Protein 6SEM (pdb70)

B-factor: mean 86.46, std 25.62, range [23.1, 254.88]

Secondary structure (DSSP, 8-state):
--EEEEE--SHHHHHHHHHHHHHT-EEEEE-SSSSS-GGGS--SS--TTS----TT-B-SS-STTTSBTTBPPPTTS-SS-BHHHHHHHHHHHHHHTTGGGGEETT-EEEEEEE-----EEEEEE-SS-EEEEEESEEEE---SSSEE---GGGSTTTTT--SEEEEGGG---STT-TT-EEEEES--HHHHHHHHHHHTTSSEEEEE-SS-PPEE-SB-GGG-BHHHHH--HHHHHHHHHS-HHHHHHHHHHHHHTT--HHHHT---S-TTS-PPPEE-SSHHHHHHTTSEEEE--EEEE-SS-EEETTS-EE----EEEE---EE---TTB-TTTT-B-SS-B-SBTTTB-TT-SS--EEE-S--EESS-HHHHHHHHHHHHHHHHHTSS----HHHHHHHHHHHHHHHHHHH-S-TT-TTEE-HHHHHHHHHHHTT-S--TTHHHHS-HHHHHHHHHS---SGGGGSSSSS--STTHHHHHTHHHHHHTTT--S------HHHHHHHHHHHHHTT-/--EEEEE--SHHHHHHHHHHHHHT-EEEEEESSSSS-GGGS--SS--TTS----TT-B-SS-STTTSBTTBPPPTTS-SS-BHHHHHHHHHHHHHHTTGGGGEEET-EEEEEEE-----EEEEEE-SS-EEEEEESEEEE---SSSEE---GGGSTTTTT--SEEEEGGG---STT-TT-EEEEES--HHHHHHHHHHHHHSSEEEEE-SS-PPEE-SB-GGG-BHHHHH--HHHHHHHHHS-HHHHHHHHHHHHHTS--HHHHT---S-TTS-PPPEE-SSHHHHHHTTSEEEE--EEEE-SS-EEETTS-EE----EEEE---EE---TTB-TTTT-B-SS-B-SBTTTB-TT-SS--EEESS--EESS-HHHHHHHHHHHHHHHHHTSS----HHHHHHHHHHHHHHHHHHH-S-TT-TTEE-HHHHHHHHHHHTT-S--TTGGGTS-HHHHHHHHHS---SGGGGSSSSS--STTHHHHHTHHHHHHTTT--S------SSSS-HHHHHHHHHHHHHHHHTTTT--/--EEEEE--SHHHHHHHHHHHHHT-EEEEE-SSSSS-GGGS--SS--TTS----TT-B-SS-STTTSBTTBPPPTTS-SS-BHHHHHHHHHHHHHHTTGGGGEETT-EEEEEEE-----EEEEEE-SSSEEEEEESEEEE---SSSEE---GGGSTTTTT--SEEEEGGG---STT-TT-EEEEES--HHHHHHHHHHHHHSSEEEEE-SS-PPEE-SB-GGG-BHHHHH--HHHHHHHHHS-HHHHHHHHHHHHHTS--HHHHT---S-TTS-PPPEE-SSHHHHHHTTSEEEE--EEEE-SS-EEETTS-EE----EEEE---EE---TTB-TTTSEE-SS-EESBTTTB-TT-SS--EEE-S--EESS-HHHHHHHHHHHHHHHHHTSS----HHHHHHHHHHHHHHHHHHH-S-TT-TTEE-HHHHHHHHHHHTT-S--TTHHHHS-HHHHHHHHHS---SGGGGSSSSS--STTHHHHHTHHHHHHTTT--S------HHHHHHHHHHHHHTT--/--EEEEE-SSHHHHHHHHHHHHHT-EEEEE-SSSSS-GGGS--SS--TTS----TT-B-SS-STTTSBTTB---TTS-SS-BHHHHHHHHHHHHHHTTGGGGEETT-EEEEEEE-----EEEEEE-SSSEEEEEESEEEE---SSSEE---GGGSTTTTT--SEEEEGGG---STT-TT-EEEEES--HHHHHHHHHHHTTSSEEEEE-SS-PPEE-SB-GGG-BHHHHH--HHHHHHHHHS-HHHHHHHHHHHHHTS--HHHHT---S-TTS-PPPEE-SSHHHHHHTTSEEEE--EEEE-SS-EEETTS-EE----EEEE---EE---TTB-TTTSEE-SS-EESBTTTB-TT-SS--EEE-S--EESS-HHHHHHHHHHHHHHHHHTSS----HHHHHHHHHHHHHHHHHHH-S-TT-TTEE-HHHHHHHHHHHTT-S--TTHHHHS-HHHHHHHHHS---SGGGGSSSSS--STTHHHHHTHHHHHHTTT--S------HHHHHHHHHHHHHTT--

Solvent-accessible surface area: 87101 Å² total; per-residue (Å²): 71,114,95,0,0,0,9,13,0,14,15,15,0,2,0,0,0,4,3,0,49,83,42,55,10,88,9,27,0,11,11,53,12,91,35,2,1,14,50,38,9,39,59,115,95,35,38,137,54,18,13,13,14,20,38,20,20,28,8,59,16,0,1,0,5,2,0,1,1,11,27,36,2,34,72,107,0,10,0,0,3,47,3,61,50,0,21,69,0,1,92,57,0,0,166,120,41,78,0,75,133,47,14,81,69,102,16,40,17,68,29,1,139,66,33,144,31,44,70,0,74,1,31,16,52,45,125,68,179,106,146,59,41,78,5,39,1,0,0,2,7,42,45,17,70,39,66,49,80,58,26,56,156,48,7,61,8,11,148,118,12,152,43,88,94,34,11,10,21,110,4,21,61,30,82,59,30,86,51,67,63,0,0,0,9,17,19,29,45,43,0,0,31,0,0,18,20,4,3,97,76,15,58,34,0,5,0,1,17,100,101,4,8,18,1,30,15,9,18,25,71,81,2,47,0,17,3,22,46,47,4,10,16,74,29,13,91,51,41,85,100,53,82,63,56,43,8,48,156,94,29,42,96,91,19,39,163,63,0,37,2,80,13,2,2,0,31,12,84,81,34,119,33,33,80,59,32,4,7,5,10,14,2,0,3,30,6,0,25,7,20,1,41,1,13,15,48,0,104,66,1,27,86,70,8,0,46,0,60,61,53,59,78,35,104,81,5,52,0,0,0,0,11,27,29,59,56,29,57,25,118,15,20,64,148,51,1,15,101,76,75,114,31,33,8,10,3,16,13,12,0,1,3,9,71,20,116,93,53,10,0,0,1,6,6,6,0,61,11,15,11,6,49,12,3,0,0,2,3,0,0,16,2,0,0,38,3,18,82,50,93,11,114,27,57,57,81,26,56,5,61,32,36,4,70,151,34,12,105,117,8,52,93,22,6,17,136,59,131,91,13,16,11,8,16,27,9,5,47,4,1,20,57,0,0,112,56,8,42,0,54,0,73,21,143,66,29,77,163,136,27,72,54,9,4,87,66,1,47,117,20,24,2,1,5,0,1,2,15,31,47,30,41,48,103,92,158,27,1,111,92,8,3,63,46,10,122,106,26,4,29,110,9,8,84,32,8,57,46,174,78,113,41,94,185,77,32,8,53,89,113,118,83,121,40,102,99,57,81,50,57,37,118,154,150,106,100,138,239,210,71,101,88,0,0,0,9,10,0,14,15,15,0,1,1,0,0,7,3,0,49,81,40,45,7,92,9,28,0,11,12,48,11,81,35,2,1,12,49,41,13,45,51,118,90,41,36,135,52,19,12,14,14,21,34,20,18,28,8,57,16,0,0,0,5,3,0,2,1,6,26,36,2,34,78,106,0,10,0,0,3,51,2,61,48,1,20,70,0,1,95,59,0,1,172,117,44,75,0,86,132,48,15,80,62,99,16,41,14,71,26,3,138,66,35,149,25,44,69,0,74,1,34,13,54,43,132,69,179,104,150,58,39,73,5,38,1,0,0,2,7,44,44,16,67,38,68,48,79,59,25,56,155,47,9,65,9,8,144,118,13,144,35,94,93,34,10,11,18,97,4,20,59,33,89,55,29,89,50,68,63,0,0,0,9,19,24,29,44,45,0,0,32,0,0,18,23,4,3,97,74,14,59,36,0,4,0,2,12,105,92,4,14,18,1,29,14,9,18,27,97,83,0,47,0,17,3,20,46,54,4,9,17,74,28,12,90,55,38,83,101,53,80,61,60,43,6,50,163,98,34,45,82,101,17,39,187,66,0,39,2,81,13,1,1,0,32,12,86,84,39,118,33,34,73,68,30,4,8,5,11,15,0,0,3,32,6,0,28,8,18,1,39,0,12,14,50,0,104,62,1,27,83,70,11,0,40,0,71,61,53,58,76,36,102,78,4,52,0,0,0,1,11,32,32,58,55,30,53,25,117,17,14,66,140,59,1,13,101,73,64,136,30,19,8,6,3,15,15,10,0,1,2,7,67,20,113,100,48,11,0,0,1,6,6,6,0,55,12,26,11,7,47,14,3,0,0,2,4,0,0,15,1,0,0,38,5,19,81,52,93,12,111,25,57,59,91,88,72,4,65,61,40,4,77,137,38,14,101,123,9,50,88,24,4,10,129,51,125,85,14,17,7,5,18,26,8,4,52,4,1,20,54,0,0,113,60,7,42,0,63,1,82,24,148,56,40,74,155,156,45,73,56,8,2,85,62,1,51,111,20,24,1,1,4,0,1,3,15,33,48,30,42,50,104,92,152,20,1,97,91,5,2,69,47,8,119,81,25,5,24,112,9,6,80,27,12,67,61,150,155,142,146,162,106,61,37,98,102,67,102,74,56,61,46,68,93,141,200,66,108,88,0,0,0,9,10,0,13,16,15,0,2,0,0,0,4,3,0,51,80,39,46,10,89,9,28,0,11,11,52,12,78,34,3,1,13,51,38,12,43,52,113,97,44,40,139,52,19,12,15,13,20,34,22,17,26,6,54,20,0,1,0,4,3,0,2,1,11,24,38,2,35,68,109,0,12,0,0,3,49,3,61,51,1,23,69,0,1,95,59,0,1,168,119,44,76,0,82,134,47,14,82,64,105,17,40,14,68,21,2,134,66,34,144,32,43,71,0,72,1,31,13,51,45,133,67,178,108,149,56,36,74,5,36,1,0,0,2,7,45,44,15,69,40,68,46,79,59,24,56,156,46,7,65,11,11,148,117,12,148,38,92,92,34,10,11,19,94,5,22,60,32,85,58,30,83,50,64,64,0,0,0,8,17,20,31,46,44,0,0,32,0,0,18,19,4,3,98,79,14,58,31,0,4,0,1,16,104,94,3,14,20,0,31,14,9,18,26,82,79,1,44,0,18,3,23,48,48,4,8,19,74,28,13,91,56,40,86,102,54,80,62,51,40,9,14,98,101,29,25,78,89,19,38,175,64,0,39,3,85,15,1,1,0,28,14,88,80,12,120,32,32,78,62,32,4,6,5,10,14,1,0,4,31,6,0,28,6,20,2,41,0,11,15,47,0,106,54,0,25,87,67,8,0,35,2,73,48,59,58,76,34,96,77,4,52,0,0,0,0,12,32,32,58,54,27,57,24,116,15,14,71,143,60,0,13,100,77,65,136,25,28,9,6,3,16,15,10,0,2,2,9,71,20,114,95,53,10,0,0,1,6,7,6,0,57,12,16,12,6,48,13,3,0,0,2,3,0,0,14,2,0,0,37,4,20,79,52,95,12,112,27,58,58,96,89,72,5,60,60,38,4,68,154,35,9,104,130,8,50,94,21,4,18,136,52,126,87,14,20,8,6,17,29,8,4,52,4,1,21,54,0,0,111,59,8,42,0,62,0,71,17,138,65,37,82,151,162,30,74,57,9,2,81,64,0,51,113,20,26,1,0,4,0,0,2,15,36,49,31,42,48,102,96,157,22,1,124,91,5,2,68,48,10,125,111,24,3,30,111,7,7,88,28,10,73,49,186,146,156,165,183,67,59,45,59,64,61,60,64,93,63,61,76,84,78,172,132,62,104,94,0,0,0,8,11,0,13,15,16,0,1,1,0,0,4,3,0,49,82,41,44,8,91,9,26,0,12,11,52,12,80,34,4,1,13,52,38,12,42,51,118,92,38,35,132,54,19,13,14,14,19,35,20,18,26,8,58,19,0,1,0,4,4,0,1,1,11,26,37,2,35,67,112,0,11,0,0,4,48,2,60,50,0,21,70,0,1,95,58,0,1,172,120,41,77,0,85,132,47,14,80,61,108,16,42,15,68,34,2,145,64,37,147,28,45,72,0,74,2,33,14,50,48,139,67,182,100,151,58,40,78,4,37,1,0,0,2,8,45,46,16,67,36,68,49,80,60,23,58,155,47,8,61,8,8,149,116,12,144,35,88,92,34,10,13,14,95,4,20,63,31,86,58,28,85,51,67,63,0,0,0,8,18,20,29,45,44,0,0,29,0,0,15,22,5,3,99,79,14,59,31,0,4,0,2,16,104,92,4,13,21,0,32,15,9,18,25,96,81,2,42,0,19,2,23,45,48,5,9,17,75,30,13,92,55,38,88,99,54,81,67,58,39,8,48,156,98,32,51,93,91,19,38,191,62,0,38,2,78,9,1,2,0,44,13,76,89,44,132,31,32,74,68,33,4,8,5,11,16,1,0,4,29,6,0,26,7,19,2,41,1,14,15,47,0,99,59,1,26,83,65,9,0,39,1,63,43,11,57,75,34,99,76,4,54,0,0,0,1,11,30,32,57,55,31,60,25,117,18,15,65,144,55,1,16,98,80,70,148,31,31,8,6,3,16,8,10,0,1,3,8,69,21,117,96,51,10,0,0,2,6,7,6,0,54,12,20,12,6,46,14,3,0,0,2,4,0,0,15,2,0,0,39,3,18,81,51,97,11,112,27,57,57,99,88,73,4,61,60,36,2,68,146,36,10,102,128,10,51,91,30,4,10,129,51,120,84,15,17,7,5,19,30,9,4,52,5,0,20,56,0,0,112,63,8,40,0,61,0,78,25,141,61,42,62,143,151,49,72,56,8,2,83,65,0,49,112,19,24,1,1,5,0,1,2,18,35,47,29,44,48,106,96,153,21,1,97,91,6,2,70,44,8,126,106,23,3,32,108,5,10,82,30,10,67,55,185,151,156,100,81,56,56,44,59,67,67,60,65,59,66,61,69,89,88,81,151

Sequence (2089 aa):
AKKVAVIGAGVSGLISLKCCVDEGLEPTCFERTEDIGGLWRFKENVEDGRASIYQSVITNTSKEMSCFSDFPMPEHFPNFLHNSKLLEYFRIFAKKFDLLKYIQFQTTVLSVKKCPDGQWEIVTESNGKEQSAVFDAVMVCSGHHILPHIPLQSFPGIERFKGQYFHSRQYKHPEGFEGKRILVIGIGNSASDIAVELSKKAAQVFISTRHGSWVMSRISDDGYPWDMVFHTRFSSMLRNVLPRTVVKWMMEQQMNRWFNHENYGLEPQNKYLMKEPVLNDDLPSRLLYGAIKVKSRVKELTETSAIFEDGTVEEDIDVIVFATGYTFSFPFLEDSLVKVENNMVSLYKYMFPPHLEKPTLACIGLIQPLGSIFPTVELQARWVTRVFKGLCTLPSESTMMADIIKRNEKRIDLFGESQSQILQTNYIDYLDELALEIGAKPDLLSLLLKDPKLAMKLYFGPCNSYQYRLVGPGQWEGARNAIFTQKQRILKPLKTRALKASSNFPVSFLLKILGLLAVVVAFFFQLQWFAKKVAVIGAGVSGLISLKCCVDEGLEPTCFERTEDIGGLWRFKENVEDGRASIYQSVITNTSKEMSCFSDFPMPEHFPNFLHNSKLLEYFRIFAKKFDLLKYIQFQTTVLSVKKCPDGQWEIVTESNGKEQSAVFDAVMVCSGHHILPHIPLQSFPGIERFKGQYFHSRQYKHPEGFEGKRILVIGIGNSASDIAVELSKKAAQVFISTRHGSWVMSRISDDGYPWDMVFHTRFSSMLRNVLPRTVVKWMMEQQMNRWFNHENYGLEPQNKYLMKEPVLNDDLPSRLLYGAIKVKSRVKELTETSAIFEDGTVEEDIDVIVFATGYTFSFPFLEDSLVKVENNMVSLYKYMFPPHLEKPTLACIGLIQPLGSIFPTVELQARWVTRVFKGLCTLPSESTMMADIIKRNEKRIDLFGESQSQILQTNYIDYLDELALEIGAKPDLLSLLLKDPKLAMKLYFGPCNSYQYRLVGPGQWEGARNAIFTQKQRILKPLKTRALKALLKILGLLAVVVAFFFQLAKKVAVIGAGVSGLISLKCCVDEGLEPTCFERTEDIGGLWRFKENVEDGRASIYQSVITNTSKEMSCFSDFPMPEHFPNFLHNSKLLEYFRIFAKKFDLLKYIQFQTTVLSVKKCPDGQWEIVTESNGKEQSAVFDAVMVCSGHHILPHIPLQSFPGIERFKGQYFHSRQYKHPEGFEGKRILVIGIGNSASDIAVELSKKAAQVFISTRHGSWVMSRISDDGYPWDMVFHTRFSSMLRNVLPRTVVKWMMEQQMNRWFNHENYGLEPQNKYLMKEPVLNDDLPSRLLYGAIKVKSRVKELTETSAIFEDGTVEEDIDVIVFATGYTFSFPFLEDSLVKVENNMVSLYKYMFPPHLEKPTLACIGLIQPLGSIFPTVELQARWVTRVFKGLCTLPSESTMMADIIKRNEKRIDLFGESQSQILQTNYIDYLDELALEIGAKPDLLSLLLKDPKLAMKLYFGPCNSYQYRLVGPGQWEGARNAIFTQKQRILKPLKTRALKALLKILGLLAVVVAFFFQLQAKKVAVIGAGVSGLISLKCCVDEGLEPTCFERTEDIGGLWRFKENVEDGRASIYQSVITNTSKEMSCFSDFPMPEHFPNFLHNSKLLEYFRIFAKKFDLLKYIQFQTTVLSVKKCPDGQWEIVTESNGKEQSAVFDAVMVCSGHHILPHIPLQSFPGIERFKGQYFHSRQYKHPEGFEGKRILVIGIGNSASDIAVELSKKAAQVFISTRHGSWVMSRISDDGYPWDMVFHTRFSSMLRNVLPRTVVKWMMEQQMNRWFNHENYGLEPQNKYLMKEPVLNDDLPSRLLYGAIKVKSRVKELTETSAIFEDGTVEEDIDVIVFATGYTFSFPFLEDSLVKVENNMVSLYKYMFPPHLEKPTLACIGLIQPLGSIFPTVELQARWVTRVFKGLCTLPSESTMMADIIKRNEKRIDLFGESQSQILQTNYIDYLDELALEIGAKPDLLSLLLKDPKLAMKLYFGPCNSYQYRLVGPGQWEGARNAIFTQKQRILKPLKTRALKALLKILGLLAVVVAFFFQLQ

Structure (mmCIF, N/CA/C/O backbone):
data_6SEM
#
_entry.id   6SEM
#
_cell.length_a   152.961
_cell.length_b   147.776
_cell.length_c   144.931
_cell.angle_alpha   90.00
_cell.angle_beta   96.91
_cell.angle_gamma   90.00
#
_symmetry.space_group_name_H-M   'C 1 2 1'
#
loop_
_entity.id
_entity.type
_entity.pdbx_description
1 polymer 'Ancestral Flavin-containing monooxygenase (FMO) 2'
2 non-polymer 'FLAVIN-ADENINE DINUCLEOTIDE'
3 water water
#
loop_
_atom_site.group_PDB
_atom_site.id
_atom_site.type_symbol
_atom_site.label_atom_id
_atom_site.label_alt_id
_atom_site.label_comp_id
_atom_site.label_asym_id
_atom_site.label_entity_id
_atom_site.label_seq_id
_atom_site.pdbx_PDB_ins_code
_atom_site.Cartn_x
_atom_site.Cartn_y
_atom_site.Cartn_z
_atom_site.occupancy
_atom_site.B_iso_or_equiv
_atom_site.auth_seq_id
_atom_site.auth_comp_id
_atom_site.auth_asym_id
_atom_site.auth_atom_id
_atom_site.pdbx_PDB_model_num
ATOM 1 N N . ALA A 1 2 ? 23.421 -63.477 49.531 1.00 107.10 2 ALA B N 1
ATOM 2 C CA . ALA A 1 2 ? 22.389 -62.576 50.166 1.00 111.13 2 ALA B CA 1
ATOM 3 C C . ALA A 1 2 ? 21.036 -63.297 50.235 1.00 108.02 2 ALA B C 1
ATOM 4 O O . ALA A 1 2 ? 20.673 -64.058 49.331 1.00 110.46 2 ALA B O 1
ATOM 6 N N . LYS A 1 3 ? 20.296 -63.039 51.318 1.00 103.88 3 LYS B N 1
ATOM 7 C CA . LYS A 1 3 ? 19.018 -63.671 51.573 1.00 107.75 3 LYS B CA 1
ATOM 8 C C . LYS A 1 3 ? 18.177 -62.764 52.480 1.00 111.56 3 LYS B C 1
ATOM 9 O O . LYS A 1 3 ? 17.138 -62.238 52.066 1.00 118.98 3 LYS B O 1
ATOM 15 N N . LYS A 1 4 ? 18.640 -62.590 53.719 1.00 106.29 4 LYS B N 1
ATOM 16 C CA . LYS A 1 4 ? 17.964 -61.762 54.699 1.00 110.28 4 LYS B CA 1
ATOM 17 C C . LYS A 1 4 ? 18.236 -60.284 54.374 1.00 115.44 4 LYS B C 1
ATOM 18 O O . LYS A 1 4 ? 19.370 -59.796 54.531 1.00 88.82 4 LYS B O 1
ATOM 24 N N . VAL A 1 5 ? 17.174 -59.597 53.912 1.00 121.27 5 VAL B N 1
ATOM 25 C CA . VAL A 1 5 ? 17.203 -58.203 53.424 1.00 113.33 5 VAL B CA 1
ATOM 26 C C . VAL A 1 5 ? 16.346 -57.319 54.334 1.00 103.89 5 VAL B C 1
ATOM 27 O O . VAL A 1 5 ? 15.249 -57.705 54.736 1.00 102.77 5 VAL B O 1
ATOM 31 N N . ALA A 1 6 ? 16.837 -56.105 54.596 1.00 102.23 6 ALA B N 1
ATOM 32 C CA . ALA A 1 6 ? 16.116 -55.116 55.387 1.00 116.01 6 ALA B CA 1
ATOM 33 C C . ALA A 1 6 ? 15.621 -53.984 54.473 1.00 125.59 6 ALA B C 1
ATOM 34 O O . ALA A 1 6 ? 16.361 -53.505 53.610 1.00 143.46 6 ALA B O 1
ATOM 36 N N . VAL A 1 7 ? 14.367 -53.562 54.668 1.00 107.63 7 VAL B N 1
ATOM 37 C CA . VAL A 1 7 ? 13.820 -52.407 53.968 1.00 89.73 7 VAL B CA 1
ATOM 38 C C . VAL A 1 7 ? 13.297 -51.427 55.019 1.00 75.04 7 VAL B C 1
ATOM 39 O O . VAL A 1 7 ? 12.402 -51.752 55.811 1.00 62.75 7 VAL B O 1
ATOM 43 N N . ILE A 1 8 ? 13.899 -50.238 55.021 1.00 72.57 8 ILE B N 1
ATOM 44 C CA . ILE A 1 8 ? 13.564 -49.175 55.955 1.00 74.85 8 ILE B CA 1
ATOM 45 C C . ILE A 1 8 ? 12.316 -48.442 55.446 1.00 76.01 8 ILE B C 1
ATOM 46 O O . ILE A 1 8 ? 12.405 -47.664 54.491 1.00 65.64 8 ILE B O 1
ATOM 51 N N . GLY A 1 9 ? 11.166 -48.685 56.086 1.00 87.33 9 GLY B N 1
ATOM 52 C CA . GLY A 1 9 ? 9.936 -47.935 55.802 1.00 95.34 9 GLY B CA 1
ATOM 53 C C . GLY A 1 9 ? 9.006 -48.673 54.850 1.00 97.13 9 GLY B C 1
ATOM 54 O O . GLY A 1 9 ? 9.449 -49.287 53.881 1.00 90.12 9 GLY B O 1
ATOM 55 N N . ALA A 1 10 ? 7.701 -48.599 55.138 1.00 101.72 10 ALA B N 1
ATOM 56 C CA . ALA A 1 10 ? 6.644 -49.200 54.327 1.00 102.96 10 ALA B CA 1
ATOM 57 C C . ALA A 1 10 ? 6.023 -48.126 53.427 1.00 106.31 10 ALA B C 1
ATOM 58 O O . ALA A 1 10 ? 4.785 -48.079 53.241 1.00 104.89 10 ALA B O 1
ATOM 60 N N . GLY A 1 11 ? 6.891 -47.261 52.887 1.00 99.67 11 GLY B N 1
ATOM 61 C CA . GLY A 1 11 ? 6.499 -46.300 51.897 1.00 92.33 11 GLY B CA 1
ATOM 62 C C . GLY A 1 11 ? 6.001 -47.006 50.655 1.00 83.49 11 GLY B C 1
ATOM 63 O O . GLY A 1 11 ? 5.655 -48.187 50.696 1.00 80.07 11 GLY B O 1
ATOM 64 N N . VAL A 1 12 ? 5.954 -46.269 49.549 1.00 84.19 12 VAL B N 1
ATOM 65 C CA . VAL A 1 12 ? 5.715 -46.879 48.259 1.00 81.69 12 VAL B CA 1
ATOM 66 C C . VAL A 1 12 ? 6.963 -47.670 47.890 1.00 76.59 12 VAL B C 1
ATOM 67 O O . VAL A 1 12 ? 6.888 -48.782 47.359 1.00 88.15 12 VAL B O 1
ATOM 71 N N . SER A 1 13 ? 8.102 -47.037 48.173 1.00 62.62 13 SER B N 1
ATOM 72 C CA . SER A 1 13 ? 9.401 -47.565 47.887 1.00 66.61 13 SER B CA 1
ATOM 73 C C . SER A 1 13 ? 9.638 -48.866 48.675 1.00 66.61 13 SER B C 1
ATOM 74 O O . SER A 1 13 ? 10.019 -49.879 48.104 1.00 63.07 13 SER B O 1
ATOM 77 N N . GLY A 1 14 ? 9.357 -48.846 49.979 1.00 69.19 14 GLY B N 1
ATOM 78 C CA . GLY A 1 14 ? 9.353 -50.066 50.785 1.00 66.35 14 GLY B CA 1
ATOM 79 C C . GLY A 1 14 ? 8.479 -51.159 50.180 1.00 59.76 14 GLY B C 1
ATOM 80 O O . GLY A 1 14 ? 8.913 -52.283 49.950 1.00 62.01 14 GLY B O 1
ATOM 81 N N . LEU A 1 15 ? 7.226 -50.820 49.915 1.00 60.29 15 LEU B N 1
ATOM 82 C CA . LEU A 1 15 ? 6.236 -51.801 49.483 1.00 71.22 15 LEU B CA 1
ATOM 83 C C . LEU A 1 15 ? 6.623 -52.480 48.159 1.00 66.16 15 LEU B C 1
ATOM 84 O O . LEU A 1 15 ? 6.263 -53.629 47.942 1.00 60.16 15 LEU B O 1
ATOM 89 N N . ILE A 1 16 ? 7.304 -51.755 47.267 1.00 60.18 16 ILE B N 1
ATOM 90 C CA . ILE A 1 16 ? 7.629 -52.309 45.960 1.00 56.16 16 ILE B CA 1
ATOM 91 C C . ILE A 1 16 ? 8.895 -53.174 46.090 1.00 60.11 16 ILE B C 1
ATOM 92 O O . ILE A 1 16 ? 8.973 -54.266 45.528 1.00 52.79 16 ILE B O 1
ATOM 97 N N . SER A 1 17 ? 9.886 -52.684 46.837 1.00 58.12 17 SER B N 1
ATOM 98 C CA . SER A 1 17 ? 11.087 -53.450 47.056 1.00 61.46 17 SER B CA 1
ATOM 99 C C . SER A 1 17 ? 10.711 -54.758 47.772 1.00 70.72 17 SER B C 1
ATOM 100 O O . SER A 1 17 ? 11.074 -55.863 47.328 1.00 68.29 17 SER B O 1
ATOM 103 N N . LEU A 1 18 ? 9.934 -54.625 48.853 1.00 72.76 18 LEU B N 1
ATOM 104 C CA . LEU A 1 18 ? 9.400 -55.773 49.570 1.00 70.75 18 LEU B CA 1
ATOM 105 C C . LEU A 1 18 ? 8.952 -56.821 48.558 1.00 62.97 18 LEU B C 1
ATOM 106 O O . LEU A 1 18 ? 9.340 -57.961 48.638 1.00 68.44 18 LEU B O 1
ATOM 111 N N . LYS A 1 19 ? 8.164 -56.382 47.580 1.00 62.29 19 LYS B N 1
ATOM 112 C CA . LYS A 1 19 ? 7.625 -57.250 46.549 1.00 69.50 19 LYS B CA 1
ATOM 113 C C . LYS A 1 19 ? 8.730 -57.742 45.609 1.00 74.58 19 LYS B C 1
ATOM 114 O O . LYS A 1 19 ? 8.787 -58.930 45.309 1.00 70.08 19 LYS B O 1
ATOM 120 N N . CYS A 1 20 ? 9.582 -56.826 45.128 1.00 77.82 20 CYS B N 1
ATOM 121 C CA . CYS A 1 20 ? 10.641 -57.161 44.175 1.00 77.35 20 CYS B CA 1
ATOM 122 C C . CYS A 1 20 ? 11.599 -58.204 44.764 1.00 78.93 20 CYS B C 1
ATOM 123 O O . CYS A 1 20 ? 12.248 -58.945 44.019 1.00 88.89 20 CYS B O 1
ATOM 126 N N . CYS A 1 21 ? 11.720 -58.211 46.098 1.00 70.82 21 CYS B N 1
ATOM 127 C CA . CYS A 1 21 ? 12.454 -59.239 46.823 1.00 64.20 21 CYS B CA 1
ATOM 128 C C . CYS A 1 21 ? 11.827 -60.615 46.605 1.00 61.50 21 CYS B C 1
ATOM 129 O O . CYS A 1 21 ? 12.443 -61.491 46.008 1.00 67.27 21 CYS B O 1
ATOM 132 N N . VAL A 1 22 ? 10.596 -60.790 47.082 1.00 59.56 22 VAL B N 1
ATOM 133 C CA . VAL A 1 22 ? 9.984 -62.116 47.043 1.00 68.39 22 VAL B CA 1
ATOM 134 C C . VAL A 1 22 ? 9.994 -62.619 45.596 1.00 68.87 22 VAL B C 1
ATOM 135 O O . VAL A 1 22 ? 9.954 -63.815 45.378 1.00 86.95 22 VAL B O 1
ATOM 139 N N . ASP A 1 23 ? 10.091 -61.707 44.624 1.00 67.82 23 ASP B N 1
ATOM 140 C CA . ASP A 1 23 ? 10.125 -62.081 43.220 1.00 73.41 23 ASP B CA 1
ATOM 141 C C . ASP A 1 23 ? 11.490 -62.677 42.857 1.00 66.89 23 ASP B C 1
ATOM 142 O O . ASP A 1 23 ? 11.568 -63.522 41.972 1.00 61.29 23 ASP B O 1
ATOM 147 N N . GLU A 1 24 ? 12.551 -62.222 43.524 1.00 72.22 24 GLU B N 1
ATOM 148 C CA . GLU A 1 24 ? 13.900 -62.759 43.304 1.00 88.48 24 GLU B CA 1
ATOM 149 C C . GLU A 1 24 ? 14.222 -63.792 44.400 1.00 85.45 24 GLU B C 1
ATOM 150 O O . GLU A 1 24 ? 15.362 -64.246 44.525 1.00 77.11 24 GLU B O 1
ATOM 156 N N . GLY A 1 25 ? 13.202 -64.155 45.186 1.00 85.10 25 GLY B N 1
ATOM 157 C CA . GLY A 1 25 ? 13.296 -65.198 46.195 1.00 82.45 25 GLY B CA 1
ATOM 158 C C . GLY A 1 25 ? 14.145 -64.813 47.403 1.00 77.91 25 GLY B C 1
ATOM 159 O O . GLY A 1 25 ? 14.570 -65.681 48.143 1.00 78.30 25 GLY B O 1
ATOM 160 N N . LEU A 1 26 ? 14.367 -63.517 47.638 1.00 78.47 26 LEU B N 1
ATOM 161 C CA . LEU A 1 26 ? 15.000 -63.070 48.877 1.00 78.03 26 LEU B CA 1
ATOM 162 C C . LEU A 1 26 ? 13.937 -63.098 49.982 1.00 83.43 26 LEU B C 1
ATOM 163 O O . LEU A 1 26 ? 12.737 -63.181 49.690 1.00 85.59 26 LEU B O 1
ATOM 168 N N . GLU A 1 27 ? 14.382 -63.071 51.241 1.00 86.39 27 GLU B N 1
ATOM 169 C CA . GLU A 1 27 ? 13.473 -63.073 52.379 1.00 98.38 27 GLU B CA 1
ATOM 170 C C . GLU A 1 27 ? 13.674 -61.744 53.094 1.00 96.99 27 GLU B C 1
ATOM 171 O O . GLU A 1 27 ? 14.704 -61.527 53.728 1.00 93.31 27 GLU B O 1
ATOM 177 N N . PRO A 1 28 ? 12.726 -60.791 52.928 1.00 92.40 28 PRO B N 1
ATOM 178 C CA . PRO A 1 28 ? 12.879 -59.442 53.477 1.00 78.66 28 PRO B CA 1
ATOM 179 C C . PRO A 1 28 ? 12.152 -59.167 54.801 1.00 70.65 28 PRO B C 1
ATOM 180 O O . PRO A 1 28 ? 11.199 -59.856 55.161 1.00 69.53 28 PRO B O 1
ATOM 184 N N . THR A 1 29 ? 12.618 -58.139 55.505 1.00 74.34 29 THR B N 1
ATOM 185 C CA . THR A 1 29 ? 11.993 -57.653 56.724 1.00 94.77 29 THR B CA 1
ATOM 186 C C . THR A 1 29 ? 11.820 -56.136 56.625 1.00 98.64 29 THR B C 1
ATOM 187 O O . THR A 1 29 ? 12.799 -55.409 56.414 1.00 105.21 29 THR B O 1
ATOM 191 N N . CYS A 1 30 ? 10.574 -55.676 56.781 1.00 91.91 30 CYS B N 1
ATOM 192 C CA . CYS A 1 30 ? 10.261 -54.267 56.644 1.00 93.02 30 CYS B CA 1
ATOM 193 C C . CYS A 1 30 ? 10.070 -53.632 58.021 1.00 82.83 30 CYS B C 1
ATOM 194 O O . CYS A 1 30 ? 9.325 -54.153 58.851 1.00 82.68 30 CYS B O 1
ATOM 197 N N . PHE A 1 31 ? 10.740 -52.497 58.231 1.00 80.55 31 PHE B N 1
ATOM 198 C CA . PHE A 1 31 ? 10.607 -51.737 59.450 1.00 91.20 31 PHE B CA 1
ATOM 199 C C . PHE A 1 31 ? 9.867 -50.433 59.149 1.00 86.03 31 PHE B C 1
ATOM 200 O O . PHE A 1 31 ? 10.358 -49.608 58.382 1.00 78.30 31 PHE B O 1
ATOM 208 N N . GLU A 1 32 ? 8.745 -50.260 59.851 1.00 90.53 32 GLU B N 1
ATOM 209 C CA . GLU A 1 32 ? 7.819 -49.116 59.682 1.00 91.80 32 GLU B CA 1
ATOM 210 C C . GLU A 1 32 ? 7.740 -48.300 60.969 1.00 88.40 32 GLU B C 1
ATOM 211 O O . GLU A 1 32 ? 7.212 -48.818 61.951 1.00 97.12 32 GLU B O 1
ATOM 217 N N . ARG A 1 33 ? 8.227 -47.062 60.940 1.00 85.17 33 ARG B N 1
ATOM 218 C CA . ARG A 1 33 ? 8.186 -46.168 62.132 1.00 91.17 33 ARG B CA 1
ATOM 219 C C . ARG A 1 33 ? 6.744 -46.093 62.658 1.00 94.80 33 ARG B C 1
ATOM 220 O O . ARG A 1 33 ? 6.523 -46.156 63.866 1.00 105.32 33 ARG B O 1
ATOM 222 N N . THR A 1 34 ? 5.777 -46.003 61.737 1.00 93.97 34 THR B N 1
ATOM 223 C CA . THR A 1 34 ? 4.378 -45.738 62.059 1.00 99.86 34 THR B CA 1
ATOM 224 C C . THR A 1 34 ? 3.580 -47.049 62.137 1.00 94.81 34 THR B C 1
ATOM 225 O O . THR A 1 34 ? 4.152 -48.128 62.185 1.00 96.57 34 THR B O 1
ATOM 229 N N . GLU A 1 35 ? 2.246 -46.915 62.123 1.00 88.48 35 GLU B N 1
ATOM 230 C CA . GLU A 1 35 ? 1.318 -47.974 62.425 1.00 92.30 35 GLU B CA 1
ATOM 231 C C . GLU A 1 35 ? 0.734 -48.553 61.135 1.00 93.87 35 GLU B C 1
ATOM 232 O O . GLU A 1 35 ? -0.108 -49.444 61.204 1.00 101.26 35 GLU B O 1
ATOM 238 N N . ASP A 1 36 ? 1.154 -48.034 59.972 1.00 92.54 36 ASP B N 1
ATOM 239 C CA . ASP A 1 36 ? 0.538 -48.419 58.700 1.00 92.97 36 ASP B CA 1
ATOM 240 C C . ASP A 1 36 ? 1.423 -48.012 57.508 1.00 89.47 36 ASP B C 1
ATOM 241 O O . ASP A 1 36 ? 2.387 -47.214 57.628 1.00 83.56 36 ASP B O 1
ATOM 246 N N . ILE A 1 37 ? 1.048 -48.574 56.350 1.00 80.42 37 ILE B N 1
ATOM 247 C CA . ILE A 1 37 ? 1.722 -48.412 55.078 1.00 79.56 37 ILE B CA 1
ATOM 248 C C . ILE A 1 37 ? 1.282 -47.108 54.399 1.00 81.46 37 ILE B C 1
ATOM 249 O O . ILE A 1 37 ? 0.334 -46.441 54.836 1.00 83.12 37 ILE B O 1
ATOM 254 N N . GLY A 1 38 ? 1.975 -46.794 53.293 1.00 73.71 38 GLY B N 1
ATOM 255 C CA . GLY A 1 38 ? 1.672 -45.684 52.396 1.00 67.07 38 GLY B CA 1
ATOM 256 C C . GLY A 1 38 ? 2.701 -44.575 52.514 1.00 74.20 38 GLY B C 1
ATOM 257 O O . GLY A 1 38 ? 3.024 -43.872 51.532 1.00 75.83 38 GLY B O 1
ATOM 258 N N . GLY A 1 39 ? 3.250 -44.436 53.724 1.00 82.49 39 GLY B N 1
ATOM 259 C CA . GLY A 1 39 ? 4.043 -43.287 54.053 1.00 84.36 39 GLY B CA 1
ATOM 260 C C . GLY A 1 39 ? 3.265 -42.037 53.697 1.00 74.79 39 GLY B C 1
ATOM 261 O O . GLY A 1 39 ? 2.127 -41.890 54.147 1.00 64.52 39 GLY B O 1
ATOM 262 N N . LEU A 1 40 ? 3.843 -41.203 52.820 1.00 67.76 40 LEU B N 1
ATOM 263 C CA . LEU A 1 40 ? 3.369 -39.825 52.578 1.00 68.50 40 LEU B CA 1
ATOM 264 C C . LEU A 1 40 ? 1.861 -39.796 52.292 1.00 63.91 40 LEU B C 1
ATOM 265 O O . LEU A 1 40 ? 1.160 -38.930 52.810 1.00 72.47 40 LEU B O 1
ATOM 270 N N . TRP A 1 41 ? 1.397 -40.767 51.500 1.00 62.56 41 TRP B N 1
ATOM 271 C CA . TRP A 1 41 ? 0.071 -40.829 50.903 1.00 66.18 41 TRP B CA 1
ATOM 272 C C . TRP A 1 41 ? -1.024 -41.266 51.884 1.00 69.26 41 TRP B C 1
ATOM 273 O O . TRP A 1 41 ? -2.216 -41.243 51.529 1.00 75.80 41 TRP B O 1
ATOM 284 N N . ARG A 1 42 ? -0.640 -41.745 53.067 1.00 72.73 42 ARG B N 1
ATOM 285 C CA . ARG A 1 42 ? -1.605 -41.965 54.127 1.00 77.85 42 ARG B CA 1
ATOM 286 C C . ARG A 1 42 ? -1.840 -40.600 54.767 1.00 75.59 42 ARG B C 1
ATOM 287 O O . ARG A 1 42 ? -0.957 -40.046 55.378 1.00 72.16 42 ARG B O 1
ATOM 295 N N . PHE A 1 43 ? -3.021 -40.026 54.551 1.00 82.66 43 PHE B N 1
ATOM 296 C CA . PHE A 1 43 ? -3.316 -38.745 55.136 1.00 74.00 43 PHE B CA 1
ATOM 297 C C . PHE A 1 43 ? -3.603 -38.935 56.626 1.00 73.13 43 PHE B C 1
ATOM 298 O O . PHE A 1 43 ? -4.333 -39.828 57.017 1.00 71.09 43 PHE B O 1
ATOM 306 N N . LYS A 1 44 ? -3.007 -38.079 57.447 1.00 82.93 44 LYS B N 1
ATOM 307 C CA . LYS A 1 44 ? -3.367 -37.989 58.839 1.00 96.34 44 LYS B CA 1
ATOM 308 C C . LYS A 1 44 ? -3.511 -36.513 59.183 1.00 107.44 44 LYS B C 1
ATOM 309 O O . LYS A 1 44 ? -2.925 -35.646 58.539 1.00 106.55 44 LYS B O 1
ATOM 315 N N . GLU A 1 45 ? -4.279 -36.271 60.244 1.00 112.33 45 GLU B N 1
ATOM 316 C CA . GLU A 1 45 ? -4.864 -34.979 60.503 1.00 108.84 45 GLU B CA 1
ATOM 317 C C . GLU A 1 45 ? -3.765 -34.104 61.115 1.00 93.82 45 GLU B C 1
ATOM 318 O O . GLU A 1 45 ? -3.594 -32.983 60.709 1.00 78.66 45 GLU B O 1
ATOM 324 N N . ASN A 1 46 ? -2.994 -34.682 62.042 1.00 92.42 46 ASN B N 1
ATOM 325 C CA . ASN A 1 46 ? -1.832 -34.050 62.673 1.00 94.02 46 ASN B CA 1
ATOM 326 C C . ASN A 1 46 ? -0.564 -34.358 61.862 1.00 90.21 46 ASN B C 1
ATOM 327 O O . ASN A 1 46 ? -0.523 -35.357 61.140 1.00 92.05 46 ASN B O 1
ATOM 332 N N . VAL A 1 47 ? 0.473 -33.524 62.011 1.00 84.80 47 VAL B N 1
ATOM 333 C CA . VAL A 1 47 ? 1.760 -33.754 61.348 1.00 99.27 47 VAL B CA 1
ATOM 334 C C . VAL A 1 47 ? 2.662 -34.597 62.260 1.00 116.77 47 VAL B C 1
ATOM 335 O O . VAL A 1 47 ? 3.310 -34.061 63.152 1.00 139.51 47 VAL B O 1
ATOM 339 N N . GLU A 1 48 ? 2.690 -35.915 62.026 1.00 118.66 48 GLU B N 1
ATOM 340 C CA . GLU A 1 48 ? 3.431 -36.831 62.894 1.00 117.87 48 GLU B CA 1
ATOM 341 C C . GLU A 1 48 ? 4.882 -36.897 62.406 1.00 118.01 48 GLU B C 1
ATOM 342 O O . GLU A 1 48 ? 5.138 -36.945 61.201 1.00 128.21 48 GLU B O 1
ATOM 348 N N . ASP A 1 49 ? 5.809 -36.852 63.370 1.00 111.43 49 ASP B N 1
ATOM 349 C CA . ASP A 1 49 ? 7.238 -36.678 63.104 1.00 107.50 49 ASP B CA 1
ATOM 350 C C . ASP A 1 49 ? 7.796 -37.900 62.383 1.00 108.28 49 ASP B C 1
ATOM 351 O O . ASP A 1 49 ? 7.263 -38.988 62.532 1.00 111.86 49 ASP B O 1
ATOM 356 N N . GLY A 1 50 ? 8.869 -37.681 61.610 1.00 100.33 50 GLY B N 1
ATOM 357 C CA . GLY A 1 50 ? 9.552 -38.749 60.864 1.00 95.64 50 GLY B CA 1
ATOM 358 C C . GLY A 1 50 ? 8.763 -39.293 59.677 1.00 106.08 50 GLY B C 1
ATOM 359 O O . GLY A 1 50 ? 9.258 -40.180 58.972 1.00 104.15 50 GLY B O 1
ATOM 360 N N . ARG A 1 51 ? 7.537 -38.790 59.455 1.00 114.41 51 ARG B N 1
ATOM 361 C CA . ARG A 1 51 ? 6.748 -39.126 58.263 1.00 100.10 51 ARG B CA 1
ATOM 362 C C . ARG A 1 51 ? 6.345 -37.841 57.549 1.00 91.30 51 ARG B C 1
ATOM 363 O O . ARG A 1 51 ? 6.107 -36.816 58.186 1.00 88.07 51 ARG B O 1
ATOM 371 N N . ALA A 1 52 ? 6.260 -37.932 56.222 1.00 89.17 52 ALA B N 1
ATOM 372 C CA . ALA A 1 52 ? 5.879 -36.812 55.392 1.00 91.61 52 ALA B CA 1
ATOM 373 C C . ALA A 1 52 ? 4.365 -36.573 55.514 1.00 89.78 52 ALA B C 1
ATOM 374 O O . ALA A 1 52 ? 3.581 -37.505 55.416 1.00 81.37 52 ALA B O 1
ATOM 376 N N . SER A 1 53 ? 3.984 -35.305 55.717 1.00 89.21 53 SER B N 1
ATOM 377 C CA . SER A 1 53 ? 2.580 -34.857 55.778 1.00 89.51 53 SER B CA 1
ATOM 378 C C . SER A 1 53 ? 2.086 -34.441 54.391 1.00 92.46 53 SER B C 1
ATOM 379 O O . SER A 1 53 ? 2.835 -33.902 53.577 1.00 106.83 53 SER B O 1
ATOM 382 N N . ILE A 1 54 ? 0.793 -34.652 54.153 1.00 90.28 54 ILE B N 1
ATOM 383 C CA . ILE A 1 54 ? 0.110 -34.023 53.039 1.00 81.99 54 ILE B CA 1
ATOM 384 C C . ILE A 1 54 ? -1.138 -33.315 53.563 1.00 83.08 54 ILE B C 1
ATOM 385 O O . ILE A 1 54 ? -1.772 -33.767 54.521 1.00 84.41 54 ILE B O 1
ATOM 390 N N . TYR A 1 55 ? -1.484 -32.220 52.890 1.00 77.09 55 TYR B N 1
ATOM 391 C CA . TYR A 1 55 ? -2.796 -31.595 53.014 1.00 66.65 55 TYR B CA 1
ATOM 392 C C . TYR A 1 55 ? -3.860 -32.577 52.512 1.00 57.08 55 TYR B C 1
ATOM 393 O O . TYR A 1 55 ? -3.552 -33.501 51.785 1.00 56.65 55 TYR B O 1
ATOM 402 N N . GLN A 1 56 ? -5.113 -32.373 52.910 1.00 53.71 56 GLN B N 1
ATOM 403 C CA . GLN A 1 56 ? -6.098 -33.453 52.836 1.00 63.33 56 GLN B CA 1
ATOM 404 C C . GLN A 1 56 ? -6.571 -33.667 51.387 1.00 63.78 56 GLN B C 1
ATOM 405 O O . GLN A 1 56 ? -7.101 -34.732 51.056 1.00 52.24 56 GLN B O 1
ATOM 411 N N . SER A 1 57 ? -6.351 -32.673 50.522 1.00 67.88 57 SER B N 1
ATOM 412 C CA . SER A 1 57 ? -7.064 -32.581 49.255 1.00 72.82 57 SER B CA 1
ATOM 413 C C . SER A 1 57 ? -6.176 -32.945 48.057 1.00 80.83 57 SER B C 1
ATOM 414 O O . SER A 1 57 ? -6.597 -32.731 46.917 1.00 87.15 57 SER B O 1
ATOM 417 N N . VAL A 1 58 ? -4.987 -33.514 48.312 1.00 80.61 58 VAL B N 1
ATOM 418 C CA . VAL A 1 58 ? -3.969 -33.736 47.268 1.00 73.42 58 VAL B CA 1
ATOM 419 C C . VAL A 1 58 ? -4.473 -34.751 46.242 1.00 65.39 58 VAL B C 1
ATOM 420 O O . VAL A 1 58 ? -4.931 -35.841 46.610 1.00 57.03 58 VAL B O 1
ATOM 424 N N . ILE A 1 59 ? -4.232 -34.437 44.978 1.00 59.19 59 ILE B N 1
ATOM 425 C CA . ILE A 1 59 ? -4.601 -35.336 43.855 1.00 61.87 59 ILE B CA 1
ATOM 426 C C . ILE A 1 59 ? -3.310 -35.665 43.108 1.00 60.20 59 ILE B C 1
ATOM 427 O O . ILE A 1 59 ? -2.510 -34.764 42.888 1.00 59.23 59 ILE B O 1
ATOM 432 N N . THR A 1 60 ? -3.146 -36.907 42.673 1.00 56.20 60 THR B N 1
ATOM 433 C CA . THR A 1 60 ? -1.928 -37.319 41.945 1.00 53.63 60 THR B CA 1
ATOM 434 C C . THR A 1 60 ? -1.802 -36.510 40.661 1.00 60.07 60 THR B C 1
ATOM 435 O O . THR A 1 60 ? -2.821 -36.319 40.019 1.00 65.83 60 THR B O 1
ATOM 439 N N . ASN A 1 61 ? -0.594 -36.092 40.285 1.00 58.35 61 ASN B N 1
ATOM 440 C CA . ASN A 1 61 ? -0.390 -35.348 39.084 1.00 54.49 61 ASN B CA 1
ATOM 441 C C . ASN A 1 61 ? 0.241 -36.252 38.024 1.00 51.20 61 ASN B C 1
ATOM 442 O O . ASN A 1 61 ? 1.064 -35.767 37.247 1.00 47.99 61 ASN B O 1
ATOM 447 N N . THR A 1 62 ? -0.147 -37.544 38.020 1.00 51.34 62 THR B N 1
ATOM 448 C CA . THR A 1 62 ? 0.224 -38.528 36.983 1.00 53.08 62 THR B CA 1
ATOM 449 C C . THR A 1 62 ? -0.879 -39.585 36.819 1.00 53.70 62 THR B C 1
ATOM 450 O O . THR A 1 62 ? -1.415 -40.068 37.817 1.00 58.21 62 THR B O 1
ATOM 454 N N . SER A 1 63 ? -1.158 -39.947 35.555 1.00 49.79 63 SER B N 1
ATOM 455 C CA . SER A 1 63 ? -2.192 -40.886 35.136 1.00 53.53 63 SER B CA 1
ATOM 456 C C . SER A 1 63 ? -2.014 -42.220 35.860 1.00 53.96 63 SER B C 1
ATOM 457 O O . SER A 1 63 ? -0.926 -42.551 36.255 1.00 65.44 63 SER B O 1
ATOM 460 N N . LYS A 1 64 ? -3.102 -42.981 36.005 1.00 57.45 64 LYS B N 1
ATOM 461 C CA . LYS A 1 64 ? -3.068 -44.330 36.581 1.00 62.46 64 LYS B CA 1
ATOM 462 C C . LYS A 1 64 ? -2.382 -45.337 35.648 1.00 67.18 64 LYS B C 1
ATOM 463 O O . LYS A 1 64 ? -1.703 -46.233 36.124 1.00 75.01 64 LYS B O 1
ATOM 469 N N . GLU A 1 65 ? -2.605 -45.232 34.334 1.00 73.18 65 GLU B N 1
ATOM 470 C CA . GLU A 1 65 ? -2.010 -46.186 33.394 1.00 74.23 65 GLU B CA 1
ATOM 471 C C . GLU A 1 65 ? -0.577 -45.745 33.051 1.00 74.69 65 GLU B C 1
ATOM 472 O O . GLU A 1 65 ? 0.176 -46.477 32.413 1.00 85.33 65 GLU B O 1
ATOM 478 N N . MET A 1 66 ? -0.187 -44.556 33.500 1.00 70.74 66 MET B N 1
ATOM 479 C CA . MET A 1 66 ? 1.160 -44.085 33.290 1.00 69.21 66 MET B CA 1
ATOM 480 C C . MET A 1 66 ? 1.954 -44.166 34.589 1.00 63.89 66 MET B C 1
ATOM 481 O O . MET A 1 66 ? 3.077 -43.692 34.639 1.00 63.13 66 MET B O 1
ATOM 486 N N . SER A 1 67 ? 1.353 -44.693 35.654 1.00 62.76 67 SER B N 1
ATOM 487 C CA . SER A 1 67 ? 2.044 -44.674 36.923 1.00 64.55 67 SER B CA 1
ATOM 488 C C . SER A 1 67 ? 1.699 -45.895 37.782 1.00 69.85 67 SER B C 1
ATOM 489 O O . SER A 1 67 ? 1.997 -45.880 38.981 1.00 72.92 67 SER B O 1
ATOM 492 N N . CYS A 1 68 ? 1.122 -46.953 37.183 1.00 63.48 68 CYS B N 1
ATOM 493 C CA . CYS A 1 68 ? 0.915 -48.206 37.908 1.00 60.39 68 CYS B CA 1
ATOM 494 C C . CYS A 1 68 ? 2.192 -49.042 37.803 1.00 62.38 68 CYS B C 1
ATOM 495 O O . CYS A 1 68 ? 3.054 -48.768 36.965 1.00 66.08 68 CYS B O 1
ATOM 498 N N . PHE A 1 69 ? 2.309 -50.039 38.683 1.00 64.29 69 PHE B N 1
ATOM 499 C CA . PHE A 1 69 ? 3.414 -50.987 38.634 1.00 63.44 69 PHE B CA 1
ATOM 500 C C . PHE A 1 69 ? 3.269 -51.844 37.366 1.00 59.50 69 PHE B C 1
ATOM 501 O O . PHE A 1 69 ? 2.149 -52.243 36.997 1.00 51.52 69 PHE B O 1
ATOM 509 N N . SER A 1 70 ? 4.416 -52.137 36.736 1.00 53.93 70 SER B N 1
ATOM 510 C CA . SER A 1 70 ? 4.566 -52.735 35.387 1.00 52.72 70 SER B CA 1
ATOM 511 C C . SER A 1 70 ? 3.739 -54.008 35.186 1.00 59.19 70 SER B C 1
ATOM 512 O O . SER A 1 70 ? 3.525 -54.438 34.045 1.00 68.16 70 SER B O 1
ATOM 515 N N . ASP A 1 71 ? 3.314 -54.637 36.282 1.00 61.12 71 ASP B N 1
ATOM 516 C CA . ASP A 1 71 ? 2.595 -55.891 36.221 1.00 62.43 71 ASP B CA 1
ATOM 517 C C . ASP A 1 71 ? 1.339 -55.841 37.089 1.00 67.88 71 ASP B C 1
ATOM 518 O O . ASP A 1 71 ? 0.855 -56.880 37.510 1.00 77.63 71 ASP B O 1
ATOM 523 N N . PHE A 1 72 ? 0.816 -54.640 37.362 1.00 71.26 72 PHE B N 1
ATOM 524 C CA . PHE A 1 72 ? -0.378 -54.515 38.204 1.00 61.06 72 PHE B CA 1
ATOM 525 C C . PHE A 1 72 ? -1.161 -53.260 37.834 1.00 59.24 72 PHE B C 1
ATOM 526 O O . PHE A 1 72 ? -1.180 -52.270 38.565 1.00 49.85 72 PHE B O 1
ATOM 534 N N . PRO A 1 73 ? -1.875 -53.283 36.693 1.00 59.21 73 PRO B N 1
ATOM 535 C CA . PRO A 1 73 ? -2.708 -52.154 36.302 1.00 61.90 73 PRO B CA 1
ATOM 536 C C . PRO A 1 73 ? -3.623 -51.794 37.473 1.00 60.78 73 PRO B C 1
ATOM 537 O O . PRO A 1 73 ? -4.017 -52.680 38.261 1.00 59.33 73 PRO B O 1
ATOM 541 N N . MET A 1 74 ? -3.935 -50.503 37.557 1.00 57.81 74 MET B N 1
ATOM 542 C CA . MET A 1 74 ? -4.919 -50.027 38.455 1.00 51.53 74 MET B CA 1
ATOM 543 C C . MET A 1 74 ? -6.264 -50.556 37.987 1.00 54.26 74 MET B C 1
ATOM 544 O O . MET A 1 74 ? -6.504 -50.624 36.781 1.00 59.35 74 MET B O 1
ATOM 549 N N . PRO A 1 75 ? -7.171 -50.924 38.927 1.00 53.19 75 PRO B N 1
ATOM 550 C CA . PRO A 1 75 ? -8.478 -51.467 38.556 1.00 52.84 75 PRO B CA 1
ATOM 551 C C . PRO A 1 75 ? -9.120 -50.543 37.503 1.00 61.41 75 PRO B C 1
ATOM 552 O O . PRO A 1 75 ? -8.833 -49.331 37.478 1.00 61.64 75 PRO B O 1
ATOM 556 N N . GLU A 1 76 ? -9.954 -51.102 36.624 1.00 59.81 76 GLU B N 1
ATOM 557 C CA . GLU A 1 76 ? -10.442 -50.298 35.493 1.00 65.00 76 GLU B CA 1
ATOM 558 C C . GLU A 1 76 ? -11.313 -49.146 36.014 1.00 59.80 76 GLU B C 1
ATOM 559 O O . GLU A 1 76 ? -11.275 -48.037 35.478 1.00 50.38 76 GLU B O 1
ATOM 565 N N . HIS A 1 77 ? -12.046 -49.420 37.098 1.00 65.85 77 HIS B N 1
ATOM 566 C CA . HIS A 1 77 ? -13.020 -48.509 37.696 1.00 60.74 77 HIS B CA 1
ATOM 567 C C . HIS A 1 77 ? -12.348 -47.384 38.499 1.00 52.89 77 HIS B C 1
ATOM 568 O O . HIS A 1 77 ? -13.023 -46.633 39.167 1.00 53.99 77 HIS B O 1
ATOM 575 N N . PHE A 1 78 ? -11.022 -47.267 38.456 1.00 49.11 78 PHE B N 1
ATOM 576 C CA . PHE A 1 78 ? -10.344 -46.158 39.136 1.00 52.82 78 PHE B CA 1
ATOM 577 C C . PHE A 1 78 ? -10.320 -44.938 38.225 1.00 54.91 78 PHE B C 1
ATOM 578 O O . PHE A 1 78 ? -10.212 -45.066 37.012 1.00 60.63 78 PHE B O 1
ATOM 586 N N . PRO A 1 79 ? -10.361 -43.718 38.788 1.00 56.13 79 PRO B N 1
ATOM 587 C CA . PRO A 1 79 ? -10.203 -42.499 37.997 1.00 64.45 79 PRO B CA 1
ATOM 588 C C . PRO A 1 79 ? -8.751 -42.380 37.507 1.00 61.68 79 PRO B C 1
ATOM 589 O O . PRO A 1 79 ? -7.921 -43.082 38.009 1.00 57.55 79 PRO B O 1
ATOM 593 N N . ASN A 1 80 ? -8.480 -41.491 36.547 1.00 54.79 80 ASN B N 1
ATOM 594 C CA . ASN A 1 80 ? -7.217 -41.451 35.859 1.00 51.86 80 ASN B CA 1
ATOM 595 C C . ASN A 1 80 ? -6.212 -40.661 36.695 1.00 53.91 80 ASN B C 1
ATOM 596 O O . ASN A 1 80 ? -5.023 -41.007 36.735 1.00 62.01 80 ASN B O 1
ATOM 601 N N . PHE A 1 81 ? -6.680 -39.594 37.340 1.00 49.02 81 PHE B N 1
ATOM 602 C CA . PHE A 1 81 ? -5.924 -38.980 38.428 1.00 50.67 81 PHE B CA 1
ATOM 603 C C . PHE A 1 81 ? -6.678 -39.249 39.739 1.00 52.17 81 PHE B C 1
ATOM 604 O O . PHE A 1 81 ? -7.903 -39.457 39.740 1.00 47.12 81 PHE B O 1
ATOM 612 N N . LEU A 1 82 ? -5.925 -39.288 40.844 1.00 52.05 82 LEU B N 1
ATOM 613 C CA . LEU A 1 82 ? -6.339 -39.982 42.045 1.00 53.21 82 LEU B CA 1
ATOM 614 C C . LEU A 1 82 ? -6.266 -39.054 43.252 1.00 56.45 82 LEU B C 1
ATOM 615 O O . LEU A 1 82 ? -5.278 -38.362 43.443 1.00 59.80 82 LEU B O 1
ATOM 620 N N . HIS A 1 83 ? -7.315 -39.073 44.072 1.00 61.08 83 HIS B N 1
ATOM 621 C CA . HIS A 1 83 ? -7.221 -38.538 45.408 1.00 64.36 83 HIS B CA 1
ATOM 622 C C . HIS A 1 83 ? -6.240 -39.405 46.202 1.00 70.23 83 HIS B C 1
ATOM 623 O O . HIS A 1 83 ? -6.135 -40.626 45.948 1.00 60.31 83 HIS B O 1
ATOM 630 N N . ASN A 1 84 ? -5.540 -38.774 47.152 1.00 71.37 84 ASN B N 1
ATOM 631 C CA . ASN A 1 84 ? -4.626 -39.498 48.038 1.00 73.92 84 ASN B CA 1
ATOM 632 C C . ASN A 1 84 ? -5.373 -40.674 48.688 1.00 76.52 84 ASN B C 1
ATOM 633 O O . ASN A 1 84 ? -4.831 -41.767 48.760 1.00 75.73 84 ASN B O 1
ATOM 638 N N . SER A 1 85 ? -6.617 -40.432 49.138 1.00 74.61 85 SER B N 1
ATOM 639 C CA . SER A 1 85 ? -7.524 -41.460 49.653 1.00 67.85 85 SER B CA 1
ATOM 640 C C . SER A 1 85 ? -7.433 -42.721 48.794 1.00 67.37 85 SER B C 1
ATOM 641 O O . SER A 1 85 ? -7.274 -43.837 49.295 1.00 69.77 85 SER B O 1
ATOM 643 N N . LYS A 1 86 ? -7.584 -42.503 47.485 1.00 66.98 86 LYS B N 1
ATOM 644 C CA . LYS A 1 86 ? -7.842 -43.542 46.509 1.00 61.40 86 LYS B CA 1
ATOM 645 C C . LYS A 1 86 ? -6.530 -44.197 46.079 1.00 57.66 86 LYS B C 1
ATOM 646 O O . LYS A 1 86 ? -6.520 -45.359 45.693 1.00 47.73 86 LYS B O 1
ATOM 652 N N . LEU A 1 87 ? -5.428 -43.438 46.103 1.00 54.12 87 LEU B N 1
ATOM 653 C CA . LEU A 1 87 ? -4.157 -44.031 45.737 1.00 50.10 87 LEU B CA 1
ATOM 654 C C . LEU A 1 87 ? -3.793 -45.093 46.774 1.00 52.78 87 LEU B C 1
ATOM 655 O O . LEU A 1 87 ? -3.495 -46.229 46.435 1.00 53.33 87 LEU B O 1
ATOM 660 N N . LEU A 1 88 ? -3.828 -44.691 48.041 1.00 54.15 88 LEU B N 1
ATOM 661 C CA . LEU A 1 88 ? -3.698 -45.601 49.154 1.00 53.67 88 LEU B CA 1
ATOM 662 C C . LEU A 1 88 ? -4.384 -46.914 48.794 1.00 48.82 88 LEU B C 1
ATOM 663 O O . LEU A 1 88 ? -3.773 -47.952 48.825 1.00 48.87 88 LEU B O 1
ATOM 668 N N . GLU A 1 89 ? -5.655 -46.832 48.423 1.00 51.31 89 GLU B N 1
ATOM 669 C CA . GLU A 1 89 ? -6.438 -48.030 48.118 1.00 57.75 89 GLU B CA 1
ATOM 670 C C . GLU A 1 89 ? -5.637 -48.952 47.175 1.00 58.31 89 GLU B C 1
ATOM 671 O O . GLU A 1 89 ? -5.522 -50.152 47.427 1.00 60.56 89 GLU B O 1
ATOM 677 N N . TYR A 1 90 ? -5.070 -48.400 46.101 1.00 56.01 90 TYR B N 1
ATOM 678 C CA . TYR A 1 90 ? -4.296 -49.203 45.164 1.00 54.90 90 TYR B CA 1
ATOM 679 C C . TYR A 1 90 ? -3.205 -49.936 45.934 1.00 56.69 90 TYR B C 1
ATOM 680 O O . TYR A 1 90 ? -3.088 -51.157 45.850 1.00 59.17 90 TYR B O 1
ATOM 689 N N . PHE A 1 91 ? -2.443 -49.162 46.715 1.00 54.67 91 PHE B N 1
ATOM 690 C CA . PHE A 1 91 ? -1.365 -49.681 47.534 1.00 52.24 91 PHE B CA 1
ATOM 691 C C . PHE A 1 91 ? -1.850 -50.835 48.418 1.00 56.29 91 PHE B C 1
ATOM 692 O O . PHE A 1 91 ? -1.227 -51.877 48.461 1.00 65.03 91 PHE B O 1
ATOM 700 N N . ARG A 1 92 ? -2.970 -50.645 49.109 1.00 58.35 92 ARG B N 1
ATOM 701 C CA . ARG A 1 92 ? -3.530 -51.662 49.976 1.00 57.08 92 ARG B CA 1
ATOM 702 C C . ARG A 1 92 ? -3.873 -52.897 49.149 1.00 58.89 92 ARG B C 1
ATOM 703 O O . ARG A 1 92 ? -3.585 -54.014 49.576 1.00 65.80 92 ARG B O 1
ATOM 711 N N . ILE A 1 93 ? -4.491 -52.672 47.983 1.00 59.89 93 ILE B N 1
ATOM 712 C CA . ILE A 1 93 ? -4.914 -53.736 47.059 1.00 59.50 93 ILE B CA 1
ATOM 713 C C . ILE A 1 93 ? -3.685 -54.532 46.628 1.00 57.02 93 ILE B C 1
ATOM 714 O O . ILE A 1 93 ? -3.755 -55.737 46.467 1.00 55.60 93 ILE B O 1
ATOM 719 N N . PHE A 1 94 ? -2.583 -53.808 46.431 1.00 57.28 94 PHE B N 1
ATOM 720 C CA . PHE A 1 94 ? -1.317 -54.347 45.997 1.00 63.19 94 PHE B CA 1
ATOM 721 C C . PHE A 1 94 ? -0.722 -55.276 47.066 1.00 65.16 94 PHE B C 1
ATOM 722 O O . PHE A 1 94 ? -0.428 -56.443 46.803 1.00 75.37 94 PHE B O 1
ATOM 730 N N . ALA A 1 95 ? -0.566 -54.747 48.281 1.00 62.91 95 ALA B N 1
ATOM 731 C CA . ALA A 1 95 ? 0.024 -55.454 49.412 1.00 61.54 95 ALA B CA 1
ATOM 732 C C . ALA A 1 95 ? -0.825 -56.665 49.842 1.00 68.32 95 ALA B C 1
ATOM 733 O O . ALA A 1 95 ? -0.307 -57.596 50.480 1.00 77.50 95 ALA B O 1
ATOM 735 N N . LYS A 1 96 ? -2.125 -56.635 49.532 1.00 73.75 96 LYS B N 1
ATOM 736 C CA . LYS A 1 96 ? -3.012 -57.778 49.744 1.00 82.28 96 LYS B CA 1
ATOM 737 C C . LYS A 1 96 ? -2.708 -58.835 48.683 1.00 82.98 96 LYS B C 1
ATOM 738 O O . LYS A 1 96 ? -2.539 -60.002 49.009 1.00 103.27 96 LYS B O 1
ATOM 744 N N . LYS A 1 97 ? -2.596 -58.403 47.424 1.00 73.67 97 LYS B N 1
ATOM 745 C CA . LYS A 1 97 ? -2.476 -59.309 46.301 1.00 73.97 97 LYS B CA 1
ATOM 746 C C . LYS A 1 97 ? -1.081 -59.935 46.229 1.00 76.82 97 LYS B C 1
ATOM 747 O O . LYS A 1 97 ? -0.911 -60.922 45.540 1.00 80.99 97 LYS B O 1
ATOM 753 N N . PHE A 1 98 ? -0.091 -59.372 46.924 1.00 78.19 98 PHE B N 1
ATOM 754 C CA . PHE A 1 98 ? 1.257 -59.932 46.904 1.00 82.69 98 PHE B CA 1
ATOM 755 C C . PHE A 1 98 ? 1.704 -60.349 48.312 1.00 89.73 98 PHE B C 1
ATOM 756 O O . PHE A 1 98 ? 2.879 -60.672 48.522 1.00 91.69 98 PHE B O 1
ATOM 764 N N . ASP A 1 99 ? 0.760 -60.338 49.259 1.00 97.47 99 ASP B N 1
ATOM 765 C CA . ASP A 1 99 ? 0.946 -60.850 50.621 1.00 98.07 99 ASP B CA 1
ATOM 766 C C . ASP A 1 99 ? 2.158 -60.189 51.299 1.00 85.06 99 ASP B C 1
ATOM 767 O O . ASP A 1 99 ? 2.862 -60.816 52.076 1.00 79.42 99 ASP B O 1
ATOM 772 N N . LEU A 1 100 ? 2.371 -58.901 51.033 1.00 76.42 100 LEU B N 1
ATOM 773 C CA . LEU A 1 100 ? 3.582 -58.226 51.446 1.00 78.12 100 LEU B CA 1
ATOM 774 C C . LEU A 1 100 ? 3.464 -57.735 52.892 1.00 80.29 100 LEU B C 1
ATOM 775 O O . LEU A 1 100 ? 4.416 -57.154 53.446 1.00 73.85 100 LEU B O 1
ATOM 780 N N . LEU A 1 101 ? 2.295 -57.943 53.492 1.00 82.16 101 LEU B N 1
ATOM 781 C CA . LEU A 1 101 ? 1.970 -57.309 54.750 1.00 86.59 101 LEU B CA 1
ATOM 782 C C . LEU A 1 101 ? 2.670 -58.059 55.893 1.00 92.66 101 LEU B C 1
ATOM 783 O O . LEU A 1 101 ? 3.069 -57.467 56.913 1.00 88.13 101 LEU B O 1
ATOM 788 N N . LYS A 1 102 ? 2.867 -59.366 55.691 1.00 90.62 102 LYS B N 1
ATOM 789 C CA . LYS A 1 102 ? 3.463 -60.228 56.700 1.00 96.67 102 LYS B CA 1
ATOM 790 C C . LYS A 1 102 ? 4.923 -59.837 56.984 1.00 96.07 102 LYS B C 1
ATOM 791 O O . LYS A 1 102 ? 5.389 -60.077 58.080 1.00 110.77 102 LYS B O 1
ATOM 797 N N . TYR A 1 103 ? 5.629 -59.224 56.022 1.00 89.91 103 TYR B N 1
ATOM 798 C CA . TYR A 1 103 ? 7.053 -58.854 56.196 1.00 79.75 103 TYR B CA 1
ATOM 799 C C . TYR A 1 103 ? 7.195 -57.529 56.957 1.00 84.79 103 TYR B C 1
ATOM 800 O O . TYR A 1 103 ? 8.320 -57.125 57.284 1.00 77.65 103 TYR B O 1
ATOM 809 N N . ILE A 1 104 ? 6.068 -56.859 57.236 1.00 89.32 104 ILE B N 1
ATOM 810 C CA . ILE A 1 104 ? 6.094 -55.520 57.813 1.00 92.49 104 ILE B CA 1
ATOM 811 C C . ILE A 1 104 ? 6.032 -55.643 59.335 1.00 92.15 104 ILE B C 1
ATOM 812 O O . ILE A 1 104 ? 5.117 -56.284 59.865 1.00 114.85 104 ILE B O 1
ATOM 817 N N . GLN A 1 105 ? 6.977 -54.992 60.015 1.00 80.25 105 GLN B N 1
ATOM 818 C CA . GLN A 1 105 ? 6.888 -54.755 61.445 1.00 85.65 105 GLN B CA 1
ATOM 819 C C . GLN A 1 105 ? 6.618 -53.269 61.699 1.00 89.87 105 GLN B C 1
ATOM 820 O O . GLN A 1 105 ? 7.508 -52.420 61.531 1.00 81.19 105 GLN B O 1
ATOM 826 N N . PHE A 1 106 ? 5.391 -52.973 62.135 1.00 97.14 106 PHE B N 1
ATOM 827 C CA . PHE A 1 106 ? 4.960 -51.599 62.372 1.00 94.19 106 PHE B CA 1
ATOM 828 C C . PHE A 1 106 ? 5.440 -51.134 63.747 1.00 85.36 106 PHE B C 1
ATOM 829 O O . PHE A 1 106 ? 5.812 -51.927 64.590 1.00 84.91 106 PHE B O 1
ATOM 837 N N . GLN A 1 107 ? 5.459 -49.815 63.923 1.00 97.82 107 GLN B N 1
ATOM 838 C CA . GLN A 1 107 ? 5.841 -49.149 65.167 1.00 110.06 107 GLN B CA 1
ATOM 839 C C . GLN A 1 107 ? 7.249 -49.587 65.608 1.00 110.09 107 GLN B C 1
ATOM 840 O O . GLN A 1 107 ? 7.636 -49.377 66.760 1.00 116.54 107 GLN B O 1
ATOM 846 N N . THR A 1 108 ? 8.026 -50.147 64.674 1.00 111.95 108 THR B N 1
ATOM 847 C CA . THR A 1 108 ? 9.437 -50.453 64.891 1.00 115.41 108 THR B CA 1
ATOM 848 C C . THR A 1 108 ? 10.274 -49.506 64.016 1.00 105.73 108 THR B C 1
ATOM 849 O O . THR A 1 108 ? 10.292 -49.608 62.798 1.00 119.19 108 THR B O 1
ATOM 853 N N . THR A 1 109 ? 10.954 -48.564 64.669 1.00 90.80 109 THR B N 1
ATOM 854 C CA . THR A 1 109 ? 11.746 -47.539 63.997 1.00 91.95 109 THR B CA 1
ATOM 855 C C . THR A 1 109 ? 13.230 -47.940 64.010 1.00 90.74 109 THR B C 1
ATOM 856 O O . THR A 1 109 ? 13.736 -48.446 65.007 1.00 102.14 109 THR B O 1
ATOM 860 N N . VAL A 1 110 ? 13.909 -47.689 62.885 1.00 84.33 110 VAL B N 1
ATOM 861 C CA . VAL A 1 110 ? 15.298 -48.077 62.669 1.00 82.08 110 VAL B CA 1
ATOM 862 C C . VAL A 1 110 ? 16.215 -46.943 63.134 1.00 85.43 110 VAL B C 1
ATOM 863 O O . VAL A 1 110 ? 16.247 -45.865 62.534 1.00 85.17 110 VAL B O 1
ATOM 867 N N . LEU A 1 111 ? 17.004 -47.236 64.171 1.00 94.32 111 LEU B N 1
ATOM 868 C CA . LEU A 1 111 ? 17.808 -46.244 64.855 1.00 96.36 111 LEU B CA 1
ATOM 869 C C . LEU A 1 111 ? 19.184 -46.139 64.192 1.00 91.38 111 LEU B C 1
ATOM 870 O O . LEU A 1 111 ? 19.697 -45.038 64.033 1.00 89.76 111 LEU B O 1
ATOM 875 N N . SER A 1 112 ? 19.779 -47.283 63.830 1.00 89.26 112 SER B N 1
ATOM 876 C CA . SER A 1 112 ? 21.095 -47.278 63.178 1.00 95.09 112 SER B CA 1
ATOM 877 C C . SER A 1 112 ? 21.230 -48.458 62.219 1.00 91.39 112 SER B C 1
ATOM 878 O O . SER A 1 112 ? 20.698 -49.533 62.474 1.00 93.70 112 SER B O 1
ATOM 881 N N . VAL A 1 113 ? 21.957 -48.212 61.124 1.00 96.77 113 VAL B N 1
ATOM 882 C CA . VAL A 1 113 ? 22.385 -49.226 60.194 1.00 111.74 113 VAL B CA 1
ATOM 883 C C . VAL A 1 113 ? 23.901 -49.102 60.080 1.00 127.41 113 VAL B C 1
ATOM 884 O O . VAL A 1 113 ? 24.406 -48.150 59.464 1.00 132.43 113 VAL B O 1
ATOM 888 N N . LYS A 1 114 ? 24.594 -50.061 60.701 1.00 135.38 114 LYS B N 1
ATOM 889 C CA . LYS A 1 114 ? 26.046 -50.075 60.816 1.00 125.16 114 LYS B CA 1
ATOM 890 C C . LYS A 1 114 ? 26.597 -51.345 60.170 1.00 116.63 114 LYS B C 1
ATOM 891 O O . LYS A 1 114 ? 25.962 -52.409 60.155 1.00 93.15 114 LYS B O 1
ATOM 897 N N . LYS A 1 115 ? 27.784 -51.181 59.586 1.00 106.62 115 LYS B N 1
ATOM 898 C CA . LYS A 1 115 ? 28.471 -52.208 58.866 1.00 102.62 115 LYS B CA 1
ATOM 899 C C . LYS A 1 115 ? 29.111 -53.151 59.886 1.00 112.05 115 LYS B C 1
ATOM 900 O O . LYS A 1 115 ? 29.843 -52.666 60.751 1.00 118.40 115 LYS B O 1
ATOM 906 N N . CYS A 1 116 ? 28.822 -54.463 59.800 1.00 122.37 116 CYS B N 1
ATOM 907 C CA . CYS A 1 116 ? 29.658 -55.492 60.463 1.00 127.61 116 CYS B CA 1
ATOM 908 C C . CYS A 1 116 ? 30.964 -55.619 59.676 1.00 143.16 116 CYS B C 1
ATOM 909 O O . CYS A 1 116 ? 31.098 -54.995 58.617 1.00 164.37 116 CYS B O 1
ATOM 912 N N . PRO A 1 117 ? 31.954 -56.429 60.127 1.00 144.98 117 PRO B N 1
ATOM 913 C CA . PRO A 1 117 ? 33.077 -56.844 59.267 1.00 138.65 117 PRO B CA 1
ATOM 914 C C . PRO A 1 117 ? 32.746 -57.335 57.833 1.00 141.67 117 PRO B C 1
ATOM 915 O O . PRO A 1 117 ? 32.847 -58.553 57.544 1.00 118.37 117 PRO B O 1
ATOM 919 N N . ASP A 1 118 ? 32.409 -56.370 56.942 1.00 140.56 118 ASP B N 1
ATOM 920 C CA . ASP A 1 118 ? 31.972 -56.549 55.506 1.00 120.33 118 ASP B CA 1
ATOM 921 C C . ASP A 1 118 ? 32.961 -57.510 54.817 1.00 109.29 118 ASP B C 1
ATOM 922 O O . ASP A 1 118 ? 34.141 -57.185 54.548 1.00 84.71 118 ASP B O 1
ATOM 927 N N . GLY A 1 123 ? 29.434 -59.897 54.164 1.00 75.47 123 GLY B N 1
ATOM 928 C CA . GLY A 1 123 ? 29.182 -58.609 53.470 1.00 90.74 123 GLY B CA 1
ATOM 929 C C . GLY A 1 123 ? 27.916 -57.888 53.949 1.00 91.23 123 GLY B C 1
ATOM 930 O O . GLY A 1 123 ? 27.199 -57.296 53.161 1.00 88.53 123 GLY B O 1
ATOM 931 N N . GLN A 1 124 ? 27.714 -57.837 55.271 1.00 96.41 124 GLN B N 1
ATOM 932 C CA . GLN A 1 124 ? 26.408 -57.628 55.913 1.00 92.16 124 GLN B CA 1
ATOM 933 C C . GLN A 1 124 ? 26.349 -56.308 56.691 1.00 94.86 124 GLN B C 1
ATOM 934 O O . GLN A 1 124 ? 27.331 -55.539 56.701 1.00 81.45 124 GLN B O 1
ATOM 940 N N . TRP A 1 125 ? 25.196 -56.092 57.363 1.00 91.94 125 TRP B N 1
ATOM 941 C CA . TRP A 1 125 ? 24.872 -54.869 58.148 1.00 93.12 125 TRP B CA 1
ATOM 942 C C . TRP A 1 125 ? 24.140 -55.216 59.451 1.00 88.04 125 TRP B C 1
ATOM 943 O O . TRP A 1 125 ? 23.260 -56.108 59.483 1.00 71.67 125 TRP B O 1
ATOM 954 N N . GLU A 1 126 ? 24.468 -54.445 60.496 1.00 89.11 126 GLU B N 1
ATOM 955 C CA . GLU A 1 126 ? 23.830 -54.540 61.804 1.00 107.16 126 GLU B CA 1
ATOM 956 C C . GLU A 1 126 ? 22.863 -53.364 61.994 1.00 106.56 126 GLU B C 1
ATOM 957 O O . GLU A 1 126 ? 23.234 -52.198 61.793 1.00 92.15 126 GLU B O 1
ATOM 963 N N . ILE A 1 127 ? 21.639 -53.688 62.429 1.00 104.14 127 ILE B N 1
ATOM 964 C CA . ILE A 1 127 ? 20.531 -52.764 62.416 1.00 96.61 127 ILE B CA 1
ATOM 965 C C . ILE A 1 127 ? 19.838 -52.777 63.783 1.00 95.96 127 ILE B C 1
ATOM 966 O O . ILE A 1 127 ? 19.219 -53.766 64.193 1.00 94.28 127 ILE B O 1
ATOM 971 N N . VAL A 1 128 ? 19.907 -51.632 64.460 1.00 98.86 128 VAL B N 1
ATOM 972 C CA . VAL A 1 128 ? 19.249 -51.424 65.734 1.00 104.22 128 VAL B CA 1
ATOM 973 C C . VAL A 1 128 ? 17.870 -50.812 65.474 1.00 103.79 128 VAL B C 1
ATOM 974 O O . VAL A 1 128 ? 17.763 -49.838 64.731 1.00 101.75 128 VAL B O 1
ATOM 978 N N . THR A 1 129 ? 16.835 -51.361 66.114 1.00 100.32 129 THR B N 1
ATOM 979 C CA . THR A 1 129 ? 15.474 -50.896 65.919 1.00 104.82 129 THR B CA 1
ATOM 980 C C . THR A 1 129 ? 14.713 -50.920 67.246 1.00 113.22 129 THR B C 1
ATOM 981 O O . THR A 1 129 ? 14.490 -51.994 67.803 1.00 124.53 129 THR B O 1
ATOM 985 N N . GLU A 1 130 ? 14.278 -49.751 67.729 1.00 117.24 130 GLU B N 1
ATOM 986 C CA . GLU A 1 130 ? 13.489 -49.688 68.966 1.00 120.83 130 GLU B CA 1
ATOM 987 C C . GLU A 1 130 ? 12.020 -49.980 68.626 1.00 117.71 130 GLU B C 1
ATOM 988 O O . GLU A 1 130 ? 11.543 -49.627 67.560 1.00 137.44 130 GLU B O 1
ATOM 994 N N . SER A 1 131 ? 11.329 -50.670 69.539 1.00 107.45 131 SER B N 1
ATOM 995 C CA . SER A 1 131 ? 9.918 -50.989 69.417 1.00 110.29 131 SER B CA 1
ATOM 996 C C . SER A 1 131 ? 9.164 -50.275 70.542 1.00 121.67 131 SER B C 1
ATOM 997 O O . SER A 1 131 ? 9.309 -49.072 70.697 1.00 123.44 131 SER B O 1
ATOM 1000 N N . ASN A 1 132 ? 8.347 -51.003 71.312 1.00 131.10 132 ASN B N 1
ATOM 1001 C CA . ASN A 1 132 ? 7.728 -50.434 72.507 1.00 133.31 132 ASN B CA 1
ATOM 1002 C C . ASN A 1 132 ? 8.798 -50.328 73.592 1.00 134.50 132 ASN B C 1
ATOM 1003 O O . ASN A 1 132 ? 8.941 -51.229 74.407 1.00 149.99 132 ASN B O 1
ATOM 1008 N N . GLY A 1 133 ? 9.577 -49.241 73.551 1.00 122.95 133 GLY B N 1
ATOM 1009 C CA . GLY A 1 133 ? 10.525 -48.906 74.613 1.00 118.18 133 GLY B CA 1
ATOM 1010 C C . GLY A 1 133 ? 11.875 -49.594 74.455 1.00 122.91 133 GLY B C 1
ATOM 1011 O O . GLY A 1 133 ? 12.909 -48.938 74.549 1.00 113.73 133 GLY B O 1
ATOM 1012 N N . LYS A 1 134 ? 11.874 -50.917 74.260 1.00 132.03 134 LYS B N 1
ATOM 1013 C CA . LYS A 1 134 ? 13.106 -51.730 74.318 1.00 130.97 134 LYS B CA 1
ATOM 1014 C C . LYS A 1 134 ? 13.518 -52.115 72.894 1.00 121.12 134 LYS B C 1
ATOM 1015 O O . LYS A 1 134 ? 12.664 -52.469 72.081 1.00 121.86 134 LYS B O 1
ATOM 1021 N N . GLU A 1 135 ? 14.834 -52.092 72.637 1.00 117.84 135 GLU B N 1
ATOM 1022 C CA . GLU A 1 135 ? 15.408 -51.968 71.290 1.00 114.73 135 GLU B CA 1
ATOM 1023 C C . GLU A 1 135 ? 16.285 -53.180 70.942 1.00 108.45 135 GLU B C 1
ATOM 1024 O O . GLU A 1 135 ? 17.423 -53.257 71.366 1.00 117.82 135 GLU B O 1
ATOM 1030 N N . GLN A 1 136 ? 15.748 -54.078 70.107 1.00 109.34 136 GLN B N 1
ATOM 1031 C CA . GLN A 1 136 ? 16.468 -55.244 69.594 1.00 110.09 136 GLN B CA 1
ATOM 1032 C C . GLN A 1 136 ? 17.472 -54.818 68.505 1.00 106.02 136 GLN B C 1
ATOM 1033 O O . GLN A 1 136 ? 17.380 -53.728 67.912 1.00 111.98 136 GLN B O 1
ATOM 1039 N N . SER A 1 137 ? 18.466 -55.684 68.286 1.00 103.55 137 SER B N 1
ATOM 1040 C CA . SER A 1 137 ? 19.439 -55.568 67.211 1.00 104.36 137 SER B CA 1
ATOM 1041 C C . SER A 1 137 ? 19.337 -56.813 66.326 1.00 103.18 137 SER B C 1
ATOM 1042 O O . SER A 1 137 ? 18.782 -57.828 66.746 1.00 122.02 137 SER B O 1
ATOM 1045 N N . ALA A 1 138 ? 19.871 -56.726 65.103 1.00 95.94 138 ALA B N 1
ATOM 1046 C CA . ALA A 1 138 ? 19.861 -57.857 64.175 1.00 92.16 138 ALA B CA 1
ATOM 1047 C C . ALA A 1 138 ? 20.798 -57.578 62.991 1.00 104.28 138 ALA B C 1
ATOM 1048 O O . ALA A 1 138 ? 21.373 -56.475 62.867 1.00 100.73 138 ALA B O 1
ATOM 1050 N N . VAL A 1 139 ? 20.933 -58.589 62.122 1.00 103.37 139 VAL B N 1
ATOM 1051 C CA . VAL A 1 139 ? 21.937 -58.615 61.065 1.00 97.50 139 VAL B CA 1
ATOM 1052 C C . VAL A 1 139 ? 21.267 -59.013 59.750 1.00 100.53 139 VAL B C 1
ATOM 1053 O O . VAL A 1 139 ? 20.422 -59.938 59.711 1.00 95.20 139 VAL B O 1
ATOM 1057 N N . PHE A 1 140 ? 21.661 -58.320 58.676 1.00 94.69 140 PHE B N 1
ATOM 1058 C CA . PHE A 1 140 ? 21.073 -58.544 57.372 1.00 92.13 140 PHE B CA 1
ATOM 1059 C C . PHE A 1 140 ? 22.185 -58.543 56.331 1.00 87.44 140 PHE B C 1
ATOM 1060 O O . PHE A 1 140 ? 23.181 -57.815 56.485 1.00 82.89 140 PHE B O 1
ATOM 1068 N N . ASP A 1 141 ? 21.976 -59.352 55.288 1.00 78.48 141 ASP B N 1
ATOM 1069 C CA . ASP A 1 141 ? 22.933 -59.533 54.215 1.00 77.53 141 ASP B CA 1
ATOM 1070 C C . ASP A 1 141 ? 22.951 -58.271 53.345 1.00 90.93 141 ASP B C 1
ATOM 1071 O O . ASP A 1 141 ? 24.011 -57.915 52.821 1.00 87.11 141 ASP B O 1
ATOM 1076 N N . ALA A 1 142 ? 21.778 -57.617 53.206 1.00 104.20 142 ALA B N 1
ATOM 1077 C CA . ALA A 1 142 ? 21.608 -56.358 52.445 1.00 95.02 142 ALA B CA 1
ATOM 1078 C C . ALA A 1 142 ? 20.493 -55.495 53.044 1.00 83.62 142 ALA B C 1
ATOM 1079 O O . ALA A 1 142 ? 19.631 -55.983 53.775 1.00 89.17 142 ALA B O 1
ATOM 1081 N N . VAL A 1 143 ? 20.483 -54.219 52.661 1.00 80.13 143 VAL B N 1
ATOM 1082 C CA . VAL A 1 143 ? 19.489 -53.274 53.173 1.00 81.29 143 VAL B CA 1
ATOM 1083 C C . VAL A 1 143 ? 19.165 -52.221 52.101 1.00 73.99 143 VAL B C 1
ATOM 1084 O O . VAL A 1 143 ? 20.073 -51.599 51.505 1.00 80.43 143 VAL B O 1
ATOM 1088 N N . MET A 1 144 ? 17.855 -52.022 51.889 1.00 65.10 144 MET B N 1
ATOM 1089 C CA . MET A 1 144 ? 17.300 -51.005 50.975 1.00 64.35 144 MET B CA 1
ATOM 1090 C C . MET A 1 144 ? 16.606 -49.896 51.783 1.00 65.64 144 MET B C 1
ATOM 1091 O O . MET A 1 144 ? 15.599 -50.140 52.483 1.00 67.46 144 MET B O 1
ATOM 1096 N N . VAL A 1 145 ? 17.118 -48.670 51.640 1.00 61.95 145 VAL B N 1
ATOM 1097 C CA . VAL A 1 145 ? 16.607 -47.501 52.346 1.00 71.44 145 VAL B CA 1
ATOM 1098 C C . VAL A 1 145 ? 15.427 -46.887 51.571 1.00 70.11 145 VAL B C 1
ATOM 1099 O O . VAL A 1 145 ? 15.562 -46.512 50.405 1.00 68.15 145 VAL B O 1
ATOM 1103 N N . CYS A 1 146 ? 14.281 -46.762 52.265 1.00 70.51 146 CYS B N 1
ATOM 1104 C CA . CYS A 1 146 ? 13.023 -46.253 51.716 1.00 73.41 146 CYS B CA 1
ATOM 1105 C C . CYS A 1 146 ? 12.331 -45.301 52.706 1.00 73.54 146 CYS B C 1
ATOM 1106 O O . CYS A 1 146 ? 11.103 -45.350 52.857 1.00 77.46 146 CYS B O 1
ATOM 1109 N N . SER A 1 147 ? 13.109 -44.428 53.349 1.00 78.18 147 SER B N 1
ATOM 1110 C CA . SER A 1 147 ? 12.606 -43.561 54.418 1.00 88.17 147 SER B CA 1
ATOM 1111 C C . SER A 1 147 ? 12.160 -42.183 53.889 1.00 90.89 147 SER B C 1
ATOM 1112 O O . SER A 1 147 ? 11.809 -41.315 54.700 1.00 94.48 147 SER B O 1
ATOM 1115 N N . GLY A 1 148 ? 12.184 -41.986 52.558 1.00 89.63 148 GLY B N 1
ATOM 1116 C CA . GLY A 1 148 ? 11.652 -40.770 51.898 1.00 96.78 148 GLY B CA 1
ATOM 1117 C C . GLY A 1 148 ? 12.513 -39.528 52.117 1.00 90.43 148 GLY B C 1
ATOM 1118 O O . GLY A 1 148 ? 13.544 -39.592 52.769 1.00 97.25 148 GLY B O 1
ATOM 1119 N N . HIS A 1 149 ? 12.092 -38.385 51.558 1.00 83.46 149 HIS B N 1
ATOM 1120 C CA . HIS A 1 149 ? 12.926 -37.173 51.604 1.00 80.30 149 HIS B CA 1
ATOM 1121 C C . HIS A 1 149 ? 12.110 -35.872 51.563 1.00 76.11 149 HIS B C 1
ATOM 1122 O O . HIS A 1 149 ? 12.688 -34.787 51.448 1.00 63.85 149 HIS B O 1
ATOM 1129 N N . HIS A 1 150 ? 10.788 -35.996 51.711 1.00 84.56 150 HIS B N 1
ATOM 1130 C CA . HIS A 1 150 ? 9.836 -34.893 51.798 1.00 88.30 150 HIS B CA 1
ATOM 1131 C C . HIS A 1 150 ? 9.325 -34.802 53.248 1.00 91.69 150 HIS B C 1
ATOM 1132 O O . HIS A 1 150 ? 8.119 -34.646 53.526 1.00 87.03 150 HIS B O 1
ATOM 1139 N N . ILE A 1 151 ? 10.268 -34.879 54.187 1.00 94.00 151 ILE B N 1
ATOM 1140 C CA . ILE A 1 151 ? 9.937 -34.997 55.583 1.00 97.91 151 ILE B CA 1
ATOM 1141 C C . ILE A 1 151 ? 10.566 -33.839 56.374 1.00 88.57 151 ILE B C 1
ATOM 1142 O O . ILE A 1 151 ? 9.957 -33.325 57.313 1.00 90.49 151 ILE B O 1
ATOM 1147 N N . LEU A 1 152 ? 11.771 -33.419 55.982 1.00 86.65 152 LEU B N 1
ATOM 1148 C CA . LEU A 1 152 ? 12.561 -32.458 56.732 1.00 88.76 152 LEU B CA 1
ATOM 1149 C C . LEU A 1 152 ? 12.404 -31.065 56.126 1.00 77.85 152 LEU B C 1
ATOM 1150 O O . LEU A 1 152 ? 13.110 -30.719 55.181 1.00 75.12 152 LEU B O 1
ATOM 1155 N N . PRO A 1 153 ? 11.508 -30.200 56.660 1.00 82.34 153 PRO B N 1
ATOM 1156 C CA . PRO A 1 153 ? 11.206 -28.927 56.010 1.00 81.17 153 PRO B CA 1
ATOM 1157 C C . PRO A 1 153 ? 12.429 -28.009 55.916 1.00 76.02 153 PRO B C 1
ATOM 1158 O O . PRO A 1 153 ? 13.243 -27.980 56.836 1.00 72.96 153 PRO B O 1
ATOM 1162 N N . HIS A 1 154 ? 12.535 -27.307 54.782 1.00 79.29 154 HIS B N 1
ATOM 1163 C CA . HIS A 1 154 ? 13.509 -26.257 54.563 1.00 83.90 154 HIS B CA 1
ATOM 1164 C C . HIS A 1 154 ? 12.785 -24.905 54.591 1.00 86.64 154 HIS B C 1
ATOM 1165 O O . HIS A 1 154 ? 11.837 -24.721 53.829 1.00 101.52 154 HIS B O 1
ATOM 1172 N N . ILE A 1 155 ? 13.219 -23.996 55.479 1.00 96.46 155 ILE B N 1
ATOM 1173 C CA . ILE A 1 155 ? 12.665 -22.625 55.626 1.00 99.96 155 ILE B CA 1
ATOM 1174 C C . ILE A 1 155 ? 13.818 -21.642 55.722 1.00 99.98 155 ILE B C 1
ATOM 1175 O O . ILE A 1 155 ? 14.241 -21.324 56.827 1.00 108.33 155 ILE B O 1
ATOM 1180 N N . PRO A 1 156 ? 14.333 -21.103 54.594 1.00 113.35 156 PRO B N 1
ATOM 1181 C CA . PRO A 1 156 ? 15.500 -20.219 54.637 1.00 118.92 156 PRO B CA 1
ATOM 1182 C C . PRO A 1 156 ? 15.103 -18.802 55.086 1.00 106.41 156 PRO B C 1
ATOM 1183 O O . PRO A 1 156 ? 15.084 -17.877 54.285 1.00 107.60 156 PRO B O 1
ATOM 1187 N N . LEU A 1 157 ? 14.815 -18.658 56.383 1.00 100.45 157 LEU B N 1
ATOM 1188 C CA . LEU A 1 157 ? 14.348 -17.407 56.978 1.00 102.90 157 LEU B CA 1
ATOM 1189 C C . LEU A 1 157 ? 15.411 -16.309 56.795 1.00 108.95 157 LEU B C 1
ATOM 1190 O O . LEU A 1 157 ? 15.074 -15.132 56.666 1.00 105.52 157 LEU B O 1
ATOM 1195 N N . GLN A 1 158 ? 16.689 -16.718 56.779 1.00 118.88 158 GLN B N 1
ATOM 1196 C CA . GLN A 1 158 ? 17.855 -15.825 56.639 1.00 121.68 158 GLN B CA 1
ATOM 1197 C C . GLN A 1 158 ? 17.682 -14.913 55.417 1.00 123.27 158 GLN B C 1
ATOM 1198 O O . GLN A 1 158 ? 18.090 -13.754 55.442 1.00 124.23 158 GLN B O 1
ATOM 1204 N N . SER A 1 159 ? 17.089 -15.454 54.346 1.00 119.44 159 SER B N 1
ATOM 1205 C CA . SER A 1 159 ? 16.969 -14.761 53.067 1.00 111.16 159 SER B CA 1
ATOM 1206 C C . SER A 1 159 ? 15.695 -13.900 53.007 1.00 109.80 159 SER B C 1
ATOM 1207 O O . SER A 1 159 ? 15.498 -13.156 52.037 1.00 93.18 159 SER B O 1
ATOM 1210 N N . PHE A 1 160 ? 14.852 -13.985 54.051 1.00 115.74 160 PHE B N 1
ATOM 1211 C CA . PHE A 1 160 ? 13.640 -13.148 54.211 1.00 110.21 160 PHE B CA 1
ATOM 1212 C C . PHE A 1 160 ? 13.796 -12.216 55.413 1.00 99.75 160 PHE B C 1
ATOM 1213 O O . PHE A 1 160 ? 13.173 -12.410 56.461 1.00 79.39 160 PHE B O 1
ATOM 1221 N N . PRO A 1 161 ? 14.613 -11.144 55.279 1.00 101.12 161 PRO B N 1
ATOM 1222 C CA . PRO A 1 161 ? 14.883 -10.238 56.393 1.00 101.80 161 PRO B CA 1
ATOM 1223 C C . PRO A 1 161 ? 13.622 -9.557 56.934 1.00 95.72 161 PRO B C 1
ATOM 1224 O O . PRO A 1 161 ? 12.704 -9.265 56.183 1.00 98.87 161 PRO B O 1
ATOM 1228 N N . GLY A 1 162 ? 13.627 -9.304 58.243 1.00 100.95 162 GLY B N 1
ATOM 1229 C CA . GLY A 1 162 ? 12.542 -8.628 58.928 1.00 104.48 162 GLY B CA 1
ATOM 1230 C C . GLY A 1 162 ? 11.495 -9.609 59.421 1.00 106.70 162 GLY B C 1
ATOM 1231 O O . GLY A 1 162 ? 10.570 -9.221 60.134 1.00 124.30 162 GLY B O 1
ATOM 1232 N N . ILE A 1 163 ? 11.645 -10.882 59.033 1.00 103.71 163 ILE B N 1
ATOM 1233 C CA . ILE A 1 163 ? 10.755 -11.973 59.467 1.00 116.80 163 ILE B CA 1
ATOM 1234 C C . ILE A 1 163 ? 10.645 -11.984 61.006 1.00 112.79 163 ILE B C 1
ATOM 1235 O O . ILE A 1 163 ? 9.585 -12.302 61.560 1.00 98.40 163 ILE B O 1
ATOM 1240 N N . GLU A 1 164 ? 11.743 -11.620 61.681 1.00 116.63 164 GLU B N 1
ATOM 1241 C CA . GLU A 1 164 ? 11.824 -11.468 63.149 1.00 116.89 164 GLU B CA 1
ATOM 1242 C C . GLU A 1 164 ? 10.783 -10.448 63.638 1.00 113.25 164 GLU B C 1
ATOM 1243 O O . GLU A 1 164 ? 10.162 -10.641 64.687 1.00 100.21 164 GLU B O 1
ATOM 1249 N N . ARG A 1 165 ? 10.626 -9.359 62.874 1.00 114.02 165 ARG B N 1
ATOM 1250 C CA . ARG A 1 165 ? 9.703 -8.262 63.183 1.00 118.83 165 ARG B CA 1
ATOM 1251 C C . ARG A 1 165 ? 8.250 -8.648 62.851 1.00 122.37 165 ARG B C 1
ATOM 1252 O O . ARG A 1 165 ? 7.333 -8.201 63.535 1.00 146.05 165 ARG B O 1
ATOM 1260 N N . PHE A 1 166 ? 8.036 -9.442 61.792 1.00 114.84 166 PHE B N 1
ATOM 1261 C CA . PHE A 1 166 ? 6.678 -9.773 61.310 1.00 101.27 166 PHE B CA 1
ATOM 1262 C C . PHE A 1 166 ? 5.820 -10.275 62.475 1.00 100.80 166 PHE B C 1
ATOM 1263 O O . PHE A 1 166 ? 6.072 -11.352 63.020 1.00 88.87 166 PHE B O 1
ATOM 1271 N N . LYS A 1 167 ? 4.819 -9.473 62.854 1.00 109.52 167 LYS B N 1
ATOM 1272 C CA . LYS A 1 167 ? 3.746 -9.929 63.723 1.00 123.10 167 LYS B CA 1
ATOM 1273 C C . LYS A 1 167 ? 2.909 -10.924 62.906 1.00 119.94 167 LYS B C 1
ATOM 1274 O O . LYS A 1 167 ? 3.330 -11.313 61.826 1.00 123.18 167 LYS B O 1
ATOM 1280 N N . GLY A 1 168 ? 1.754 -11.360 63.418 1.00 108.33 168 GLY B N 1
ATOM 1281 C CA . GLY A 1 168 ? 0.940 -12.337 62.697 1.00 110.07 168 GLY B CA 1
ATOM 1282 C C . GLY A 1 168 ? 1.662 -13.664 62.505 1.00 109.28 168 GLY B C 1
ATOM 1283 O O . GLY A 1 168 ? 2.773 -13.844 62.987 1.00 119.84 168 GLY B O 1
ATOM 1284 N N . GLN A 1 169 ? 1.021 -14.576 61.761 1.00 112.87 169 GLN B N 1
ATOM 1285 C CA . GLN A 1 169 ? 1.288 -16.028 61.792 1.00 107.59 169 GLN B CA 1
ATOM 1286 C C . GLN A 1 169 ? 2.096 -16.442 60.555 1.00 110.54 169 GLN B C 1
ATOM 1287 O O . GLN A 1 169 ? 1.979 -15.821 59.504 1.00 115.53 169 GLN B O 1
ATOM 1293 N N . TYR A 1 170 ? 2.925 -17.488 60.699 1.00 109.19 170 TYR B N 1
ATOM 1294 C CA . TYR A 1 170 ? 3.592 -18.102 59.545 1.00 108.33 170 TYR B CA 1
ATOM 1295 C C . TYR A 1 170 ? 4.017 -19.541 59.846 1.00 97.93 170 TYR B C 1
ATOM 1296 O O . TYR A 1 170 ? 4.204 -19.907 61.011 1.00 107.47 170 TYR B O 1
ATOM 1305 N N . PHE A 1 171 ? 4.165 -20.330 58.771 1.00 87.41 171 PHE B N 1
ATOM 1306 C CA . PHE A 1 171 ? 4.538 -21.743 58.853 1.00 85.38 171 PHE B CA 1
ATOM 1307 C C . PHE A 1 171 ? 4.908 -22.300 57.472 1.00 79.74 171 PHE B C 1
ATOM 1308 O O . PHE A 1 171 ? 4.895 -21.593 56.484 1.00 85.98 171 PHE B O 1
ATOM 1316 N N . HIS A 1 172 ? 5.280 -23.580 57.448 1.00 80.24 172 HIS B N 1
ATOM 1317 C CA . HIS A 1 172 ? 5.784 -24.249 56.278 1.00 80.65 172 HIS B CA 1
ATOM 1318 C C . HIS A 1 172 ? 4.681 -25.139 55.699 1.00 76.24 172 HIS B C 1
ATOM 1319 O O . HIS A 1 172 ? 3.878 -25.693 56.450 1.00 68.90 172 HIS B O 1
ATOM 1326 N N . SER A 1 173 ? 4.695 -25.281 54.369 1.00 72.02 173 SER B N 1
ATOM 1327 C CA . SER A 1 173 ? 3.801 -26.163 53.625 1.00 73.43 173 SER B CA 1
ATOM 1328 C C . SER A 1 173 ? 3.485 -27.433 54.415 1.00 68.36 173 SER B C 1
ATOM 1329 O O . SER A 1 173 ? 2.329 -27.799 54.530 1.00 63.68 173 SER B O 1
ATOM 1332 N N . ARG A 1 174 ? 4.524 -28.094 54.941 1.00 83.91 174 ARG B N 1
ATOM 1333 C CA . ARG A 1 174 ? 4.393 -29.334 55.725 1.00 93.59 174 ARG B CA 1
ATOM 1334 C C . ARG A 1 174 ? 3.196 -29.225 56.677 1.00 96.05 174 ARG B C 1
ATOM 1335 O O . ARG A 1 174 ? 2.299 -30.089 56.674 1.00 71.76 174 ARG B O 1
ATOM 1343 N N . GLN A 1 175 ? 3.161 -28.137 57.459 1.00 100.09 175 GLN B N 1
ATOM 1344 C CA . GLN A 1 175 ? 2.226 -28.072 58.561 1.00 98.53 175 GLN B CA 1
ATOM 1345 C C . GLN A 1 175 ? 0.802 -27.734 58.072 1.00 90.28 175 GLN B C 1
ATOM 1346 O O . GLN A 1 175 ? -0.139 -27.865 58.843 1.00 92.24 175 GLN B O 1
ATOM 1352 N N . TYR A 1 176 ? 0.620 -27.370 56.796 1.00 74.69 176 TYR B N 1
ATOM 1353 C CA . TYR A 1 176 ? -0.716 -27.145 56.243 1.00 67.42 176 TYR B CA 1
ATOM 1354 C C . TYR A 1 176 ? -1.453 -28.476 56.119 1.00 61.68 176 TYR B C 1
ATOM 1355 O O . TYR A 1 176 ? -0.835 -29.505 55.882 1.00 72.07 176 TYR B O 1
ATOM 1364 N N . LYS A 1 177 ? -2.776 -28.416 56.268 1.00 66.13 177 LYS B N 1
ATOM 1365 C CA . LYS A 1 177 ? -3.649 -29.586 56.227 1.00 78.02 177 LYS B CA 1
ATOM 1366 C C . LYS A 1 177 ? -5.019 -29.209 55.647 1.00 78.23 177 LYS B C 1
ATOM 1367 O O . LYS A 1 177 ? -5.506 -29.836 54.716 1.00 79.97 177 LYS B O 1
ATOM 1373 N N . HIS A 1 178 ? -5.639 -28.184 56.235 1.00 76.59 178 HIS B N 1
ATOM 1374 C CA . HIS A 1 178 ? -6.962 -27.722 55.857 1.00 72.94 178 HIS B CA 1
ATOM 1375 C C . HIS A 1 178 ? -6.966 -26.212 55.690 1.00 76.30 178 HIS B C 1
ATOM 1376 O O . HIS A 1 178 ? -6.201 -25.508 56.348 1.00 81.50 178 HIS B O 1
ATOM 1383 N N . PRO A 1 179 ? -7.864 -25.684 54.828 1.00 83.05 179 PRO B N 1
ATOM 1384 C CA . PRO A 1 179 ? -7.995 -24.239 54.618 1.00 77.80 179 PRO B CA 1
ATOM 1385 C C . PRO A 1 179 ? -8.865 -23.535 55.670 1.00 74.29 179 PRO B C 1
ATOM 1386 O O . PRO A 1 179 ? -8.650 -22.354 55.937 1.00 68.43 179 PRO B O 1
ATOM 1390 N N . GLU A 1 180 ? -9.850 -24.260 56.222 1.00 74.22 180 GLU B N 1
ATOM 1391 C CA . GLU A 1 180 ? -10.728 -23.713 57.244 1.00 71.40 180 GLU B CA 1
ATOM 1392 C C . GLU A 1 180 ? -9.868 -23.227 58.412 1.00 74.74 180 GLU B C 1
ATOM 1393 O O . GLU A 1 180 ? -8.979 -23.935 58.852 1.00 79.25 180 GLU B O 1
ATOM 1399 N N . GLY A 1 181 ? -10.141 -21.996 58.864 1.00 78.26 181 GLY B N 1
ATOM 1400 C CA . GLY A 1 181 ? -9.338 -21.283 59.850 1.00 76.85 181 GLY B CA 1
ATOM 1401 C C . GLY A 1 181 ? -8.768 -19.995 59.286 1.00 78.38 181 GLY B C 1
ATOM 1402 O O . GLY A 1 181 ? -8.400 -19.086 60.034 1.00 82.60 181 GLY B O 1
ATOM 1403 N N . PHE A 1 182 ? -8.694 -19.916 57.954 1.00 82.17 182 PHE B N 1
ATOM 1404 C CA . PHE A 1 182 ? -8.008 -18.828 57.261 1.00 85.61 182 PHE B CA 1
ATOM 1405 C C . PHE A 1 182 ? -9.017 -18.012 56.449 1.00 85.63 182 PHE B C 1
ATOM 1406 O O . PHE A 1 182 ? -8.625 -17.286 55.523 1.00 90.44 182 PHE B O 1
ATOM 1414 N N . GLU A 1 183 ? -10.299 -18.131 56.821 1.00 75.55 183 GLU B N 1
ATOM 1415 C CA . GLU A 1 183 ? -11.377 -17.417 56.160 1.00 73.01 183 GLU B CA 1
ATOM 1416 C C . GLU A 1 183 ? -11.076 -15.914 56.205 1.00 71.00 183 GLU B C 1
ATOM 1417 O O . GLU A 1 183 ? -10.730 -15.368 57.257 1.00 69.42 183 GLU B O 1
ATOM 1423 N N . GLY A 1 184 ? -11.171 -15.276 55.032 1.00 69.11 184 GLY B N 1
ATOM 1424 C CA . GLY A 1 184 ? -10.965 -13.841 54.853 1.00 70.57 184 GLY B CA 1
ATOM 1425 C C . GLY A 1 184 ? -9.691 -13.309 55.490 1.00 63.48 184 GLY B C 1
ATOM 1426 O O . GLY A 1 184 ? -9.727 -12.313 56.177 1.00 63.58 184 GLY B O 1
ATOM 1427 N N . LYS A 1 185 ? -8.545 -13.934 55.237 1.00 70.12 185 LYS B N 1
ATOM 1428 C CA . LYS A 1 185 ? -7.285 -13.342 55.717 1.00 82.10 185 LYS B CA 1
ATOM 1429 C C . LYS A 1 185 ? -6.427 -12.966 54.509 1.00 78.94 185 LYS B C 1
ATOM 1430 O O . LYS A 1 185 ? -6.723 -13.370 53.380 1.00 87.57 185 LYS B O 1
ATOM 1436 N N . ARG A 1 186 ? -5.405 -12.157 54.767 1.00 70.43 186 ARG B N 1
ATOM 1437 C CA . ARG A 1 186 ? -4.485 -11.670 53.752 1.00 78.52 186 ARG B CA 1
ATOM 1438 C C . ARG A 1 186 ? -3.227 -12.554 53.779 1.00 75.54 186 ARG B C 1
ATOM 1439 O O . ARG A 1 186 ? -2.407 -12.423 54.689 1.00 81.52 186 ARG B O 1
ATOM 1447 N N . ILE A 1 187 ? -3.074 -13.447 52.792 1.00 74.71 187 ILE B N 1
ATOM 1448 C CA . ILE A 1 187 ? -2.141 -14.583 52.904 1.00 71.47 187 ILE B CA 1
ATOM 1449 C C . ILE A 1 187 ? -1.084 -14.567 51.786 1.00 73.10 187 ILE B C 1
ATOM 1450 O O . ILE A 1 187 ? -1.382 -14.650 50.589 1.00 69.63 187 ILE B O 1
ATOM 1455 N N . LEU A 1 188 ? 0.176 -14.544 52.224 1.00 79.06 188 LEU B N 1
ATOM 1456 C CA . LEU A 1 188 ? 1.330 -14.583 51.363 1.00 81.44 188 LEU B CA 1
ATOM 1457 C C . LEU A 1 188 ? 1.923 -15.985 51.419 1.00 84.04 188 LEU B C 1
ATOM 1458 O O . LEU A 1 188 ? 2.300 -16.439 52.481 1.00 96.73 188 LEU B O 1
ATOM 1463 N N . VAL A 1 189 ? 1.978 -16.671 50.275 1.00 87.36 189 VAL B N 1
ATOM 1464 C CA . VAL A 1 189 ? 2.691 -17.935 50.212 1.00 81.05 189 VAL B CA 1
ATOM 1465 C C . VAL A 1 189 ? 3.951 -17.720 49.373 1.00 77.60 189 VAL B C 1
ATOM 1466 O O . VAL A 1 189 ? 3.908 -17.127 48.278 1.00 72.27 189 VAL B O 1
ATOM 1470 N N . ILE A 1 190 ? 5.065 -18.223 49.911 1.00 77.30 190 ILE B N 1
ATOM 1471 C CA . ILE A 1 190 ? 6.357 -18.070 49.306 1.00 78.61 190 ILE B CA 1
ATOM 1472 C C . ILE A 1 190 ? 6.627 -19.290 48.432 1.00 71.86 190 ILE B C 1
ATOM 1473 O O . ILE A 1 190 ? 6.525 -20.408 48.919 1.00 65.89 190 ILE B O 1
ATOM 1478 N N . GLY A 1 191 ? 6.955 -19.045 47.157 1.00 75.78 191 GLY B N 1
ATOM 1479 C CA . GLY A 1 191 ? 7.375 -20.084 46.199 1.00 78.84 191 GLY B CA 1
ATOM 1480 C C . GLY A 1 191 ? 6.242 -20.549 45.299 1.00 75.16 191 GLY B C 1
ATOM 1481 O O . GLY A 1 191 ? 5.082 -20.396 45.639 1.00 68.45 191 GLY B O 1
ATOM 1482 N N . ILE A 1 192 ? 6.609 -21.132 44.152 1.00 77.31 192 ILE B N 1
ATOM 1483 C CA . ILE A 1 192 ? 5.671 -21.721 43.203 1.00 83.12 192 ILE B CA 1
ATOM 1484 C C . ILE A 1 192 ? 5.892 -23.244 43.131 1.00 91.35 192 ILE B C 1
ATOM 1485 O O . ILE A 1 192 ? 6.049 -23.829 42.053 1.00 96.58 192 ILE B O 1
ATOM 1490 N N . GLY A 1 193 ? 5.895 -23.894 44.300 1.00 96.74 193 GLY B N 1
ATOM 1491 C CA . GLY A 1 193 ? 5.736 -25.350 44.392 1.00 88.89 193 GLY B CA 1
ATOM 1492 C C . GLY A 1 193 ? 4.442 -25.771 43.717 1.00 90.20 193 GLY B C 1
ATOM 1493 O O . GLY A 1 193 ? 3.527 -24.962 43.545 1.00 83.79 193 GLY B O 1
ATOM 1494 N N . ASN A 1 194 ? 4.387 -27.029 43.279 1.00 95.37 194 ASN B N 1
ATOM 1495 C CA . ASN A 1 194 ? 3.130 -27.692 42.982 1.00 81.29 194 ASN B CA 1
ATOM 1496 C C . ASN A 1 194 ? 2.219 -27.531 44.204 1.00 91.24 194 ASN B C 1
ATOM 1497 O O . ASN A 1 194 ? 1.011 -27.304 44.062 1.00 82.82 194 ASN B O 1
ATOM 1502 N N . SER A 1 195 ? 2.839 -27.635 45.390 1.00 93.45 195 SER B N 1
ATOM 1503 C CA . SER A 1 195 ? 2.183 -27.523 46.675 1.00 84.04 195 SER B CA 1
ATOM 1504 C C . SER A 1 195 ? 1.719 -26.091 46.927 1.00 71.14 195 SER B C 1
ATOM 1505 O O . SER A 1 195 ? 0.566 -25.865 47.203 1.00 84.67 195 SER B O 1
ATOM 1508 N N . ALA A 1 196 ? 2.632 -25.134 46.814 1.00 62.32 196 ALA B N 1
ATOM 1509 C CA . ALA A 1 196 ? 2.281 -23.730 46.952 1.00 66.36 196 ALA B CA 1
ATOM 1510 C C . ALA A 1 196 ? 0.997 -23.439 46.167 1.00 64.06 196 ALA B C 1
ATOM 1511 O O . ALA A 1 196 ? 0.080 -22.809 46.675 1.00 67.64 196 ALA B O 1
ATOM 1513 N N . SER A 1 197 ? 0.960 -23.901 44.919 1.00 61.74 197 SER B N 1
ATOM 1514 C CA . SER A 1 197 ? -0.148 -23.662 44.030 1.00 61.30 197 SER B CA 1
ATOM 1515 C C . SER A 1 197 ? -1.424 -24.301 44.589 1.00 55.14 197 SER B C 1
ATOM 1516 O O . SER A 1 197 ? -2.435 -23.647 44.729 1.00 58.82 197 SER B O 1
ATOM 1519 N N . ASP A 1 198 ? -1.356 -25.585 44.928 1.00 55.75 198 ASP B N 1
ATOM 1520 C CA . ASP A 1 198 ? -2.489 -26.291 45.491 1.00 59.14 198 ASP B CA 1
ATOM 1521 C C . ASP A 1 198 ? -2.979 -25.531 46.727 1.00 58.13 198 ASP B C 1
ATOM 1522 O O . ASP A 1 198 ? -4.174 -25.344 46.903 1.00 45.96 198 ASP B O 1
ATOM 1527 N N . ILE A 1 199 ? -2.034 -25.081 47.560 1.00 66.47 199 ILE B N 1
ATOM 1528 C CA . ILE A 1 199 ? -2.357 -24.410 48.819 1.00 72.13 199 ILE B CA 1
ATOM 1529 C C . ILE A 1 199 ? -3.012 -23.066 48.486 1.00 70.34 199 ILE B C 1
ATOM 1530 O O . ILE A 1 199 ? -4.096 -22.764 48.951 1.00 78.72 199 ILE B O 1
ATOM 1535 N N . ALA A 1 200 ? -2.298 -22.250 47.703 1.00 63.44 200 ALA B N 1
ATOM 1536 C CA . ALA A 1 200 ? -2.753 -20.942 47.291 1.00 55.27 200 ALA B CA 1
ATOM 1537 C C . ALA A 1 200 ? -4.187 -21.069 46.812 1.00 59.24 200 ALA B C 1
ATOM 1538 O O . ALA A 1 200 ? -5.078 -20.494 47.398 1.00 73.81 200 ALA B O 1
ATOM 1540 N N . VAL A 1 201 ? -4.387 -21.887 45.783 1.00 58.28 201 VAL B N 1
ATOM 1541 C CA . VAL A 1 201 ? -5.688 -22.091 45.212 1.00 59.46 201 VAL B CA 1
ATOM 1542 C C . VAL A 1 201 ? -6.694 -22.366 46.335 1.00 63.18 201 VAL B C 1
ATOM 1543 O O . VAL A 1 201 ? -7.695 -21.673 46.447 1.00 79.23 201 VAL B O 1
ATOM 1547 N N . GLU A 1 202 ? -6.409 -23.355 47.179 1.00 66.03 202 GLU B N 1
ATOM 1548 C CA . GLU A 1 202 ? -7.371 -23.821 48.187 1.00 62.26 202 GLU B CA 1
ATOM 1549 C C . GLU A 1 202 ? -7.724 -22.691 49.156 1.00 62.14 202 GLU B C 1
ATOM 1550 O O . GLU A 1 202 ? -8.898 -22.440 49.395 1.00 63.86 202 GLU B O 1
ATOM 1556 N N . LEU A 1 203 ? -6.708 -22.009 49.694 1.00 58.92 203 LEU B N 1
ATOM 1557 C CA . LEU A 1 203 ? -6.936 -20.899 50.618 1.00 66.54 203 LEU B CA 1
ATOM 1558 C C . LEU A 1 203 ? -7.673 -19.754 49.913 1.00 70.40 203 LEU B C 1
ATOM 1559 O O . LEU A 1 203 ? -8.544 -19.113 50.515 1.00 73.40 203 LEU B O 1
ATOM 1564 N N . SER A 1 204 ? -7.292 -19.514 48.650 1.00 69.65 204 SER B N 1
ATOM 1565 C CA . SER A 1 204 ? -7.700 -18.363 47.842 1.00 74.35 204 SER B CA 1
ATOM 1566 C C . SER A 1 204 ? -9.222 -18.222 47.762 1.00 76.71 204 SER B C 1
ATOM 1567 O O . SER A 1 204 ? -9.722 -17.097 47.667 1.00 89.98 204 SER B O 1
ATOM 1570 N N . LYS A 1 205 ? -9.934 -19.353 47.729 1.00 67.76 205 LYS B N 1
ATOM 1571 C CA . LYS A 1 205 ? -11.371 -19.350 47.546 1.00 73.05 205 LYS B CA 1
ATOM 1572 C C . LYS A 1 205 ? -12.061 -18.476 48.603 1.00 81.11 205 LYS B C 1
ATOM 1573 O O . LYS A 1 205 ? -12.796 -17.562 48.254 1.00 94.74 205 LYS B O 1
ATOM 1579 N N . LYS A 1 206 ? -11.813 -18.757 49.886 1.00 82.90 206 LYS B N 1
ATOM 1580 C CA . LYS A 1 206 ? -12.548 -18.124 50.986 1.00 78.95 206 LYS B CA 1
ATOM 1581 C C . LYS A 1 206 ? -11.697 -17.035 51.677 1.00 74.52 206 LYS B C 1
ATOM 1582 O O . LYS A 1 206 ? -12.043 -16.560 52.766 1.00 77.60 206 LYS B O 1
ATOM 1588 N N . ALA A 1 207 ? -10.578 -16.645 51.065 1.00 72.51 207 ALA B N 1
ATOM 1589 C CA . ALA A 1 207 ? -9.627 -15.700 51.678 1.00 84.57 207 ALA B CA 1
ATOM 1590 C C . ALA A 1 207 ? -9.832 -14.295 51.107 1.00 80.97 207 ALA B C 1
ATOM 1591 O O . ALA A 1 207 ? -10.337 -14.109 49.982 1.00 80.42 207 ALA B O 1
ATOM 1593 N N . ALA A 1 208 ? -9.418 -13.308 51.903 1.00 73.49 208 ALA B N 1
ATOM 1594 C CA . ALA A 1 208 ? -9.494 -11.935 51.506 1.00 85.43 208 ALA B CA 1
ATOM 1595 C C . ALA A 1 208 ? -8.693 -11.792 50.213 1.00 87.75 208 ALA B C 1
ATOM 1596 O O . ALA A 1 208 ? -9.247 -11.511 49.146 1.00 91.68 208 ALA B O 1
ATOM 1598 N N . GLN A 1 209 ? -7.393 -12.065 50.336 1.00 85.58 209 GLN B N 1
ATOM 1599 C CA . GLN A 1 209 ? -6.475 -12.104 49.237 1.00 79.14 209 GLN B CA 1
ATOM 1600 C C . GLN A 1 209 ? -5.445 -13.199 49.496 1.00 80.04 209 GLN B C 1
ATOM 1601 O O . GLN A 1 209 ? -5.114 -13.487 50.643 1.00 90.52 209 GLN B O 1
ATOM 1607 N N . VAL A 1 210 ? -4.938 -13.781 48.407 1.00 75.29 210 VAL B N 1
ATOM 1608 C CA . VAL A 1 210 ? -3.757 -14.593 48.454 1.00 67.52 210 VAL B CA 1
ATOM 1609 C C . VAL A 1 210 ? -2.777 -14.047 47.418 1.00 69.12 210 VAL B C 1
ATOM 1610 O O . VAL A 1 210 ? -3.139 -13.785 46.270 1.00 66.64 210 VAL B O 1
ATOM 1614 N N . PHE A 1 211 ? -1.534 -13.878 47.866 1.00 70.11 211 PHE B N 1
ATOM 1615 C CA . PHE A 1 211 ? -0.425 -13.565 47.019 1.00 72.28 211 PHE B CA 1
ATOM 1616 C C . PHE A 1 211 ? 0.418 -14.832 46.907 1.00 69.73 211 PHE B C 1
ATOM 1617 O O . PHE A 1 211 ? 0.154 -15.798 47.600 1.00 75.49 211 PHE B O 1
ATOM 1625 N N . ILE A 1 212 ? 1.421 -14.807 46.034 1.00 71.06 212 ILE B N 1
ATOM 1626 C CA . ILE A 1 212 ? 2.275 -15.947 45.822 1.00 75.54 212 ILE B CA 1
ATOM 1627 C C . ILE A 1 212 ? 3.576 -15.447 45.175 1.00 76.31 212 ILE B C 1
ATOM 1628 O O . ILE A 1 212 ? 3.583 -15.026 44.018 1.00 77.54 212 ILE B O 1
ATOM 1633 N N . SER A 1 213 ? 4.651 -15.441 45.969 1.00 73.16 213 SER B N 1
ATOM 1634 C CA . SER A 1 213 ? 5.917 -14.844 45.574 1.00 82.58 213 SER B CA 1
ATOM 1635 C C . SER A 1 213 ? 6.723 -15.812 44.706 1.00 82.23 213 SER B C 1
ATOM 1636 O O . SER A 1 213 ? 6.761 -16.989 44.995 1.00 81.61 213 SER B O 1
ATOM 1639 N N . THR A 1 214 ? 7.365 -15.278 43.660 1.00 86.07 214 THR B N 1
ATOM 1640 C CA . THR A 1 214 ? 8.483 -15.929 42.942 1.00 86.91 214 THR B CA 1
ATOM 1641 C C . THR A 1 214 ? 9.286 -14.892 42.159 1.00 92.03 214 THR B C 1
ATOM 1642 O O . THR A 1 214 ? 8.719 -13.972 41.573 1.00 79.42 214 THR B O 1
ATOM 1646 N N . ARG A 1 215 ? 10.604 -15.077 42.130 1.00 95.61 215 ARG B N 1
ATOM 1647 C CA . ARG A 1 215 ? 11.417 -14.366 41.168 1.00 100.45 215 ARG B CA 1
ATOM 1648 C C . ARG A 1 215 ? 11.262 -15.076 39.830 1.00 96.17 215 ARG B C 1
ATOM 1649 O O . ARG A 1 215 ? 10.974 -14.451 38.793 1.00 101.92 215 ARG B O 1
ATOM 1657 N N . HIS A 1 216 ? 11.425 -16.399 39.894 1.00 87.99 216 HIS B N 1
ATOM 1658 C CA . HIS A 1 216 ? 11.682 -17.203 38.726 1.00 90.69 216 HIS B CA 1
ATOM 1659 C C . HIS A 1 216 ? 10.355 -17.501 38.028 1.00 82.97 216 HIS B C 1
ATOM 1660 O O . HIS A 1 216 ? 10.244 -17.269 36.831 1.00 76.35 216 HIS B O 1
ATOM 1667 N N . GLY A 1 217 ? 9.381 -18.003 38.801 1.00 77.16 217 GLY B N 1
ATOM 1668 C CA . GLY A 1 217 ? 8.030 -18.235 38.343 1.00 80.89 217 GLY B CA 1
ATOM 1669 C C . GLY A 1 217 ? 7.957 -19.288 37.240 1.00 78.27 217 GLY B C 1
ATOM 1670 O O . GLY A 1 217 ? 8.493 -19.114 36.171 1.00 82.42 217 GLY B O 1
ATOM 1671 N N . SER A 1 218 ? 7.228 -20.366 37.500 1.00 72.87 218 SER B N 1
ATOM 1672 C CA . SER A 1 218 ? 7.221 -21.547 36.660 1.00 79.06 218 SER B CA 1
ATOM 1673 C C . SER A 1 218 ? 6.244 -21.391 35.491 1.00 74.34 218 SER B C 1
ATOM 1674 O O . SER A 1 218 ? 5.480 -20.446 35.415 1.00 75.27 218 SER B O 1
ATOM 1677 N N . TRP A 1 219 ? 6.323 -22.357 34.573 1.00 72.76 219 TRP B N 1
ATOM 1678 C CA . TRP A 1 219 ? 5.253 -22.673 33.679 1.00 74.75 219 TRP B CA 1
ATOM 1679 C C . TRP A 1 219 ? 4.210 -23.492 34.452 1.00 76.39 219 TRP B C 1
ATOM 1680 O O . TRP A 1 219 ? 4.539 -24.428 35.183 1.00 84.07 219 TRP B O 1
ATOM 1691 N N . VAL A 1 220 ? 2.948 -23.107 34.294 1.00 67.69 220 VAL B N 1
ATOM 1692 C CA . VAL A 1 220 ? 1.819 -23.799 34.831 1.00 58.97 220 VAL B CA 1
ATOM 1693 C C . VAL A 1 220 ? 1.175 -24.638 33.732 1.00 59.26 220 VAL B C 1
ATOM 1694 O O . VAL A 1 220 ? 1.040 -24.181 32.602 1.00 65.68 220 VAL B O 1
ATOM 1698 N N . MET A 1 221 ? 0.689 -25.817 34.117 1.00 54.50 221 MET B N 1
ATOM 1699 C CA . MET A 1 221 ? 0.248 -26.819 33.189 1.00 54.02 221 MET B CA 1
ATOM 1700 C C . MET A 1 221 ? -0.875 -27.642 33.811 1.00 51.90 221 MET B C 1
ATOM 1701 O O . MET A 1 221 ? -0.794 -28.021 34.980 1.00 61.88 221 MET B O 1
ATOM 1706 N N . SER A 1 222 ? -1.892 -27.954 33.009 1.00 47.86 222 SER B N 1
ATOM 1707 C CA . SER A 1 222 ? -3.019 -28.737 33.495 1.00 47.46 222 SER B CA 1
ATOM 1708 C C . SER A 1 222 ? -2.760 -30.200 33.188 1.00 45.79 222 SER B C 1
ATOM 1709 O O . SER A 1 222 ? -2.074 -30.511 32.214 1.00 44.95 222 SER B O 1
ATOM 1712 N N . ARG A 1 223 ? -3.367 -31.063 34.004 1.00 49.49 223 ARG B N 1
ATOM 1713 C CA . ARG A 1 223 ? -3.298 -32.539 33.881 1.00 53.56 223 ARG B CA 1
ATOM 1714 C C . ARG A 1 223 ? -4.073 -32.931 32.636 1.00 53.66 223 ARG B C 1
ATOM 1715 O O . ARG A 1 223 ? -3.843 -34.011 32.108 1.00 51.77 223 ARG B O 1
ATOM 1723 N N . ILE A 1 224 ? -5.019 -32.087 32.251 1.00 55.70 224 ILE B N 1
ATOM 1724 C CA . ILE A 1 224 ? -5.765 -32.293 31.007 1.00 58.94 224 ILE B CA 1
ATOM 1725 C C . ILE A 1 224 ? -4.831 -32.005 29.831 1.00 61.57 224 ILE B C 1
ATOM 1726 O O . ILE A 1 224 ? -4.166 -30.969 29.819 1.00 59.43 224 ILE B O 1
ATOM 1731 N N . SER A 1 225 ? -4.840 -32.880 28.823 1.00 65.41 225 SER B N 1
ATOM 1732 C CA . SER A 1 225 ? -4.061 -32.652 27.626 1.00 61.75 225 SER B CA 1
ATOM 1733 C C . SER A 1 225 ? -4.907 -32.930 26.389 1.00 64.11 225 SER B C 1
ATOM 1734 O O . SER A 1 225 ? -6.135 -33.030 26.459 1.00 67.73 225 SER B O 1
ATOM 1737 N N . ASP A 1 226 ? -4.209 -32.988 25.255 1.00 59.32 226 ASP B N 1
ATOM 1738 C CA . ASP A 1 226 ? -4.747 -33.369 23.981 1.00 62.31 226 ASP B CA 1
ATOM 1739 C C . ASP A 1 226 ? -5.973 -34.258 24.188 1.00 60.29 226 ASP B C 1
ATOM 1740 O O . ASP A 1 226 ? -5.869 -35.296 24.797 1.00 60.49 226 ASP B O 1
ATOM 1745 N N . ASP A 1 227 ? -7.133 -33.791 23.721 1.00 59.16 227 ASP B N 1
ATOM 1746 C CA . ASP A 1 227 ? -8.378 -34.574 23.639 1.00 63.92 227 ASP B CA 1
ATOM 1747 C C . ASP A 1 227 ? -8.809 -35.050 25.035 1.00 62.76 227 ASP B C 1
ATOM 1748 O O . ASP A 1 227 ? -9.575 -36.033 25.173 1.00 61.49 227 ASP B O 1
ATOM 1753 N N . GLY A 1 228 ? -8.333 -34.326 26.060 1.00 62.38 228 GLY B N 1
ATOM 1754 C CA . GLY A 1 228 ? -8.668 -34.547 27.462 1.00 62.06 228 GLY B CA 1
ATOM 1755 C C . GLY A 1 228 ? -8.011 -35.790 28.039 1.00 60.74 228 GLY B C 1
ATOM 1756 O O . GLY A 1 228 ? -8.453 -36.306 29.072 1.00 61.72 228 GLY B O 1
ATOM 1757 N N . TYR A 1 229 ? -6.962 -36.281 27.371 1.00 50.34 229 TYR B N 1
ATOM 1758 C CA . TYR A 1 229 ? -6.201 -37.385 27.885 1.00 51.81 229 TYR B CA 1
ATOM 1759 C C . TYR A 1 229 ? -5.161 -36.837 28.859 1.00 49.41 229 TYR B C 1
ATOM 1760 O O . TYR A 1 229 ? -4.705 -35.702 28.718 1.00 54.41 229 TYR B O 1
ATOM 1769 N N . PRO A 1 230 ? -4.787 -37.631 29.888 1.00 44.90 230 PRO B N 1
ATOM 1770 C CA . PRO A 1 230 ? -3.815 -37.196 30.885 1.00 45.41 230 PRO B CA 1
ATOM 1771 C C . PRO A 1 230 ? -2.501 -36.759 30.244 1.00 46.83 230 PRO B C 1
ATOM 1772 O O . PRO A 1 230 ? -2.065 -37.366 29.258 1.00 50.05 230 PRO B O 1
ATOM 1776 N N . TRP A 1 231 ? -1.903 -35.721 30.820 1.00 48.60 231 TRP B N 1
ATOM 1777 C CA . TRP A 1 231 ? -0.770 -35.067 30.207 1.00 58.49 231 TRP B CA 1
ATOM 1778 C C . TRP A 1 231 ? 0.413 -36.030 30.082 1.00 59.59 231 TRP B C 1
ATOM 1779 O O . TRP A 1 231 ? 1.201 -35.932 29.139 1.00 67.80 231 TRP B O 1
ATOM 1790 N N . ASP A 1 232 ? 0.562 -36.925 31.058 1.00 55.31 232 ASP B N 1
ATOM 1791 C CA . ASP A 1 232 ? 1.780 -37.698 31.124 1.00 61.88 232 ASP B CA 1
ATOM 1792 C C . ASP A 1 232 ? 1.827 -38.676 29.935 1.00 58.66 232 ASP B C 1
ATOM 1793 O O . ASP A 1 232 ? 2.895 -38.935 29.367 1.00 53.28 232 ASP B O 1
ATOM 1798 N N . MET A 1 233 ? 0.667 -39.179 29.517 1.00 52.51 233 MET B N 1
ATOM 1799 C CA . MET A 1 233 ? 0.648 -40.129 28.420 1.00 52.78 233 MET B CA 1
ATOM 1800 C C . MET A 1 233 ? 0.850 -39.393 27.097 1.00 52.87 233 MET B C 1
ATOM 1801 O O . MET A 1 233 ? 1.193 -40.022 26.102 1.00 52.09 233 MET B O 1
ATOM 1806 N N . VAL A 1 234 ? 0.622 -38.076 27.072 1.00 52.56 234 VAL B N 1
ATOM 1807 C CA . VAL A 1 234 ? 0.822 -37.359 25.836 1.00 55.79 234 VAL B CA 1
ATOM 1808 C C . VAL A 1 234 ? 2.280 -36.926 25.760 1.00 56.47 234 VAL B C 1
ATOM 1809 O O . VAL A 1 234 ? 2.848 -36.910 24.679 1.00 62.21 234 VAL B O 1
ATOM 1813 N N . PHE A 1 235 ? 2.864 -36.574 26.910 1.00 57.52 235 PHE B N 1
ATOM 1814 C CA . PHE A 1 235 ? 4.190 -35.999 26.944 1.00 57.08 235 PHE B CA 1
ATOM 1815 C C . PHE A 1 235 ? 5.247 -37.120 27.004 1.00 57.54 235 PHE B C 1
ATOM 1816 O O . PHE A 1 235 ? 6.231 -37.085 26.280 1.00 54.10 235 PHE B O 1
ATOM 1824 N N . HIS A 1 236 ? 5.042 -38.119 27.868 1.00 58.34 236 HIS B N 1
ATOM 1825 C CA . HIS A 1 236 ? 6.020 -39.209 28.026 1.00 55.16 236 HIS B CA 1
ATOM 1826 C C . HIS A 1 236 ? 5.739 -40.313 26.996 1.00 52.91 236 HIS B C 1
ATOM 1827 O O . HIS A 1 236 ? 5.011 -41.282 27.256 1.00 48.24 236 HIS B O 1
ATOM 1834 N N . THR A 1 237 ? 6.341 -40.136 25.817 1.00 55.23 237 THR B N 1
ATOM 1835 C CA . THR A 1 237 ? 6.262 -41.067 24.700 1.00 64.82 237 THR B CA 1
ATOM 1836 C C . THR A 1 237 ? 7.654 -41.144 24.068 1.00 71.07 237 THR B C 1
ATOM 1837 O O . THR A 1 237 ? 8.245 -40.101 23.751 1.00 73.82 237 THR B O 1
ATOM 1841 N N . ARG A 1 238 ? 8.160 -42.378 23.915 1.00 73.58 238 ARG B N 1
ATOM 1842 C CA . ARG A 1 238 ? 9.532 -42.648 23.462 1.00 71.95 238 ARG B CA 1
ATOM 1843 C C . ARG A 1 238 ? 9.921 -41.627 22.387 1.00 69.02 238 ARG B C 1
ATOM 1844 O O . ARG A 1 238 ? 10.840 -40.817 22.587 1.00 66.45 238 ARG B O 1
ATOM 1852 N N . PHE A 1 239 ? 9.172 -41.654 21.275 1.00 70.12 239 PHE B N 1
ATOM 1853 C CA . PHE A 1 239 ? 9.427 -40.822 20.104 1.00 69.01 239 PHE B CA 1
ATOM 1854 C C . PHE A 1 239 ? 9.642 -39.357 20.504 1.00 66.55 239 PHE B C 1
ATOM 1855 O O . PHE A 1 239 ? 10.610 -38.735 20.079 1.00 74.92 239 PHE B O 1
ATOM 1863 N N . SER A 1 240 ? 8.735 -38.822 21.320 1.00 61.41 240 SER B N 1
ATOM 1864 C CA . SER A 1 240 ? 8.801 -37.435 21.725 1.00 67.43 240 SER B CA 1
ATOM 1865 C C . SER A 1 240 ? 10.073 -37.175 22.535 1.00 69.01 240 SER B C 1
ATOM 1866 O O . SER A 1 240 ? 10.761 -36.179 22.284 1.00 74.70 240 SER B O 1
ATOM 1869 N N . SER A 1 241 ? 10.375 -38.068 23.490 1.00 76.06 241 SER B N 1
ATOM 1870 C CA . SER A 1 241 ? 11.548 -37.925 24.380 1.00 86.38 241 SER B CA 1
ATOM 1871 C C . SER A 1 241 ? 12.818 -37.732 23.557 1.00 91.81 241 SER B C 1
ATOM 1872 O O . SER A 1 241 ? 13.659 -36.895 23.890 1.00 93.97 241 SER B O 1
ATOM 1875 N N . MET A 1 242 ? 12.926 -38.519 22.485 1.00 96.53 242 MET B N 1
ATOM 1876 C CA . MET A 1 242 ? 14.022 -38.429 21.523 1.00 98.42 242 MET B CA 1
ATOM 1877 C C . MET A 1 242 ? 14.154 -37.006 20.978 1.00 87.84 242 MET B C 1
ATOM 1878 O O . MET A 1 242 ? 15.225 -36.428 21.014 1.00 75.31 242 MET B O 1
ATOM 1883 N N . LEU A 1 243 ? 13.048 -36.461 20.466 1.00 80.41 243 LEU B N 1
ATOM 1884 C CA . LEU A 1 243 ? 13.056 -35.127 19.897 1.00 70.72 243 LEU B CA 1
ATOM 1885 C C . LEU A 1 243 ? 13.535 -34.125 20.950 1.00 72.68 243 LEU B C 1
ATOM 1886 O O . LEU A 1 243 ? 14.291 -33.217 20.640 1.00 87.22 243 LEU B O 1
ATOM 1891 N N . ARG A 1 244 ? 13.098 -34.302 22.197 1.00 70.86 244 ARG B N 1
ATOM 1892 C CA . ARG A 1 244 ? 13.485 -33.394 23.270 1.00 70.67 244 ARG B CA 1
ATOM 1893 C C . ARG A 1 244 ? 14.991 -33.488 23.505 1.00 66.38 244 ARG B C 1
ATOM 1894 O O . ARG A 1 244 ? 15.643 -32.480 23.778 1.00 69.24 244 ARG B O 1
ATOM 1902 N N . ASN A 1 245 ? 15.527 -34.706 23.385 1.00 66.84 245 ASN B N 1
ATOM 1903 C CA . ASN A 1 245 ? 16.949 -34.971 23.609 1.00 75.91 245 ASN B CA 1
ATOM 1904 C C . ASN A 1 245 ? 17.803 -34.435 22.449 1.00 73.15 245 ASN B C 1
ATOM 1905 O O . ASN A 1 245 ? 18.813 -33.776 22.698 1.00 88.88 245 ASN B O 1
ATOM 1910 N N . VAL A 1 246 ? 17.400 -34.711 21.201 1.00 65.23 246 VAL B N 1
ATOM 1911 C CA . VAL A 1 246 ? 18.249 -34.486 20.026 1.00 64.80 246 VAL B CA 1
ATOM 1912 C C . VAL A 1 246 ? 18.164 -33.024 19.570 1.00 70.60 246 VAL B C 1
ATOM 1913 O O . VAL A 1 246 ? 19.203 -32.401 19.304 1.00 79.51 246 VAL B O 1
ATOM 1917 N N . LEU A 1 247 ? 16.944 -32.484 19.468 1.00 70.88 247 LEU B N 1
ATOM 1918 C CA . LEU A 1 247 ? 16.733 -31.199 18.824 1.00 73.27 247 LEU B CA 1
ATOM 1919 C C . LEU A 1 247 ? 17.508 -30.127 19.571 1.00 82.49 247 LEU B C 1
ATOM 1920 O O . LEU A 1 247 ? 17.700 -30.218 20.782 1.00 90.93 247 LEU B O 1
ATOM 1925 N N . PRO A 1 248 ? 17.969 -29.071 18.866 1.00 83.70 248 PRO B N 1
ATOM 1926 C CA . PRO A 1 248 ? 18.723 -28.001 19.509 1.00 79.62 248 PRO B CA 1
ATOM 1927 C C . PRO A 1 248 ? 17.897 -27.474 20.682 1.00 70.68 248 PRO B C 1
ATOM 1928 O O . PRO A 1 248 ? 16.701 -27.360 20.585 1.00 65.99 248 PRO B O 1
ATOM 1932 N N . ARG A 1 249 ? 18.568 -27.172 21.783 1.00 75.83 249 ARG B N 1
ATOM 1933 C CA . ARG A 1 249 ? 17.885 -26.918 23.031 1.00 82.55 249 ARG B CA 1
ATOM 1934 C C . ARG A 1 249 ? 16.868 -25.788 22.830 1.00 77.94 249 ARG B C 1
ATOM 1935 O O . ARG A 1 249 ? 15.751 -25.864 23.334 1.00 76.58 249 ARG B O 1
ATOM 1943 N N . THR A 1 250 ? 17.236 -24.761 22.063 1.00 74.12 250 THR B N 1
ATOM 1944 C CA . THR A 1 250 ? 16.304 -23.661 21.806 1.00 79.43 250 THR B CA 1
ATOM 1945 C C . THR A 1 250 ? 15.076 -24.195 21.067 1.00 66.90 250 THR B C 1
ATOM 1946 O O . THR A 1 250 ? 13.973 -24.042 21.549 1.00 82.05 250 THR B O 1
ATOM 1950 N N . VAL A 1 251 ? 15.268 -24.849 19.928 1.00 60.10 251 VAL B N 1
ATOM 1951 C CA . VAL A 1 251 ? 14.155 -25.458 19.192 1.00 61.42 251 VAL B CA 1
ATOM 1952 C C . VAL A 1 251 ? 13.192 -26.137 20.173 1.00 64.63 251 VAL B C 1
ATOM 1953 O O . VAL A 1 251 ? 12.002 -26.154 19.955 1.00 69.87 251 VAL B O 1
ATOM 1957 N N . VAL A 1 252 ? 13.731 -26.767 21.219 1.00 69.85 252 VAL B N 1
ATOM 1958 C CA . VAL A 1 252 ? 12.932 -27.471 22.210 1.00 72.38 252 VAL B CA 1
ATOM 1959 C C . VAL A 1 252 ? 12.245 -26.452 23.125 1.00 67.38 252 VAL B C 1
ATOM 1960 O O . VAL A 1 252 ? 11.053 -26.544 23.349 1.00 71.15 252 VAL B O 1
ATOM 1964 N N . LYS A 1 253 ? 13.006 -25.489 23.640 1.00 68.71 253 LYS B N 1
ATOM 1965 C CA . LYS A 1 253 ? 12.460 -24.388 24.438 1.00 78.66 253 LYS B CA 1
ATOM 1966 C C . LYS A 1 253 ? 11.378 -23.643 23.639 1.00 88.37 253 LYS B C 1
ATOM 1967 O O . LYS A 1 253 ? 10.306 -23.370 24.179 1.00 112.61 253 LYS B O 1
ATOM 1973 N N . TRP A 1 254 ? 11.670 -23.312 22.369 1.00 94.08 254 TRP B N 1
ATOM 1974 C CA . TRP A 1 254 ? 10.730 -22.656 21.436 1.00 96.99 254 TRP B CA 1
ATOM 1975 C C . TRP A 1 254 ? 9.412 -23.427 21.391 1.00 87.63 254 TRP B C 1
ATOM 1976 O O . TRP A 1 254 ? 8.399 -22.850 21.063 1.00 104.61 254 TRP B O 1
ATOM 1987 N N . MET A 1 255 ? 9.484 -24.745 21.608 1.00 75.76 255 MET B N 1
ATOM 1988 C CA . MET A 1 255 ? 8.356 -25.632 21.508 1.00 73.48 255 MET B CA 1
ATOM 1989 C C . MET A 1 255 ? 7.620 -25.685 22.849 1.00 74.00 255 MET B C 1
ATOM 1990 O O . MET A 1 255 ? 6.395 -25.574 22.895 1.00 75.45 255 MET B O 1
ATOM 1995 N N . MET A 1 256 ? 8.367 -25.853 23.939 1.00 83.61 256 MET B N 1
ATOM 1996 C CA . MET A 1 256 ? 7.746 -25.846 25.256 1.00 95.45 256 MET B CA 1
ATOM 1997 C C . MET A 1 256 ? 6.971 -24.521 25.391 1.00 90.74 256 MET B C 1
ATOM 1998 O O . MET A 1 256 ? 5.785 -24.510 25.672 1.00 94.72 256 MET B O 1
ATOM 2003 N N . GLU A 1 257 ? 7.654 -23.405 25.123 1.00 83.11 257 GLU B N 1
ATOM 2004 C CA . GLU A 1 257 ? 7.074 -22.087 25.286 1.00 87.18 257 GLU B CA 1
ATOM 2005 C C . GLU A 1 257 ? 5.690 -22.036 24.617 1.00 79.98 257 GLU B C 1
ATOM 2006 O O . GLU A 1 257 ? 4.711 -21.607 25.234 1.00 82.47 257 GLU B O 1
ATOM 2012 N N . GLN A 1 258 ? 5.606 -22.495 23.363 1.00 78.21 258 GLN B N 1
ATOM 2013 C CA . GLN A 1 258 ? 4.365 -22.428 22.598 1.00 82.00 258 GLN B CA 1
ATOM 2014 C C . GLN A 1 258 ? 3.328 -23.331 23.257 1.00 82.11 258 GLN B C 1
ATOM 2015 O O . GLN A 1 258 ? 2.294 -22.850 23.698 1.00 97.03 258 GLN B O 1
ATOM 2021 N N . GLN A 1 259 ? 3.633 -24.626 23.339 1.00 87.20 259 GLN B N 1
ATOM 2022 C CA . GLN A 1 259 ? 2.731 -25.592 23.946 1.00 83.99 259 GLN B CA 1
ATOM 2023 C C . GLN A 1 259 ? 2.203 -25.029 25.277 1.00 77.09 259 GLN B C 1
ATOM 2024 O O . GLN A 1 259 ? 1.003 -24.995 25.476 1.00 87.91 259 GLN B O 1
ATOM 2030 N N . MET A 1 260 ? 3.091 -24.553 26.162 1.00 71.30 260 MET B N 1
ATOM 2031 C CA . MET A 1 260 ? 2.720 -24.138 27.531 1.00 69.36 260 MET B CA 1
ATOM 2032 C C . MET A 1 260 ? 1.725 -22.975 27.518 1.00 73.04 260 MET B C 1
ATOM 2033 O O . MET A 1 260 ? 0.792 -22.972 28.329 1.00 85.54 260 MET B O 1
ATOM 2038 N N . ASN A 1 261 ? 1.942 -22.009 26.611 1.00 64.90 261 ASN B N 1
ATOM 2039 C CA . ASN A 1 261 ? 1.153 -20.787 26.519 1.00 61.82 261 ASN B CA 1
ATOM 2040 C C . ASN A 1 261 ? -0.203 -20.995 25.820 1.00 64.94 261 ASN B C 1
ATOM 2041 O O . ASN A 1 261 ? -1.043 -20.123 25.912 1.00 67.06 261 ASN B O 1
ATOM 2046 N N . ARG A 1 262 ? -0.414 -22.111 25.106 1.00 67.15 262 ARG B N 1
ATOM 2047 C CA . ARG A 1 262 ? -1.740 -22.456 24.547 1.00 71.60 262 ARG B CA 1
ATOM 2048 C C . ARG A 1 262 ? -2.845 -22.158 25.566 1.00 63.75 262 ARG B C 1
ATOM 2049 O O . ARG A 1 262 ? -3.857 -21.618 25.217 1.00 78.54 262 ARG B O 1
ATOM 2057 N N . TRP A 1 263 ? -2.647 -22.576 26.818 1.00 59.79 263 TRP B N 1
ATOM 2058 C CA . TRP A 1 263 ? -3.612 -22.384 27.896 1.00 58.02 263 TRP B CA 1
ATOM 2059 C C . TRP A 1 263 ? -3.829 -20.892 28.164 1.00 55.15 263 TRP B C 1
ATOM 2060 O O . TRP A 1 263 ? -4.958 -20.418 28.251 1.00 58.36 263 TRP B O 1
ATOM 2071 N N . PHE A 1 264 ? -2.731 -20.178 28.358 1.00 49.77 264 PHE B N 1
ATOM 2072 C CA . PHE A 1 264 ? -2.789 -18.767 28.623 1.00 54.38 264 PHE B CA 1
ATOM 2073 C C . PHE A 1 264 ? -1.381 -18.166 28.438 1.00 57.56 264 PHE B C 1
ATOM 2074 O O . PHE A 1 264 ? -0.378 -18.853 28.538 1.00 50.80 264 PHE B O 1
ATOM 2082 N N . ASN A 1 265 ? -1.337 -16.871 28.149 1.00 57.01 265 ASN B N 1
ATOM 2083 C CA . ASN A 1 265 ? -0.106 -16.166 28.008 1.00 63.86 265 ASN B CA 1
ATOM 2084 C C . ASN A 1 265 ? 0.485 -15.968 29.412 1.00 70.31 265 ASN B C 1
ATOM 2085 O O . ASN A 1 265 ? -0.099 -15.276 30.255 1.00 74.56 265 ASN B O 1
ATOM 2090 N N . HIS A 1 266 ? 1.651 -16.576 29.651 1.00 67.51 266 HIS B N 1
ATOM 2091 C CA . HIS A 1 266 ? 2.255 -16.573 30.975 1.00 63.92 266 HIS B CA 1
ATOM 2092 C C . HIS A 1 266 ? 2.820 -15.187 31.320 1.00 61.09 266 HIS B C 1
ATOM 2093 O O . HIS A 1 266 ? 2.957 -14.840 32.489 1.00 55.96 266 HIS B O 1
ATOM 2100 N N . GLU A 1 267 ? 3.185 -14.417 30.294 1.00 65.77 267 GLU B N 1
ATOM 2101 C CA . GLU A 1 267 ? 3.654 -13.043 30.471 1.00 70.77 267 GLU B CA 1
ATOM 2102 C C . GLU A 1 267 ? 2.539 -12.228 31.133 1.00 66.77 267 GLU B C 1
ATOM 2103 O O . GLU A 1 267 ? 2.766 -11.557 32.129 1.00 71.38 267 GLU B O 1
ATOM 2109 N N . ASN A 1 268 ? 1.331 -12.341 30.583 1.00 62.97 268 ASN B N 1
ATOM 2110 C CA . ASN A 1 268 ? 0.190 -11.541 30.980 1.00 68.42 268 ASN B CA 1
ATOM 2111 C C . ASN A 1 268 ? -0.230 -11.879 32.412 1.00 70.26 268 ASN B C 1
ATOM 2112 O O . ASN A 1 268 ? -0.582 -10.976 33.182 1.00 58.67 268 ASN B O 1
ATOM 2117 N N . TYR A 1 269 ? -0.251 -13.185 32.721 1.00 69.68 269 TYR B N 1
ATOM 2118 C CA . TYR A 1 269 ? -0.701 -13.698 34.019 1.00 65.45 269 TYR B CA 1
ATOM 2119 C C . TYR A 1 269 ? 0.406 -13.504 35.052 1.00 64.52 269 TYR B C 1
ATOM 2120 O O . TYR A 1 269 ? 0.146 -13.566 36.247 1.00 66.76 269 TYR B O 1
ATOM 2129 N N . GLY A 1 270 ? 1.626 -13.279 34.558 1.00 67.29 270 GLY B N 1
ATOM 2130 C CA . GLY A 1 270 ? 2.715 -12.724 35.337 1.00 74.59 270 GLY B CA 1
ATOM 2131 C C . GLY A 1 270 ? 3.668 -13.778 35.883 1.00 81.82 270 GLY B C 1
ATOM 2132 O O . GLY A 1 270 ? 4.471 -13.481 36.763 1.00 90.04 270 GLY B O 1
ATOM 2133 N N . LEU A 1 271 ? 3.637 -14.999 35.345 1.00 83.27 271 LEU B N 1
ATOM 2134 C CA . LEU A 1 271 ? 4.582 -16.005 35.848 1.00 83.67 271 LEU B CA 1
ATOM 2135 C C . LEU A 1 271 ? 5.485 -16.515 34.723 1.00 80.49 271 LEU B C 1
ATOM 2136 O O . LEU A 1 271 ? 6.027 -17.625 34.788 1.00 80.05 271 LEU B O 1
ATOM 2141 N N . GLU A 1 272 ? 5.699 -15.660 33.722 1.00 82.70 272 GLU B N 1
ATOM 2142 C CA . GLU A 1 272 ? 6.699 -15.930 32.718 1.00 86.41 272 GLU B CA 1
ATOM 2143 C C . GLU A 1 272 ? 8.002 -16.206 33.443 1.00 86.53 272 GLU B C 1
ATOM 2144 O O . GLU A 1 272 ? 8.377 -15.419 34.306 1.00 86.14 272 GLU B O 1
ATOM 2150 N N . PRO A 1 273 ? 8.659 -17.358 33.165 1.00 90.74 273 PRO B N 1
ATOM 2151 C CA . PRO A 1 273 ? 10.000 -17.653 33.677 1.00 90.10 273 PRO B CA 1
ATOM 2152 C C . PRO A 1 273 ? 11.127 -16.749 33.161 1.00 94.66 273 PRO B C 1
ATOM 2153 O O . PRO A 1 273 ? 10.968 -16.064 32.140 1.00 82.91 273 PRO B O 1
ATOM 2157 N N . GLN A 1 274 ? 12.256 -16.780 33.883 1.00 107.14 274 GLN B N 1
ATOM 2158 C CA . GLN A 1 274 ? 13.475 -16.065 33.477 1.00 108.83 274 GLN B CA 1
ATOM 2159 C C . GLN A 1 274 ? 14.188 -16.892 32.402 1.00 108.13 274 GLN B C 1
ATOM 2160 O O . GLN A 1 274 ? 14.197 -16.507 31.233 1.00 110.83 274 GLN B O 1
ATOM 2166 N N . ASN A 1 275 ? 14.744 -18.043 32.797 1.00 104.57 275 ASN B N 1
ATOM 2167 C CA . ASN A 1 275 ? 15.412 -18.958 31.856 1.00 113.70 275 ASN B CA 1
ATOM 2168 C C . ASN A 1 275 ? 14.411 -20.029 31.411 1.00 107.20 275 ASN B C 1
ATOM 2169 O O . ASN A 1 275 ? 14.119 -20.973 32.118 1.00 94.43 275 ASN B O 1
ATOM 2174 N N . LYS A 1 276 ? 13.889 -19.834 30.202 1.00 111.97 276 LYS B N 1
ATOM 2175 C CA . LYS A 1 276 ? 13.084 -20.815 29.526 1.00 122.25 276 LYS B CA 1
ATOM 2176 C C . LYS A 1 276 ? 14.013 -21.895 28.962 1.00 133.94 276 LYS B C 1
ATOM 2177 O O . LYS A 1 276 ? 13.545 -22.949 28.520 1.00 152.55 276 LYS B O 1
ATOM 2183 N N . TYR A 1 277 ? 15.319 -21.586 28.951 1.00 154.84 277 TYR B N 1
ATOM 2184 C CA . TYR A 1 277 ? 16.387 -22.514 28.583 1.00 155.36 277 TYR B CA 1
ATOM 2185 C C . TYR A 1 277 ? 16.182 -23.852 29.305 1.00 142.87 277 TYR B C 1
ATOM 2186 O O . TYR A 1 277 ? 16.288 -24.917 28.690 1.00 150.17 277 TYR B O 1
ATOM 2195 N N . LEU A 1 278 ? 15.818 -23.779 30.593 1.00 125.17 278 LEU B N 1
ATOM 2196 C CA . LEU A 1 278 ? 15.764 -24.933 31.480 1.00 116.24 278 LEU B CA 1
ATOM 2197 C C . LEU A 1 278 ? 14.539 -25.805 31.173 1.00 102.98 278 LEU B C 1
ATOM 2198 O O . LEU A 1 278 ? 13.458 -25.298 30.899 1.00 125.69 278 LEU B O 1
ATOM 2203 N N . MET A 1 279 ? 14.724 -27.126 31.256 1.00 104.71 279 MET B N 1
ATOM 2204 C CA . MET A 1 279 ? 13.637 -28.102 31.239 1.00 118.76 279 MET B CA 1
ATOM 2205 C C . MET A 1 279 ? 13.166 -28.373 32.684 1.00 114.60 279 MET B C 1
ATOM 2206 O O . MET A 1 279 ? 12.842 -29.506 33.062 1.00 91.51 279 MET B O 1
ATOM 2211 N N . LYS A 1 280 ? 13.083 -27.298 33.479 1.00 117.79 280 LYS B N 1
ATOM 2212 C CA . LYS A 1 280 ? 12.639 -27.313 34.874 1.00 116.49 280 LYS B CA 1
ATOM 2213 C C . LYS A 1 280 ? 11.210 -27.878 34.927 1.00 106.03 280 LYS B C 1
ATOM 2214 O O . LYS A 1 280 ? 10.409 -27.626 34.014 1.00 92.69 280 LYS B O 1
ATOM 2220 N N . GLU A 1 281 ? 10.894 -28.621 35.997 1.00 97.89 281 GLU B N 1
ATOM 2221 C CA . GLU A 1 281 ? 9.576 -29.223 36.149 1.00 99.84 281 GLU B CA 1
ATOM 2222 C C . GLU A 1 281 ? 8.514 -28.126 36.220 1.00 97.41 281 GLU B C 1
ATOM 2223 O O . GLU A 1 281 ? 8.559 -27.272 37.100 1.00 99.46 281 GLU B O 1
ATOM 2229 N N . PRO A 1 282 ? 7.502 -28.126 35.319 1.00 93.26 282 PRO B N 1
ATOM 2230 C CA . PRO A 1 282 ? 6.399 -27.176 35.413 1.00 79.04 282 PRO B CA 1
ATOM 2231 C C . PRO A 1 282 ? 5.432 -27.620 36.520 1.00 76.20 282 PRO B C 1
ATOM 2232 O O . PRO A 1 282 ? 5.366 -28.835 36.840 1.00 77.33 282 PRO B O 1
ATOM 2236 N N . VAL A 1 283 ? 4.704 -26.653 37.100 1.00 71.13 283 VAL B N 1
ATOM 2237 C CA . VAL A 1 283 ? 3.719 -26.965 38.130 1.00 71.54 283 VAL B CA 1
ATOM 2238 C C . VAL A 1 283 ? 2.490 -27.554 37.431 1.00 65.45 283 VAL B C 1
ATOM 2239 O O . VAL A 1 283 ? 2.192 -27.200 36.285 1.00 70.16 283 VAL B O 1
ATOM 2243 N N . LEU A 1 284 ? 1.791 -28.435 38.147 1.00 56.66 284 LEU B N 1
ATOM 2244 C CA . LEU A 1 284 ? 0.584 -29.064 37.656 1.00 67.08 284 LEU B CA 1
ATOM 2245 C C . LEU A 1 284 ? -0.603 -28.678 38.560 1.00 72.29 284 LEU B C 1
ATOM 2246 O O . LEU A 1 284 ? -0.842 -29.233 39.639 1.00 77.54 284 LEU B O 1
ATOM 2251 N N . ASN A 1 285 ? -1.350 -27.688 38.080 1.00 69.22 285 ASN B N 1
ATOM 2252 C CA . ASN A 1 285 ? -2.497 -27.196 38.738 1.00 65.10 285 ASN B CA 1
ATOM 2253 C C . ASN A 1 285 ? -3.524 -26.867 37.666 1.00 62.57 285 ASN B C 1
ATOM 2254 O O . ASN A 1 285 ? -3.224 -26.042 36.812 1.00 64.59 285 ASN B O 1
ATOM 2259 N N . ASP A 1 286 ? -4.694 -27.521 37.716 1.00 54.32 286 ASP B N 1
ATOM 2260 C CA . ASP A 1 286 ? -5.743 -27.230 36.756 1.00 55.75 286 ASP B CA 1
ATOM 2261 C C . ASP A 1 286 ? -6.506 -25.943 37.120 1.00 55.05 286 ASP B C 1
ATOM 2262 O O . ASP A 1 286 ? -7.387 -25.550 36.385 1.00 58.80 286 ASP B O 1
ATOM 2267 N N . ASP A 1 287 ? -6.199 -25.331 38.272 1.00 53.26 287 ASP B N 1
ATOM 2268 C CA . ASP A 1 287 ? -7.049 -24.326 38.898 1.00 51.70 287 ASP B CA 1
ATOM 2269 C C . ASP A 1 287 ? -6.363 -22.951 38.892 1.00 48.29 287 ASP B C 1
ATOM 2270 O O . ASP A 1 287 ? -7.028 -21.928 38.898 1.00 55.15 287 ASP B O 1
ATOM 2275 N N . LEU A 1 288 ? -5.035 -22.919 38.882 1.00 47.66 288 LEU B N 1
ATOM 2276 C CA . LEU A 1 288 ? -4.286 -21.697 39.189 1.00 52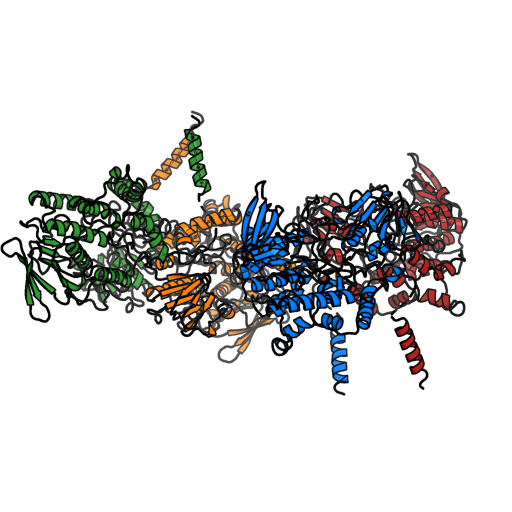.59 288 LEU B CA 1
ATOM 2277 C C . LEU A 1 288 ? -4.601 -20.585 38.193 1.00 51.73 288 LEU B C 1
ATOM 2278 O O . LEU A 1 288 ? -4.940 -19.487 38.607 1.00 57.02 288 LEU B O 1
ATOM 2283 N N . PRO A 1 289 ? -4.496 -20.798 36.866 1.00 55.63 289 PRO B N 1
ATOM 2284 C CA . PRO A 1 289 ? -4.729 -19.713 35.919 1.00 55.98 289 PRO B CA 1
ATOM 2285 C C . PRO A 1 289 ? -6.114 -19.074 36.139 1.00 57.98 289 PRO B C 1
ATOM 2286 O O . PRO A 1 289 ? -6.203 -17.856 36.235 1.00 54.93 289 PRO B O 1
ATOM 2290 N N . SER A 1 290 ? -7.170 -19.896 36.260 1.00 54.52 290 SER B N 1
ATOM 2291 C CA . SER A 1 290 ? -8.539 -19.398 36.528 1.00 50.96 290 SER B CA 1
ATOM 2292 C C . SER A 1 290 ? -8.547 -18.567 37.814 1.00 54.22 290 SER B C 1
ATOM 2293 O O . SER A 1 290 ? -9.072 -17.450 37.866 1.00 55.48 290 SER B O 1
ATOM 2296 N N . ARG A 1 291 ? -7.933 -19.113 38.859 1.00 53.66 291 ARG B N 1
ATOM 2297 C CA . ARG A 1 291 ? -8.023 -18.484 40.142 1.00 56.74 291 ARG B CA 1
ATOM 2298 C C . ARG A 1 291 ? -7.270 -17.140 40.103 1.00 57.65 291 ARG B C 1
ATOM 2299 O O . ARG A 1 291 ? -7.551 -16.255 40.913 1.00 63.20 291 ARG B O 1
ATOM 2307 N N . LEU A 1 292 ? -6.372 -16.972 39.126 1.00 58.27 292 LEU B N 1
ATOM 2308 C CA . LEU A 1 292 ? -5.692 -15.688 38.871 1.00 61.65 292 LEU B CA 1
ATOM 2309 C C . LEU A 1 292 ? -6.633 -14.720 38.147 1.00 57.70 292 LEU B C 1
ATOM 2310 O O . LEU A 1 292 ? -6.646 -13.533 38.459 1.00 63.11 292 LEU B O 1
ATOM 2315 N N . LEU A 1 293 ? -7.417 -15.226 37.187 1.00 52.82 293 LEU B N 1
ATOM 2316 C CA . LEU A 1 293 ? -8.397 -14.396 36.484 1.00 56.46 293 LEU B CA 1
ATOM 2317 C C . LEU A 1 293 ? -9.418 -13.835 37.473 1.00 58.00 293 LEU B C 1
ATOM 2318 O O . LEU A 1 293 ? -9.696 -12.642 37.450 1.00 63.64 293 LEU B O 1
ATOM 2323 N N . TYR A 1 294 ? -9.940 -14.715 38.336 1.00 55.41 294 TYR B N 1
ATOM 2324 C CA . TYR A 1 294 ? -10.928 -14.364 39.358 1.00 59.32 294 TYR B CA 1
ATOM 2325 C C . TYR A 1 294 ? -10.346 -13.338 40.335 1.00 59.41 294 TYR B C 1
ATOM 2326 O O . TYR A 1 294 ? -11.073 -12.715 41.101 1.00 54.67 294 TYR B O 1
ATOM 2335 N N . GLY A 1 295 ? -9.017 -13.226 40.343 1.00 66.85 295 GLY B N 1
ATOM 2336 C CA . GLY A 1 295 ? -8.302 -12.297 41.186 1.00 66.77 295 GLY B CA 1
ATOM 2337 C C . GLY A 1 295 ? -8.176 -12.808 42.616 1.00 65.96 295 GLY B C 1
ATOM 2338 O O . GLY A 1 295 ? -7.819 -12.043 43.502 1.00 66.70 295 GLY B O 1
ATOM 2339 N N . ALA A 1 296 ? -8.429 -14.109 42.823 1.00 69.99 296 ALA B N 1
ATOM 2340 C CA . ALA A 1 296 ? -8.311 -14.757 44.136 1.00 74.69 296 ALA B CA 1
ATOM 2341 C C . ALA A 1 296 ? -6.838 -14.801 44.567 1.00 79.47 296 ALA B C 1
ATOM 2342 O O . ALA A 1 296 ? -6.518 -14.629 45.753 1.00 73.88 296 ALA B O 1
ATOM 2344 N N . ILE A 1 297 ? -5.966 -15.020 43.576 1.00 78.41 297 ILE B N 1
ATOM 2345 C CA . ILE A 1 297 ? -4.535 -15.027 43.744 1.00 73.21 297 ILE B CA 1
ATOM 2346 C C . ILE A 1 297 ? -3.913 -13.913 42.886 1.00 73.48 297 ILE B C 1
ATOM 2347 O O . ILE A 1 297 ? -4.280 -13.729 41.733 1.00 69.15 297 ILE B O 1
ATOM 2352 N N . LYS A 1 298 ? -2.962 -13.184 43.481 1.00 77.18 298 LYS B N 1
ATOM 2353 C CA . LYS A 1 298 ? -2.064 -12.255 42.791 1.00 85.24 298 LYS B CA 1
ATOM 2354 C C . LYS A 1 298 ? -0.655 -12.843 42.838 1.00 82.03 298 LYS B C 1
ATOM 2355 O O . LYS A 1 298 ? -0.167 -13.109 43.934 1.00 89.82 298 LYS B O 1
ATOM 2361 N N . VAL A 1 299 ? -0.014 -13.046 41.681 1.00 78.06 299 VAL B N 1
ATOM 2362 C CA . VAL A 1 299 ? 1.386 -13.476 41.719 1.00 90.82 299 VAL B CA 1
ATOM 2363 C C . VAL A 1 299 ? 2.228 -12.233 42.001 1.00 91.66 299 VAL B C 1
ATOM 2364 O O . VAL A 1 299 ? 1.798 -11.114 41.750 1.00 86.47 299 VAL B O 1
ATOM 2368 N N . LYS A 1 300 ? 3.417 -12.450 42.557 1.00 87.10 300 LYS B N 1
ATOM 2369 C CA . LYS A 1 300 ? 4.232 -11.354 42.970 1.00 89.92 300 LYS B CA 1
ATOM 2370 C C . LYS A 1 300 ? 5.703 -11.748 42.851 1.00 98.42 300 LYS B C 1
ATOM 2371 O O . LYS A 1 300 ? 6.029 -12.944 42.805 1.00 113.22 300 LYS B O 1
ATOM 2377 N N . SER A 1 301 ? 6.570 -10.731 42.751 1.00 94.36 301 SER B N 1
ATOM 2378 C CA . SER A 1 301 ? 8.000 -10.944 42.694 1.00 97.93 301 SER B CA 1
ATOM 2379 C C . SER A 1 301 ? 8.470 -11.485 44.051 1.00 98.64 301 SER B C 1
ATOM 2380 O O . SER A 1 301 ? 7.659 -11.672 44.952 1.00 84.82 301 SER B O 1
ATOM 2383 N N . ARG A 1 302 ? 9.767 -11.775 44.197 1.00 102.65 302 ARG B N 1
ATOM 2384 C CA . ARG A 1 302 ? 10.228 -12.319 45.459 1.00 102.49 302 ARG B CA 1
ATOM 2385 C C . ARG A 1 302 ? 10.043 -11.252 46.532 1.00 90.64 302 ARG B C 1
ATOM 2386 O O . ARG A 1 302 ? 10.161 -10.072 46.255 1.00 88.93 302 ARG B O 1
ATOM 2394 N N . VAL A 1 303 ? 9.726 -11.694 47.745 1.00 85.52 303 VAL B N 1
ATOM 2395 C CA . VAL A 1 303 ? 9.759 -10.811 48.884 1.00 86.50 303 VAL B CA 1
ATOM 2396 C C . VAL A 1 303 ? 11.194 -10.308 49.028 1.00 87.66 303 VAL B C 1
ATOM 2397 O O . VAL A 1 303 ? 12.124 -11.077 48.838 1.00 87.86 303 VAL B O 1
ATOM 2401 N N . LYS A 1 304 ? 11.353 -9.017 49.329 1.00 93.23 304 LYS B N 1
ATOM 2402 C CA . LYS A 1 304 ? 12.652 -8.445 49.612 1.00 92.48 304 LYS B CA 1
ATOM 2403 C C . LYS A 1 304 ? 12.831 -8.326 51.124 1.00 89.69 304 LYS B C 1
ATOM 2404 O O . LYS A 1 304 ? 13.862 -8.707 51.650 1.00 95.47 304 LYS B O 1
ATOM 2410 N N . GLU A 1 305 ? 11.817 -7.790 51.802 1.00 92.51 305 GLU B N 1
ATOM 2411 C CA . GLU A 1 305 ? 11.875 -7.551 53.232 1.00 100.67 305 GLU B CA 1
ATOM 2412 C C . GLU A 1 305 ? 10.464 -7.654 53.814 1.00 98.25 305 GLU B C 1
ATOM 2413 O O . GLU A 1 305 ? 9.488 -7.394 53.134 1.00 102.26 305 GLU B O 1
ATOM 2419 N N . LEU A 1 306 ? 10.397 -8.025 55.091 1.00 98.76 306 LEU B N 1
ATOM 2420 C CA . LEU A 1 306 ? 9.172 -8.020 55.853 1.00 101.12 306 LEU B CA 1
ATOM 2421 C C . LEU A 1 306 ? 9.226 -6.926 56.921 1.00 103.96 306 LEU B C 1
ATOM 2422 O O . LEU A 1 306 ? 10.290 -6.534 57.394 1.00 119.68 306 LEU B O 1
ATOM 2427 N N . THR A 1 307 ? 8.032 -6.465 57.291 1.00 98.39 307 THR B N 1
ATOM 2428 C CA . THR A 1 307 ? 7.785 -5.600 58.414 1.00 95.71 307 THR B CA 1
ATOM 2429 C C . THR A 1 307 ? 6.851 -6.351 59.366 1.00 96.80 307 THR B C 1
ATOM 2430 O O . THR A 1 307 ? 6.661 -7.547 59.223 1.00 95.92 307 THR B O 1
ATOM 2434 N N . GLU A 1 308 ? 6.259 -5.635 60.322 1.00 113.69 308 GLU B N 1
ATOM 2435 C CA . GLU A 1 308 ? 5.382 -6.256 61.302 1.00 120.13 308 GLU B CA 1
ATOM 2436 C C . GLU A 1 308 ? 4.066 -6.662 60.631 1.00 120.01 308 GLU B C 1
ATOM 2437 O O . GLU A 1 308 ? 3.512 -7.712 60.950 1.00 119.10 308 GLU B O 1
ATOM 2443 N N . THR A 1 309 ? 3.572 -5.823 59.714 1.00 116.82 309 THR B N 1
ATOM 2444 C CA . THR A 1 309 ? 2.253 -6.022 59.115 1.00 114.80 309 THR B CA 1
ATOM 2445 C C . THR A 1 309 ? 2.337 -6.222 57.603 1.00 106.70 309 THR B C 1
ATOM 2446 O O . THR A 1 309 ? 1.353 -6.635 57.012 1.00 106.40 309 THR B O 1
ATOM 2450 N N . SER A 1 310 ? 3.474 -5.895 56.983 1.00 96.63 310 SER B N 1
ATOM 2451 C CA . SER A 1 310 ? 3.524 -5.759 55.531 1.00 94.49 310 SER B CA 1
ATOM 2452 C C . SER A 1 310 ? 4.711 -6.530 54.943 1.00 96.81 310 SER B C 1
ATOM 2453 O O . SER A 1 310 ? 5.479 -7.140 55.675 1.00 96.57 310 SER B O 1
ATOM 2456 N N . ALA A 1 311 ? 4.816 -6.498 53.608 1.00 94.86 311 ALA B N 1
ATOM 2457 C CA . ALA A 1 311 ? 5.903 -7.101 52.853 1.00 82.19 311 ALA B CA 1
ATOM 2458 C C . ALA A 1 311 ? 6.338 -6.150 51.737 1.00 76.82 311 ALA B C 1
ATOM 2459 O O . ALA A 1 311 ? 5.528 -5.689 50.941 1.00 80.12 311 ALA B O 1
ATOM 2461 N N . ILE A 1 312 ? 7.634 -5.874 51.677 1.00 77.77 312 ILE B N 1
ATOM 2462 C CA . ILE A 1 312 ? 8.205 -5.172 50.546 1.00 85.74 312 ILE B CA 1
ATOM 2463 C C . ILE A 1 312 ? 8.557 -6.250 49.518 1.00 91.46 312 ILE B C 1
ATOM 2464 O O . ILE A 1 312 ? 8.686 -7.411 49.882 1.00 83.40 312 ILE B O 1
ATOM 2469 N N . PHE A 1 313 ? 8.676 -5.870 48.244 1.00 89.60 313 PHE B N 1
ATOM 2470 C CA . PHE A 1 313 ? 8.933 -6.844 47.197 1.00 84.51 313 PHE B CA 1
ATOM 2471 C C . PHE A 1 313 ? 10.067 -6.354 46.306 1.00 81.49 313 PHE B C 1
ATOM 2472 O O . PHE A 1 313 ? 10.360 -5.179 46.267 1.00 73.21 313 PHE B O 1
ATOM 2480 N N . GLU A 1 314 ? 10.648 -7.307 45.575 1.00 89.55 314 GLU B N 1
ATOM 2481 C CA . GLU A 1 314 ? 11.863 -7.146 44.773 1.00 90.09 314 GLU B CA 1
ATOM 2482 C C . GLU A 1 314 ? 11.637 -6.171 43.603 1.00 85.34 314 GLU B C 1
ATOM 2483 O O . GLU A 1 314 ? 12.585 -5.720 42.988 1.00 80.06 314 GLU B O 1
ATOM 2489 N N . ASP A 1 315 ? 10.383 -5.844 43.290 1.00 89.06 315 ASP B N 1
ATOM 2490 C CA . ASP A 1 315 ? 10.065 -4.883 42.232 1.00 93.92 315 ASP B CA 1
ATOM 2491 C C . ASP A 1 315 ? 9.502 -3.591 42.848 1.00 99.94 315 ASP B C 1
ATOM 2492 O O . ASP A 1 315 ? 8.809 -2.822 42.178 1.00 99.84 315 ASP B O 1
ATOM 2497 N N . GLY A 1 316 ? 9.785 -3.364 44.135 1.00 105.34 316 GLY B N 1
ATOM 2498 C CA . GLY A 1 316 ? 9.487 -2.093 44.792 1.00 106.29 316 GLY B CA 1
ATOM 2499 C C . GLY A 1 316 ? 8.070 -2.004 45.334 1.00 105.92 316 GLY B C 1
ATOM 2500 O O . GLY A 1 316 ? 7.768 -1.131 46.135 1.00 107.37 316 GLY B O 1
ATOM 2501 N N . THR A 1 317 ? 7.195 -2.918 44.921 1.00 101.23 317 THR B N 1
ATOM 2502 C CA . THR A 1 317 ? 5.826 -2.897 45.380 1.00 94.18 317 THR B CA 1
ATOM 2503 C C . THR A 1 317 ? 5.774 -3.332 46.849 1.00 93.95 317 THR B C 1
ATOM 2504 O O . THR A 1 317 ? 6.736 -3.882 47.389 1.00 81.47 317 THR B O 1
ATOM 2508 N N . VAL A 1 318 ? 4.627 -3.083 47.477 1.00 95.53 318 VAL B N 1
ATOM 2509 C CA . VAL A 1 318 ? 4.416 -3.380 48.873 1.00 99.77 318 VAL B CA 1
ATOM 2510 C C . VAL A 1 318 ? 2.999 -3.910 49.057 1.00 99.79 318 VAL B C 1
ATOM 2511 O O . VAL A 1 318 ? 2.086 -3.454 48.385 1.00 117.04 318 VAL B O 1
ATOM 2515 N N . GLU A 1 319 ? 2.829 -4.835 50.003 1.00 98.16 319 GLU B N 1
ATOM 2516 C CA . GLU A 1 319 ? 1.521 -5.383 50.302 1.00 106.55 319 GLU B CA 1
ATOM 2517 C C . GLU A 1 319 ? 1.252 -5.242 51.802 1.00 113.26 319 GLU B C 1
ATOM 2518 O O . GLU A 1 319 ? 1.868 -5.905 52.632 1.00 126.08 319 GLU B O 1
ATOM 2524 N N . GLU A 1 320 ? 0.304 -4.365 52.118 1.00 118.11 320 GLU B N 1
ATOM 2525 C CA . GLU A 1 320 ? -0.022 -3.987 53.471 1.00 115.99 320 GLU B CA 1
ATOM 2526 C C . GLU A 1 320 ? -0.858 -5.109 54.097 1.00 102.36 320 GLU B C 1
ATOM 2527 O O . GLU A 1 320 ? -1.447 -5.899 53.387 1.00 79.19 320 GLU B O 1
ATOM 2533 N N . ASP A 1 321 ? -0.843 -5.174 55.432 1.00 106.11 321 ASP B N 1
ATOM 2534 C CA . ASP A 1 321 ? -1.728 -6.011 56.278 1.00 107.13 321 ASP B CA 1
ATOM 2535 C C . ASP A 1 321 ? -1.838 -7.435 55.724 1.00 97.45 321 ASP B C 1
ATOM 2536 O O . ASP A 1 321 ? -2.890 -7.811 55.216 1.00 86.88 321 ASP B O 1
ATOM 2541 N N . ILE A 1 322 ? -0.748 -8.203 55.868 1.00 95.18 322 ILE B N 1
ATOM 2542 C CA . ILE A 1 322 ? -0.655 -9.616 55.463 1.00 93.51 322 ILE B CA 1
ATOM 2543 C C . ILE A 1 322 ? -0.623 -10.470 56.732 1.00 91.21 322 ILE B C 1
ATOM 2544 O O . ILE A 1 322 ? 0.328 -10.433 57.476 1.00 103.30 322 ILE B O 1
ATOM 2549 N N . ASP A 1 323 ? -1.695 -11.227 56.959 1.00 87.24 323 ASP B N 1
ATOM 2550 C CA . ASP A 1 323 ? -1.955 -11.886 58.232 1.00 93.86 323 ASP B CA 1
ATOM 2551 C C . ASP A 1 323 ? -1.132 -13.174 58.353 1.00 97.20 323 ASP B C 1
ATOM 2552 O O . ASP A 1 323 ? -0.849 -13.617 59.466 1.00 112.10 323 ASP B O 1
ATOM 2557 N N . VAL A 1 324 ? -0.787 -13.796 57.220 1.00 95.82 324 VAL B N 1
ATOM 2558 C CA . VAL A 1 324 ? -0.226 -15.145 57.234 1.00 89.53 324 VAL B CA 1
ATOM 2559 C C . VAL A 1 324 ? 0.770 -15.309 56.081 1.00 91.55 324 VAL B C 1
ATOM 2560 O O . VAL A 1 324 ? 0.413 -15.098 54.923 1.00 90.56 324 VAL B O 1
ATOM 2564 N N . ILE A 1 325 ? 1.997 -15.722 56.418 1.00 93.04 325 ILE B N 1
ATOM 2565 C CA . ILE A 1 325 ? 2.983 -16.178 55.444 1.00 86.69 325 ILE B CA 1
ATOM 2566 C C . ILE A 1 325 ? 2.978 -17.706 55.446 1.00 85.14 325 ILE B C 1
ATOM 2567 O O . ILE A 1 325 ? 2.885 -18.311 56.498 1.00 93.99 325 ILE B O 1
ATOM 2572 N N . VAL A 1 326 ? 3.088 -18.319 54.264 1.00 82.08 326 VAL B N 1
ATOM 2573 C CA . VAL A 1 326 ? 3.278 -19.756 54.174 1.00 78.36 326 VAL B CA 1
ATOM 2574 C C . VAL A 1 326 ? 4.487 -20.032 53.283 1.00 83.22 326 VAL B C 1
ATOM 2575 O O . VAL A 1 326 ? 4.481 -19.757 52.070 1.00 75.01 326 VAL B O 1
ATOM 2579 N N . PHE A 1 327 ? 5.514 -20.582 53.938 1.00 93.83 327 PHE B N 1
ATOM 2580 C CA . PHE A 1 327 ? 6.748 -20.971 53.328 1.00 86.71 327 PHE B CA 1
ATOM 2581 C C . PHE A 1 327 ? 6.569 -22.358 52.713 1.00 85.04 327 PHE B C 1
ATOM 2582 O O . PHE A 1 327 ? 6.634 -23.366 53.404 1.00 75.51 327 PHE B O 1
ATOM 2590 N N . ALA A 1 328 ? 6.268 -22.363 51.413 1.00 92.74 328 ALA B N 1
ATOM 2591 C CA . ALA A 1 328 ? 6.313 -23.554 50.590 1.00 89.64 328 ALA B CA 1
ATOM 2592 C C . ALA A 1 328 ? 7.681 -23.587 49.913 1.00 93.01 328 ALA B C 1
ATOM 2593 O O . ALA A 1 328 ? 7.810 -23.516 48.696 1.00 91.63 328 ALA B O 1
ATOM 2595 N N . THR A 1 329 ? 8.712 -23.676 50.748 1.00 99.71 329 THR B N 1
ATOM 2596 C CA . THR A 1 329 ? 10.072 -23.541 50.327 1.00 98.20 329 THR B CA 1
ATOM 2597 C C . THR A 1 329 ? 10.736 -24.922 50.350 1.00 98.65 329 THR B C 1
ATOM 2598 O O . THR A 1 329 ? 11.968 -25.023 50.424 1.00 103.91 329 THR B O 1
ATOM 2602 N N . GLY A 1 330 ? 9.908 -25.975 50.309 1.00 84.07 330 GLY B N 1
ATOM 2603 C CA . GLY A 1 330 ? 10.374 -27.315 50.028 1.00 87.55 330 GLY B CA 1
ATOM 2604 C C . GLY A 1 330 ? 11.060 -27.946 51.222 1.00 86.22 330 GLY B C 1
ATOM 2605 O O . GLY A 1 330 ? 11.070 -27.398 52.317 1.00 86.69 330 GLY B O 1
ATOM 2606 N N . TYR A 1 331 ? 11.635 -29.122 50.981 1.00 90.62 331 TYR B N 1
ATOM 2607 C CA . TYR A 1 331 ? 12.239 -29.924 52.017 1.00 103.05 331 TYR B CA 1
ATOM 2608 C C . TYR A 1 331 ? 13.712 -30.170 51.677 1.00 100.33 331 TYR B C 1
ATOM 2609 O O . TYR A 1 331 ? 14.139 -30.051 50.535 1.00 109.51 331 TYR B O 1
ATOM 2618 N N . THR A 1 332 ? 14.475 -30.521 52.706 1.00 99.03 332 THR B N 1
ATOM 2619 C CA . THR A 1 332 ? 15.747 -31.170 52.522 1.00 85.83 332 THR B CA 1
ATOM 2620 C C . THR A 1 332 ? 15.582 -32.598 53.037 1.00 80.12 332 THR B C 1
ATOM 2621 O O . THR A 1 332 ? 14.462 -33.081 53.169 1.00 89.07 332 THR B O 1
ATOM 2625 N N . PHE A 1 333 ? 16.696 -33.283 53.299 1.00 85.40 333 PHE B N 1
ATOM 2626 C CA . PHE A 1 333 ? 16.655 -34.690 53.660 1.00 94.81 333 PHE B CA 1
ATOM 2627 C C . PHE A 1 333 ? 17.926 -35.087 54.403 1.00 94.44 333 PHE B C 1
ATOM 2628 O O . PHE A 1 333 ? 19.003 -34.582 54.107 1.00 92.63 333 PHE B O 1
ATOM 2636 N N . SER A 1 334 ? 17.765 -36.014 55.351 1.00 91.00 334 SER B N 1
ATOM 2637 C CA . SER A 1 334 ? 18.863 -36.610 56.087 1.00 92.02 334 SER B CA 1
ATOM 2638 C C . SER A 1 334 ? 18.577 -38.101 56.246 1.00 97.02 334 SER B C 1
ATOM 2639 O O . SER A 1 334 ? 17.444 -38.527 56.065 1.00 100.02 334 SER B O 1
ATOM 2642 N N . PHE A 1 335 ? 19.623 -38.866 56.568 1.00 105.20 335 PHE B N 1
ATOM 2643 C CA . PHE A 1 335 ? 19.507 -40.251 56.993 1.00 98.70 335 PHE B CA 1
ATOM 2644 C C . PHE A 1 335 ? 20.110 -40.371 58.383 1.00 105.40 335 PHE B C 1
ATOM 2645 O O . PHE A 1 335 ? 21.291 -40.671 58.534 1.00 109.11 335 PHE B O 1
ATOM 2653 N N . PRO A 1 336 ? 19.307 -40.147 59.441 1.00 109.46 336 PRO B N 1
ATOM 2654 C CA . PRO A 1 336 ? 19.854 -39.993 60.785 1.00 111.07 336 PRO B CA 1
ATOM 2655 C C . PRO A 1 336 ? 20.292 -41.338 61.381 1.00 104.88 336 PRO B C 1
ATOM 2656 O O . PRO A 1 336 ? 20.775 -41.358 62.508 1.00 119.92 336 PRO B O 1
ATOM 2660 N N . PHE A 1 337 ? 20.133 -42.426 60.614 1.00 92.29 337 PHE B N 1
ATOM 2661 C CA . PHE A 1 337 ? 20.505 -43.762 61.042 1.00 91.16 337 PHE B CA 1
ATOM 2662 C C . PHE A 1 337 ? 21.644 -44.297 60.162 1.00 83.94 337 PHE B C 1
ATOM 2663 O O . PHE A 1 337 ? 21.814 -45.501 60.043 1.00 87.30 337 PHE B O 1
ATOM 2671 N N . LEU A 1 338 ? 22.466 -43.411 59.598 1.00 86.00 338 LEU B N 1
ATOM 2672 C CA . LEU A 1 338 ? 23.414 -43.839 58.585 1.00 95.42 338 LEU B CA 1
ATOM 2673 C C . LEU A 1 338 ? 24.770 -43.155 58.768 1.00 101.63 338 LEU B C 1
ATOM 2674 O O . LEU A 1 338 ? 24.845 -41.944 58.967 1.00 104.57 338 LEU B O 1
ATOM 2679 N N . GLU A 1 339 ? 25.825 -43.979 58.716 1.00 111.38 339 GLU B N 1
ATOM 2680 C CA . GLU A 1 339 ? 27.208 -43.563 58.471 1.00 121.52 339 GLU B CA 1
ATOM 2681 C C . GLU A 1 339 ? 27.163 -42.265 57.645 1.00 116.43 339 GLU B C 1
ATOM 2682 O O . GLU A 1 339 ? 26.618 -42.241 56.539 1.00 111.25 339 GLU B O 1
ATOM 2688 N N . ASP A 1 340 ? 27.698 -41.178 58.217 1.00 108.08 340 ASP B N 1
ATOM 2689 C CA . ASP A 1 340 ? 27.658 -39.833 57.632 1.00 109.41 340 ASP B CA 1
ATOM 2690 C C . ASP A 1 340 ? 28.436 -39.790 56.297 1.00 104.97 340 ASP B C 1
ATOM 2691 O O . ASP A 1 340 ? 28.280 -38.850 55.524 1.00 101.66 340 ASP B O 1
ATOM 2696 N N . SER A 1 341 ? 29.315 -40.767 56.071 1.00 113.86 341 SER B N 1
ATOM 2697 C CA . SER A 1 341 ? 30.143 -40.835 54.875 1.00 118.93 341 SER B CA 1
ATOM 2698 C C . SER A 1 341 ? 29.404 -41.578 53.757 1.00 106.20 341 SER B C 1
ATOM 2699 O O . SER A 1 341 ? 29.834 -41.534 52.597 1.00 123.51 341 SER B O 1
ATOM 2702 N N . LEU A 1 342 ? 28.312 -42.255 54.127 1.00 87.86 342 LEU B N 1
ATOM 2703 C CA . LEU A 1 342 ? 27.668 -43.266 53.293 1.00 95.76 342 LEU B CA 1
ATOM 2704 C C . LEU A 1 342 ? 26.913 -42.579 52.147 1.00 100.98 342 LEU B C 1
ATOM 2705 O O . LEU A 1 342 ? 27.176 -42.837 50.962 1.00 109.81 342 LEU B O 1
ATOM 2710 N N . VAL A 1 343 ? 26.001 -41.676 52.518 1.00 94.39 343 VAL B N 1
ATOM 2711 C CA . VAL A 1 343 ? 25.217 -40.905 51.584 1.00 99.11 343 VAL B CA 1
ATOM 2712 C C . VAL A 1 343 ? 25.756 -39.466 51.595 1.00 102.92 343 VAL B C 1
ATOM 2713 O O . VAL A 1 343 ? 25.169 -38.547 52.189 1.00 100.15 343 VAL B O 1
ATOM 2717 N N . LYS A 1 344 ? 26.902 -39.303 50.928 1.00 98.72 344 LYS B N 1
ATOM 2718 C CA . LYS A 1 344 ? 27.684 -38.083 50.940 1.00 112.34 344 LYS B CA 1
ATOM 2719 C C . LYS A 1 344 ? 27.015 -37.071 50.008 1.00 116.04 344 LYS B C 1
ATOM 2720 O O . LYS A 1 344 ? 26.758 -37.379 48.848 1.00 114.08 344 LYS B O 1
ATOM 2726 N N . VAL A 1 345 ? 26.725 -35.876 50.541 1.00 117.71 345 VAL B N 1
ATOM 2727 C CA . VAL A 1 345 ? 25.908 -34.875 49.857 1.00 118.67 345 VAL B CA 1
ATOM 2728 C C . VAL A 1 345 ? 26.590 -33.507 50.010 1.00 104.07 345 VAL B C 1
ATOM 2729 O O . VAL A 1 345 ? 26.500 -32.863 51.059 1.00 84.62 345 VAL B O 1
ATOM 2733 N N . GLU A 1 346 ? 27.280 -33.088 48.942 1.00 114.36 346 GLU B N 1
ATOM 2734 C CA . GLU A 1 346 ? 28.311 -32.041 48.988 1.00 119.14 346 GLU B CA 1
ATOM 2735 C C . GLU A 1 346 ? 28.324 -31.264 47.669 1.00 115.79 346 GLU B C 1
ATOM 2736 O O . GLU A 1 346 ? 28.264 -31.865 46.582 1.00 119.40 346 GLU B O 1
ATOM 2742 N N . ASN A 1 347 ? 28.432 -29.934 47.775 1.00 113.83 347 ASN B N 1
ATOM 2743 C CA . ASN A 1 347 ? 28.517 -29.050 46.610 1.00 126.70 347 ASN B CA 1
ATOM 2744 C C . ASN A 1 347 ? 27.405 -29.401 45.606 1.00 124.04 347 ASN B C 1
ATOM 2745 O O . ASN A 1 347 ? 27.679 -29.670 44.425 1.00 130.66 347 ASN B O 1
ATOM 2750 N N . ASN A 1 348 ? 26.156 -29.422 46.082 1.00 119.88 348 ASN B N 1
ATOM 2751 C CA . ASN A 1 348 ? 25.004 -29.611 45.211 1.00 125.25 348 ASN B CA 1
ATOM 2752 C C . ASN A 1 348 ? 25.192 -30.887 44.373 1.00 122.50 348 ASN B C 1
ATOM 2753 O O . ASN A 1 348 ? 25.113 -30.857 43.139 1.00 138.46 348 ASN B O 1
ATOM 2758 N N . MET A 1 349 ? 25.465 -32.002 45.061 1.00 107.87 349 MET B N 1
ATOM 2759 C CA . MET A 1 349 ? 25.669 -33.289 44.406 1.00 101.61 349 MET B CA 1
ATOM 2760 C C . MET A 1 349 ? 25.603 -34.400 45.457 1.00 96.43 349 MET B C 1
ATOM 2761 O O . MET A 1 349 ? 26.357 -34.396 46.431 1.00 95.07 349 MET B O 1
ATOM 2766 N N . VAL A 1 350 ? 24.697 -35.350 45.221 1.00 98.33 350 VAL B N 1
ATOM 2767 C CA . VAL A 1 350 ? 24.621 -36.595 45.955 1.00 94.77 350 VAL B CA 1
ATOM 2768 C C . VAL A 1 350 ? 25.530 -37.588 45.229 1.00 98.44 350 VAL B C 1
ATOM 2769 O O . VAL A 1 350 ? 25.326 -37.858 44.041 1.00 102.39 350 VAL B O 1
ATOM 2773 N N . SER A 1 351 ? 26.550 -38.085 45.938 1.00 94.11 351 SER B N 1
ATOM 2774 C CA . SER A 1 351 ? 27.408 -39.143 45.433 1.00 86.67 351 SER B CA 1
ATOM 2775 C C . SER A 1 351 ? 26.764 -40.499 45.756 1.00 80.06 351 SER B C 1
ATOM 2776 O O . SER A 1 351 ? 27.046 -41.120 46.797 1.00 86.59 351 SER B O 1
ATOM 2779 N N . LEU A 1 352 ? 25.842 -40.890 44.872 1.00 67.76 352 LEU B N 1
ATOM 2780 C CA . LEU A 1 352 ? 25.276 -42.230 44.805 1.00 71.04 352 LEU B CA 1
ATOM 2781 C C . LEU A 1 352 ? 25.203 -42.673 43.335 1.00 66.67 352 LEU B C 1
ATOM 2782 O O . LEU A 1 352 ? 24.707 -41.949 42.471 1.00 59.53 352 LEU B O 1
ATOM 2787 N N . TYR A 1 353 ? 25.743 -43.856 43.036 1.00 67.00 353 TYR B N 1
ATOM 2788 C CA . TYR A 1 353 ? 25.682 -44.359 41.682 1.00 66.85 353 TYR B CA 1
ATOM 2789 C C . TYR A 1 353 ? 24.204 -44.496 41.306 1.00 67.48 353 TYR B C 1
ATOM 2790 O O . TYR A 1 353 ? 23.520 -45.392 41.798 1.00 69.04 353 TYR B O 1
ATOM 2799 N N . LYS A 1 354 ? 23.723 -43.573 40.469 1.00 67.73 354 LYS B N 1
ATOM 2800 C CA . LYS A 1 354 ? 22.338 -43.591 39.977 1.00 72.48 354 LYS B CA 1
ATOM 2801 C C . LYS A 1 354 ? 21.329 -43.467 41.128 1.00 65.38 354 LYS B C 1
ATOM 2802 O O . LYS A 1 354 ? 20.352 -44.212 41.173 1.00 64.21 354 LYS B O 1
ATOM 2808 N N . TYR A 1 355 ? 21.605 -42.531 42.045 1.00 64.34 355 TYR B N 1
ATOM 2809 C CA . TYR A 1 355 ? 20.723 -42.104 43.130 1.00 74.03 355 TYR B CA 1
ATOM 2810 C C . TYR A 1 355 ? 20.349 -43.301 44.017 1.00 83.27 355 TYR B C 1
ATOM 2811 O O . TYR A 1 355 ? 19.212 -43.415 44.506 1.00 112.13 355 TYR B O 1
ATOM 2820 N N . MET A 1 356 ? 21.321 -44.191 44.221 1.00 81.33 356 MET B N 1
ATOM 2821 C CA . MET A 1 356 ? 21.035 -45.534 44.629 1.00 73.12 356 MET B CA 1
ATOM 2822 C C . MET A 1 356 ? 22.150 -46.107 45.520 1.00 76.53 356 MET B C 1
ATOM 2823 O O . MET A 1 356 ? 21.894 -46.407 46.683 1.00 73.62 356 MET B O 1
ATOM 2828 N N . PHE A 1 357 ? 23.368 -46.257 44.972 1.00 83.12 357 PHE B N 1
ATOM 2829 C CA . PHE A 1 357 ? 24.435 -47.106 45.562 1.00 72.00 357 PHE B CA 1
ATOM 2830 C C . PHE A 1 357 ? 25.623 -46.268 46.015 1.00 66.04 357 PHE B C 1
ATOM 2831 O O . PHE A 1 357 ? 26.265 -45.630 45.190 1.00 62.83 357 PHE B O 1
ATOM 2839 N N . PRO A 1 358 ? 25.981 -46.286 47.319 1.00 73.16 358 PRO B N 1
ATOM 2840 C CA . PRO A 1 358 ? 27.173 -45.584 47.807 1.00 78.39 358 PRO B CA 1
ATOM 2841 C C . PRO A 1 358 ? 28.419 -46.222 47.199 1.00 78.52 358 PRO B C 1
ATOM 2842 O O . PRO A 1 358 ? 28.679 -47.395 47.430 1.00 74.26 358 PRO B O 1
ATOM 2846 N N . PRO A 1 359 ? 29.185 -45.494 46.358 1.00 87.56 359 PRO B N 1
ATOM 2847 C CA . PRO A 1 359 ? 30.269 -46.099 45.571 1.00 87.89 359 PRO B CA 1
ATOM 2848 C C . PRO A 1 359 ? 31.524 -46.567 46.345 1.00 92.15 359 PRO B C 1
ATOM 2849 O O . PRO A 1 359 ? 32.266 -47.453 45.884 1.00 81.82 359 PRO B O 1
ATOM 2853 N N . HIS A 1 360 ? 31.742 -45.992 47.532 1.00 92.23 360 HIS B N 1
ATOM 2854 C CA . HIS A 1 360 ? 32.890 -46.272 48.364 1.00 80.67 360 HIS B CA 1
ATOM 2855 C C . HIS A 1 360 ? 32.745 -47.651 49.033 1.00 86.14 360 HIS B C 1
ATOM 2856 O O . HIS A 1 360 ? 33.706 -48.151 49.601 1.00 98.28 360 HIS B O 1
ATOM 2863 N N . LEU A 1 361 ? 31.555 -48.266 48.968 1.00 88.58 361 LEU B N 1
ATOM 2864 C CA . LEU A 1 361 ? 31.335 -49.614 49.506 1.00 89.04 361 LEU B CA 1
ATOM 2865 C C . LEU A 1 361 ? 32.052 -50.617 48.611 1.00 91.81 361 LEU B C 1
ATOM 2866 O O . LEU A 1 361 ? 32.140 -50.428 47.407 1.00 97.39 361 LEU B O 1
ATOM 2871 N N . GLU A 1 362 ? 32.535 -51.686 49.239 1.00 98.69 362 GLU B N 1
ATOM 2872 C CA . GLU A 1 362 ? 33.419 -52.683 48.620 1.00 98.83 362 GLU B CA 1
ATOM 2873 C C . GLU A 1 362 ? 32.591 -53.923 48.274 1.00 94.68 362 GLU B C 1
ATOM 2874 O O . GLU A 1 362 ? 32.860 -54.585 47.271 1.00 93.10 362 GLU B O 1
ATOM 2880 N N . LYS A 1 363 ? 31.593 -54.220 49.113 1.00 92.98 363 LYS B N 1
ATOM 2881 C CA . LYS A 1 363 ? 30.537 -55.161 48.791 1.00 98.39 363 LYS B CA 1
ATOM 2882 C C . LYS A 1 363 ? 29.279 -54.330 48.518 1.00 100.60 363 LYS B C 1
ATOM 2883 O O . LYS A 1 363 ? 28.975 -53.426 49.299 1.00 111.37 363 LYS B O 1
ATOM 2889 N N . PRO A 1 364 ? 28.545 -54.569 47.393 1.00 94.15 364 PRO B N 1
ATOM 2890 C CA . PRO A 1 364 ? 27.371 -53.765 47.017 1.00 86.75 364 PRO B CA 1
ATOM 2891 C C . PRO A 1 364 ? 26.035 -54.227 47.626 1.00 81.69 364 PRO B C 1
ATOM 2892 O O . PRO A 1 364 ? 25.151 -54.710 46.923 1.00 63.65 364 PRO B O 1
ATOM 2896 N N . THR A 1 365 ? 25.893 -53.986 48.929 1.00 87.34 365 THR B N 1
ATOM 2897 C CA . THR A 1 365 ? 24.914 -54.649 49.785 1.00 81.61 365 THR B CA 1
ATOM 2898 C C . THR A 1 365 ? 23.885 -53.638 50.331 1.00 78.19 365 THR B C 1
ATOM 2899 O O . THR A 1 365 ? 22.968 -54.016 51.062 1.00 76.96 365 THR B O 1
ATOM 2903 N N . LEU A 1 366 ? 24.001 -52.359 49.955 1.00 75.54 366 LEU B N 1
ATOM 2904 C CA . LEU A 1 366 ? 23.044 -51.347 50.416 1.00 82.35 366 LEU B CA 1
ATOM 2905 C C . LEU A 1 366 ? 22.816 -50.291 49.326 1.00 92.53 366 LEU B C 1
ATOM 2906 O O . LEU A 1 366 ? 23.773 -49.824 48.671 1.00 97.97 366 LEU B O 1
ATOM 2911 N N . ALA A 1 367 ? 21.540 -49.901 49.177 1.00 86.46 367 ALA B N 1
ATOM 2912 C CA . ALA A 1 367 ? 21.100 -48.895 48.208 1.00 77.69 367 ALA B CA 1
ATOM 2913 C C . ALA A 1 367 ? 19.902 -48.104 48.750 1.00 73.05 367 ALA B C 1
ATOM 2914 O O . ALA A 1 367 ? 19.011 -48.674 49.389 1.00 66.76 367 ALA B O 1
ATOM 2916 N N . CYS A 1 368 ? 19.881 -46.800 48.449 1.00 71.77 368 CYS B N 1
ATOM 2917 C CA . CYS A 1 368 ? 18.705 -45.942 48.621 1.00 72.92 368 CYS B CA 1
ATOM 2918 C C . CYS A 1 368 ? 17.740 -46.086 47.438 1.00 79.60 368 CYS B C 1
ATOM 2919 O O . CYS A 1 368 ? 18.140 -45.907 46.288 1.00 84.62 368 CYS B O 1
ATOM 2922 N N . ILE A 1 369 ? 16.461 -46.345 47.727 1.00 82.29 369 ILE B N 1
ATOM 2923 C CA . ILE A 1 369 ? 15.436 -46.319 46.689 1.00 80.07 369 ILE B CA 1
ATOM 2924 C C . ILE A 1 369 ? 14.482 -45.157 46.963 1.00 77.16 369 ILE B C 1
ATOM 2925 O O . ILE A 1 369 ? 14.049 -44.935 48.097 1.00 83.27 369 ILE B O 1
ATOM 2930 N N . GLY A 1 370 ? 14.202 -44.402 45.901 1.00 77.67 370 GLY B N 1
ATOM 2931 C CA . GLY A 1 370 ? 13.232 -43.332 45.926 1.00 80.28 370 GLY B CA 1
ATOM 2932 C C . GLY A 1 370 ? 13.865 -41.989 46.256 1.00 82.78 370 GLY B C 1
ATOM 2933 O O . GLY A 1 370 ? 13.139 -41.032 46.496 1.00 86.44 370 GLY B O 1
ATOM 2934 N N . LEU A 1 371 ? 15.205 -41.919 46.272 1.00 83.70 371 LEU B N 1
ATOM 2935 C CA . LEU A 1 371 ? 15.899 -40.665 46.497 1.00 84.43 371 LEU B CA 1
ATOM 2936 C C . LEU A 1 371 ? 16.153 -40.027 45.133 1.00 85.58 371 LEU B C 1
ATOM 2937 O O . LEU A 1 371 ? 17.295 -39.897 44.692 1.00 73.43 371 LEU B O 1
ATOM 2942 N N . ILE A 1 372 ? 15.056 -39.610 44.498 1.00 87.50 372 ILE B N 1
ATOM 2943 C CA . ILE A 1 372 ? 15.066 -39.194 43.123 1.00 80.12 372 ILE B CA 1
ATOM 2944 C C . ILE A 1 372 ? 13.773 -38.424 42.833 1.00 80.75 372 ILE B C 1
ATOM 2945 O O . ILE A 1 372 ? 12.716 -38.775 43.342 1.00 91.95 372 ILE B O 1
ATOM 2950 N N . GLN A 1 373 ? 13.869 -37.375 42.016 1.00 82.78 373 GLN B N 1
ATOM 2951 C CA . GLN A 1 373 ? 12.692 -36.641 41.580 1.00 80.59 373 GLN B CA 1
ATOM 2952 C C . GLN A 1 373 ? 12.661 -36.620 40.059 1.00 65.73 373 GLN B C 1
ATOM 2953 O O . GLN A 1 373 ? 13.197 -35.727 39.417 1.00 61.55 373 GLN B O 1
ATOM 2959 N N . PRO A 1 374 ? 12.044 -37.645 39.447 1.00 66.17 374 PRO B N 1
ATOM 2960 C CA . PRO A 1 374 ? 11.947 -37.732 37.993 1.00 73.13 374 PRO B CA 1
ATOM 2961 C C . PRO A 1 374 ? 10.831 -36.830 37.462 1.00 75.93 374 PRO B C 1
ATOM 2962 O O . PRO A 1 374 ? 10.096 -36.247 38.236 1.00 83.21 374 PRO B O 1
ATOM 2966 N N . LEU A 1 375 ? 10.718 -36.753 36.139 1.00 75.99 375 LEU B N 1
ATOM 2967 C CA . LEU A 1 375 ? 9.756 -35.892 35.497 1.00 64.54 375 LEU B CA 1
ATOM 2968 C C . LEU A 1 375 ? 8.509 -36.691 35.115 1.00 58.63 375 LEU B C 1
ATOM 2969 O O . LEU A 1 375 ? 7.592 -36.162 34.522 1.00 60.90 375 LEU B O 1
ATOM 2974 N N . GLY A 1 376 ? 8.482 -37.967 35.481 1.00 56.58 376 GLY B N 1
ATOM 2975 C CA . GLY A 1 376 ? 7.287 -38.779 35.408 1.00 54.42 376 GLY B CA 1
ATOM 2976 C C . GLY A 1 376 ? 7.001 -39.394 36.758 1.00 54.75 376 GLY B C 1
ATOM 2977 O O . GLY A 1 376 ? 7.519 -38.950 37.756 1.00 70.01 376 GLY B O 1
ATOM 2978 N N . SER A 1 377 ? 6.157 -40.416 36.786 1.00 54.75 377 SER B N 1
ATOM 2979 C CA . SER A 1 377 ? 5.728 -40.976 38.037 1.00 56.93 377 SER B CA 1
ATOM 2980 C C . SER A 1 377 ? 6.896 -41.684 38.731 1.00 61.20 377 SER B C 1
ATOM 2981 O O . SER A 1 377 ? 7.722 -42.347 38.098 1.00 64.11 377 SER B O 1
ATOM 2984 N N . ILE A 1 378 ? 6.945 -41.542 40.054 1.00 60.59 378 ILE B N 1
ATOM 2985 C CA . ILE A 1 378 ? 7.970 -42.177 40.835 1.00 58.00 378 ILE B CA 1
ATOM 2986 C C . ILE A 1 378 ? 7.686 -43.676 40.949 1.00 52.70 378 ILE B C 1
ATOM 2987 O O . ILE A 1 378 ? 8.600 -44.446 41.147 1.00 63.91 378 ILE B O 1
ATOM 2992 N N . PHE A 1 379 ? 6.429 -44.086 40.854 1.00 48.78 379 PHE B N 1
ATOM 2993 C CA . PHE A 1 379 ? 6.072 -45.458 41.217 1.00 62.91 379 PHE B CA 1
ATOM 2994 C C . PHE A 1 379 ? 6.748 -46.458 40.278 1.00 68.52 379 PHE B C 1
ATOM 2995 O O . PHE A 1 379 ? 7.340 -47.419 40.758 1.00 81.10 379 PHE B O 1
ATOM 3003 N N . PRO A 1 380 ? 6.696 -46.307 38.935 1.00 73.77 380 PRO B N 1
ATOM 3004 C CA . PRO A 1 380 ? 7.471 -47.171 38.039 1.00 75.05 380 PRO B CA 1
ATOM 3005 C C . PRO A 1 380 ? 9.006 -47.027 38.109 1.00 70.44 380 PRO B C 1
ATOM 3006 O O . PRO A 1 380 ? 9.730 -47.991 37.803 1.00 63.41 380 PRO B O 1
ATOM 3010 N N . THR A 1 381 ? 9.501 -45.851 38.504 1.00 67.33 381 THR B N 1
ATOM 3011 C CA . THR A 1 381 ? 10.946 -45.644 38.708 1.00 73.72 381 THR B CA 1
ATOM 3012 C C . THR A 1 381 ? 11.443 -46.492 39.893 1.00 66.21 381 THR B C 1
ATOM 3013 O O . THR A 1 381 ? 12.417 -47.205 39.743 1.00 70.26 381 THR B O 1
ATOM 3017 N N . VAL A 1 382 ? 10.765 -46.442 41.049 1.00 60.03 382 VAL B N 1
ATOM 3018 C CA . VAL A 1 382 ? 11.246 -47.159 42.250 1.00 54.76 382 VAL B CA 1
ATOM 3019 C C . VAL A 1 382 ? 11.041 -48.667 42.078 1.00 60.15 382 VAL B C 1
ATOM 3020 O O . VAL A 1 382 ? 11.713 -49.446 42.734 1.00 71.90 382 VAL B O 1
ATOM 3024 N N . GLU A 1 383 ? 10.096 -49.068 41.230 1.00 59.72 383 GLU B N 1
ATOM 3025 C CA . GLU A 1 383 ? 9.908 -50.470 40.901 1.00 61.50 383 GLU B CA 1
ATOM 3026 C C . GLU A 1 383 ? 11.159 -50.968 40.173 1.00 63.98 383 GLU B C 1
ATOM 3027 O O . GLU A 1 383 ? 11.699 -52.016 40.532 1.00 81.19 383 GLU B O 1
ATOM 3033 N N . LEU A 1 384 ? 11.631 -50.196 39.183 1.00 59.82 384 LEU B N 1
ATOM 3034 C CA . LEU A 1 384 ? 12.802 -50.578 38.398 1.00 54.33 384 LEU B CA 1
ATOM 3035 C C . LEU A 1 384 ? 14.058 -50.433 39.255 1.00 55.46 384 LEU B C 1
ATOM 3036 O O . LEU A 1 384 ? 14.969 -51.284 39.171 1.00 48.60 384 LEU B O 1
ATOM 3041 N N . GLN A 1 385 ? 14.088 -49.379 40.083 1.00 52.89 385 GLN B N 1
ATOM 3042 C CA . GLN A 1 385 ? 15.169 -49.177 41.062 1.00 56.81 385 GLN B CA 1
ATOM 3043 C C . GLN A 1 385 ? 15.353 -50.482 41.865 1.00 66.80 385 GLN B C 1
ATOM 3044 O O . GLN A 1 385 ? 16.472 -50.863 42.138 1.00 74.68 385 GLN B O 1
ATOM 3050 N N . ALA A 1 386 ? 14.245 -51.145 42.231 1.00 72.75 386 ALA B N 1
ATOM 3051 C CA . ALA A 1 386 ? 14.263 -52.335 43.091 1.00 70.84 386 ALA B CA 1
ATOM 3052 C C . ALA A 1 386 ? 14.555 -53.598 42.276 1.00 73.30 386 ALA B C 1
ATOM 3053 O O . ALA A 1 386 ? 15.088 -54.555 42.830 1.00 84.15 386 ALA B O 1
ATOM 3055 N N . ARG A 1 387 ? 14.196 -53.604 40.985 1.00 67.96 387 ARG B N 1
ATOM 3056 C CA . ARG A 1 387 ? 14.485 -54.759 40.102 1.00 67.49 387 ARG B CA 1
ATOM 3057 C C . ARG A 1 387 ? 16.007 -54.893 39.887 1.00 63.76 387 ARG B C 1
ATOM 3058 O O . ARG A 1 387 ? 16.557 -55.993 39.955 1.00 58.63 387 ARG B O 1
ATOM 3066 N N . TRP A 1 388 ? 16.664 -53.754 39.633 1.00 65.85 388 TRP B N 1
ATOM 3067 C CA . TRP A 1 388 ? 18.122 -53.595 39.557 1.00 70.73 388 TRP B CA 1
ATOM 3068 C C . TRP A 1 388 ? 18.786 -54.063 40.851 1.00 78.87 388 TRP B C 1
ATOM 3069 O O . TRP A 1 388 ? 19.735 -54.846 40.815 1.00 93.37 388 TRP B O 1
ATOM 3080 N N . VAL A 1 389 ? 18.274 -53.559 41.983 1.00 73.58 389 VAL B N 1
ATOM 3081 C CA . VAL A 1 389 ? 18.961 -53.615 43.270 1.00 70.98 389 VAL B CA 1
ATOM 3082 C C . VAL A 1 389 ? 18.873 -55.038 43.838 1.00 74.49 389 VAL B C 1
ATOM 3083 O O . VAL A 1 389 ? 19.878 -55.557 44.320 1.00 70.16 389 VAL B O 1
ATOM 3087 N N . THR A 1 390 ? 17.689 -55.656 43.790 1.00 72.95 390 THR B N 1
ATOM 3088 C CA . THR A 1 390 ? 17.559 -57.027 44.274 1.00 76.78 390 THR B CA 1
ATOM 3089 C C . THR A 1 390 ? 18.579 -57.901 43.523 1.00 85.15 390 THR B C 1
ATOM 3090 O O . THR A 1 390 ? 19.256 -58.743 44.142 1.00 89.89 390 THR B O 1
ATOM 3094 N N . ARG A 1 391 ? 18.713 -57.669 42.207 1.00 74.54 391 ARG B N 1
ATOM 3095 C CA . ARG A 1 391 ? 19.540 -58.502 41.344 1.00 68.49 391 ARG B CA 1
ATOM 3096 C C . ARG A 1 391 ? 21.027 -58.221 41.598 1.00 68.59 391 ARG B C 1
ATOM 3097 O O . ARG A 1 391 ? 21.847 -59.124 41.497 1.00 71.18 391 ARG B O 1
ATOM 3105 N N . VAL A 1 392 ? 21.377 -56.981 41.926 1.00 69.70 392 VAL B N 1
ATOM 3106 C CA . VAL A 1 392 ? 22.745 -56.665 42.345 1.00 70.96 392 VAL B CA 1
ATOM 3107 C C . VAL A 1 392 ? 23.090 -57.494 43.583 1.00 73.90 392 VAL B C 1
ATOM 3108 O O . VAL A 1 392 ? 24.124 -58.169 43.599 1.00 84.40 392 VAL B O 1
ATOM 3112 N N . PHE A 1 393 ? 22.215 -57.412 44.599 1.00 76.34 393 PHE B N 1
ATOM 3113 C CA . PHE A 1 393 ? 22.368 -58.086 45.888 1.00 75.20 393 PHE B CA 1
ATOM 3114 C C . PHE A 1 393 ? 22.660 -59.582 45.699 1.00 69.02 393 PHE B C 1
ATOM 3115 O O . PHE A 1 393 ? 23.513 -60.129 46.371 1.00 62.68 393 PHE B O 1
ATOM 3123 N N . LYS A 1 394 ? 21.915 -60.229 44.801 1.00 59.56 394 LYS B N 1
ATOM 3124 C CA . LYS A 1 394 ? 22.060 -61.643 44.531 1.00 64.31 394 LYS B CA 1
ATOM 3125 C C . LYS A 1 394 ? 23.320 -61.942 43.700 1.00 73.34 394 LYS B C 1
ATOM 3126 O O . LYS A 1 394 ? 23.779 -63.085 43.649 1.00 75.54 394 LYS B O 1
ATOM 3132 N N . GLY A 1 395 ? 23.870 -60.924 43.031 1.00 80.49 395 GLY B N 1
ATOM 3133 C CA . GLY A 1 395 ? 25.054 -61.077 42.211 1.00 78.05 395 GLY B CA 1
ATOM 3134 C C . GLY A 1 395 ? 24.703 -61.291 40.746 1.00 76.12 395 GLY B C 1
ATOM 3135 O O . GLY A 1 395 ? 25.570 -61.245 39.897 1.00 77.47 395 GLY B O 1
ATOM 3136 N N . LEU A 1 396 ? 23.418 -61.492 40.438 1.00 73.60 396 LEU B N 1
ATOM 3137 C CA . LEU A 1 396 ? 22.974 -61.592 39.046 1.00 72.27 396 LEU B CA 1
ATOM 3138 C C . LEU A 1 396 ? 23.415 -60.357 38.249 1.00 68.25 396 LEU B C 1
ATOM 3139 O O . LEU A 1 396 ? 23.517 -60.428 37.021 1.00 69.30 396 LEU B O 1
ATOM 3144 N N . CYS A 1 397 ? 23.623 -59.232 38.951 1.00 63.93 397 CYS B N 1
ATOM 3145 C CA . CYS A 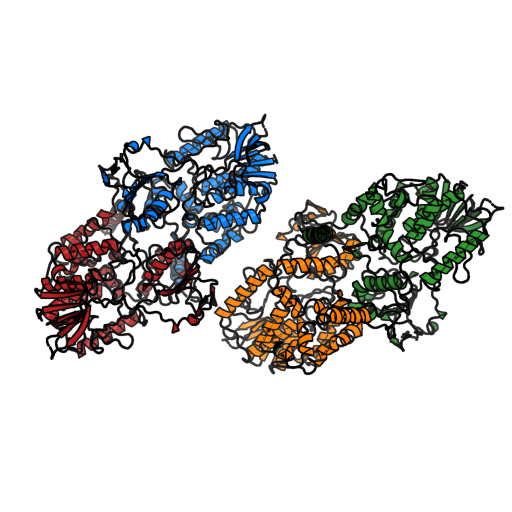1 397 ? 24.019 -57.955 38.367 1.00 65.64 397 CYS B CA 1
ATOM 3146 C C . CYS A 1 397 ? 25.237 -57.419 39.113 1.00 65.82 397 CYS B C 1
ATOM 3147 O O . CYS A 1 397 ? 25.384 -57.681 40.322 1.00 64.21 397 CYS B O 1
ATOM 3150 N N . THR A 1 398 ? 26.088 -56.667 38.397 1.00 68.94 398 THR B N 1
ATOM 3151 C CA . THR A 1 398 ? 27.345 -56.139 38.978 1.00 77.56 398 THR B CA 1
ATOM 3152 C C . THR A 1 398 ? 27.451 -54.631 38.753 1.00 74.85 398 THR B C 1
ATOM 3153 O O . THR A 1 398 ? 27.159 -54.138 37.662 1.00 77.41 398 THR B O 1
ATOM 3157 N N . LEU A 1 399 ? 27.922 -53.931 39.787 1.00 70.87 399 LEU B N 1
ATOM 3158 C CA . LEU A 1 399 ? 28.334 -52.548 39.671 1.00 79.00 399 LEU B CA 1
ATOM 3159 C C . LEU A 1 399 ? 29.656 -52.500 38.922 1.00 85.27 399 LEU B C 1
ATOM 3160 O O . LEU A 1 399 ? 30.364 -53.500 38.874 1.00 104.05 399 LEU B O 1
ATOM 3165 N N . PRO A 1 400 ? 30.023 -51.357 38.304 1.00 83.44 400 PRO B N 1
ATOM 3166 C CA . PRO A 1 400 ? 31.383 -51.170 37.800 1.00 82.11 400 PRO B CA 1
ATOM 3167 C C . PRO A 1 400 ? 32.356 -50.809 38.939 1.00 71.55 400 PRO B C 1
ATOM 3168 O O . PRO A 1 400 ? 32.048 -50.997 40.116 1.00 66.16 400 PRO B O 1
ATOM 3172 N N . SER A 1 401 ? 33.550 -50.344 38.568 1.00 68.68 401 SER B N 1
ATOM 3173 C CA . SER A 1 401 ? 34.578 -49.974 39.517 1.00 73.66 401 SER B CA 1
ATOM 3174 C C . SER A 1 401 ? 34.149 -48.714 40.267 1.00 72.34 401 SER B C 1
ATOM 3175 O O . SER A 1 401 ? 33.283 -47.982 39.812 1.00 77.45 401 SER B O 1
ATOM 3178 N N . GLU A 1 402 ? 34.789 -48.461 41.408 1.00 75.42 402 GLU B N 1
ATOM 3179 C CA . GLU A 1 402 ? 34.543 -47.240 42.150 1.00 85.99 402 GLU B CA 1
ATOM 3180 C C . GLU A 1 402 ? 34.910 -46.035 41.277 1.00 83.91 402 GLU B C 1
ATOM 3181 O O . GLU A 1 402 ? 34.190 -45.067 41.258 1.00 73.51 402 GLU B O 1
ATOM 3187 N N . SER A 1 403 ? 36.030 -46.111 40.553 1.00 96.83 403 SER B N 1
ATOM 3188 C CA . SER A 1 403 ? 36.503 -44.986 39.733 1.00 95.47 403 SER B CA 1
ATOM 3189 C C . SER A 1 403 ? 35.568 -44.748 38.535 1.00 89.79 403 SER B C 1
ATOM 3190 O O . SER A 1 403 ? 35.429 -43.614 38.090 1.00 108.97 403 SER B O 1
ATOM 3193 N N . THR A 1 404 ? 34.934 -45.810 38.027 1.00 79.90 404 THR B N 1
ATOM 3194 C CA . THR A 1 404 ? 33.946 -45.698 36.946 1.00 85.05 404 THR B CA 1
ATOM 3195 C C . THR A 1 404 ? 32.648 -45.067 37.483 1.00 84.96 404 THR B C 1
ATOM 3196 O O . THR A 1 404 ? 32.030 -44.211 36.821 1.00 61.75 404 THR B O 1
ATOM 3200 N N . MET A 1 405 ? 32.252 -45.501 38.689 1.00 92.11 405 MET B N 1
ATOM 3201 C CA . MET A 1 405 ? 31.020 -45.069 39.346 1.00 84.08 405 MET B CA 1
ATOM 3202 C C . MET A 1 405 ? 31.122 -43.599 39.751 1.00 88.82 405 MET B C 1
ATOM 3203 O O . MET A 1 405 ? 30.125 -42.893 39.725 1.00 109.70 405 MET B O 1
ATOM 3208 N N . MET A 1 406 ? 32.330 -43.144 40.090 1.00 84.44 406 MET B N 1
ATOM 3209 C CA . MET A 1 406 ? 32.571 -41.752 40.431 1.00 92.80 406 MET B CA 1
ATOM 3210 C C . MET A 1 406 ? 32.588 -40.882 39.167 1.00 90.51 406 MET B C 1
ATOM 3211 O O . MET A 1 406 ? 32.279 -39.699 39.236 1.00 76.51 406 MET B O 1
ATOM 3216 N N . ALA A 1 407 ? 32.970 -41.472 38.029 1.00 92.04 407 ALA B N 1
ATOM 3217 C CA . ALA A 1 407 ? 33.038 -40.741 36.768 1.00 98.15 407 ALA B CA 1
ATOM 3218 C C . ALA A 1 407 ? 31.620 -40.486 36.240 1.00 102.04 407 ALA B C 1
ATOM 3219 O O . ALA A 1 407 ? 31.332 -39.388 35.761 1.00 94.26 407 ALA B O 1
ATOM 3221 N N . ASP A 1 408 ? 30.767 -41.519 36.310 1.00 100.85 408 ASP B N 1
ATOM 3222 C CA . ASP A 1 408 ? 29.344 -41.403 35.993 1.00 98.27 408 ASP B CA 1
ATOM 3223 C C . ASP A 1 408 ? 28.733 -40.289 36.848 1.00 90.17 408 ASP B C 1
ATOM 3224 O O . ASP A 1 408 ? 28.304 -39.272 36.326 1.00 94.41 408 ASP B O 1
ATOM 3229 N N . ILE A 1 409 ? 28.741 -40.486 38.167 1.00 80.72 409 ILE B N 1
ATOM 3230 C CA . ILE A 1 409 ? 28.082 -39.585 39.121 1.00 79.11 409 ILE B CA 1
ATOM 3231 C C . ILE A 1 409 ? 28.341 -38.120 38.734 1.00 73.48 409 ILE B C 1
ATOM 3232 O O . ILE A 1 409 ? 27.396 -37.339 38.610 1.00 73.72 409 ILE B O 1
ATOM 3237 N N . ILE A 1 410 ? 29.608 -37.760 38.530 1.00 73.31 410 ILE B N 1
ATOM 3238 C CA . ILE A 1 410 ? 29.956 -36.395 38.144 1.00 83.88 410 ILE B CA 1
ATOM 3239 C C . ILE A 1 410 ? 29.263 -36.078 36.811 1.00 83.48 410 ILE B C 1
ATOM 3240 O O . ILE A 1 410 ? 28.574 -35.067 36.705 1.00 83.45 410 ILE B O 1
ATOM 3245 N N . LYS A 1 411 ? 29.434 -36.952 35.813 1.00 81.08 411 LYS B N 1
ATOM 3246 C CA . LYS A 1 411 ? 29.015 -36.667 34.434 1.00 87.25 411 LYS B CA 1
ATOM 3247 C C . LYS A 1 411 ? 27.489 -36.512 34.375 1.00 83.78 411 LYS B C 1
ATOM 3248 O O . LYS A 1 411 ? 26.976 -35.653 33.661 1.00 86.11 411 LYS B O 1
ATOM 3254 N N . ARG A 1 412 ? 26.778 -37.349 35.135 1.00 87.22 412 ARG B N 1
ATOM 3255 C CA . ARG A 1 412 ? 25.330 -37.268 35.273 1.00 81.10 412 ARG B CA 1
ATOM 3256 C C . ARG A 1 412 ? 24.976 -35.889 35.831 1.00 85.92 412 ARG B C 1
ATOM 3257 O O . ARG A 1 412 ? 24.412 -35.052 35.123 1.00 96.97 412 ARG B O 1
ATOM 3265 N N . ASN A 1 413 ? 25.372 -35.663 37.087 1.00 81.81 413 ASN B N 1
ATOM 3266 C CA . ASN A 1 413 ? 25.037 -34.457 37.831 1.00 81.96 413 ASN B CA 1
ATOM 3267 C C . ASN A 1 413 ? 25.535 -33.198 37.092 1.00 78.22 413 ASN B C 1
ATOM 3268 O O . ASN A 1 413 ? 24.997 -32.109 37.289 1.00 65.22 413 ASN B O 1
ATOM 3273 N N . GLU A 1 414 ? 26.562 -33.337 36.246 1.00 86.49 414 GLU B N 1
ATOM 3274 C CA . GLU A 1 414 ? 27.051 -32.207 35.439 1.00 93.66 414 GLU B CA 1
ATOM 3275 C C . GLU A 1 414 ? 26.041 -31.875 34.341 1.00 81.95 414 GLU B C 1
ATOM 3276 O O . GLU A 1 414 ? 25.705 -30.714 34.162 1.00 91.09 414 GLU B O 1
ATOM 3282 N N . LYS A 1 415 ? 25.580 -32.892 33.609 1.00 74.67 415 LYS B N 1
ATOM 3283 C CA . LYS A 1 415 ? 24.526 -32.699 32.622 1.00 82.75 415 LYS B CA 1
ATOM 3284 C C . LYS A 1 415 ? 23.274 -32.139 33.320 1.00 84.12 415 LYS B C 1
ATOM 3285 O O . LYS A 1 415 ? 22.721 -31.119 32.899 1.00 86.38 415 LYS B O 1
ATOM 3291 N N . ARG A 1 416 ? 22.845 -32.827 34.388 1.00 75.85 416 ARG B N 1
ATOM 3292 C CA . ARG A 1 416 ? 21.711 -32.435 35.220 1.00 69.04 416 ARG B CA 1
ATOM 3293 C C . ARG A 1 416 ? 21.714 -30.917 35.441 1.00 70.85 416 ARG B C 1
ATOM 3294 O O . ARG A 1 416 ? 20.688 -30.274 35.341 1.00 72.44 416 ARG B O 1
ATOM 3302 N N . ILE A 1 417 ? 22.880 -30.350 35.748 1.00 77.48 417 ILE B N 1
ATOM 3303 C CA . ILE A 1 417 ? 22.986 -28.933 36.088 1.00 80.66 417 ILE B CA 1
ATOM 3304 C C . ILE A 1 417 ? 22.624 -28.071 34.870 1.00 77.75 417 ILE B C 1
ATOM 3305 O O . ILE A 1 417 ? 21.753 -27.198 34.974 1.00 81.75 417 ILE B O 1
ATOM 3310 N N . ASP A 1 418 ? 23.268 -28.341 33.725 1.00 73.58 418 ASP B N 1
ATOM 3311 C CA . ASP A 1 418 ? 23.048 -27.549 32.508 1.00 80.05 418 ASP B CA 1
ATOM 3312 C C . ASP A 1 418 ? 21.659 -27.856 31.920 1.00 84.42 418 ASP B C 1
ATOM 3313 O O . ASP A 1 418 ? 21.315 -27.362 30.852 1.00 84.00 418 ASP B O 1
ATOM 3318 N N . LEU A 1 419 ? 20.873 -28.683 32.612 1.00 85.39 419 LEU B N 1
ATOM 3319 C CA . LEU A 1 419 ? 19.579 -29.127 32.126 1.00 83.09 419 LEU B CA 1
ATOM 3320 C C . LEU A 1 419 ? 18.447 -28.642 33.043 1.00 78.74 419 LEU B C 1
ATOM 3321 O O . LEU A 1 419 ? 17.287 -28.611 32.616 1.00 77.39 419 LEU B O 1
ATOM 3326 N N . PHE A 1 420 ? 18.768 -28.297 34.296 1.00 72.76 420 PHE B N 1
ATOM 3327 C CA . PHE A 1 420 ? 17.751 -27.899 35.263 1.00 79.47 420 PHE B CA 1
ATOM 3328 C C . PHE A 1 420 ? 18.242 -26.751 36.165 1.00 90.25 420 PHE B C 1
ATOM 3329 O O . PHE A 1 420 ? 17.525 -26.368 37.114 1.00 101.59 420 PHE B O 1
ATOM 3337 N N . GLY A 1 421 ? 19.442 -26.215 35.901 1.00 94.57 421 GLY B N 1
ATOM 3338 C CA . GLY A 1 421 ? 20.028 -25.148 36.727 1.00 100.98 421 GLY B CA 1
ATOM 3339 C C . GLY A 1 421 ? 20.632 -25.664 38.025 1.00 104.23 421 GLY B C 1
ATOM 3340 O O . GLY A 1 421 ? 20.431 -26.826 38.418 1.00 111.94 421 GLY B O 1
ATOM 3341 N N . GLU A 1 422 ? 21.341 -24.764 38.716 1.00 100.39 422 GLU B N 1
ATOM 3342 C CA . GLU A 1 422 ? 22.234 -25.102 39.827 1.00 106.42 422 GLU B CA 1
ATOM 3343 C C . GLU A 1 422 ? 21.533 -25.009 41.192 1.00 125.42 422 GLU B C 1
ATOM 3344 O O . GLU A 1 422 ? 22.230 -25.050 42.210 1.00 142.16 422 GLU B O 1
ATOM 3350 N N . SER A 1 423 ? 20.195 -24.874 41.232 1.00 127.57 423 SER B N 1
ATOM 3351 C CA . SER A 1 423 ? 19.508 -24.705 42.519 1.00 118.16 423 SER B CA 1
ATOM 3352 C C . SER A 1 423 ? 19.492 -26.042 43.271 1.00 119.37 423 SER B C 1
ATOM 3353 O O . SER A 1 423 ? 19.376 -27.123 42.665 1.00 119.46 423 SER B O 1
ATOM 3356 N N . GLN A 1 424 ? 19.610 -25.944 44.602 1.00 121.41 424 GLN B N 1
ATOM 3357 C CA . GLN A 1 424 ? 19.632 -27.090 45.494 1.00 129.50 424 GLN B CA 1
ATOM 3358 C C . GLN A 1 424 ? 18.198 -27.578 45.745 1.00 127.41 424 GLN B C 1
ATOM 3359 O O . GLN A 1 424 ? 17.917 -28.190 46.775 1.00 137.19 424 GLN B O 1
ATOM 3365 N N . SER A 1 425 ? 17.305 -27.286 44.793 1.00 118.00 425 SER B N 1
ATOM 3366 C CA . SER A 1 425 ? 15.977 -27.841 44.758 1.00 109.61 425 SER B CA 1
ATOM 3367 C C . SER A 1 425 ? 15.819 -28.736 43.533 1.00 100.67 425 SER B C 1
ATOM 3368 O O . SER A 1 425 ? 14.708 -29.159 43.225 1.00 109.75 425 SER B O 1
ATOM 3371 N N . GLN A 1 426 ? 16.934 -29.012 42.847 1.00 91.72 426 GLN B N 1
ATOM 3372 C CA . GLN A 1 426 ? 16.924 -29.845 41.655 1.00 95.41 426 GLN B CA 1
ATOM 3373 C C . GLN A 1 426 ? 17.969 -30.961 41.752 1.00 95.35 426 GLN B C 1
ATOM 3374 O O . GLN A 1 426 ? 18.157 -31.692 40.779 1.00 89.78 426 GLN B O 1
ATOM 3380 N N . ILE A 1 427 ? 18.609 -31.114 42.918 1.00 97.04 427 ILE B N 1
ATOM 3381 C CA . ILE A 1 427 ? 19.654 -32.133 43.096 1.00 94.68 427 ILE B CA 1
ATOM 3382 C C . ILE A 1 427 ? 19.207 -33.436 42.415 1.00 89.49 427 ILE B C 1
ATOM 3383 O O . ILE A 1 427 ? 19.985 -34.044 41.652 1.00 83.57 427 ILE B O 1
ATOM 3388 N N . LEU A 1 428 ? 17.950 -33.832 42.667 1.00 81.08 428 LEU B N 1
ATOM 3389 C CA . LEU A 1 428 ? 17.442 -35.165 42.317 1.00 77.29 428 LEU B CA 1
ATOM 3390 C C . LEU A 1 428 ? 16.631 -35.148 41.020 1.00 70.89 428 LEU B C 1
ATOM 3391 O O . LEU A 1 428 ? 16.078 -36.172 40.656 1.00 66.40 428 LEU B O 1
ATOM 3396 N N . GLN A 1 429 ? 16.570 -34.006 40.333 1.00 70.74 429 GLN B N 1
ATOM 3397 C CA . GLN A 1 429 ? 15.820 -33.924 39.086 1.00 74.13 429 GLN B CA 1
ATOM 3398 C C . GLN A 1 429 ? 16.482 -34.835 38.043 1.00 61.00 429 GLN B C 1
ATOM 3399 O O . GLN A 1 429 ? 17.697 -34.938 37.984 1.00 63.05 429 GLN B O 1
ATOM 3405 N N . THR A 1 430 ? 15.665 -35.497 37.229 1.00 58.87 430 THR B N 1
ATOM 3406 C CA . THR A 1 430 ? 16.158 -36.413 36.220 1.00 69.80 430 THR B CA 1
ATOM 3407 C C . THR A 1 430 ? 15.095 -36.657 35.150 1.00 81.23 430 THR B C 1
ATOM 3408 O O . THR A 1 430 ? 13.904 -36.841 35.480 1.00 86.55 430 THR B O 1
ATOM 3412 N N . ASN A 1 431 ? 15.536 -36.701 33.884 1.00 82.51 431 ASN B N 1
ATOM 3413 C CA . ASN A 1 431 ? 14.657 -37.082 32.781 1.00 82.14 431 ASN B CA 1
ATOM 3414 C C . ASN A 1 431 ? 14.056 -38.458 33.089 1.00 74.12 431 ASN B C 1
ATOM 3415 O O . ASN A 1 431 ? 14.689 -39.289 33.750 1.00 70.05 431 ASN B O 1
ATOM 3420 N N . TYR A 1 432 ? 12.826 -38.672 32.616 1.00 66.85 432 TYR B N 1
ATOM 3421 C CA . TYR A 1 432 ? 11.985 -39.770 33.075 1.00 64.20 432 TYR B CA 1
ATOM 3422 C C . TYR A 1 432 ? 12.348 -41.068 32.343 1.00 70.89 432 TYR B C 1
ATOM 3423 O O . TYR A 1 432 ? 12.835 -42.017 32.971 1.00 76.19 432 TYR B O 1
ATOM 3432 N N . ILE A 1 433 ? 12.087 -41.101 31.030 1.00 66.00 433 ILE B N 1
ATOM 3433 C CA . ILE A 1 433 ? 12.190 -42.323 30.247 1.00 62.91 433 ILE B CA 1
ATOM 3434 C C . ILE A 1 433 ? 13.650 -42.783 30.258 1.00 67.77 433 ILE B C 1
ATOM 3435 O O . ILE A 1 433 ? 13.961 -43.940 30.541 1.00 67.82 433 ILE B O 1
ATOM 3440 N N . ASP A 1 434 ? 14.542 -41.840 29.941 1.00 76.67 434 ASP B N 1
ATOM 3441 C CA . ASP A 1 434 ? 15.969 -42.105 29.831 1.00 79.19 434 ASP B CA 1
ATOM 3442 C C . ASP A 1 434 ? 16.400 -42.969 31.023 1.00 77.48 434 ASP B C 1
ATOM 3443 O O . ASP A 1 434 ? 17.056 -43.987 30.836 1.00 81.53 434 ASP B O 1
ATOM 3448 N N . TYR A 1 435 ? 15.980 -42.559 32.230 1.00 73.92 435 TYR B N 1
ATOM 3449 C CA . TYR A 1 435 ? 16.340 -43.219 33.491 1.00 69.02 435 TYR B CA 1
ATOM 3450 C C . TYR A 1 435 ? 15.685 -44.609 33.591 1.00 65.26 435 TYR B C 1
ATOM 3451 O O . TYR A 1 435 ? 16.328 -45.577 33.967 1.00 74.64 435 TYR B O 1
ATOM 3460 N N . LEU A 1 436 ? 14.400 -44.706 33.275 1.00 63.07 436 LEU B N 1
ATOM 3461 C CA . LEU A 1 436 ? 13.715 -46.002 33.223 1.00 69.43 436 LEU B CA 1
ATOM 3462 C C . LEU A 1 436 ? 14.544 -46.960 32.359 1.00 72.15 436 LEU B C 1
ATOM 3463 O O . LEU A 1 436 ? 14.774 -48.120 32.733 1.00 64.95 436 LEU B O 1
ATOM 3468 N N . ASP A 1 437 ? 15.004 -46.441 31.214 1.00 81.30 437 ASP B N 1
ATOM 3469 C CA . ASP A 1 437 ? 15.797 -47.204 30.260 1.00 81.46 437 ASP B CA 1
ATOM 3470 C C . ASP A 1 437 ? 17.106 -47.633 30.939 1.00 68.51 437 ASP B C 1
ATOM 3471 O O . ASP A 1 437 ? 17.422 -48.818 30.972 1.00 66.61 437 ASP B O 1
ATOM 3476 N N . GLU A 1 438 ? 17.831 -46.675 31.523 1.00 64.36 438 GLU B N 1
ATOM 3477 C CA . GLU A 1 438 ? 19.054 -46.964 32.260 1.00 67.49 438 GLU B CA 1
ATOM 3478 C C . GLU A 1 438 ? 18.844 -48.212 33.124 1.00 66.98 438 GLU B C 1
ATOM 3479 O O . GLU A 1 438 ? 19.616 -49.163 33.031 1.00 75.10 438 GLU B O 1
ATOM 3485 N N . LEU A 1 439 ? 17.794 -48.196 33.949 1.00 57.88 439 LEU B N 1
ATOM 3486 C CA . LEU A 1 439 ? 17.579 -49.237 34.961 1.00 58.16 439 LEU B CA 1
ATOM 3487 C C . LEU A 1 439 ? 17.207 -50.566 34.288 1.00 53.18 439 LEU B C 1
ATOM 3488 O O . LEU A 1 439 ? 17.613 -51.648 34.724 1.00 47.02 439 LEU B O 1
ATOM 3493 N N . ALA A 1 440 ? 16.425 -50.473 33.217 1.00 51.07 440 ALA B N 1
ATOM 3494 C CA . ALA A 1 440 ? 15.931 -51.640 32.525 1.00 53.24 440 ALA B CA 1
ATOM 3495 C C . ALA A 1 440 ? 17.064 -52.342 31.766 1.00 58.74 440 ALA B C 1
ATOM 3496 O O . ALA A 1 440 ? 17.036 -53.573 31.628 1.00 54.12 440 ALA B O 1
ATOM 3498 N N . LEU A 1 441 ? 18.020 -51.551 31.244 1.00 59.16 441 LEU B N 1
ATOM 3499 C CA . LEU A 1 441 ? 19.190 -52.058 30.514 1.00 64.65 441 LEU B CA 1
ATOM 3500 C C . LEU A 1 441 ? 20.024 -52.958 31.429 1.00 73.82 441 LEU B C 1
ATOM 3501 O O . LEU A 1 441 ? 20.314 -54.120 31.094 1.00 66.30 441 LEU B O 1
ATOM 3506 N N . GLU A 1 442 ? 20.363 -52.391 32.593 1.00 72.58 442 GLU B N 1
ATOM 3507 C CA . GLU A 1 442 ? 21.135 -53.019 33.651 1.00 65.14 442 GLU B CA 1
ATOM 3508 C C . GLU A 1 442 ? 20.616 -54.422 33.984 1.00 58.82 442 GLU B C 1
ATOM 3509 O O . GLU A 1 442 ? 21.382 -55.245 34.444 1.00 79.78 442 GLU B O 1
ATOM 3515 N N . ILE A 1 443 ? 19.330 -54.692 33.766 1.00 58.21 443 ILE B N 1
ATOM 3516 C CA . ILE A 1 443 ? 18.749 -56.032 33.995 1.00 58.79 443 ILE B CA 1
ATOM 3517 C C . ILE A 1 443 ? 18.191 -56.607 32.681 1.00 58.31 443 ILE B C 1
ATOM 3518 O O . ILE A 1 443 ? 17.531 -57.639 32.713 1.00 49.32 443 ILE B O 1
ATOM 3523 N N . GLY A 1 444 ? 18.457 -55.926 31.552 1.00 66.90 444 GLY B N 1
ATOM 3524 C CA . GLY A 1 444 ? 18.047 -56.321 30.178 1.00 72.76 444 GLY B CA 1
ATOM 3525 C C . GLY A 1 444 ? 16.551 -56.560 30.024 1.00 78.00 444 GLY B C 1
ATOM 3526 O O . GLY A 1 444 ? 16.123 -57.616 29.520 1.00 81.07 444 GLY B O 1
ATOM 3527 N N . ALA A 1 445 ? 15.755 -55.581 30.468 1.00 84.27 445 ALA B N 1
ATOM 3528 C CA . ALA A 1 445 ? 14.286 -55.603 30.345 1.00 87.62 445 ALA B CA 1
ATOM 3529 C C . ALA A 1 445 ? 13.814 -54.479 29.411 1.00 81.84 445 ALA B C 1
ATOM 3530 O O . ALA A 1 445 ? 12.663 -54.472 28.971 1.00 81.62 445 ALA B O 1
ATOM 3532 N N . LYS A 1 446 ? 14.710 -53.530 29.122 1.00 69.93 446 LYS B N 1
ATOM 3533 C CA . LYS A 1 446 ? 14.526 -52.538 28.086 1.00 74.71 446 LYS B CA 1
ATOM 3534 C C . LYS A 1 446 ? 14.246 -53.255 26.770 1.00 74.66 446 LYS B C 1
ATOM 3535 O O . LYS A 1 446 ? 15.126 -53.929 26.245 1.00 85.54 446 LYS B O 1
ATOM 3541 N N . PRO A 1 447 ? 13.031 -53.142 26.190 1.00 78.08 447 PRO B N 1
ATOM 3542 C CA . PRO A 1 447 ? 12.772 -53.669 24.855 1.00 85.13 447 PRO B CA 1
ATOM 3543 C C . PRO A 1 447 ? 13.685 -53.018 23.808 1.00 90.69 447 PRO B C 1
ATOM 3544 O O . PRO A 1 447 ? 13.922 -51.819 23.850 1.00 102.57 447 PRO B O 1
ATOM 3548 N N . ASP A 1 448 ? 14.192 -53.839 22.883 1.00 99.79 448 ASP B N 1
ATOM 3549 C CA . ASP A 1 448 ? 14.814 -53.364 21.665 1.00 110.36 448 ASP B CA 1
ATOM 3550 C C . ASP A 1 448 ? 13.720 -53.299 20.598 1.00 110.10 448 ASP B C 1
ATOM 3551 O O . ASP A 1 448 ? 13.167 -54.325 20.203 1.00 99.36 448 ASP B O 1
ATOM 3556 N N . LEU A 1 449 ? 13.430 -52.078 20.150 1.00 104.78 449 LEU B N 1
ATOM 3557 C CA . LEU A 1 449 ? 12.289 -51.788 19.301 1.00 103.17 449 LEU B CA 1
ATOM 3558 C C . LEU A 1 449 ? 12.624 -52.174 17.851 1.00 109.35 449 LEU B C 1
ATOM 3559 O O . LEU A 1 449 ? 11.808 -52.796 17.148 1.00 97.11 449 LEU B O 1
ATOM 3564 N N . LEU A 1 450 ? 13.850 -51.823 17.433 1.00 115.14 450 LEU B N 1
ATOM 3565 C CA . LEU A 1 450 ? 14.378 -52.137 16.114 1.00 111.69 450 LEU B CA 1
ATOM 3566 C C . LEU A 1 450 ? 14.130 -53.626 15.822 1.00 110.11 450 LEU B C 1
ATOM 3567 O O . LEU A 1 450 ? 13.538 -53.981 14.802 1.00 106.70 450 LEU B O 1
ATOM 3572 N N . SER A 1 451 ? 14.556 -54.485 16.753 1.00 103.98 451 SER B N 1
ATOM 3573 C CA . SER A 1 451 ? 14.351 -55.929 16.666 1.00 104.90 451 SER B CA 1
ATOM 3574 C C . SER A 1 451 ? 12.859 -56.254 16.665 1.00 100.13 451 SER B C 1
ATOM 3575 O O . SER A 1 451 ? 12.422 -57.167 15.965 1.00 99.79 451 SER B O 1
ATOM 3578 N N . LEU A 1 452 ? 12.192 -55.568 17.588 1.00 105.46 452 LEU B N 1
ATOM 3579 C CA . LEU A 1 452 ? 10.747 -55.712 17.856 1.00 109.86 452 LEU B CA 1
ATOM 3580 C C . LEU A 1 452 ? 9.986 -55.017 16.740 1.00 109.63 452 LEU B C 1
ATOM 3581 O O . LEU A 1 452 ? 8.894 -54.529 17.006 1.00 121.70 452 LEU B O 1
ATOM 3586 N N . LEU A 1 453 ? 10.556 -54.966 15.545 1.00 106.22 453 LEU B N 1
ATOM 3587 C CA . LEU A 1 453 ? 9.813 -54.349 14.423 1.00 104.13 453 LEU B CA 1
ATOM 3588 C C . LEU A 1 453 ? 9.598 -55.433 13.375 1.00 102.66 453 LEU B C 1
ATOM 3589 O O . LEU A 1 453 ? 8.613 -55.361 12.644 1.00 108.87 453 LEU B O 1
ATOM 3594 N N . LEU A 1 454 ? 10.483 -56.429 13.352 1.00 103.37 454 LEU B N 1
ATOM 3595 C CA . LEU A 1 454 ? 10.341 -57.555 12.398 1.00 109.54 454 LEU B CA 1
ATOM 3596 C C . LEU A 1 454 ? 9.279 -58.498 12.961 1.00 119.12 454 LEU B C 1
ATOM 3597 O O . LEU A 1 454 ? 8.649 -59.228 12.181 1.00 123.46 454 LEU B O 1
ATOM 3602 N N . LYS A 1 455 ? 9.134 -58.495 14.283 1.00 124.88 455 LYS B N 1
ATOM 3603 C CA . LYS A 1 455 ? 8.036 -59.226 14.951 1.00 130.64 455 LYS B CA 1
ATOM 3604 C C . LYS A 1 455 ? 7.157 -58.157 15.610 1.00 149.02 455 LYS B C 1
ATOM 3605 O O . LYS A 1 455 ? 7.692 -57.129 16.008 1.00 177.45 455 LYS B O 1
ATOM 3611 N N . ASP A 1 456 ? 5.849 -58.377 15.619 1.00 145.94 456 ASP B N 1
ATOM 3612 C CA . ASP A 1 456 ? 4.821 -57.542 16.238 1.00 134.41 456 ASP B CA 1
ATOM 3613 C C . ASP A 1 456 ? 5.073 -56.078 15.909 1.00 134.31 456 ASP B C 1
ATOM 3614 O O . ASP A 1 456 ? 5.350 -55.287 16.803 1.00 133.64 456 ASP B O 1
ATOM 3619 N N . PRO A 1 457 ? 4.972 -55.660 14.632 1.00 133.16 457 PRO B N 1
ATOM 3620 C CA . PRO A 1 457 ? 5.188 -54.257 14.275 1.00 123.35 457 PRO B CA 1
ATOM 3621 C C . PRO A 1 457 ? 4.093 -53.353 14.864 1.00 111.34 457 PRO B C 1
ATOM 3622 O O . PRO A 1 457 ? 4.323 -52.152 15.031 1.00 103.97 457 PRO B O 1
ATOM 3626 N N . LYS A 1 458 ? 2.919 -53.938 15.161 1.00 99.92 458 LYS B N 1
ATOM 3627 C CA . LYS A 1 458 ? 1.857 -53.274 15.918 1.00 95.27 458 LYS B CA 1
ATOM 3628 C C . LYS A 1 458 ? 2.445 -52.774 17.244 1.00 104.92 458 LYS B C 1
ATOM 3629 O O . LYS A 1 458 ? 2.397 -51.582 17.536 1.00 120.57 458 LYS B O 1
ATOM 3631 N N . LEU A 1 459 ? 3.044 -53.689 18.015 1.00 101.16 459 LEU B N 1
ATOM 3632 C CA . LEU A 1 459 ? 3.640 -53.357 19.312 1.00 92.11 459 LEU B CA 1
ATOM 3633 C C . LEU A 1 459 ? 4.767 -52.340 19.109 1.00 89.32 459 LEU B C 1
ATOM 3634 O O . LEU A 1 459 ? 4.792 -51.287 19.737 1.00 88.59 459 LEU B O 1
ATOM 3639 N N . ALA A 1 460 ? 5.690 -52.671 18.207 1.00 87.11 460 ALA B N 1
ATOM 3640 C CA . ALA A 1 460 ? 6.838 -51.836 17.893 1.00 88.12 460 ALA B CA 1
ATOM 3641 C C . ALA A 1 460 ? 6.410 -50.376 17.741 1.00 80.99 460 ALA B C 1
ATOM 3642 O O . ALA A 1 460 ? 7.055 -49.494 18.301 1.00 77.79 460 ALA B O 1
ATOM 3644 N N . MET A 1 461 ? 5.325 -50.150 16.995 1.00 85.52 461 MET B N 1
ATOM 3645 C CA . MET A 1 461 ? 4.791 -48.800 16.762 1.00 90.85 461 MET B CA 1
ATOM 3646 C C . MET A 1 461 ? 4.289 -48.226 18.100 1.00 81.19 461 MET B C 1
ATOM 3647 O O . MET A 1 461 ? 4.707 -47.140 18.554 1.00 85.13 461 MET B O 1
ATOM 3652 N N . LYS A 1 462 ? 3.400 -49.002 18.725 1.00 71.60 462 LYS B N 1
ATOM 3653 C CA . LYS A 1 462 ? 2.669 -48.608 19.896 1.00 75.15 462 LYS B CA 1
ATOM 3654 C C . LYS A 1 462 ? 3.645 -48.188 20.999 1.00 71.43 462 LYS B C 1
ATOM 3655 O O . LYS A 1 462 ? 3.378 -47.235 21.746 1.00 81.05 462 LYS B O 1
ATOM 3661 N N . LEU A 1 463 ? 4.771 -48.905 21.084 1.00 66.94 463 LEU B N 1
ATOM 3662 C CA . LEU A 1 463 ? 5.768 -48.710 22.134 1.00 70.82 463 LEU B CA 1
ATOM 3663 C C . LEU A 1 463 ? 6.534 -47.410 21.893 1.00 73.45 463 LEU B C 1
ATOM 3664 O O . LEU A 1 463 ? 6.902 -46.699 22.844 1.00 67.36 463 LEU B O 1
ATOM 3669 N N . TYR A 1 464 ? 6.787 -47.124 20.615 1.00 84.46 464 TYR B N 1
ATOM 3670 C CA . TYR A 1 464 ? 7.615 -46.006 20.259 1.00 89.44 464 TYR B CA 1
ATOM 3671 C C . TYR A 1 464 ? 6.783 -44.724 20.256 1.00 92.85 464 TYR B C 1
ATOM 3672 O O . TYR A 1 464 ? 7.135 -43.749 20.943 1.00 80.98 464 TYR B O 1
ATOM 3681 N N . PHE A 1 465 ? 5.702 -44.748 19.461 1.00 96.11 465 PHE B N 1
ATOM 3682 C CA . PHE A 1 465 ? 4.930 -43.546 19.137 1.00 94.46 465 PHE B CA 1
ATOM 3683 C C . PHE A 1 465 ? 3.850 -43.283 20.190 1.00 91.68 465 PHE B C 1
ATOM 3684 O O . PHE A 1 465 ? 3.517 -42.117 20.464 1.00 89.47 465 PHE B O 1
ATOM 3692 N N . GLY A 1 466 ? 3.324 -44.372 20.767 1.00 86.11 466 GLY B N 1
ATOM 3693 C CA . GLY A 1 466 ? 2.317 -44.296 21.806 1.00 76.90 466 GLY B CA 1
ATOM 3694 C C . GLY A 1 466 ? 2.924 -43.974 23.172 1.00 69.55 466 GLY B C 1
ATOM 3695 O O . GLY A 1 466 ? 4.093 -43.614 23.308 1.00 72.50 466 GLY B O 1
ATOM 3696 N N . PRO A 1 467 ? 2.137 -44.140 24.248 1.00 58.15 467 PRO B N 1
ATOM 3697 C CA . PRO A 1 467 ? 2.548 -43.698 25.575 1.00 55.26 467 PRO B CA 1
ATOM 3698 C C . PRO A 1 467 ? 3.415 -44.792 26.197 1.00 54.31 467 PRO B C 1
ATOM 3699 O O . PRO A 1 467 ? 3.075 -45.986 26.111 1.00 54.04 467 PRO B O 1
ATOM 3703 N N . CYS A 1 468 ? 4.511 -44.368 26.813 1.00 57.09 468 CYS B N 1
ATOM 3704 C CA . CYS A 1 468 ? 5.490 -45.268 27.400 1.00 63.77 468 CYS B CA 1
ATOM 3705 C C . CYS A 1 468 ? 5.059 -45.707 28.814 1.00 63.84 468 CYS B C 1
ATOM 3706 O O . CYS A 1 468 ? 5.402 -45.072 29.803 1.00 68.64 468 CYS B O 1
ATOM 3709 N N . ASN A 1 469 ? 4.332 -46.823 28.907 1.00 64.82 469 ASN B N 1
ATOM 3710 C CA . ASN A 1 469 ? 3.793 -47.318 30.182 1.00 64.03 469 ASN B CA 1
ATOM 3711 C C . ASN A 1 469 ? 4.883 -48.087 30.941 1.00 67.56 469 ASN B C 1
ATOM 3712 O O . ASN A 1 469 ? 5.937 -48.432 30.399 1.00 69.13 469 ASN B O 1
ATOM 3717 N N . SER A 1 470 ? 4.598 -48.383 32.209 1.00 64.43 470 SER B N 1
ATOM 3718 C CA . SER A 1 470 ? 5.421 -49.262 33.008 1.00 58.74 470 SER B CA 1
ATOM 3719 C C . SER A 1 470 ? 5.405 -50.671 32.402 1.00 60.69 470 SER B C 1
ATOM 3720 O O . SER A 1 470 ? 6.386 -51.390 32.465 1.00 53.75 470 SER B O 1
ATOM 3723 N N . TYR A 1 471 ? 4.264 -51.047 31.821 1.00 62.90 471 TYR B N 1
ATOM 3724 C CA . TYR A 1 471 ? 4.061 -52.370 31.219 1.00 67.90 471 TYR B CA 1
ATOM 3725 C C . TYR A 1 471 ? 5.210 -52.752 30.273 1.00 65.94 471 TYR B C 1
ATOM 3726 O O . TYR A 1 471 ? 5.654 -53.884 30.285 1.00 82.97 471 TYR B O 1
ATOM 3735 N N . GLN A 1 472 ? 5.664 -51.807 29.449 1.00 64.16 472 GLN B N 1
ATOM 3736 C CA . GLN A 1 472 ? 6.687 -52.020 28.424 1.00 69.38 472 GLN B CA 1
ATOM 3737 C C . GLN A 1 472 ? 7.862 -52.871 28.930 1.00 67.97 472 GLN B C 1
ATOM 3738 O O . GLN A 1 472 ? 8.455 -53.666 28.185 1.00 66.76 472 GLN B O 1
ATOM 3744 N N . TYR A 1 473 ? 8.222 -52.665 30.195 1.00 61.02 473 TYR B N 1
ATOM 3745 C CA . TYR A 1 473 ? 9.433 -53.203 30.747 1.00 56.27 473 TYR B CA 1
ATOM 3746 C C . TYR A 1 473 ? 9.245 -54.679 31.158 1.00 56.15 473 TYR B C 1
ATOM 3747 O O . TYR A 1 473 ? 10.217 -55.372 31.366 1.00 65.62 473 TYR B O 1
ATOM 3756 N N . ARG A 1 474 ? 8.003 -55.178 31.218 1.00 48.52 474 ARG B N 1
ATOM 3757 C CA . ARG A 1 474 ? 7.727 -56.586 31.508 1.00 55.90 474 ARG B CA 1
ATOM 3758 C C . ARG A 1 474 ? 7.487 -57.381 30.205 1.00 64.13 474 ARG B C 1
ATOM 3759 O O . ARG A 1 474 ? 6.789 -58.434 30.204 1.00 60.82 474 ARG B O 1
ATOM 3767 N N . LEU A 1 475 ? 8.097 -56.911 29.105 1.00 65.45 475 LEU B N 1
ATOM 3768 C CA . LEU A 1 475 ? 7.949 -57.537 27.791 1.00 64.48 475 LEU B CA 1
ATOM 3769 C C . LEU A 1 475 ? 9.087 -58.528 27.545 1.00 69.09 475 LEU B C 1
ATOM 3770 O O . LEU A 1 475 ? 8.863 -59.600 26.990 1.00 67.96 475 LEU B O 1
ATOM 3775 N N . VAL A 1 476 ? 10.301 -58.137 27.946 1.00 72.17 476 VAL B N 1
ATOM 3776 C CA . VAL A 1 476 ? 11.501 -58.929 27.741 1.00 67.96 476 VAL B CA 1
ATOM 3777 C C . VAL A 1 476 ? 12.267 -59.004 29.066 1.00 75.06 476 VAL B C 1
ATOM 3778 O O . VAL A 1 476 ? 11.850 -58.420 30.091 1.00 77.54 476 VAL B O 1
ATOM 3782 N N . GLY A 1 477 ? 13.386 -59.742 29.031 1.00 71.57 477 GLY B N 1
ATOM 3783 C CA . GLY A 1 477 ? 14.285 -59.854 30.154 1.00 59.24 477 GLY B CA 1
ATOM 3784 C C . GLY A 1 477 ? 13.659 -60.682 31.270 1.00 51.08 477 GLY B C 1
ATOM 3785 O O . GLY A 1 477 ? 12.684 -61.396 31.050 1.00 40.33 477 GLY B O 1
ATOM 3786 N N . PRO A 1 478 ? 14.177 -60.555 32.512 1.00 55.76 478 PRO B N 1
ATOM 3787 C CA . PRO A 1 478 ? 13.671 -61.333 33.641 1.00 60.84 478 PRO B CA 1
ATOM 3788 C C . PRO A 1 478 ? 12.318 -60.822 34.154 1.00 65.04 478 PRO B C 1
ATOM 3789 O O . PRO A 1 478 ? 11.888 -59.725 33.781 1.00 67.60 478 PRO B O 1
ATOM 3793 N N . GLY A 1 479 ? 11.677 -61.633 35.000 1.00 71.81 479 GLY B N 1
ATOM 3794 C CA . GLY A 1 479 ? 10.351 -61.359 35.552 1.00 74.72 479 GLY B CA 1
ATOM 3795 C C . GLY A 1 479 ? 9.422 -60.722 34.533 1.00 76.77 479 GLY B C 1
ATOM 3796 O O . GLY A 1 479 ? 9.346 -59.513 34.445 1.00 87.06 479 GLY B O 1
ATOM 3797 N N . GLN A 1 480 ? 8.707 -61.540 33.763 1.00 73.17 480 GLN B N 1
ATOM 3798 C CA . GLN A 1 480 ? 7.804 -61.026 32.772 1.00 72.04 480 GLN B CA 1
ATOM 3799 C C . GLN A 1 480 ? 6.368 -61.173 33.275 1.00 78.59 480 GLN B C 1
ATOM 3800 O O . GLN A 1 480 ? 6.104 -61.827 34.292 1.00 81.56 480 GLN B O 1
ATOM 3806 N N . TRP A 1 481 ? 5.472 -60.487 32.559 1.00 80.02 481 TRP B N 1
ATOM 3807 C CA . TRP A 1 481 ? 4.050 -60.562 32.698 1.00 78.96 481 TRP B CA 1
ATOM 3808 C C . TRP A 1 481 ? 3.487 -60.842 31.301 1.00 80.30 481 TRP B C 1
ATOM 3809 O O . TRP A 1 481 ? 3.930 -60.227 30.326 1.00 70.92 481 TRP B O 1
ATOM 3820 N N . GLU A 1 482 ? 2.593 -61.833 31.192 1.00 77.78 482 GLU B N 1
ATOM 3821 C CA . GLU A 1 482 ? 1.919 -62.088 29.928 1.00 90.05 482 GLU B CA 1
ATOM 3822 C C . GLU A 1 482 ? 1.005 -60.897 29.625 1.00 93.02 482 GLU B C 1
ATOM 3823 O O . GLU A 1 482 ? 1.072 -60.309 28.538 1.00 116.70 482 GLU B O 1
ATOM 3829 N N . GLY A 1 483 ? 0.174 -60.540 30.609 1.00 77.50 483 GLY B N 1
ATOM 3830 C CA . GLY A 1 483 ? -0.668 -59.359 30.546 1.00 80.99 483 GLY B CA 1
ATOM 3831 C C . GLY A 1 483 ? 0.188 -58.111 30.496 1.00 83.81 483 GLY B C 1
ATOM 3832 O O . GLY A 1 483 ? 0.256 -57.341 31.463 1.00 86.06 483 GLY B O 1
ATOM 3833 N N . ALA A 1 484 ? 0.885 -57.961 29.368 1.00 78.08 484 ALA B N 1
ATOM 3834 C CA . ALA A 1 484 ? 1.789 -56.865 29.127 1.00 79.16 484 ALA B CA 1
ATOM 3835 C C . ALA A 1 484 ? 1.534 -56.356 27.713 1.00 78.07 484 ALA B C 1
ATOM 3836 O O . ALA A 1 484 ? 1.246 -55.181 27.505 1.00 87.58 484 ALA B O 1
ATOM 3838 N N . ARG A 1 485 ? 1.606 -57.268 26.745 1.00 77.88 485 ARG B N 1
ATOM 3839 C CA . ARG A 1 485 ? 1.066 -56.979 25.442 1.00 78.54 485 ARG B CA 1
ATOM 3840 C C . ARG A 1 485 ? -0.382 -56.536 25.657 1.00 75.60 485 ARG B C 1
ATOM 3841 O O . ARG A 1 485 ? -0.807 -55.498 25.158 1.00 84.52 485 ARG B O 1
ATOM 3849 N N . ASN A 1 486 ? -1.103 -57.317 26.459 1.00 72.22 486 ASN B N 1
ATOM 3850 C CA . ASN A 1 486 ? -2.529 -57.130 26.609 1.00 71.11 486 ASN B CA 1
ATOM 3851 C C . ASN A 1 486 ? -2.842 -55.786 27.254 1.00 68.18 486 ASN B C 1
ATOM 3852 O O . ASN A 1 486 ? -3.637 -55.010 26.723 1.00 66.23 486 ASN B O 1
ATOM 3857 N N . ALA A 1 487 ? -2.220 -55.548 28.407 1.00 68.99 487 ALA B N 1
ATOM 3858 C CA . ALA A 1 487 ? -2.389 -54.299 29.153 1.00 72.40 487 ALA B CA 1
ATOM 3859 C C . ALA A 1 487 ? -2.221 -53.103 28.214 1.00 70.49 487 ALA B C 1
ATOM 3860 O O . ALA A 1 487 ? -3.076 -52.244 28.154 1.00 75.10 487 ALA B O 1
ATOM 3862 N N . ILE A 1 488 ? -1.113 -53.092 27.473 1.00 70.70 488 ILE B N 1
ATOM 3863 C CA . ILE A 1 488 ? -0.744 -51.984 26.609 1.00 67.13 488 ILE B CA 1
ATOM 3864 C C . ILE A 1 488 ? -1.848 -51.735 25.574 1.00 67.82 488 ILE B C 1
ATOM 3865 O O . ILE A 1 488 ? -2.223 -50.583 25.321 1.00 70.21 488 ILE B O 1
ATOM 3870 N N . PHE A 1 489 ? -2.353 -52.821 24.980 1.00 65.66 489 PHE B N 1
ATOM 3871 C CA . PHE A 1 489 ? -3.290 -52.730 23.872 1.00 72.55 489 PHE B CA 1
ATOM 3872 C C . PHE A 1 489 ? -4.648 -52.201 24.354 1.00 70.51 489 PHE B C 1
ATOM 3873 O O . PHE A 1 489 ? -5.335 -51.497 23.624 1.00 74.87 489 PHE B O 1
ATOM 3881 N N . THR A 1 490 ? -4.994 -52.506 25.605 1.00 67.07 490 THR B N 1
ATOM 3882 C CA . THR A 1 490 ? -6.311 -52.235 26.155 1.00 62.91 490 THR B CA 1
ATOM 3883 C C . THR A 1 490 ? -6.314 -51.032 27.113 1.00 67.06 490 THR B C 1
ATOM 3884 O O . THR A 1 490 ? -7.260 -50.862 27.856 1.00 75.78 490 THR B O 1
ATOM 3888 N N . GLN A 1 491 ? -5.269 -50.208 27.133 1.00 65.03 491 GLN B N 1
ATOM 3889 C CA . GLN A 1 491 ? -5.209 -49.169 28.162 1.00 70.00 491 GLN B CA 1
ATOM 3890 C C . GLN A 1 491 ? -6.330 -48.149 27.906 1.00 69.19 491 GLN B C 1
ATOM 3891 O O . GLN A 1 491 ? -7.013 -47.701 28.834 1.00 65.16 491 GLN B O 1
ATOM 3897 N N . LYS A 1 492 ? -6.563 -47.827 26.636 1.00 69.74 492 LYS B N 1
ATOM 3898 C CA . LYS A 1 492 ? -7.572 -46.830 26.280 1.00 69.26 492 LYS B CA 1
ATOM 3899 C C . LYS A 1 492 ? -8.896 -47.171 26.970 1.00 60.11 492 LYS B C 1
ATOM 3900 O O . LYS A 1 492 ? -9.589 -46.294 27.453 1.00 52.21 492 LYS B O 1
ATOM 3906 N N . GLN A 1 493 ? -9.223 -48.460 27.019 1.00 57.42 493 GLN B N 1
ATOM 3907 C CA . GLN A 1 493 ? -10.435 -48.945 27.671 1.00 63.78 493 GLN B CA 1
ATOM 3908 C C . GLN A 1 493 ? -10.433 -48.537 29.150 1.00 61.70 493 GLN B C 1
ATOM 3909 O O . GLN A 1 493 ? -11.389 -47.965 29.628 1.00 78.21 493 GLN B O 1
ATOM 3915 N N . ARG A 1 494 ? -9.351 -48.834 29.864 1.00 62.51 494 ARG B N 1
ATOM 3916 C CA . ARG A 1 494 ? -9.286 -48.637 31.321 1.00 59.79 494 ARG B CA 1
ATOM 3917 C C . ARG A 1 494 ? -9.216 -47.137 31.638 1.00 54.76 494 ARG B C 1
ATOM 3918 O O . ARG A 1 494 ? -9.545 -46.734 32.753 1.00 52.02 494 ARG B O 1
ATOM 3926 N N . ILE A 1 495 ? -8.787 -46.331 30.660 1.00 51.97 495 ILE B N 1
ATOM 3927 C CA . ILE A 1 495 ? -8.796 -44.872 30.780 1.00 55.01 495 ILE B CA 1
ATOM 3928 C C . ILE A 1 495 ? -10.234 -44.357 30.671 1.00 52.98 495 ILE B C 1
ATOM 3929 O O . ILE A 1 495 ? -10.682 -43.603 31.526 1.00 49.94 495 ILE B O 1
ATOM 3934 N N . LEU A 1 496 ? -10.939 -44.752 29.605 1.00 51.17 496 LEU B N 1
ATOM 3935 C CA . LEU A 1 496 ? -12.266 -44.228 29.338 1.00 51.47 496 LEU B CA 1
ATOM 3936 C C . LEU A 1 496 ? -13.272 -44.808 30.320 1.00 51.73 496 LEU B C 1
ATOM 3937 O O . LEU A 1 496 ? -14.309 -44.224 30.495 1.00 60.14 496 LEU B O 1
ATOM 3942 N N . LYS A 1 497 ? -12.967 -45.956 30.927 1.00 49.06 497 LYS B N 1
ATOM 3943 C CA . LYS A 1 497 ? -13.959 -46.708 31.692 1.00 51.33 497 LYS B CA 1
ATOM 3944 C C . LYS A 1 497 ? -14.536 -45.853 32.816 1.00 54.60 497 LYS B C 1
ATOM 3945 O O . LYS A 1 497 ? -15.755 -45.809 32.990 1.00 61.47 497 LYS B O 1
ATOM 3951 N N . PRO A 1 498 ? -13.707 -45.146 33.616 1.00 51.06 498 PRO B N 1
ATOM 3952 C CA . PRO A 1 498 ? -14.238 -44.272 34.660 1.00 54.84 498 PRO B CA 1
ATOM 3953 C C . PRO A 1 498 ? -14.741 -42.893 34.187 1.00 53.84 498 PRO B C 1
ATOM 3954 O O . PRO A 1 498 ? -15.248 -42.128 35.006 1.00 54.23 498 PRO B O 1
ATOM 3958 N N . LEU A 1 499 ? -14.553 -42.575 32.894 1.00 57.73 499 LEU B N 1
ATOM 3959 C CA . LEU A 1 499 ? -14.883 -41.256 32.295 1.00 60.98 499 LEU B CA 1
ATOM 3960 C C . LEU A 1 499 ? -16.216 -41.332 31.558 1.00 59.19 499 LEU B C 1
ATOM 3961 O O . LEU A 1 499 ? -17.185 -40.672 31.956 1.00 63.17 499 LEU B O 1
ATOM 3966 N N . LYS A 1 500 ? -16.209 -42.094 30.453 1.00 50.54 500 LYS B N 1
ATOM 3967 C CA . LYS A 1 500 ? -17.332 -42.272 29.575 1.00 49.54 500 LYS B CA 1
ATOM 3968 C C . LYS A 1 500 ? -18.368 -43.090 30.342 1.00 52.29 500 LYS B C 1
ATOM 3969 O O . LYS A 1 500 ? -18.429 -44.282 30.235 1.00 57.65 500 LYS B O 1
ATOM 3975 N N . THR A 1 501 ? -19.159 -42.372 31.134 1.00 51.70 501 THR B N 1
ATOM 3976 C CA . THR A 1 501 ? -20.028 -42.889 32.138 1.00 51.53 501 THR B CA 1
ATOM 3977 C C . THR A 1 501 ? -21.475 -42.510 31.753 1.00 57.05 501 THR B C 1
ATOM 3978 O O . THR A 1 501 ? -22.452 -42.799 32.468 1.00 58.60 501 THR B O 1
ATOM 3982 N N . ARG A 1 502 ? -21.559 -41.803 30.627 1.00 56.98 502 ARG B N 1
ATOM 3983 C CA . ARG A 1 502 ? -22.796 -41.373 29.928 1.00 55.82 502 ARG B CA 1
ATOM 3984 C C . ARG A 1 502 ? -22.480 -41.611 28.454 1.00 61.10 502 ARG B C 1
ATOM 3985 O O . ARG A 1 502 ? -21.406 -41.215 28.036 1.00 68.80 502 ARG B O 1
ATOM 3993 N N . ALA A 1 503 ? -23.408 -42.151 27.680 1.00 62.44 503 ALA B N 1
ATOM 3994 C CA . ALA A 1 503 ? -23.061 -42.625 26.340 1.00 72.21 503 ALA B CA 1
ATOM 3995 C C . ALA A 1 503 ? -24.260 -42.444 25.402 1.00 82.68 503 ALA B C 1
ATOM 3996 O O . ALA A 1 503 ? -25.410 -42.672 25.816 1.00 82.16 503 ALA B O 1
ATOM 3998 N N . LEU A 1 504 ? -23.980 -42.067 24.148 1.00 89.09 504 LEU B N 1
ATOM 3999 C CA . LEU A 1 504 ? -24.997 -41.562 23.241 1.00 92.23 504 LEU B CA 1
ATOM 4000 C C . LEU A 1 504 ? -25.685 -42.715 22.494 1.00 93.59 504 LEU B C 1
ATOM 4001 O O . LEU A 1 504 ? -26.911 -42.758 22.455 1.00 108.37 504 LEU B O 1
ATOM 4006 N N . LYS A 1 505 ? -24.903 -43.607 21.876 1.00 102.76 505 LYS B N 1
ATOM 4007 C CA . LYS A 1 505 ? -25.426 -44.732 21.040 1.00 124.24 505 LYS B CA 1
ATOM 4008 C C . LYS A 1 505 ? -25.920 -44.166 19.697 1.00 124.17 505 LYS B C 1
ATOM 4009 O O . LYS A 1 505 ? -27.038 -43.673 19.591 1.00 121.39 505 LYS B O 1
ATOM 4015 N N . ALA A 1 506 ? -25.041 -44.201 18.686 1.00 125.92 506 ALA B N 1
ATOM 4016 C CA . ALA A 1 506 ? -25.208 -43.459 17.423 1.00 130.71 506 ALA B CA 1
ATOM 4017 C C . ALA A 1 506 ? -24.025 -43.776 16.503 1.00 138.41 506 ALA B C 1
ATOM 4018 O O . ALA A 1 506 ? -22.899 -43.437 16.841 1.00 125.65 506 ALA B O 1
ATOM 4020 N N . SER A 1 507 ? -24.304 -44.414 15.357 1.00 155.57 507 SER B N 1
ATOM 4021 C CA . SER A 1 507 ? -23.323 -44.677 14.285 1.00 157.23 507 SER B CA 1
ATOM 4022 C C . SER A 1 507 ? -23.270 -43.456 13.355 1.00 157.58 507 SER B C 1
ATOM 4023 O O . SER A 1 507 ? -24.105 -43.315 12.464 1.00 149.13 507 SER B O 1
ATOM 4026 N N . SER A 1 508 ? -22.280 -42.582 13.581 1.00 169.03 508 SER B N 1
ATOM 4027 C CA . SER A 1 508 ? -22.243 -41.236 12.999 1.00 178.94 508 SER B CA 1
ATOM 4028 C C . SER A 1 508 ? -21.629 -41.255 11.587 1.00 196.03 508 SER B C 1
ATOM 4029 O O . SER A 1 508 ? -20.442 -41.566 11.410 1.00 200.04 508 SER B O 1
ATOM 4032 N N . ASN A 1 509 ? -22.466 -40.914 10.593 1.00 197.75 509 ASN B N 1
ATOM 4033 C CA . ASN A 1 509 ? -22.128 -40.851 9.154 1.00 177.90 509 ASN B CA 1
ATOM 4034 C C . ASN A 1 509 ? -22.407 -39.436 8.626 1.00 185.61 509 ASN B C 1
ATOM 4035 O O . ASN A 1 509 ? -21.486 -38.754 8.151 1.00 158.90 509 ASN B O 1
ATOM 4040 N N . PHE A 1 510 ? -23.683 -39.020 8.732 1.00 209.75 510 PHE B N 1
ATOM 4041 C CA . PHE A 1 510 ? -24.218 -37.756 8.164 1.00 206.31 510 PHE B CA 1
ATOM 4042 C C . PHE A 1 510 ? -24.235 -36.632 9.212 1.00 210.78 510 PHE B C 1
ATOM 4043 O O . PHE A 1 510 ? -23.702 -35.559 8.933 1.00 199.61 510 PHE B O 1
ATOM 4051 N N . PRO A 1 511 ? -24.844 -36.783 10.421 1.00 200.36 511 PRO B N 1
ATOM 4052 C CA . PRO A 1 511 ? -24.869 -35.695 11.405 1.00 188.97 511 PRO B CA 1
ATOM 4053 C C . PRO A 1 511 ? -23.502 -35.246 11.953 1.00 201.49 511 PRO B C 1
ATOM 4054 O O . PRO A 1 511 ? -23.299 -34.049 12.135 1.00 188.79 511 PRO B O 1
ATOM 4058 N N . VAL A 1 512 ? -22.584 -36.190 12.215 1.00 217.55 512 VAL B N 1
ATOM 4059 C CA . VAL A 1 512 ? -21.345 -35.869 12.951 1.00 217.21 512 VAL B CA 1
ATOM 4060 C C . VAL A 1 512 ? -20.274 -36.957 12.760 1.00 225.08 512 VAL B C 1
ATOM 4061 O O . VAL A 1 512 ? -20.055 -37.780 13.649 1.00 254.88 512 VAL B O 1
ATOM 4065 N N . SER A 1 513 ? -19.562 -36.914 11.628 1.00 200.65 513 SER B N 1
ATOM 4066 C CA . SER A 1 513 ? -18.404 -37.784 11.395 1.00 175.64 513 SER B CA 1
ATOM 4067 C C . SER A 1 513 ? -17.356 -36.995 10.603 1.00 161.37 513 SER B C 1
ATOM 4068 O O . SER A 1 513 ? -16.998 -37.357 9.492 1.00 167.34 513 SER B O 1
ATOM 4071 N N . PHE A 1 514 ? -16.856 -35.927 11.236 1.00 156.20 514 PHE B N 1
ATOM 4072 C CA . PHE A 1 514 ? -16.198 -34.802 10.552 1.00 160.40 514 PHE B CA 1
ATOM 4073 C C . PHE A 1 514 ? -14.976 -35.305 9.758 1.00 165.57 514 PHE B C 1
ATOM 4074 O O . PHE A 1 514 ? -15.086 -35.506 8.534 1.00 139.78 514 PHE B O 1
ATOM 4082 N N . LEU A 1 515 ? -13.843 -35.557 10.440 1.00 177.47 515 LEU B N 1
ATOM 4083 C CA . LEU A 1 515 ? -12.559 -35.871 9.775 1.00 168.11 515 LEU B CA 1
ATOM 4084 C C . LEU A 1 515 ? -12.468 -37.384 9.507 1.00 170.67 515 LEU B C 1
ATOM 4085 O O . LEU A 1 515 ? -11.373 -37.948 9.479 1.00 161.81 515 LEU B O 1
ATOM 4090 N N . LEU A 1 516 ? -13.631 -38.021 9.288 1.00 172.07 516 LEU B N 1
ATOM 4091 C CA . LEU A 1 516 ? -13.727 -39.435 8.898 1.00 169.89 516 LEU B CA 1
ATOM 4092 C C . LEU A 1 516 ? -13.497 -39.559 7.382 1.00 161.08 516 LEU B C 1
ATOM 4093 O O . LEU A 1 516 ? -12.590 -40.280 6.939 1.00 137.02 516 LEU B O 1
ATOM 4098 N N . LYS A 1 517 ? -14.297 -38.819 6.602 1.00 154.73 517 LYS B N 1
ATOM 4099 C CA . LYS A 1 517 ? -14.207 -38.794 5.132 1.00 158.09 517 LYS B CA 1
ATOM 4100 C C . LYS A 1 517 ? -13.226 -37.703 4.662 1.00 173.13 517 LYS B C 1
ATOM 4101 O O . LYS A 1 517 ? -12.697 -37.780 3.543 1.00 186.78 517 LYS B O 1
ATOM 4107 N N . ILE A 1 518 ? -13.000 -36.678 5.498 1.00 171.42 518 ILE B N 1
ATOM 4108 C CA . ILE A 1 518 ? -12.009 -35.601 5.219 1.00 159.62 518 ILE B CA 1
ATOM 4109 C C . ILE A 1 518 ? -10.583 -36.179 5.292 1.00 165.54 518 ILE B C 1
ATOM 4110 O O . ILE A 1 518 ? -9.668 -35.656 4.684 1.00 157.34 518 ILE B O 1
ATOM 4115 N N . LEU A 1 519 ? -10.410 -37.260 6.052 1.00 182.98 519 LEU B N 1
ATOM 4116 C CA . LEU A 1 519 ? -9.159 -38.044 6.110 1.00 185.32 519 LEU B CA 1
ATOM 4117 C C . LEU A 1 519 ? -9.073 -39.003 4.912 1.00 171.33 519 LEU B C 1
ATOM 4118 O O . LEU A 1 519 ? -8.030 -39.111 4.291 1.00 150.04 519 LEU B O 1
ATOM 4123 N N . GLY A 1 520 ? -10.172 -39.706 4.618 1.00 152.28 520 GLY B N 1
ATOM 4124 C CA . GLY A 1 520 ? -10.314 -40.552 3.425 1.00 138.48 520 GLY B CA 1
ATOM 4125 C C . GLY A 1 520 ? -9.993 -39.799 2.134 1.00 154.44 520 GLY B C 1
ATOM 4126 O O . GLY A 1 520 ? -9.325 -40.326 1.229 1.00 166.72 520 GLY B O 1
ATOM 4127 N N . LEU A 1 521 ? -10.458 -38.542 2.066 1.00 176.05 521 LEU B N 1
ATOM 4128 C CA . LEU A 1 521 ? -10.334 -37.643 0.899 1.00 185.50 521 LEU B CA 1
ATOM 4129 C C . LEU A 1 521 ? -8.880 -37.188 0.699 1.00 199.26 521 LEU B C 1
ATOM 4130 O O . LEU A 1 521 ? -8.320 -37.395 -0.369 1.00 207.51 521 LEU B O 1
ATOM 4135 N N . LEU A 1 522 ? -8.287 -36.555 1.715 1.00 202.76 522 LEU B N 1
ATOM 4136 C CA . LEU A 1 522 ? -6.925 -35.961 1.637 1.00 201.26 522 LEU B CA 1
ATOM 4137 C C . LEU A 1 522 ? -5.863 -37.059 1.449 1.00 195.10 522 LEU B C 1
ATOM 4138 O O . LEU A 1 522 ? -4.796 -36.780 0.924 1.00 207.28 522 LEU B O 1
ATOM 4143 N N . ALA A 1 523 ? -6.155 -38.292 1.879 1.00 177.94 523 ALA B N 1
ATOM 4144 C CA . ALA A 1 523 ? -5.275 -39.465 1.684 1.00 164.83 523 ALA B CA 1
ATOM 4145 C C . ALA A 1 523 ? -5.377 -39.977 0.241 1.00 163.37 523 ALA B C 1
ATOM 4146 O O . ALA A 1 523 ? -4.370 -40.330 -0.365 1.00 154.37 523 ALA B O 1
ATOM 4148 N N . VAL A 1 524 ? -6.606 -40.030 -0.285 1.00 166.28 524 VAL B N 1
ATOM 4149 C CA . VAL A 1 524 ? -6.876 -40.371 -1.688 1.00 159.76 524 VAL B CA 1
ATOM 4150 C C . VAL A 1 524 ? -6.362 -39.240 -2.601 1.00 156.73 524 VAL B C 1
ATOM 4151 O O . VAL A 1 524 ? -5.839 -39.511 -3.686 1.00 156.12 524 VAL B O 1
ATOM 4155 N N . VAL A 1 525 ? -6.488 -37.984 -2.150 1.00 142.86 525 VAL B N 1
ATOM 4156 C CA . VAL A 1 525 ? -6.086 -36.790 -2.934 1.00 146.63 525 VAL B CA 1
ATOM 4157 C C . VAL A 1 525 ? -4.556 -36.716 -3.044 1.00 150.73 525 VAL B C 1
ATOM 4158 O O . VAL A 1 525 ? -4.040 -36.051 -3.936 1.00 136.45 525 VAL B O 1
ATOM 4162 N N . VAL A 1 526 ? -3.846 -37.380 -2.124 1.00 167.94 526 VAL B N 1
ATOM 4163 C CA . VAL A 1 526 ? -2.388 -37.547 -2.205 1.00 175.63 526 VAL B CA 1
ATOM 4164 C C . VAL A 1 526 ? -2.053 -38.884 -2.887 1.00 160.04 526 VAL B C 1
ATOM 4165 O O . VAL A 1 526 ? -0.935 -39.076 -3.355 1.00 151.64 526 VAL B O 1
ATOM 4169 N N . ALA A 1 527 ? -3.026 -39.801 -2.946 1.00 138.75 527 ALA B N 1
ATOM 4170 C CA . ALA A 1 527 ? -2.961 -40.965 -3.831 1.00 125.71 527 ALA B CA 1
ATOM 4171 C C . ALA A 1 527 ? -3.220 -40.546 -5.288 1.00 133.06 527 ALA B C 1
ATOM 4172 O O . ALA A 1 527 ? -2.987 -41.343 -6.185 1.00 141.26 527 ALA B O 1
ATOM 4174 N N . PHE A 1 528 ? -3.713 -39.315 -5.506 1.00 143.74 528 PHE B N 1
ATOM 4175 C CA . PHE A 1 528 ? -3.823 -38.678 -6.843 1.00 145.57 528 PHE B CA 1
ATOM 4176 C C . PHE A 1 528 ? -2.581 -37.833 -7.158 1.00 149.57 528 PHE B C 1
ATOM 4177 O O . PHE A 1 528 ? -2.097 -37.857 -8.286 1.00 135.77 528 PHE B O 1
ATOM 4185 N N . PHE A 1 529 ? -2.128 -37.044 -6.176 1.00 161.79 529 PHE B N 1
ATOM 4186 C CA . PHE A 1 529 ? -0.865 -36.269 -6.242 1.00 171.74 529 PHE B CA 1
ATOM 4187 C C . PHE A 1 529 ? 0.254 -37.192 -6.768 1.00 173.69 529 PHE B C 1
ATOM 4188 O O . PHE A 1 529 ? 0.849 -36.927 -7.817 1.00 159.25 529 PHE B O 1
ATOM 4196 N N . PHE A 1 530 ? 0.503 -38.302 -6.049 1.00 186.79 530 PHE B N 1
ATOM 4197 C CA . PHE A 1 530 ? 1.718 -39.122 -6.216 1.00 191.03 530 PHE B CA 1
ATOM 4198 C C . PHE A 1 530 ? 1.622 -40.025 -7.455 1.00 168.19 530 PHE B C 1
ATOM 4199 O O . PHE A 1 530 ? 2.667 -40.448 -7.952 1.00 156.67 530 PHE B O 1
ATOM 4207 N N . GLN A 1 531 ? 0.410 -40.319 -7.952 1.00 150.29 531 GLN B N 1
ATOM 4208 C CA . GLN A 1 531 ? 0.260 -41.318 -9.023 1.00 152.34 531 GLN B CA 1
ATOM 4209 C C . GLN A 1 531 ? 0.343 -40.669 -10.413 1.00 157.28 531 GLN B C 1
ATOM 4210 O O . GLN A 1 531 ? 1.009 -41.215 -11.271 1.00 160.45 531 GLN B O 1
ATOM 4216 N N . LEU A 1 532 ? -0.282 -39.503 -10.604 1.00 156.92 532 LEU B N 1
ATOM 4217 C CA . LEU A 1 532 ? -0.579 -38.933 -11.945 1.00 157.06 532 LEU B CA 1
ATOM 4218 C C . LEU A 1 532 ? 0.692 -38.330 -12.570 1.00 153.87 532 LEU B C 1
ATOM 4219 O O . LEU A 1 532 ? 0.733 -37.136 -12.882 1.00 136.61 532 LEU B O 1
ATOM 4224 N N . GLN A 1 533 ? 1.714 -39.175 -12.780 1.00 161.36 533 GLN B N 1
ATOM 4225 C CA . GLN A 1 533 ? 3.032 -38.759 -13.324 1.00 173.06 533 GLN B CA 1
ATOM 4226 C C . GLN A 1 533 ? 3.391 -39.528 -14.612 1.00 180.09 533 GLN B C 1
ATOM 4227 O O . GLN A 1 533 ? 4.422 -39.242 -15.225 1.00 187.57 533 GLN B O 1
ATOM 4233 N N . TRP A 1 534 ? 2.547 -40.484 -15.028 1.00 178.95 534 TRP B N 1
ATOM 4234 C CA . TRP A 1 534 ? 2.757 -41.280 -16.253 1.00 173.86 534 TRP B CA 1
ATOM 4235 C C . TRP A 1 534 ? 1.685 -40.969 -17.325 1.00 196.19 534 TRP B C 1
ATOM 4236 O O . TRP A 1 534 ? 1.903 -41.280 -18.502 1.00 204.42 534 TRP B O 1
ATOM 4247 N N . PHE A 1 535 ? 0.552 -40.346 -16.931 1.00 194.90 535 PHE B N 1
ATOM 4248 C CA . PHE A 1 535 ? -0.588 -39.939 -17.834 1.00 164.83 535 PHE B CA 1
ATOM 4249 C C . PHE A 1 535 ? -0.056 -39.239 -19.095 1.00 164.82 535 PHE B C 1
ATOM 4250 O O . PHE A 1 535 ? 0.684 -38.255 -19.031 1.00 156.20 535 PHE B O 1
ATOM 4258 N N . ALA B 1 2 ? 23.254 13.590 42.167 1.00 100.49 2 ALA A N 1
ATOM 4259 C CA . ALA B 1 2 ? 24.076 12.860 41.143 1.00 101.03 2 ALA A CA 1
ATOM 4260 C C . ALA B 1 2 ? 23.333 11.597 40.681 1.00 97.46 2 ALA A C 1
ATOM 4261 O O . ALA B 1 2 ? 22.667 10.924 41.479 1.00 103.50 2 ALA A O 1
ATOM 4263 N N . LYS B 1 3 ? 23.442 11.292 39.384 1.00 87.76 3 LYS A N 1
ATOM 4264 C CA . LYS B 1 3 ? 22.679 10.214 38.754 1.00 96.21 3 LYS A CA 1
ATOM 4265 C C . LYS B 1 3 ? 23.415 9.776 37.481 1.00 95.32 3 LYS A C 1
ATOM 4266 O O . LYS B 1 3 ? 23.956 8.666 37.399 1.00 98.43 3 LYS A O 1
ATOM 4272 N N . LYS B 1 4 ? 23.448 10.672 36.492 1.00 96.48 4 LYS A N 1
ATOM 4273 C CA . LYS B 1 4 ? 24.100 10.420 35.220 1.00 99.33 4 LYS A CA 1
ATOM 4274 C C . LYS B 1 4 ? 25.623 10.547 35.410 1.00 96.12 4 LYS A C 1
ATOM 4275 O O . LYS B 1 4 ? 26.140 11.656 35.610 1.00 77.51 4 LYS A O 1
ATOM 4281 N N . VAL B 1 5 ? 26.309 9.391 35.337 1.00 97.26 5 VAL A N 1
ATOM 4282 C CA . VAL B 1 5 ? 27.757 9.241 35.562 1.00 87.98 5 VAL A CA 1
ATOM 4283 C C . VAL B 1 5 ? 28.446 8.786 34.268 1.00 77.56 5 VAL A C 1
ATOM 4284 O O . VAL B 1 5 ? 27.955 7.917 33.551 1.00 70.15 5 VAL A O 1
ATOM 4288 N N . ALA B 1 6 ? 29.627 9.350 34.016 1.00 69.96 6 ALA A N 1
ATOM 4289 C CA . ALA B 1 6 ? 30.443 9.001 32.858 1.00 74.49 6 ALA A CA 1
ATOM 4290 C C . ALA B 1 6 ? 31.673 8.217 33.323 1.00 75.07 6 ALA A C 1
ATOM 4291 O O . ALA B 1 6 ? 32.303 8.584 34.310 1.00 72.01 6 ALA A O 1
ATOM 4293 N N . VAL B 1 7 ? 31.993 7.135 32.605 1.00 76.67 7 VAL A N 1
ATOM 4294 C CA . VAL B 1 7 ? 33.200 6.376 32.849 1.00 75.79 7 VAL A CA 1
ATOM 4295 C C . VAL B 1 7 ? 33.970 6.284 31.527 1.00 70.86 7 VAL A C 1
ATOM 4296 O O . VAL B 1 7 ? 33.477 5.746 30.520 1.00 60.16 7 VAL A O 1
ATOM 4300 N N . ILE B 1 8 ? 35.179 6.859 31.544 1.00 63.86 8 ILE A N 1
ATOM 4301 C CA . ILE B 1 8 ? 36.042 6.912 30.376 1.00 64.18 8 ILE A CA 1
ATOM 4302 C C . ILE B 1 8 ? 36.787 5.574 30.263 1.00 70.78 8 ILE A C 1
ATOM 4303 O O . ILE B 1 8 ? 37.697 5.313 31.033 1.00 69.27 8 ILE A O 1
ATOM 4308 N N . GLY B 1 9 ? 36.395 4.731 29.304 1.00 73.81 9 GLY A N 1
ATOM 4309 C CA . GLY B 1 9 ? 37.131 3.500 28.976 1.00 68.07 9 GLY A CA 1
ATOM 4310 C C . GLY B 1 9 ? 36.501 2.277 29.616 1.00 69.18 9 GLY A C 1
ATOM 4311 O O . GLY B 1 9 ? 36.059 2.326 30.765 1.00 73.52 9 GLY A O 1
ATOM 4312 N N . ALA B 1 10 ? 36.455 1.182 28.850 1.00 65.31 10 ALA A N 1
ATOM 4313 C CA . ALA B 1 10 ? 35.927 -0.100 29.302 1.00 73.69 10 ALA A CA 1
ATOM 4314 C C . ALA B 1 10 ? 37.086 -1.009 29.725 1.00 84.15 10 ALA A C 1
ATOM 4315 O O . ALA B 1 10 ? 37.084 -2.235 29.434 1.00 79.43 10 ALA A O 1
ATOM 4317 N N . GLY B 1 11 ? 38.075 -0.399 30.397 1.00 85.63 11 GLY A N 1
ATOM 4318 C CA . GLY B 1 11 ? 39.149 -1.128 31.003 1.00 79.38 11 GLY A CA 1
ATOM 4319 C C . GLY B 1 11 ? 38.600 -2.059 32.069 1.00 76.42 11 GLY A C 1
ATOM 4320 O O . GLY B 1 11 ? 37.408 -2.358 32.100 1.00 66.62 11 GLY A O 1
ATOM 4321 N N . VAL B 1 12 ? 39.486 -2.531 32.938 1.00 76.68 12 VAL A N 1
ATOM 4322 C CA . VAL B 1 12 ? 39.083 -3.218 34.148 1.00 68.41 12 VAL A CA 1
ATOM 4323 C C . VAL B 1 12 ? 38.425 -2.186 35.060 1.00 68.41 12 VAL A C 1
ATOM 4324 O O . VAL B 1 12 ? 37.414 -2.457 35.690 1.00 58.61 12 VAL A O 1
ATOM 4328 N N . SER B 1 13 ? 39.068 -1.016 35.115 1.00 76.02 13 SER A N 1
ATOM 4329 C CA . SER B 1 13 ? 38.673 0.082 35.948 1.00 77.35 13 SER A CA 1
ATOM 4330 C C . SER B 1 13 ? 37.289 0.598 35.517 1.00 72.72 13 SER A C 1
ATOM 4331 O O . SER B 1 13 ? 36.398 0.734 36.347 1.00 71.17 13 SER A O 1
ATOM 4334 N N . GLY B 1 14 ? 37.097 0.826 34.216 1.00 61.42 14 GLY A N 1
ATOM 4335 C CA . GLY B 1 14 ? 35.760 1.109 33.683 1.00 62.60 14 GLY A CA 1
ATOM 4336 C C . GLY B 1 14 ? 34.724 0.058 34.089 1.00 60.32 14 GLY A C 1
ATOM 4337 O O . GLY B 1 14 ? 33.685 0.358 34.650 1.00 62.05 14 GLY A O 1
ATOM 4338 N N . LEU B 1 15 ? 35.023 -1.204 33.811 1.00 59.08 15 LEU A N 1
ATOM 4339 C CA . LEU B 1 15 ? 34.067 -2.289 34.000 1.00 62.37 15 LEU A CA 1
ATOM 4340 C C . LEU B 1 15 ? 33.640 -2.431 35.467 1.00 61.08 15 LEU A C 1
ATOM 4341 O O . LEU B 1 15 ? 32.543 -2.864 35.731 1.00 56.36 15 LEU A O 1
ATOM 4346 N N . ILE B 1 16 ? 34.532 -2.128 36.414 1.00 64.79 16 ILE A N 1
ATOM 4347 C CA . ILE B 1 16 ? 34.221 -2.327 37.828 1.00 65.10 16 ILE A CA 1
ATOM 4348 C C . ILE B 1 16 ? 33.424 -1.120 38.324 1.00 60.45 16 ILE A C 1
ATOM 4349 O O . ILE B 1 16 ? 32.445 -1.274 39.049 1.00 55.74 16 ILE A O 1
ATOM 4354 N N . SER B 1 17 ? 33.846 0.082 37.933 1.00 63.70 17 SER A N 1
ATOM 4355 C CA . SER B 1 17 ? 33.118 1.276 38.312 1.00 72.50 17 SER A CA 1
ATOM 4356 C C . SER B 1 17 ? 31.699 1.188 37.729 1.00 70.52 17 SER A C 1
ATOM 4357 O O . SER B 1 17 ? 30.714 1.334 38.452 1.00 71.63 17 SER A O 1
ATOM 4360 N N . LEU B 1 18 ? 31.607 0.886 36.427 1.00 68.94 18 LEU A N 1
ATOM 4361 C CA . LEU B 1 18 ? 30.334 0.646 35.761 1.00 59.14 18 LEU A CA 1
ATOM 4362 C C . LEU B 1 18 ? 29.443 -0.156 36.701 1.00 58.13 18 LEU A C 1
ATOM 4363 O O . LEU B 1 18 ? 28.331 0.237 36.967 1.00 63.75 18 LEU A O 1
ATOM 4368 N N . LYS B 1 19 ? 29.982 -1.258 37.222 1.00 61.20 19 LYS A N 1
ATOM 4369 C CA . LYS B 1 19 ? 29.264 -2.153 38.107 1.00 66.96 19 LYS A CA 1
ATOM 4370 C C . LYS B 1 19 ? 29.000 -1.486 39.468 1.00 72.09 19 LYS A C 1
ATOM 4371 O O . LYS B 1 19 ? 27.890 -1.543 39.962 1.00 92.16 19 LYS A O 1
ATOM 4377 N N . CYS B 1 20 ? 30.024 -0.881 40.072 1.00 71.62 20 CYS A N 1
ATOM 4378 C CA . CYS B 1 20 ? 29.912 -0.244 41.395 1.00 72.85 20 CYS A CA 1
ATOM 4379 C C . CYS B 1 20 ? 28.849 0.858 41.380 1.00 70.77 20 CYS A C 1
ATOM 4380 O O . CYS B 1 20 ? 28.288 1.187 42.422 1.00 77.43 20 CYS A O 1
ATOM 4383 N N . CYS B 1 21 ? 28.640 1.468 40.208 1.00 72.06 21 CYS A N 1
ATOM 4384 C CA . CYS B 1 21 ? 27.560 2.425 39.983 1.00 77.18 21 CYS A CA 1
ATOM 4385 C C . CYS B 1 21 ? 26.198 1.762 40.179 1.00 78.51 21 CYS A C 1
ATOM 4386 O O . CYS B 1 21 ? 25.468 2.105 41.101 1.00 67.63 21 CYS A O 1
ATOM 4389 N N . VAL B 1 22 ? 25.873 0.795 39.317 1.00 75.98 22 VAL A N 1
ATOM 4390 C CA . VAL B 1 22 ? 24.544 0.205 39.350 1.00 69.60 22 VAL A CA 1
ATOM 4391 C C . VAL B 1 22 ? 24.283 -0.332 40.763 1.00 64.49 22 VAL A C 1
ATOM 4392 O O . VAL B 1 22 ? 23.155 -0.466 41.153 1.00 81.58 22 VAL A O 1
ATOM 4396 N N . ASP B 1 23 ? 25.335 -0.609 41.531 1.00 65.04 23 ASP A N 1
ATOM 4397 C CA . ASP B 1 23 ? 25.199 -1.101 42.892 1.00 72.94 23 ASP A CA 1
ATOM 4398 C C . ASP B 1 23 ? 24.769 0.031 43.830 1.00 74.65 23 ASP A C 1
ATOM 4399 O O . ASP B 1 23 ? 24.119 -0.223 44.826 1.00 91.63 23 ASP A O 1
ATOM 4404 N N . GLU B 1 24 ? 25.170 1.270 43.536 1.00 76.35 24 GLU A N 1
ATOM 4405 C CA . GLU B 1 24 ? 24.750 2.439 44.322 1.00 75.55 24 GLU A CA 1
ATOM 4406 C C . GLU B 1 24 ? 23.573 3.132 43.613 1.00 72.80 24 GLU A C 1
ATOM 4407 O O . GLU B 1 24 ? 23.161 4.227 43.991 1.00 67.10 24 GLU A O 1
ATOM 4413 N N . GLY B 1 25 ? 23.031 2.468 42.587 1.00 78.49 25 GLY A N 1
ATOM 4414 C CA . GLY B 1 25 ? 21.838 2.904 41.867 1.00 82.58 25 GLY A CA 1
ATOM 4415 C C . GLY B 1 25 ? 22.060 4.137 41.001 1.00 80.01 25 GLY A C 1
ATOM 4416 O O . GLY B 1 25 ? 21.113 4.795 40.637 1.00 85.73 25 GLY A O 1
ATOM 4417 N N . LEU B 1 26 ? 23.307 4.442 40.641 1.00 91.88 26 LEU A N 1
ATOM 4418 C CA . LEU B 1 26 ? 23.586 5.496 39.657 1.00 87.47 26 LEU A CA 1
ATOM 4419 C C . LEU B 1 26 ? 23.317 4.912 38.265 1.00 81.10 26 LEU A C 1
ATOM 4420 O O . LEU B 1 26 ? 23.208 3.700 38.110 1.00 85.56 26 LEU A O 1
ATOM 4425 N N . GLU B 1 27 ? 23.155 5.788 37.274 1.00 75.64 27 GLU A N 1
ATOM 4426 C CA . GLU B 1 27 ? 22.898 5.368 35.900 1.00 80.02 27 GLU A CA 1
ATOM 4427 C C . GLU B 1 27 ? 24.091 5.840 35.081 1.00 80.54 27 GLU A C 1
ATOM 4428 O O . GLU B 1 27 ? 24.267 7.036 34.850 1.00 70.86 27 GLU A O 1
ATOM 4434 N N . PRO B 1 28 ? 25.002 4.906 34.717 1.00 86.10 28 PRO A N 1
ATOM 4435 C CA . PRO B 1 28 ? 26.265 5.258 34.067 1.00 85.66 28 PRO A CA 1
ATOM 4436 C C . PRO B 1 28 ? 26.302 5.089 32.539 1.00 82.42 28 PRO A C 1
ATOM 4437 O O . PRO B 1 28 ? 25.497 4.339 31.963 1.00 70.07 28 PRO A O 1
ATOM 4441 N N . THR B 1 29 ? 27.249 5.792 31.906 1.00 81.47 29 THR A N 1
ATOM 4442 C CA . THR B 1 29 ? 27.510 5.686 30.481 1.00 87.48 29 THR A CA 1
ATOM 4443 C C . THR B 1 29 ? 29.012 5.507 30.265 1.00 93.91 29 THR A C 1
ATOM 4444 O O . THR B 1 29 ? 29.816 6.341 30.704 1.00 106.68 29 THR A O 1
ATOM 4448 N N . CYS B 1 30 ? 29.378 4.418 29.582 1.00 89.40 30 CYS A N 1
ATOM 4449 C CA . CYS B 1 30 ? 30.771 4.078 29.365 1.00 83.17 30 CYS A CA 1
ATOM 4450 C C . CYS B 1 30 ? 31.178 4.423 27.932 1.00 73.60 30 CYS A C 1
ATOM 4451 O O . CYS B 1 30 ? 30.495 4.054 26.979 1.00 72.52 30 CYS A O 1
ATOM 4454 N N . PHE B 1 31 ? 32.312 5.109 27.808 1.00 66.01 31 PHE A N 1
ATOM 4455 C CA . PHE B 1 31 ? 32.874 5.441 26.518 1.00 80.94 31 PHE A CA 1
ATOM 4456 C C . PHE B 1 31 ? 34.154 4.632 26.301 1.00 78.13 31 PHE A C 1
ATOM 4457 O O . PHE B 1 31 ? 35.098 4.791 27.053 1.00 85.21 31 PHE A O 1
ATOM 4465 N N . GLU B 1 32 ? 34.164 3.795 25.259 1.00 68.37 32 GLU A N 1
ATOM 4466 C CA . GLU B 1 32 ? 35.296 2.969 24.909 1.00 62.88 32 GLU A CA 1
ATOM 4467 C C . GLU B 1 32 ? 35.832 3.385 23.534 1.00 63.50 32 GLU A C 1
ATOM 4468 O O . GLU B 1 32 ? 35.104 3.322 22.559 1.00 68.09 32 GLU A O 1
ATOM 4474 N N . ARG B 1 33 ? 37.109 3.806 23.479 1.00 70.05 33 ARG A N 1
ATOM 4475 C CA . ARG B 1 33 ? 37.808 4.209 22.223 1.00 65.59 33 ARG A CA 1
ATOM 4476 C C . ARG B 1 33 ? 37.700 3.068 21.199 1.00 67.96 33 ARG A C 1
ATOM 4477 O O . ARG B 1 33 ? 37.450 3.315 20.027 1.00 64.47 33 ARG A O 1
ATOM 4479 N N . THR B 1 34 ? 37.863 1.823 21.664 1.00 70.01 34 THR A N 1
ATOM 4480 C CA . THR B 1 34 ? 37.978 0.636 20.799 1.00 73.08 34 THR A CA 1
ATOM 4481 C C . THR B 1 34 ? 36.621 -0.065 20.662 1.00 67.11 34 THR A C 1
ATOM 4482 O O . THR B 1 34 ? 35.601 0.486 21.012 1.00 61.14 34 THR A O 1
ATOM 4486 N N . GLU B 1 35 ? 36.652 -1.301 20.162 1.00 70.53 35 GLU A N 1
ATOM 4487 C CA . GLU B 1 35 ? 35.482 -2.047 19.732 1.00 72.76 35 GLU A CA 1
ATOM 4488 C C . GLU B 1 35 ? 35.111 -3.083 20.796 1.00 70.72 35 GLU A C 1
ATOM 4489 O O . GLU B 1 35 ? 34.189 -3.837 20.591 1.00 69.38 35 GLU A O 1
ATOM 4495 N N . ASP B 1 36 ? 35.847 -3.128 21.913 1.00 72.49 36 ASP A N 1
ATOM 4496 C CA . ASP B 1 36 ? 35.642 -4.162 22.924 1.00 68.55 36 ASP A CA 1
ATOM 4497 C C . ASP B 1 36 ? 36.289 -3.777 24.265 1.00 71.02 36 ASP A C 1
ATOM 4498 O O . ASP B 1 36 ? 37.107 -2.838 24.367 1.00 66.20 36 ASP A O 1
ATOM 4503 N N . ILE B 1 37 ? 35.906 -4.552 25.286 1.00 73.33 37 ILE A N 1
ATOM 4504 C CA . ILE B 1 37 ? 36.315 -4.393 26.672 1.00 72.44 37 ILE A CA 1
ATOM 4505 C C . ILE B 1 37 ? 37.686 -5.046 26.909 1.00 74.56 37 ILE A C 1
ATOM 4506 O O . ILE B 1 37 ? 38.220 -5.769 26.045 1.00 55.75 37 ILE A O 1
ATOM 4511 N N . GLY B 1 38 ? 38.211 -4.796 28.119 1.00 85.35 38 GLY A N 1
ATOM 4512 C CA . GLY B 1 38 ? 39.429 -5.394 28.657 1.00 93.43 38 GLY A CA 1
ATOM 4513 C C . GLY B 1 38 ? 40.561 -4.378 28.732 1.00 94.77 38 GLY A C 1
ATOM 4514 O O . GLY B 1 38 ? 41.453 -4.442 29.628 1.00 74.80 38 GLY A O 1
ATOM 4515 N N . GLY B 1 39 ? 40.528 -3.421 27.794 1.00 86.24 39 GLY A N 1
ATOM 4516 C CA . GLY B 1 39 ? 41.662 -2.588 27.571 1.00 84.61 39 GLY A CA 1
ATOM 4517 C C . GLY B 1 39 ? 42.891 -3.457 27.391 1.00 79.78 39 GLY A C 1
ATOM 4518 O O . GLY B 1 39 ? 42.880 -4.355 26.547 1.00 69.07 39 GLY A O 1
ATOM 4519 N N . LEU B 1 40 ? 43.902 -3.233 28.242 1.00 78.11 40 LEU A N 1
ATOM 4520 C CA . LEU B 1 40 ? 45.276 -3.745 28.059 1.00 67.05 40 LEU A CA 1
ATOM 4521 C C . LEU B 1 40 ? 45.266 -5.255 27.777 1.00 60.36 40 LEU A C 1
ATOM 4522 O O . LEU B 1 40 ? 45.998 -5.712 26.898 1.00 49.32 40 LEU A O 1
ATOM 4527 N N . TRP B 1 41 ? 44.405 -5.986 28.504 1.00 52.75 41 TRP A N 1
ATOM 4528 C CA . TRP B 1 41 ? 44.378 -7.433 28.581 1.00 49.31 41 TRP A CA 1
ATOM 4529 C C . TRP B 1 41 ? 43.737 -8.098 27.355 1.00 53.34 41 TRP A C 1
ATOM 4530 O O . TRP B 1 41 ? 43.768 -9.326 27.236 1.00 65.22 41 TRP A O 1
ATOM 4541 N N . ARG B 1 42 ? 43.085 -7.321 26.491 1.00 58.64 42 ARG A N 1
ATOM 4542 C CA . ARG B 1 42 ? 42.636 -7.832 25.204 1.00 59.57 42 ARG A CA 1
ATOM 4543 C C . ARG B 1 42 ? 43.863 -7.815 24.296 1.00 55.24 42 ARG A C 1
ATOM 4544 O O . ARG B 1 42 ? 44.357 -6.771 23.961 1.00 56.46 42 ARG A O 1
ATOM 4552 N N . PHE B 1 43 ? 44.393 -8.990 23.973 1.00 61.31 43 PHE A N 1
ATOM 4553 C CA . PHE B 1 43 ? 45.556 -9.042 23.118 1.00 65.66 43 PHE A CA 1
ATOM 4554 C C . PHE B 1 43 ? 45.118 -8.766 21.681 1.00 67.02 43 PHE A C 1
ATOM 4555 O O . PHE B 1 43 ? 44.134 -9.312 21.204 1.00 83.00 43 PHE A O 1
ATOM 4563 N N . LYS B 1 44 ? 45.860 -7.908 20.998 1.00 65.38 44 LYS A N 1
ATOM 4564 C CA . LYS B 1 44 ? 45.696 -7.733 19.580 1.00 74.92 44 LYS A CA 1
ATOM 4565 C C . LYS B 1 44 ? 47.093 -7.736 18.966 1.00 75.27 44 LYS A C 1
ATOM 4566 O O . LYS B 1 44 ? 48.084 -7.406 19.614 1.00 76.39 44 LYS A O 1
ATOM 4572 N N . GLU B 1 45 ? 47.129 -8.063 17.686 1.00 80.44 45 GLU A N 1
ATOM 4573 C CA . GLU B 1 45 ? 48.313 -8.484 16.998 1.00 84.77 45 GLU A CA 1
ATOM 4574 C C . GLU B 1 45 ? 49.109 -7.217 16.678 1.00 77.70 45 GLU A C 1
ATOM 4575 O O . GLU B 1 45 ? 50.309 -7.169 16.935 1.00 90.78 45 GLU A O 1
ATOM 4581 N N . ASN B 1 46 ? 48.403 -6.181 16.207 1.00 80.55 46 ASN A N 1
ATOM 4582 C CA . ASN B 1 46 ? 48.958 -4.845 15.948 1.00 85.31 46 ASN A CA 1
ATOM 4583 C C . ASN B 1 46 ? 48.859 -3.975 17.213 1.00 82.47 46 ASN A C 1
ATOM 4584 O O . ASN B 1 46 ? 48.020 -4.211 18.070 1.00 76.41 46 ASN A O 1
ATOM 4589 N N . VAL B 1 47 ? 49.724 -2.964 17.315 1.00 85.86 47 VAL A N 1
ATOM 4590 C CA . VAL B 1 47 ? 49.683 -2.004 18.434 1.00 93.46 47 VAL A CA 1
ATOM 4591 C C . VAL B 1 47 ? 48.773 -0.828 18.049 1.00 90.89 47 VAL A C 1
ATOM 4592 O O . VAL B 1 47 ? 49.206 0.096 17.357 1.00 85.30 47 VAL A O 1
ATOM 4596 N N . GLU B 1 48 ? 47.517 -0.873 18.501 1.00 86.59 48 GLU A N 1
ATOM 4597 C CA . GLU B 1 48 ? 46.537 0.160 18.141 1.00 81.72 48 GLU A CA 1
ATOM 4598 C C . GLU B 1 48 ? 46.676 1.325 19.126 1.00 72.86 48 GLU A C 1
ATOM 4599 O O . GLU B 1 48 ? 46.830 1.113 20.325 1.00 66.68 48 GLU A O 1
ATOM 4605 N N . ASP B 1 49 ? 46.637 2.544 18.578 1.00 71.59 49 ASP A N 1
ATOM 4606 C CA . ASP B 1 49 ? 46.862 3.788 19.329 1.00 77.82 49 ASP A CA 1
ATOM 4607 C C . ASP B 1 49 ? 45.776 3.986 20.381 1.00 65.63 49 ASP A C 1
ATOM 4608 O O . ASP B 1 49 ? 44.682 3.487 20.229 1.00 60.93 49 ASP A O 1
ATOM 4613 N N . GLY B 1 50 ? 46.124 4.706 21.455 1.00 61.42 50 GLY A N 1
ATOM 4614 C CA . GLY B 1 50 ? 45.233 5.021 22.565 1.00 63.87 50 GLY A CA 1
ATOM 4615 C C . GLY B 1 50 ? 44.866 3.826 23.448 1.00 64.81 50 GLY A C 1
ATOM 4616 O O . GLY B 1 50 ? 44.134 3.997 24.457 1.00 64.44 50 GLY A O 1
ATOM 4617 N N . ARG B 1 51 ? 45.344 2.622 23.100 1.00 64.42 51 ARG A N 1
ATOM 4618 C CA . ARG B 1 51 ? 45.179 1.451 23.955 1.00 66.27 51 ARG A CA 1
ATOM 4619 C C . ARG B 1 51 ? 46.540 0.825 24.242 1.00 71.06 51 ARG A C 1
ATOM 4620 O O . ARG B 1 51 ? 47.438 0.849 23.399 1.00 76.95 51 ARG A O 1
ATOM 4628 N N . ALA B 1 52 ? 46.660 0.256 25.440 1.00 72.03 52 ALA A N 1
ATOM 4629 C CA . ALA B 1 52 ? 47.877 -0.377 25.876 1.00 71.23 52 ALA A CA 1
ATOM 4630 C C . ALA B 1 52 ? 48.027 -1.731 25.172 1.00 76.33 52 ALA A C 1
ATOM 4631 O O . ALA B 1 52 ? 47.075 -2.520 25.121 1.00 74.65 52 ALA A O 1
ATOM 4633 N N . SER B 1 53 ? 49.239 -1.985 24.650 1.00 78.27 53 SER A N 1
ATOM 4634 C CA . SER B 1 53 ? 49.613 -3.267 24.026 1.00 75.90 53 SER A CA 1
ATOM 4635 C C . SER B 1 53 ? 50.221 -4.222 25.060 1.00 73.75 53 SER A C 1
ATOM 4636 O O . SER B 1 53 ? 50.897 -3.806 25.990 1.00 73.11 53 SER A O 1
ATOM 4639 N N . ILE B 1 54 ? 50.011 -5.522 24.844 1.00 69.26 54 ILE A N 1
ATOM 4640 C CA . ILE B 1 54 ? 50.771 -6.552 25.513 1.00 61.16 54 ILE A CA 1
ATOM 4641 C C . ILE B 1 54 ? 51.314 -7.514 24.461 1.00 59.94 54 ILE A C 1
ATOM 4642 O O . ILE B 1 54 ? 50.670 -7.757 23.427 1.00 59.30 54 ILE A O 1
ATOM 4647 N N . TYR B 1 55 ? 52.483 -8.088 24.773 1.00 54.86 55 TYR A N 1
ATOM 4648 C CA . TYR B 1 55 ? 53.018 -9.236 24.070 1.00 51.38 55 TYR A CA 1
ATOM 4649 C C . TYR B 1 55 ? 52.077 -10.424 24.288 1.00 51.62 55 TYR A C 1
ATOM 4650 O O . TYR B 1 55 ? 51.289 -10.416 25.226 1.00 48.08 55 TYR A O 1
ATOM 4659 N N . GLN B 1 56 ? 52.162 -11.443 23.427 1.00 50.10 56 GLN A N 1
ATOM 4660 C CA . GLN B 1 56 ? 51.071 -12.405 23.301 1.00 55.16 56 GLN A CA 1
ATOM 4661 C C . GLN B 1 56 ? 51.054 -13.366 24.501 1.00 55.86 56 GLN A C 1
ATOM 4662 O O . GLN B 1 56 ? 50.013 -13.995 24.786 1.00 45.92 56 GLN A O 1
ATOM 4668 N N . SER B 1 57 ? 52.183 -13.468 25.213 1.00 57.45 57 SER A N 1
ATOM 4669 C CA . SER B 1 57 ? 52.420 -14.615 26.083 1.00 60.88 57 SER A CA 1
ATOM 4670 C C . SER B 1 57 ? 52.273 -14.259 27.570 1.00 64.46 57 SER A C 1
ATOM 4671 O O . SER B 1 57 ? 52.596 -15.100 28.410 1.00 69.15 57 SER A O 1
ATOM 4674 N N . VAL B 1 58 ? 51.754 -13.057 27.876 1.00 57.90 58 VAL A N 1
ATOM 4675 C CA . VAL B 1 58 ? 51.743 -12.514 29.238 1.00 54.21 58 VAL A CA 1
ATOM 4676 C C . VAL B 1 58 ? 50.862 -13.373 30.144 1.00 49.85 58 VAL A C 1
ATOM 4677 O O . VAL B 1 58 ? 49.719 -13.678 29.809 1.00 46.43 58 VAL A O 1
ATOM 4681 N N . ILE B 1 59 ? 51.341 -13.569 31.356 1.00 50.09 59 ILE A N 1
ATOM 4682 C CA . ILE B 1 59 ? 50.553 -14.315 32.364 1.00 50.80 59 ILE A CA 1
ATOM 4683 C C . ILE B 1 59 ? 50.368 -13.370 33.545 1.00 52.37 59 ILE A C 1
ATOM 4684 O O . ILE B 1 59 ? 51.259 -12.580 33.800 1.00 53.59 59 ILE A O 1
ATOM 4689 N N . THR B 1 60 ? 49.288 -13.519 34.293 1.00 51.95 60 THR A N 1
ATOM 4690 C CA . THR B 1 60 ? 49.025 -12.669 35.476 1.00 56.28 60 THR A CA 1
ATOM 4691 C C . THR B 1 60 ? 50.115 -12.926 36.516 1.00 62.70 60 THR A C 1
ATOM 4692 O O . THR B 1 60 ? 50.503 -14.075 36.662 1.00 63.54 60 THR A O 1
ATOM 4696 N N . ASN B 1 61 ? 50.533 -11.916 37.271 1.00 64.92 61 ASN A N 1
ATOM 4697 C CA . ASN B 1 61 ? 51.550 -12.188 38.318 1.00 64.09 61 ASN A CA 1
ATOM 4698 C C . ASN B 1 61 ? 50.901 -12.107 39.696 1.00 61.91 61 ASN A C 1
ATOM 4699 O O . ASN B 1 61 ? 51.590 -11.765 40.644 1.00 57.03 61 ASN A O 1
ATOM 4704 N N . THR B 1 62 ? 49.611 -12.417 39.761 1.00 60.88 62 THR A N 1
ATOM 4705 C CA . THR B 1 62 ? 48.818 -12.458 41.007 1.00 63.90 62 THR A CA 1
ATOM 4706 C C . THR B 1 62 ? 47.744 -13.544 40.911 1.00 60.58 62 THR A C 1
ATOM 4707 O O . THR B 1 62 ? 47.087 -13.661 39.875 1.00 60.40 62 THR A O 1
ATOM 4711 N N . SER B 1 63 ? 47.578 -14.292 42.018 1.00 62.70 63 SER A N 1
ATOM 4712 C CA . SER B 1 63 ? 46.669 -15.425 42.162 1.00 67.77 63 SER A CA 1
ATOM 4713 C C . SER B 1 63 ? 45.241 -14.986 41.780 1.00 73.38 63 SER A C 1
ATOM 4714 O O . SER B 1 63 ? 44.903 -13.817 41.882 1.00 71.81 63 SER A O 1
ATOM 4717 N N . LYS B 1 64 ? 44.406 -15.943 41.363 1.00 72.86 64 LYS A N 1
ATOM 4718 C CA . LYS B 1 64 ? 42.990 -15.703 41.062 1.00 71.23 64 LYS A CA 1
ATOM 4719 C C . LYS B 1 64 ? 42.177 -15.427 42.331 1.00 66.36 64 LYS A C 1
ATOM 4720 O O . LYS B 1 64 ? 41.254 -14.627 42.293 1.00 69.72 64 LYS A O 1
ATOM 4726 N N . GLU B 1 65 ? 42.486 -16.125 43.430 1.00 68.85 65 GLU A N 1
ATOM 4727 C CA . GLU B 1 65 ? 41.732 -15.939 44.670 1.00 77.46 65 GLU A CA 1
ATOM 4728 C C . GLU B 1 65 ? 42.301 -14.743 45.444 1.00 69.97 65 GLU A C 1
ATOM 4729 O O . GLU B 1 65 ? 41.705 -14.293 46.424 1.00 74.87 65 GLU A O 1
ATOM 4735 N N . MET B 1 66 ? 43.425 -14.192 44.987 1.00 60.83 66 MET A N 1
ATOM 4736 C CA . MET B 1 66 ? 43.972 -13.010 45.602 1.00 63.89 66 MET A CA 1
ATOM 4737 C C . MET B 1 66 ? 43.700 -11.778 44.746 1.00 73.37 66 MET A C 1
ATOM 4738 O O . MET B 1 66 ? 44.154 -10.687 45.083 1.00 83.14 66 MET A O 1
ATOM 4743 N N . SER B 1 67 ? 42.992 -11.946 43.630 1.00 76.38 67 SER A N 1
ATOM 4744 C CA . SER B 1 67 ? 42.856 -10.830 42.724 1.00 77.56 67 SER A CA 1
ATOM 4745 C C . SER B 1 67 ? 41.508 -10.844 41.994 1.00 84.60 67 SER A C 1
ATOM 4746 O O . SER B 1 67 ? 41.357 -10.116 41.004 1.00 95.60 67 SER A O 1
ATOM 4749 N N . CYS B 1 68 ? 40.529 -11.607 42.497 1.00 82.66 68 CYS A N 1
ATOM 4750 C CA . CYS B 1 68 ? 39.169 -11.536 41.958 1.00 86.93 68 CYS A CA 1
ATOM 4751 C C . CYS B 1 68 ? 38.428 -10.392 42.663 1.00 83.87 68 CYS A C 1
ATOM 4752 O O . CYS B 1 68 ? 38.875 -9.896 43.700 1.00 82.48 68 CYS A O 1
ATOM 4755 N N . PHE B 1 69 ? 37.305 -9.976 42.078 1.00 73.78 69 PHE A N 1
ATOM 4756 C CA . PHE B 1 69 ? 36.447 -8.973 42.678 1.00 77.24 69 PHE A CA 1
ATOM 4757 C C . PHE B 1 69 ? 35.796 -9.572 43.930 1.00 86.20 69 PHE A C 1
ATOM 4758 O O . PHE B 1 69 ? 35.404 -10.761 43.923 1.00 102.44 69 PHE A O 1
ATOM 4766 N N . SER B 1 70 ? 35.661 -8.733 44.968 1.00 84.61 70 SER A N 1
ATOM 4767 C CA . SER B 1 70 ? 35.287 -9.100 46.357 1.00 87.05 70 SER A CA 1
ATOM 4768 C C . SER B 1 70 ? 34.022 -9.964 46.445 1.00 84.42 70 SER A C 1
ATOM 4769 O O . SER B 1 70 ? 33.772 -10.590 47.487 1.00 83.95 70 SER A O 1
ATOM 4772 N N . ASP B 1 71 ? 33.209 -9.960 45.387 1.00 78.68 71 ASP A N 1
ATOM 4773 C CA . ASP B 1 71 ? 31.947 -10.664 45.388 1.00 82.82 71 ASP A CA 1
ATOM 4774 C C . ASP B 1 71 ? 31.799 -11.521 44.130 1.00 79.26 71 ASP A C 1
ATOM 4775 O O . ASP B 1 71 ? 30.682 -11.830 43.733 1.00 92.22 71 ASP A O 1
ATOM 4780 N N . PHE B 1 72 ? 32.910 -11.883 43.488 1.00 77.04 72 PHE A N 1
ATOM 4781 C CA . PHE B 1 72 ? 32.839 -12.692 42.272 1.00 77.36 72 PHE A CA 1
ATOM 4782 C C . PHE B 1 72 ? 34.095 -13.544 42.121 1.00 82.02 72 PHE A C 1
ATOM 4783 O O . PHE B 1 72 ? 34.949 -13.281 41.279 1.00 87.33 72 PHE A O 1
ATOM 4791 N N . PRO B 1 73 ? 34.219 -14.625 42.919 1.00 77.49 73 PRO A N 1
ATOM 4792 C CA . PRO B 1 73 ? 35.333 -15.547 42.775 1.00 79.34 73 PRO A CA 1
ATOM 4793 C C . PRO B 1 73 ? 35.447 -15.976 41.313 1.00 85.61 73 PRO A C 1
ATOM 4794 O O . PRO B 1 73 ? 34.428 -16.052 40.593 1.00 71.36 73 PRO A O 1
ATOM 4798 N N . MET B 1 74 ? 36.694 -16.220 40.908 1.00 87.17 74 MET A N 1
ATOM 4799 C CA . MET B 1 74 ? 36.966 -16.784 39.638 1.00 80.07 74 MET A CA 1
ATOM 4800 C C . MET B 1 74 ? 36.444 -18.213 39.638 1.00 75.94 74 MET A C 1
ATOM 4801 O O . MET B 1 74 ? 36.527 -18.895 40.663 1.00 78.01 74 MET A O 1
ATOM 4806 N N . PRO B 1 75 ? 35.917 -18.700 38.493 1.00 72.23 75 PRO A N 1
ATOM 4807 C CA . PRO B 1 75 ? 35.432 -20.080 38.397 1.00 78.53 75 PRO A CA 1
ATOM 4808 C C . PRO B 1 75 ? 36.459 -21.047 39.004 1.00 83.69 75 PRO A C 1
ATOM 4809 O O . PRO B 1 75 ? 37.656 -20.773 38.959 1.00 81.24 75 PRO A O 1
ATOM 4813 N N . GLU B 1 76 ? 35.996 -22.153 39.594 1.00 89.06 76 GLU A N 1
ATOM 4814 C CA . GLU B 1 76 ? 36.908 -23.041 40.314 1.00 95.58 76 GLU A CA 1
ATOM 4815 C C . GLU B 1 76 ? 37.929 -23.633 39.322 1.00 88.79 76 GLU A C 1
ATOM 4816 O O . GLU B 1 76 ? 39.119 -23.792 39.648 1.00 73.96 76 GLU A O 1
ATOM 4822 N N . HIS B 1 77 ? 37.458 -23.905 38.094 1.00 82.16 77 HIS A N 1
ATOM 4823 C CA . HIS B 1 77 ? 38.220 -24.601 37.068 1.00 77.17 77 HIS A CA 1
ATOM 4824 C C . HIS B 1 77 ? 39.259 -23.681 36.400 1.00 72.01 77 HIS A C 1
ATOM 4825 O O . HIS B 1 77 ? 39.885 -24.073 35.425 1.00 68.61 77 HIS A O 1
ATOM 4832 N N . PHE B 1 78 ? 39.431 -22.450 36.891 1.00 67.06 78 PHE A N 1
ATOM 4833 C CA . PHE B 1 78 ? 40.440 -21.554 36.346 1.00 65.28 78 PHE A CA 1
ATOM 4834 C C . PHE B 1 78 ? 41.786 -21.836 36.999 1.00 68.06 78 PHE A C 1
ATOM 4835 O O . PHE B 1 78 ? 41.847 -22.181 38.177 1.00 69.78 78 PHE A O 1
ATOM 4843 N N . PRO B 1 79 ? 42.904 -21.640 36.264 1.00 74.23 79 PRO A N 1
ATOM 4844 C CA . PRO B 1 79 ? 44.246 -21.783 36.838 1.00 72.41 79 PRO A CA 1
ATOM 4845 C C . PRO B 1 79 ? 44.496 -20.629 37.811 1.00 69.95 79 PRO A C 1
ATOM 4846 O O . PRO B 1 79 ? 43.757 -19.677 37.781 1.00 84.43 79 PRO A O 1
ATOM 4850 N N . ASN B 1 80 ? 45.528 -20.728 38.645 1.00 65.47 80 ASN A N 1
ATOM 4851 C CA . ASN B 1 80 ? 45.715 -19.789 39.740 1.00 65.26 80 ASN A CA 1
ATOM 4852 C C . ASN B 1 80 ? 46.416 -18.541 39.211 1.00 59.63 80 ASN A C 1
ATOM 4853 O O . ASN B 1 80 ? 46.131 -17.430 39.662 1.00 63.47 80 ASN A O 1
ATOM 4858 N N . PHE B 1 81 ? 47.347 -18.732 38.271 1.00 56.44 81 PHE A N 1
ATOM 4859 C CA . PHE B 1 81 ? 47.829 -17.619 37.454 1.00 58.15 81 PHE A CA 1
ATOM 4860 C C . PHE B 1 81 ? 47.306 -17.817 36.027 1.00 61.80 81 PHE A C 1
ATOM 4861 O O . PHE B 1 81 ? 47.054 -18.942 35.600 1.00 60.08 81 PHE A O 1
ATOM 4869 N N . LEU B 1 82 ? 47.120 -16.696 35.319 1.00 61.36 82 LEU A N 1
ATOM 4870 C CA . LEU B 1 82 ? 46.218 -16.634 34.187 1.00 59.89 82 LEU A CA 1
ATOM 4871 C C . LEU B 1 82 ? 46.942 -16.127 32.951 1.00 54.84 82 LEU A C 1
ATOM 4872 O O . LEU B 1 82 ? 47.659 -15.138 33.029 1.00 59.12 82 LEU A O 1
ATOM 4877 N N . HIS B 1 83 ? 46.710 -16.799 31.820 1.00 52.30 83 HIS A N 1
ATOM 4878 C CA . HIS B 1 83 ? 47.053 -16.217 30.544 1.00 56.52 83 HIS A CA 1
ATOM 4879 C C . HIS B 1 83 ? 46.164 -14.992 30.325 1.00 55.70 83 HIS A C 1
ATOM 4880 O O . HIS B 1 83 ? 45.026 -14.958 30.803 1.00 65.34 83 HIS A O 1
ATOM 4887 N N . ASN B 1 84 ? 46.680 -13.993 29.607 1.00 51.19 84 ASN A N 1
ATOM 4888 C CA . ASN B 1 84 ? 45.903 -12.817 29.260 1.00 51.39 84 ASN A CA 1
ATOM 4889 C C . ASN B 1 84 ? 44.594 -13.262 28.584 1.00 55.97 84 ASN A C 1
ATOM 4890 O O . ASN B 1 84 ? 43.544 -12.741 28.901 1.00 55.21 84 ASN A O 1
ATOM 4895 N N . SER B 1 85 ? 44.678 -14.233 27.665 1.00 57.50 85 SER A N 1
ATOM 4896 C CA . SER B 1 85 ? 43.518 -14.884 27.035 1.00 55.61 85 SER A CA 1
ATOM 4897 C C . SER B 1 85 ? 42.424 -15.148 28.076 1.00 56.11 85 SER A C 1
ATOM 4898 O O . SER B 1 85 ? 41.257 -14.842 27.874 1.00 55.07 85 SER A O 1
ATOM 4900 N N . LYS B 1 86 ? 42.838 -15.767 29.177 1.00 60.53 86 LYS A N 1
ATOM 4901 C CA . LYS B 1 86 ? 41.961 -16.360 30.165 1.00 58.11 86 LYS A CA 1
ATOM 4902 C C . LYS B 1 86 ? 41.475 -15.307 31.153 1.00 53.88 86 LYS A C 1
ATOM 4903 O O . LYS B 1 86 ? 40.392 -15.443 31.700 1.00 58.59 86 LYS A O 1
ATOM 4909 N N . LEU B 1 87 ? 42.283 -14.276 31.410 1.00 53.42 87 LEU A N 1
ATOM 4910 C CA . LEU B 1 87 ? 41.818 -13.235 32.305 1.00 55.03 87 LEU A CA 1
ATOM 4911 C C . LEU B 1 87 ? 40.639 -12.503 31.652 1.00 58.61 87 LEU A C 1
ATOM 4912 O O . LEU B 1 87 ? 39.582 -12.375 32.250 1.00 61.67 87 LEU A O 1
ATOM 4917 N N . LEU B 1 88 ? 40.848 -12.051 30.412 1.00 61.67 88 LEU A N 1
ATOM 4918 C CA . LEU B 1 88 ? 39.800 -11.522 29.583 1.00 64.07 88 LEU A CA 1
ATOM 4919 C C . LEU B 1 88 ? 38.521 -12.301 29.872 1.00 65.65 88 LEU A C 1
ATOM 4920 O O . LEU B 1 88 ? 37.520 -11.716 30.239 1.00 72.95 88 LEU A O 1
ATOM 4925 N N . GLU B 1 89 ? 38.588 -13.624 29.719 1.00 62.52 89 GLU A N 1
ATOM 4926 C CA . GLU B 1 89 ? 37.419 -14.475 29.881 1.00 70.92 89 GLU A CA 1
ATOM 4927 C C . GLU B 1 89 ? 36.678 -14.099 31.179 1.00 70.06 89 GLU A C 1
ATOM 4928 O O . GLU B 1 89 ? 35.462 -13.905 31.163 1.00 77.99 89 GLU A O 1
ATOM 4934 N N . TYR B 1 90 ? 37.407 -13.976 32.296 1.00 56.85 90 TYR A N 1
ATOM 4935 C CA . TYR B 1 90 ? 36.785 -13.633 33.558 1.00 52.37 90 TYR A CA 1
ATOM 4936 C C . TYR B 1 90 ? 36.023 -12.329 33.390 1.00 55.12 90 TYR A C 1
ATOM 4937 O O . TYR B 1 90 ? 34.846 -12.240 33.704 1.00 67.85 90 TYR A O 1
ATOM 4946 N N . PHE B 1 91 ? 36.709 -11.330 32.845 1.00 58.00 91 PHE A N 1
ATOM 4947 C CA . PHE B 1 91 ? 36.127 -10.016 32.591 1.00 64.90 91 PHE A CA 1
ATOM 4948 C C . PHE B 1 91 ? 34.823 -10.133 31.784 1.00 64.04 91 PHE A C 1
ATOM 4949 O O . PHE B 1 91 ? 33.815 -9.540 32.148 1.00 54.87 91 PHE A O 1
ATOM 4957 N N . ARG B 1 92 ? 34.850 -10.907 30.695 1.00 59.81 92 ARG A N 1
ATOM 4958 C CA . ARG B 1 92 ? 33.686 -11.092 29.861 1.00 55.46 92 ARG A CA 1
ATOM 4959 C C . ARG B 1 92 ? 32.574 -11.747 30.677 1.00 61.17 92 ARG A C 1
ATOM 4960 O O . ARG B 1 92 ? 31.420 -11.351 30.576 1.00 63.68 92 ARG A O 1
ATOM 4968 N N . ILE B 1 93 ? 32.945 -12.753 31.473 1.00 66.63 93 ILE A N 1
ATOM 4969 C CA . ILE B 1 93 ? 32.024 -13.511 32.331 1.00 67.83 93 ILE A CA 1
ATOM 4970 C C . ILE B 1 93 ? 31.370 -12.551 33.328 1.00 63.64 93 ILE A C 1
ATOM 4971 O O . ILE B 1 93 ? 30.208 -12.689 33.658 1.00 64.68 93 ILE A O 1
ATOM 4976 N N . PHE B 1 94 ? 32.161 -11.598 33.802 1.00 60.16 94 PHE A N 1
ATOM 4977 C CA . PHE B 1 94 ? 31.748 -10.602 34.759 1.00 70.59 94 PHE A CA 1
ATOM 4978 C C . PHE B 1 94 ? 30.698 -9.655 34.148 1.00 77.63 94 PHE A C 1
ATOM 4979 O O . PHE B 1 94 ? 29.600 -9.494 34.685 1.00 68.50 94 PHE A O 1
ATOM 4987 N N . ALA B 1 95 ? 31.041 -9.055 33.005 1.00 82.47 95 ALA A N 1
ATOM 4988 C CA . ALA B 1 95 ? 30.188 -8.105 32.283 1.00 89.56 95 ALA A CA 1
ATOM 4989 C C . ALA B 1 95 ? 28.888 -8.758 31.787 1.00 95.61 95 ALA A C 1
ATOM 4990 O O . ALA B 1 95 ? 27.893 -8.059 31.539 1.00 100.58 95 ALA A O 1
ATOM 4992 N N . LYS B 1 96 ? 28.907 -10.080 31.589 1.00 95.25 96 LYS A N 1
ATOM 4993 C CA . LYS B 1 96 ? 27.699 -10.839 31.257 1.00 91.02 96 LYS A CA 1
ATOM 4994 C C . LYS B 1 96 ? 26.838 -10.965 32.515 1.00 84.24 96 LYS A C 1
ATOM 4995 O O . LYS B 1 96 ? 25.650 -10.705 32.473 1.00 85.60 96 LYS A O 1
ATOM 5001 N N . LYS B 1 97 ? 27.472 -11.326 33.634 1.00 81.57 97 LYS A N 1
ATOM 5002 C CA . LYS B 1 97 ? 26.769 -11.646 34.858 1.00 81.94 97 LYS A CA 1
ATOM 5003 C C . LYS B 1 97 ? 26.228 -10.385 35.541 1.00 80.28 97 LYS A C 1
ATOM 5004 O O . LYS B 1 97 ? 25.376 -10.502 36.400 1.00 92.39 97 LYS A O 1
ATOM 5010 N N . PHE B 1 98 ? 26.719 -9.197 35.178 1.00 75.53 98 PHE A N 1
ATOM 5011 C CA . PHE B 1 98 ? 26.230 -7.963 35.789 1.00 78.20 98 PHE A CA 1
ATOM 5012 C C . PHE B 1 98 ? 25.627 -7.029 34.732 1.00 78.49 98 PHE A C 1
ATOM 5013 O O . PHE B 1 98 ? 25.332 -5.859 35.032 1.00 75.36 98 PHE A O 1
ATOM 5021 N N . ASP B 1 99 ? 25.437 -7.560 33.514 1.00 77.72 99 ASP A N 1
ATOM 5022 C CA . ASP B 1 99 ? 24.739 -6.888 32.416 1.00 85.25 99 ASP A CA 1
ATOM 5023 C C . ASP B 1 99 ? 25.352 -5.506 32.136 1.00 91.18 99 ASP A C 1
ATOM 5024 O O . ASP B 1 99 ? 24.638 -4.558 31.799 1.00 99.74 99 ASP A O 1
ATOM 5029 N N . LEU B 1 100 ? 26.678 -5.397 32.245 1.00 81.34 100 LEU A N 1
ATOM 5030 C CA . LEU B 1 100 ? 27.342 -4.108 32.211 1.00 74.36 100 LEU A CA 1
ATOM 5031 C C . LEU B 1 100 ? 27.566 -3.662 30.764 1.00 66.92 100 LEU A C 1
ATOM 5032 O O . LEU B 1 100 ? 28.076 -2.564 30.535 1.00 71.15 100 LEU A O 1
ATOM 5037 N N . LEU B 1 101 ? 27.209 -4.516 29.801 1.00 62.18 101 LEU A N 1
ATOM 5038 C CA . LEU B 1 101 ? 27.611 -4.297 28.436 1.00 63.88 101 LEU A CA 1
ATOM 5039 C C . LEU B 1 101 ? 26.715 -3.232 27.791 1.00 68.13 101 LEU A C 1
ATOM 5040 O O . LEU B 1 101 ? 27.146 -2.468 26.915 1.00 64.88 101 LEU A O 1
ATOM 5045 N N . LYS B 1 102 ? 25.472 -3.152 28.267 1.00 81.03 102 LYS A N 1
ATOM 5046 C CA . LYS B 1 102 ? 24.487 -2.216 27.727 1.00 78.54 102 LYS A CA 1
ATOM 5047 C C . LYS B 1 102 ? 24.903 -0.759 27.965 1.00 74.46 102 LYS A C 1
ATOM 5048 O O . LYS B 1 102 ? 24.514 0.091 27.187 1.00 98.87 102 LYS A O 1
ATOM 5054 N N . TYR B 1 103 ? 25.704 -0.476 29.000 1.00 69.24 103 TYR A N 1
ATOM 5055 C CA . TYR B 1 103 ? 26.130 0.917 29.320 1.00 63.62 103 TYR A CA 1
ATOM 5056 C C . TYR B 1 103 ? 27.317 1.353 28.457 1.00 54.24 103 TYR A C 1
ATOM 5057 O O . TYR B 1 103 ? 27.738 2.502 28.526 1.00 50.38 103 TYR A O 1
ATOM 5066 N N . ILE B 1 104 ? 27.864 0.426 27.665 1.00 62.71 104 ILE A N 1
ATOM 5067 C CA . ILE B 1 104 ? 29.106 0.672 26.929 1.00 68.52 104 ILE A CA 1
ATOM 5068 C C . ILE B 1 104 ? 28.748 1.186 25.534 1.00 67.20 104 ILE A C 1
ATOM 5069 O O . ILE B 1 104 ? 27.995 0.536 24.808 1.00 65.36 104 ILE A O 1
ATOM 5074 N N . GLN B 1 105 ? 29.335 2.330 25.169 1.00 65.51 105 GLN A N 1
ATOM 5075 C CA . GLN B 1 105 ? 29.369 2.787 23.800 1.00 71.92 105 GLN A CA 1
ATOM 5076 C C . GLN B 1 105 ? 30.785 2.627 23.233 1.00 76.88 105 GLN A C 1
ATOM 5077 O O . GLN B 1 105 ? 31.695 3.391 23.570 1.00 77.05 105 GLN A O 1
ATOM 5083 N N . PHE B 1 106 ? 30.945 1.642 22.346 1.00 78.20 106 PHE A N 1
ATOM 5084 C CA . PHE B 1 106 ? 32.213 1.326 21.729 1.00 79.70 106 PHE A CA 1
ATOM 5085 C C . PHE B 1 106 ? 32.491 2.290 20.567 1.00 74.99 106 PHE A C 1
ATOM 5086 O O . PHE B 1 106 ? 31.611 2.964 20.071 1.00 78.05 106 PHE A O 1
ATOM 5094 N N . GLN B 1 107 ? 33.763 2.364 20.186 1.00 79.08 107 GLN A N 1
ATOM 5095 C CA . GLN B 1 107 ? 34.260 3.183 19.087 1.00 84.76 107 GLN A CA 1
ATOM 5096 C C . GLN B 1 107 ? 33.878 4.657 19.285 1.00 88.45 107 GLN A C 1
ATOM 5097 O O . GLN B 1 107 ? 33.971 5.439 18.342 1.00 95.19 107 GLN A O 1
ATOM 5103 N N . THR B 1 108 ? 33.520 5.028 20.520 1.00 89.34 108 THR A N 1
ATOM 5104 C CA . THR B 1 108 ? 33.280 6.423 20.890 1.00 97.34 108 THR A CA 1
ATOM 5105 C C . THR B 1 108 ? 34.403 6.870 21.842 1.00 89.59 108 THR A C 1
ATOM 5106 O O . THR B 1 108 ? 34.485 6.432 22.993 1.00 87.22 108 THR A O 1
ATOM 5110 N N . THR B 1 109 ? 35.272 7.747 21.332 1.00 79.61 109 THR A N 1
ATOM 5111 C CA . THR B 1 109 ? 36.427 8.245 22.060 1.00 69.57 109 THR A CA 1
ATOM 5112 C C . THR B 1 109 ? 36.102 9.635 22.619 1.00 62.12 109 THR A C 1
ATOM 5113 O O . THR B 1 109 ? 35.504 10.464 21.952 1.00 67.80 109 THR A O 1
ATOM 5117 N N . VAL B 1 110 ? 36.528 9.875 23.861 1.00 57.99 110 VAL A N 1
ATOM 5118 C CA . VAL B 1 110 ? 36.235 11.086 24.618 1.00 52.34 110 VAL A CA 1
ATOM 5119 C C . VAL B 1 110 ? 37.335 12.109 24.338 1.00 54.98 110 VAL A C 1
ATOM 5120 O O . VAL B 1 110 ? 38.503 11.922 24.702 1.00 54.82 110 VAL A O 1
ATOM 5124 N N . LEU B 1 111 ? 36.926 13.220 23.720 1.00 60.67 111 LEU A N 1
ATOM 5125 C CA . LEU B 1 111 ? 37.839 14.219 23.224 1.00 60.74 111 LEU A CA 1
ATOM 5126 C C . LEU B 1 111 ? 38.110 15.257 24.308 1.00 54.41 111 LEU A C 1
ATOM 5127 O O . LEU B 1 111 ? 39.265 15.674 24.464 1.00 57.31 111 LEU A O 1
ATOM 5132 N N . SER B 1 112 ? 37.068 15.669 25.036 1.00 51.95 112 SER A N 1
ATOM 5133 C CA . SER B 1 112 ? 37.240 16.683 26.080 1.00 59.50 112 SER A CA 1
ATOM 5134 C C . SER B 1 112 ? 36.218 16.495 27.198 1.00 55.51 112 SER A C 1
ATOM 5135 O O . SER B 1 112 ? 35.092 16.053 26.967 1.00 50.79 112 SER A O 1
ATOM 5138 N N . VAL B 1 113 ? 36.664 16.823 28.412 1.00 57.50 113 VAL A N 1
ATOM 5139 C CA . VAL B 1 113 ? 35.825 16.891 29.578 1.00 62.46 113 VAL A CA 1
ATOM 5140 C C . VAL B 1 113 ? 36.011 18.288 30.160 1.00 62.41 113 VAL A C 1
ATOM 5141 O O . VAL B 1 113 ? 37.084 18.599 30.646 1.00 63.27 113 VAL A O 1
ATOM 5145 N N . LYS B 1 114 ? 34.965 19.106 30.026 1.00 79.37 114 LYS A N 1
ATOM 5146 C CA . LYS B 1 114 ? 34.925 20.475 30.515 1.00 78.80 114 LYS A CA 1
ATOM 5147 C C . LYS B 1 114 ? 33.870 20.612 31.618 1.00 78.91 114 LYS A C 1
ATOM 5148 O O . LYS B 1 114 ? 32.779 19.980 31.584 1.00 87.52 114 LYS A O 1
ATOM 5154 N N . LYS B 1 115 ? 34.212 21.468 32.580 1.00 72.42 115 LYS A N 1
ATOM 5155 C CA . LYS B 1 115 ? 33.351 21.807 33.683 1.00 75.60 115 LYS A CA 1
ATOM 5156 C C . LYS B 1 115 ? 32.294 22.785 33.174 1.00 74.71 115 LYS A C 1
ATOM 5157 O O . LYS B 1 115 ? 32.686 23.812 32.613 1.00 82.80 115 LYS A O 1
ATOM 5163 N N . CYS B 1 116 ? 30.995 22.475 33.346 1.00 74.54 116 CYS A N 1
ATOM 5164 C CA . CYS B 1 116 ? 29.930 23.526 33.232 1.00 71.44 116 CYS A CA 1
ATOM 5165 C C . CYS B 1 116 ? 29.967 24.337 34.522 1.00 78.03 116 CYS A C 1
ATOM 5166 O O . CYS B 1 116 ? 30.722 23.988 35.425 1.00 96.10 116 CYS A O 1
ATOM 5169 N N . PRO B 1 117 ? 29.220 25.463 34.652 1.00 83.99 117 PRO A N 1
ATOM 5170 C CA . PRO B 1 117 ? 29.138 26.179 35.948 1.00 77.77 117 PRO A CA 1
ATOM 5171 C C . PRO B 1 117 ? 28.752 25.337 37.199 1.00 80.15 117 PRO A C 1
ATOM 5172 O O . PRO B 1 117 ? 27.587 25.379 37.689 1.00 50.57 117 PRO A O 1
ATOM 5176 N N . ASP B 1 118 ? 29.775 24.606 37.709 1.00 76.40 118 ASP A N 1
ATOM 5177 C CA . ASP B 1 118 ? 29.788 23.643 38.860 1.00 67.04 118 ASP A CA 1
ATOM 5178 C C . ASP B 1 118 ? 28.980 24.247 40.023 1.00 57.73 118 ASP A C 1
ATOM 5179 O O . ASP B 1 118 ? 29.423 25.168 40.739 1.00 46.44 118 ASP A O 1
ATOM 5184 N N . GLY B 1 123 ? 26.496 20.887 39.583 1.00 74.86 123 GLY A N 1
ATOM 5185 C CA . GLY B 1 123 ? 27.827 20.311 39.947 1.00 87.65 123 GLY A CA 1
ATOM 5186 C C . GLY B 1 123 ? 28.431 19.389 38.886 1.00 90.12 123 GLY A C 1
ATOM 5187 O O . GLY B 1 123 ? 29.111 18.427 39.234 1.00 93.06 123 GLY A O 1
ATOM 5188 N N . GLN B 1 124 ? 28.277 19.729 37.600 1.00 86.83 124 GLN A N 1
ATOM 5189 C CA . GLN B 1 124 ? 28.315 18.769 36.490 1.00 75.05 124 GLN A CA 1
ATOM 5190 C C . GLN B 1 124 ? 29.496 19.020 35.544 1.00 67.85 124 GLN A C 1
ATOM 5191 O O . GLN B 1 124 ? 30.301 19.928 35.778 1.00 71.55 124 GLN A O 1
ATOM 5197 N N . TRP B 1 125 ? 29.546 18.212 34.468 1.00 64.96 125 TRP A N 1
ATOM 5198 C CA . TRP B 1 125 ? 30.617 18.196 33.429 1.00 56.90 125 TRP A CA 1
ATOM 5199 C C . TRP B 1 125 ? 30.032 17.982 32.026 1.00 52.44 125 TRP A C 1
ATOM 5200 O O . TRP B 1 125 ? 29.094 17.170 31.820 1.00 39.89 125 TRP A O 1
ATOM 5211 N N . GLU B 1 126 ? 30.653 18.660 31.057 1.00 55.52 126 GLU A N 1
ATOM 5212 C CA . GLU B 1 126 ? 30.319 18.507 29.639 1.00 75.43 126 GLU A CA 1
ATOM 5213 C C . GLU B 1 126 ? 31.423 17.717 28.926 1.00 79.83 126 GLU A C 1
ATOM 5214 O O . GLU B 1 126 ? 32.605 18.045 29.037 1.00 83.91 126 GLU A O 1
ATOM 5220 N N . ILE B 1 127 ? 31.012 16.724 28.132 1.00 77.98 127 ILE A N 1
ATOM 5221 C CA . ILE B 1 127 ? 31.914 15.736 27.564 1.00 71.31 127 ILE A CA 1
ATOM 5222 C C . ILE B 1 127 ? 31.650 15.596 26.059 1.00 72.22 127 ILE A C 1
ATOM 5223 O O . ILE B 1 127 ? 30.605 15.120 25.633 1.00 70.90 127 ILE A O 1
ATOM 5228 N N . VAL B 1 128 ? 32.650 15.958 25.261 1.00 75.72 128 VAL A N 1
ATOM 5229 C CA . VAL B 1 128 ? 32.614 15.805 23.814 1.00 79.87 128 VAL A CA 1
ATOM 5230 C C . VAL B 1 128 ? 33.223 14.450 23.445 1.00 78.27 128 VAL A C 1
ATOM 5231 O O . VAL B 1 128 ? 34.307 14.107 23.926 1.00 80.87 128 VAL A O 1
ATOM 5235 N N . THR B 1 129 ? 32.546 13.707 22.567 1.00 70.54 129 THR A N 1
ATOM 5236 C CA . THR B 1 129 ? 33.017 12.388 22.164 1.00 78.86 129 THR A CA 1
ATOM 5237 C C . THR B 1 129 ? 32.774 12.173 20.668 1.00 82.22 129 THR A C 1
ATOM 5238 O O . THR B 1 129 ? 31.622 12.145 20.250 1.00 86.74 129 THR A O 1
ATOM 5242 N N . GLU B 1 130 ? 33.840 11.977 19.880 1.00 81.16 130 GLU A N 1
ATOM 5243 C CA . GLU B 1 130 ? 33.668 11.687 18.443 1.00 97.32 130 GLU A CA 1
ATOM 5244 C C . GLU B 1 130 ? 33.363 10.189 18.263 1.00 99.98 130 GLU A C 1
ATOM 5245 O O . GLU B 1 130 ? 33.845 9.351 19.023 1.00 112.10 130 GLU A O 1
ATOM 5251 N N . SER B 1 131 ? 32.509 9.876 17.281 1.00 105.82 131 SER A N 1
ATOM 5252 C CA . SER B 1 131 ? 32.160 8.505 16.926 1.00 102.27 131 SER A CA 1
ATOM 5253 C C . SER B 1 131 ? 32.651 8.227 15.502 1.00 112.79 131 SER A C 1
ATOM 5254 O O . SER B 1 131 ? 33.821 8.441 15.220 1.00 134.28 131 SER A O 1
ATOM 5257 N N . ASN B 1 132 ? 31.769 7.756 14.612 1.00 110.52 132 ASN A N 1
ATOM 5258 C CA . ASN B 1 132 ? 32.116 7.635 13.197 1.00 109.84 132 ASN A CA 1
ATOM 5259 C C . ASN B 1 132 ? 32.117 9.036 12.584 1.00 104.73 132 ASN A C 1
ATOM 5260 O O . ASN B 1 132 ? 31.125 9.454 12.018 1.00 130.71 132 ASN A O 1
ATOM 5265 N N . GLY B 1 133 ? 33.220 9.768 12.751 1.00 101.99 133 GLY A N 1
ATOM 5266 C CA . GLY B 1 133 ? 33.427 11.048 12.071 1.00 100.15 133 GLY A CA 1
ATOM 5267 C C . GLY B 1 133 ? 32.812 12.232 12.797 1.00 92.01 133 GLY A C 1
ATOM 5268 O O . GLY B 1 133 ? 33.477 13.235 12.973 1.00 86.43 133 GLY A O 1
ATOM 5269 N N . LYS B 1 134 ? 31.533 12.133 13.174 1.00 102.02 134 LYS A N 1
ATOM 5270 C CA . LYS B 1 134 ? 30.774 13.283 13.721 1.00 120.69 134 LYS A CA 1
ATOM 5271 C C . LYS B 1 134 ? 30.616 13.103 15.235 1.00 108.12 134 LYS A C 1
ATOM 5272 O O . LYS B 1 134 ? 30.363 11.988 15.708 1.00 100.20 134 LYS A O 1
ATOM 5278 N N . GLU B 1 135 ? 30.724 14.227 15.962 1.00 93.48 135 GLU A N 1
ATOM 5279 C CA . GLU B 1 135 ? 31.066 14.247 17.389 1.00 83.88 135 GLU A CA 1
ATOM 5280 C C . GLU B 1 135 ? 29.955 14.899 18.227 1.00 81.56 135 GLU A C 1
ATOM 5281 O O . GLU B 1 135 ? 29.840 16.112 18.278 1.00 87.33 135 GLU A O 1
ATOM 5287 N N . GLN B 1 136 ? 29.188 14.066 18.938 1.00 78.68 136 GLN A N 1
ATOM 5288 C CA . GLN B 1 136 ? 28.144 14.498 19.873 1.00 78.81 136 GLN A CA 1
ATOM 5289 C C . GLN B 1 136 ? 28.782 15.052 21.162 1.00 76.39 136 GLN A C 1
ATOM 5290 O O . GLN B 1 136 ? 29.954 14.793 21.483 1.00 80.05 136 GLN A O 1
ATOM 5296 N N . SER B 1 137 ? 27.990 15.846 21.893 1.00 77.02 137 SER A N 1
ATOM 5297 C CA . SER B 1 137 ? 28.308 16.335 23.234 1.00 70.56 137 SER A CA 1
ATOM 5298 C C . SER B 1 137 ? 27.263 15.809 24.224 1.00 68.81 137 SER A C 1
ATOM 5299 O O . SER B 1 137 ? 26.206 15.358 23.809 1.00 82.32 137 SER A O 1
ATOM 5302 N N . ALA B 1 138 ? 27.566 15.860 25.523 1.00 63.37 138 ALA A N 1
ATOM 5303 C CA . ALA B 1 138 ? 26.597 15.478 26.562 1.00 65.61 138 ALA A CA 1
ATOM 5304 C C . ALA B 1 138 ? 27.076 15.945 27.941 1.00 74.03 138 ALA A C 1
ATOM 5305 O O . ALA B 1 138 ? 28.195 16.479 28.090 1.00 81.18 138 ALA A O 1
ATOM 5307 N N . VAL B 1 139 ? 26.193 15.770 28.935 1.00 73.83 139 VAL A N 1
ATOM 5308 C CA . VAL B 1 139 ? 26.349 16.369 30.268 1.00 69.62 139 VAL A CA 1
ATOM 5309 C C . VAL B 1 139 ? 26.135 15.298 31.336 1.00 62.28 139 VAL A C 1
ATOM 5310 O O . VAL B 1 139 ? 25.234 14.477 31.226 1.00 62.55 139 VAL A O 1
ATOM 5314 N N . PHE B 1 140 ? 26.974 15.334 32.370 1.00 59.34 140 PHE A N 1
ATOM 5315 C CA . PHE B 1 140 ? 26.962 14.319 33.404 1.00 61.15 140 PHE A CA 1
ATOM 5316 C C . PHE B 1 140 ? 27.151 14.997 34.751 1.00 59.80 140 PHE A C 1
ATOM 5317 O O . PHE B 1 140 ? 27.843 16.006 34.844 1.00 57.93 140 PHE A O 1
ATOM 5325 N N . ASP B 1 141 ? 26.545 14.388 35.769 1.00 65.39 141 ASP A N 1
ATOM 5326 C CA . ASP B 1 141 ? 26.596 14.860 37.138 1.00 74.14 141 ASP A CA 1
ATOM 5327 C C . ASP B 1 141 ? 27.989 14.580 37.702 1.00 74.85 141 ASP A C 1
ATOM 5328 O O . ASP B 1 141 ? 28.476 15.362 38.497 1.00 77.88 141 ASP A O 1
ATOM 5333 N N . ALA B 1 142 ? 28.598 13.460 37.281 1.00 74.87 142 ALA A N 1
ATOM 5334 C CA . ALA B 1 142 ? 29.931 12.998 37.753 1.00 66.10 142 ALA A CA 1
ATOM 5335 C C . ALA B 1 142 ? 30.629 12.172 36.673 1.00 66.27 142 ALA A C 1
ATOM 5336 O O . ALA B 1 142 ? 29.999 11.645 35.770 1.00 68.73 142 ALA A O 1
ATOM 5338 N N . VAL B 1 143 ? 31.953 12.059 36.800 1.00 68.80 143 VAL A N 1
ATOM 5339 C CA . VAL B 1 143 ? 32.755 11.349 35.814 1.00 68.50 143 VAL A CA 1
ATOM 5340 C C . VAL B 1 143 ? 33.954 10.669 36.494 1.00 62.67 143 VAL A C 1
ATOM 5341 O O . VAL B 1 143 ? 34.691 11.294 37.255 1.00 53.30 143 VAL A O 1
ATOM 5345 N N . MET B 1 144 ? 34.123 9.377 36.174 1.00 62.62 144 MET A N 1
ATOM 5346 C CA . MET B 1 144 ? 35.257 8.537 36.606 1.00 60.86 144 MET A CA 1
ATOM 5347 C C . MET B 1 144 ? 36.169 8.226 35.407 1.00 54.16 144 MET A C 1
ATOM 5348 O O . MET B 1 144 ? 35.761 7.539 34.445 1.00 41.58 144 MET A O 1
ATOM 5353 N N . VAL B 1 145 ? 37.422 8.679 35.506 1.00 55.17 145 VAL A N 1
ATOM 5354 C CA . VAL B 1 145 ? 38.430 8.455 34.480 1.00 63.02 145 VAL A CA 1
ATOM 5355 C C . VAL B 1 145 ? 39.110 7.076 34.667 1.00 72.16 145 VAL A C 1
ATOM 5356 O O . VAL B 1 145 ? 39.684 6.773 35.728 1.00 64.46 145 VAL A O 1
ATOM 5360 N N . CYS B 1 146 ? 39.056 6.255 33.601 1.00 77.73 146 CYS A N 1
ATOM 5361 C CA . CYS B 1 146 ? 39.557 4.877 33.581 1.00 74.78 146 CYS A CA 1
ATOM 5362 C C . CYS B 1 146 ? 40.276 4.560 32.265 1.00 74.88 146 CYS A C 1
ATOM 5363 O O . CYS B 1 146 ? 40.115 3.452 31.717 1.00 77.28 146 CYS A O 1
ATOM 5366 N N . SER B 1 147 ? 41.076 5.517 31.774 1.00 68.22 147 SER A N 1
ATOM 5367 C CA . SER B 1 147 ? 41.722 5.412 30.466 1.00 69.86 147 SER A CA 1
ATOM 5368 C C . SER B 1 147 ? 43.132 4.806 30.574 1.00 79.44 147 SER A C 1
ATOM 5369 O O . SER B 1 147 ? 43.877 4.798 29.583 1.00 88.33 147 SER A O 1
ATOM 5372 N N . GLY B 1 148 ? 43.505 4.325 31.777 1.00 78.29 148 GLY A N 1
ATOM 5373 C CA . GLY B 1 148 ? 44.772 3.596 32.032 1.00 73.85 148 GLY A CA 1
ATOM 5374 C C . GLY B 1 148 ? 45.975 4.515 32.012 1.00 62.83 148 GLY A C 1
ATOM 5375 O O . GLY B 1 148 ? 45.810 5.689 31.935 1.00 68.14 148 GLY A O 1
ATOM 5376 N N . HIS B 1 149 ? 47.188 3.961 32.104 1.00 68.25 149 HIS A N 1
ATOM 5377 C CA . HIS B 1 149 ? 48.413 4.796 32.111 1.00 73.75 149 HIS A CA 1
ATOM 5378 C C . HIS B 1 149 ? 49.639 4.045 31.569 1.00 68.16 149 HIS A C 1
ATOM 5379 O O . HIS B 1 149 ? 50.766 4.562 31.673 1.00 76.30 149 HIS A O 1
ATOM 5386 N N . HIS B 1 150 ? 49.411 2.872 30.966 1.00 61.48 150 HIS A N 1
ATOM 5387 C CA . HIS B 1 150 ? 50.455 2.039 30.359 1.00 69.71 150 HIS A CA 1
ATOM 5388 C C . HIS B 1 150 ? 50.293 2.068 28.828 1.00 68.41 150 HIS A C 1
ATOM 5389 O O . HIS B 1 150 ? 50.372 1.049 28.115 1.00 64.25 150 HIS A O 1
ATOM 5396 N N . ILE B 1 151 ? 50.102 3.280 28.315 1.00 65.07 151 ILE A N 1
ATOM 5397 C CA . ILE B 1 151 ? 49.773 3.475 26.924 1.00 66.88 151 ILE A CA 1
ATOM 5398 C C . ILE B 1 151 ? 50.819 4.383 26.249 1.00 62.96 151 ILE A C 1
ATOM 5399 O O . ILE B 1 151 ? 51.163 4.171 25.086 1.00 63.59 151 ILE A O 1
ATOM 5404 N N . LEU B 1 152 ? 51.339 5.375 26.979 1.00 58.05 152 LEU A N 1
ATOM 5405 C CA . LEU B 1 152 ? 52.216 6.387 26.419 1.00 57.93 152 LEU A CA 1
ATOM 5406 C C . LEU B 1 152 ? 53.679 6.044 26.700 1.00 62.21 152 LEU A C 1
ATOM 5407 O O . LEU B 1 152 ? 54.188 6.356 27.769 1.00 58.59 152 LEU A O 1
ATOM 5412 N N . PRO B 1 153 ? 54.421 5.417 25.757 1.00 68.67 153 PRO A N 1
ATOM 5413 C CA . PRO B 1 153 ? 55.761 4.917 26.054 1.00 64.14 153 PRO A CA 1
ATOM 5414 C C . PRO B 1 153 ? 56.733 6.029 26.460 1.00 63.64 153 PRO A C 1
ATOM 5415 O O . PRO B 1 153 ? 56.672 7.127 25.909 1.00 69.07 153 PRO A O 1
ATOM 5419 N N . HIS B 1 154 ? 57.595 5.722 27.435 1.00 62.92 154 HIS A N 1
ATOM 5420 C CA . HIS B 1 154 ? 58.703 6.573 27.840 1.00 67.14 154 HIS A CA 1
ATOM 5421 C C . HIS B 1 154 ? 60.004 5.939 27.342 1.00 66.15 154 HIS A C 1
ATOM 5422 O O . HIS B 1 154 ? 60.262 4.776 27.659 1.00 70.18 154 HIS A O 1
ATOM 5429 N N . ILE B 1 155 ? 60.780 6.696 26.545 1.00 63.76 155 ILE A N 1
ATOM 5430 C CA . ILE B 1 155 ? 62.096 6.273 26.007 1.00 66.09 155 ILE A CA 1
ATOM 5431 C C . ILE B 1 155 ? 63.072 7.418 26.198 1.00 68.26 155 ILE A C 1
ATOM 5432 O O . ILE B 1 155 ? 63.228 8.232 25.296 1.00 78.52 155 ILE A O 1
ATOM 5437 N N . PRO B 1 156 ? 63.773 7.510 27.352 1.00 75.70 156 PRO A N 1
ATOM 5438 C CA . PRO B 1 156 ? 64.653 8.652 27.618 1.00 79.00 156 PRO A CA 1
ATOM 5439 C C . PRO B 1 156 ? 65.981 8.495 26.859 1.00 77.95 156 PRO A C 1
ATOM 5440 O O . PRO B 1 156 ? 67.023 8.143 27.447 1.00 87.44 156 PRO A O 1
ATOM 5444 N N . LEU B 1 157 ? 65.933 8.730 25.544 1.00 69.28 157 LEU A N 1
ATOM 5445 C CA . LEU B 1 157 ? 67.086 8.532 24.670 1.00 72.51 157 LEU A CA 1
ATOM 5446 C C . LEU B 1 157 ? 68.226 9.481 25.072 1.00 78.71 157 LEU A C 1
ATOM 5447 O O . LEU B 1 157 ? 69.400 9.155 24.897 1.00 64.87 157 LEU A O 1
ATOM 5452 N N . GLN B 1 158 ? 67.857 10.640 25.635 1.00 89.75 158 GLN A N 1
ATOM 5453 C CA . GLN B 1 158 ? 68.795 11.683 26.112 1.00 87.48 158 GLN A CA 1
ATOM 5454 C C . GLN B 1 158 ? 69.857 11.066 27.033 1.00 82.29 158 GLN A C 1
ATOM 5455 O O . GLN B 1 158 ? 71.007 11.480 27.014 1.00 82.87 158 GLN A O 1
ATOM 5461 N N . SER B 1 159 ? 69.454 10.088 27.846 1.00 81.42 159 SER A N 1
ATOM 5462 C CA . SER B 1 159 ? 70.311 9.487 28.864 1.00 83.88 159 SER A CA 1
ATOM 5463 C C . SER B 1 159 ? 71.125 8.311 28.295 1.00 87.11 159 SER A C 1
ATOM 5464 O O . SER B 1 159 ? 72.001 7.788 28.992 1.00 90.09 159 SER A O 1
ATOM 5467 N N . PHE B 1 160 ? 70.855 7.930 27.033 1.00 83.14 160 PHE A N 1
ATOM 5468 C CA . PHE B 1 160 ? 71.601 6.885 26.307 1.00 77.74 160 PHE A CA 1
ATOM 5469 C C . PHE B 1 160 ? 72.373 7.487 25.130 1.00 71.16 160 PHE A C 1
ATOM 5470 O O . PHE B 1 160 ? 72.004 7.286 23.973 1.00 61.89 160 PHE A O 1
ATOM 5478 N N . PRO B 1 161 ? 73.491 8.207 25.390 1.00 61.44 161 PRO A N 1
ATOM 5479 C CA . PRO B 1 161 ? 74.257 8.850 24.327 1.00 63.46 161 PRO A CA 1
ATOM 5480 C C . PRO B 1 161 ? 74.772 7.875 23.262 1.00 63.77 161 PRO A C 1
ATOM 5481 O O . PRO B 1 161 ? 75.118 6.731 23.577 1.00 67.55 161 PRO A O 1
ATOM 5485 N N . GLY B 1 162 ? 74.815 8.365 22.019 1.00 68.47 162 GLY A N 1
ATOM 5486 C CA . GLY B 1 162 ? 75.308 7.622 20.885 1.00 75.49 162 GLY A CA 1
ATOM 5487 C C . GLY B 1 162 ? 74.217 6.799 20.223 1.00 80.60 162 GLY A C 1
ATOM 5488 O O . GLY B 1 162 ? 74.453 6.221 19.165 1.00 82.11 162 GLY A O 1
ATOM 5489 N N . ILE B 1 163 ? 73.032 6.750 20.845 1.00 78.55 163 ILE A N 1
ATOM 5490 C CA . ILE B 1 163 ? 71.859 6.056 20.302 1.00 88.29 163 ILE A CA 1
ATOM 5491 C C . ILE B 1 163 ? 71.587 6.520 18.853 1.00 98.41 163 ILE A C 1
ATOM 5492 O O . ILE B 1 163 ? 71.153 5.729 18.001 1.00 95.68 163 ILE A O 1
ATOM 5497 N N . GLU B 1 164 ? 71.857 7.805 18.584 1.00 103.79 164 GLU A N 1
ATOM 5498 C CA . GLU B 1 164 ? 71.753 8.428 17.255 1.00 98.99 164 GLU A CA 1
ATOM 5499 C C . GLU B 1 164 ? 72.654 7.692 16.253 1.00 106.22 164 GLU A C 1
ATOM 5500 O O . GLU B 1 164 ? 72.277 7.496 15.098 1.00 110.69 164 GLU A O 1
ATOM 5506 N N . ARG B 1 165 ? 73.823 7.287 16.754 1.00 109.89 165 ARG A N 1
ATOM 5507 C CA . ARG B 1 165 ? 74.868 6.619 15.939 1.00 111.36 165 ARG A CA 1
ATOM 5508 C C . ARG B 1 165 ? 74.530 5.146 15.731 1.00 103.21 165 ARG A C 1
ATOM 5509 O O . ARG B 1 165 ? 74.836 4.643 14.642 1.00 102.40 165 ARG A O 1
ATOM 5517 N N . PHE B 1 166 ? 73.918 4.512 16.735 1.00 98.93 166 PHE A N 1
ATOM 5518 C CA . PHE B 1 166 ? 73.614 3.063 16.699 1.00 98.02 166 PHE A CA 1
ATOM 5519 C C . PHE B 1 166 ? 72.918 2.709 15.382 1.00 94.28 166 PHE A C 1
ATOM 5520 O O . PHE B 1 166 ? 71.795 3.118 15.145 1.00 97.56 166 PHE A O 1
ATOM 5528 N N . LYS B 1 167 ? 73.621 1.954 14.531 1.00 100.75 167 LYS A N 1
ATOM 5529 C CA . LYS B 1 167 ? 73.009 1.264 13.398 1.00 105.81 167 LYS A CA 1
ATOM 5530 C C . LYS B 1 167 ? 72.139 0.142 13.995 1.00 96.28 167 LYS A C 1
ATOM 5531 O O . LYS B 1 167 ? 71.899 0.139 15.177 1.00 87.71 167 LYS A O 1
ATOM 5537 N N . GLY B 1 168 ? 71.673 -0.822 13.202 1.00 95.02 168 GLY A N 1
ATOM 5538 C CA . GLY B 1 168 ? 70.759 -1.856 13.690 1.00 98.05 168 GLY A CA 1
ATOM 5539 C C . GLY B 1 168 ? 69.468 -1.289 14.270 1.00 93.67 168 GLY A C 1
ATOM 5540 O O . GLY B 1 168 ? 69.255 -0.091 14.255 1.00 94.57 168 GLY A O 1
ATOM 5541 N N . GLN B 1 169 ? 68.638 -2.176 14.833 1.00 89.69 169 GLN A N 1
ATOM 5542 C CA . GLN B 1 169 ? 67.210 -1.939 15.119 1.00 83.18 169 GLN A CA 1
ATOM 5543 C C . GLN B 1 169 ? 67.010 -1.656 16.617 1.00 81.41 169 GLN A C 1
ATOM 5544 O O . GLN B 1 169 ? 67.750 -2.168 17.447 1.00 75.44 169 GLN A O 1
ATOM 5550 N N . TYR B 1 170 ? 66.006 -0.836 16.955 1.00 82.91 170 TYR A N 1
ATOM 5551 C CA . TYR B 1 170 ? 65.582 -0.688 18.353 1.00 82.71 170 TYR A CA 1
ATOM 5552 C C . TYR B 1 170 ? 64.125 -0.224 18.455 1.00 78.59 170 TYR A C 1
ATOM 5553 O O . TYR B 1 170 ? 63.590 0.357 17.519 1.00 73.77 170 TYR A O 1
ATOM 5562 N N . PHE B 1 171 ? 63.517 -0.491 19.621 1.00 72.13 171 PHE A N 1
ATOM 5563 C CA . PHE B 1 171 ? 62.140 -0.138 19.905 1.00 68.54 171 PHE A CA 1
ATOM 5564 C C . PHE B 1 171 ? 61.829 -0.254 21.397 1.00 68.30 171 PHE A C 1
ATOM 5565 O O . PHE B 1 171 ? 62.690 -0.596 22.195 1.00 79.80 171 PHE A O 1
ATOM 5573 N N . HIS B 1 172 ? 60.575 0.061 21.742 1.00 64.26 172 HIS A N 1
ATOM 5574 C CA . HIS B 1 172 ? 60.108 0.092 23.102 1.00 60.03 172 HIS A CA 1
ATOM 5575 C C . HIS B 1 172 ? 59.273 -1.157 23.363 1.00 55.85 172 HIS A C 1
ATOM 5576 O O . HIS B 1 172 ? 58.600 -1.641 22.469 1.00 55.41 172 HIS A O 1
ATOM 5583 N N . SER B 1 173 ? 59.326 -1.644 24.605 1.00 57.94 173 SER A N 1
ATOM 5584 C CA . SER B 1 173 ? 58.526 -2.775 25.086 1.00 59.99 173 SER A CA 1
ATOM 5585 C C . SER B 1 173 ? 57.141 -2.781 24.430 1.00 61.30 173 SER A C 1
ATOM 5586 O O . SER B 1 173 ? 56.703 -3.809 23.949 1.00 65.83 173 SER A O 1
ATOM 5589 N N . ARG B 1 174 ? 56.468 -1.625 24.419 1.00 69.35 174 ARG A N 1
ATOM 5590 C CA . ARG B 1 174 ? 55.128 -1.466 23.812 1.00 74.01 174 ARG A CA 1
ATOM 5591 C C . ARG B 1 174 ? 55.044 -2.229 22.483 1.00 69.92 174 ARG A C 1
ATOM 5592 O O . ARG B 1 174 ? 54.153 -3.058 22.279 1.00 52.50 174 ARG A O 1
ATOM 5600 N N . GLN B 1 175 ? 56.018 -1.970 21.614 1.00 72.20 175 GLN A N 1
ATOM 5601 C CA . GLN B 1 175 ? 55.989 -2.427 20.244 1.00 79.18 175 GLN A CA 1
ATOM 5602 C C . GLN B 1 175 ? 56.191 -3.946 20.137 1.00 76.37 175 GLN A C 1
ATOM 5603 O O . GLN B 1 175 ? 55.864 -4.535 19.095 1.00 82.78 175 GLN A O 1
ATOM 5609 N N . TYR B 1 176 ? 56.731 -4.577 21.186 1.00 71.46 176 TYR A N 1
ATOM 5610 C CA . TYR B 1 176 ? 56.964 -6.023 21.173 1.00 68.30 176 TYR A CA 1
ATOM 5611 C C . TYR B 1 176 ? 55.632 -6.769 21.232 1.00 62.44 176 TYR A C 1
ATOM 5612 O O . TYR B 1 176 ? 54.679 -6.297 21.829 1.00 72.14 176 TYR A O 1
ATOM 5621 N N . LYS B 1 177 ? 55.610 -7.942 20.601 1.00 64.20 177 LYS A N 1
ATOM 5622 C CA . LYS B 1 177 ? 54.434 -8.794 20.494 1.00 71.96 177 LYS A CA 1
ATOM 5623 C C . LYS B 1 177 ? 54.861 -10.268 20.442 1.00 70.64 177 LYS A C 1
ATOM 5624 O O . LYS B 1 177 ? 54.372 -11.092 21.217 1.00 74.63 177 LYS A O 1
ATOM 5630 N N . HIS B 1 178 ? 55.748 -10.590 19.492 1.00 68.49 178 HIS A N 1
ATOM 5631 C CA . HIS B 1 178 ? 56.205 -11.948 19.263 1.00 69.83 178 HIS A CA 1
ATOM 5632 C C . HIS B 1 178 ? 57.724 -12.000 19.185 1.00 67.99 178 HIS A C 1
ATOM 5633 O O . HIS B 1 178 ? 58.363 -11.043 18.763 1.00 64.12 178 HIS A O 1
ATOM 5640 N N . PRO B 1 179 ? 58.327 -13.146 19.573 1.00 66.61 179 PRO A N 1
ATOM 5641 C CA . PRO B 1 179 ? 59.775 -13.335 19.510 1.00 67.68 179 PRO A CA 1
ATOM 5642 C C . PRO B 1 179 ? 60.300 -13.748 18.126 1.00 72.80 179 PRO A C 1
ATOM 5643 O O . PRO B 1 179 ? 61.452 -13.445 17.790 1.00 67.24 179 PRO A O 1
ATOM 5647 N N . GLU B 1 180 ? 59.464 -14.460 17.353 1.00 67.99 180 GLU A N 1
ATOM 5648 C CA . GLU B 1 180 ? 59.843 -14.875 16.002 1.00 66.55 180 GLU A CA 1
ATOM 5649 C C . GLU B 1 180 ? 60.204 -13.621 15.203 1.00 67.66 180 GLU A C 1
ATOM 5650 O O . GLU B 1 180 ? 59.484 -12.640 15.246 1.00 73.22 180 GLU A O 1
ATOM 5656 N N . GLY B 1 181 ? 61.342 -13.680 14.505 1.00 75.95 181 GLY A N 1
ATOM 5657 C CA . GLY B 1 181 ? 61.947 -12.557 13.800 1.00 77.99 181 GLY A CA 1
ATOM 5658 C C . GLY B 1 181 ? 63.332 -12.237 14.342 1.00 82.90 181 GLY A C 1
ATOM 5659 O O . GLY B 1 181 ? 64.149 -11.597 13.665 1.00 85.21 181 GLY A O 1
ATOM 5660 N N . PHE B 1 182 ? 63.596 -12.680 15.577 1.00 80.50 182 PHE A N 1
ATOM 5661 C CA . PHE B 1 182 ? 64.792 -12.303 16.312 1.00 83.95 182 PHE A CA 1
ATOM 5662 C C . PHE B 1 182 ? 65.682 -13.530 16.530 1.00 95.27 182 PHE A C 1
ATOM 5663 O O . PHE B 1 182 ? 66.563 -13.499 17.401 1.00 95.56 182 PHE A O 1
ATOM 5671 N N . GLU B 1 183 ? 65.446 -14.578 15.726 1.00 91.53 183 GLU A N 1
ATOM 5672 C CA . GLU B 1 183 ? 66.217 -15.801 15.760 1.00 85.49 183 GLU A CA 1
ATOM 5673 C C . GLU B 1 183 ? 67.713 -15.461 15.619 1.00 90.07 183 GLU A C 1
ATOM 5674 O O . GLU B 1 183 ? 68.113 -14.721 14.712 1.00 92.81 183 GLU A O 1
ATOM 5680 N N . GLY B 1 184 ? 68.517 -15.986 16.553 1.00 82.44 184 GLY A N 1
ATOM 5681 C CA . GLY B 1 184 ? 69.960 -15.823 16.600 1.00 77.24 184 GLY A CA 1
ATOM 5682 C C . GLY B 1 184 ? 70.447 -14.386 16.400 1.00 73.74 184 GLY A C 1
ATOM 5683 O O . GLY B 1 184 ? 71.336 -14.139 15.595 1.00 71.97 184 GLY A O 1
ATOM 5684 N N . LYS B 1 185 ? 69.911 -13.422 17.148 1.00 67.26 185 LYS A N 1
ATOM 5685 C CA . LYS B 1 185 ? 70.473 -12.071 17.095 1.00 65.87 185 LYS A CA 1
ATOM 5686 C C . LYS B 1 185 ? 71.041 -11.711 18.467 1.00 61.83 185 LYS A C 1
ATOM 5687 O O . LYS B 1 185 ? 70.799 -12.407 19.452 1.00 58.07 185 LYS A O 1
ATOM 5693 N N . ARG B 1 186 ? 71.831 -10.638 18.491 1.00 61.78 186 ARG A N 1
ATOM 5694 C CA . ARG B 1 186 ? 72.507 -10.163 19.690 1.00 66.64 186 ARG A CA 1
ATOM 5695 C C . ARG B 1 186 ? 71.687 -9.007 20.273 1.00 69.36 186 ARG A C 1
ATOM 5696 O O . ARG B 1 186 ? 71.700 -7.911 19.720 1.00 83.60 186 ARG A O 1
ATOM 5704 N N . ILE B 1 187 ? 70.972 -9.250 21.379 1.00 72.58 187 ILE A N 1
ATOM 5705 C CA . ILE B 1 187 ? 69.864 -8.370 21.804 1.00 68.43 187 ILE A CA 1
ATOM 5706 C C . ILE B 1 187 ? 70.095 -7.805 23.214 1.00 69.09 187 ILE A C 1
ATOM 5707 O O . ILE B 1 187 ? 70.174 -8.527 24.213 1.00 63.92 187 ILE A O 1
ATOM 5712 N N . LEU B 1 188 ? 70.114 -6.470 23.272 1.00 70.57 188 LEU A N 1
ATOM 5713 C CA . LEU B 1 188 ? 70.251 -5.720 24.494 1.00 63.59 188 LEU A CA 1
ATOM 5714 C C . LEU B 1 188 ? 68.872 -5.176 24.876 1.00 64.78 188 LEU A C 1
ATOM 5715 O O . LEU B 1 188 ? 68.275 -4.442 24.110 1.00 79.23 188 LEU A O 1
ATOM 5720 N N . VAL B 1 189 ? 68.364 -5.552 26.048 1.00 61.72 189 VAL A N 1
ATOM 5721 C CA . VAL B 1 189 ? 67.154 -4.924 26.556 1.00 67.51 189 VAL A CA 1
ATOM 5722 C C . VAL B 1 189 ? 67.546 -4.057 27.751 1.00 68.75 189 VAL A C 1
ATOM 5723 O O . VAL B 1 189 ? 68.287 -4.490 28.650 1.00 70.58 189 VAL A O 1
ATOM 5727 N N . ILE B 1 190 ? 67.025 -2.828 27.738 1.00 64.60 190 ILE A N 1
ATOM 5728 C CA . ILE B 1 190 ? 67.331 -1.851 28.741 1.00 60.99 190 ILE A CA 1
ATOM 5729 C C . ILE B 1 190 ? 66.259 -1.927 29.826 1.00 57.19 190 ILE A C 1
ATOM 5730 O O . ILE B 1 190 ? 65.076 -1.872 29.504 1.00 49.58 190 ILE A O 1
ATOM 5735 N N . GLY B 1 191 ? 66.697 -2.076 31.084 1.00 61.25 191 GLY A N 1
ATOM 5736 C CA . GLY B 1 191 ? 65.825 -2.017 32.269 1.00 62.92 191 GLY A CA 1
ATOM 5737 C C . GLY B 1 191 ? 65.425 -3.399 32.767 1.00 62.67 191 GLY A C 1
ATOM 5738 O O . GLY B 1 191 ? 65.479 -4.376 32.001 1.00 57.17 191 GLY A O 1
ATOM 5739 N N . ILE B 1 192 ? 65.032 -3.473 34.049 1.00 65.25 192 ILE A N 1
ATOM 5740 C CA . ILE B 1 192 ? 64.551 -4.704 34.667 1.00 68.52 192 ILE A CA 1
ATOM 5741 C C . ILE B 1 192 ? 63.072 -4.557 35.059 1.00 70.38 192 ILE A C 1
ATOM 5742 O O . ILE B 1 192 ? 62.662 -4.815 36.203 1.00 58.83 192 ILE A O 1
ATOM 5747 N N . GLY B 1 193 ? 62.259 -4.151 34.078 1.00 81.48 193 GLY A N 1
ATOM 5748 C CA . GLY B 1 193 ? 60.800 -4.304 34.141 1.00 77.04 193 GLY A CA 1
ATOM 5749 C C . GLY B 1 193 ? 60.441 -5.764 34.359 1.00 67.15 193 GLY A C 1
ATOM 5750 O O . GLY B 1 193 ? 61.236 -6.648 34.058 1.00 58.53 193 GLY A O 1
ATOM 5751 N N . ASN B 1 194 ? 59.260 -6.005 34.934 1.00 64.70 194 ASN A N 1
ATOM 5752 C CA . ASN B 1 194 ? 58.616 -7.299 34.863 1.00 61.29 194 ASN A CA 1
ATOM 5753 C C . ASN B 1 194 ? 58.555 -7.709 33.392 1.00 63.01 194 ASN A C 1
ATOM 5754 O O . ASN B 1 194 ? 58.770 -8.875 33.056 1.00 79.91 194 ASN A O 1
ATOM 5759 N N . SER B 1 195 ? 58.280 -6.719 32.541 1.00 62.44 195 SER A N 1
ATOM 5760 C CA . SER B 1 195 ? 58.175 -6.874 31.106 1.00 65.31 195 SER A CA 1
ATOM 5761 C C . SER B 1 195 ? 59.542 -7.151 30.479 1.00 60.11 195 SER A C 1
ATOM 5762 O O . SER B 1 195 ? 59.692 -8.107 29.763 1.00 72.47 195 SER A O 1
ATOM 5765 N N . ALA B 1 196 ? 60.537 -6.317 30.768 1.00 56.38 196 ALA A N 1
ATOM 5766 C CA . ALA B 1 196 ? 61.902 -6.550 30.290 1.00 55.88 196 ALA A CA 1
ATOM 5767 C C . ALA B 1 196 ? 62.278 -8.027 30.491 1.00 59.17 196 ALA A C 1
ATOM 5768 O O . ALA B 1 196 ? 62.788 -8.691 29.587 1.00 59.02 196 ALA A O 1
ATOM 5770 N N . SER B 1 197 ? 62.012 -8.527 31.700 1.00 53.74 197 SER A N 1
ATOM 5771 C CA . SER B 1 197 ? 62.339 -9.865 32.075 1.00 54.23 197 SER A CA 1
ATOM 5772 C C . SER B 1 197 ? 61.571 -10.867 31.197 1.00 52.03 197 SER A C 1
ATOM 5773 O O . SER B 1 197 ? 62.153 -11.755 30.594 1.00 56.79 197 SER A O 1
ATOM 5776 N N . ASP B 1 198 ? 60.255 -10.710 31.121 1.00 49.02 198 ASP A N 1
ATOM 5777 C CA . ASP B 1 198 ? 59.428 -11.583 30.305 1.00 53.83 198 ASP A CA 1
ATOM 5778 C C . ASP B 1 198 ? 59.952 -11.557 28.863 1.00 51.24 198 ASP A C 1
ATOM 5779 O O . ASP B 1 198 ? 60.044 -12.592 28.229 1.00 54.99 198 ASP A O 1
ATOM 5784 N N . ILE B 1 199 ? 60.317 -10.373 28.371 1.00 51.84 199 ILE A N 1
ATOM 5785 C CA . ILE B 1 199 ? 60.771 -10.204 26.990 1.00 55.75 199 ILE A CA 1
ATOM 5786 C C . ILE B 1 199 ? 62.117 -10.909 26.834 1.00 48.83 199 ILE A C 1
ATOM 5787 O O . ILE B 1 199 ? 62.292 -11.747 25.962 1.00 48.99 199 ILE A O 1
ATOM 5792 N N . ALA B 1 200 ? 63.064 -10.521 27.684 1.00 48.36 200 ALA A N 1
ATOM 5793 C CA . ALA B 1 200 ? 64.396 -11.094 27.692 1.00 51.16 200 ALA A CA 1
ATOM 5794 C C . ALA B 1 200 ? 64.275 -12.610 27.617 1.00 46.73 200 ALA A C 1
ATOM 5795 O O . ALA B 1 200 ? 64.703 -13.223 26.666 1.00 48.20 200 ALA A O 1
ATOM 5797 N N . VAL B 1 201 ? 63.621 -13.180 28.621 1.00 47.96 201 VAL A N 1
ATOM 5798 C CA . VAL B 1 201 ? 63.441 -14.602 28.700 1.00 49.87 201 VAL A CA 1
ATOM 5799 C C . VAL B 1 201 ? 62.946 -15.123 27.345 1.00 52.68 201 VAL A C 1
ATOM 5800 O O . VAL B 1 201 ? 63.575 -16.013 26.764 1.00 57.74 201 VAL A O 1
ATOM 5804 N N . GLU B 1 202 ? 61.846 -14.555 26.831 1.00 51.95 202 GLU A N 1
ATOM 5805 C CA . GLU B 1 202 ? 61.183 -15.081 25.639 1.00 50.96 202 GLU A CA 1
ATOM 5806 C C . GLU B 1 202 ? 62.148 -15.055 24.450 1.00 48.12 202 GLU A C 1
ATOM 5807 O O . GLU B 1 202 ? 62.312 -16.066 23.770 1.00 48.34 202 GLU A O 1
ATOM 5813 N N . LEU B 1 203 ? 62.795 -13.910 24.219 1.00 48.04 203 LEU A N 1
ATOM 5814 C CA . LEU B 1 203 ? 63.722 -13.773 23.104 1.00 54.95 203 LEU A CA 1
ATOM 5815 C C . LEU B 1 203 ? 64.924 -14.695 23.285 1.00 62.56 203 LEU A C 1
ATOM 5816 O O . LEU B 1 203 ? 65.424 -15.247 22.307 1.00 69.54 203 LEU A O 1
ATOM 5821 N N . SER B 1 204 ? 65.372 -14.811 24.542 1.00 73.30 204 SER A N 1
ATOM 5822 C CA . SER B 1 204 ? 66.622 -15.476 24.950 1.00 68.45 204 SER A CA 1
ATOM 5823 C C . SER B 1 204 ? 66.712 -16.907 24.422 1.00 61.08 204 SER A C 1
ATOM 5824 O O . SER B 1 204 ? 67.805 -17.370 24.146 1.00 64.63 204 SER A O 1
ATOM 5827 N N . LYS B 1 205 ? 65.581 -17.605 24.360 1.00 61.17 205 LYS A N 1
ATOM 5828 C CA . LYS B 1 205 ? 65.560 -19.006 23.958 1.00 65.69 205 LYS A CA 1
ATOM 5829 C C . LYS B 1 205 ? 66.244 -19.204 22.596 1.00 65.96 205 LYS A C 1
ATOM 5830 O O . LYS B 1 205 ? 67.177 -19.986 22.489 1.00 84.18 205 LYS A O 1
ATOM 5836 N N . LYS B 1 206 ? 65.780 -18.490 21.570 1.00 63.52 206 LYS A N 1
ATOM 5837 C CA . LYS B 1 206 ? 66.186 -18.744 20.194 1.00 67.34 206 LYS A CA 1
ATOM 5838 C C . LYS B 1 206 ? 67.162 -17.660 19.706 1.00 67.77 206 LYS A C 1
ATOM 5839 O O . LYS B 1 206 ? 67.490 -17.613 18.516 1.00 71.44 206 LYS A O 1
ATOM 5845 N N . ALA B 1 207 ? 67.659 -16.817 20.624 1.00 64.09 207 ALA A N 1
ATOM 5846 C CA . ALA B 1 207 ? 68.556 -15.711 20.264 1.00 72.01 207 ALA A CA 1
ATOM 5847 C C . ALA B 1 207 ? 70.015 -16.092 20.554 1.00 71.23 207 ALA A C 1
ATOM 5848 O O . ALA B 1 207 ? 70.308 -16.924 21.408 1.00 74.75 207 ALA A O 1
ATOM 5850 N N . ALA B 1 208 ? 70.919 -15.443 19.822 1.00 67.69 208 ALA A N 1
ATOM 5851 C CA . ALA B 1 208 ? 72.336 -15.666 19.955 1.00 66.70 208 ALA A CA 1
ATOM 5852 C C . ALA B 1 208 ? 72.705 -15.406 21.412 1.00 67.37 208 ALA A C 1
ATOM 5853 O O . ALA B 1 208 ? 73.070 -16.324 22.158 1.00 76.42 208 ALA A O 1
ATOM 5855 N N . GLN B 1 209 ? 72.526 -14.149 21.806 1.00 71.62 209 GLN A N 1
ATOM 5856 C CA . GLN B 1 209 ? 72.671 -13.718 23.169 1.00 75.54 209 GLN A CA 1
ATOM 5857 C C . GLN B 1 209 ? 71.603 -12.666 23.482 1.00 73.39 209 GLN A C 1
ATOM 5858 O O . GLN B 1 209 ? 71.167 -11.935 22.598 1.00 62.08 209 GLN A O 1
ATOM 5864 N N . VAL B 1 210 ? 71.205 -12.617 24.753 1.00 65.89 210 VAL A N 1
ATOM 5865 C CA . VAL B 1 210 ? 70.450 -11.526 25.276 1.00 63.84 210 VAL A CA 1
ATOM 5866 C C . VAL B 1 210 ? 71.173 -10.989 26.511 1.00 59.07 210 VAL A C 1
ATOM 5867 O O . VAL B 1 210 ? 71.591 -11.741 27.377 1.00 62.59 210 VAL A O 1
ATOM 5871 N N . PHE B 1 211 ? 71.313 -9.670 26.550 1.00 58.05 211 PHE A N 1
ATOM 5872 C CA . PHE B 1 211 ? 71.793 -8.942 27.688 1.00 56.52 211 PHE A CA 1
ATOM 5873 C C . PHE B 1 211 ? 70.587 -8.220 28.285 1.00 51.17 211 PHE A C 1
ATOM 5874 O O . PHE B 1 211 ? 69.528 -8.217 27.695 1.00 49.12 211 PHE A O 1
ATOM 5882 N N . ILE B 1 212 ? 70.772 -7.611 29.453 1.00 49.92 212 ILE A N 1
ATOM 5883 C CA . ILE B 1 212 ? 69.716 -6.906 30.129 1.00 50.30 212 ILE A CA 1
ATOM 5884 C C . ILE B 1 212 ? 70.361 -5.934 31.129 1.00 59.06 212 ILE A C 1
ATOM 5885 O O . ILE B 1 212 ? 70.935 -6.353 32.151 1.00 68.10 212 ILE A O 1
ATOM 5890 N N . SER B 1 213 ? 70.316 -4.636 30.792 1.00 54.49 213 SER A N 1
ATOM 5891 C CA . SER B 1 213 ? 71.022 -3.610 31.534 1.00 53.76 213 SER A CA 1
ATOM 5892 C C . SER B 1 213 ? 70.227 -3.197 32.772 1.00 49.98 213 SER A C 1
ATOM 5893 O O . SER B 1 213 ? 69.021 -3.075 32.692 1.00 45.86 213 SER A O 1
ATOM 5896 N N . THR B 1 214 ? 70.933 -2.830 33.830 1.00 55.88 214 THR A N 1
ATOM 5897 C CA . THR B 1 214 ? 70.274 -2.332 35.057 1.00 63.98 214 THR A CA 1
ATOM 5898 C C . THR B 1 214 ? 71.331 -1.700 35.949 1.00 71.25 214 THR A C 1
ATOM 5899 O O . THR B 1 214 ? 72.243 -2.408 36.346 1.00 82.30 214 THR A O 1
ATOM 5903 N N . ARG B 1 215 ? 71.206 -0.418 36.257 1.00 81.18 215 ARG A N 1
ATOM 5904 C CA . ARG B 1 215 ? 72.216 0.165 37.162 1.00 96.52 215 ARG A CA 1
ATOM 5905 C C . ARG B 1 215 ? 71.837 -0.280 38.565 1.00 96.82 215 ARG A C 1
ATOM 5906 O O . ARG B 1 215 ? 72.735 -0.540 39.360 1.00 113.51 215 ARG A O 1
ATOM 5914 N N . HIS B 1 216 ? 70.538 -0.402 38.816 1.00 84.99 216 HIS A N 1
ATOM 5915 C CA . HIS B 1 216 ? 70.038 -0.776 40.161 1.00 87.60 216 HIS A CA 1
ATOM 5916 C C . HIS B 1 216 ? 69.932 -2.292 40.277 1.00 79.99 216 HIS A C 1
ATOM 5917 O O . HIS B 1 216 ? 70.655 -2.828 41.117 1.00 87.33 216 HIS A O 1
ATOM 5924 N N . GLY B 1 217 ? 69.083 -2.922 39.459 1.00 63.69 217 GLY A N 1
ATOM 5925 C CA . GLY B 1 217 ? 68.928 -4.367 39.422 1.00 69.33 217 GLY A CA 1
ATOM 5926 C C . GLY B 1 217 ? 68.065 -4.879 40.564 1.00 81.04 217 GLY A C 1
ATOM 5927 O O . GLY B 1 217 ? 68.431 -4.764 41.729 1.00 106.94 217 GLY A O 1
ATOM 5928 N N . SER B 1 218 ? 66.931 -5.496 40.223 1.00 78.28 218 SER A N 1
ATOM 5929 C CA . SER B 1 218 ? 65.890 -5.808 41.180 1.00 71.88 218 SER A CA 1
ATOM 5930 C C . SER B 1 218 ? 66.184 -7.120 41.904 1.00 67.34 218 SER A C 1
ATOM 5931 O O . SER B 1 218 ? 67.084 -7.852 41.545 1.00 70.27 218 SER A O 1
ATOM 5934 N N . TRP B 1 219 ? 65.383 -7.379 42.934 1.00 68.79 219 TRP A N 1
ATOM 5935 C CA . TRP B 1 219 ? 65.143 -8.715 43.418 1.00 74.25 219 TRP A CA 1
ATOM 5936 C C . TRP B 1 219 ? 64.169 -9.418 42.464 1.00 70.29 219 TRP A C 1
ATOM 5937 O O . TRP B 1 219 ? 63.141 -8.854 42.074 1.00 82.38 219 TRP A O 1
ATOM 5948 N N . VAL B 1 220 ? 64.523 -10.636 42.062 1.00 54.12 220 VAL A N 1
ATOM 5949 C CA . VAL B 1 220 ? 63.697 -11.479 41.252 1.00 51.60 220 VAL A CA 1
ATOM 5950 C C . VAL B 1 220 ? 63.023 -12.513 42.148 1.00 52.18 220 VAL A C 1
ATOM 5951 O O . VAL B 1 220 ? 63.651 -13.068 43.047 1.00 61.38 220 VAL A O 1
ATOM 5955 N N . MET B 1 221 ? 61.776 -12.837 41.813 1.00 49.05 221 MET A N 1
ATOM 5956 C CA . MET B 1 221 ? 60.923 -13.627 42.652 1.00 52.97 221 MET A CA 1
ATOM 5957 C C . MET B 1 221 ? 59.948 -14.432 41.802 1.00 58.47 221 MET A C 1
ATOM 5958 O O . MET B 1 221 ? 59.404 -13.920 40.845 1.00 57.67 221 MET A O 1
ATOM 5963 N N . SER B 1 222 ? 59.708 -15.686 42.184 1.00 65.67 222 SER A N 1
ATOM 5964 C CA . SER B 1 222 ? 58.813 -16.560 41.424 1.00 59.07 222 SER A CA 1
ATOM 5965 C C . SER B 1 222 ? 57.430 -16.462 42.038 1.00 54.94 222 SER A C 1
ATOM 5966 O O . SER B 1 222 ? 57.302 -16.189 43.220 1.00 55.35 222 SER A O 1
ATOM 5969 N N . ARG B 1 223 ? 56.438 -16.758 41.200 1.00 52.65 223 ARG A N 1
ATOM 5970 C CA . ARG B 1 223 ? 55.013 -16.782 41.593 1.00 56.76 223 ARG A CA 1
ATOM 5971 C C . ARG B 1 223 ? 54.855 -17.914 42.589 1.00 52.55 223 ARG A C 1
ATOM 5972 O O . ARG B 1 223 ? 54.015 -17.808 43.479 1.00 63.63 223 ARG A O 1
ATOM 5980 N N . ILE B 1 224 ? 55.641 -18.966 42.389 1.00 60.00 224 ILE A N 1
ATOM 5981 C CA . ILE B 1 224 ? 55.624 -20.133 43.288 1.00 60.17 224 ILE A CA 1
ATOM 5982 C C . ILE B 1 224 ? 56.162 -19.692 44.649 1.00 61.30 224 ILE A C 1
ATOM 5983 O O . ILE B 1 224 ? 57.210 -19.052 44.722 1.00 57.09 224 ILE A O 1
ATOM 5988 N N . SER B 1 225 ? 55.485 -20.098 45.720 1.00 61.19 225 SER A N 1
ATOM 5989 C CA . SER B 1 225 ? 55.958 -19.809 47.060 1.00 65.55 225 SER A CA 1
ATOM 5990 C C . SER B 1 225 ? 55.853 -21.053 47.937 1.00 73.83 225 SER A C 1
ATOM 5991 O O . SER B 1 225 ? 55.676 -22.160 47.432 1.00 92.88 225 SER A O 1
ATOM 5994 N N . ASP B 1 226 ? 56.030 -20.841 49.240 1.00 76.54 226 ASP A N 1
ATOM 5995 C CA . ASP B 1 226 ? 55.777 -21.824 50.270 1.00 78.26 226 ASP A CA 1
ATOM 5996 C C . ASP B 1 226 ? 54.808 -22.890 49.752 1.00 74.98 226 ASP A C 1
ATOM 5997 O O . ASP B 1 226 ? 53.672 -22.586 49.397 1.00 64.70 226 ASP A O 1
ATOM 6002 N N . ASP B 1 227 ? 55.304 -24.131 49.668 1.00 76.82 227 ASP A N 1
ATOM 6003 C CA . ASP B 1 227 ? 54.490 -25.335 49.406 1.00 82.54 227 ASP A CA 1
ATOM 6004 C C . ASP B 1 227 ? 53.792 -25.224 48.043 1.00 78.21 227 ASP A C 1
ATOM 6005 O O . ASP B 1 227 ? 52.785 -25.907 47.781 1.00 73.90 227 ASP A O 1
ATOM 6010 N N . GLY B 1 228 ? 54.374 -24.393 47.168 1.00 75.65 228 GLY A N 1
ATOM 6011 C CA . GLY B 1 228 ? 53.935 -24.206 45.792 1.00 72.61 228 GLY A CA 1
ATOM 6012 C C . GLY B 1 228 ? 52.665 -23.381 45.687 1.00 77.69 228 GLY A C 1
ATOM 6013 O O . GLY B 1 228 ? 51.995 -23.409 44.648 1.00 76.32 228 GLY A O 1
ATOM 6014 N N . TYR B 1 229 ? 52.321 -22.663 46.763 1.00 75.38 229 TYR A N 1
ATOM 6015 C CA . TYR B 1 229 ? 51.160 -21.803 46.748 1.00 75.63 229 TYR A CA 1
ATOM 6016 C C . TYR B 1 229 ? 51.571 -20.454 46.179 1.00 75.27 229 TYR A C 1
ATOM 6017 O O . TYR B 1 229 ? 52.726 -20.044 46.345 1.00 67.92 229 TYR A O 1
ATOM 6026 N N . PRO B 1 230 ? 50.647 -19.765 45.469 1.00 72.03 230 PRO A N 1
ATOM 6027 C CA . PRO B 1 230 ? 50.905 -18.454 44.884 1.00 70.93 230 PRO A CA 1
ATOM 6028 C C . PRO B 1 230 ? 51.483 -17.473 45.905 1.00 71.43 230 PRO A C 1
ATOM 6029 O O . PRO B 1 230 ? 51.054 -17.450 47.046 1.00 72.68 230 PRO A O 1
ATOM 6033 N N . TRP B 1 231 ? 52.456 -16.687 45.449 1.00 66.11 231 TRP A N 1
ATOM 6034 C CA . TRP B 1 231 ? 53.248 -15.857 46.307 1.00 67.03 231 TRP A CA 1
ATOM 6035 C C . TRP B 1 231 ? 52.364 -14.816 47.005 1.00 68.71 231 TRP A C 1
ATOM 6036 O O . TRP B 1 231 ? 52.633 -14.422 48.132 1.00 73.84 231 TRP A O 1
ATOM 6047 N N . ASP B 1 232 ? 51.334 -14.332 46.317 1.00 69.17 232 ASP A N 1
ATOM 6048 C CA . ASP B 1 232 ? 50.615 -13.179 46.825 1.00 71.27 232 ASP A CA 1
ATOM 6049 C C . ASP B 1 232 ? 49.841 -13.591 48.080 1.00 74.28 232 ASP A C 1
ATOM 6050 O O . ASP B 1 232 ? 49.728 -12.822 49.025 1.00 84.48 232 ASP A O 1
ATOM 6055 N N . MET B 1 233 ? 49.351 -14.823 48.113 1.00 79.67 233 MET A N 1
ATOM 6056 C CA . MET B 1 233 ? 48.587 -15.264 49.258 1.00 90.74 233 MET A CA 1
ATOM 6057 C C . MET B 1 233 ? 49.535 -15.599 50.421 1.00 85.83 233 MET A C 1
ATOM 6058 O O . MET B 1 233 ? 49.093 -15.698 51.554 1.00 89.26 233 MET A O 1
ATOM 6063 N N . VAL B 1 234 ? 50.827 -15.784 50.151 1.00 76.61 234 VAL A N 1
ATOM 6064 C CA . VAL B 1 234 ? 51.749 -16.031 51.241 1.00 80.04 234 VAL A CA 1
ATOM 6065 C C . VAL B 1 234 ? 52.238 -14.689 51.781 1.00 82.91 234 VAL A C 1
ATOM 6066 O O . VAL B 1 234 ? 52.444 -14.557 52.975 1.00 83.09 234 VAL A O 1
ATOM 6070 N N . PHE B 1 235 ? 52.421 -13.714 50.888 1.00 84.34 235 PHE A N 1
ATOM 6071 C CA . PHE B 1 235 ? 53.065 -12.464 51.239 1.00 82.35 235 PHE A CA 1
ATOM 6072 C C . PHE B 1 235 ? 52.011 -11.466 51.738 1.00 90.42 235 PHE A C 1
ATOM 6073 O O . PHE B 1 235 ? 52.217 -10.801 52.751 1.00 105.34 235 PHE A O 1
ATOM 6081 N N . HIS B 1 236 ? 50.880 -11.359 51.031 1.00 88.46 236 HIS A N 1
ATOM 6082 C CA . HIS B 1 236 ? 49.821 -10.410 51.403 1.00 80.92 236 HIS A CA 1
ATOM 6083 C C . HIS B 1 236 ? 48.888 -11.039 52.440 1.00 84.48 236 HIS A C 1
ATOM 6084 O O . HIS B 1 236 ? 47.853 -11.617 52.100 1.00 91.89 236 HIS A O 1
ATOM 6091 N N . THR B 1 237 ? 49.284 -10.886 53.708 1.00 83.92 237 THR A N 1
ATOM 6092 C CA . THR B 1 237 ? 48.552 -11.344 54.866 1.00 86.48 237 THR A CA 1
ATOM 6093 C C . THR B 1 237 ? 48.662 -10.270 55.951 1.00 81.19 237 THR A C 1
ATOM 6094 O O . THR B 1 237 ? 49.767 -9.841 56.293 1.00 77.49 237 THR A O 1
ATOM 6098 N N . ARG B 1 238 ? 47.499 -9.852 56.470 1.00 85.33 238 ARG A N 1
ATOM 6099 C CA . ARG B 1 238 ? 47.378 -8.759 57.448 1.00 88.55 238 ARG A CA 1
ATOM 6100 C C . ARG B 1 238 ? 48.572 -8.799 58.416 1.00 85.13 238 ARG A C 1
ATOM 6101 O O . ARG B 1 238 ? 49.388 -7.871 58.451 1.00 63.68 238 ARG A O 1
ATOM 6109 N N . PHE B 1 239 ? 48.678 -9.911 59.155 1.00 98.49 239 PHE A N 1
ATOM 6110 C CA . PHE B 1 239 ? 49.692 -10.120 60.189 1.00 107.10 239 PHE A CA 1
ATOM 6111 C C . PHE B 1 239 ? 51.085 -9.758 59.661 1.00 110.66 239 PHE A C 1
ATOM 6112 O O . PHE B 1 239 ? 51.829 -9.026 60.306 1.00 116.25 239 PHE A O 1
ATOM 6120 N N . SER B 1 240 ? 51.435 -10.285 58.487 1.00 104.77 240 SER A N 1
ATOM 6121 C CA . SER B 1 240 ? 52.746 -10.067 57.916 1.00 98.54 240 SER A CA 1
ATOM 6122 C C . SER B 1 240 ? 52.949 -8.579 57.610 1.00 102.39 240 SER A C 1
ATOM 6123 O O . SER B 1 240 ? 54.012 -8.029 57.929 1.00 98.76 240 SER A O 1
ATOM 6126 N N . SER B 1 241 ? 51.933 -7.941 57.000 1.00 95.69 241 SER A N 1
ATOM 6127 C CA . SER B 1 241 ? 52.006 -6.524 56.603 1.00 90.51 241 SER A CA 1
ATOM 6128 C C . SER B 1 241 ? 52.396 -5.658 57.801 1.00 89.07 241 SER A C 1
ATOM 6129 O O . SER B 1 241 ? 53.213 -4.747 57.677 1.00 94.19 241 SER A O 1
ATOM 6132 N N . MET B 1 242 ? 51.788 -5.964 58.950 1.00 94.28 242 MET A N 1
ATOM 6133 C CA . MET B 1 242 ? 52.090 -5.324 60.226 1.00 98.18 242 MET A CA 1
ATOM 6134 C C . MET B 1 242 ? 53.586 -5.395 60.528 1.00 94.67 242 MET A C 1
ATOM 6135 O O . MET B 1 242 ? 54.204 -4.378 60.798 1.00 85.86 242 MET A O 1
ATOM 6140 N N . LEU B 1 243 ? 54.147 -6.605 60.487 1.00 100.27 243 LEU A N 1
ATOM 6141 C CA . LEU B 1 243 ? 55.557 -6.800 60.788 1.00 99.96 243 LEU A CA 1
ATOM 6142 C C . LEU B 1 243 ? 56.403 -5.932 59.856 1.00 96.22 243 LEU A C 1
ATOM 6143 O O . LEU B 1 243 ? 57.383 -5.330 60.286 1.00 100.78 243 LEU A O 1
ATOM 6148 N N . ARG B 1 244 ? 56.010 -5.875 58.579 1.00 92.05 244 ARG A N 1
ATOM 6149 C CA . ARG B 1 244 ? 56.759 -5.112 57.589 1.00 92.20 244 ARG A CA 1
ATOM 6150 C C . ARG B 1 244 ? 56.710 -3.623 57.953 1.00 92.89 244 ARG A C 1
ATOM 6151 O O . ARG B 1 244 ? 57.699 -2.901 57.791 1.00 84.68 244 ARG A O 1
ATOM 6159 N N . ASN B 1 245 ? 55.556 -3.180 58.461 1.00 87.94 245 ASN A N 1
ATOM 6160 C CA . ASN B 1 245 ? 55.339 -1.782 58.834 1.00 92.57 245 ASN A CA 1
ATOM 6161 C C . ASN B 1 245 ? 56.085 -1.419 60.128 1.00 95.73 245 ASN A C 1
ATOM 6162 O O . ASN B 1 245 ? 56.742 -0.380 60.171 1.00 86.48 245 ASN A O 1
ATOM 6167 N N . VAL B 1 246 ? 55.973 -2.266 61.164 1.00 97.43 246 VAL A N 1
ATOM 6168 C CA . VAL B 1 246 ? 56.399 -1.913 62.532 1.00 88.49 246 VAL A CA 1
ATOM 6169 C C . VAL B 1 246 ? 57.903 -2.144 62.704 1.00 85.72 246 VAL A C 1
ATOM 6170 O O . VAL B 1 246 ? 58.594 -1.286 63.241 1.00 96.26 246 VAL A O 1
ATOM 6174 N N . LEU B 1 247 ? 58.400 -3.300 62.256 1.00 82.58 247 LEU A N 1
ATOM 6175 C CA . LEU B 1 247 ? 59.765 -3.704 62.546 1.00 90.20 247 LEU A CA 1
ATOM 6176 C C . LEU B 1 247 ? 60.735 -2.670 61.971 1.00 90.62 247 LEU A C 1
ATOM 6177 O O . LEU B 1 247 ? 60.466 -2.051 60.947 1.00 81.96 247 LEU A O 1
ATOM 6182 N N . PRO B 1 248 ? 61.911 -2.474 62.599 1.00 92.78 248 PRO A N 1
ATOM 6183 C CA . PRO B 1 248 ? 62.904 -1.533 62.092 1.00 99.63 248 PRO A CA 1
ATOM 6184 C C . PRO B 1 248 ? 63.187 -1.871 60.624 1.00 106.52 248 PRO A C 1
ATOM 6185 O O . PRO B 1 248 ? 63.256 -3.037 60.261 1.00 111.74 248 PRO A O 1
ATOM 6189 N N . ARG B 1 249 ? 63.347 -0.842 59.799 1.00 111.83 249 ARG A N 1
ATOM 6190 C CA . ARG B 1 249 ? 63.366 -1.031 58.367 1.00 113.86 249 ARG A CA 1
ATOM 6191 C C . ARG B 1 249 ? 64.458 -2.044 58.010 1.00 109.55 249 ARG A C 1
ATOM 6192 O O . ARG B 1 249 ? 64.241 -2.909 57.159 1.00 116.50 249 ARG A O 1
ATOM 6200 N N . THR B 1 250 ? 65.612 -1.961 58.681 1.00 100.85 250 THR A N 1
ATOM 6201 C CA . THR B 1 250 ? 66.701 -2.902 58.407 1.00 107.84 250 THR A CA 1
ATOM 6202 C C . THR B 1 250 ? 66.235 -4.328 58.715 1.00 101.71 250 THR A C 1
ATOM 6203 O O . THR B 1 250 ? 66.263 -5.174 57.840 1.00 115.26 250 THR A O 1
ATOM 6207 N N . VAL B 1 251 ? 65.766 -4.572 59.942 1.00 92.15 251 VAL A N 1
ATOM 6208 C CA . VAL B 1 251 ? 65.237 -5.889 60.311 1.00 95.15 251 VAL A CA 1
ATOM 6209 C C . VAL B 1 251 ? 64.380 -6.446 59.169 1.00 93.28 251 VAL A C 1
ATOM 6210 O O . VAL B 1 251 ? 64.372 -7.640 58.942 1.00 84.00 251 VAL A O 1
ATOM 6214 N N . VAL B 1 252 ? 63.611 -5.571 58.509 1.00 97.25 252 VAL A N 1
ATOM 6215 C CA . VAL B 1 252 ? 62.727 -5.967 57.427 1.00 98.22 252 VAL A CA 1
ATOM 6216 C C . VAL B 1 252 ? 63.555 -6.260 56.173 1.00 95.82 252 VAL A C 1
ATOM 6217 O O . VAL B 1 252 ? 63.378 -7.300 55.559 1.00 102.50 252 VAL A O 1
ATOM 6221 N N . LYS B 1 253 ? 64.449 -5.337 55.810 1.00 91.97 253 LYS A N 1
ATOM 6222 C CA . LYS B 1 253 ? 65.384 -5.531 54.694 1.00 98.42 253 LYS A CA 1
ATOM 6223 C C . LYS B 1 253 ? 66.208 -6.816 54.908 1.00 98.56 253 LYS A C 1
ATOM 6224 O O . LYS B 1 253 ? 66.354 -7.611 53.986 1.00 92.59 253 LYS A O 1
ATOM 6230 N N . TRP B 1 254 ? 66.748 -6.997 56.124 1.00 107.41 254 TRP A N 1
ATOM 6231 C CA . TRP B 1 254 ? 67.521 -8.194 56.529 1.00 110.49 254 TRP A CA 1
ATOM 6232 C C . TRP B 1 254 ? 66.719 -9.459 56.235 1.00 97.10 254 TRP A C 1
ATOM 6233 O O . TRP B 1 254 ? 67.293 -10.508 56.076 1.00 106.17 254 TRP A O 1
ATOM 6244 N N . MET B 1 255 ? 65.390 -9.340 56.286 1.00 86.79 255 MET A N 1
ATOM 6245 C CA . MET B 1 255 ? 64.487 -10.451 56.121 1.00 90.72 255 MET A CA 1
ATOM 6246 C C . MET B 1 255 ? 64.176 -10.639 54.638 1.00 95.53 255 MET A C 1
ATOM 6247 O O . MET B 1 255 ? 64.202 -11.756 54.143 1.00 111.71 255 MET A O 1
ATOM 6252 N N . MET B 1 256 ? 63.857 -9.551 53.934 1.00 98.60 256 MET A N 1
ATOM 6253 C CA . MET B 1 256 ? 63.641 -9.648 52.500 1.00 101.02 256 MET A CA 1
ATOM 6254 C C . MET B 1 256 ? 64.877 -10.300 51.876 1.00 95.04 256 MET A C 1
ATOM 6255 O O . MET B 1 256 ? 64.771 -11.301 51.196 1.00 91.60 256 MET A O 1
ATOM 6260 N N . GLU B 1 257 ? 66.052 -9.754 52.179 1.00 91.19 257 GLU A N 1
ATOM 6261 C CA . GLU B 1 257 ? 67.299 -10.228 51.599 1.00 93.56 257 GLU A CA 1
ATOM 6262 C C . GLU B 1 257 ? 67.374 -11.760 51.707 1.00 96.52 257 GLU A C 1
ATOM 6263 O O . GLU B 1 257 ? 67.631 -12.444 50.720 1.00 88.63 257 GLU A O 1
ATOM 6269 N N . GLN B 1 258 ? 67.125 -12.296 52.904 1.00 99.08 258 GLN A N 1
ATOM 6270 C CA . GLN B 1 258 ? 67.231 -13.735 53.147 1.00 102.25 258 GLN A CA 1
ATOM 6271 C C . GLN B 1 258 ? 66.171 -14.465 52.320 1.00 96.10 258 GLN A C 1
ATOM 6272 O O . GLN B 1 258 ? 66.495 -15.259 51.458 1.00 102.65 258 GLN A O 1
ATOM 6278 N N . GLN B 1 259 ? 64.903 -14.157 52.578 1.00 93.93 259 GLN A N 1
ATOM 6279 C CA . GLN B 1 259 ? 63.791 -14.779 51.867 1.00 94.39 259 GLN A CA 1
ATOM 6280 C C . GLN B 1 259 ? 64.073 -14.770 50.356 1.00 82.77 259 GLN A C 1
ATOM 6281 O O . GLN B 1 259 ? 63.999 -15.805 49.738 1.00 73.27 259 GLN A O 1
ATOM 6287 N N . MET B 1 260 ? 64.451 -13.613 49.793 1.00 85.78 260 MET A N 1
ATOM 6288 C CA . MET B 1 260 ? 64.626 -13.434 48.327 1.00 85.51 260 MET A CA 1
ATOM 6289 C C . MET B 1 260 ? 65.707 -14.369 47.780 1.00 82.80 260 MET A C 1
ATOM 6290 O O . MET B 1 260 ? 65.527 -14.929 46.695 1.00 84.71 260 MET A O 1
ATOM 6295 N N . ASN B 1 261 ? 66.815 -14.503 48.525 1.00 73.95 261 ASN A N 1
ATOM 6296 C CA . ASN B 1 261 ? 67.992 -15.258 48.110 1.00 64.08 261 ASN A CA 1
ATOM 6297 C C . ASN B 1 261 ? 67.820 -16.774 48.277 1.00 61.76 261 ASN A C 1
ATOM 6298 O O . ASN B 1 261 ? 68.613 -17.507 47.726 1.00 60.25 261 ASN A O 1
ATOM 6303 N N . ARG B 1 262 ? 66.818 -17.242 49.032 1.00 66.92 262 ARG A N 1
ATOM 6304 C CA . ARG B 1 262 ? 66.492 -18.677 49.109 1.00 68.27 262 ARG A CA 1
ATOM 6305 C C . ARG B 1 262 ? 66.561 -19.317 47.724 1.00 69.90 262 ARG A C 1
ATOM 6306 O O . ARG B 1 262 ? 67.118 -20.383 47.576 1.00 93.40 262 ARG A O 1
ATOM 6314 N N . TRP B 1 263 ? 65.938 -18.675 46.735 1.00 70.79 263 TRP A N 1
ATOM 6315 C CA . TRP B 1 263 ? 65.914 -19.168 45.351 1.00 73.45 263 TRP A CA 1
ATOM 6316 C C . TRP B 1 263 ? 67.332 -19.229 44.773 1.00 65.90 263 TRP A C 1
ATOM 6317 O O . TRP B 1 263 ? 67.749 -20.233 44.214 1.00 67.51 263 TRP A O 1
ATOM 6328 N N . PHE B 1 264 ? 68.046 -18.115 44.876 1.00 60.43 264 PHE A N 1
ATOM 6329 C CA . PHE B 1 264 ? 69.381 -18.044 44.360 1.00 62.50 264 PHE A CA 1
ATOM 6330 C C . PHE B 1 264 ? 70.086 -16.822 44.950 1.00 65.17 264 PHE A C 1
ATOM 6331 O O . PHE B 1 264 ? 69.436 -15.861 45.356 1.00 71.27 264 PHE A O 1
ATOM 6339 N N . ASN B 1 265 ? 71.415 -16.890 44.999 1.00 62.16 265 ASN A N 1
ATOM 6340 C CA . ASN B 1 265 ? 72.211 -15.791 45.477 1.00 66.85 265 ASN A CA 1
ATOM 6341 C C . ASN B 1 265 ? 72.193 -14.699 44.400 1.00 65.17 265 ASN A C 1
ATOM 6342 O O . ASN B 1 265 ? 72.696 -14.894 43.310 1.00 76.07 265 ASN A O 1
ATOM 6347 N N . HIS B 1 266 ? 71.615 -13.547 44.728 1.00 58.52 266 HIS A N 1
ATOM 6348 C CA . HIS B 1 266 ? 71.434 -12.469 43.765 1.00 61.42 266 HIS A CA 1
ATOM 6349 C C . HIS B 1 266 ? 72.771 -11.790 43.455 1.00 58.47 266 HIS A C 1
ATOM 6350 O O . HIS B 1 266 ? 72.929 -11.215 42.373 1.00 65.85 266 HIS A O 1
ATOM 6357 N N . GLU B 1 267 ? 73.705 -11.840 44.409 1.00 55.34 267 GLU A N 1
ATOM 6358 C CA . GLU B 1 267 ? 75.049 -11.322 44.186 1.00 66.52 267 GLU A CA 1
ATOM 6359 C C . GLU B 1 267 ? 75.689 -12.068 43.002 1.00 63.83 267 GLU A C 1
ATOM 6360 O O . GLU B 1 267 ? 76.196 -11.460 42.057 1.00 69.86 267 GLU A O 1
ATOM 6366 N N . ASN B 1 268 ? 75.621 -13.393 43.059 1.00 57.38 268 ASN A N 1
ATOM 6367 C CA . ASN B 1 268 ? 76.282 -14.269 42.122 1.00 62.22 268 ASN A CA 1
ATOM 6368 C C . ASN B 1 268 ? 75.681 -14.122 40.725 1.00 65.28 268 ASN A C 1
ATOM 6369 O O . ASN B 1 268 ? 76.420 -14.105 39.736 1.00 63.75 268 ASN A O 1
ATOM 6374 N N . TYR B 1 269 ? 74.344 -14.075 40.666 1.00 75.97 269 TYR A N 1
ATOM 6375 C CA . TYR B 1 269 ? 73.600 -14.018 39.402 1.00 80.56 269 TYR A CA 1
ATOM 6376 C C . TYR B 1 269 ? 73.640 -12.590 38.849 1.00 75.98 269 TYR A C 1
ATOM 6377 O O . TYR B 1 269 ? 73.344 -12.370 37.674 1.00 68.02 269 TYR A O 1
ATOM 6386 N N . GLY B 1 270 ? 74.024 -11.644 39.718 1.00 74.87 270 GLY A N 1
ATOM 6387 C CA . GLY B 1 270 ? 74.543 -10.346 39.320 1.00 69.08 270 GLY A CA 1
ATOM 6388 C C . GLY B 1 270 ? 73.493 -9.254 39.376 1.00 71.31 270 GLY A C 1
ATOM 6389 O O . GLY B 1 270 ? 73.701 -8.168 38.837 1.00 82.56 270 GLY A O 1
ATOM 6390 N N . LEU B 1 271 ? 72.365 -9.498 40.045 1.00 65.24 271 LEU A N 1
ATOM 6391 C CA . LEU B 1 271 ? 71.340 -8.478 40.088 1.00 73.44 271 LEU A CA 1
ATOM 6392 C C . LEU B 1 271 ? 71.061 -8.068 41.542 1.00 79.12 271 LEU A C 1
ATOM 6393 O O . LEU B 1 271 ? 69.989 -7.547 41.871 1.00 86.05 271 LEU A O 1
ATOM 6398 N N . GLU B 1 272 ? 72.079 -8.228 42.394 1.00 78.19 272 GLU A N 1
ATOM 6399 C CA . GLU B 1 272 ? 72.069 -7.633 43.698 1.00 81.21 272 GLU A CA 1
ATOM 6400 C C . GLU B 1 272 ? 71.752 -6.154 43.521 1.00 72.83 272 GLU A C 1
ATOM 6401 O O . GLU B 1 272 ? 72.384 -5.492 42.701 1.00 61.66 272 GLU A O 1
ATOM 6407 N N . PRO B 1 273 ? 70.711 -5.649 44.225 1.00 78.25 273 PRO A N 1
ATOM 6408 C CA . PRO B 1 273 ? 70.401 -4.219 44.274 1.00 79.60 273 PRO A CA 1
ATOM 6409 C C . PRO B 1 273 ? 71.450 -3.326 44.947 1.00 88.14 273 PRO A C 1
ATOM 6410 O O . PRO B 1 273 ? 72.301 -3.825 45.717 1.00 90.23 273 PRO A O 1
ATOM 6414 N N . GLN B 1 274 ? 71.355 -2.012 44.673 1.00 87.39 274 GLN A N 1
ATOM 6415 C CA . GLN B 1 274 ? 72.152 -1.002 45.366 1.00 93.81 274 GLN A CA 1
ATOM 6416 C C . GLN B 1 274 ? 71.536 -0.748 46.746 1.00 98.53 274 GLN A C 1
ATOM 6417 O O . GLN B 1 274 ? 72.135 -1.130 47.759 1.00 116.29 274 GLN A O 1
ATOM 6423 N N . ASN B 1 275 ? 70.341 -0.133 46.776 1.00 87.82 275 ASN A N 1
ATOM 6424 C CA . ASN B 1 275 ? 69.620 0.091 48.016 1.00 92.38 275 ASN A CA 1
ATOM 6425 C C . ASN B 1 275 ? 68.641 -1.061 48.257 1.00 89.84 275 ASN A C 1
ATOM 6426 O O . ASN B 1 275 ? 67.564 -1.131 47.672 1.00 89.33 275 ASN A O 1
ATOM 6431 N N . LYS B 1 276 ? 69.034 -1.948 49.166 1.00 88.55 276 LYS A N 1
ATOM 6432 C CA . LYS B 1 276 ? 68.141 -2.943 49.711 1.00 97.30 276 LYS A CA 1
ATOM 6433 C C . LYS B 1 276 ? 67.236 -2.267 50.747 1.00 101.98 276 LYS A C 1
ATOM 6434 O O . LYS B 1 276 ? 66.244 -2.848 51.184 1.00 103.96 276 LYS A O 1
ATOM 6440 N N . TYR B 1 277 ? 67.624 -1.042 51.137 1.00 118.31 277 TYR A N 1
ATOM 6441 C CA . TYR B 1 277 ? 66.853 -0.115 51.962 1.00 118.21 277 TYR A CA 1
ATOM 6442 C C . TYR B 1 277 ? 65.393 -0.098 51.480 1.00 107.99 277 TYR A C 1
ATOM 6443 O O . TYR B 1 277 ? 64.471 -0.207 52.290 1.00 104.27 277 TYR A O 1
ATOM 6452 N N . LEU B 1 278 ? 65.208 -0.009 50.156 1.00 104.29 278 LEU A N 1
ATOM 6453 C CA . LEU B 1 278 ? 63.903 0.242 49.541 1.00 104.56 278 LEU A CA 1
ATOM 6454 C C . LEU B 1 278 ? 63.032 -1.013 49.589 1.00 95.57 278 LEU A C 1
ATOM 6455 O O . LEU B 1 278 ? 63.515 -2.122 49.392 1.00 115.28 278 LEU A O 1
ATOM 6460 N N . MET B 1 279 ? 61.735 -0.797 49.813 1.00 89.93 279 MET A N 1
ATOM 6461 C CA . MET B 1 279 ? 60.712 -1.839 49.683 1.00 98.03 279 MET A CA 1
ATOM 6462 C C . MET B 1 279 ? 60.138 -1.817 48.252 1.00 98.11 279 MET A C 1
ATOM 6463 O O . MET B 1 279 ? 58.952 -1.976 48.027 1.00 73.78 279 MET A O 1
ATOM 6468 N N . LYS B 1 280 ? 61.036 -1.650 47.280 1.00 118.15 280 LYS A N 1
ATOM 6469 C CA . LYS B 1 280 ? 60.741 -1.597 45.844 1.00 112.94 280 LYS A CA 1
ATOM 6470 C C . LYS B 1 280 ? 60.029 -2.886 45.420 1.00 109.17 280 LYS A C 1
ATOM 6471 O O . LYS B 1 280 ? 60.295 -3.964 45.941 1.00 117.81 280 LYS A O 1
ATOM 6477 N N . GLU B 1 281 ? 59.127 -2.777 44.449 1.00 101.87 281 GLU A N 1
ATOM 6478 C CA . GLU B 1 281 ? 58.468 -3.956 43.848 1.00 100.04 281 GLU A CA 1
ATOM 6479 C C . GLU B 1 281 ? 59.517 -4.886 43.232 1.00 91.64 281 GLU A C 1
ATOM 6480 O O . GLU B 1 281 ? 60.265 -4.494 42.337 1.00 94.89 281 GLU A O 1
ATOM 6486 N N . PRO B 1 282 ? 59.594 -6.167 43.656 1.00 80.08 282 PRO A N 1
ATOM 6487 C CA . PRO B 1 282 ? 60.468 -7.137 42.993 1.00 72.35 282 PRO A CA 1
ATOM 6488 C C . PRO B 1 282 ? 59.826 -7.606 41.678 1.00 68.74 282 PRO A C 1
ATOM 6489 O O . PRO B 1 282 ? 58.587 -7.566 41.545 1.00 62.69 282 PRO A O 1
ATOM 6493 N N . VAL B 1 283 ? 60.656 -8.043 40.722 1.00 69.52 283 VAL A N 1
ATOM 6494 C CA . VAL B 1 283 ? 60.145 -8.573 39.458 1.00 70.92 283 VAL A CA 1
ATOM 6495 C C . VAL B 1 283 ? 59.622 -9.980 39.735 1.00 67.67 283 VAL A C 1
ATOM 6496 O O . VAL B 1 283 ? 60.140 -10.679 40.615 1.00 64.99 283 VAL A O 1
ATOM 6500 N N . LEU B 1 284 ? 58.607 -10.377 38.961 1.00 65.67 284 LEU A N 1
ATOM 6501 C CA . LEU B 1 284 ? 58.019 -11.685 39.072 1.00 61.69 284 LEU A CA 1
ATOM 6502 C C . LEU B 1 284 ? 58.180 -12.443 37.752 1.00 67.45 284 LEU A C 1
ATOM 6503 O O . LEU B 1 284 ? 57.446 -12.254 36.761 1.00 69.21 284 LEU A O 1
ATOM 6508 N N . ASN B 1 285 ? 59.185 -13.319 37.768 1.00 64.32 285 ASN A N 1
ATOM 6509 C CA . ASN B 1 285 ? 59.520 -14.126 36.658 1.00 59.29 285 ASN A CA 1
ATOM 6510 C C . ASN B 1 285 ? 59.974 -15.461 37.214 1.00 56.70 285 ASN A C 1
ATOM 6511 O O . ASN B 1 285 ? 60.929 -15.495 37.959 1.00 67.34 285 ASN A O 1
ATOM 6516 N N . ASP B 1 286 ? 59.281 -16.536 36.856 1.00 57.62 286 ASP A N 1
ATOM 6517 C CA . ASP B 1 286 ? 59.677 -17.869 37.284 1.00 62.93 286 ASP A CA 1
ATOM 6518 C C . ASP B 1 286 ? 60.832 -18.414 36.428 1.00 60.77 286 ASP A C 1
ATOM 6519 O O . ASP B 1 286 ? 61.298 -19.516 36.693 1.00 70.51 286 ASP A O 1
ATOM 6524 N N . ASP B 1 287 ? 61.249 -17.678 35.386 1.00 56.62 287 ASP A N 1
ATOM 6525 C CA . ASP B 1 287 ? 62.075 -18.217 34.311 1.00 54.76 287 ASP A CA 1
ATOM 6526 C C . ASP B 1 287 ? 63.475 -17.582 34.338 1.00 53.14 287 ASP A C 1
ATOM 6527 O O . ASP B 1 287 ? 64.454 -18.195 33.912 1.00 54.31 287 ASP A O 1
ATOM 6532 N N . LEU B 1 288 ? 63.585 -16.363 34.863 1.00 48.72 288 LEU A N 1
ATOM 6533 C CA . LEU B 1 288 ? 64.783 -15.547 34.674 1.00 46.66 288 LEU A CA 1
ATOM 6534 C C . LEU B 1 288 ? 66.012 -16.214 35.273 1.00 45.48 288 LEU A C 1
ATOM 6535 O O . LEU B 1 288 ? 67.011 -16.373 34.586 1.00 48.07 288 LEU A O 1
ATOM 6540 N N . PRO B 1 289 ? 66.002 -16.625 36.559 1.00 48.18 289 PRO A N 1
ATOM 6541 C CA . PRO B 1 289 ? 67.188 -17.219 37.176 1.00 49.47 289 PRO A CA 1
ATOM 6542 C C . PRO B 1 289 ? 67.725 -18.396 36.350 1.00 45.87 289 PRO A C 1
ATOM 6543 O O . PRO B 1 289 ? 68.904 -18.424 36.034 1.00 42.91 289 PRO A O 1
ATOM 6547 N N . SER B 1 290 ? 66.839 -19.322 35.975 1.00 44.17 290 SER A N 1
ATOM 6548 C CA . SER B 1 290 ? 67.216 -20.483 35.136 1.00 51.43 290 SER A CA 1
ATOM 6549 C C . SER B 1 290 ? 67.845 -20.011 33.821 1.00 50.53 290 SER A C 1
ATOM 6550 O O . SER B 1 290 ? 68.911 -20.467 33.398 1.00 45.48 290 SER A O 1
ATOM 6553 N N . ARG B 1 291 ? 67.183 -19.052 33.183 1.00 51.96 291 ARG A N 1
ATOM 6554 C CA . ARG B 1 291 ? 67.615 -18.644 31.876 1.00 51.70 291 ARG A CA 1
ATOM 6555 C C . ARG B 1 291 ? 68.996 -17.974 31.981 1.00 47.94 291 ARG A C 1
ATOM 6556 O O . ARG B 1 291 ? 69.742 -17.938 30.996 1.00 45.53 291 ARG A O 1
ATOM 6564 N N . LEU B 1 292 ? 69.348 -17.501 33.186 1.00 46.04 292 LEU A N 1
ATOM 6565 C CA . LEU B 1 292 ? 70.683 -16.952 33.470 1.00 47.84 292 LEU A CA 1
ATOM 6566 C C . LEU B 1 292 ? 71.694 -18.097 33.626 1.00 47.15 292 LEU A C 1
ATOM 6567 O O . LEU B 1 292 ? 72.815 -17.992 33.138 1.00 51.16 292 LEU A O 1
ATOM 6572 N N . LEU B 1 293 ? 71.300 -19.180 34.299 1.00 47.88 293 LEU A N 1
ATOM 6573 C CA . LEU B 1 293 ? 72.163 -20.363 34.443 1.00 54.64 293 LEU A CA 1
ATOM 6574 C C . LEU B 1 293 ? 72.524 -20.932 33.070 1.00 55.22 293 LEU A C 1
ATOM 6575 O O . LEU B 1 293 ? 73.691 -21.181 32.807 1.00 61.11 293 LEU A O 1
ATOM 6580 N N . TYR B 1 294 ? 71.505 -21.111 32.221 1.00 57.51 294 TYR A N 1
ATOM 6581 C CA . TYR B 1 294 ? 71.657 -21.651 30.872 1.00 56.47 294 TYR A CA 1
ATOM 6582 C C . TYR B 1 294 ? 72.552 -20.727 30.026 1.00 57.76 294 TYR A C 1
ATOM 6583 O O . TYR B 1 294 ? 73.010 -21.101 28.947 1.00 52.15 294 TYR A O 1
ATOM 6592 N N . GLY B 1 295 ? 72.747 -19.492 30.502 1.00 57.48 295 GLY A N 1
ATOM 6593 C CA . GLY B 1 295 ? 73.591 -18.518 29.852 1.00 59.55 295 GLY A CA 1
ATOM 6594 C C . GLY B 1 295 ? 72.888 -17.829 28.693 1.00 66.60 295 GLY A C 1
ATOM 6595 O O . GLY B 1 295 ? 73.547 -17.176 27.870 1.00 65.48 295 GLY A O 1
ATOM 6596 N N . ALA B 1 296 ? 71.555 -17.969 28.629 1.00 70.46 296 ALA A N 1
ATOM 6597 C CA . ALA B 1 296 ? 70.733 -17.363 27.570 1.00 69.28 296 ALA A CA 1
ATOM 6598 C C . ALA B 1 296 ? 70.711 -15.843 27.734 1.00 64.92 296 ALA A C 1
ATOM 6599 O O . ALA B 1 296 ? 70.716 -15.100 26.729 1.00 58.88 296 ALA A O 1
ATOM 6601 N N . ILE B 1 297 ? 70.702 -15.409 29.002 1.00 58.29 297 ILE A N 1
ATOM 6602 C CA . ILE B 1 297 ? 70.700 -14.011 29.362 1.00 62.31 297 ILE A CA 1
ATOM 6603 C C . ILE B 1 297 ? 71.938 -13.721 30.212 1.00 67.92 297 ILE A C 1
ATOM 6604 O O . ILE B 1 297 ? 72.276 -14.508 31.102 1.00 80.28 297 ILE A O 1
ATOM 6609 N N . LYS B 1 298 ? 72.604 -12.594 29.912 1.00 71.01 298 LYS A N 1
ATOM 6610 C CA . LYS B 1 298 ? 73.657 -11.999 30.740 1.00 67.79 298 LYS A CA 1
ATOM 6611 C C . LYS B 1 298 ? 73.121 -10.688 31.304 1.00 54.13 298 LYS A C 1
ATOM 6612 O O . LYS B 1 298 ? 72.720 -9.841 30.523 1.00 51.35 298 LYS A O 1
ATOM 6618 N N . VAL B 1 299 ? 73.118 -10.523 32.632 1.00 49.00 299 VAL A N 1
ATOM 6619 C CA . VAL B 1 299 ? 72.714 -9.224 33.184 1.00 52.85 299 VAL A CA 1
ATOM 6620 C C . VAL B 1 299 ? 73.929 -8.308 33.062 1.00 59.39 299 VAL A C 1
ATOM 6621 O O . VAL B 1 299 ? 75.054 -8.780 32.990 1.00 64.34 299 VAL A O 1
ATOM 6625 N N . LYS B 1 300 ? 73.684 -6.999 33.011 1.00 54.74 300 LYS A N 1
ATOM 6626 C CA . LYS B 1 300 ? 74.743 -6.074 32.777 1.00 50.86 300 LYS A CA 1
ATOM 6627 C C . LYS B 1 300 ? 74.451 -4.767 33.508 1.00 48.93 300 LYS A C 1
ATOM 6628 O O . LYS B 1 300 ? 73.317 -4.488 33.855 1.00 51.30 300 LYS A O 1
ATOM 6634 N N . SER B 1 301 ? 75.516 -4.009 33.762 1.00 57.37 301 SER A N 1
ATOM 6635 C CA . SER B 1 301 ? 75.437 -2.695 34.360 1.00 66.93 301 SER A CA 1
ATOM 6636 C C . SER B 1 301 ? 74.712 -1.747 33.397 1.00 68.40 301 SER A C 1
ATOM 6637 O O . SER B 1 301 ? 74.323 -2.158 32.301 1.00 63.51 301 SER A O 1
ATOM 6640 N N . ARG B 1 302 ? 74.502 -0.492 33.804 1.00 73.49 302 ARG A N 1
ATOM 6641 C CA . ARG B 1 302 ? 73.748 0.412 32.934 1.00 86.72 302 ARG A CA 1
ATOM 6642 C C . ARG B 1 302 ? 74.591 0.645 31.691 1.00 78.34 302 ARG A C 1
ATOM 6643 O O . ARG B 1 302 ? 75.818 0.672 31.791 1.00 84.81 302 ARG A O 1
ATOM 6651 N N . VAL B 1 303 ? 73.926 0.800 30.544 1.00 68.32 303 VAL A N 1
ATOM 6652 C CA . VAL B 1 303 ? 74.612 1.261 29.369 1.00 68.85 303 VAL A CA 1
ATOM 6653 C C . VAL B 1 303 ? 75.154 2.654 29.687 1.00 73.25 303 VAL A C 1
ATOM 6654 O O . VAL B 1 303 ? 74.472 3.427 30.320 1.00 78.40 303 VAL A O 1
ATOM 6658 N N . LYS B 1 304 ? 76.389 2.939 29.264 1.00 86.64 304 LYS A N 1
ATOM 6659 C CA . LYS B 1 304 ? 76.960 4.261 29.416 1.00 84.86 304 LYS A CA 1
ATOM 6660 C C . LYS B 1 304 ? 76.844 5.002 28.084 1.00 85.23 304 LYS A C 1
ATOM 6661 O O . LYS B 1 304 ? 76.423 6.159 28.050 1.00 89.28 304 LYS A O 1
ATOM 6667 N N . GLU B 1 305 ? 77.215 4.317 27.001 1.00 82.26 305 GLU A N 1
ATOM 6668 C CA . GLU B 1 305 ? 77.220 4.895 25.684 1.00 87.09 305 GLU A CA 1
ATOM 6669 C C . GLU B 1 305 ? 76.987 3.802 24.645 1.00 78.11 305 GLU A C 1
ATOM 6670 O O . GLU B 1 305 ? 77.322 2.646 24.858 1.00 79.08 305 GLU A O 1
ATOM 6676 N N . LEU B 1 306 ? 76.425 4.208 23.509 1.00 77.11 306 LEU A N 1
ATOM 6677 C CA . LEU B 1 306 ? 76.286 3.354 22.353 1.00 78.46 306 LEU A CA 1
ATOM 6678 C C . LEU B 1 306 ? 77.196 3.840 21.225 1.00 81.15 306 LEU A C 1
ATOM 6679 O O . LEU B 1 306 ? 77.541 5.019 21.133 1.00 81.15 306 LEU A O 1
ATOM 6684 N N . THR B 1 307 ? 77.555 2.886 20.367 1.00 83.04 307 THR A N 1
ATOM 6685 C CA . THR B 1 307 ? 78.226 3.106 19.111 1.00 84.33 307 THR A CA 1
ATOM 6686 C C . THR B 1 307 ? 77.308 2.575 18.013 1.00 81.37 307 THR A C 1
ATOM 6687 O O . THR B 1 307 ? 76.132 2.302 18.266 1.00 77.80 307 THR A O 1
ATOM 6691 N N . GLU B 1 308 ? 77.855 2.397 16.810 1.00 84.06 308 GLU A N 1
ATOM 6692 C CA . GLU B 1 308 ? 77.052 1.953 15.682 1.00 94.48 308 GLU A CA 1
ATOM 6693 C C . GLU B 1 308 ? 76.710 0.471 15.858 1.00 93.21 308 GLU A C 1
ATOM 6694 O O . GLU B 1 308 ? 75.606 0.059 15.519 1.00 93.02 308 GLU A O 1
ATOM 6700 N N . THR B 1 309 ? 77.665 -0.314 16.378 1.00 97.42 309 THR A N 1
ATOM 6701 C CA . THR B 1 309 ? 77.506 -1.764 16.466 1.00 96.36 309 THR A CA 1
ATOM 6702 C C . THR B 1 309 ? 77.558 -2.261 17.908 1.00 83.09 309 THR A C 1
ATOM 6703 O O . THR B 1 309 ? 77.203 -3.410 18.142 1.00 88.57 309 THR A O 1
ATOM 6707 N N . SER B 1 310 ? 78.024 -1.433 18.846 1.00 68.69 310 SER A N 1
ATOM 6708 C CA . SER B 1 310 ? 78.384 -1.937 20.168 1.00 74.90 310 SER A CA 1
ATOM 6709 C C . SER B 1 310 ? 77.768 -1.079 21.275 1.00 79.65 310 SER A C 1
ATOM 6710 O O . SER B 1 310 ? 77.086 -0.105 20.995 1.00 99.79 310 SER A O 1
ATOM 6713 N N . ALA B 1 311 ? 78.018 -1.480 22.528 1.00 76.71 311 ALA A N 1
ATOM 6714 C CA . ALA B 1 311 ? 77.562 -0.779 23.722 1.00 70.83 311 ALA A CA 1
ATOM 6715 C C . ALA B 1 311 ? 78.676 -0.763 24.760 1.00 64.53 311 ALA A C 1
ATOM 6716 O O . ALA B 1 311 ? 79.220 -1.798 25.110 1.00 74.16 311 ALA A O 1
ATOM 6718 N N . ILE B 1 312 ? 78.990 0.423 25.258 1.00 65.53 312 ILE A N 1
ATOM 6719 C CA . ILE B 1 312 ? 79.881 0.551 26.394 1.00 71.94 312 ILE A CA 1
ATOM 6720 C C . ILE B 1 312 ? 78.991 0.463 27.631 1.00 70.12 312 ILE A C 1
ATOM 6721 O O . ILE B 1 312 ? 77.791 0.692 27.531 1.00 65.45 312 ILE A O 1
ATOM 6726 N N . PHE B 1 313 ? 79.572 0.104 28.775 1.00 74.02 313 PHE A N 1
ATOM 6727 C CA . PHE B 1 313 ? 78.792 -0.064 29.987 1.00 73.35 313 PHE A CA 1
ATOM 6728 C C . PHE B 1 313 ? 79.467 0.686 31.134 1.00 76.24 313 PHE A C 1
ATOM 6729 O O . PHE B 1 313 ? 80.658 0.975 31.084 1.00 78.51 313 PHE A O 1
ATOM 6737 N N . GLU B 1 314 ? 78.673 0.925 32.181 1.00 73.66 314 GLU A N 1
ATOM 6738 C CA . GLU B 1 314 ? 79.021 1.747 33.331 1.00 80.39 314 GLU A CA 1
ATOM 6739 C C . GLU B 1 314 ? 80.180 1.129 34.141 1.00 77.77 314 GLU A C 1
ATOM 6740 O O . GLU B 1 314 ? 80.788 1.807 34.961 1.00 77.16 314 GLU A O 1
ATOM 6746 N N . ASP B 1 315 ? 80.494 -0.149 33.920 1.00 80.19 315 ASP A N 1
ATOM 6747 C CA . ASP B 1 315 ? 81.618 -0.788 34.616 1.00 90.95 315 ASP A CA 1
ATOM 6748 C C . ASP B 1 315 ? 82.770 -1.052 33.626 1.00 95.22 315 ASP A C 1
ATOM 6749 O O . ASP B 1 315 ? 83.624 -1.918 33.854 1.00 95.08 315 ASP A O 1
ATOM 6754 N N . GLY B 1 316 ? 82.773 -0.326 32.505 1.00 84.94 316 GLY A N 1
ATOM 6755 C CA . GLY B 1 316 ? 83.896 -0.333 31.580 1.00 86.30 316 GLY A CA 1
ATOM 6756 C C . GLY B 1 316 ? 83.836 -1.469 30.571 1.00 84.07 316 GLY A C 1
ATOM 6757 O O . GLY B 1 316 ? 84.577 -1.464 29.595 1.00 106.82 316 GLY A O 1
ATOM 6758 N N . THR B 1 317 ? 82.955 -2.443 30.785 1.00 74.81 317 THR A N 1
ATOM 6759 C CA . THR B 1 317 ? 82.839 -3.547 29.858 1.00 75.92 317 THR A CA 1
ATOM 6760 C C . THR B 1 317 ? 82.190 -3.054 28.558 1.00 75.90 317 THR A C 1
ATOM 6761 O O . THR B 1 317 ? 81.605 -1.961 28.510 1.00 69.90 317 THR A O 1
ATOM 6765 N N . VAL B 1 318 ? 82.290 -3.883 27.515 1.00 70.81 318 VAL A N 1
ATOM 6766 C CA . VAL B 1 318 ? 81.772 -3.567 26.208 1.00 72.24 318 VAL A CA 1
ATOM 6767 C C . VAL B 1 318 ? 81.152 -4.819 25.599 1.00 72.22 318 VAL A C 1
ATOM 6768 O O . VAL B 1 318 ? 81.666 -5.907 25.803 1.00 94.04 318 VAL A O 1
ATOM 6772 N N . GLU B 1 319 ? 80.078 -4.642 24.825 1.00 68.61 319 GLU A N 1
ATOM 6773 C CA . GLU B 1 319 ? 79.434 -5.752 24.151 1.00 70.95 319 GLU A CA 1
ATOM 6774 C C . GLU B 1 319 ? 79.334 -5.453 22.654 1.00 79.49 319 GLU A C 1
ATOM 6775 O O . GLU B 1 319 ? 78.586 -4.578 22.225 1.00 96.28 319 GLU A O 1
ATOM 6781 N N . GLU B 1 320 ? 80.108 -6.215 21.879 1.00 85.84 320 GLU A N 1
ATOM 6782 C CA . GLU B 1 320 ? 80.274 -5.999 20.464 1.00 92.12 320 GLU A CA 1
ATOM 6783 C C . GLU B 1 320 ? 79.040 -6.545 19.744 1.00 75.40 320 GLU A C 1
ATOM 6784 O O . GLU B 1 320 ? 78.330 -7.355 20.298 1.00 61.47 320 GLU A O 1
ATOM 6790 N N . ASP B 1 321 ? 78.786 -6.020 18.540 1.00 86.59 321 ASP A N 1
ATOM 6791 C CA . ASP B 1 321 ? 77.794 -6.516 17.565 1.00 92.50 321 ASP A CA 1
ATOM 6792 C C . ASP B 1 321 ? 76.473 -6.865 18.247 1.00 87.58 321 ASP A C 1
ATOM 6793 O O . ASP B 1 321 ? 76.143 -8.045 18.358 1.00 75.31 321 ASP A O 1
ATOM 6798 N N . ILE B 1 322 ? 75.735 -5.814 18.639 1.00 86.49 322 ILE A N 1
ATOM 6799 C CA . ILE B 1 322 ? 74.399 -5.912 19.256 1.00 77.25 322 ILE A CA 1
ATOM 6800 C C . ILE B 1 322 ? 73.368 -5.430 18.234 1.00 60.10 322 ILE A C 1
ATOM 6801 O O . ILE B 1 322 ? 73.325 -4.289 17.912 1.00 58.90 322 ILE A O 1
ATOM 6806 N N . ASP B 1 323 ? 72.560 -6.357 17.729 1.00 61.37 323 ASP A N 1
ATOM 6807 C CA . ASP B 1 323 ? 71.716 -6.147 16.571 1.00 71.92 323 ASP A CA 1
ATOM 6808 C C . ASP B 1 323 ? 70.442 -5.384 16.962 1.00 77.38 323 ASP A C 1
ATOM 6809 O O . ASP B 1 323 ? 69.840 -4.734 16.118 1.00 77.07 323 ASP A O 1
ATOM 6814 N N . VAL B 1 324 ? 70.008 -5.511 18.221 1.00 76.71 324 VAL A N 1
ATOM 6815 C CA . VAL B 1 324 ? 68.701 -5.028 18.629 1.00 71.86 324 VAL A CA 1
ATOM 6816 C C . VAL B 1 324 ? 68.763 -4.531 20.074 1.00 74.77 324 VAL A C 1
ATOM 6817 O O . VAL B 1 324 ? 69.145 -5.276 20.971 1.00 74.69 324 VAL A O 1
ATOM 6821 N N . ILE B 1 325 ? 68.354 -3.273 20.275 1.00 74.67 325 ILE A N 1
ATOM 6822 C CA . ILE B 1 325 ? 68.078 -2.731 21.597 1.00 72.97 325 ILE A CA 1
ATOM 6823 C C . ILE B 1 325 ? 66.563 -2.779 21.830 1.00 68.44 325 ILE A C 1
ATOM 6824 O O . ILE B 1 325 ? 65.793 -2.512 20.923 1.00 69.01 325 ILE A O 1
ATOM 6829 N N . VAL B 1 326 ? 66.149 -3.116 23.053 1.00 63.85 326 VAL A N 1
ATOM 6830 C CA . VAL B 1 326 ? 64.756 -2.977 23.441 1.00 59.20 326 VAL A CA 1
ATOM 6831 C C . VAL B 1 326 ? 64.678 -2.165 24.732 1.00 62.32 326 VAL A C 1
ATOM 6832 O O . VAL B 1 326 ? 65.149 -2.604 25.795 1.00 57.80 326 VAL A O 1
ATOM 6836 N N . PHE B 1 327 ? 64.078 -0.979 24.595 1.00 64.99 327 PHE A N 1
ATOM 6837 C CA . PHE B 1 327 ? 63.828 -0.068 25.675 1.00 61.88 327 PHE A CA 1
ATOM 6838 C C . PHE B 1 327 ? 62.543 -0.488 26.374 1.00 62.57 327 PHE A C 1
ATOM 6839 O O . PHE B 1 327 ? 61.451 -0.180 25.922 1.00 73.79 327 PHE A O 1
ATOM 6847 N N . ALA B 1 328 ? 62.717 -1.256 27.448 1.00 62.23 328 ALA A N 1
ATOM 6848 C CA . ALA B 1 328 ? 61.686 -1.511 28.410 1.00 61.97 328 ALA A CA 1
ATOM 6849 C C . ALA B 1 328 ? 61.848 -0.481 29.536 1.00 63.75 328 ALA A C 1
ATOM 6850 O O . ALA B 1 328 ? 62.123 -0.807 30.695 1.00 68.64 328 ALA A O 1
ATOM 6852 N N . THR B 1 329 ? 61.667 0.782 29.162 1.00 60.06 329 THR A N 1
ATOM 6853 C CA . THR B 1 329 ? 61.895 1.884 30.039 1.00 62.83 329 THR A CA 1
ATOM 6854 C C . THR B 1 329 ? 60.550 2.469 30.480 1.00 63.91 329 THR A C 1
ATOM 6855 O O . THR B 1 329 ? 60.476 3.618 30.892 1.00 60.62 329 THR A O 1
ATOM 6859 N N . GLY B 1 330 ? 59.493 1.656 30.371 1.00 73.30 330 GLY A N 1
ATOM 6860 C CA . GLY B 1 330 ? 58.206 1.934 30.987 1.00 68.79 330 GLY A CA 1
ATOM 6861 C C . GLY B 1 330 ? 57.433 3.009 30.255 1.00 62.54 330 GLY A C 1
ATOM 6862 O O . GLY B 1 330 ? 57.820 3.444 29.170 1.00 60.93 330 GLY A O 1
ATOM 6863 N N . TYR B 1 331 ? 56.325 3.423 30.869 1.00 65.93 331 TYR A N 1
ATOM 6864 C CA . TYR B 1 331 ? 55.410 4.372 30.246 1.00 70.32 331 TYR A CA 1
ATOM 6865 C C . TYR B 1 331 ? 55.269 5.609 31.131 1.00 71.05 331 TYR A C 1
ATOM 6866 O O . TYR B 1 331 ? 55.561 5.595 32.324 1.00 83.45 331 TYR A O 1
ATOM 6875 N N . THR B 1 332 ? 54.830 6.686 30.493 1.00 69.76 332 THR A N 1
ATOM 6876 C CA . THR B 1 332 ? 54.348 7.837 31.171 1.00 73.38 332 THR A CA 1
ATOM 6877 C C . THR B 1 332 ? 52.844 7.878 30.901 1.00 73.80 332 THR A C 1
ATOM 6878 O O . THR B 1 332 ? 52.249 6.869 30.462 1.00 86.20 332 THR A O 1
ATOM 6882 N N . PHE B 1 333 ? 52.220 9.013 31.215 1.00 63.57 333 PHE A N 1
ATOM 6883 C CA . PHE B 1 333 ? 50.768 9.078 31.131 1.00 64.90 333 PHE A CA 1
ATOM 6884 C C . PHE B 1 333 ? 50.310 10.516 30.975 1.00 54.52 333 PHE A C 1
ATOM 6885 O O . PHE B 1 333 ? 50.891 11.405 31.539 1.00 62.73 333 PHE A O 1
ATOM 6893 N N . SER B 1 334 ? 49.257 10.666 30.177 1.00 61.04 334 SER A N 1
ATOM 6894 C CA . SER B 1 334 ? 48.584 11.911 29.967 1.00 69.39 334 SER A CA 1
ATOM 6895 C C . SER B 1 334 ? 47.083 11.654 30.013 1.00 65.44 334 SER A C 1
ATOM 6896 O O . SER B 1 334 ? 46.633 10.541 29.830 1.00 73.34 334 SER A O 1
ATOM 6899 N N . PHE B 1 335 ? 46.345 12.731 30.248 1.00 69.74 335 PHE A N 1
ATOM 6900 C CA . PHE B 1 335 ? 44.893 12.783 30.036 1.00 64.07 335 PHE A CA 1
ATOM 6901 C C . PHE B 1 335 ? 44.631 13.888 29.034 1.00 62.69 335 PHE A C 1
ATOM 6902 O O . PHE B 1 335 ? 44.406 15.032 29.420 1.00 73.19 335 PHE A O 1
ATOM 6910 N N . PRO B 1 336 ? 44.713 13.605 27.716 1.00 64.78 336 PRO A N 1
ATOM 6911 C CA . PRO B 1 336 ? 44.734 14.677 26.720 1.00 71.74 336 PRO A CA 1
ATOM 6912 C C . PRO B 1 336 ? 43.336 15.290 26.519 1.00 68.73 336 PRO A C 1
ATOM 6913 O O . PRO B 1 336 ? 43.185 16.190 25.702 1.00 67.39 336 PRO A O 1
ATOM 6917 N N . PHE B 1 337 ? 42.354 14.808 27.295 1.00 62.54 337 PHE A N 1
ATOM 6918 C CA . PHE B 1 337 ? 40.992 15.289 27.272 1.00 62.85 337 PHE A CA 1
ATOM 6919 C C . PHE B 1 337 ? 40.631 15.985 28.593 1.00 64.47 337 PHE A C 1
ATOM 6920 O O . PHE B 1 337 ? 39.459 16.080 28.951 1.00 74.38 337 PHE A O 1
ATOM 6928 N N . LEU B 1 338 ? 41.623 16.550 29.288 1.00 61.76 338 LEU A N 1
ATOM 6929 C CA . LEU B 1 338 ? 41.388 17.026 30.631 1.00 62.19 338 LEU A CA 1
ATOM 6930 C C . LEU B 1 338 ? 42.127 18.340 30.881 1.00 62.28 338 LEU A C 1
ATOM 6931 O O . LEU B 1 338 ? 43.278 18.485 30.544 1.00 73.30 338 LEU A O 1
ATOM 6936 N N . GLU B 1 339 ? 41.399 19.306 31.450 1.00 81.93 339 GLU A N 1
ATOM 6937 C CA . GLU B 1 339 ? 41.937 20.465 32.173 1.00 91.13 339 GLU A CA 1
ATOM 6938 C C . GLU B 1 339 ? 43.305 20.052 32.744 1.00 94.53 339 GLU A C 1
ATOM 6939 O O . GLU B 1 339 ? 43.407 19.115 33.540 1.00 97.02 339 GLU A O 1
ATOM 6945 N N . ASP B 1 340 ? 44.374 20.711 32.282 1.00 88.77 340 ASP A N 1
ATOM 6946 C CA . ASP B 1 340 ? 45.764 20.323 32.627 1.00 81.71 340 ASP A CA 1
ATOM 6947 C C . ASP B 1 340 ? 46.038 20.563 34.115 1.00 70.30 340 ASP A C 1
ATOM 6948 O O . ASP B 1 340 ? 47.024 20.079 34.653 1.00 54.44 340 ASP A O 1
ATOM 6953 N N . SER B 1 341 ? 45.167 21.353 34.759 1.00 68.91 341 SER A N 1
ATOM 6954 C CA . SER B 1 341 ? 45.278 21.714 36.165 1.00 66.51 341 SER A CA 1
ATOM 6955 C C . SER B 1 341 ? 44.628 20.649 37.042 1.00 61.28 341 SER A C 1
ATOM 6956 O O . SER B 1 341 ? 44.840 20.623 38.260 1.00 56.53 341 SER A O 1
ATOM 6959 N N . LEU B 1 342 ? 43.859 19.768 36.399 1.00 63.50 342 LEU A N 1
ATOM 6960 C CA . LEU B 1 342 ? 42.959 18.832 37.073 1.00 69.32 342 LEU A CA 1
ATOM 6961 C C . LEU B 1 342 ? 43.794 17.711 37.711 1.00 72.97 342 LEU A C 1
ATOM 6962 O O . LEU B 1 342 ? 43.760 17.479 38.909 1.00 66.25 342 LEU A O 1
ATOM 6967 N N . VAL B 1 343 ? 44.604 17.058 36.877 1.00 77.69 343 VAL A N 1
ATOM 6968 C CA . VAL B 1 343 ? 45.516 16.011 37.270 1.00 74.70 343 VAL A CA 1
ATOM 6969 C C . VAL B 1 343 ? 46.945 16.576 37.207 1.00 78.61 343 VAL A C 1
ATOM 6970 O O . VAL B 1 343 ? 47.739 16.272 36.290 1.00 69.26 343 VAL A O 1
ATOM 6974 N N . LYS B 1 344 ? 47.261 17.403 38.209 1.00 71.28 344 LYS A N 1
ATOM 6975 C CA . LYS B 1 344 ? 48.513 18.141 38.302 1.00 76.63 344 LYS A CA 1
ATOM 6976 C C . LYS B 1 344 ? 49.621 17.168 38.729 1.00 83.52 344 LYS A C 1
ATOM 6977 O O . LYS B 1 344 ? 49.483 16.446 39.721 1.00 86.24 344 LYS A O 1
ATOM 6983 N N . VAL B 1 345 ? 50.704 17.142 37.947 1.00 87.00 345 VAL A N 1
ATOM 6984 C CA . VAL B 1 345 ? 51.767 16.151 38.089 1.00 82.51 345 VAL A CA 1
ATOM 6985 C C . VAL B 1 345 ? 53.125 16.866 37.993 1.00 78.58 345 VAL A C 1
ATOM 6986 O O . VAL B 1 345 ? 53.600 17.182 36.910 1.00 71.35 345 VAL A O 1
ATOM 6990 N N . GLU B 1 346 ? 53.742 17.098 39.160 1.00 79.78 346 GLU A N 1
ATOM 6991 C CA . GLU B 1 346 ? 54.816 18.089 39.354 1.00 92.36 346 GLU A CA 1
ATOM 6992 C C . GLU B 1 346 ? 55.783 17.619 40.447 1.00 98.97 346 GLU A C 1
ATOM 6993 O O . GLU B 1 346 ? 55.357 17.117 41.473 1.00 89.96 346 GLU A O 1
ATOM 6999 N N . ASN B 1 347 ? 57.085 17.827 40.227 1.00 113.06 347 ASN A N 1
ATOM 7000 C CA . ASN B 1 347 ? 58.132 17.460 41.187 1.00 116.56 347 ASN A CA 1
ATOM 7001 C C . ASN B 1 347 ? 57.919 16.017 41.656 1.00 109.53 347 ASN A C 1
ATOM 7002 O O . ASN B 1 347 ? 57.878 15.777 42.857 1.00 115.75 347 ASN A O 1
ATOM 7007 N N . ASN B 1 348 ? 57.771 15.066 40.721 1.00 99.86 348 ASN A N 1
ATOM 7008 C CA . ASN B 1 348 ? 57.665 13.646 41.073 1.00 99.17 348 ASN A CA 1
ATOM 7009 C C . ASN B 1 348 ? 56.542 13.475 42.107 1.00 90.13 348 ASN A C 1
ATOM 7010 O O . ASN B 1 348 ? 56.744 12.939 43.197 1.00 85.11 348 ASN A O 1
ATOM 7015 N N . MET B 1 349 ? 55.349 13.964 41.771 1.00 96.23 349 MET A N 1
ATOM 7016 C CA . MET B 1 349 ? 54.194 13.900 42.666 1.00 94.46 349 MET A CA 1
ATOM 7017 C C . MET B 1 349 ? 52.913 14.182 41.893 1.00 83.83 349 MET A C 1
ATOM 7018 O O . MET B 1 349 ? 52.801 15.215 41.239 1.00 75.96 349 MET A O 1
ATOM 7023 N N . VAL B 1 350 ? 51.969 13.243 42.002 1.00 81.69 350 VAL A N 1
ATOM 7024 C CA . VAL B 1 350 ? 50.606 13.422 41.530 1.00 81.45 350 VAL A CA 1
ATOM 7025 C C . VAL B 1 350 ? 49.813 14.044 42.683 1.00 82.89 350 VAL A C 1
ATOM 7026 O O . VAL B 1 350 ? 49.750 13.475 43.775 1.00 92.45 350 VAL A O 1
ATOM 7030 N N . SER B 1 351 ? 49.272 15.240 42.440 1.00 73.57 351 SER A N 1
ATOM 7031 C CA . SER B 1 351 ? 48.368 15.894 43.375 1.00 69.43 351 SER A CA 1
ATOM 7032 C C . SER B 1 351 ? 46.941 15.443 43.053 1.00 65.94 351 SER A C 1
ATOM 7033 O O . SER B 1 351 ? 46.187 16.104 42.330 1.00 64.34 351 SER A O 1
ATOM 7036 N N . LEU B 1 352 ? 46.609 14.267 43.594 1.00 57.84 352 LEU A N 1
ATOM 7037 C CA . LEU B 1 352 ? 45.260 13.738 43.690 1.00 58.37 352 LEU A CA 1
ATOM 7038 C C . LEU B 1 352 ? 45.067 13.138 45.091 1.00 61.47 352 LEU A C 1
ATOM 7039 O O . LEU B 1 352 ? 45.893 12.373 45.579 1.00 72.48 352 LEU A O 1
ATOM 7044 N N . TYR B 1 353 ? 43.986 13.513 45.769 1.00 68.43 353 TYR A N 1
ATOM 7045 C CA . TYR B 1 353 ? 43.712 12.955 47.074 1.00 67.47 353 TYR A CA 1
ATOM 7046 C C . TYR B 1 353 ? 43.566 11.441 46.906 1.00 71.64 353 TYR A C 1
ATOM 7047 O O . TYR B 1 353 ? 42.558 10.973 46.363 1.00 62.35 353 TYR A O 1
ATOM 7056 N N . LYS B 1 354 ? 44.600 10.698 47.334 1.00 73.78 354 LYS A N 1
ATOM 7057 C CA . LYS B 1 354 ? 44.592 9.227 47.297 1.00 75.18 354 LYS A CA 1
ATOM 7058 C C . LYS B 1 354 ? 44.450 8.724 45.852 1.00 72.06 354 LYS A C 1
ATOM 7059 O O . LYS B 1 354 ? 43.662 7.821 45.593 1.00 72.03 354 LYS A O 1
ATOM 7065 N N . TYR B 1 355 ? 45.230 9.327 44.942 1.00 72.94 355 TYR A N 1
ATOM 7066 C CA . TYR B 1 355 ? 45.422 8.897 43.547 1.00 76.22 355 TYR A CA 1
ATOM 7067 C C . TYR B 1 355 ? 44.074 8.858 42.817 1.00 84.77 355 TYR A C 1
ATOM 7068 O O . TYR B 1 355 ? 43.817 7.975 41.982 1.00 92.18 355 TYR A O 1
ATOM 7077 N N . MET B 1 356 ? 43.220 9.833 43.141 1.00 84.81 356 MET A N 1
ATOM 7078 C CA . MET B 1 356 ? 41.816 9.709 42.899 1.00 77.34 356 MET A CA 1
ATOM 7079 C C . MET B 1 356 ? 41.164 11.066 42.591 1.00 70.16 356 MET A C 1
ATOM 7080 O O . MET B 1 356 ? 40.654 11.251 41.485 1.00 69.93 356 MET A O 1
ATOM 7085 N N . PHE B 1 357 ? 41.168 11.989 43.565 1.00 63.79 357 PHE A N 1
ATOM 7086 C CA . PHE B 1 357 ? 40.289 13.180 43.564 1.00 59.58 357 PHE A CA 1
ATOM 7087 C C . PHE B 1 357 ? 41.082 14.475 43.444 1.00 60.37 357 PHE A C 1
ATOM 7088 O O . PHE B 1 357 ? 41.894 14.791 44.315 1.00 58.14 357 PHE A O 1
ATOM 7096 N N . PRO B 1 358 ? 40.836 15.290 42.390 1.00 60.36 358 PRO A N 1
ATOM 7097 C CA . PRO B 1 358 ? 41.496 16.589 42.250 1.00 60.06 358 PRO A CA 1
ATOM 7098 C C . PRO B 1 358 ? 41.044 17.500 43.375 1.00 63.73 358 PRO A C 1
ATOM 7099 O O . PRO B 1 358 ? 39.856 17.796 43.474 1.00 77.65 358 PRO A O 1
ATOM 7103 N N . PRO B 1 359 ? 41.958 17.931 44.271 1.00 66.20 359 PRO A N 1
ATOM 7104 C CA . PRO B 1 359 ? 41.563 18.667 45.479 1.00 72.50 359 PRO A CA 1
ATOM 7105 C C . PRO B 1 359 ? 41.009 20.093 45.286 1.00 77.94 359 PRO A C 1
ATOM 7106 O O . PRO B 1 359 ? 40.237 20.591 46.146 1.00 81.36 359 PRO A O 1
ATOM 7110 N N . HIS B 1 360 ? 41.357 20.718 44.151 1.00 81.11 360 HIS A N 1
ATOM 7111 C CA . HIS B 1 360 ? 40.962 22.085 43.854 1.00 85.61 360 HIS A CA 1
ATOM 7112 C C . HIS B 1 360 ? 39.472 22.157 43.485 1.00 79.07 360 HIS A C 1
ATOM 7113 O O . HIS B 1 360 ? 38.924 23.257 43.414 1.00 88.40 360 HIS A O 1
ATOM 7120 N N . LEU B 1 361 ? 38.827 21.002 43.257 1.00 69.22 361 LEU A N 1
ATOM 7121 C CA . LEU B 1 361 ? 37.400 20.955 42.929 1.00 73.55 361 LEU A CA 1
ATOM 7122 C C . LEU B 1 361 ? 36.601 21.292 44.186 1.00 74.60 361 LEU A C 1
ATOM 7123 O O . LEU B 1 361 ? 37.020 20.947 45.297 1.00 65.89 361 LEU A O 1
ATOM 7128 N N . GLU B 1 362 ? 35.476 21.997 43.963 1.00 83.64 362 GLU A N 1
ATOM 7129 C CA . GLU B 1 362 ? 34.660 22.575 45.031 1.00 97.06 362 GLU A CA 1
ATOM 7130 C C . GLU B 1 362 ? 33.450 21.672 45.295 1.00 87.49 362 GLU A C 1
ATOM 7131 O O . GLU B 1 362 ? 33.033 21.533 46.435 1.00 86.69 362 GLU A O 1
ATOM 7137 N N . LYS B 1 363 ? 32.915 21.064 44.234 1.00 83.92 363 LYS A N 1
ATOM 7138 C CA . LYS B 1 363 ? 32.040 19.897 44.357 1.00 86.00 363 LYS A CA 1
ATOM 7139 C C . LYS B 1 363 ? 32.864 18.690 43.887 1.00 89.46 363 LYS A C 1
ATOM 7140 O O . LYS B 1 363 ? 33.515 18.778 42.846 1.00 99.70 363 LYS A O 1
ATOM 7146 N N . PRO B 1 364 ? 32.956 17.578 44.671 1.00 81.27 364 PRO A N 1
ATOM 7147 C CA . PRO B 1 364 ? 33.756 16.404 44.322 1.00 76.59 364 PRO A CA 1
ATOM 7148 C C . PRO B 1 364 ? 33.073 15.386 43.400 1.00 70.39 364 PRO A C 1
ATOM 7149 O O . PRO B 1 364 ? 32.757 14.284 43.810 1.00 69.87 364 PRO A O 1
ATOM 7153 N N . THR B 1 365 ? 33.021 15.751 42.119 1.00 67.36 365 THR A N 1
ATOM 7154 C CA . THR B 1 365 ? 32.188 15.129 41.109 1.00 66.70 365 THR A CA 1
ATOM 7155 C C . THR B 1 365 ? 33.043 14.404 40.048 1.00 68.27 365 THR A C 1
ATOM 7156 O O . THR B 1 365 ? 32.507 13.811 39.118 1.00 51.38 365 THR A O 1
ATOM 7160 N N . LEU B 1 366 ? 34.378 14.405 40.199 1.00 85.36 366 LEU A N 1
ATOM 7161 C CA . LEU B 1 366 ? 35.255 13.661 39.279 1.00 78.37 366 LEU A CA 1
ATOM 7162 C C . LEU B 1 366 ? 36.438 13.047 40.031 1.00 75.68 366 LEU A C 1
ATOM 7163 O O . LEU B 1 366 ? 37.021 13.688 40.903 1.00 73.68 366 LEU A O 1
ATOM 7168 N N . ALA B 1 367 ? 36.775 11.803 39.652 1.00 80.20 367 ALA A N 1
ATOM 7169 C CA . ALA B 1 367 ? 37.930 11.060 40.195 1.00 72.48 367 ALA A CA 1
ATOM 7170 C C . ALA B 1 367 ? 38.560 10.149 39.131 1.00 57.76 367 ALA A C 1
ATOM 7171 O O . ALA B 1 367 ? 37.879 9.592 38.280 1.00 55.31 367 ALA A O 1
ATOM 7173 N N . CYS B 1 368 ? 39.879 10.015 39.198 1.00 55.96 368 CYS A N 1
ATOM 7174 C CA . CYS B 1 368 ? 40.634 9.007 38.447 1.00 69.89 368 CYS A CA 1
ATOM 7175 C C . CYS B 1 368 ? 40.636 7.669 39.200 1.00 72.66 368 CYS A C 1
ATOM 7176 O O . CYS B 1 368 ? 41.019 7.609 40.385 1.00 73.88 368 CYS A O 1
ATOM 7179 N N . ILE B 1 369 ? 40.276 6.594 38.499 1.00 72.54 369 ILE A N 1
ATOM 7180 C CA . ILE B 1 369 ? 40.411 5.262 39.068 1.00 81.52 369 ILE A CA 1
ATOM 7181 C C . ILE B 1 369 ? 41.455 4.477 38.268 1.00 78.38 369 ILE A C 1
ATOM 7182 O O . ILE B 1 369 ? 41.473 4.493 37.032 1.00 77.02 369 ILE A O 1
ATOM 7187 N N . GLY B 1 370 ? 42.348 3.815 39.007 1.00 75.79 370 GLY A N 1
ATOM 7188 C CA . GLY B 1 370 ? 43.349 2.926 38.442 1.00 76.09 370 GLY A CA 1
ATOM 7189 C C . GLY B 1 370 ? 44.662 3.636 38.163 1.00 78.02 370 GLY A C 1
ATOM 7190 O O . GLY B 1 370 ? 45.537 3.051 37.528 1.00 80.12 370 GLY A O 1
ATOM 7191 N N . LEU B 1 371 ? 44.797 4.888 38.632 1.00 71.51 371 LEU A N 1
ATOM 7192 C CA . LEU B 1 371 ? 46.036 5.629 38.469 1.00 66.55 371 LEU A CA 1
ATOM 7193 C C . LEU B 1 371 ? 46.895 5.357 39.702 1.00 70.79 371 LEU A C 1
ATOM 7194 O O . LEU B 1 371 ? 47.140 6.249 40.512 1.00 74.65 371 LEU A O 1
ATOM 7199 N N . ILE B 1 372 ? 47.346 4.107 39.811 1.00 65.99 372 ILE A N 1
ATOM 7200 C CA . ILE B 1 372 ? 47.975 3.613 40.991 1.00 68.42 372 ILE A CA 1
ATOM 7201 C C . ILE B 1 372 ? 48.715 2.312 40.653 1.00 75.07 372 ILE A C 1
ATOM 7202 O O . ILE B 1 372 ? 48.235 1.503 39.850 1.00 66.20 372 ILE A O 1
ATOM 7207 N N . GLN B 1 373 ? 49.885 2.115 41.271 1.00 73.22 373 GLN A N 1
ATOM 7208 C CA . GLN B 1 373 ? 50.601 0.864 41.138 1.00 72.75 373 GLN A CA 1
ATOM 7209 C C . GLN B 1 373 ? 50.846 0.293 42.526 1.00 63.75 373 GLN A C 1
ATOM 7210 O O . GLN B 1 373 ? 51.838 0.585 43.175 1.00 47.10 373 GLN A O 1
ATOM 7216 N N . PRO B 1 374 ? 49.893 -0.521 43.030 1.00 63.41 374 PRO A N 1
ATOM 7217 C CA . PRO B 1 374 ? 50.027 -1.153 44.339 1.00 63.65 374 PRO A CA 1
ATOM 7218 C C . PRO B 1 374 ? 50.948 -2.372 44.266 1.00 68.09 374 PRO A C 1
ATOM 7219 O O . PRO B 1 374 ? 51.373 -2.750 43.181 1.00 84.84 374 PRO A O 1
ATOM 7223 N N . LEU B 1 375 ? 51.221 -2.976 45.424 1.00 68.27 375 LEU A N 1
ATOM 7224 C CA . LEU B 1 375 ? 52.128 -4.099 45.497 1.00 70.15 375 LEU A CA 1
ATOM 7225 C C . LEU B 1 375 ? 51.349 -5.411 45.479 1.00 63.94 375 LEU A C 1
ATOM 7226 O O . LEU B 1 375 ? 51.927 -6.477 45.560 1.00 72.02 375 LEU A O 1
ATOM 7231 N N . GLY B 1 376 ? 50.030 -5.308 45.358 1.00 68.17 376 GLY A N 1
ATOM 7232 C CA . GLY B 1 376 ? 49.170 -6.451 45.121 1.00 76.31 376 GLY A CA 1
ATOM 7233 C C . GLY B 1 376 ? 48.348 -6.223 43.874 1.00 69.90 376 GLY A C 1
ATOM 7234 O O . GLY B 1 376 ? 48.679 -5.369 43.056 1.00 73.57 376 GLY A O 1
ATOM 7235 N N . SER B 1 377 ? 47.287 -7.004 43.711 1.00 64.73 377 SER A N 1
ATOM 7236 C CA . SER B 1 377 ? 46.538 -6.941 42.484 1.00 64.23 377 SER A CA 1
ATOM 7237 C C . SER B 1 377 ? 45.794 -5.601 42.401 1.00 69.85 377 SER A C 1
ATOM 7238 O O . SER B 1 377 ? 45.281 -5.071 43.403 1.00 73.27 377 SER A O 1
ATOM 7241 N N . ILE B 1 378 ? 45.733 -5.051 41.188 1.00 66.18 378 ILE A N 1
ATOM 7242 C CA . ILE B 1 378 ? 45.037 -3.814 40.974 1.00 61.25 378 ILE A CA 1
ATOM 7243 C C . ILE B 1 378 ? 43.524 -4.062 41.010 1.00 66.71 378 ILE A C 1
ATOM 7244 O O . ILE B 1 378 ? 42.775 -3.150 41.294 1.00 69.15 378 ILE A O 1
ATOM 7249 N N . PHE B 1 379 ? 43.071 -5.275 40.687 1.00 66.66 379 PHE A N 1
ATOM 7250 C CA . PHE B 1 379 ? 41.640 -5.484 40.439 1.00 69.49 379 PHE A CA 1
ATOM 7251 C C . PHE B 1 379 ? 40.820 -5.215 41.706 1.00 65.90 379 PHE A C 1
ATOM 7252 O O . PHE B 1 379 ? 39.830 -4.489 41.647 1.00 69.39 379 PHE A O 1
ATOM 7260 N N . PRO B 1 380 ? 41.168 -5.764 42.889 1.00 62.58 380 PRO A N 1
ATOM 7261 C CA . PRO B 1 380 ? 40.494 -5.376 44.132 1.00 69.26 380 PRO A CA 1
ATOM 7262 C C . PRO B 1 380 ? 40.709 -3.932 44.623 1.00 70.37 380 PRO A C 1
ATOM 7263 O O . PRO B 1 380 ? 39.841 -3.391 45.328 1.00 91.84 380 PRO A O 1
ATOM 7267 N N . THR B 1 381 ? 41.841 -3.317 44.267 1.00 65.97 381 THR A N 1
ATOM 7268 C CA . THR B 1 381 ? 42.100 -1.899 44.581 1.00 72.18 381 THR A CA 1
ATOM 7269 C C . THR B 1 381 ? 41.111 -1.001 43.816 1.00 69.56 381 THR A C 1
ATOM 7270 O O . THR B 1 381 ? 40.499 -0.151 44.429 1.00 65.21 381 THR A O 1
ATOM 7274 N N . VAL B 1 382 ? 40.942 -1.202 42.500 1.00 64.33 382 VAL A N 1
ATOM 7275 C CA . VAL B 1 382 ? 40.090 -0.308 41.698 1.00 64.77 382 VAL A CA 1
ATOM 7276 C C . VAL B 1 382 ? 38.618 -0.555 42.026 1.00 68.64 382 VAL A C 1
ATOM 7277 O O . VAL B 1 382 ? 37.791 0.328 41.804 1.00 76.52 382 VAL A O 1
ATOM 7281 N N . GLU B 1 383 ? 38.296 -1.751 42.512 1.00 69.41 383 GLU A N 1
ATOM 7282 C CA . GLU B 1 383 ? 36.952 -2.043 42.977 1.00 81.08 383 GLU A CA 1
ATOM 7283 C C . GLU B 1 383 ? 36.656 -1.152 44.193 1.00 80.68 383 GLU A C 1
ATOM 7284 O O . GLU B 1 383 ? 35.619 -0.513 44.244 1.00 78.05 383 GLU A O 1
ATOM 7290 N N . LEU B 1 384 ? 37.595 -1.093 45.146 1.00 79.54 384 LEU A N 1
ATOM 7291 C CA . LEU B 1 384 ? 37.418 -0.296 46.367 1.00 74.80 384 LEU A CA 1
ATOM 7292 C C . LEU B 1 384 ? 37.515 1.195 46.037 1.00 72.23 384 LEU A C 1
ATOM 7293 O O . LEU B 1 384 ? 36.773 2.000 46.591 1.00 70.66 384 LEU A O 1
ATOM 7298 N N . GLN B 1 385 ? 38.418 1.537 45.111 1.00 76.19 385 GLN A N 1
ATOM 7299 C CA . GLN B 1 385 ? 38.538 2.902 44.598 1.00 69.21 385 GLN A CA 1
ATOM 7300 C C . GLN B 1 385 ? 37.149 3.375 44.134 1.00 71.79 385 GLN A C 1
ATOM 7301 O O . GLN B 1 385 ? 36.795 4.516 44.374 1.00 78.59 385 GLN A O 1
ATOM 7307 N N . ALA B 1 386 ? 36.372 2.489 43.495 1.00 65.60 386 ALA A N 1
ATOM 7308 C CA . ALA B 1 386 ? 35.065 2.832 42.923 1.00 62.79 386 ALA A CA 1
ATOM 7309 C C . ALA B 1 386 ? 33.973 2.777 43.994 1.00 69.13 386 ALA A C 1
ATOM 7310 O O . ALA B 1 386 ? 32.964 3.448 43.847 1.00 93.93 386 ALA A O 1
ATOM 7312 N N . ARG B 1 387 ? 34.146 1.964 45.041 1.00 65.38 387 ARG A N 1
ATOM 7313 C CA . ARG B 1 387 ? 33.175 1.889 46.151 1.00 68.40 387 ARG A CA 1
ATOM 7314 C C . ARG B 1 387 ? 33.171 3.209 46.935 1.00 71.93 387 ARG A C 1
ATOM 7315 O O . ARG B 1 387 ? 32.104 3.730 47.259 1.00 79.93 387 ARG A O 1
ATOM 7323 N N . TRP B 1 388 ? 34.371 3.732 47.212 1.00 72.89 388 TRP A N 1
ATOM 7324 C CA . TRP B 1 388 ? 34.621 5.067 47.797 1.00 77.81 388 TRP A CA 1
ATOM 7325 C C . TRP B 1 388 ? 33.979 6.170 46.949 1.00 79.09 388 TRP A C 1
ATOM 7326 O O . TRP B 1 388 ? 33.268 7.027 47.457 1.00 71.57 388 TRP A O 1
ATOM 7337 N N . VAL B 1 389 ? 34.248 6.113 45.643 1.00 82.90 389 VAL A N 1
ATOM 7338 C CA . VAL B 1 389 ? 34.012 7.213 44.715 1.00 78.26 389 VAL A CA 1
ATOM 7339 C C . VAL B 1 389 ? 32.522 7.322 44.413 1.00 72.29 389 VAL A C 1
ATOM 7340 O O . VAL B 1 389 ? 31.991 8.428 44.424 1.00 84.03 389 VAL A O 1
ATOM 7344 N N . THR B 1 390 ? 31.860 6.195 44.132 1.00 64.84 390 THR A N 1
ATOM 7345 C CA . THR B 1 390 ? 30.421 6.238 43.865 1.00 67.67 390 THR A CA 1
ATOM 7346 C C . THR B 1 390 ? 29.727 6.898 45.067 1.00 66.16 390 THR A C 1
ATOM 7347 O O . THR B 1 390 ? 28.845 7.745 44.897 1.00 64.67 390 THR A O 1
ATOM 7351 N N . ARG B 1 391 ? 30.178 6.541 46.277 1.00 68.62 391 ARG A N 1
ATOM 7352 C CA . ARG B 1 391 ? 29.545 6.987 47.517 1.00 66.25 391 ARG A CA 1
ATOM 7353 C C . ARG B 1 391 ? 29.861 8.461 47.782 1.00 64.18 391 ARG A C 1
ATOM 7354 O O . ARG B 1 391 ? 29.028 9.174 48.319 1.00 67.94 391 ARG A O 1
ATOM 7362 N N . VAL B 1 392 ? 31.054 8.920 47.403 1.00 66.91 392 VAL A N 1
ATOM 7363 C CA . VAL B 1 392 ? 31.365 10.355 47.457 1.00 65.20 392 VAL A CA 1
ATOM 7364 C C . VAL B 1 392 ? 30.362 11.126 46.589 1.00 67.74 392 VAL A C 1
ATOM 7365 O O . VAL B 1 392 ? 29.744 12.082 47.058 1.00 64.12 392 VAL A O 1
ATOM 7369 N N . PHE B 1 393 ? 30.228 10.687 45.330 1.00 68.74 393 PHE A N 1
ATOM 7370 C CA . PHE B 1 393 ? 29.371 11.296 44.322 1.00 68.54 393 PHE A CA 1
ATOM 7371 C C . PHE B 1 393 ? 27.946 11.487 44.846 1.00 80.98 393 PHE A C 1
ATOM 7372 O O . PHE B 1 393 ? 27.342 12.544 44.642 1.00 83.90 393 PHE A O 1
ATOM 7380 N N . LYS B 1 394 ? 27.422 10.447 45.507 1.00 87.61 394 LYS A N 1
ATOM 7381 C CA . LYS B 1 394 ? 26.069 10.459 46.048 1.00 85.28 394 LYS A CA 1
ATOM 7382 C C . LYS B 1 394 ? 25.971 11.324 47.310 1.00 77.82 394 LYS A C 1
ATOM 7383 O O . LYS B 1 394 ? 24.890 11.710 47.703 1.00 99.34 394 LYS A O 1
ATOM 7389 N N . GLY B 1 395 ? 27.101 11.597 47.955 1.00 78.76 395 GLY A N 1
ATOM 7390 C CA . GLY B 1 395 ? 27.132 12.400 49.157 1.00 78.27 395 GLY A CA 1
ATOM 7391 C C . GLY B 1 395 ? 27.145 11.542 50.406 1.00 78.10 395 GLY A C 1
ATOM 7392 O O . GLY B 1 395 ? 27.377 12.053 51.493 1.00 81.10 395 GLY A O 1
ATOM 7393 N N . LEU B 1 396 ? 26.938 10.229 50.251 1.00 74.92 396 LEU A N 1
ATOM 7394 C CA . LEU B 1 396 ? 27.047 9.299 51.383 1.00 74.90 396 LEU A CA 1
ATOM 7395 C C . LEU B 1 396 ? 28.416 9.443 52.060 1.00 77.05 396 LEU A C 1
ATOM 7396 O O . LEU B 1 396 ? 28.553 9.090 53.231 1.00 88.96 396 LEU A O 1
ATOM 7401 N N . CYS B 1 397 ? 29.420 9.914 51.304 1.00 75.94 397 CYS A N 1
ATOM 7402 C CA . CYS B 1 397 ? 30.792 10.087 51.772 1.00 72.22 397 CYS A CA 1
ATOM 7403 C C . CYS B 1 397 ? 31.249 11.511 51.448 1.00 74.56 397 CYS A C 1
ATOM 7404 O O . CYS B 1 397 ? 30.810 12.093 50.440 1.00 65.92 397 CYS A O 1
ATOM 7407 N N . THR B 1 398 ? 32.133 12.046 52.302 1.00 76.53 398 THR A N 1
ATOM 7408 C CA . THR B 1 398 ? 32.655 13.406 52.162 1.00 80.54 398 THR A CA 1
ATOM 7409 C C . THR B 1 398 ? 34.185 13.394 52.207 1.00 86.45 398 THR A C 1
ATOM 7410 O O . THR B 1 398 ? 34.795 12.719 53.032 1.00 103.55 398 THR A O 1
ATOM 7414 N N . LEU B 1 399 ? 34.788 14.202 51.331 1.00 85.39 399 LEU A N 1
ATOM 7415 C CA . LEU B 1 399 ? 36.197 14.523 51.365 1.00 76.71 399 LEU A CA 1
ATOM 7416 C C . LEU B 1 399 ? 36.433 15.490 52.519 1.00 75.21 399 LEU A C 1
ATOM 7417 O O . LEU B 1 399 ? 35.492 16.126 52.993 1.00 79.63 399 LEU A O 1
ATOM 7422 N N . PRO B 1 400 ? 37.681 15.636 53.010 1.00 66.40 400 PRO A N 1
ATOM 7423 C CA . PRO B 1 400 ? 38.023 16.741 53.908 1.00 67.95 400 PRO A CA 1
ATOM 7424 C C . PRO B 1 400 ? 38.211 18.066 53.150 1.00 70.86 400 PRO A C 1
ATOM 7425 O O . PRO B 1 400 ? 37.790 18.184 51.994 1.00 74.53 400 PRO A O 1
ATOM 7429 N N . SER B 1 401 ? 38.772 19.072 53.828 1.00 73.31 401 SER A N 1
ATOM 7430 C CA . SER B 1 401 ? 38.985 20.388 53.241 1.00 83.30 401 SER A CA 1
ATOM 7431 C C . SER B 1 401 ? 40.063 20.298 52.157 1.00 95.20 401 SER A C 1
ATOM 7432 O O . SER B 1 401 ? 40.840 19.349 52.131 1.00 104.98 401 SER A O 1
ATOM 7435 N N . GLU B 1 402 ? 40.122 21.311 51.290 1.00 98.43 402 GLU A N 1
ATOM 7436 C CA . GLU B 1 402 ? 41.177 21.402 50.295 1.00 93.01 402 GLU A CA 1
ATOM 7437 C C . GLU B 1 402 ? 42.538 21.445 51.000 1.00 82.50 402 GLU A C 1
ATOM 7438 O O . GLU B 1 402 ? 43.460 20.775 50.578 1.00 81.51 402 GLU A O 1
ATOM 7444 N N . SER B 1 403 ? 42.648 22.238 52.069 1.00 79.86 403 SER A N 1
ATOM 7445 C CA . SER B 1 403 ? 43.932 22.425 52.764 1.00 87.39 403 SER A CA 1
ATOM 7446 C C . SER B 1 403 ? 44.347 21.137 53.499 1.00 87.40 403 SER A C 1
ATOM 7447 O O . SER B 1 403 ? 45.541 20.875 53.662 1.00 95.26 403 SER A O 1
ATOM 7450 N N . THR B 1 404 ? 43.368 20.339 53.941 1.00 78.78 404 THR A N 1
ATOM 7451 C CA . THR B 1 404 ? 43.634 19.042 54.572 1.00 79.86 404 THR A CA 1
ATOM 7452 C C . THR B 1 404 ? 44.096 18.029 53.511 1.00 77.51 404 THR A C 1
ATOM 7453 O O . THR B 1 404 ? 45.020 17.237 53.745 1.00 76.29 404 THR A O 1
ATOM 7457 N N . MET B 1 405 ? 43.434 18.063 52.347 1.00 76.58 405 MET A N 1
ATOM 7458 C CA . MET B 1 405 ? 43.687 17.138 51.242 1.00 74.21 405 MET A CA 1
ATOM 7459 C C . MET B 1 405 ? 45.062 17.413 50.626 1.00 77.81 405 MET A C 1
ATOM 7460 O O . MET B 1 405 ? 45.710 16.488 50.171 1.00 95.19 405 MET A O 1
ATOM 7465 N N . MET B 1 406 ? 45.505 18.671 50.659 1.00 74.98 406 MET A N 1
ATOM 7466 C CA . MET B 1 406 ? 46.824 19.050 50.173 1.00 78.34 406 MET A CA 1
ATOM 7467 C C . MET B 1 406 ? 47.905 18.633 51.181 1.00 75.82 406 MET A C 1
ATOM 7468 O O . MET B 1 406 ? 49.041 18.389 50.807 1.00 72.32 406 MET A O 1
ATOM 7473 N N . ALA B 1 407 ? 47.552 18.570 52.466 1.00 85.87 407 ALA A N 1
ATOM 7474 C CA . ALA B 1 407 ? 48.492 18.204 53.518 1.00 90.40 407 ALA A CA 1
ATOM 7475 C C . ALA B 1 407 ? 48.763 16.695 53.471 1.00 91.81 407 ALA A C 1
ATOM 7476 O O . ALA B 1 407 ? 49.919 16.271 53.616 1.00 78.43 407 ALA A O 1
ATOM 7478 N N . ASP B 1 408 ? 47.689 15.908 53.292 1.00 88.85 408 ASP A N 1
ATOM 7479 C CA . ASP B 1 408 ? 47.780 14.465 53.067 1.00 94.02 408 ASP A CA 1
ATOM 7480 C C . ASP B 1 408 ? 48.706 14.219 51.876 1.00 88.04 408 ASP A C 1
ATOM 7481 O O . ASP B 1 408 ? 49.782 13.645 52.038 1.00 96.09 408 ASP A O 1
ATOM 7486 N N . ILE B 1 409 ? 48.289 14.694 50.699 1.00 79.50 409 ILE A N 1
ATOM 7487 C CA . ILE B 1 409 ? 48.966 14.413 49.438 1.00 82.85 409 ILE A CA 1
ATOM 7488 C C . ILE B 1 409 ? 50.489 14.527 49.618 1.00 86.38 409 ILE A C 1
ATOM 7489 O O . ILE B 1 409 ? 51.218 13.589 49.263 1.00 75.50 409 ILE A O 1
ATOM 7494 N N . ILE B 1 410 ? 50.954 15.655 50.178 1.00 83.85 410 ILE A N 1
ATOM 7495 C CA . ILE B 1 410 ? 52.383 15.858 50.403 1.00 78.34 410 ILE A CA 1
ATOM 7496 C C . ILE B 1 410 ? 52.893 14.739 51.325 1.00 79.32 410 ILE A C 1
ATOM 7497 O O . ILE B 1 410 ? 53.863 14.050 50.999 1.00 79.50 410 ILE A O 1
ATOM 7502 N N . LYS B 1 411 ? 52.215 14.548 52.458 1.00 80.22 411 LYS A N 1
ATOM 7503 C CA . LYS B 1 411 ? 52.725 13.691 53.518 1.00 89.12 411 LYS A CA 1
ATOM 7504 C C . LYS B 1 411 ? 52.778 12.232 53.046 1.00 84.74 411 LYS A C 1
ATOM 7505 O O . LYS B 1 411 ? 53.715 11.501 53.374 1.00 78.33 411 LYS A O 1
ATOM 7511 N N . ARG B 1 412 ? 51.775 11.825 52.263 1.00 82.28 412 ARG A N 1
ATOM 7512 C CA . ARG B 1 412 ? 51.735 10.503 51.626 1.00 83.12 412 ARG A CA 1
ATOM 7513 C C . ARG B 1 412 ? 52.973 10.366 50.744 1.00 82.69 412 ARG A C 1
ATOM 7514 O O . ARG B 1 412 ? 53.875 9.593 51.046 1.00 92.30 412 ARG A O 1
ATOM 7522 N N . ASN B 1 413 ? 53.011 11.171 49.681 1.00 82.25 413 ASN A N 1
ATOM 7523 C CA . ASN B 1 413 ? 54.040 11.108 48.663 1.00 78.01 413 ASN A CA 1
ATOM 7524 C C . ASN B 1 413 ? 55.429 11.308 49.285 1.00 78.76 413 ASN A C 1
ATOM 7525 O O . ASN B 1 413 ? 56.422 10.863 48.718 1.00 82.83 413 ASN A O 1
ATOM 7530 N N . GLU B 1 414 ? 55.510 11.984 50.436 1.00 86.60 414 GLU A N 1
ATOM 7531 C CA . GLU B 1 414 ? 56.797 12.154 51.132 1.00 98.05 414 GLU A CA 1
ATOM 7532 C C . GLU B 1 414 ? 57.243 10.823 51.745 1.00 100.30 414 GLU A C 1
ATOM 7533 O O . GLU B 1 414 ? 58.384 10.441 51.592 1.00 104.25 414 GLU A O 1
ATOM 7539 N N . LYS B 1 415 ? 56.335 10.139 52.444 1.00 100.59 415 LYS A N 1
ATOM 7540 C CA . LYS B 1 415 ? 56.614 8.799 52.946 1.00 96.90 415 LYS A CA 1
ATOM 7541 C C . LYS B 1 415 ? 56.949 7.871 51.770 1.00 87.38 415 LYS A C 1
ATOM 7542 O O . LYS B 1 415 ? 57.972 7.201 51.777 1.00 101.80 415 LYS A O 1
ATOM 7548 N N . ARG B 1 416 ? 56.067 7.845 50.770 1.00 80.08 416 ARG A N 1
ATOM 7549 C CA . ARG B 1 416 ? 56.225 7.065 49.540 1.00 75.59 416 ARG A CA 1
ATOM 7550 C C . ARG B 1 416 ? 57.678 7.146 49.052 1.00 74.83 416 ARG A C 1
ATOM 7551 O O . ARG B 1 416 ? 58.261 6.154 48.672 1.00 74.18 416 ARG A O 1
ATOM 7559 N N . ILE B 1 417 ? 58.261 8.343 49.069 1.00 77.75 417 ILE A N 1
ATOM 7560 C CA . ILE B 1 417 ? 59.608 8.567 48.538 1.00 79.59 417 ILE A CA 1
ATOM 7561 C C . ILE B 1 417 ? 60.631 7.800 49.376 1.00 81.61 417 ILE A C 1
ATOM 7562 O O . ILE B 1 417 ? 61.413 7.031 48.829 1.00 90.03 417 ILE A O 1
ATOM 7567 N N . ASP B 1 418 ? 60.601 7.992 50.696 1.00 88.98 418 ASP A N 1
ATOM 7568 C CA . ASP B 1 418 ? 61.571 7.367 51.602 1.00 100.97 418 ASP A CA 1
ATOM 7569 C C . ASP B 1 418 ? 61.276 5.863 51.730 1.00 97.26 418 ASP A C 1
ATOM 7570 O O . ASP B 1 418 ? 61.913 5.164 52.520 1.00 126.41 418 ASP A O 1
ATOM 7575 N N . LEU B 1 419 ? 60.300 5.372 50.966 1.00 84.71 419 LEU A N 1
ATOM 7576 C CA . LEU B 1 419 ? 59.856 3.985 51.040 1.00 85.05 419 LEU A CA 1
ATOM 7577 C C . LEU B 1 419 ? 60.114 3.257 49.713 1.00 81.90 419 LEU A C 1
ATOM 7578 O O . LEU B 1 419 ? 60.149 2.036 49.697 1.00 77.95 419 LEU A O 1
ATOM 7583 N N . PHE B 1 420 ? 60.265 4.000 48.610 1.00 82.95 420 PHE A N 1
ATOM 7584 C CA . PHE B 1 420 ? 60.440 3.399 47.289 1.00 79.10 420 PHE A CA 1
ATOM 7585 C C . PHE B 1 420 ? 61.434 4.192 46.419 1.00 79.85 420 PHE A C 1
ATOM 7586 O O . PHE B 1 420 ? 61.637 3.846 45.244 1.00 72.72 420 PHE A O 1
ATOM 7594 N N . GLY B 1 421 ? 62.082 5.221 46.986 1.00 74.15 421 GLY A N 1
ATOM 7595 C CA . GLY B 1 421 ? 63.041 6.057 46.253 1.00 73.17 421 GLY A CA 1
ATOM 7596 C C . GLY B 1 421 ? 62.366 7.089 45.355 1.00 73.21 421 GLY A C 1
ATOM 7597 O O . GLY B 1 421 ? 61.158 7.032 45.106 1.00 83.43 421 GLY A O 1
ATOM 7598 N N . GLU B 1 422 ? 63.180 8.011 44.828 1.00 80.12 422 GLU A N 1
ATOM 7599 C CA . GLU B 1 422 ? 62.721 9.202 44.127 1.00 94.27 422 GLU A CA 1
ATOM 7600 C C . GLU B 1 422 ? 62.621 9.001 42.607 1.00 97.05 422 GLU A C 1
ATOM 7601 O O . GLU B 1 422 ? 62.490 9.993 41.889 1.00 126.61 422 GLU A O 1
ATOM 7607 N N . SER B 1 423 ? 62.663 7.764 42.106 1.00 92.53 423 SER A N 1
ATOM 7608 C CA . SER B 1 423 ? 62.545 7.555 40.652 1.00 98.15 423 SER A CA 1
ATOM 7609 C C . SER B 1 423 ? 61.090 7.793 40.215 1.00 98.82 423 SER A C 1
ATOM 7610 O O . SER B 1 423 ? 60.132 7.464 40.942 1.00 82.94 423 SER A O 1
ATOM 7613 N N . GLN B 1 424 ? 60.938 8.375 39.020 1.00 96.86 424 GLN A N 1
ATOM 7614 C CA . GLN B 1 424 ? 59.625 8.686 38.451 1.00 103.89 424 GLN A CA 1
ATOM 7615 C C . GLN B 1 424 ? 59.065 7.421 37.779 1.00 99.16 424 GLN A C 1
ATOM 7616 O O . GLN B 1 424 ? 58.297 7.491 36.806 1.00 100.36 424 GLN A O 1
ATOM 7622 N N . SER B 1 425 ? 59.489 6.261 38.290 1.00 85.57 425 SER A N 1
ATOM 7623 C CA . SER B 1 425 ? 58.912 4.986 37.956 1.00 88.65 425 SER A CA 1
ATOM 7624 C C . SER B 1 425 ? 58.202 4.413 39.186 1.00 87.16 425 SER A C 1
ATOM 7625 O O . SER B 1 425 ? 57.776 3.261 39.165 1.00 86.03 425 SER A O 1
ATOM 7628 N N . GLN B 1 426 ? 58.097 5.224 40.246 1.00 86.45 426 GLN A N 1
ATOM 7629 C CA . GLN B 1 426 ? 57.463 4.813 41.481 1.00 86.86 426 GLN A CA 1
ATOM 7630 C C . GLN B 1 426 ? 56.423 5.840 41.936 1.00 89.85 426 GLN A C 1
ATOM 7631 O O . GLN B 1 426 ? 55.876 5.693 43.026 1.00 95.37 426 GLN A O 1
ATOM 7637 N N . ILE B 1 427 ? 56.124 6.843 41.101 1.00 86.13 427 ILE A N 1
ATOM 7638 C CA . ILE B 1 427 ? 55.165 7.893 41.472 1.00 82.68 427 ILE A CA 1
ATOM 7639 C C . ILE B 1 427 ? 53.960 7.245 42.173 1.00 81.40 427 ILE A C 1
ATOM 7640 O O . ILE B 1 427 ? 53.520 7.722 43.228 1.00 75.20 427 ILE A O 1
ATOM 7645 N N . LEU B 1 428 ? 53.456 6.148 41.582 1.00 78.30 428 LEU A N 1
ATOM 7646 C CA . LEU B 1 428 ? 52.174 5.553 41.934 1.00 72.87 428 LEU A CA 1
ATOM 7647 C C . LEU B 1 428 ? 52.343 4.352 42.862 1.00 73.15 428 LEU A C 1
ATOM 7648 O O . LEU B 1 428 ? 51.366 3.676 43.151 1.00 75.45 428 LEU A O 1
ATOM 7653 N N . GLN B 1 429 ? 53.569 4.067 43.305 1.00 74.57 429 GLN A N 1
ATOM 7654 C CA . GLN B 1 429 ? 53.810 2.902 44.151 1.00 79.58 429 GLN A CA 1
ATOM 7655 C C . GLN B 1 429 ? 53.120 3.120 45.499 1.00 74.33 429 GLN A C 1
ATOM 7656 O O . GLN B 1 429 ? 53.092 4.227 46.015 1.00 69.46 429 GLN A O 1
ATOM 7662 N N . THR B 1 430 ? 52.550 2.043 46.042 1.00 74.51 430 THR A N 1
ATOM 7663 C CA . THR B 1 430 ? 51.848 2.089 47.308 1.00 81.55 430 THR A CA 1
ATOM 7664 C C . THR B 1 430 ? 51.736 0.686 47.912 1.00 85.08 430 THR A C 1
ATOM 7665 O O . THR B 1 430 ? 51.420 -0.27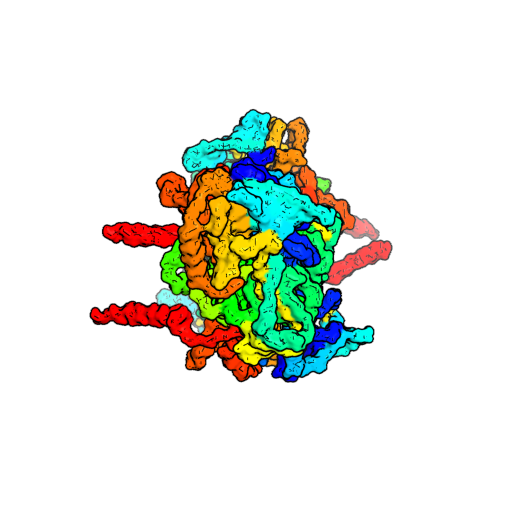5 47.200 1.00 86.25 430 THR A O 1
ATOM 7669 N N . ASN B 1 431 ? 51.940 0.588 49.232 1.00 84.64 431 ASN A N 1
ATOM 7670 C CA . ASN B 1 431 ? 51.711 -0.663 49.954 1.00 80.79 431 ASN A CA 1
ATOM 7671 C C . ASN B 1 431 ? 50.256 -1.086 49.711 1.00 71.33 431 ASN A C 1
ATOM 7672 O O . ASN B 1 431 ? 49.376 -0.248 49.498 1.00 80.44 431 ASN A O 1
ATOM 7677 N N . TYR B 1 432 ? 50.022 -2.397 49.724 1.00 62.34 432 TYR A N 1
ATOM 7678 C CA . TYR B 1 432 ? 48.823 -2.999 49.172 1.00 59.57 432 TYR A CA 1
ATOM 7679 C C . TYR B 1 432 ? 47.674 -2.936 50.179 1.00 65.67 432 TYR A C 1
ATOM 7680 O O . TYR B 1 432 ? 46.684 -2.237 49.947 1.00 76.51 432 TYR A O 1
ATOM 7689 N N . ILE B 1 433 ? 47.816 -3.676 51.280 1.00 69.33 433 ILE A N 1
ATOM 7690 C CA . ILE B 1 433 ? 46.745 -3.867 52.248 1.00 71.58 433 ILE A CA 1
ATOM 7691 C C . ILE B 1 433 ? 46.408 -2.500 52.859 1.00 69.54 433 ILE A C 1
ATOM 7692 O O . ILE B 1 433 ? 45.256 -2.095 52.915 1.00 74.70 433 ILE A O 1
ATOM 7697 N N . ASP B 1 434 ? 47.445 -1.801 53.320 1.00 71.99 434 ASP A N 1
ATOM 7698 C CA . ASP B 1 434 ? 47.302 -0.526 54.004 1.00 75.31 434 ASP A CA 1
ATOM 7699 C C . ASP B 1 434 ? 46.313 0.343 53.221 1.00 82.20 434 ASP A C 1
ATOM 7700 O O . ASP B 1 434 ? 45.384 0.897 53.812 1.00 82.73 434 ASP A O 1
ATOM 7705 N N . TYR B 1 435 ? 46.503 0.412 51.894 1.00 85.96 435 TYR A N 1
ATOM 7706 C CA . TYR B 1 435 ? 45.684 1.237 50.988 1.00 79.76 435 TYR A CA 1
ATOM 7707 C C . TYR B 1 435 ? 44.261 0.672 50.888 1.00 75.70 435 TYR A C 1
ATOM 7708 O O . TYR B 1 435 ? 43.302 1.423 50.955 1.00 78.95 435 TYR A O 1
ATOM 7717 N N . LEU B 1 436 ? 44.126 -0.648 50.709 1.00 73.97 436 LEU A N 1
ATOM 7718 C CA . LEU B 1 436 ? 42.810 -1.294 50.724 1.00 76.90 436 LEU A CA 1
ATOM 7719 C C . LEU B 1 436 ? 42.067 -0.847 51.988 1.00 83.59 436 LEU A C 1
ATOM 7720 O O . LEU B 1 436 ? 40.894 -0.501 51.936 1.00 93.25 436 LEU A O 1
ATOM 7725 N N . ASP B 1 437 ? 42.776 -0.855 53.119 1.00 82.85 437 ASP A N 1
ATOM 7726 C CA . ASP B 1 437 ? 42.226 -0.469 54.418 1.00 88.21 437 ASP A CA 1
ATOM 7727 C C . ASP B 1 437 ? 41.798 1.005 54.355 1.00 88.34 437 ASP A C 1
ATOM 7728 O O . ASP B 1 437 ? 40.646 1.316 54.630 1.00 101.39 437 ASP A O 1
ATOM 7733 N N . GLU B 1 438 ? 42.699 1.894 53.932 1.00 86.32 438 GLU A N 1
ATOM 7734 C CA . GLU B 1 438 ? 42.367 3.321 53.746 1.00 81.07 438 GLU A CA 1
ATOM 7735 C C . GLU B 1 438 ? 40.989 3.442 53.080 1.00 78.38 438 GLU A C 1
ATOM 7736 O O . GLU B 1 438 ? 40.106 4.104 53.608 1.00 80.26 438 GLU A O 1
ATOM 7742 N N . LEU B 1 439 ? 40.819 2.776 51.935 1.00 82.82 439 LEU A N 1
ATOM 7743 C CA . LEU B 1 439 ? 39.617 2.923 51.090 1.00 88.05 439 LEU A CA 1
ATOM 7744 C C . LEU B 1 439 ? 38.398 2.329 51.802 1.00 87.99 439 LEU A C 1
ATOM 7745 O O . LEU B 1 439 ? 37.295 2.860 51.726 1.00 104.21 439 LEU A O 1
ATOM 7750 N N . ALA B 1 440 ? 38.615 1.205 52.475 1.00 94.98 440 ALA A N 1
ATOM 7751 C CA . ALA B 1 440 ? 37.553 0.456 53.114 1.00 107.22 440 ALA A CA 1
ATOM 7752 C C . ALA B 1 440 ? 37.034 1.204 54.344 1.00 113.91 440 ALA A C 1
ATOM 7753 O O . ALA B 1 440 ? 35.836 1.104 54.646 1.00 147.14 440 ALA A O 1
ATOM 7755 N N . LEU B 1 441 ? 37.939 1.908 55.049 1.00 100.48 441 LEU A N 1
ATOM 7756 C CA . LEU B 1 441 ? 37.604 2.726 56.224 1.00 111.60 441 LEU A CA 1
ATOM 7757 C C . LEU B 1 441 ? 36.599 3.810 55.835 1.00 119.35 441 LEU A C 1
ATOM 7758 O O . LEU B 1 441 ? 35.517 3.928 56.434 1.00 135.29 441 LEU A O 1
ATOM 7763 N N . GLU B 1 442 ? 36.989 4.574 54.809 1.00 111.49 442 GLU A N 1
ATOM 7764 C CA . GLU B 1 442 ? 36.246 5.685 54.247 1.00 96.81 442 GLU A CA 1
ATOM 7765 C C . GLU B 1 442 ? 34.785 5.303 53.965 1.00 87.81 442 GLU A C 1
ATOM 7766 O O . GLU B 1 442 ? 33.923 6.176 53.960 1.00 97.89 442 GLU A O 1
ATOM 7772 N N . ILE B 1 443 ? 34.508 4.019 53.717 1.00 78.38 443 ILE A N 1
ATOM 7773 C CA . ILE B 1 443 ? 33.136 3.549 53.500 1.00 81.41 443 ILE A CA 1
ATOM 7774 C C . ILE B 1 443 ? 32.727 2.528 54.574 1.00 78.28 443 ILE A C 1
ATOM 7775 O O . ILE B 1 443 ? 31.664 1.896 54.436 1.00 69.93 443 ILE A O 1
ATOM 7780 N N . GLY B 1 444 ? 33.575 2.363 55.605 1.00 86.50 444 GLY A N 1
ATOM 7781 C CA . GLY B 1 444 ? 33.373 1.444 56.754 1.00 92.08 444 GLY A CA 1
ATOM 7782 C C . GLY B 1 444 ? 33.086 -0.003 56.350 1.00 98.17 444 GLY A C 1
ATOM 7783 O O . GLY B 1 444 ? 32.097 -0.598 56.803 1.00 92.76 444 GLY A O 1
ATOM 7784 N N . ALA B 1 445 ? 33.950 -0.562 55.488 1.00 102.81 445 ALA A N 1
ATOM 7785 C CA . ALA B 1 445 ? 33.880 -1.974 55.036 1.00 91.27 445 ALA A CA 1
ATOM 7786 C C . ALA B 1 445 ? 35.102 -2.756 55.550 1.00 81.68 445 ALA A C 1
ATOM 7787 O O . ALA B 1 445 ? 35.133 -3.992 55.491 1.00 75.17 445 ALA A O 1
ATOM 7789 N N . LYS B 1 446 ? 36.105 -2.023 56.039 1.00 85.44 446 LYS A N 1
ATOM 7790 C CA . LYS B 1 446 ? 37.226 -2.574 56.772 1.00 97.42 446 LYS A CA 1
ATOM 7791 C C . LYS B 1 446 ? 36.702 -3.367 57.965 1.00 102.80 446 LYS A C 1
ATOM 7792 O O . LYS B 1 446 ? 36.151 -2.772 58.881 1.00 109.14 446 LYS A O 1
ATOM 7798 N N . PRO B 1 447 ? 36.846 -4.713 58.002 1.00 108.07 447 PRO A N 1
ATOM 7799 C CA . PRO B 1 447 ? 36.490 -5.488 59.192 1.00 104.67 447 PRO A CA 1
ATOM 7800 C C . PRO B 1 447 ? 37.305 -5.068 60.424 1.00 106.53 447 PRO A C 1
ATOM 7801 O O . PRO B 1 447 ? 38.504 -4.775 60.295 1.00 99.59 447 PRO A O 1
ATOM 7805 N N . ASP B 1 448 ? 36.640 -4.992 61.582 1.00 114.71 448 ASP A N 1
ATOM 7806 C CA . ASP B 1 448 ? 37.322 -4.858 62.868 1.00 122.04 448 ASP A CA 1
ATOM 7807 C C . ASP B 1 448 ? 37.523 -6.262 63.439 1.00 127.25 448 ASP A C 1
ATOM 7808 O O . ASP B 1 448 ? 36.556 -6.932 63.807 1.00 139.63 448 ASP A O 1
ATOM 7813 N N . LEU B 1 449 ? 38.789 -6.678 63.507 1.00 132.34 449 LEU A N 1
ATOM 7814 C CA . LEU B 1 449 ? 39.149 -8.049 63.832 1.00 136.23 449 LEU A CA 1
ATOM 7815 C C . LEU B 1 449 ? 39.086 -8.251 65.348 1.00 138.20 449 LEU A C 1
ATOM 7816 O O . LEU B 1 449 ? 38.572 -9.267 65.811 1.00 146.72 449 LEU A O 1
ATOM 7821 N N . LEU B 1 450 ? 39.583 -7.260 66.096 1.00 133.84 450 LEU A N 1
ATOM 7822 C CA . LEU B 1 450 ? 39.547 -7.256 67.555 1.00 124.74 450 LEU A CA 1
ATOM 7823 C C . LEU B 1 450 ? 38.134 -7.626 68.025 1.00 128.41 450 LEU A C 1
ATOM 7824 O O . LEU B 1 450 ? 37.961 -8.562 68.811 1.00 127.61 450 LEU A O 1
ATOM 7829 N N . SER B 1 451 ? 37.135 -6.902 67.502 1.00 131.02 451 SER A N 1
ATOM 7830 C CA . SER B 1 451 ? 35.725 -7.160 67.796 1.00 131.02 451 SER A CA 1
ATOM 7831 C C . SER B 1 451 ? 35.334 -8.563 67.319 1.00 129.67 451 SER A C 1
ATOM 7832 O O . SER B 1 451 ? 34.565 -9.261 67.979 1.00 133.22 451 SER A O 1
ATOM 7835 N N . LEU B 1 452 ? 35.746 -8.804 66.074 1.00 128.24 452 LEU A N 1
ATOM 7836 C CA . LEU B 1 452 ? 35.476 -10.041 65.311 1.00 131.98 452 LEU A CA 1
ATOM 7837 C C . LEU B 1 452 ? 36.420 -11.123 65.813 1.00 139.85 452 LEU A C 1
ATOM 7838 O O . LEU B 1 452 ? 36.751 -12.028 65.039 1.00 139.18 452 LEU A O 1
ATOM 7843 N N . LEU B 1 453 ? 36.883 -10.977 67.049 1.00 134.56 453 LEU A N 1
ATOM 7844 C CA . LEU B 1 453 ? 37.747 -12.016 67.649 1.00 119.75 453 LEU A CA 1
ATOM 7845 C C . LEU B 1 453 ? 36.844 -12.806 68.587 1.00 114.40 453 LEU A C 1
ATOM 7846 O O . LEU B 1 453 ? 36.757 -14.028 68.433 1.00 101.07 453 LEU A O 1
ATOM 7851 N N . LEU B 1 454 ? 36.153 -12.085 69.472 1.00 118.32 454 LEU A N 1
ATOM 7852 C CA . LEU B 1 454 ? 35.200 -12.692 70.432 1.00 117.25 454 LEU A CA 1
ATOM 7853 C C . LEU B 1 454 ? 34.233 -13.567 69.642 1.00 120.37 454 LEU A C 1
ATOM 7854 O O . LEU B 1 454 ? 34.058 -14.736 70.014 1.00 137.10 454 LEU A O 1
ATOM 7859 N N . LYS B 1 455 ? 33.609 -13.002 68.611 1.00 125.26 455 LYS A N 1
ATOM 7860 C CA . LYS B 1 455 ? 32.697 -13.807 67.767 1.00 133.53 455 LYS A CA 1
ATOM 7861 C C . LYS B 1 455 ? 33.505 -14.327 66.582 1.00 138.12 455 LYS A C 1
ATOM 7862 O O . LYS B 1 455 ? 34.452 -13.640 66.190 1.00 143.92 455 LYS A O 1
ATOM 7868 N N . ASP B 1 456 ? 33.135 -15.510 66.088 1.00 139.62 456 ASP A N 1
ATOM 7869 C CA . ASP B 1 456 ? 33.756 -16.205 64.939 1.00 126.73 456 ASP A CA 1
ATOM 7870 C C . ASP B 1 456 ? 35.271 -16.072 65.026 1.00 119.94 456 ASP A C 1
ATOM 7871 O O . ASP B 1 456 ? 35.884 -15.449 64.164 1.00 126.24 456 ASP A O 1
ATOM 7876 N N . PRO B 1 457 ? 35.934 -16.631 66.061 1.00 122.74 457 PRO A N 1
ATOM 7877 C CA . PRO B 1 457 ? 37.389 -16.521 66.179 1.00 129.34 457 PRO A CA 1
ATOM 7878 C C . PRO B 1 457 ? 38.108 -17.289 65.058 1.00 132.92 457 PRO A C 1
ATOM 7879 O O . PRO B 1 457 ? 39.258 -16.983 64.763 1.00 125.05 457 PRO A O 1
ATOM 7883 N N . LYS B 1 458 ? 37.415 -18.275 64.461 1.00 140.72 458 LYS A N 1
ATOM 7884 C CA . LYS B 1 458 ? 37.851 -18.950 63.228 1.00 130.49 458 LYS A CA 1
ATOM 7885 C C . LYS B 1 458 ? 38.130 -17.884 62.163 1.00 128.25 458 LYS A C 1
ATOM 7886 O O . LYS B 1 458 ? 39.246 -17.785 61.659 1.00 131.28 458 LYS A O 1
ATOM 7888 N N . LEU B 1 459 ? 37.118 -17.061 61.872 1.00 121.32 459 LEU A N 1
ATOM 7889 C CA . LEU B 1 459 ? 37.226 -16.000 60.861 1.00 121.07 459 LEU A CA 1
ATOM 7890 C C . LEU B 1 459 ? 38.321 -15.013 61.278 1.00 112.71 459 LEU A C 1
ATOM 7891 O O . LEU B 1 459 ? 39.245 -14.731 60.515 1.00 120.33 459 LEU A O 1
ATOM 7896 N N . ALA B 1 460 ? 38.199 -14.509 62.509 1.00 106.42 460 ALA A N 1
ATOM 7897 C CA . ALA B 1 460 ? 39.126 -13.540 63.071 1.00 104.96 460 ALA A CA 1
ATOM 7898 C C . ALA B 1 460 ? 40.567 -13.954 62.768 1.00 101.73 460 ALA A C 1
ATOM 7899 O O . ALA B 1 460 ? 41.364 -13.129 62.358 1.00 102.31 460 ALA A O 1
ATOM 7901 N N . MET B 1 461 ? 40.884 -15.233 62.999 1.00 107.23 461 MET A N 1
ATOM 7902 C CA . MET B 1 461 ? 42.227 -15.777 62.760 1.00 108.89 461 MET A CA 1
ATOM 7903 C C . MET B 1 461 ? 42.527 -15.744 61.265 1.00 100.14 461 MET A C 1
ATOM 7904 O O . MET B 1 461 ? 43.521 -15.151 60.833 1.00 86.87 461 MET A O 1
ATOM 7909 N N . LYS B 1 462 ? 41.617 -16.355 60.503 1.00 95.67 462 LYS A N 1
ATOM 7910 C CA . LYS B 1 462 ? 41.763 -16.567 59.083 1.00 98.20 462 LYS A CA 1
ATOM 7911 C C . LYS B 1 462 ? 42.037 -15.229 58.384 1.00 94.19 462 LYS A C 1
ATOM 7912 O O . LYS B 1 462 ? 42.840 -15.168 57.453 1.00 84.54 462 LYS A O 1
ATOM 7918 N N . LEU B 1 463 ? 41.365 -14.174 58.857 1.00 93.45 463 LEU A N 1
ATOM 7919 C CA . LEU B 1 463 ? 41.424 -12.853 58.250 1.00 101.90 463 LEU A CA 1
ATOM 7920 C C . LEU B 1 463 ? 42.780 -12.205 58.538 1.00 98.33 463 LEU A C 1
ATOM 7921 O O . LEU B 1 463 ? 43.348 -11.497 57.687 1.00 104.30 463 LEU A O 1
ATOM 7926 N N . TYR B 1 464 ? 43.281 -12.438 59.753 1.00 90.84 464 TYR A N 1
ATOM 7927 C CA . TYR B 1 464 ? 44.475 -11.774 60.191 1.00 92.85 464 TYR A CA 1
ATOM 7928 C C . TYR B 1 464 ? 45.703 -12.535 59.687 1.00 103.04 464 TYR A C 1
ATOM 7929 O O . TYR B 1 464 ? 46.566 -11.951 59.033 1.00 116.32 464 TYR A O 1
ATOM 7938 N N . PHE B 1 465 ? 45.768 -13.829 60.018 1.00 99.98 465 PHE A N 1
ATOM 7939 C CA . PHE B 1 465 ? 46.977 -14.643 59.841 1.00 91.97 465 PHE A CA 1
ATOM 7940 C C . PHE B 1 465 ? 47.003 -15.272 58.445 1.00 86.99 465 PHE A C 1
ATOM 7941 O O . PHE B 1 465 ? 48.080 -15.474 57.891 1.00 81.33 465 PHE A O 1
ATOM 7949 N N . GLY B 1 466 ? 45.819 -15.562 57.889 1.00 84.55 466 GLY A N 1
ATOM 7950 C CA . GLY B 1 466 ? 45.684 -16.142 56.567 1.00 82.20 466 GLY A CA 1
ATOM 7951 C C . GLY B 1 466 ? 45.804 -15.094 55.465 1.00 87.70 466 GLY A C 1
ATOM 7952 O O . GLY B 1 466 ? 46.189 -13.950 55.705 1.00 101.14 466 GLY A O 1
ATOM 7953 N N . PRO B 1 467 ? 45.424 -15.443 54.219 1.00 89.14 467 PRO A N 1
ATOM 7954 C CA . PRO B 1 467 ? 45.633 -14.563 53.079 1.00 90.68 467 PRO A CA 1
ATOM 7955 C C . PRO B 1 467 ? 44.499 -13.537 53.027 1.00 98.68 467 PRO A C 1
ATOM 7956 O O . PRO B 1 467 ? 43.341 -13.906 53.165 1.00 95.09 467 PRO A O 1
ATOM 7960 N N . CYS B 1 468 ? 44.864 -12.270 52.823 1.00 105.17 468 CYS A N 1
ATOM 7961 C CA . CYS B 1 468 ? 43.931 -11.156 52.809 1.00 101.51 468 CYS A CA 1
ATOM 7962 C C . CYS B 1 468 ? 43.262 -11.016 51.428 1.00 88.05 468 CYS A C 1
ATOM 7963 O O . CYS B 1 468 ? 43.749 -10.304 50.561 1.00 80.03 468 CYS A O 1
ATOM 7966 N N . ASN B 1 469 ? 42.117 -11.674 51.244 1.00 84.05 469 ASN A N 1
ATOM 7967 C CA . ASN B 1 469 ? 41.417 -11.699 49.951 1.00 90.89 469 ASN A CA 1
ATOM 7968 C C . ASN B 1 469 ? 40.592 -10.419 49.769 1.00 84.13 469 ASN A C 1
ATOM 7969 O O . ASN B 1 469 ? 40.383 -9.636 50.714 1.00 79.32 469 ASN A O 1
ATOM 7974 N N . SER B 1 470 ? 40.093 -10.236 48.545 1.00 75.98 470 SER A N 1
ATOM 7975 C CA . SER B 1 470 ? 39.146 -9.177 48.253 1.00 82.19 470 SER A CA 1
ATOM 7976 C C . SER B 1 470 ? 37.849 -9.404 49.039 1.00 83.81 470 SER A C 1
ATOM 7977 O O . SER B 1 470 ? 37.183 -8.463 49.459 1.00 89.09 470 SER A O 1
ATOM 7980 N N . TYR B 1 471 ? 37.508 -10.681 49.228 1.00 83.71 471 TYR A N 1
ATOM 7981 C CA . TYR B 1 471 ? 36.293 -11.111 49.914 1.00 81.27 471 TYR A CA 1
ATOM 7982 C C . TYR B 1 471 ? 36.111 -10.390 51.255 1.00 85.45 471 TYR A C 1
ATOM 7983 O O . TYR B 1 471 ? 35.008 -9.968 51.572 1.00 93.79 471 TYR A O 1
ATOM 7992 N N . GLN B 1 472 ? 37.196 -10.272 52.031 1.00 82.13 472 GLN A N 1
ATOM 7993 C CA . GLN B 1 472 ? 37.193 -9.698 53.376 1.00 85.68 472 GLN A CA 1
ATOM 7994 C C . GLN B 1 472 ? 36.335 -8.429 53.474 1.00 95.14 472 GLN A C 1
ATOM 7995 O O . GLN B 1 472 ? 35.714 -8.149 54.512 1.00 107.35 472 GLN A O 1
ATOM 8001 N N . TYR B 1 473 ? 36.350 -7.628 52.406 1.00 98.03 473 TYR A N 1
ATOM 8002 C CA . TYR B 1 473 ? 35.808 -6.291 52.442 1.00 96.67 473 TYR A CA 1
ATOM 8003 C C . TYR B 1 473 ? 34.281 -6.321 52.254 1.00 94.32 473 TYR A C 1
ATOM 8004 O O . TYR B 1 473 ? 33.632 -5.349 52.560 1.00 94.36 473 TYR A O 1
ATOM 8013 N N . ARG B 1 474 ? 33.714 -7.451 51.812 1.00 89.58 474 ARG A N 1
ATOM 8014 C CA . ARG B 1 474 ? 32.248 -7.612 51.694 1.00 91.70 474 ARG A CA 1
ATOM 8015 C C . ARG B 1 474 ? 31.667 -8.345 52.924 1.00 93.05 474 ARG A C 1
ATOM 8016 O O . ARG B 1 474 ? 30.596 -9.024 52.848 1.00 67.73 474 ARG A O 1
ATOM 8024 N N . LEU B 1 475 ? 32.341 -8.185 54.073 1.00 93.09 475 LEU A N 1
ATOM 8025 C CA . LEU B 1 475 ? 31.935 -8.808 55.331 1.00 85.09 475 LEU A CA 1
ATOM 8026 C C . LEU B 1 475 ? 31.067 -7.836 56.134 1.00 97.06 475 LEU A C 1
ATOM 8027 O O . LEU B 1 475 ? 30.082 -8.237 56.743 1.00 115.78 475 LEU A O 1
ATOM 8032 N N . VAL B 1 476 ? 31.472 -6.565 56.149 1.00 99.08 476 VAL A N 1
ATOM 8033 C CA . VAL B 1 476 ? 30.815 -5.529 56.917 1.00 105.90 476 VAL A CA 1
ATOM 8034 C C . VAL B 1 476 ? 30.573 -4.320 56.001 1.00 111.33 476 VAL A C 1
ATOM 8035 O O . VAL B 1 476 ? 30.954 -4.313 54.816 1.00 114.08 476 VAL A O 1
ATOM 8039 N N . GLY B 1 477 ? 29.924 -3.300 56.569 1.00 108.07 477 GLY A N 1
ATOM 8040 C CA . GLY B 1 477 ? 29.687 -2.048 55.881 1.00 109.74 477 GLY A CA 1
ATOM 8041 C C . GLY B 1 477 ? 28.655 -2.214 54.771 1.00 111.32 477 GLY A C 1
ATOM 8042 O O . GLY B 1 477 ? 27.915 -3.195 54.756 1.00 117.31 477 GLY A O 1
ATOM 8043 N N . PRO B 1 478 ? 28.601 -1.274 53.800 1.00 98.53 478 PRO A N 1
ATOM 8044 C CA . PRO B 1 478 ? 27.609 -1.324 52.724 1.00 96.35 478 PRO A CA 1
ATOM 8045 C C . PRO B 1 478 ? 27.903 -2.411 51.683 1.00 89.39 478 PRO A C 1
ATOM 8046 O O . PRO B 1 478 ? 29.002 -2.959 51.671 1.00 106.33 478 PRO A O 1
ATOM 8050 N N . GLY B 1 479 ? 26.900 -2.709 50.847 1.00 86.69 479 GLY A N 1
ATOM 8051 C CA . GLY B 1 479 ? 26.961 -3.732 49.802 1.00 87.93 479 GLY A CA 1
ATOM 8052 C C . GLY B 1 479 ? 27.733 -4.966 50.243 1.00 98.38 479 GLY A C 1
ATOM 8053 O O . GLY B 1 479 ? 28.949 -5.045 50.087 1.00 106.91 479 GLY A O 1
ATOM 8054 N N . GLN B 1 480 ? 27.027 -5.935 50.824 1.00 100.60 480 GLN A N 1
ATOM 8055 C CA . GLN B 1 480 ? 27.675 -7.140 51.316 1.00 98.19 480 GLN A CA 1
ATOM 8056 C C . GLN B 1 480 ? 27.377 -8.304 50.372 1.00 104.83 480 GLN A C 1
ATOM 8057 O O . GLN B 1 480 ? 26.557 -8.186 49.466 1.00 103.09 480 GLN A O 1
ATOM 8063 N N . TRP B 1 481 ? 28.107 -9.401 50.592 1.00 114.45 481 TRP A N 1
ATOM 8064 C CA . TRP B 1 481 ? 27.942 -10.687 49.931 1.00 109.65 481 TRP A CA 1
ATOM 8065 C C . TRP B 1 481 ? 27.880 -11.741 51.042 1.00 113.73 481 TRP A C 1
ATOM 8066 O O . TRP B 1 481 ? 28.672 -11.681 51.984 1.00 110.81 481 TRP A O 1
ATOM 8077 N N . GLU B 1 482 ? 26.901 -12.640 50.978 1.00 128.26 482 GLU A N 1
ATOM 8078 C CA . GLU B 1 482 ? 26.809 -13.746 51.932 1.00 134.20 482 GLU A CA 1
ATOM 8079 C C . GLU B 1 482 ? 28.010 -14.665 51.684 1.00 140.89 482 GLU A C 1
ATOM 8080 O O . GLU B 1 482 ? 28.763 -14.985 52.601 1.00 155.14 482 GLU A O 1
ATOM 8086 N N . GLY B 1 483 ? 28.159 -15.077 50.419 1.00 142.33 483 GLY A N 1
ATOM 8087 C CA . GLY B 1 483 ? 29.298 -15.849 49.954 1.00 133.03 483 GLY A CA 1
ATOM 8088 C C . GLY B 1 483 ? 30.572 -15.047 50.106 1.00 121.43 483 GLY A C 1
ATOM 8089 O O . GLY B 1 483 ? 31.171 -14.608 49.122 1.00 107.64 483 GLY A O 1
ATOM 8090 N N . ALA B 1 484 ? 30.936 -14.822 51.369 1.00 118.86 484 ALA A N 1
ATOM 8091 C CA . ALA B 1 484 ? 32.095 -14.056 51.746 1.00 119.76 484 ALA A CA 1
ATOM 8092 C C . ALA B 1 484 ? 32.807 -14.814 52.865 1.00 124.50 484 ALA A C 1
ATOM 8093 O O . ALA B 1 484 ? 33.982 -15.145 52.750 1.00 128.87 484 ALA A O 1
ATOM 8095 N N . ARG B 1 485 ? 32.066 -15.119 53.928 1.00 126.69 485 ARG A N 1
ATOM 8096 C CA . ARG B 1 485 ? 32.533 -16.110 54.866 1.00 125.87 485 ARG A CA 1
ATOM 8097 C C . ARG B 1 485 ? 32.858 -17.372 54.062 1.00 112.56 485 ARG A C 1
ATOM 8098 O O . ARG B 1 485 ? 33.940 -17.950 54.184 1.00 95.42 485 ARG A O 1
ATOM 8106 N N . ASN B 1 486 ? 31.914 -17.748 53.197 1.00 104.15 486 ASN A N 1
ATOM 8107 C CA . ASN B 1 486 ? 31.985 -18.995 52.470 1.00 101.34 486 ASN A CA 1
ATOM 8108 C C . ASN B 1 486 ? 33.212 -19.021 51.559 1.00 103.36 486 ASN A C 1
ATOM 8109 O O . ASN B 1 486 ? 34.001 -19.958 51.616 1.00 100.18 486 ASN A O 1
ATOM 8114 N N . ALA B 1 487 ? 33.315 -18.000 50.699 1.00 103.61 487 ALA A N 1
ATOM 8115 C CA . ALA B 1 487 ? 34.398 -17.877 49.735 1.00 88.30 487 ALA A CA 1
ATOM 8116 C C . ALA B 1 487 ? 35.733 -18.068 50.451 1.00 72.90 487 ALA A C 1
ATOM 8117 O O . ALA B 1 487 ? 36.542 -18.873 50.032 1.00 65.93 487 ALA A O 1
ATOM 8119 N N . ILE B 1 488 ? 35.920 -17.325 51.544 1.00 68.76 488 ILE A N 1
ATOM 8120 C CA . ILE B 1 488 ? 37.165 -17.302 52.288 1.00 72.91 488 ILE A CA 1
ATOM 8121 C C . ILE B 1 488 ? 37.521 -18.713 52.766 1.00 71.74 488 ILE A C 1
ATOM 8122 O O . ILE B 1 488 ? 38.669 -19.146 52.662 1.00 73.86 488 ILE A O 1
ATOM 8127 N N . PHE B 1 489 ? 36.525 -19.419 53.299 1.00 84.57 489 PHE A N 1
ATOM 8128 C CA . PHE B 1 489 ? 36.745 -20.710 53.943 1.00 86.44 489 PHE A CA 1
ATOM 8129 C C . PHE B 1 489 ? 37.096 -21.775 52.897 1.00 83.48 489 PHE A C 1
ATOM 8130 O O . PHE B 1 489 ? 37.900 -22.670 53.176 1.00 82.91 489 PHE A O 1
ATOM 8138 N N . THR B 1 490 ? 36.562 -21.622 51.684 1.00 79.84 490 THR A N 1
ATOM 8139 C CA . THR B 1 490 ? 36.659 -22.629 50.643 1.00 84.25 490 THR A CA 1
ATOM 8140 C C . THR B 1 490 ? 37.687 -22.267 49.562 1.00 84.51 490 THR A C 1
ATOM 8141 O O . THR B 1 490 ? 37.686 -22.873 48.507 1.00 87.86 490 THR A O 1
ATOM 8145 N N . GLN B 1 491 ? 38.557 -21.281 49.792 1.00 89.44 491 GLN A N 1
ATOM 8146 C CA . GLN B 1 491 ? 39.430 -20.846 48.704 1.00 97.27 491 GLN A CA 1
ATOM 8147 C C . GLN B 1 491 ? 40.416 -21.980 48.372 1.00 100.53 491 GLN A C 1
ATOM 8148 O O . GLN B 1 491 ? 40.675 -22.270 47.197 1.00 91.56 491 GLN A O 1
ATOM 8154 N N . LYS B 1 492 ? 40.912 -22.663 49.409 1.00 97.03 492 LYS A N 1
ATOM 8155 C CA . LYS B 1 492 ? 41.878 -23.730 49.220 1.00 96.13 492 LYS A CA 1
ATOM 8156 C C . LYS B 1 492 ? 41.374 -24.706 48.143 1.00 92.05 492 LYS A C 1
ATOM 8157 O O . LYS B 1 492 ? 42.134 -25.178 47.304 1.00 92.62 492 LYS A O 1
ATOM 8163 N N . GLN B 1 493 ? 40.075 -24.992 48.179 1.00 85.43 493 GLN A N 1
ATOM 8164 C CA . GLN B 1 493 ? 39.439 -25.890 47.226 1.00 94.77 493 GLN A CA 1
ATOM 8165 C C . GLN B 1 493 ? 39.613 -25.353 45.799 1.00 89.35 493 GLN A C 1
ATOM 8166 O O . GLN B 1 493 ? 40.054 -26.079 44.913 1.00 86.27 493 GLN A O 1
ATOM 8172 N N . ARG B 1 494 ? 39.267 -24.078 45.589 1.00 90.19 494 ARG A N 1
ATOM 8173 C CA . ARG B 1 494 ? 39.243 -23.476 44.252 1.00 89.58 494 ARG A CA 1
ATOM 8174 C C . ARG B 1 494 ? 40.681 -23.309 43.733 1.00 81.84 494 ARG A C 1
ATOM 8175 O O . ARG B 1 494 ? 40.901 -23.210 42.516 1.00 67.89 494 ARG A O 1
ATOM 8183 N N . ILE B 1 495 ? 41.649 -23.261 44.657 1.00 76.65 495 ILE A N 1
ATOM 8184 C CA . ILE B 1 495 ? 43.067 -23.214 44.312 1.00 78.37 495 ILE A CA 1
ATOM 8185 C C . ILE B 1 495 ? 43.516 -24.581 43.794 1.00 74.24 495 ILE A C 1
ATOM 8186 O O . ILE B 1 495 ? 44.104 -24.668 42.728 1.00 74.91 495 ILE A O 1
ATOM 8191 N N . LEU B 1 496 ? 43.250 -25.634 44.574 1.00 74.22 496 LEU A N 1
ATOM 8192 C CA . LEU B 1 496 ? 43.756 -26.957 44.256 1.00 68.49 496 LEU A CA 1
ATOM 8193 C C . LEU B 1 496 ? 42.999 -27.539 43.071 1.00 64.27 496 LEU A C 1
ATOM 8194 O O . LEU B 1 496 ? 43.509 -28.435 42.431 1.00 60.84 496 LEU A O 1
ATOM 8199 N N . LYS B 1 497 ? 41.787 -27.038 42.808 1.00 70.75 497 LYS A N 1
ATOM 8200 C CA . LYS B 1 497 ? 40.884 -27.677 41.857 1.00 76.55 497 LYS A CA 1
ATOM 8201 C C . LYS B 1 497 ? 41.536 -27.798 40.480 1.00 77.02 497 LYS A C 1
ATOM 8202 O O . LYS B 1 497 ? 41.481 -28.859 39.867 1.00 93.98 497 LYS A O 1
ATOM 8208 N N . PRO B 1 498 ? 42.161 -26.736 39.933 1.00 71.99 498 PRO A N 1
ATOM 8209 C CA . PRO B 1 498 ? 42.831 -26.836 38.632 1.00 66.38 498 PRO A CA 1
ATOM 8210 C C . PRO B 1 498 ? 44.239 -27.466 38.669 1.00 67.30 498 PRO A C 1
ATOM 8211 O O . PRO B 1 498 ? 44.830 -27.670 37.612 1.00 63.68 498 PRO A O 1
ATOM 8215 N N . LEU B 1 499 ? 44.766 -27.755 39.874 1.00 61.72 499 LEU A N 1
ATOM 8216 C CA . LEU B 1 499 ? 46.128 -28.262 40.094 1.00 63.98 499 LEU A CA 1
ATOM 8217 C C . LEU B 1 499 ? 46.127 -29.781 40.273 1.00 66.37 499 LEU A C 1
ATOM 8218 O O . LEU B 1 499 ? 46.732 -30.487 39.480 1.00 62.01 499 LEU A O 1
ATOM 8223 N N . LYS B 1 500 ? 45.498 -30.226 41.372 1.00 73.99 500 LYS A N 1
ATOM 8224 C CA . LYS B 1 500 ? 45.419 -31.614 41.777 1.00 69.59 500 LYS A CA 1
ATOM 8225 C C . LYS B 1 500 ? 44.533 -32.331 40.767 1.00 60.14 500 LYS A C 1
ATOM 8226 O O . LYS B 1 500 ? 43.344 -32.421 40.950 1.00 60.03 500 LYS A O 1
ATOM 8232 N N . THR B 1 501 ? 45.168 -32.770 39.685 1.00 61.56 501 THR A N 1
ATOM 8233 C CA . THR B 1 501 ? 44.529 -33.154 38.455 1.00 67.01 501 THR A CA 1
ATOM 8234 C C .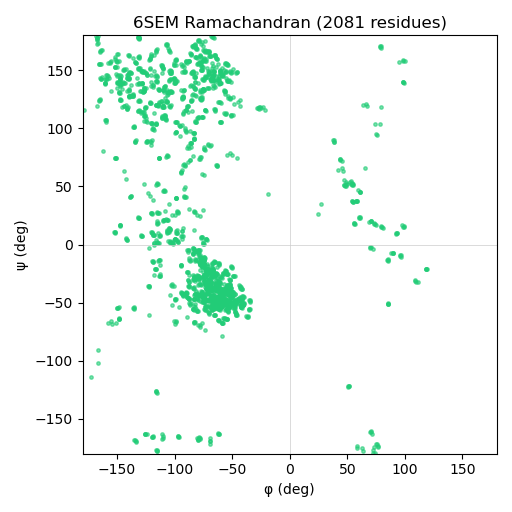 THR B 1 501 ? 44.813 -34.643 38.204 1.00 72.22 501 THR A C 1
ATOM 8235 O O . THR B 1 501 ? 44.402 -35.220 37.171 1.00 69.84 501 THR A O 1
ATOM 8239 N N . ARG B 1 502 ? 45.544 -35.235 39.156 1.00 82.04 502 ARG A N 1
ATOM 8240 C CA . ARG B 1 502 ? 45.965 -36.663 39.227 1.00 77.27 502 ARG A CA 1
ATOM 8241 C C . ARG B 1 502 ? 46.067 -36.992 40.716 1.00 78.70 502 ARG A C 1
ATOM 8242 O O . ARG B 1 502 ? 46.680 -36.207 41.423 1.00 88.85 502 ARG A O 1
ATOM 8250 N N . ALA B 1 503 ? 45.545 -38.131 41.161 1.00 82.93 503 ALA A N 1
ATOM 8251 C CA . ALA B 1 503 ? 45.470 -38.432 42.577 1.00 91.49 503 ALA A CA 1
ATOM 8252 C C . ALA B 1 503 ? 45.820 -39.901 42.838 1.00 101.39 503 ALA A C 1
ATOM 8253 O O . ALA B 1 503 ? 45.415 -40.787 42.095 1.00 110.16 503 ALA A O 1
ATOM 8255 N N . LEU B 1 504 ? 46.518 -40.153 43.950 1.00 105.77 504 LEU A N 1
ATOM 8256 C CA . LEU B 1 504 ? 46.903 -41.505 44.348 1.00 104.28 504 LEU A CA 1
ATOM 8257 C C . LEU B 1 504 ? 45.777 -42.173 45.153 1.00 116.23 504 LEU A C 1
ATOM 8258 O O . LEU B 1 504 ? 45.389 -43.295 44.834 1.00 110.41 504 LEU A O 1
ATOM 8263 N N . LYS B 1 505 ? 45.260 -41.480 46.181 1.00 129.10 505 LYS A N 1
ATOM 8264 C CA . LYS B 1 505 ? 44.064 -41.909 46.957 1.00 136.37 505 LYS A CA 1
ATOM 8265 C C . LYS B 1 505 ? 44.477 -42.999 47.959 1.00 133.94 505 LYS A C 1
ATOM 8266 O O . LYS B 1 505 ? 44.664 -44.166 47.598 1.00 137.01 505 LYS A O 1
ATOM 8272 N N . ALA B 1 506 ? 44.585 -42.614 49.239 1.00 125.16 506 ALA A N 1
ATOM 8273 C CA . ALA B 1 506 ? 45.027 -43.520 50.310 1.00 130.71 506 ALA A CA 1
ATOM 8274 C C . ALA B 1 506 ? 44.724 -42.898 51.680 1.00 134.07 506 ALA A C 1
ATOM 8275 O O . ALA B 1 506 ? 45.382 -43.195 52.686 1.00 148.95 506 ALA A O 1
ATOM 8277 N N . LEU B 1 515 ? 54.668 -36.433 59.917 1.00 131.93 515 LEU A N 1
ATOM 8278 C CA . LEU B 1 515 ? 54.702 -35.342 60.890 1.00 147.24 515 LEU A CA 1
ATOM 8279 C C . LEU B 1 515 ? 53.324 -35.192 61.562 1.00 151.96 515 LEU A C 1
ATOM 8280 O O . LEU B 1 515 ? 52.894 -34.076 61.900 1.00 144.36 515 LEU A O 1
ATOM 8285 N N . LEU B 1 516 ? 52.659 -36.339 61.752 1.00 161.66 516 LEU A N 1
ATOM 8286 C CA . LEU B 1 516 ? 51.339 -36.445 62.398 1.00 154.99 516 LEU A CA 1
ATOM 8287 C C . LEU B 1 516 ? 51.530 -36.404 63.928 1.00 147.42 516 LEU A C 1
ATOM 8288 O O . LEU B 1 516 ? 50.985 -35.530 64.619 1.00 111.87 516 LEU A O 1
ATOM 8293 N N . LYS B 1 517 ? 52.332 -37.351 64.434 1.00 149.48 517 LYS A N 1
ATOM 8294 C CA . LYS B 1 517 ? 52.658 -37.477 65.859 1.00 145.90 517 LYS A CA 1
ATOM 8295 C C . LYS B 1 517 ? 53.890 -36.631 66.215 1.00 159.54 517 LYS A C 1
ATOM 8296 O O . LYS B 1 517 ? 54.052 -36.289 67.376 1.00 173.87 517 LYS A O 1
ATOM 8302 N N . ILE B 1 518 ? 54.750 -36.322 65.231 1.00 164.77 518 ILE A N 1
ATOM 8303 C CA . ILE B 1 518 ? 55.935 -35.441 65.398 1.00 160.91 518 ILE A CA 1
ATOM 8304 C C . ILE B 1 518 ? 55.471 -34.005 65.709 1.00 172.66 518 ILE A C 1
ATOM 8305 O O . ILE B 1 518 ? 56.189 -33.249 66.390 1.00 176.11 518 ILE A O 1
ATOM 8310 N N . LEU B 1 519 ? 54.276 -33.642 65.206 1.00 157.47 519 LEU A N 1
ATOM 8311 C CA . LEU B 1 519 ? 53.624 -32.362 65.484 1.00 145.89 519 LEU A CA 1
ATOM 8312 C C . LEU B 1 519 ? 52.927 -32.421 66.857 1.00 157.99 519 LEU A C 1
ATOM 8313 O O . LEU B 1 519 ? 53.064 -31.496 67.693 1.00 153.43 519 LEU A O 1
ATOM 8315 N N . GLY B 1 520 ? 52.181 -33.513 67.087 1.00 166.53 520 GLY A N 1
ATOM 8316 C CA . GLY B 1 520 ? 51.532 -33.800 68.364 1.00 157.46 520 GLY A CA 1
ATOM 8317 C C . GLY B 1 520 ? 52.502 -33.795 69.531 1.00 151.15 520 GLY A C 1
ATOM 8318 O O . GLY B 1 520 ? 52.141 -33.309 70.590 1.00 149.52 520 GLY A O 1
ATOM 8319 N N . LEU B 1 521 ? 53.715 -34.331 69.315 1.00 147.26 521 LEU A N 1
ATOM 8320 C CA . LEU B 1 521 ? 54.746 -34.569 70.357 1.00 152.19 521 LEU A CA 1
ATOM 8321 C C . LEU B 1 521 ? 55.333 -33.243 70.856 1.00 167.48 521 LEU A C 1
ATOM 8322 O O . LEU B 1 521 ? 55.254 -32.956 72.056 1.00 171.96 521 LEU A O 1
ATOM 8327 N N . LEU B 1 522 ? 55.932 -32.461 69.940 1.00 174.53 522 LEU A N 1
ATOM 8328 C CA . LEU B 1 522 ? 56.694 -31.244 70.322 1.00 163.31 522 LEU A CA 1
ATOM 8329 C C . LEU B 1 522 ? 55.735 -30.161 70.858 1.00 159.40 522 LEU A C 1
ATOM 8330 O O . LEU B 1 522 ? 56.164 -29.289 71.616 1.00 137.93 522 LEU A O 1
ATOM 8335 N N . ALA B 1 523 ? 54.447 -30.234 70.472 1.00 154.53 523 ALA A N 1
ATOM 8336 C CA . ALA B 1 523 ? 53.385 -29.337 70.965 1.00 138.81 523 ALA A CA 1
ATOM 8337 C C . ALA B 1 523 ? 52.971 -29.731 72.393 1.00 149.44 523 ALA A C 1
ATOM 8338 O O . ALA B 1 523 ? 52.780 -28.867 73.258 1.00 143.61 523 ALA A O 1
ATOM 8340 N N . VAL B 1 524 ? 52.811 -31.042 72.616 1.00 164.28 524 VAL A N 1
ATOM 8341 C CA . VAL B 1 524 ? 52.517 -31.615 73.938 1.00 163.74 524 VAL A CA 1
ATOM 8342 C C . VAL B 1 524 ? 53.749 -31.460 74.840 1.00 169.19 524 VAL A C 1
ATOM 8343 O O . VAL B 1 524 ? 53.594 -31.205 76.029 1.00 172.44 524 VAL A O 1
ATOM 8347 N N . VAL B 1 525 ? 54.955 -31.587 74.266 1.00 172.45 525 VAL A N 1
ATOM 8348 C CA . VAL B 1 525 ? 56.226 -31.520 75.024 1.00 174.19 525 VAL A CA 1
ATOM 8349 C C . VAL B 1 525 ? 56.483 -30.085 75.501 1.00 174.31 525 VAL A C 1
ATOM 8350 O O . VAL B 1 525 ? 57.251 -29.890 76.442 1.00 186.47 525 VAL A O 1
ATOM 8354 N N . VAL B 1 526 ? 55.857 -29.096 74.847 1.00 159.36 526 VAL A N 1
ATOM 8355 C CA . VAL B 1 526 ? 55.869 -27.701 75.313 1.00 143.98 526 VAL A CA 1
ATOM 8356 C C . VAL B 1 526 ? 54.618 -27.427 76.168 1.00 134.47 526 VAL A C 1
ATOM 8357 O O . VAL B 1 526 ? 54.583 -26.460 76.925 1.00 127.78 526 VAL A O 1
ATOM 8359 N N . ALA B 1 527 ? 53.595 -28.283 76.050 1.00 130.55 527 ALA A N 1
ATOM 8360 C CA . ALA B 1 527 ? 52.496 -28.328 77.015 1.00 128.38 527 ALA A CA 1
ATOM 8361 C C . ALA B 1 527 ? 52.955 -29.003 78.321 1.00 135.02 527 ALA A C 1
ATOM 8362 O O . ALA B 1 527 ? 52.243 -28.923 79.322 1.00 151.78 527 ALA A O 1
ATOM 8364 N N . PHE B 1 528 ? 54.125 -29.667 78.300 1.00 130.14 528 PHE A N 1
ATOM 8365 C CA . PHE B 1 528 ? 54.806 -30.229 79.495 1.00 131.50 528 PHE A CA 1
ATOM 8366 C C . PHE B 1 528 ? 55.817 -29.223 80.065 1.00 140.09 528 PHE A C 1
ATOM 8367 O O . PHE B 1 528 ? 55.910 -29.067 81.283 1.00 141.24 528 PHE A O 1
ATOM 8369 N N . PHE B 1 529 ? 56.587 -28.578 79.178 1.00 152.60 529 PHE A N 1
ATOM 8370 C CA . PHE B 1 529 ? 57.487 -27.460 79.526 1.00 149.04 529 PHE A CA 1
ATOM 8371 C C . PHE B 1 529 ? 56.729 -26.443 80.391 1.00 162.06 529 PHE A C 1
ATOM 8372 O O . PHE B 1 529 ? 57.127 -26.188 81.530 1.00 173.22 529 PHE A O 1
ATOM 8374 N N . PHE B 1 530 ? 55.617 -25.911 79.858 1.00 158.91 530 PHE A N 1
ATOM 8375 C CA . PHE B 1 530 ? 54.892 -24.751 80.435 1.00 142.76 530 PHE A CA 1
ATOM 8376 C C . PHE B 1 530 ? 54.124 -25.134 81.710 1.00 150.31 530 PHE A C 1
ATOM 8377 O O . PHE B 1 530 ? 53.935 -24.303 82.590 1.00 155.63 530 PHE A O 1
ATOM 8379 N N . GLN B 1 531 ? 53.689 -26.397 81.800 1.00 152.68 531 GLN A N 1
ATOM 8380 C CA . GLN B 1 531 ? 53.163 -26.984 83.037 1.00 139.36 531 GLN A CA 1
ATOM 8381 C C . GLN B 1 531 ? 54.322 -27.652 83.812 1.00 138.34 531 GLN A C 1
ATOM 8382 O O . GLN B 1 531 ? 54.214 -28.814 84.218 1.00 138.42 531 GLN A O 1
ATOM 8388 N N . LEU B 1 532 ? 55.439 -26.929 84.008 1.00 123.42 532 LEU A N 1
ATOM 8389 C CA . LEU B 1 532 ? 56.520 -27.325 84.950 1.00 116.16 532 LEU A CA 1
ATOM 8390 C C . LEU B 1 532 ? 57.229 -26.061 85.448 1.00 106.01 532 LEU A C 1
ATOM 8391 O O . LEU B 1 532 ? 56.693 -24.972 85.307 1.00 93.31 532 LEU A O 1
ATOM 8396 N N . ALA C 1 2 ? -45.152 11.953 30.330 1.00 93.81 2 ALA C N 1
ATOM 8397 C CA . ALA C 1 2 ? -44.595 11.094 31.423 1.00 82.89 2 ALA C CA 1
ATOM 8398 C C . ALA C 1 2 ? -43.528 11.863 32.220 1.00 87.90 2 ALA C C 1
ATOM 8399 O O . ALA C 1 2 ? -42.781 12.673 31.678 1.00 90.14 2 ALA C O 1
ATOM 8401 N N . LYS C 1 3 ? -43.481 11.597 33.524 1.00 87.87 3 LYS C N 1
ATOM 8402 C CA . LYS C 1 3 ? -42.580 12.274 34.452 1.00 97.69 3 LYS C CA 1
ATOM 8403 C C . LYS C 1 3 ? -42.327 11.334 35.639 1.00 106.73 3 LYS C C 1
ATOM 8404 O O . LYS C 1 3 ? -41.210 10.806 35.808 1.00 131.83 3 LYS C O 1
ATOM 8410 N N . LYS C 1 4 ? -43.377 11.115 36.439 1.00 110.76 4 LYS C N 1
ATOM 8411 C CA . LYS C 1 4 ? -43.318 10.248 37.602 1.00 104.51 4 LYS C CA 1
ATOM 8412 C C . LYS C 1 4 ? -43.329 8.782 37.134 1.00 99.98 4 LYS C C 1
ATOM 8413 O O . LYS C 1 4 ? -44.360 8.278 36.648 1.00 97.82 4 LYS C O 1
ATOM 8419 N N . VAL C 1 5 ? -42.170 8.119 37.297 1.00 105.29 5 VAL C N 1
ATOM 8420 C CA . VAL C 1 5 ? -41.911 6.737 36.855 1.00 108.42 5 VAL C CA 1
ATOM 8421 C C . VAL C 1 5 ? -41.656 5.833 38.070 1.00 99.95 5 VAL C C 1
ATOM 8422 O O . VAL C 1 5 ? -40.964 6.222 39.010 1.00 100.43 5 VAL C O 1
ATOM 8426 N N . ALA C 1 6 ? -42.192 4.611 38.007 1.00 89.52 6 ALA C N 1
ATOM 8427 C CA . ALA C 1 6 ? -42.004 3.611 39.053 1.00 87.14 6 ALA C CA 1
ATOM 8428 C C . ALA C 1 6 ? -41.094 2.493 38.537 1.00 83.51 6 ALA C C 1
ATOM 8429 O O . ALA C 1 6 ? -41.258 2.023 37.406 1.00 88.75 6 ALA C O 1
ATOM 8431 N N . VAL C 1 7 ? -40.135 2.076 39.373 1.00 75.85 7 VAL C N 1
ATOM 8432 C CA . VAL C 1 7 ? -39.278 0.948 39.057 1.00 80.59 7 VAL C CA 1
ATOM 8433 C C . VAL C 1 7 ? -39.372 -0.048 40.216 1.00 75.68 7 VAL C C 1
ATOM 8434 O O . VAL C 1 7 ? -39.029 0.259 41.355 1.00 61.95 7 VAL C O 1
ATOM 8438 N N . ILE C 1 8 ? -39.877 -1.240 39.887 1.00 78.82 8 ILE C N 1
ATOM 8439 C CA . ILE C 1 8 ? -40.097 -2.309 40.839 1.00 78.25 8 ILE C CA 1
ATOM 8440 C C . ILE C 1 8 ? -38.766 -3.037 41.066 1.00 76.84 8 ILE C C 1
ATOM 8441 O O . ILE C 1 8 ? -38.322 -3.796 40.206 1.00 77.32 8 ILE C O 1
ATOM 8446 N N . GLY C 1 9 ? -38.133 -2.799 42.218 1.00 69.79 9 GLY C N 1
ATOM 8447 C CA . GLY C 1 9 ? -36.937 -3.532 42.612 1.00 70.27 9 GLY C CA 1
ATOM 8448 C C . GLY C 1 9 ? -35.659 -2.771 42.310 1.00 69.19 9 GLY C C 1
ATOM 8449 O O . GLY C 1 9 ? -35.530 -2.149 41.268 1.00 64.21 9 GLY C O 1
ATOM 8450 N N . ALA C 1 10 ? -34.712 -2.847 43.251 1.00 73.26 10 ALA C N 1
ATOM 8451 C CA . ALA C 1 10 ? -33.386 -2.242 43.136 1.00 70.19 10 ALA C CA 1
ATOM 8452 C C . ALA C 1 10 ? -32.380 -3.314 42.695 1.00 79.74 10 ALA C C 1
ATOM 8453 O O . ALA C 1 10 ? -31.236 -3.392 43.209 1.00 67.07 10 ALA C O 1
ATOM 8455 N N . GLY C 1 11 ? -32.831 -4.168 41.762 1.00 84.11 11 GLY C N 1
ATOM 8456 C CA . GLY C 1 11 ? -31.982 -5.119 41.103 1.00 78.54 11 GLY C CA 1
ATOM 8457 C C . GLY C 1 11 ? -30.889 -4.406 40.337 1.00 68.39 11 GLY C C 1
ATOM 8458 O O . GLY C 1 11 ? -30.617 -3.239 40.576 1.00 66.01 11 GLY C O 1
ATOM 8459 N N . VAL C 1 12 ? -30.259 -5.126 39.412 1.00 66.54 12 VAL C N 1
ATOM 8460 C CA . VAL C 1 12 ? -29.369 -4.504 38.451 1.00 65.49 12 VAL C CA 1
ATOM 8461 C C . VAL C 1 12 ? -30.232 -3.696 37.494 1.00 63.90 12 VAL C C 1
ATOM 8462 O O . VAL C 1 12 ? -29.897 -2.577 37.114 1.00 77.41 12 VAL C O 1
ATOM 8466 N N . SER C 1 13 ? -31.338 -4.325 37.112 1.00 60.12 13 SER C N 1
ATOM 8467 C CA . SER C 1 13 ? -32.293 -3.797 36.177 1.00 63.56 13 SER C CA 1
ATOM 8468 C C . SER C 1 13 ? -32.927 -2.526 36.751 1.00 59.11 13 SER C C 1
ATOM 8469 O O . SER C 1 13 ? -32.959 -1.505 36.083 1.00 64.04 13 SER C O 1
ATOM 8472 N N . GLY C 1 14 ? -33.378 -2.576 38.007 1.00 57.91 14 GLY C N 1
ATOM 8473 C CA . GLY C 1 14 ? -33.816 -1.371 38.721 1.00 59.20 14 GLY C CA 1
ATOM 8474 C C . GLY C 1 14 ? -32.773 -0.258 38.695 1.00 54.94 14 GLY C C 1
ATOM 8475 O O . GLY C 1 14 ? -33.025 0.869 38.291 1.00 69.41 14 GLY C O 1
ATOM 8476 N N . LEU C 1 15 ? -31.569 -0.582 39.131 1.00 55.03 15 LEU C N 1
ATOM 8477 C CA . LEU C 1 15 ? -30.516 0.400 39.314 1.00 58.62 15 LEU C CA 1
ATOM 8478 C C . LEU C 1 15 ? -30.149 1.106 38.002 1.00 62.46 15 LEU C C 1
ATOM 8479 O O . LEU C 1 15 ? -29.740 2.259 38.025 1.00 60.62 15 LEU C O 1
ATOM 8484 N N . ILE C 1 16 ? -30.235 0.399 36.872 1.00 63.70 16 ILE C N 1
ATOM 8485 C CA . ILE C 1 16 ? -29.822 0.977 35.602 1.00 59.65 16 ILE C CA 1
ATOM 8486 C C . ILE C 1 16 ? -30.970 1.831 35.052 1.00 62.11 16 ILE C C 1
ATOM 8487 O O . ILE C 1 16 ? -30.748 2.925 34.550 1.00 77.18 16 ILE C O 1
ATOM 8492 N N . SER C 1 17 ? -32.197 1.327 35.145 1.00 63.47 17 SER C N 1
ATOM 8493 C CA . SER C 1 17 ? -33.346 2.094 34.705 1.00 72.64 17 SER C CA 1
ATOM 8494 C C . SER C 1 17 ? -33.428 3.391 35.528 1.00 70.44 17 SER C C 1
ATOM 8495 O O . SER C 1 17 ? -33.499 4.493 34.971 1.00 69.45 17 SER C O 1
ATOM 8498 N N . LEU C 1 18 ? -33.346 3.245 36.854 1.00 66.87 18 LEU C N 1
ATOM 8499 C CA . LEU C 1 18 ? -33.275 4.380 37.756 1.00 60.36 18 LEU C CA 1
ATOM 8500 C C . LEU C 1 18 ? -32.368 5.447 37.142 1.00 57.12 18 LEU C C 1
ATOM 8501 O O . LEU C 1 18 ? -32.743 6.590 37.013 1.00 67.24 18 LEU C O 1
ATOM 8506 N N . LYS C 1 19 ? -31.184 5.026 36.730 1.00 57.02 19 LYS C N 1
ATOM 8507 C CA . LYS C 1 19 ? -30.184 5.907 36.153 1.00 66.01 19 LYS C CA 1
ATOM 8508 C C . LYS C 1 19 ? -30.614 6.400 34.765 1.00 72.21 19 LYS C C 1
ATOM 8509 O O . LYS C 1 19 ? -30.509 7.586 34.483 1.00 88.73 19 LYS C O 1
ATOM 8515 N N . CYS C 1 20 ? -31.070 5.488 33.902 1.00 75.04 20 CYS C N 1
ATOM 8516 C CA . CYS C 1 20 ? -31.459 5.826 32.534 1.00 83.78 20 CYS C CA 1
ATOM 8517 C C . CYS C 1 20 ? -32.600 6.851 32.522 1.00 90.25 20 CYS C C 1
ATOM 8518 O O . CYS C 1 20 ? -32.760 7.593 31.537 1.00 93.51 20 CYS C O 1
ATOM 8521 N N . CYS C 1 21 ? -33.411 6.847 33.593 1.00 84.36 21 CYS C N 1
ATOM 8522 C CA . CYS C 1 21 ? -34.426 7.865 33.830 1.00 71.25 21 CYS C CA 1
ATOM 8523 C C . CYS C 1 21 ? -33.785 9.245 33.978 1.00 68.71 21 CYS C C 1
ATOM 8524 O O . CYS C 1 21 ? -33.996 10.115 33.138 1.00 69.50 21 CYS C O 1
ATOM 8527 N N . VAL C 1 22 ? -32.996 9.427 35.039 1.00 62.27 22 VAL C N 1
ATOM 8528 C CA . VAL C 1 22 ? -32.468 10.754 35.331 1.00 70.17 22 VAL C CA 1
ATOM 8529 C C . VAL C 1 22 ? -31.722 11.272 34.092 1.00 74.38 22 VAL C C 1
ATOM 8530 O O . VAL C 1 22 ? -31.584 12.459 33.926 1.00 82.24 22 VAL C O 1
ATOM 8534 N N . ASP C 1 23 ? -31.274 10.368 33.216 1.00 87.69 23 ASP C N 1
ATOM 8535 C CA . ASP C 1 23 ? -30.562 10.746 32.003 1.00 91.64 23 ASP C CA 1
ATOM 8536 C C . ASP C 1 23 ? -31.537 11.319 30.969 1.00 81.73 23 ASP C C 1
ATOM 8537 O O . ASP C 1 23 ? -31.143 12.140 30.165 1.00 97.48 23 ASP C O 1
ATOM 8542 N N . GLU C 1 24 ? -32.788 10.851 30.968 1.00 76.77 24 GLU C N 1
ATOM 8543 C CA . GLU C 1 24 ? -33.823 11.385 30.071 1.00 80.23 24 GLU C CA 1
ATOM 8544 C C . GLU C 1 24 ? -34.690 12.401 30.837 1.00 77.14 24 GLU C C 1
ATOM 8545 O O . GLU C 1 24 ? -35.765 12.813 30.348 1.00 65.11 24 GLU C O 1
ATOM 8551 N N . GLY C 1 25 ? -34.224 12.780 32.038 1.00 72.95 25 GLY C N 1
ATOM 8552 C CA . GLY C 1 25 ? -34.843 13.797 32.868 1.00 75.42 25 GLY C CA 1
ATOM 8553 C C . GLY C 1 25 ? -36.191 13.399 33.457 1.00 75.69 25 GLY C C 1
ATOM 8554 O O . GLY C 1 25 ? -36.934 14.262 33.860 1.00 82.32 25 GLY C O 1
ATOM 8555 N N . LEU C 1 26 ? -36.509 12.100 33.528 1.00 77.75 26 LEU C N 1
ATOM 8556 C CA . LEU C 1 26 ? -37.690 11.637 34.252 1.00 72.38 26 LEU C CA 1
ATOM 8557 C C . LEU C 1 26 ? -37.380 11.660 35.748 1.00 78.41 26 LEU C C 1
ATOM 8558 O O . LEU C 1 26 ? -36.216 11.752 36.135 1.00 91.35 26 LEU C O 1
ATOM 8563 N N . GLU C 1 27 ? -38.431 11.636 36.573 1.00 80.25 27 GLU C N 1
ATOM 8564 C CA . GLU C 1 27 ? -38.273 11.649 38.023 1.00 85.20 27 GLU C CA 1
ATOM 8565 C C . GLU C 1 27 ? -38.822 10.321 38.524 1.00 88.76 27 GLU C C 1
ATOM 8566 O O . GLU C 1 27 ? -40.028 10.094 38.511 1.00 91.61 27 GLU C O 1
ATOM 8572 N N . PRO C 1 28 ? -37.928 9.371 38.887 1.00 91.18 28 PRO C N 1
ATOM 8573 C CA . PRO C 1 28 ? -38.331 8.016 39.257 1.00 86.88 28 PRO C CA 1
ATOM 8574 C C . PRO C 1 28 ? -38.430 7.731 40.768 1.00 82.08 28 PRO C C 1
ATOM 8575 O O . PRO C 1 28 ? -37.842 8.431 41.588 1.00 76.01 28 PRO C O 1
ATOM 8579 N N . THR C 1 29 ? -39.182 6.681 41.104 1.00 85.42 29 THR C N 1
ATOM 8580 C CA . THR C 1 29 ? -39.293 6.160 42.450 1.00 85.28 29 THR C CA 1
ATOM 8581 C C . THR C 1 29 ? -39.071 4.643 42.411 1.00 91.06 29 THR C C 1
ATOM 8582 O O . THR C 1 29 ? -39.769 3.914 41.696 1.00 87.20 29 THR C O 1
ATOM 8586 N N . CYS C 1 30 ? -38.098 4.173 43.198 1.00 87.83 30 CYS C N 1
ATOM 8587 C CA . CYS C 1 30 ? -37.745 2.771 43.238 1.00 86.87 30 CYS C CA 1
ATOM 8588 C C . CYS C 1 30 ? -38.324 2.116 44.494 1.00 80.56 30 CYS C C 1
ATOM 8589 O O . CYS C 1 30 ? -38.151 2.624 45.601 1.00 68.31 30 CYS C O 1
ATOM 8592 N N . PHE C 1 31 ? -38.983 0.972 44.296 1.00 80.13 31 PHE C N 1
ATOM 8593 C CA . PHE C 1 31 ? -39.504 0.181 45.390 1.00 81.25 31 PHE C CA 1
ATOM 8594 C C . PHE C 1 31 ? -38.689 -1.107 45.515 1.00 79.95 31 PHE C C 1
ATOM 8595 O O . PHE C 1 31 ? -38.662 -1.907 44.590 1.00 77.45 31 PHE C O 1
ATOM 8603 N N . GLU C 1 32 ? -38.049 -1.292 46.677 1.00 72.20 32 GLU C N 1
ATOM 8604 C CA . GLU C 1 32 ? -37.240 -2.452 46.958 1.00 68.48 32 GLU C CA 1
ATOM 8605 C C . GLU C 1 32 ? -37.870 -3.244 48.110 1.00 70.13 32 GLU C C 1
ATOM 8606 O O . GLU C 1 32 ? -38.010 -2.705 49.198 1.00 78.28 32 GLU C O 1
ATOM 8612 N N . ARG C 1 33 ? -38.232 -4.515 47.849 1.00 73.03 33 ARG C N 1
ATOM 8613 C CA . ARG C 1 33 ? -38.815 -5.448 48.849 1.00 75.25 33 ARG C CA 1
ATOM 8614 C C . ARG C 1 33 ? -37.893 -5.517 50.074 1.00 75.54 33 ARG C C 1
ATOM 8615 O O . ARG C 1 33 ? -38.359 -5.486 51.207 1.00 81.14 33 ARG C O 1
ATOM 8617 N N . THR C 1 34 ? -36.582 -5.587 49.825 1.00 77.30 34 THR C N 1
ATOM 8618 C CA . THR C 1 34 ? -35.573 -5.862 50.856 1.00 83.93 34 THR C CA 1
ATOM 8619 C C . THR C 1 34 ? -34.965 -4.546 51.364 1.00 85.25 34 THR C C 1
ATOM 8620 O O . THR C 1 34 ? -35.488 -3.461 51.102 1.00 84.11 34 THR C O 1
ATOM 8624 N N . GLU C 1 35 ? -33.828 -4.660 52.059 1.00 83.08 35 GLU C N 1
ATOM 8625 C CA . GLU C 1 35 ? -33.229 -3.584 52.820 1.00 81.17 35 GLU C CA 1
ATOM 8626 C C . GLU C 1 35 ? -32.066 -2.975 52.039 1.00 75.86 35 GLU C C 1
ATOM 8627 O O . GLU C 1 35 ? -31.417 -2.080 52.548 1.00 78.17 35 GLU C O 1
ATOM 8633 N N . ASP C 1 36 ? -31.804 -3.479 50.826 1.00 76.29 36 ASP C N 1
ATOM 8634 C CA . ASP C 1 36 ? -30.602 -3.105 50.091 1.00 79.79 36 ASP C CA 1
ATOM 8635 C C . ASP C 1 36 ? -30.707 -3.505 48.610 1.00 82.94 36 ASP C C 1
ATOM 8636 O O . ASP C 1 36 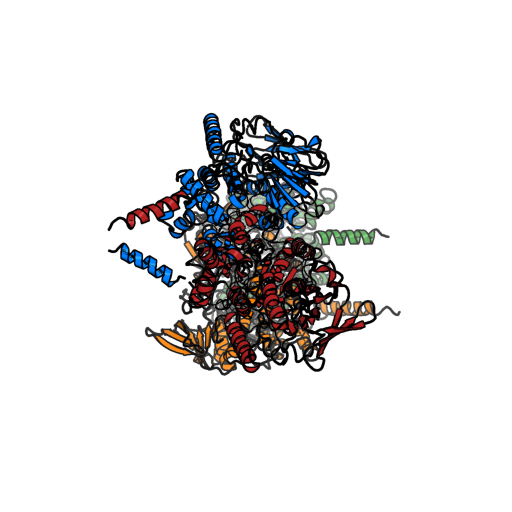? -31.562 -4.318 48.188 1.00 80.69 36 ASP C O 1
ATOM 8641 N N . ILE C 1 37 ? -29.775 -2.927 47.842 1.00 75.40 37 ILE C N 1
ATOM 8642 C CA . ILE C 1 37 ? -29.660 -3.080 46.404 1.00 76.93 37 ILE C CA 1
ATOM 8643 C C . ILE C 1 37 ? -28.902 -4.373 46.061 1.00 90.92 37 ILE C C 1
ATOM 8644 O O . ILE C 1 37 ? -28.319 -5.034 46.932 1.00 87.91 37 ILE C O 1
ATOM 8649 N N . GLY C 1 38 ? -28.900 -4.690 44.761 1.00 92.01 38 GLY C N 1
ATOM 8650 C CA . GLY C 1 38 ? -28.156 -5.806 44.174 1.00 81.21 38 GLY C CA 1
ATOM 8651 C C . GLY C 1 38 ? -29.083 -6.909 43.708 1.00 82.93 38 GLY C C 1
ATOM 8652 O O . GLY C 1 38 ? -28.819 -7.600 42.702 1.00 74.98 38 GLY C O 1
ATOM 8653 N N . GLY C 1 39 ? -30.195 -7.059 44.435 1.00 86.21 39 GLY C N 1
ATOM 8654 C CA . GLY C 1 39 ? -31.029 -8.218 44.271 1.00 78.88 39 GLY C CA 1
ATOM 8655 C C . GLY C 1 39 ? -30.173 -9.461 44.364 1.00 69.14 39 GLY C C 1
ATOM 8656 O O . GLY C 1 39 ? -29.450 -9.612 45.340 1.00 66.62 39 GLY C O 1
ATOM 8657 N N . LEU C 1 40 ? -30.187 -10.284 43.313 1.00 67.66 40 LEU C N 1
ATOM 8658 C CA . LEU C 1 40 ? -29.638 -11.663 43.350 1.00 72.20 40 LEU C CA 1
ATOM 8659 C C . LEU C 1 40 ? -28.205 -11.682 43.904 1.00 64.56 40 LEU C C 1
ATOM 8660 O O . LEU C 1 40 ? -27.877 -12.545 44.703 1.00 59.68 40 LEU C O 1
ATOM 8665 N N . TRP C 1 41 ? -27.405 -10.699 43.483 1.00 63.59 41 TRP C N 1
ATOM 8666 C CA . TRP C 1 41 ? -25.967 -10.620 43.677 1.00 67.40 41 TRP C CA 1
ATOM 8667 C C . TRP C 1 41 ? -25.564 -10.167 45.088 1.00 77.20 41 TRP C C 1
ATOM 8668 O O . TRP C 1 41 ? -24.353 -10.192 45.426 1.00 86.15 41 TRP C O 1
ATOM 8679 N N . ARG C 1 42 ? -26.523 -9.693 45.888 1.00 69.02 42 ARG C N 1
ATOM 8680 C CA . ARG C 1 42 ? -26.266 -9.486 47.298 1.00 67.50 42 ARG C CA 1
ATOM 8681 C C . ARG C 1 42 ? -26.382 -10.858 47.963 1.00 62.82 42 ARG C C 1
ATOM 8682 O O . ARG C 1 42 ? -27.455 -11.424 48.007 1.00 55.71 42 ARG C O 1
ATOM 8690 N N . PHE C 1 43 ? -25.254 -11.419 48.409 1.00 66.77 43 PHE C N 1
ATOM 8691 C CA . PHE C 1 43 ? -25.318 -12.716 49.036 1.00 71.74 43 PHE C CA 1
ATOM 8692 C C . PHE C 1 43 ? -25.896 -12.571 50.445 1.00 74.08 43 PHE C C 1
ATOM 8693 O O . PHE C 1 43 ? -25.491 -11.689 51.194 1.00 76.63 43 PHE C O 1
ATOM 8701 N N . LYS C 1 44 ? -26.841 -13.440 50.792 1.00 68.81 44 LYS C N 1
ATOM 8702 C CA . LYS C 1 44 ? -27.273 -13.554 52.163 1.00 80.99 44 LYS C CA 1
ATOM 8703 C C . LYS C 1 44 ? -27.320 -15.037 52.512 1.00 88.82 44 LYS C C 1
ATOM 8704 O O . LYS C 1 44 ? -27.480 -15.889 51.647 1.00 90.26 44 LYS C O 1
ATOM 8710 N N . GLU C 1 45 ? -27.210 -15.300 53.808 1.00 98.51 45 GLU C N 1
ATOM 8711 C CA . GLU C 1 45 ? -26.838 -16.592 54.329 1.00 96.08 45 GLU C CA 1
ATOM 8712 C C . GLU C 1 45 ? -28.085 -17.476 54.262 1.00 88.41 45 GLU C C 1
ATOM 8713 O O . GLU C 1 45 ? -28.018 -18.591 53.805 1.00 89.76 45 GLU C O 1
ATOM 8719 N N . ASN C 1 46 ? -29.224 -16.911 54.660 1.00 89.80 46 ASN C N 1
ATOM 8720 C CA . ASN C 1 46 ? -30.550 -17.543 54.584 1.00 96.08 46 ASN C CA 1
ATOM 8721 C C . ASN C 1 46 ? -31.216 -17.213 53.240 1.00 91.73 46 ASN C C 1
ATOM 8722 O O . ASN C 1 46 ? -30.880 -16.211 52.612 1.00 82.34 46 ASN C O 1
ATOM 8727 N N . VAL C 1 47 ? -32.173 -18.049 52.822 1.00 88.54 47 VAL C N 1
ATOM 8728 C CA . VAL C 1 47 ? -32.929 -17.806 51.583 1.00 101.38 47 VAL C CA 1
ATOM 8729 C C . VAL C 1 47 ? -34.186 -16.997 51.917 1.00 110.40 47 VAL C C 1
ATOM 8730 O O . VAL C 1 47 ? -35.186 -17.559 52.345 1.00 108.07 47 VAL C O 1
ATOM 8734 N N . GLU C 1 48 ? -34.127 -15.676 51.702 1.00 120.57 48 GLU C N 1
ATOM 8735 C CA . GLU C 1 48 ? -35.277 -14.800 51.977 1.00 104.91 48 GLU C CA 1
ATOM 8736 C C . GLU C 1 48 ? -36.217 -14.822 50.763 1.00 90.50 48 GLU C C 1
ATOM 8737 O O . GLU C 1 48 ? -35.774 -14.772 49.616 1.00 81.60 48 GLU C O 1
ATOM 8743 N N . ASP C 1 49 ? -37.522 -14.927 51.056 1.00 82.90 49 ASP C N 1
ATOM 8744 C CA . ASP C 1 49 ? -38.608 -14.989 50.081 1.00 79.83 49 ASP C CA 1
ATOM 8745 C C . ASP C 1 49 ? -38.617 -13.742 49.195 1.00 74.06 49 ASP C C 1
ATOM 8746 O O . ASP C 1 49 ? -38.199 -12.670 49.626 1.00 82.16 49 ASP C O 1
ATOM 8751 N N . GLY C 1 50 ? -39.124 -13.913 47.968 1.00 70.93 50 GLY C N 1
ATOM 8752 C CA . GLY C 1 50 ? -39.279 -12.834 46.993 1.00 68.25 50 GLY C CA 1
ATOM 8753 C C . GLY C 1 50 ? -37.966 -12.306 46.423 1.00 75.18 50 GLY C C 1
ATOM 8754 O O . GLY C 1 50 ? -37.997 -11.414 45.564 1.00 72.59 50 GLY C O 1
ATOM 8755 N N . ARG C 1 51 ? -36.818 -12.822 46.901 1.00 74.99 51 ARG C N 1
ATOM 8756 C CA . ARG C 1 51 ? -35.523 -12.482 46.342 1.00 67.25 51 ARG C CA 1
ATOM 8757 C C . ARG C 1 51 ? -34.804 -13.757 45.920 1.00 71.41 51 ARG C C 1
ATOM 8758 O O . ARG C 1 51 ? -34.929 -14.800 46.570 1.00 79.53 51 ARG C O 1
ATOM 8766 N N . ALA C 1 52 ? -34.044 -13.631 44.828 1.00 71.80 52 ALA C N 1
ATOM 8767 C CA . ALA C 1 52 ? -33.282 -14.729 44.285 1.00 69.41 52 ALA C CA 1
ATOM 8768 C C . ALA C 1 52 ? -32.056 -14.987 45.162 1.00 67.43 52 ALA C C 1
ATOM 8769 O O . ALA C 1 52 ? -31.337 -14.040 45.519 1.00 74.59 52 ALA C O 1
ATOM 8771 N N . SER C 1 53 ? -31.828 -16.266 45.497 1.00 71.30 53 SER C N 1
ATOM 8772 C CA . SER C 1 53 ? -30.666 -16.697 46.312 1.00 78.91 53 SER C CA 1
ATOM 8773 C C . SER C 1 53 ? -29.474 -17.071 45.416 1.00 73.91 53 SER C C 1
ATOM 8774 O O . SER C 1 53 ? -29.648 -17.589 44.315 1.00 66.78 53 SER C O 1
ATOM 8777 N N . ILE C 1 54 ? -28.263 -16.842 45.930 1.00 65.07 54 ILE C N 1
ATOM 8778 C CA . ILE C 1 54 ? -27.082 -17.445 45.366 1.00 63.22 54 ILE C CA 1
ATOM 8779 C C . ILE C 1 54 ? -26.312 -18.170 46.469 1.00 67.90 54 ILE C C 1
ATOM 8780 O O . ILE C 1 54 ? -26.294 -17.744 47.612 1.00 63.66 54 ILE C O 1
ATOM 8785 N N . TYR C 1 55 ? -25.644 -19.251 46.062 1.00 73.22 55 TYR C N 1
ATOM 8786 C CA . TYR C 1 55 ? -24.606 -19.879 46.847 1.00 68.27 55 TYR C CA 1
ATOM 8787 C C . TYR C 1 55 ? -23.436 -18.892 47.005 1.00 62.22 55 TYR C C 1
ATOM 8788 O O . TYR C 1 55 ? -23.311 -17.962 46.243 1.00 59.90 55 TYR C O 1
ATOM 8797 N N . GLN C 1 56 ? -22.581 -19.111 48.004 1.00 59.01 56 GLN C N 1
ATOM 8798 C CA . GLN C 1 56 ? -21.718 -18.032 48.498 1.00 64.55 56 GLN C CA 1
ATOM 8799 C C . GLN C 1 56 ? -20.551 -17.793 47.530 1.00 59.78 56 GLN C C 1
ATOM 8800 O O . GLN C 1 56 ? -19.925 -16.726 47.556 1.00 55.36 56 GLN C O 1
ATOM 8806 N N . SER C 1 57 ? -20.269 -18.768 46.666 1.00 63.38 57 SER C N 1
ATOM 8807 C CA . SER C 1 57 ? -18.971 -18.841 45.987 1.00 67.26 57 SER C CA 1
ATOM 8808 C C . SER C 1 57 ? -19.075 -18.451 44.505 1.00 68.54 57 SER C C 1
ATOM 8809 O O . SER C 1 57 ? -18.097 -18.626 43.775 1.00 64.05 57 SER C O 1
ATOM 8812 N N . VAL C 1 58 ? -20.228 -17.902 44.081 1.00 66.30 58 VAL C N 1
ATOM 8813 C CA . VAL C 1 58 ? -20.518 -17.656 42.659 1.00 62.69 58 VAL C CA 1
ATOM 8814 C C . VAL C 1 58 ? -19.544 -16.617 42.093 1.00 62.48 58 VAL C C 1
ATOM 8815 O O . VAL C 1 58 ? -19.361 -15.532 42.671 1.00 56.86 58 VAL C O 1
ATOM 8819 N N . ILE C 1 59 ? -19.041 -16.920 40.907 1.00 59.14 59 ILE C N 1
ATOM 8820 C CA . ILE C 1 59 ? -18.163 -15.989 40.153 1.00 57.64 59 ILE C CA 1
ATOM 8821 C C . ILE C 1 59 ? -18.904 -15.677 38.857 1.00 54.70 59 ILE C C 1
ATOM 8822 O O . ILE C 1 59 ? -19.606 -16.541 38.362 1.00 54.58 59 ILE C O 1
ATOM 8827 N N . THR C 1 60 ? -18.720 -14.492 38.300 1.00 52.92 60 THR C N 1
ATOM 8828 C CA . THR C 1 60 ? -19.468 -14.145 37.075 1.00 59.67 60 THR C CA 1
ATOM 8829 C C . THR C 1 60 ? -18.932 -14.939 35.887 1.00 63.91 60 THR C C 1
ATOM 8830 O O . THR C 1 60 ? -17.756 -15.261 35.900 1.00 59.50 60 THR C O 1
ATOM 8834 N N . ASN C 1 61 ? -19.762 -15.216 34.882 1.00 64.87 61 ASN C N 1
ATOM 8835 C CA . ASN C 1 61 ? -19.246 -15.938 33.694 1.00 57.15 61 ASN C CA 1
ATOM 8836 C C . ASN C 1 61 ? -19.025 -14.961 32.550 1.00 59.24 61 ASN C C 1
ATOM 8837 O O . ASN C 1 61 ? -19.067 -15.410 31.413 1.00 46.69 61 ASN C O 1
ATOM 8842 N N . THR C 1 62 ? -18.806 -13.683 32.853 1.00 62.25 62 THR C N 1
ATOM 8843 C CA . THR C 1 62 ? -18.591 -12.676 31.796 1.00 59.41 62 THR C CA 1
ATOM 8844 C C . THR C 1 62 ? -17.598 -11.609 32.274 1.00 52.47 62 THR C C 1
ATOM 8845 O O . THR C 1 62 ? -17.699 -11.142 33.408 1.00 51.66 62 THR C O 1
ATOM 8849 N N . SER C 1 63 ? -16.680 -11.227 31.371 1.00 48.28 63 SER C N 1
ATOM 8850 C CA . SER C 1 63 ? -15.604 -10.269 31.589 1.00 49.82 63 SER C CA 1
ATOM 8851 C C . SER C 1 63 ? -16.177 -8.943 32.125 1.00 48.43 63 SER C C 1
ATOM 8852 O O . SER C 1 63 ? -17.307 -8.620 31.871 1.00 49.09 63 SER C O 1
ATOM 8855 N N . LYS C 1 64 ? -15.361 -8.181 32.854 1.00 56.70 64 LYS C N 1
ATOM 8856 C CA . LYS C 1 64 ? -15.709 -6.851 33.341 1.00 64.53 64 LYS C CA 1
ATOM 8857 C C . LYS C 1 64 ? -15.788 -5.819 32.200 1.00 75.60 64 LYS C C 1
ATOM 8858 O O . LYS C 1 64 ? -16.632 -4.925 32.244 1.00 73.01 64 LYS C O 1
ATOM 8864 N N . GLU C 1 65 ? -14.887 -5.909 31.211 1.00 72.50 65 GLU C N 1
ATOM 8865 C CA . GLU C 1 65 ? -14.882 -4.948 30.115 1.00 74.19 65 GLU C CA 1
ATOM 8866 C C . GLU C 1 65 ? -15.890 -5.380 29.037 1.00 69.59 65 GLU C C 1
ATOM 8867 O O . GLU C 1 65 ? -16.187 -4.627 28.109 1.00 92.58 65 GLU C O 1
ATOM 8873 N N . MET C 1 66 ? -16.455 -6.572 29.182 1.00 61.45 66 MET C N 1
ATOM 8874 C CA . MET C 1 66 ? -17.479 -7.020 28.277 1.00 63.63 66 MET C CA 1
ATOM 8875 C C . MET C 1 66 ? -18.857 -6.925 28.924 1.00 68.60 66 MET C C 1
ATOM 8876 O O . MET C 1 66 ? -19.841 -7.314 28.312 1.00 62.72 66 MET C O 1
ATOM 8881 N N . SER C 1 67 ? -18.927 -6.438 30.162 1.00 77.21 67 SER C N 1
ATOM 8882 C CA . SER C 1 67 ? -20.193 -6.495 30.856 1.00 84.18 67 SER C CA 1
ATOM 8883 C C . SER C 1 67 ? -20.394 -5.306 31.799 1.00 84.05 67 SER C C 1
ATOM 8884 O O . SER C 1 67 ? -21.295 -5.347 32.616 1.00 77.99 67 SER C O 1
ATOM 8887 N N . CYS C 1 68 ? -19.597 -4.240 31.646 1.00 88.68 68 CYS C N 1
ATOM 8888 C CA . CYS C 1 68 ? -19.826 -3.002 32.385 1.00 82.74 68 CYS C CA 1
ATOM 8889 C C . CYS C 1 68 ? -20.841 -2.163 31.611 1.00 85.22 68 CYS C C 1
ATOM 8890 O O . CYS C 1 68 ? -21.109 -2.428 30.427 1.00 90.95 68 CYS C O 1
ATOM 8893 N N . PHE C 1 69 ? -21.416 -1.172 32.301 1.00 85.69 69 PHE C N 1
ATOM 8894 C CA . PHE C 1 69 ? -22.322 -0.227 31.683 1.00 76.00 69 PHE C CA 1
ATOM 8895 C C . PHE C 1 69 ? -21.526 0.644 30.695 1.00 76.63 69 PHE C C 1
ATOM 8896 O O . PHE C 1 69 ? -20.396 1.053 30.983 1.00 78.99 69 PHE C O 1
ATOM 8904 N N . SER C 1 70 ? -22.161 0.946 29.556 1.00 78.07 70 SER C N 1
ATOM 8905 C CA . SER C 1 70 ? -21.580 1.582 28.346 1.00 77.52 70 SER C CA 1
ATOM 8906 C C . SER C 1 70 ? -20.779 2.859 28.640 1.00 75.25 70 SER C C 1
ATOM 8907 O O . SER C 1 70 ? -20.000 3.300 27.791 1.00 77.50 70 SER C O 1
ATOM 8910 N N . ASP C 1 71 ? -21.010 3.478 29.802 1.00 73.76 71 ASP C N 1
ATOM 8911 C CA . ASP C 1 71 ? -20.370 4.726 30.147 1.00 74.69 71 ASP C CA 1
ATOM 8912 C C . ASP C 1 71 ? -19.770 4.661 31.554 1.00 73.53 71 ASP C C 1
ATOM 8913 O O . ASP C 1 71 ? -19.555 5.700 32.170 1.00 80.23 71 ASP C O 1
ATOM 8918 N N . PHE C 1 72 ? -19.490 3.455 32.059 1.00 75.02 72 PHE C N 1
ATOM 8919 C CA . PHE C 1 72 ? -18.948 3.315 33.404 1.00 72.95 72 PHE C CA 1
ATOM 8920 C C . PHE C 1 72 ? -18.078 2.064 33.491 1.00 72.61 72 PHE C C 1
ATOM 8921 O O . PHE C 1 72 ? -18.448 1.063 34.105 1.00 87.07 72 PHE C O 1
ATOM 8929 N N . PRO C 1 73 ? -16.863 2.100 32.909 1.00 70.18 73 PRO C N 1
ATOM 8930 C CA . PRO C 1 73 ? -15.944 0.985 33.002 1.00 77.07 73 PRO C CA 1
ATOM 8931 C C . PRO C 1 73 ? -15.797 0.604 34.475 1.00 77.75 73 PRO C C 1
ATOM 8932 O O . PRO C 1 73 ? -15.905 1.476 35.377 1.00 79.55 73 PRO C O 1
ATOM 8936 N N . MET C 1 74 ? -15.549 -0.688 34.686 1.00 64.77 74 MET C N 1
ATOM 8937 C CA . MET C 1 74 ? -15.195 -1.159 35.963 1.00 63.96 74 MET C CA 1
ATOM 8938 C C . MET C 1 74 ? -13.816 -0.607 36.301 1.00 65.67 74 MET C C 1
ATOM 8939 O O . MET C 1 74 ? -12.967 -0.496 35.412 1.00 71.58 74 MET C O 1
ATOM 8944 N N . PRO C 1 75 ? -13.549 -0.275 37.586 1.00 62.73 75 PRO C N 1
ATOM 8945 C CA . PRO C 1 75 ? -12.231 0.220 37.991 1.00 64.49 75 PRO C CA 1
ATOM 8946 C C . PRO C 1 75 ? -11.128 -0.658 37.377 1.00 68.89 75 PRO C C 1
ATOM 8947 O O . PRO C 1 75 ? -11.346 -1.854 37.172 1.00 63.33 75 PRO C O 1
ATOM 8951 N N . GLU C 1 76 ? -9.962 -0.083 37.069 1.00 75.22 76 GLU C N 1
ATOM 8952 C CA . GLU C 1 76 ? -8.938 -0.868 36.366 1.00 77.26 76 GLU C CA 1
ATOM 8953 C C . GLU C 1 76 ? -8.462 -2.012 37.273 1.00 80.68 76 GLU C C 1
ATOM 8954 O O . GLU C 1 76 ? -8.196 -3.129 36.799 1.00 72.84 76 GLU C O 1
ATOM 8960 N N . HIS C 1 77 ? -8.423 -1.741 38.583 1.00 81.08 77 HIS C N 1
ATOM 8961 C CA . HIS C 1 77 ? -7.899 -2.669 39.586 1.00 81.49 77 HIS C CA 1
ATOM 8962 C C . HIS C 1 77 ? -8.877 -3.811 39.906 1.00 75.25 77 HIS C C 1
ATOM 8963 O O . HIS C 1 77 ? -8.630 -4.583 40.814 1.00 76.91 77 HIS C O 1
ATOM 8970 N N . PHE C 1 78 ? -9.990 -3.921 39.178 1.00 72.45 78 PHE C N 1
ATOM 8971 C CA . PHE C 1 78 ? -10.914 -5.037 39.368 1.00 66.61 78 PHE C CA 1
ATOM 8972 C C . PHE C 1 78 ? -10.444 -6.244 38.567 1.00 64.62 78 PHE C C 1
ATOM 8973 O O . PHE C 1 78 ? -9.887 -6.102 37.489 1.00 61.36 78 PHE C O 1
ATOM 8981 N N . PRO C 1 79 ? -10.710 -7.475 39.047 1.00 66.17 79 PRO C N 1
ATOM 8982 C CA . PRO C 1 79 ? -10.411 -8.687 38.288 1.00 64.15 79 PRO C CA 1
ATOM 8983 C C . PRO C 1 79 ? -11.369 -8.790 37.101 1.00 64.05 79 PRO C C 1
ATOM 8984 O O . PRO C 1 79 ? -12.341 -8.100 37.092 1.00 68.82 79 PRO C O 1
ATOM 8988 N N . ASN C 1 80 ? -11.075 -9.651 36.131 1.00 68.55 80 ASN C N 1
ATOM 8989 C CA . ASN C 1 80 ? -11.796 -9.674 34.871 1.00 63.05 80 ASN C CA 1
ATOM 8990 C C . ASN C 1 80 ? -13.062 -10.506 35.046 1.00 58.52 80 ASN C C 1
ATOM 8991 O O . ASN C 1 80 ? -14.089 -10.173 34.462 1.00 65.59 80 ASN C O 1
ATOM 8996 N N . PHE C 1 81 ? -12.976 -11.588 35.829 1.00 55.72 81 PHE C N 1
ATOM 8997 C CA . PHE C 1 81 ? -14.185 -12.241 36.346 1.00 58.61 81 PHE C CA 1
ATOM 8998 C C . PHE C 1 81 ? -14.263 -11.989 37.856 1.00 61.11 81 PHE C C 1
ATOM 8999 O O . PHE C 1 81 ? -13.243 -11.765 38.509 1.00 61.71 81 PHE C O 1
ATOM 9007 N N . LEU C 1 82 ? -15.490 -11.977 38.381 1.00 61.27 82 LEU C N 1
ATOM 9008 C CA . LEU C 1 82 ? -15.805 -11.286 39.621 1.00 63.06 82 LEU C CA 1
ATOM 9009 C C . LEU C 1 82 ? -16.491 -12.240 40.593 1.00 57.57 82 LEU C C 1
ATOM 9010 O O . LEU C 1 82 ? -17.420 -12.944 40.213 1.00 54.33 82 LEU C O 1
ATOM 9015 N N . HIS C 1 83 ? -16.054 -12.208 41.852 1.00 53.49 83 HIS C N 1
ATOM 9016 C CA . HIS C 1 83 ? -16.835 -12.779 42.916 1.00 54.24 83 HIS C CA 1
ATOM 9017 C C . HIS C 1 83 ? -18.103 -11.942 43.069 1.00 57.07 83 HIS C C 1
ATOM 9018 O O . HIS C 1 83 ? -18.086 -10.729 42.805 1.00 62.29 83 HIS C O 1
ATOM 9025 N N . ASN C 1 84 ? -19.192 -12.591 43.491 1.00 57.58 84 ASN C N 1
ATOM 9026 C CA . ASN C 1 84 ? -20.442 -11.895 43.758 1.00 63.15 84 ASN C CA 1
ATOM 9027 C C . ASN C 1 84 ? -20.183 -10.726 44.723 1.00 64.34 84 ASN C C 1
ATOM 9028 O O . ASN C 1 84 ? -20.697 -9.641 44.511 1.00 71.48 84 ASN C O 1
ATOM 9033 N N . SER C 1 85 ? -19.376 -10.965 45.767 1.00 57.88 85 SER C N 1
ATOM 9034 C CA . SER C 1 85 ? -18.894 -9.933 46.691 1.00 52.05 85 SER C CA 1
ATOM 9035 C C . SER C 1 85 ? -18.518 -8.662 45.927 1.00 53.54 85 SER C C 1
ATOM 9036 O O . SER C 1 85 ? -18.923 -7.555 46.275 1.00 55.04 85 SER C O 1
ATOM 9038 N N . LYS C 1 86 ? -17.692 -8.857 44.899 1.00 57.98 86 LYS C N 1
ATOM 9039 C CA . LYS C 1 86 ? -16.983 -7.801 44.209 1.00 57.04 86 LYS C CA 1
ATOM 9040 C C . LYS C 1 86 ? -17.882 -7.154 43.150 1.00 52.93 86 LYS C C 1
ATOM 9041 O O . LYS C 1 86 ? -17.709 -5.980 42.829 1.00 53.90 86 LYS C O 1
ATOM 9047 N N . LEU C 1 87 ? -18.816 -7.920 42.580 1.00 45.97 87 LEU C N 1
ATOM 9048 C CA . LEU C 1 87 ? -19.703 -7.331 41.615 1.00 49.06 87 LEU C CA 1
ATOM 9049 C C . LEU C 1 87 ? -20.584 -6.292 42.321 1.00 54.81 87 LEU C C 1
ATOM 9050 O O . LEU C 1 87 ? -20.673 -5.144 41.895 1.00 68.53 87 LEU C O 1
ATOM 9055 N N . LEU C 1 88 ? -21.232 -6.719 43.406 1.00 57.40 88 LEU C N 1
ATOM 9056 C CA . LEU C 1 88 ? -21.956 -5.843 44.290 1.00 57.03 88 LEU C CA 1
ATOM 9057 C C . LEU C 1 88 ? -21.212 -4.514 44.360 1.00 62.13 88 LEU C C 1
ATOM 9058 O O . LEU C 1 88 ? -21.774 -3.471 44.078 1.00 69.53 88 LEU C O 1
ATOM 9063 N N . GLU C 1 89 ? -19.932 -4.582 44.728 1.00 64.19 89 GLU C N 1
ATOM 9064 C CA . GLU C 1 89 ? -19.129 -3.379 44.932 1.00 66.09 89 GLU C CA 1
ATOM 9065 C C . GLU C 1 89 ? -19.300 -2.434 43.734 1.00 65.54 89 GLU C C 1
ATOM 9066 O O . GLU C 1 89 ? -19.557 -1.242 43.922 1.00 74.11 89 GLU C O 1
ATOM 9072 N N . TYR C 1 90 ? -19.183 -2.962 42.510 1.00 61.46 90 TYR C N 1
ATOM 9073 C CA . TYR C 1 90 ? -19.343 -2.141 41.321 1.00 60.73 90 TYR C CA 1
ATOM 9074 C C . TYR C 1 90 ? -20.693 -1.426 41.388 1.00 62.73 90 TYR C C 1
ATOM 9075 O O . TYR C 1 90 ? -20.766 -0.209 41.270 1.00 62.11 90 TYR C O 1
ATOM 9084 N N . PHE C 1 91 ? -21.745 -2.212 41.623 1.00 65.36 91 PHE C N 1
ATOM 9085 C CA . PHE C 1 91 ? -23.105 -1.710 41.727 1.00 67.09 91 PHE C CA 1
ATOM 9086 C C . PHE C 1 91 ? -23.194 -0.572 42.748 1.00 69.25 91 PHE C C 1
ATOM 9087 O O . PHE C 1 91 ? -23.761 0.480 42.456 1.00 75.84 91 PHE C O 1
ATOM 9095 N N . ARG C 1 92 ? -22.627 -0.786 43.938 1.00 69.96 92 ARG C N 1
ATOM 9096 C CA . ARG C 1 92 ? -22.646 0.223 44.982 1.00 68.83 92 ARG C CA 1
ATOM 9097 C C . ARG C 1 92 ? -21.912 1.482 44.504 1.00 67.43 92 ARG C C 1
ATOM 9098 O O . ARG C 1 92 ? -22.380 2.599 44.725 1.00 71.00 92 ARG C O 1
ATOM 9106 N N . ILE C 1 93 ? -20.766 1.273 43.852 1.00 65.47 93 ILE C N 1
ATOM 9107 C CA . ILE C 1 93 ? -19.923 2.350 43.320 1.00 67.49 93 ILE C CA 1
ATOM 9108 C C . ILE C 1 93 ? -20.722 3.151 42.290 1.00 60.80 93 ILE C C 1
ATOM 9109 O O . ILE C 1 93 ? -20.582 4.356 42.190 1.00 71.51 93 ILE C O 1
ATOM 9114 N N . PHE C 1 94 ? -21.538 2.439 41.522 1.00 54.23 94 PHE C N 1
ATOM 9115 C CA . PHE C 1 94 ? -22.361 2.995 40.480 1.00 54.26 94 PHE C CA 1
ATOM 9116 C C . PHE C 1 94 ? -23.450 3.912 41.069 1.00 65.22 94 PHE C C 1
ATOM 9117 O O . PHE C 1 94 ? -23.570 5.092 40.698 1.00 74.49 94 PHE C O 1
ATOM 9125 N N . ALA C 1 95 ? -24.229 3.364 42.009 1.00 65.06 95 ALA C N 1
ATOM 9126 C CA . ALA C 1 95 ? -25.324 4.074 42.670 1.00 63.95 95 ALA C CA 1
ATOM 9127 C C . ALA C 1 95 ? -24.832 5.278 43.498 1.00 65.70 95 ALA C C 1
ATOM 9128 O O . ALA C 1 95 ? -25.606 6.204 43.780 1.00 68.51 95 ALA C O 1
ATOM 9130 N N . LYS C 1 96 ? -23.572 5.244 43.934 1.00 67.88 96 LYS C N 1
ATOM 9131 C CA . LYS C 1 96 ? -22.934 6.383 44.587 1.00 72.82 96 LYS C CA 1
ATOM 9132 C C . LYS C 1 96 ? -22.628 7.453 43.533 1.00 75.92 96 LYS C C 1
ATOM 9133 O O . LYS C 1 96 ? -22.941 8.617 43.726 1.00 90.88 96 LYS C O 1
ATOM 9139 N N . LYS C 1 97 ? -22.050 7.032 42.403 1.00 73.62 97 LYS C N 1
ATOM 9140 C CA . LYS C 1 97 ? -21.555 7.945 41.389 1.00 70.75 97 LYS C CA 1
ATOM 9141 C C . LYS C 1 97 ? -22.700 8.579 40.594 1.00 68.37 97 LYS C C 1
ATOM 9142 O O . LYS C 1 97 ? -22.475 9.557 39.934 1.00 79.62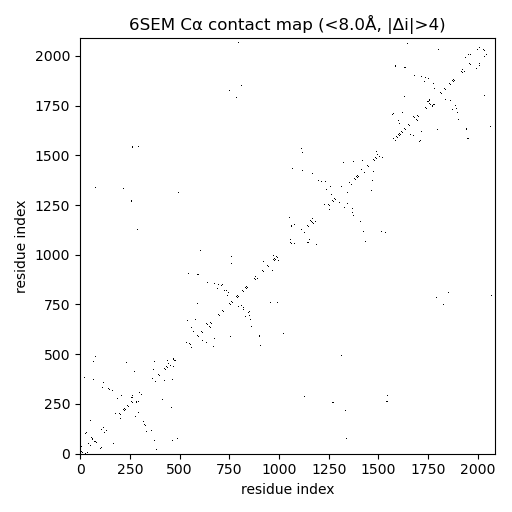 97 LYS C O 1
ATOM 9148 N N . PHE C 1 98 ? -23.914 8.025 40.655 1.00 66.38 98 PHE C N 1
ATOM 9149 C CA . PHE C 1 98 ? -25.046 8.592 39.930 1.00 60.99 98 PHE C CA 1
ATOM 9150 C C . PHE C 1 98 ? -26.169 8.987 40.890 1.00 67.86 98 PHE C C 1
ATOM 9151 O O . PHE C 1 98 ? -27.282 9.318 40.441 1.00 70.98 98 PHE C O 1
ATOM 9159 N N . ASP C 1 99 ? -25.867 8.963 42.196 1.00 78.74 99 ASP C N 1
ATOM 9160 C CA . ASP C 1 99 ? -26.755 9.445 43.263 1.00 94.98 99 ASP C CA 1
ATOM 9161 C C . ASP C 1 99 ? -28.137 8.775 43.171 1.00 96.40 99 ASP C C 1
ATOM 9162 O O . ASP C 1 99 ? -29.163 9.405 43.440 1.00 78.49 99 ASP C O 1
ATOM 9167 N N . LEU C 1 100 ? -28.158 7.485 42.816 1.00 89.39 100 LEU C N 1
ATOM 9168 C CA . LEU C 1 100 ? -29.399 6.797 42.501 1.00 81.17 100 LEU C CA 1
ATOM 9169 C C . LEU C 1 100 ? -30.079 6.306 43.777 1.00 78.99 100 LEU C C 1
ATOM 9170 O O . LEU C 1 100 ? -31.173 5.745 43.723 1.00 82.73 100 LEU C O 1
ATOM 9175 N N . LEU C 1 101 ? -29.423 6.506 44.918 1.00 75.75 101 LEU C N 1
ATOM 9176 C CA . LEU C 1 101 ? -29.843 5.867 46.138 1.00 77.46 101 LEU C CA 1
ATOM 9177 C C . LEU C 1 101 ? -31.039 6.620 46.730 1.00 78.83 101 LEU C C 1
ATOM 9178 O O . LEU C 1 101 ? -31.917 6.023 47.374 1.00 74.10 101 LEU C O 1
ATOM 9183 N N . LYS C 1 102 ? -31.102 7.925 46.455 1.00 82.85 102 LYS C N 1
ATOM 9184 C CA . LYS C 1 102 ? -32.153 8.787 46.984 1.00 83.11 102 LYS C CA 1
ATOM 9185 C C . LYS C 1 102 ? -33.528 8.394 46.435 1.00 81.87 102 LYS C C 1
ATOM 9186 O O . LYS C 1 102 ? -34.515 8.629 47.107 1.00 92.32 102 LYS C O 1
ATOM 9192 N N . TYR C 1 103 ? -33.593 7.778 45.248 1.00 84.21 103 TYR C N 1
ATOM 9193 C CA . TYR C 1 103 ? -34.889 7.390 44.629 1.00 82.78 103 TYR C CA 1
ATOM 9194 C C . TYR C 1 103 ? -35.390 6.048 45.186 1.00 89.26 103 TYR C C 1
ATOM 9195 O O . TYR C 1 103 ? -36.475 5.611 44.839 1.00 78.05 103 TYR C O 1
ATOM 9204 N N . ILE C 1 104 ? -34.591 5.387 46.030 1.00 92.66 104 ILE C N 1
ATOM 9205 C CA . ILE C 1 104 ? -34.905 4.033 46.491 1.00 93.01 104 ILE C CA 1
ATOM 9206 C C . ILE C 1 104 ? -35.679 4.124 47.805 1.00 79.98 104 ILE C C 1
ATOM 9207 O O . ILE C 1 104 ? -35.196 4.741 48.749 1.00 75.97 104 ILE C O 1
ATOM 9212 N N . GLN C 1 105 ? -36.837 3.467 47.854 1.00 71.46 105 GLN C N 1
ATOM 9213 C CA . GLN C 1 105 ? -37.523 3.174 49.108 1.00 80.66 105 GLN C CA 1
ATOM 9214 C C . GLN C 1 105 ? -37.409 1.681 49.442 1.00 84.68 105 GLN C C 1
ATOM 9215 O O . GLN C 1 105 ? -38.057 0.833 48.819 1.00 72.36 105 GLN C O 1
ATOM 9221 N N . PHE C 1 106 ? -36.591 1.376 50.451 1.00 91.40 106 PHE C N 1
ATOM 9222 C CA . PHE C 1 106 ? -36.329 0.008 50.865 1.00 87.74 106 PHE C CA 1
ATOM 9223 C C . PHE C 1 106 ? -37.457 -0.491 51.770 1.00 82.62 106 PHE C C 1
ATOM 9224 O O . PHE C 1 106 ? -38.244 0.285 52.297 1.00 83.38 106 PHE C O 1
ATOM 9232 N N . GLN C 1 107 ? -37.537 -1.817 51.892 1.00 85.08 107 GLN C N 1
ATOM 9233 C CA . GLN C 1 107 ? -38.506 -2.514 52.734 1.00 85.61 107 GLN C CA 1
ATOM 9234 C C . GLN C 1 107 ? -39.938 -2.116 52.358 1.00 76.36 107 GLN C C 1
ATOM 9235 O O . GLN C 1 107 ? -40.861 -2.385 53.117 1.00 82.68 107 GLN C O 1
ATOM 9241 N N . THR C 1 108 ? -40.115 -1.540 51.163 1.00 74.32 108 THR C N 1
ATOM 9242 C CA . THR C 1 108 ? -41.431 -1.259 50.601 1.00 85.04 108 THR C CA 1
ATOM 9243 C C . THR C 1 108 ? -41.645 -2.189 49.396 1.00 75.19 108 THR C C 1
ATOM 9244 O O . THR C 1 108 ? -41.011 -2.039 48.352 1.00 72.36 108 THR C O 1
ATOM 9248 N N . THR C 1 109 ? -42.541 -3.164 49.567 1.00 65.81 109 THR C N 1
ATOM 9249 C CA . THR C 1 109 ? -42.826 -4.166 48.558 1.00 71.72 109 THR C CA 1
ATOM 9250 C C . THR C 1 109 ? -44.104 -3.785 47.797 1.00 74.52 109 THR C C 1
ATOM 9251 O O . THR C 1 109 ? -45.077 -3.335 48.397 1.00 76.34 109 THR C O 1
ATOM 9255 N N . VAL C 1 110 ? -44.082 -3.984 46.474 1.00 73.09 110 VAL C N 1
ATOM 9256 C CA . VAL C 1 110 ? -45.154 -3.599 45.561 1.00 65.37 110 VAL C CA 1
ATOM 9257 C C . VAL C 1 110 ? -46.172 -4.738 45.445 1.00 63.36 110 VAL C C 1
ATOM 9258 O O . VAL C 1 110 ? -45.883 -5.778 44.902 1.00 67.21 110 VAL C O 1
ATOM 9262 N N . LEU C 1 111 ? -47.384 -4.480 45.924 1.00 63.94 111 LEU C N 1
ATOM 9263 C CA . LEU C 1 111 ? -48.418 -5.482 46.072 1.00 66.09 111 LEU C CA 1
ATOM 9264 C C . LEU C 1 111 ? -49.262 -5.561 44.801 1.00 70.86 111 LEU C C 1
ATOM 9265 O O . LEU C 1 111 ? -49.611 -6.645 44.377 1.00 74.89 111 LEU C O 1
ATOM 9270 N N . SER C 1 112 ? -49.605 -4.413 44.214 1.00 81.29 112 SER C N 1
ATOM 9271 C CA . SER C 1 112 ? -50.388 -4.402 42.966 1.00 82.10 112 SER C CA 1
ATOM 9272 C C . SER C 1 112 ? -49.992 -3.205 42.095 1.00 85.02 112 SER C C 1
ATOM 9273 O O . SER C 1 112 ? -49.654 -2.136 42.601 1.00 71.94 112 SER C O 1
ATOM 9276 N N . VAL C 1 113 ? -50.031 -3.436 40.780 1.00 82.95 113 VAL C N 1
ATOM 9277 C CA . VAL C 1 113 ? -49.906 -2.409 39.779 1.00 80.64 113 VAL C CA 1
ATOM 9278 C C . VAL C 1 113 ? -51.143 -2.517 38.898 1.00 77.74 113 VAL C C 1
ATOM 9279 O O . VAL C 1 113 ? -51.256 -3.462 38.116 1.00 62.82 113 VAL C O 1
ATOM 9283 N N . LYS C 1 114 ? -52.055 -1.551 39.095 1.00 81.87 114 LYS C N 1
ATOM 9284 C CA . LYS C 1 114 ? -53.336 -1.496 38.442 1.00 83.07 114 LYS C CA 1
ATOM 9285 C C . LYS C 1 114 ? -53.407 -0.239 37.573 1.00 82.94 114 LYS C C 1
ATOM 9286 O O . LYS C 1 114 ? -52.864 0.831 37.896 1.00 82.69 114 LYS C O 1
ATOM 9292 N N . LYS C 1 115 ? -54.097 -0.409 36.449 1.00 85.84 115 LYS C N 1
ATOM 9293 C CA . LYS C 1 115 ? -54.328 0.625 35.489 1.00 84.83 115 LYS C CA 1
ATOM 9294 C C . LYS C 1 115 ? -55.434 1.524 36.037 1.00 91.02 115 LYS C C 1
ATOM 9295 O O . LYS C 1 115 ? -56.494 1.005 36.384 1.00 108.31 115 LYS C O 1
ATOM 9301 N N . CYS C 1 116 ? -55.186 2.841 36.139 1.00 102.30 116 CYS C N 1
ATOM 9302 C CA . CYS C 1 116 ? -56.305 3.825 36.287 1.00 93.87 116 CYS C CA 1
ATOM 9303 C C . CYS C 1 116 ? -56.952 3.979 34.910 1.00 100.53 116 CYS C C 1
ATOM 9304 O O . CYS C 1 116 ? -56.463 3.399 33.943 1.00 115.52 116 CYS C O 1
ATOM 9307 N N . PRO C 1 117 ? -58.074 4.726 34.761 1.00 102.57 117 PRO C N 1
ATOM 9308 C CA . PRO C 1 117 ? -58.606 5.053 33.421 1.00 99.19 117 PRO C CA 1
ATOM 9309 C C . PRO C 1 117 ? -57.618 5.648 32.380 1.00 110.30 117 PRO C C 1
ATOM 9310 O O . PRO C 1 117 ? -57.653 6.872 32.093 1.00 76.28 117 PRO C O 1
ATOM 9314 N N . ASP C 1 118 ? -56.783 4.747 31.805 1.00 116.93 118 ASP C N 1
ATOM 9315 C CA . ASP C 1 118 ? -55.631 4.989 30.848 1.00 96.47 118 ASP C CA 1
ATOM 9316 C C . ASP C 1 118 ? -56.077 5.995 29.771 1.00 90.42 118 ASP C C 1
ATOM 9317 O O . ASP C 1 118 ? -56.874 5.692 28.860 1.00 73.85 118 ASP C O 1
ATOM 9322 N N . GLY C 1 123 ? -52.814 8.328 31.040 1.00 73.74 123 GLY C N 1
ATOM 9323 C CA . GLY C 1 123 ? -52.154 7.075 30.576 1.00 80.13 123 GLY C CA 1
ATOM 9324 C C . GLY C 1 123 ? -51.323 6.364 31.651 1.00 81.35 123 GLY C C 1
ATOM 9325 O O . GLY C 1 123 ? -50.287 5.784 31.370 1.00 68.49 123 GLY C O 1
ATOM 9326 N N . GLN C 1 124 ? -51.855 6.313 32.875 1.00 89.82 124 GLN C N 1
ATOM 9327 C CA . GLN C 1 124 ? -51.097 6.119 34.110 1.00 86.05 124 GLN C CA 1
ATOM 9328 C C . GLN C 1 124 ? -51.458 4.792 34.794 1.00 82.60 124 GLN C C 1
ATOM 9329 O O . GLN C 1 124 ? -52.285 4.015 34.286 1.00 65.28 124 GLN C O 1
ATOM 9335 N N . TRP C 1 125 ? -50.825 4.570 35.965 1.00 85.64 125 TRP C N 1
ATOM 9336 C CA . TRP C 1 125 ? -50.932 3.338 36.787 1.00 77.74 125 TRP C CA 1
ATOM 9337 C C . TRP C 1 125 ? -50.999 3.669 38.284 1.00 70.67 125 TRP C C 1
ATOM 9338 O O . TRP C 1 125 ? -50.295 4.571 38.780 1.00 55.43 125 TRP C O 1
ATOM 9349 N N . GLU C 1 126 ? -51.807 2.883 39.002 1.00 72.82 126 GLU C N 1
ATOM 9350 C CA . GLU C 1 126 ? -51.908 2.941 40.458 1.00 83.95 126 GLU C CA 1
ATOM 9351 C C . GLU C 1 126 ? -51.161 1.748 41.082 1.00 93.21 126 GLU C C 1
ATOM 9352 O O . GLU C 1 126 ? -51.371 0.591 40.700 1.00 96.92 126 GLU C O 1
ATOM 9358 N N . ILE C 1 127 ? -50.336 2.043 42.090 1.00 82.31 127 ILE C N 1
ATOM 9359 C CA . ILE C 1 127 ? -49.410 1.096 42.654 1.00 77.62 127 ILE C CA 1
ATOM 9360 C C . ILE C 1 127 ? -49.544 1.083 44.182 1.00 82.33 127 ILE C C 1
ATOM 9361 O O . ILE C 1 127 ? -49.211 2.035 44.863 1.00 79.23 127 ILE C O 1
ATOM 9366 N N . VAL C 1 128 ? -49.990 -0.055 44.706 1.00 93.04 128 VAL C N 1
ATOM 9367 C CA . VAL C 1 128 ? -50.109 -0.287 46.135 1.00 95.52 128 VAL C CA 1
ATOM 9368 C C . VAL C 1 128 ? -48.808 -0.922 46.639 1.00 88.34 128 VAL C C 1
ATOM 9369 O O . VAL C 1 128 ? -48.324 -1.873 46.044 1.00 81.90 128 VAL C O 1
ATOM 9373 N N . THR C 1 129 ? -48.277 -0.407 47.750 1.00 89.94 129 THR C N 1
ATOM 9374 C CA . THR C 1 129 ? -47.022 -0.891 48.309 1.00 103.09 129 THR C CA 1
ATOM 9375 C C . THR C 1 129 ? -47.088 -0.917 49.843 1.00 110.83 129 THR C C 1
ATOM 9376 O O . THR C 1 129 ? -47.194 0.130 50.461 1.00 116.08 129 THR C O 1
ATOM 9380 N N . GLU C 1 130 ? -46.981 -2.102 50.457 1.00 109.07 130 GLU C N 1
ATOM 9381 C CA . GLU C 1 130 ? -46.979 -2.205 51.928 1.00 100.32 130 GLU C CA 1
ATOM 9382 C C . GLU C 1 130 ? -45.565 -1.914 52.449 1.00 89.47 130 GLU C C 1
ATOM 9383 O O . GLU C 1 130 ? -44.580 -2.228 51.789 1.00 93.83 130 GLU C O 1
ATOM 9389 N N . SER C 1 131 ? -45.493 -1.258 53.611 1.00 88.25 131 SER C N 1
ATOM 9390 C CA . SER C 1 131 ? -44.241 -0.960 54.294 1.00 87.63 131 SER C CA 1
ATOM 9391 C C . SER C 1 131 ? -44.223 -1.702 55.637 1.00 101.00 131 SER C C 1
ATOM 9392 O O . SER C 1 131 ? -44.409 -2.913 55.647 1.00 121.89 131 SER C O 1
ATOM 9395 N N . ASN C 1 132 ? -44.005 -0.990 56.751 1.00 101.45 132 ASN C N 1
ATOM 9396 C CA . ASN C 1 132 ? -44.160 -1.589 58.075 1.00 103.70 132 ASN C CA 1
ATOM 9397 C C . ASN C 1 132 ? -45.654 -1.766 58.364 1.00 104.76 132 ASN C C 1
ATOM 9398 O O . ASN C 1 132 ? -46.252 -0.928 59.011 1.00 115.10 132 ASN C O 1
ATOM 9403 N N . GLY C 1 133 ? -46.254 -2.839 57.845 1.00 107.21 133 GLY C N 1
ATOM 9404 C CA . GLY C 1 133 ? -47.615 -3.238 58.203 1.00 109.21 133 GLY C CA 1
ATOM 9405 C C . GLY C 1 133 ? -48.689 -2.534 57.383 1.00 108.99 133 GLY C C 1
ATOM 9406 O O . GLY C 1 133 ? -49.581 -3.191 56.843 1.00 112.56 133 GLY C O 1
ATOM 9407 N N . LYS C 1 134 ? -48.626 -1.195 57.315 1.00 105.75 134 LYS C N 1
ATOM 9408 C CA . LYS C 1 134 ? -49.669 -0.383 56.675 1.00 116.82 134 LYS C CA 1
ATOM 9409 C C . LYS C 1 134 ? -49.177 0.092 55.302 1.00 102.79 134 LYS C C 1
ATOM 9410 O O . LYS C 1 134 ? -48.014 0.451 55.133 1.00 88.53 134 LYS C O 1
ATOM 9416 N N . GLU C 1 135 ? -50.121 0.115 54.350 1.00 99.79 135 GLU C N 1
ATOM 9417 C CA . GLU C 1 135 ? -49.853 0.043 52.908 1.00 98.30 135 GLU C CA 1
ATOM 9418 C C . GLU C 1 135 ? -50.392 1.284 52.188 1.00 91.68 135 GLU C C 1
ATOM 9419 O O . GLU C 1 135 ? -51.575 1.391 51.931 1.00 103.74 135 GLU C O 1
ATOM 9425 N N . GLN C 1 136 ? -49.477 2.179 51.807 1.00 99.74 136 GLN C N 1
ATOM 9426 C CA . GLN C 1 136 ? -49.761 3.372 51.005 1.00 102.27 136 GLN C CA 1
ATOM 9427 C C . GLN C 1 136 ? -50.044 2.976 49.541 1.00 99.11 136 GLN C C 1
ATOM 9428 O O . GLN C 1 136 ? -49.694 1.890 49.073 1.00 92.58 136 GLN C O 1
ATOM 9434 N N . SER C 1 137 ? -50.711 3.882 48.826 1.00 93.79 137 SER C N 1
ATOM 9435 C CA . SER C 1 137 ? -50.955 3.792 47.384 1.00 79.84 137 SER C CA 1
ATOM 9436 C C . SER C 1 137 ? -50.341 5.022 46.711 1.00 75.56 137 SER C C 1
ATOM 9437 O O . SER C 1 137 ? -50.025 5.989 47.385 1.00 84.11 137 SER C O 1
ATOM 9440 N N . ALA C 1 138 ? -50.173 4.974 45.387 1.00 69.90 138 ALA C N 1
ATOM 9441 C CA . ALA C 1 138 ? -49.667 6.119 44.616 1.00 66.56 138 ALA C CA 1
ATOM 9442 C C . ALA C 1 138 ? -49.872 5.883 43.115 1.00 68.26 138 ALA C C 1
ATOM 9443 O O . ALA C 1 138 ? -50.319 4.805 42.683 1.00 58.22 138 ALA C O 1
ATOM 9445 N N . VAL C 1 139 ? -49.588 6.933 42.335 1.00 73.95 139 VAL C N 1
ATOM 9446 C CA . VAL C 1 139 ? -49.940 7.000 40.907 1.00 83.75 139 VAL C CA 1
ATOM 9447 C C . VAL C 1 139 ? -48.713 7.428 40.105 1.00 79.77 139 VAL C C 1
ATOM 9448 O O . VAL C 1 139 ? -47.976 8.326 40.517 1.00 93.67 139 VAL C O 1
ATOM 9452 N N . PHE C 1 140 ? -48.517 6.779 38.957 1.00 69.30 140 PHE C N 1
ATOM 9453 C CA . PHE C 1 140 ? -47.330 6.999 38.151 1.00 71.02 140 PHE C CA 1
ATOM 9454 C C . PHE C 1 140 ? -47.742 7.046 36.690 1.00 72.94 140 PHE C C 1
ATOM 9455 O O . PHE C 1 140 ? -48.692 6.355 36.296 1.00 66.00 140 PHE C O 1
ATOM 9463 N N . ASP C 1 141 ? -46.993 7.849 35.926 1.00 74.37 141 ASP C N 1
ATOM 9464 C CA . ASP C 1 141 ? -47.221 8.036 34.509 1.00 90.38 141 ASP C CA 1
ATOM 9465 C C . ASP C 1 141 ? -46.784 6.771 33.761 1.00 104.33 141 ASP C C 1
ATOM 9466 O O . ASP C 1 141 ? -47.413 6.417 32.753 1.00 113.02 141 ASP C O 1
ATOM 9471 N N . ALA C 1 142 ? -45.720 6.116 34.265 1.00 101.20 142 ALA C N 1
ATOM 9472 C CA . ALA C 1 142 ? -45.136 4.894 33.670 1.00 91.02 142 ALA C CA 1
ATOM 9473 C C . ALA C 1 142 ? -44.460 4.035 34.743 1.00 81.00 142 ALA C C 1
ATOM 9474 O O . ALA C 1 142 ? -44.123 4.508 35.823 1.00 78.35 142 ALA C O 1
ATOM 9476 N N . VAL C 1 143 ? -44.245 2.761 34.409 1.00 74.75 143 VAL C N 1
ATOM 9477 C CA . VAL C 1 143 ? -43.674 1.808 35.354 1.00 81.74 143 VAL C CA 1
ATOM 9478 C C . VAL C 1 143 ? -42.824 0.755 34.613 1.00 75.26 143 VAL C C 1
ATOM 9479 O O . VAL C 1 143 ? -43.267 0.142 33.628 1.00 67.07 143 VAL C O 1
ATOM 9483 N N . MET C 1 144 ? -41.602 0.557 35.129 1.00 71.41 144 MET C N 1
ATOM 9484 C CA . MET C 1 144 ? -40.626 -0.442 34.650 1.00 71.11 144 MET C CA 1
ATOM 9485 C C . MET C 1 144 ? -40.463 -1.556 35.701 1.00 65.06 144 MET C C 1
ATOM 9486 O O . MET C 1 144 ? -39.991 -1.317 36.831 1.00 55.02 144 MET C O 1
ATOM 9491 N N . VAL C 1 145 ? -40.813 -2.783 35.304 1.00 68.71 145 VAL C N 1
ATOM 9492 C CA . VAL C 1 145 ? -40.751 -3.957 36.172 1.00 74.68 145 VAL C CA 1
ATOM 9493 C C . VAL C 1 145 ? -39.338 -4.575 36.140 1.00 74.02 145 VAL C C 1
ATOM 9494 O O . VAL C 1 145 ? -38.841 -4.948 35.075 1.00 68.28 145 VAL C O 1
ATOM 9498 N N . CYS C 1 146 ? -38.721 -4.696 37.325 1.00 72.16 146 CYS C N 1
ATOM 9499 C CA . CYS C 1 146 ? -37.361 -5.199 37.521 1.00 73.49 146 CYS C CA 1
ATOM 9500 C C . CYS C 1 146 ? -37.266 -6.138 38.737 1.00 70.59 146 CYS C C 1
ATOM 9501 O O . CYS C 1 146 ? -36.296 -6.082 39.496 1.00 77.01 146 CYS C O 1
ATOM 9504 N N . SER C 1 147 ? -38.261 -7.008 38.906 1.00 69.41 147 SER C N 1
ATOM 9505 C CA . SER C 1 147 ? -38.377 -7.888 40.071 1.00 72.38 147 SER C CA 1
ATOM 9506 C C . SER C 1 147 ? -37.733 -9.267 39.807 1.00 78.52 147 SER C C 1
ATOM 9507 O O . SER C 1 147 ? -37.896 -10.186 40.633 1.00 65.54 147 SER C O 1
ATOM 9510 N N . GLY C 1 148 ? -37.049 -9.425 38.657 1.00 84.48 148 GLY C N 1
ATOM 9511 C CA . GLY C 1 148 ? -36.268 -10.636 38.313 1.00 96.01 148 GLY C CA 1
ATOM 9512 C C . GLY C 1 148 ? -37.134 -11.846 37.982 1.00 85.14 148 GLY C C 1
ATOM 9513 O O . GLY C 1 148 ? -38.341 -11.752 37.954 1.00 89.14 148 GLY C O 1
ATOM 9514 N N . HIS C 1 149 ? -36.497 -12.995 37.734 1.00 81.05 149 HIS C N 1
ATOM 9515 C CA . HIS C 1 149 ? -37.233 -14.202 37.315 1.00 77.94 149 HIS C CA 1
ATOM 9516 C C . HIS C 1 149 ? -36.528 -15.508 37.724 1.00 75.69 149 HIS C C 1
ATOM 9517 O O . HIS C 1 149 ? -36.941 -16.593 37.298 1.00 74.90 149 HIS C O 1
ATOM 9524 N N . HIS C 1 150 ? -35.498 -15.391 38.570 1.00 69.82 150 HIS C N 1
ATOM 9525 C CA . HIS C 1 150 ? -34.719 -16.488 39.113 1.00 68.15 150 HIS C CA 1
ATOM 9526 C C . HIS C 1 150 ? -35.051 -16.630 40.607 1.00 66.08 150 HIS C C 1
ATOM 9527 O O . HIS C 1 150 ? -34.174 -16.805 41.474 1.00 66.09 150 HIS C O 1
ATOM 9534 N N . ILE C 1 151 ? -36.347 -16.589 40.905 1.00 67.66 151 ILE C N 1
ATOM 9535 C CA . ILE C 1 151 ? -36.803 -16.524 42.272 1.00 75.21 151 ILE C CA 1
ATOM 9536 C C . ILE C 1 151 ? -37.739 -17.701 42.577 1.00 64.35 151 ILE C C 1
ATOM 9537 O O . ILE C 1 151 ? -37.715 -18.245 43.676 1.00 53.62 151 ILE C O 1
ATOM 9542 N N . LEU C 1 152 ? -38.550 -18.096 41.592 1.00 66.41 152 LEU C N 1
ATOM 9543 C CA . LEU C 1 152 ? -39.611 -19.076 41.776 1.00 66.82 152 LEU C CA 1
ATOM 9544 C C . LEU C 1 152 ? -39.138 -20.443 41.291 1.00 69.15 152 LEU C C 1
ATOM 9545 O O . LEU C 1 152 ? -39.221 -20.740 40.104 1.00 73.57 152 LEU C O 1
ATOM 9550 N N . PRO C 1 153 ? -38.647 -21.343 42.174 1.00 72.04 153 PRO C N 1
ATOM 9551 C CA . PRO C 1 153 ? -38.016 -22.584 41.727 1.00 68.54 153 PRO C CA 1
ATOM 9552 C C . PRO C 1 153 ? -38.986 -23.479 40.941 1.00 67.15 153 PRO C C 1
ATOM 9553 O O . PRO C 1 153 ? -40.160 -23.550 41.268 1.00 64.47 153 PRO C O 1
ATOM 9557 N N . HIS C 1 154 ? -38.452 -24.141 39.913 1.00 70.57 154 HIS C N 1
ATOM 9558 C CA . HIS C 1 154 ? -39.130 -25.173 39.160 1.00 72.33 154 HIS C CA 1
ATOM 9559 C C . HIS C 1 154 ? -38.523 -26.529 39.537 1.00 70.87 154 HIS C C 1
ATOM 9560 O O . HIS C 1 154 ? -37.311 -26.694 39.409 1.00 64.85 154 HIS C O 1
ATOM 9567 N N . ILE C 1 155 ? -39.365 -27.458 40.025 1.00 66.35 155 ILE C N 1
ATOM 9568 C CA . ILE C 1 155 ? -38.972 -28.835 40.401 1.00 69.31 155 ILE C CA 1
ATOM 9569 C C . ILE C 1 155 ? -39.995 -29.806 39.831 1.00 70.93 155 ILE C C 1
ATOM 9570 O O . ILE C 1 155 ? -40.955 -30.147 40.517 1.00 77.18 155 ILE C O 1
ATOM 9575 N N . PRO C 1 156 ? -39.823 -30.294 38.583 1.00 74.65 156 PRO C N 1
ATOM 9576 C CA . PRO C 1 156 ? -40.821 -31.156 37.957 1.00 78.47 156 PRO C CA 1
ATOM 9577 C C . PRO C 1 156 ? -40.742 -32.593 38.502 1.00 73.34 156 PRO C C 1
ATOM 9578 O O . PRO C 1 156 ? -40.274 -33.497 37.822 1.00 81.75 156 PRO C O 1
ATOM 9582 N N . LEU C 1 157 ? -41.240 -32.777 39.727 1.00 67.37 157 LEU C N 1
ATOM 9583 C CA . LEU C 1 157 ? -41.176 -34.053 40.432 1.00 72.49 157 LEU C CA 1
ATOM 9584 C C . LEU C 1 157 ? -41.963 -35.133 39.670 1.00 71.76 157 LEU C C 1
ATOM 9585 O O . LEU C 1 157 ? -41.609 -36.319 39.708 1.00 71.57 157 LEU C O 1
ATOM 9590 N N . GLN C 1 158 ? -43.002 -34.700 38.959 1.00 81.54 158 GLN C N 1
ATOM 9591 C CA . GLN C 1 158 ? -43.891 -35.568 38.157 1.00 99.97 158 GLN C CA 1
ATOM 9592 C C . GLN C 1 158 ? -43.059 -36.439 37.204 1.00 97.67 158 GLN C C 1
ATOM 9593 O O . GLN C 1 158 ? -43.407 -37.591 36.948 1.00 109.25 158 GLN C O 1
ATOM 9599 N N . SER C 1 159 ? -41.976 -35.870 36.665 1.00 89.43 159 SER C N 1
ATOM 9600 C CA . SER C 1 159 ? -41.163 -36.525 35.647 1.00 95.16 159 SER C CA 1
ATOM 9601 C C . SER C 1 159 ? -40.060 -37.403 36.280 1.00 96.56 159 SER C C 1
ATOM 9602 O O . SER C 1 159 ? -39.359 -38.128 35.554 1.00 87.75 159 SER C O 1
ATOM 9605 N N . PHE C 1 160 ? -39.935 -37.364 37.620 1.00 83.02 160 PHE C N 1
ATOM 9606 C CA . PHE C 1 160 ? -39.011 -38.231 38.391 1.00 67.31 160 PHE C CA 1
ATOM 9607 C C . PHE C 1 160 ? -39.790 -39.208 39.274 1.00 58.43 160 PHE C C 1
ATOM 9608 O O . PHE C 1 160 ? -39.852 -39.061 40.495 1.00 50.48 160 PHE C O 1
ATOM 9616 N N . PRO C 1 161 ? -40.401 -40.257 38.682 1.00 59.56 161 PRO C N 1
ATOM 9617 C CA . PRO C 1 161 ? -41.205 -41.215 39.443 1.00 59.58 161 PRO C CA 1
ATOM 9618 C C . PRO C 1 161 ? -40.418 -41.940 40.542 1.00 54.67 161 PRO C C 1
ATOM 9619 O O . PRO C 1 161 ? -39.238 -42.197 40.400 1.00 57.85 161 PRO C O 1
ATOM 9623 N N . GLY C 1 162 ? -41.114 -42.260 41.631 1.00 53.17 162 GLY C N 1
ATOM 9624 C CA . GLY C 1 162 ? -40.558 -42.954 42.772 1.00 57.97 162 GLY C CA 1
ATOM 9625 C C . GLY C 1 162 ? -39.982 -41.990 43.798 1.00 58.76 162 GLY C C 1
ATOM 9626 O O . GLY C 1 162 ? -39.580 -42.407 44.913 1.00 61.24 162 GLY C O 1
ATOM 9627 N N . ILE C 1 163 ? -39.934 -40.701 43.430 1.00 60.39 163 ILE C N 1
ATOM 9628 C CA . ILE C 1 163 ? -39.462 -39.624 44.311 1.00 63.66 163 ILE C CA 1
ATOM 9629 C C . ILE C 1 163 ? -40.196 -39.681 45.663 1.00 69.39 163 ILE C C 1
ATOM 9630 O O . ILE C 1 163 ? -39.594 -39.384 46.713 1.00 65.30 163 ILE C O 1
ATOM 9635 N N . GLU C 1 164 ? -41.477 -40.085 45.620 1.00 78.98 164 GLU C N 1
ATOM 9636 C CA . GLU C 1 164 ? -42.345 -40.297 46.796 1.00 82.57 164 GLU C CA 1
ATOM 9637 C C . GLU C 1 164 ? -41.703 -41.304 47.757 1.00 86.67 164 GLU C C 1
ATOM 9638 O O . GLU C 1 164 ? -41.769 -41.139 48.975 1.00 99.18 164 GLU C O 1
ATOM 9644 N N . ARG C 1 165 ? -41.108 -42.361 47.183 1.00 80.29 165 ARG C N 1
ATOM 9645 C CA . ARG C 1 165 ? -40.483 -43.444 47.935 1.00 71.05 165 ARG C CA 1
ATOM 9646 C C . ARG C 1 165 ? -39.092 -43.030 48.446 1.00 63.26 165 ARG C C 1
ATOM 9647 O O . ARG C 1 165 ? -38.686 -43.495 49.513 1.00 59.03 165 ARG C O 1
ATOM 9655 N N . PHE C 1 166 ? -38.358 -42.206 47.692 1.00 58.11 166 PHE C N 1
ATOM 9656 C CA . PHE C 1 166 ? -36.952 -41.860 48.039 1.00 67.52 166 PHE C CA 1
ATOM 9657 C C . PHE C 1 166 ? -36.877 -41.396 49.499 1.00 65.39 166 PHE C C 1
ATOM 9658 O O . PHE C 1 166 ? -37.399 -40.329 49.839 1.00 62.26 166 PHE C O 1
ATOM 9666 N N . LYS C 1 167 ? -36.242 -42.219 50.348 1.00 64.17 167 LYS C N 1
ATOM 9667 C CA . LYS C 1 167 ? -35.817 -41.794 51.675 1.00 68.45 167 LYS C CA 1
ATOM 9668 C C . LYS C 1 167 ? -34.679 -40.794 51.466 1.00 61.92 167 LYS C C 1
ATOM 9669 O O . LYS C 1 167 ? -34.467 -40.368 50.357 1.00 80.45 167 LYS C O 1
ATOM 9675 N N . GLY C 1 168 ? -33.959 -40.404 52.517 1.00 60.97 168 GLY C N 1
ATOM 9676 C CA . GLY C 1 168 ? -32.863 -39.423 52.338 1.00 64.58 168 GLY C CA 1
ATOM 9677 C C . GLY C 1 168 ? -33.388 -38.067 51.864 1.00 64.25 168 GLY C C 1
ATOM 9678 O O . GLY C 1 168 ? -34.602 -37.877 51.689 1.00 56.92 168 GLY C O 1
ATOM 9679 N N . GLN C 1 169 ? -32.457 -37.133 51.630 1.00 64.95 169 GLN C N 1
ATOM 9680 C CA . GLN C 1 169 ? -32.728 -35.682 51.564 1.00 63.21 169 GLN C CA 1
ATOM 9681 C C . GLN C 1 169 ? -32.708 -35.217 50.105 1.00 60.68 169 GLN C C 1
ATOM 9682 O O . GLN C 1 169 ? -32.009 -35.782 49.286 1.00 60.75 169 GLN C O 1
ATOM 9688 N N . TYR C 1 170 ? -33.505 -34.186 49.788 1.00 65.24 170 TYR C N 1
ATOM 9689 C CA . TYR C 1 170 ? -33.434 -33.542 48.479 1.00 65.43 170 TYR C CA 1
ATOM 9690 C C . TYR C 1 170 ? -33.965 -32.111 48.523 1.00 65.29 170 TYR C C 1
ATOM 9691 O O . TYR C 1 170 ? -34.751 -31.767 49.393 1.00 74.57 170 TYR C O 1
ATOM 9700 N N . PHE C 1 171 ? -33.504 -31.298 47.561 1.00 62.80 171 PHE C N 1
ATOM 9701 C CA . PHE C 1 171 ? -33.838 -29.885 47.480 1.00 63.43 171 PHE C CA 1
ATOM 9702 C C . PHE C 1 171 ? -33.430 -29.296 46.128 1.00 63.43 171 PHE C C 1
ATOM 9703 O O . PHE C 1 171 ? -32.894 -29.975 45.277 1.00 69.27 171 PHE C O 1
ATOM 9711 N N . HIS C 1 172 ? -33.741 -28.012 45.957 1.00 63.60 172 HIS C N 1
ATOM 9712 C CA . HIS C 1 172 ? -33.545 -27.306 44.720 1.00 59.85 172 HIS C CA 1
ATOM 9713 C C . HIS C 1 172 ? -32.320 -26.408 44.867 1.00 57.46 172 HIS C C 1
ATOM 9714 O O . HIS C 1 172 ? -32.051 -25.887 45.959 1.00 62.05 172 HIS C O 1
ATOM 9721 N N . SER C 1 173 ? -31.607 -26.230 43.751 1.00 58.10 173 SER C N 1
ATOM 9722 C CA . SER C 1 173 ? -30.457 -25.330 43.657 1.00 60.53 173 SER C CA 1
ATOM 9723 C C . SER C 1 173 ? -30.653 -24.076 44.528 1.00 66.85 173 SER C C 1
ATOM 9724 O O . SER C 1 173 ? -29.754 -23.703 45.264 1.00 69.22 173 SER C O 1
ATOM 9727 N N . ARG C 1 174 ? -31.832 -23.440 44.429 1.00 66.33 174 ARG C N 1
ATOM 9728 C CA . ARG C 1 174 ? -32.193 -22.238 45.203 1.00 63.09 174 ARG C CA 1
ATOM 9729 C C . ARG C 1 174 ? -31.697 -22.359 46.647 1.00 59.33 174 ARG C C 1
ATOM 9730 O O . ARG C 1 174 ? -30.983 -21.486 47.163 1.00 65.06 174 ARG C O 1
ATOM 9738 N N . GLN C 1 175 ? -32.048 -23.479 47.272 1.00 57.51 175 GLN C N 1
ATOM 9739 C CA . GLN C 1 175 ? -31.865 -23.659 48.696 1.00 64.17 175 GLN C CA 1
ATOM 9740 C C . GLN C 1 175 ? -30.378 -23.843 49.064 1.00 65.20 175 GLN C C 1
ATOM 9741 O O . GLN C 1 175 ? -30.005 -23.693 50.235 1.00 65.37 175 GLN C O 1
ATOM 9747 N N . TYR C 1 176 ? -29.524 -24.151 48.081 1.00 59.94 176 TYR C N 1
ATOM 9748 C CA . TYR C 1 176 ? -28.103 -24.340 48.336 1.00 58.30 176 TYR C CA 1
ATOM 9749 C C . TYR C 1 176 ? -27.441 -23.004 48.653 1.00 56.05 176 TYR C C 1
ATOM 9750 O O . TYR C 1 176 ? -27.850 -21.990 48.151 1.00 66.15 176 TYR C O 1
ATOM 9759 N N . LYS C 1 177 ? -26.398 -23.064 49.487 1.00 60.77 177 LYS C N 1
ATOM 9760 C CA . LYS C 1 177 ? -25.648 -21.917 49.960 1.00 60.16 177 LYS C CA 1
ATOM 9761 C C . LYS C 1 177 ? -24.188 -22.308 50.233 1.00 74.00 177 LYS C C 1
ATOM 9762 O O . LYS C 1 177 ? -23.250 -21.661 49.727 1.00 79.12 177 LYS C O 1
ATOM 9768 N N . HIS C 1 178 ? -23.997 -23.341 51.068 1.00 76.53 178 HIS C N 1
ATOM 9769 C CA . HIS C 1 178 ? -22.677 -23.805 51.459 1.00 73.71 178 HIS C CA 1
ATOM 9770 C C . HIS C 1 178 ? -22.566 -25.311 51.289 1.00 68.22 178 HIS C C 1
ATOM 9771 O O . HIS C 1 178 ? -23.557 -26.028 51.407 1.00 75.99 178 HIS C O 1
ATOM 9778 N N . PRO C 1 179 ? -21.339 -25.817 51.035 1.00 66.78 179 PRO C N 1
ATOM 9779 C CA . PRO C 1 179 ? -21.092 -27.253 50.882 1.00 63.63 179 PRO C CA 1
ATOM 9780 C C . PRO C 1 179 ? -20.933 -28.006 52.208 1.00 65.15 179 PRO C C 1
ATOM 9781 O O . PRO C 1 179 ? -21.243 -29.195 52.271 1.00 76.80 179 PRO C O 1
ATOM 9785 N N . GLU C 1 180 ? -20.427 -27.315 53.234 1.00 64.62 180 GLU C N 1
ATOM 9786 C CA . GLU C 1 180 ? -20.273 -27.907 54.556 1.00 69.58 180 GLU C CA 1
ATOM 9787 C C . GLU C 1 180 ? -21.633 -28.432 55.021 1.00 65.04 180 GLU C C 1
ATOM 9788 O O . GLU C 1 180 ? -22.624 -27.740 54.921 1.00 63.77 180 GLU C O 1
ATOM 9794 N N . GLY C 1 181 ? -21.632 -29.679 55.510 1.00 64.13 181 GLY C N 1
ATOM 9795 C CA . GLY C 1 181 ? -22.820 -30.437 55.863 1.00 65.95 181 GLY C CA 1
ATOM 9796 C C . GLY C 1 181 ? -22.937 -31.703 55.026 1.00 73.58 181 GLY C C 1
ATOM 9797 O O . GLY C 1 181 ? -23.627 -32.651 55.413 1.00 74.96 181 GLY C O 1
ATOM 9798 N N . PHE C 1 182 ? -22.258 -31.712 53.871 1.00 78.65 182 PHE C N 1
ATOM 9799 C CA . PHE C 1 182 ? -22.415 -32.764 52.868 1.00 75.80 182 PHE C CA 1
ATOM 9800 C C . PHE C 1 182 ? -21.110 -33.541 52.710 1.00 73.61 182 PHE C C 1
ATOM 9801 O O . PHE C 1 182 ? -20.933 -34.256 51.714 1.00 66.38 182 PHE C O 1
ATOM 9809 N N . GLU C 1 183 ? -20.229 -33.400 53.711 1.00 72.71 183 GLU C N 1
ATOM 9810 C CA . GLU C 1 183 ? -18.998 -34.156 53.832 1.00 70.86 183 GLU C CA 1
ATOM 9811 C C . GLU C 1 183 ? -19.289 -35.653 53.643 1.00 68.14 183 GLU C C 1
ATOM 9812 O O . GLU C 1 183 ? -20.165 -36.210 54.290 1.00 64.56 183 GLU C O 1
ATOM 9818 N N . GLY C 1 184 ? -18.548 -36.271 52.715 1.00 66.47 184 GLY C N 1
ATOM 9819 C CA . GLY C 1 184 ? -18.612 -37.693 52.400 1.00 63.29 184 GLY C CA 1
ATOM 9820 C C . GLY C 1 184 ? -20.024 -38.230 52.220 1.00 62.22 184 GLY C C 1
ATOM 9821 O O . GLY C 1 184 ? -20.353 -39.247 52.790 1.00 70.19 184 GLY C O 1
ATOM 9822 N N . LYS C 1 185 ? -20.857 -37.596 51.394 1.00 58.31 185 LYS C N 1
ATOM 9823 C CA . LYS C 1 185 ? -22.151 -38.204 51.082 1.00 64.76 185 LYS C CA 1
ATOM 9824 C C . LYS C 1 185 ? -22.212 -38.549 49.595 1.00 57.95 185 LYS C C 1
ATOM 9825 O O . LYS C 1 185 ? -21.359 -38.139 48.830 1.00 69.27 185 LYS C O 1
ATOM 9831 N N . ARG C 1 186 ? -23.229 -39.322 49.227 1.00 50.55 186 ARG C N 1
ATOM 9832 C CA . ARG C 1 186 ? -23.453 -39.773 47.869 1.00 54.85 186 ARG C CA 1
ATOM 9833 C C . ARG C 1 186 ? -24.517 -38.863 47.247 1.00 56.86 186 ARG C C 1
ATOM 9834 O O . ARG C 1 186 ? -25.696 -39.015 47.551 1.00 59.11 186 ARG C O 1
ATOM 9842 N N . ILE C 1 187 ? -24.103 -37.957 46.348 1.00 56.49 187 ILE C N 1
ATOM 9843 C CA . ILE C 1 187 ? -24.955 -36.822 45.943 1.00 56.63 187 ILE C CA 1
ATOM 9844 C C . ILE C 1 187 ? -25.247 -36.818 44.433 1.00 54.70 187 ILE C C 1
ATOM 9845 O O . ILE C 1 187 ? -24.365 -36.718 43.597 1.00 61.30 187 ILE C O 1
ATOM 9850 N N . LEU C 1 188 ? -26.535 -36.855 44.116 1.00 55.96 188 LEU C N 1
ATOM 9851 C CA . LEU C 1 188 ? -27.049 -36.813 42.765 1.00 58.46 188 LEU C CA 1
ATOM 9852 C C . LEU C 1 188 ? -27.602 -35.413 42.519 1.00 55.33 188 LEU C C 1
ATOM 9853 O O . LEU C 1 188 ? -28.500 -34.993 43.216 1.00 56.62 188 LEU C O 1
ATOM 9858 N N . VAL C 1 189 ? -27.037 -34.695 41.545 1.00 56.30 189 VAL C N 1
ATOM 9859 C CA . VAL C 1 189 ? -27.624 -33.448 41.124 1.00 57.34 189 VAL C CA 1
ATOM 9860 C C . VAL C 1 189 ? -28.225 -33.638 39.730 1.00 57.22 189 VAL C C 1
ATOM 9861 O O . VAL C 1 189 ? -27.572 -34.156 38.825 1.00 52.53 189 VAL C O 1
ATOM 9865 N N . ILE C 1 190 ? -29.478 -33.199 39.590 1.00 58.42 190 ILE C N 1
ATOM 9866 C CA . ILE C 1 190 ? -30.238 -33.340 38.377 1.00 55.50 190 ILE C CA 1
ATOM 9867 C C . ILE C 1 190 ? -30.049 -32.069 37.545 1.00 51.05 190 ILE C C 1
ATOM 9868 O O . ILE C 1 190 ? -30.262 -30.971 38.048 1.00 57.39 190 ILE C O 1
ATOM 9873 N N . GLY C 1 191 ? -29.630 -32.247 36.286 1.00 47.74 191 GLY C N 1
ATOM 9874 C CA . GLY C 1 191 ? -29.454 -31.178 35.299 1.00 51.82 191 GLY C CA 1
ATOM 9875 C C . GLY C 1 191 ? -28.024 -30.652 35.217 1.00 58.62 191 GLY C C 1
ATOM 9876 O O . GLY C 1 191 ? -27.250 -30.805 36.150 1.00 64.02 191 GLY C O 1
ATOM 9877 N N . ILE C 1 192 ? -27.689 -30.048 34.069 1.00 63.92 192 ILE C N 1
ATOM 9878 C CA . ILE C 1 192 ? -26.382 -29.457 33.807 1.00 67.29 192 ILE C CA 1
ATOM 9879 C C . ILE C 1 192 ? -26.531 -27.935 33.638 1.00 77.38 192 ILE C C 1
ATOM 9880 O O . ILE C 1 192 ? -26.054 -27.343 32.663 1.00 71.28 192 ILE C O 1
ATOM 9885 N N . GLY C 1 193 ? -27.187 -27.297 34.621 1.00 84.36 193 GLY C N 1
ATOM 9886 C CA . GLY C 1 193 ? -27.098 -25.850 34.822 1.00 77.71 193 GLY C CA 1
ATOM 9887 C C . GLY C 1 193 ? -25.643 -25.423 34.951 1.00 72.31 193 GLY C C 1
ATOM 9888 O O . GLY C 1 193 ? -24.784 -26.235 35.281 1.00 61.40 193 GLY C O 1
ATOM 9889 N N . ASN C 1 194 ? -25.356 -24.161 34.628 1.00 71.30 194 ASN C N 1
ATOM 9890 C CA . ASN C 1 194 ? -24.137 -23.505 35.062 1.00 66.74 194 ASN C CA 1
ATOM 9891 C C . ASN C 1 194 ? -24.036 -23.675 36.579 1.00 77.02 194 ASN C C 1
ATOM 9892 O O . ASN C 1 194 ? -22.952 -23.893 37.114 1.00 102.37 194 ASN C O 1
ATOM 9897 N N . SER C 1 195 ? -25.195 -23.584 37.246 1.00 76.63 195 SER C N 1
ATOM 9898 C CA . SER C 1 195 ? -25.332 -23.718 38.682 1.00 67.55 195 SER C CA 1
ATOM 9899 C C . SER C 1 195 ? -25.090 -25.159 39.123 1.00 62.93 195 SER C C 1
ATOM 9900 O O . SER C 1 195 ? -24.259 -25.396 39.976 1.00 65.89 195 SER C O 1
ATOM 9903 N N . ALA C 1 196 ? -25.805 -26.109 38.522 1.00 57.86 196 ALA C N 1
ATOM 9904 C CA . ALA C 1 196 ? -25.560 -27.527 38.795 1.00 58.15 196 ALA C CA 1
ATOM 9905 C C . ALA C 1 196 ? -24.048 -27.814 38.803 1.00 54.24 196 ALA C C 1
ATOM 9906 O O . ALA C 1 196 ? -23.538 -28.458 39.705 1.00 57.52 196 ALA C O 1
ATOM 9908 N N . SER C 1 197 ? -23.349 -27.326 37.785 1.00 47.28 197 SER C N 1
ATOM 9909 C CA . SER C 1 197 ? -21.940 -27.537 37.624 1.00 51.74 197 SER C CA 1
ATOM 9910 C C . SER C 1 197 ? -21.174 -26.931 38.803 1.00 55.72 197 SER C C 1
ATOM 9911 O O . SER C 1 197 ? -20.383 -27.608 39.454 1.00 66.76 197 SER C O 1
ATOM 9914 N N . ASP C 1 198 ? -21.424 -25.655 39.078 1.00 59.24 198 ASP C N 1
ATOM 9915 C CA . ASP C 1 198 ? -20.757 -24.973 40.178 1.00 66.48 198 ASP C CA 1
ATOM 9916 C C . ASP C 1 198 ? -21.021 -25.763 41.466 1.00 55.34 198 ASP C C 1
ATOM 9917 O O . ASP C 1 198 ? -20.113 -25.961 42.259 1.00 56.12 198 ASP C O 1
ATOM 9922 N N . ILE C 1 199 ? -22.265 -26.221 41.647 1.00 49.92 199 ILE C N 1
ATOM 9923 C CA . ILE C 1 199 ? -22.664 -26.921 42.864 1.00 55.58 199 ILE C CA 1
ATOM 9924 C C . ILE C 1 199 ? -21.924 -28.262 42.911 1.00 59.79 199 ILE C C 1
ATOM 9925 O O . ILE C 1 199 ? -21.260 -28.576 43.894 1.00 66.08 199 ILE C O 1
ATOM 9930 N N . ALA C 1 200 ? -22.097 -29.058 41.847 1.00 55.17 200 ALA C N 1
ATOM 9931 C CA . ALA C 1 200 ? -21.477 -30.358 41.724 1.00 51.02 200 ALA C CA 1
ATOM 9932 C C . ALA C 1 200 ? -20.009 -30.235 42.108 1.00 49.70 200 ALA C C 1
ATOM 9933 O O . ALA C 1 200 ? -19.568 -30.819 43.074 1.00 49.28 200 ALA C O 1
ATOM 9935 N N . VAL C 1 201 ? -19.287 -29.402 41.367 1.00 51.99 201 VAL C N 1
ATOM 9936 C CA . VAL C 1 201 ? -17.886 -29.195 41.605 1.00 51.37 201 VAL C CA 1
ATOM 9937 C C . VAL C 1 201 ? -17.658 -28.933 43.099 1.00 52.35 201 VAL C C 1
ATOM 9938 O O . VAL C 1 201 ? -16.885 -29.633 43.716 1.00 61.05 201 VAL C O 1
ATOM 9942 N N . GLU C 1 202 ? -18.360 -27.953 43.674 1.00 54.18 202 GLU C N 1
ATOM 9943 C CA . GLU C 1 202 ? -18.118 -27.515 45.054 1.00 55.88 202 GLU C CA 1
ATOM 9944 C C . GLU C 1 202 ? -18.342 -28.678 46.034 1.00 50.61 202 GLU C C 1
ATOM 9945 O O . GLU C 1 202 ? -17.498 -28.946 46.881 1.00 60.76 202 GLU C O 1
ATOM 9951 N N . LEU C 1 203 ? -19.473 -29.372 45.915 1.00 42.07 203 LEU C N 1
ATOM 9952 C CA . LEU C 1 203 ? -19.767 -30.490 46.791 1.00 47.38 203 LEU C CA 1
ATOM 9953 C C . LEU C 1 203 ? -18.765 -31.632 46.576 1.00 56.75 203 LEU C C 1
ATOM 9954 O O . LEU C 1 203 ? -18.363 -32.296 47.536 1.00 59.91 203 LEU C O 1
ATOM 9959 N N . SER C 1 204 ? -18.385 -31.833 45.310 1.00 63.34 204 SER C N 1
ATOM 9960 C CA . SER C 1 204 ? -17.581 -32.967 44.828 1.00 65.35 204 SER C CA 1
ATOM 9961 C C . SER C 1 204 ? -16.265 -33.113 45.591 1.00 68.57 204 SER C C 1
ATOM 9962 O O . SER C 1 204 ? -15.789 -34.234 45.756 1.00 77.26 204 SER C O 1
ATOM 9965 N N . LYS C 1 205 ? -15.662 -31.989 45.980 1.00 66.17 205 LYS C N 1
ATOM 9966 C CA . LYS C 1 205 ? -14.357 -32.002 46.625 1.00 69.10 205 LYS C CA 1
ATOM 9967 C C . LYS C 1 205 ? -14.358 -32.910 47.867 1.00 71.17 205 LYS C C 1
ATOM 9968 O O . LYS C 1 205 ? -13.557 -33.814 47.965 1.00 78.91 205 LYS C O 1
ATOM 9974 N N . LYS C 1 206 ? -15.269 -32.659 48.808 1.00 77.65 206 LYS C N 1
ATOM 9975 C CA . LYS C 1 206 ? -15.255 -33.298 50.129 1.00 67.05 206 LYS C CA 1
ATOM 9976 C C . LYS C 1 206 ? -16.345 -34.384 50.225 1.00 64.19 206 LYS C C 1
ATOM 9977 O O . LYS C 1 206 ? -16.628 -34.890 51.310 1.00 58.93 206 LYS C O 1
ATOM 9983 N N . ALA C 1 207 ? -16.962 -34.749 49.089 1.00 64.15 207 ALA C N 1
ATOM 9984 C CA . ALA C 1 207 ? -18.073 -35.711 49.066 1.00 59.13 207 ALA C CA 1
ATOM 9985 C C . ALA C 1 207 ? -17.559 -37.081 48.633 1.00 60.60 207 ALA C C 1
ATOM 9986 O O . ALA C 1 207 ? -16.553 -37.207 47.927 1.00 65.96 207 ALA C O 1
ATOM 9988 N N . ALA C 1 208 ? -18.287 -38.113 49.059 1.00 65.87 208 ALA C N 1
ATOM 9989 C CA . ALA C 1 208 ? -17.971 -39.470 48.715 1.00 59.85 208 ALA C CA 1
ATOM 9990 C C . ALA C 1 208 ? -17.962 -39.561 47.186 1.00 63.82 208 ALA C C 1
ATOM 9991 O O . ALA C 1 208 ? -16.906 -39.774 46.564 1.00 60.05 208 ALA C O 1
ATOM 9993 N N . GLN C 1 209 ? -19.141 -39.307 46.607 1.00 62.09 209 GLN C N 1
ATOM 9994 C CA . GLN C 1 209 ? -19.329 -39.243 45.182 1.00 62.87 209 GLN C CA 1
ATOM 9995 C C . GLN C 1 209 ? -20.354 -38.164 44.860 1.00 63.05 209 GLN C C 1
ATOM 9996 O O . GLN C 1 209 ? -21.244 -37.904 45.642 1.00 65.59 209 GLN C O 1
ATOM 10002 N N . VAL C 1 210 ? -20.201 -37.554 43.688 1.00 63.45 210 VAL C N 1
ATOM 10003 C CA . VAL C 1 210 ? -21.223 -36.732 43.103 1.00 53.58 210 VAL C CA 1
ATOM 10004 C C . VAL C 1 210 ? -21.473 -37.238 41.686 1.00 54.96 210 VAL C C 1
ATOM 10005 O O . VAL C 1 210 ? -20.544 -37.469 40.914 1.00 63.75 210 VAL C O 1
ATOM 10009 N N . PHE C 1 211 ? -22.750 -37.404 41.374 1.00 60.08 211 PHE C N 1
ATOM 10010 C CA . PHE C 1 211 ? -23.222 -37.692 40.049 1.00 60.70 211 PHE C CA 1
ATOM 10011 C C . PHE C 1 211 ? -23.870 -36.416 39.524 1.00 56.81 211 PHE C C 1
ATOM 10012 O O . PHE C 1 211 ? -24.032 -35.467 40.277 1.00 57.01 211 PHE C O 1
ATOM 10020 N N . ILE C 1 212 ? -24.230 -36.421 38.242 1.00 51.27 212 ILE C N 1
ATOM 10021 C CA . ILE C 1 212 ? -24.848 -35.284 37.628 1.00 53.84 212 ILE C CA 1
ATOM 10022 C C . ILE C 1 212 ? -25.578 -35.768 36.373 1.00 53.55 212 ILE C C 1
ATOM 10023 O O . ILE C 1 212 ? -24.953 -36.120 35.374 1.00 50.87 212 ILE C O 1
ATOM 10028 N N . SER C 1 213 ? -26.909 -35.835 36.476 1.00 54.13 213 SER C N 1
ATOM 10029 C CA . SER C 1 213 ? -27.771 -36.385 35.447 1.00 55.17 213 SER C CA 1
ATOM 10030 C C . SER C 1 213 ? -27.995 -35.374 34.317 1.00 56.31 213 SER C C 1
ATOM 10031 O O . SER C 1 213 ? -28.178 -34.206 34.581 1.00 58.91 213 SER C O 1
ATOM 10034 N N . THR C 1 214 ? -27.986 -35.861 33.070 1.00 60.26 214 THR C N 1
ATOM 10035 C CA . THR C 1 214 ? -28.560 -35.176 31.899 1.00 63.69 214 THR C CA 1
ATOM 10036 C C . THR C 1 214 ? -28.836 -36.176 30.782 1.00 65.04 214 THR C C 1
ATOM 10037 O O . THR C 1 214 ? -28.036 -37.094 30.548 1.00 70.30 214 THR C O 1
ATOM 10041 N N . ARG C 1 215 ? -29.947 -35.958 30.079 1.00 70.99 215 ARG C N 1
ATOM 10042 C CA . ARG C 1 215 ? -30.182 -36.621 28.829 1.00 78.72 215 ARG C CA 1
ATOM 10043 C C . ARG C 1 215 ? -29.324 -35.945 27.765 1.00 79.74 215 ARG C C 1
ATOM 10044 O O . ARG C 1 215 ? -28.572 -36.593 27.029 1.00 80.89 215 ARG C O 1
ATOM 10052 N N . HIS C 1 216 ? -29.427 -34.620 27.758 1.00 72.06 216 HIS C N 1
ATOM 10053 C CA . HIS C 1 216 ? -29.009 -33.805 26.658 1.00 74.15 216 HIS C CA 1
ATOM 10054 C C . HIS C 1 216 ? -27.494 -33.583 26.797 1.00 67.19 216 HIS C C 1
ATOM 10055 O O . HIS C 1 216 ? -26.753 -33.838 25.876 1.00 61.02 216 HIS C O 1
ATOM 10062 N N . GLY C 1 217 ? -27.067 -33.107 27.974 1.00 60.76 217 GLY C N 1
ATOM 10063 C CA . GLY C 1 217 ? -25.683 -32.920 28.322 1.00 67.48 217 GLY C CA 1
ATOM 10064 C C . GLY C 1 217 ? -25.017 -31.850 27.479 1.00 74.89 217 GLY C C 1
ATOM 10065 O O . GLY C 1 217 ? -24.902 -31.993 26.248 1.00 94.60 217 GLY C O 1
ATOM 10066 N N . SER C 1 218 ? -24.509 -30.812 28.152 1.00 66.31 218 SER C N 1
ATOM 10067 C CA . SER C 1 218 ? -24.086 -29.602 27.474 1.00 66.41 218 SER C CA 1
ATOM 10068 C C . SER C 1 218 ? -22.658 -29.725 26.957 1.00 56.08 218 SER C C 1
ATOM 10069 O O . SER C 1 218 ? -21.972 -30.647 27.229 1.00 53.57 218 SER C O 1
ATOM 10072 N N . TRP C 1 219 ? -22.268 -28.740 26.164 1.00 59.46 219 TRP C N 1
ATOM 10073 C CA . TRP C 1 219 ? -20.894 -28.389 25.961 1.00 67.33 219 TRP C CA 1
ATOM 10074 C C . TRP C 1 219 ? -20.417 -27.584 27.171 1.00 67.25 219 TRP C C 1
ATOM 10075 O O . TRP C 1 219 ? -21.097 -26.659 27.627 1.00 69.23 219 TRP C O 1
ATOM 10086 N N . VAL C 1 220 ? -19.258 -27.978 27.703 1.00 61.55 220 VAL C N 1
ATOM 10087 C CA . VAL C 1 220 ? -18.618 -27.295 28.783 1.00 56.52 220 VAL C CA 1
ATOM 10088 C C . VAL C 1 220 ? -17.497 -26.442 28.222 1.00 57.19 220 VAL C C 1
ATOM 10089 O O . VAL C 1 220 ? -16.754 -26.890 27.338 1.00 61.94 220 VAL C O 1
ATOM 10093 N N . MET C 1 221 ? -17.344 -25.259 28.819 1.00 53.39 221 MET C N 1
ATOM 10094 C CA . MET C 1 221 ? -16.457 -24.255 28.311 1.00 55.02 221 MET C CA 1
ATOM 10095 C C . MET C 1 221 ? -15.867 -23.442 29.459 1.00 52.76 221 MET C C 1
ATOM 10096 O O . MET C 1 221 ? -16.568 -23.096 30.397 1.00 52.87 221 MET C O 1
ATOM 10101 N N . SER C 1 222 ? -14.582 -23.116 29.353 1.00 52.44 222 SER C N 1
ATOM 10102 C CA . SER C 1 222 ? -13.908 -22.349 30.381 1.00 50.85 222 SER C CA 1
ATOM 10103 C C . SER C 1 222 ? -13.991 -20.873 30.015 1.00 51.41 222 SER C C 1
ATOM 10104 O O . SER C 1 222 ? -14.060 -20.532 28.850 1.00 54.93 222 SER C O 1
ATOM 10107 N N . ARG C 1 223 ? -13.921 -20.053 31.063 1.00 50.35 223 ARG C N 1
ATOM 10108 C CA . ARG C 1 223 ? -13.939 -18.578 30.971 1.00 50.42 223 ARG C CA 1
ATOM 10109 C C . ARG C 1 223 ? -12.639 -18.158 30.307 1.00 50.52 223 ARG C C 1
ATOM 10110 O O . ARG C 1 223 ? -12.617 -17.088 29.703 1.00 49.42 223 ARG C O 1
ATOM 10118 N N . ILE C 1 224 ? -11.598 -18.971 30.484 1.00 57.05 224 ILE C N 1
ATOM 10119 C CA . ILE C 1 224 ? -10.293 -18.751 29.838 1.00 58.70 224 ILE C CA 1
ATOM 10120 C C . ILE C 1 224 ? -10.454 -19.019 28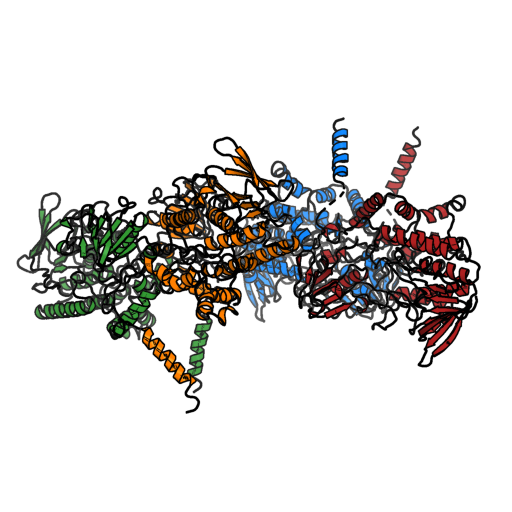.343 1.00 60.57 224 ILE C C 1
ATOM 10121 O O . ILE C 1 224 ? -11.014 -20.050 27.948 1.00 65.36 224 ILE C O 1
ATOM 10126 N N . SER C 1 225 ? -9.905 -18.132 27.518 1.00 59.14 225 SER C N 1
ATOM 10127 C CA . SER C 1 225 ? -9.891 -18.350 26.087 1.00 62.65 225 SER C CA 1
ATOM 10128 C C . SER C 1 225 ? -8.501 -18.055 25.531 1.00 69.29 225 SER C C 1
ATOM 10129 O O . SER C 1 225 ? -7.532 -17.945 26.263 1.00 80.08 225 SER C O 1
ATOM 10132 N N . ASP C 1 226 ? -8.439 -18.003 24.206 1.00 65.42 226 ASP C N 1
ATOM 10133 C CA . ASP C 1 226 ? -7.267 -17.623 23.459 1.00 62.79 226 ASP C CA 1
ATOM 10134 C C . ASP C 1 226 ? -6.381 -16.708 24.314 1.00 60.87 226 ASP C C 1
ATOM 10135 O O . ASP C 1 226 ? -6.827 -15.665 24.770 1.00 60.92 226 ASP C O 1
ATOM 10140 N N . ASP C 1 227 ? -5.155 -17.169 24.583 1.00 62.17 227 ASP C N 1
ATOM 10141 C CA . ASP C 1 227 ? -4.094 -16.378 25.231 1.00 76.58 227 ASP C CA 1
ATOM 10142 C C . ASP C 1 227 ? -4.529 -15.915 26.631 1.00 75.60 227 ASP C C 1
ATOM 10143 O O . ASP C 1 227 ? -3.991 -14.919 27.182 1.00 65.61 227 ASP C O 1
ATOM 10148 N N . GLY C 1 228 ? -5.483 -16.665 27.201 1.00 74.18 228 GLY C N 1
ATOM 10149 C CA . GLY C 1 228 ? -5.987 -16.472 28.554 1.00 72.32 228 GLY C CA 1
ATOM 10150 C C . GLY C 1 228 ? -6.872 -15.246 28.688 1.00 71.78 228 GLY C C 1
ATOM 10151 O O . GLY C 1 228 ? -7.100 -14.764 29.806 1.00 62.39 228 GLY C O 1
ATOM 10152 N N . TYR C 1 229 ? -7.372 -14.741 27.554 1.00 77.98 229 TYR C N 1
ATOM 10153 C CA . TYR C 1 229 ? -8.297 -13.636 27.566 1.00 74.06 229 TYR C CA 1
ATOM 10154 C C . TYR C 1 229 ? -9.702 -14.188 27.784 1.00 69.63 229 TYR C C 1
ATOM 10155 O O . TYR C 1 229 ? -10.000 -15.310 27.369 1.00 66.86 229 TYR C O 1
ATOM 10164 N N . PRO C 1 230 ? -10.574 -13.426 28.485 1.00 64.94 230 PRO C N 1
ATOM 10165 C CA . PRO C 1 230 ? -11.930 -13.870 28.795 1.00 58.02 230 PRO C CA 1
ATOM 10166 C C . PRO C 1 230 ? -12.683 -14.277 27.531 1.00 55.35 230 PRO C C 1
ATOM 10167 O O . PRO C 1 230 ? -12.527 -13.655 26.483 1.00 56.17 230 PRO C O 1
ATOM 10171 N N . TRP C 1 231 ? -13.474 -15.334 27.662 1.00 53.80 231 TRP C N 1
ATOM 10172 C CA . TRP C 1 231 ? -14.090 -15.980 26.537 1.00 58.27 231 TRP C CA 1
ATOM 10173 C C . TRP C 1 231 ? -15.040 -15.016 25.826 1.00 63.03 231 TRP C C 1
ATOM 10174 O O . TRP C 1 231 ? -15.212 -15.103 24.609 1.00 76.26 231 TRP C O 1
ATOM 10185 N N . ASP C 1 232 ? -15.695 -14.134 26.587 1.00 61.50 232 ASP C N 1
ATOM 10186 C CA . ASP C 1 232 ? -16.776 -13.365 26.010 1.00 63.91 232 ASP C CA 1
ATOM 10187 C C . ASP C 1 232 ? -16.194 -12.378 24.993 1.00 63.44 232 ASP C C 1
ATOM 10188 O O . ASP C 1 232 ? -16.798 -12.133 23.957 1.00 73.17 232 ASP C O 1
ATOM 10193 N N . MET C 1 233 ? -14.999 -11.855 25.262 1.00 60.40 233 MET C N 1
ATOM 10194 C CA . MET C 1 233 ? -14.410 -10.898 24.363 1.00 63.20 233 MET C CA 1
ATOM 10195 C C . MET C 1 233 ? -13.870 -11.612 23.119 1.00 68.74 233 MET C C 1
ATOM 10196 O O . MET C 1 233 ? -13.630 -10.971 22.105 1.00 70.02 233 MET C O 1
ATOM 10201 N N . VAL C 1 234 ? -13.661 -12.931 23.192 1.00 69.26 234 VAL C N 1
ATOM 10202 C CA . VAL C 1 234 ? -13.175 -13.633 22.022 1.00 67.79 234 VAL C CA 1
ATOM 10203 C C . VAL C 1 234 ? -14.373 -14.063 21.184 1.00 66.76 234 VAL C C 1
ATOM 10204 O O . VAL C 1 234 ? -14.292 -14.059 19.969 1.00 67.88 234 VAL C O 1
ATOM 10208 N N . PHE C 1 235 ? -15.471 -14.426 21.846 1.00 68.89 235 PHE C N 1
ATOM 10209 C CA . PHE C 1 235 ? -16.600 -15.035 21.172 1.00 77.31 235 PHE C CA 1
ATOM 10210 C C . PHE C 1 235 ? -17.552 -13.931 20.692 1.00 78.44 235 PHE C C 1
ATOM 10211 O O . PHE C 1 235 ? -18.024 -13.962 19.556 1.00 94.97 235 PHE C O 1
ATOM 10219 N N . HIS C 1 236 ? -17.836 -12.950 21.552 1.00 79.77 236 HIS C N 1
ATOM 10220 C CA . HIS C 1 236 ? -18.748 -11.854 21.198 1.00 78.60 236 HIS C CA 1
ATOM 10221 C C . HIS C 1 236 ? -17.981 -10.739 20.471 1.00 86.28 236 HIS C C 1
ATOM 10222 O O . HIS C 1 236 ? -17.515 -9.765 21.083 1.00 71.69 236 HIS C O 1
ATOM 10229 N N . THR C 1 237 ? -17.882 -10.911 19.147 1.00 93.88 237 THR C N 1
ATOM 10230 C CA . THR C 1 237 ? -17.254 -9.973 18.239 1.00 105.81 237 THR C CA 1
ATOM 10231 C C . THR C 1 237 ? -18.120 -9.905 16.975 1.00 119.74 237 THR C C 1
ATOM 10232 O O . THR C 1 237 ? -18.445 -10.947 16.385 1.00 112.20 237 THR C O 1
ATOM 10236 N N . ARG C 1 238 ? -18.487 -8.672 16.592 1.00 125.17 238 ARG C N 1
ATOM 10237 C CA . ARG C 1 238 ? -19.396 -8.389 15.478 1.00 120.32 238 ARG C CA 1
ATOM 10238 C C . ARG C 1 238 ? -19.142 -9.397 14.347 1.00 112.80 238 ARG C C 1
ATOM 10239 O O . ARG C 1 238 ? -20.027 -10.210 14.013 1.00 97.41 238 ARG C O 1
ATOM 10247 N N . PHE C 1 239 ? -17.914 -9.359 13.806 1.00 107.46 239 PHE C N 1
ATOM 10248 C CA . PHE C 1 239 ? -17.495 -10.175 12.669 1.00 97.20 239 PHE C CA 1
ATOM 10249 C C . PHE C 1 239 ? -17.882 -11.644 12.883 1.00 99.17 239 PHE C C 1
ATOM 10250 O O . PHE C 1 239 ? -18.456 -12.270 12.000 1.00 98.35 239 PHE C O 1
ATOM 10258 N N . SER C 1 240 ? -17.551 -12.189 14.056 1.00 94.71 240 SER C N 1
ATOM 10259 C CA . SER C 1 240 ? -17.812 -13.584 14.346 1.00 90.78 240 SER C CA 1
ATOM 10260 C C . SER C 1 240 ? -19.321 -13.856 14.342 1.00 93.26 240 SER C C 1
ATOM 10261 O O . SER C 1 240 ? -19.759 -14.849 13.756 1.00 92.13 240 SER C O 1
ATOM 10264 N N . SER C 1 241 ? -20.097 -12.974 14.992 1.00 95.32 241 SER C N 1
ATOM 10265 C CA . SER C 1 241 ? -21.561 -13.136 15.112 1.00 94.89 241 SER C CA 1
ATOM 10266 C C . SER C 1 241 ? -22.191 -13.319 13.729 1.00 95.06 241 SER C C 1
ATOM 10267 O O . SER C 1 241 ? -23.077 -14.165 13.544 1.00 95.73 241 SER C O 1
ATOM 10270 N N . MET C 1 242 ? -21.714 -12.513 12.776 1.00 98.21 242 MET C N 1
ATOM 10271 C CA . MET C 1 242 ? -22.105 -12.594 11.372 1.00 101.46 242 MET C CA 1
ATOM 10272 C C . MET C 1 242 ? -21.908 -14.016 10.837 1.00 94.45 242 MET C C 1
ATOM 10273 O O . MET C 1 242 ? -22.829 -14.595 10.282 1.00 95.09 242 MET C O 1
ATOM 10278 N N . LEU C 1 243 ? -20.698 -14.553 11.002 1.00 88.83 243 LEU C N 1
ATOM 10279 C CA . LEU C 1 243 ? -20.383 -15.881 10.509 1.00 95.01 243 LEU C CA 1
ATOM 10280 C C . LEU C 1 243 ? -21.359 -16.895 11.111 1.00 97.62 243 LEU C C 1
ATOM 10281 O O . LEU C 1 243 ? -21.819 -17.799 10.419 1.00 99.60 243 LEU C O 1
ATOM 10286 N N . ARG C 1 244 ? -21.665 -16.735 12.400 1.00 94.93 244 ARG C N 1
ATOM 10287 C CA . ARG C 1 244 ? -22.553 -17.664 13.084 1.00 104.56 244 ARG C CA 1
ATOM 10288 C C . ARG C 1 244 ? -23.954 -17.582 12.461 1.00 109.55 244 ARG C C 1
ATOM 10289 O O . ARG C 1 244 ? -24.642 -18.604 12.308 1.00 97.69 244 ARG C O 1
ATOM 10297 N N . ASN C 1 245 ? -24.359 -16.361 12.090 1.00 109.94 245 ASN C N 1
ATOM 10298 C CA . ASN C 1 245 ? -25.678 -16.108 11.505 1.00 106.66 245 ASN C CA 1
ATOM 10299 C C . ASN C 1 245 ? -25.760 -16.621 10.056 1.00 107.77 245 ASN C C 1
ATOM 10300 O O . ASN C 1 245 ? -26.731 -17.286 9.706 1.00 111.45 245 ASN C O 1
ATOM 10305 N N . VAL C 1 246 ? -24.750 -16.315 9.228 1.00 99.76 246 VAL C N 1
ATOM 10306 C CA . VAL C 1 246 ? -24.824 -16.514 7.769 1.00 80.37 246 VAL C CA 1
ATOM 10307 C C . VAL C 1 246 ? -24.484 -17.964 7.404 1.00 78.63 246 VAL C C 1
ATOM 10308 O O . VAL C 1 246 ? -25.198 -18.571 6.608 1.00 86.74 246 VAL C O 1
ATOM 10312 N N . LEU C 1 247 ? -23.399 -18.504 7.972 1.00 76.99 247 LEU C N 1
ATOM 10313 C CA . LEU C 1 247 ? -22.857 -19.781 7.524 1.00 79.62 247 LEU C CA 1
ATOM 10314 C C . LEU C 1 247 ? -23.912 -20.866 7.698 1.00 84.43 247 LEU C C 1
ATOM 10315 O O . LEU C 1 247 ? -24.728 -20.803 8.615 1.00 92.20 247 LEU C O 1
ATOM 10320 N N . PRO C 1 248 ? -23.903 -21.912 6.845 1.00 89.15 248 PRO C N 1
ATOM 10321 C CA . PRO C 1 248 ? -24.866 -23.005 6.977 1.00 84.44 248 PRO C CA 1
ATOM 10322 C C . PRO C 1 248 ? -24.778 -23.546 8.407 1.00 83.24 248 PRO C C 1
ATOM 10323 O O . PRO C 1 248 ? -23.683 -23.651 8.957 1.00 98.64 248 PRO C O 1
ATOM 10327 N N . ARG C 1 249 ? -25.922 -23.879 8.992 1.00 80.22 249 ARG C N 1
ATOM 10328 C CA . ARG C 1 249 ? -25.965 -24.156 10.412 1.00 86.59 249 ARG C CA 1
ATOM 10329 C C . ARG C 1 249 ? -24.977 -25.280 10.737 1.00 93.00 249 ARG C C 1
ATOM 10330 O O . ARG C 1 249 ? -24.285 -25.204 11.751 1.00 104.16 249 ARG C O 1
ATOM 10338 N N . THR C 1 250 ? -24.871 -26.286 9.863 1.00 87.13 250 THR C N 1
ATOM 10339 C CA . THR C 1 250 ? -23.920 -27.377 10.092 1.00 90.42 250 THR C CA 1
ATOM 10340 C C . THR C 1 250 ? -22.495 -26.817 10.142 1.00 83.68 250 THR C C 1
ATOM 10341 O O . THR C 1 250 ? -21.820 -26.984 11.139 1.00 101.57 250 THR C O 1
ATOM 10345 N N . VAL C 1 251 ? -22.064 -26.117 9.090 1.00 76.73 251 VAL C N 1
ATOM 10346 C CA . VAL C 1 251 ? -20.734 -25.506 9.074 1.00 74.65 251 VAL C CA 1
ATOM 10347 C C . VAL C 1 251 ? -20.449 -24.846 10.424 1.00 76.63 251 VAL C C 1
ATOM 10348 O O . VAL C 1 251 ? -19.308 -24.849 10.858 1.00 74.29 251 VAL C O 1
ATOM 10352 N N . VAL C 1 252 ? -21.474 -24.240 11.036 1.00 80.64 252 VAL C N 1
ATOM 10353 C CA . VAL C 1 252 ? -21.328 -23.560 12.313 1.00 84.12 252 VAL C CA 1
ATOM 10354 C C . VAL C 1 252 ? -21.204 -24.605 13.425 1.00 83.29 252 VAL C C 1
ATOM 10355 O O . VAL C 1 252 ? -20.307 -24.520 14.238 1.00 91.91 252 VAL C O 1
ATOM 10359 N N . LYS C 1 253 ? -22.115 -25.578 13.450 1.00 83.71 253 LYS C N 1
ATOM 10360 C CA . LYS C 1 253 ? -22.065 -26.704 14.399 1.00 95.01 253 LYS C CA 1
ATOM 10361 C C . LYS C 1 253 ? -20.720 -27.441 14.277 1.00 90.82 253 LYS C C 1
ATOM 10362 O O . LYS C 1 253 ? -20.095 -27.735 15.283 1.00 88.65 253 LYS C O 1
ATOM 10368 N N . TRP C 1 254 ? -20.299 -27.738 13.040 1.00 99.56 254 TRP C N 1
ATOM 10369 C CA . TRP C 1 254 ? -18.998 -28.381 12.723 1.00 101.97 254 TRP C CA 1
ATOM 10370 C C . TRP C 1 254 ? -17.860 -27.616 13.391 1.00 81.14 254 TRP C C 1
ATOM 10371 O O . TRP C 1 254 ? -16.819 -28.169 13.634 1.00 75.80 254 TRP C O 1
ATOM 10382 N N . MET C 1 255 ? -18.053 -26.311 13.557 1.00 81.29 255 MET C N 1
ATOM 10383 C CA . MET C 1 255 ? -17.051 -25.414 14.091 1.00 95.00 255 MET C CA 1
ATOM 10384 C C . MET C 1 255 ? -17.156 -25.363 15.613 1.00 91.87 255 MET C C 1
ATOM 10385 O O . MET C 1 255 ? -16.155 -25.449 16.290 1.00 99.66 255 MET C O 1
ATOM 10390 N N . MET C 1 256 ? -18.368 -25.226 16.146 1.00 91.84 256 MET C N 1
ATOM 10391 C CA . MET C 1 256 ? -18.558 -25.283 17.593 1.00 86.60 256 MET C CA 1
ATOM 10392 C C . MET C 1 256 ? -17.930 -26.589 18.084 1.00 79.43 256 MET C C 1
ATOM 10393 O O . MET C 1 256 ? -17.068 -26.577 18.945 1.00 91.79 256 MET C O 1
ATOM 10398 N N . GLU C 1 257 ? -18.327 -27.704 17.480 1.00 76.98 257 GLU C N 1
ATOM 10399 C CA . GLU C 1 257 ? -17.869 -29.020 17.897 1.00 83.47 257 GLU C CA 1
ATOM 10400 C C . GLU C 1 257 ? -16.341 -29.015 18.072 1.00 82.10 257 GLU C C 1
ATOM 10401 O O . GLU C 1 257 ? -15.832 -29.420 19.111 1.00 79.31 257 GLU C O 1
ATOM 10407 N N . GLN C 1 258 ? -15.618 -28.525 17.061 1.00 80.57 258 GLN C N 1
ATOM 10408 C CA . GLN C 1 258 ? -14.159 -28.531 17.073 1.00 83.99 258 GLN C CA 1
ATOM 10409 C C . GLN C 1 258 ? -13.670 -27.625 18.200 1.00 78.27 258 GLN C C 1
ATOM 10410 O O . GLN C 1 258 ? -13.020 -28.084 19.127 1.00 100.36 258 GLN C O 1
ATOM 10416 N N . GLN C 1 259 ? -14.016 -26.346 18.124 1.00 84.11 259 GLN C N 1
ATOM 10417 C CA . GLN C 1 259 ? -13.606 -25.372 19.118 1.00 95.87 259 GLN C CA 1
ATOM 10418 C C . GLN C 1 259 ? -13.852 -25.946 20.521 1.00 84.78 259 GLN C C 1
ATOM 10419 O O . GLN C 1 259 ? -12.933 -25.971 21.322 1.00 81.09 259 GLN C O 1
ATOM 10425 N N . MET C 1 260 ? -15.068 -26.446 20.788 1.00 79.78 260 MET C N 1
ATOM 10426 C CA . MET C 1 260 ? -15.484 -26.890 22.143 1.00 79.43 260 MET C CA 1
ATOM 10427 C C . MET C 1 260 ? -14.603 -28.037 22.651 1.00 78.43 260 MET C C 1
ATOM 10428 O O . MET C 1 260 ? -14.257 -28.045 23.829 1.00 78.96 260 MET C O 1
ATOM 10433 N N . ASN C 1 261 ? -14.273 -28.982 21.761 1.00 74.03 261 ASN C N 1
ATOM 10434 C CA . ASN C 1 261 ? -13.524 -30.195 22.093 1.00 67.56 261 ASN C CA 1
ATOM 10435 C C . ASN C 1 261 ? -12.014 -29.958 22.245 1.00 62.65 261 ASN C C 1
ATOM 10436 O O . ASN C 1 261 ? -11.339 -30.828 22.761 1.00 67.81 261 ASN C O 1
ATOM 10441 N N . ARG C 1 262 ? -11.481 -28.821 21.784 1.00 62.93 262 ARG C N 1
ATOM 10442 C CA . ARG C 1 262 ? -10.070 -28.453 22.037 1.00 66.49 262 ARG C CA 1
ATOM 10443 C C . ARG C 1 262 ? -9.692 -28.756 23.488 1.00 60.56 262 ARG C C 1
ATOM 10444 O O . ARG C 1 262 ? -8.642 -29.265 23.744 1.00 71.62 262 ARG C O 1
ATOM 10452 N N . TRP C 1 263 ? -10.552 -28.380 24.433 1.00 62.60 263 TRP C N 1
ATOM 10453 C CA . TRP C 1 263 ? -10.326 -28.604 25.862 1.00 61.35 263 TRP C CA 1
ATOM 10454 C C . TRP C 1 263 ? -10.259 -30.100 26.171 1.00 62.14 263 TRP C C 1
ATOM 10455 O O . TRP C 1 263 ? -9.341 -30.588 26.823 1.00 64.03 263 TRP C O 1
ATOM 10466 N N . PHE C 1 264 ? -11.284 -30.814 25.728 1.00 59.55 264 PHE C N 1
ATOM 10467 C CA . PHE C 1 264 ? -11.363 -32.234 25.959 1.00 60.71 264 PHE C CA 1
ATOM 10468 C C . PHE C 1 264 ? -12.432 -32.834 25.039 1.00 54.70 264 PHE C C 1
ATOM 10469 O O . PHE C 1 264 ? -13.333 -32.144 24.599 1.00 57.97 264 PHE C O 1
ATOM 10477 N N . ASN C 1 265 ? -12.300 -34.123 24.749 1.00 50.42 265 ASN C N 1
ATOM 10478 C CA . ASN C 1 265 ? -13.253 -34.842 23.948 1.00 54.45 265 ASN C CA 1
ATOM 10479 C C . ASN C 1 265 ? -14.509 -35.046 24.799 1.00 53.70 265 ASN C C 1
ATOM 10480 O O . ASN C 1 265 ? -14.474 -35.738 25.815 1.00 62.64 265 ASN C O 1
ATOM 10485 N N . HIS C 1 266 ? -15.618 -34.435 24.381 1.00 53.19 266 HIS C N 1
ATOM 10486 C CA . HIS C 1 266 ? -16.847 -34.451 25.159 1.00 53.32 266 HIS C CA 1
ATOM 10487 C C . HIS C 1 266 ? -17.498 -35.840 25.113 1.00 55.41 266 HIS C C 1
ATOM 10488 O O . HIS C 1 266 ? -18.233 -36.195 26.034 1.00 55.35 266 HIS C O 1
ATOM 10495 N N . GLU C 1 267 ? -17.250 -36.596 24.041 1.00 55.19 267 GLU C N 1
ATOM 10496 C CA . GLU C 1 267 ? -17.726 -37.968 23.943 1.00 64.22 267 GLU C CA 1
ATOM 10497 C C . GLU C 1 267 ? -17.147 -38.789 25.107 1.00 61.94 267 GLU C C 1
ATOM 10498 O O . GLU C 1 267 ? -17.863 -39.468 25.835 1.00 68.30 267 GLU C O 1
ATOM 10504 N N . ASN C 1 268 ? -15.836 -38.683 25.287 1.00 61.30 268 ASN C N 1
ATOM 10505 C CA . ASN C 1 268 ? -15.084 -39.486 26.227 1.00 63.96 268 ASN C CA 1
ATOM 10506 C C . ASN C 1 268 ? -15.490 -39.154 27.663 1.00 68.32 268 ASN C C 1
ATOM 10507 O O . ASN C 1 268 ? -15.634 -40.074 28.487 1.00 69.16 268 ASN C O 1
ATOM 10512 N N . TYR C 1 269 ? -15.631 -37.848 27.947 1.00 65.22 269 TYR C N 1
ATOM 10513 C CA . TYR C 1 269 ? -15.953 -37.357 29.287 1.00 59.28 269 TYR C CA 1
ATOM 10514 C C . TYR C 1 269 ? -17.445 -37.544 29.563 1.00 64.19 269 TYR C C 1
ATOM 10515 O O . TYR C 1 269 ? -17.871 -37.499 30.724 1.00 71.47 269 TYR C O 1
ATOM 10524 N N . GLY C 1 270 ? -18.212 -37.754 28.488 1.00 62.38 270 GLY C N 1
ATOM 10525 C CA . GLY C 1 270 ? -19.538 -38.327 28.556 1.00 59.00 270 GLY C CA 1
ATOM 10526 C C . GLY C 1 270 ? -20.637 -37.285 28.502 1.00 61.04 270 GLY C C 1
ATOM 10527 O O . GLY C 1 270 ? -21.806 -37.595 28.789 1.00 67.17 270 GLY C O 1
ATOM 10528 N N . LEU C 1 271 ? -20.316 -36.057 28.085 1.00 56.98 271 LEU C N 1
ATOM 10529 C CA . LEU C 1 271 ? -21.379 -35.058 28.015 1.00 69.26 271 LEU C CA 1
ATOM 10530 C C . LEU C 1 271 ? -21.551 -34.539 26.581 1.00 69.63 271 LEU C C 1
ATOM 10531 O O . LEU C 1 271 ? -22.070 -33.453 26.353 1.00 67.09 271 LEU C O 1
ATOM 10536 N N . GLU C 1 272 ? -21.196 -35.382 25.616 1.00 73.56 272 GLU C N 1
ATOM 10537 C CA . GLU C 1 272 ? -21.544 -35.154 24.242 1.00 75.25 272 GLU C CA 1
ATOM 10538 C C . GLU C 1 272 ? -23.046 -34.914 24.193 1.00 79.85 272 GLU C C 1
ATOM 10539 O O . GLU C 1 272 ? -23.807 -35.706 24.755 1.00 72.81 272 GLU C O 1
ATOM 10545 N N . PRO C 1 273 ? -23.481 -33.775 23.597 1.00 82.17 273 PRO C N 1
ATOM 10546 C CA . PRO C 1 273 ? -24.899 -33.499 23.334 1.00 75.01 273 PRO C CA 1
ATOM 10547 C C . PRO C 1 273 ? -25.594 -34.429 22.326 1.00 81.22 273 PRO C C 1
ATOM 10548 O O . PRO C 1 273 ? -24.929 -35.122 21.560 1.00 85.01 273 PRO C O 1
ATOM 10552 N N . GLN C 1 274 ? -26.931 -34.421 22.337 1.00 91.40 274 GLN C N 1
ATOM 10553 C CA . GLN C 1 274 ? -27.737 -35.115 21.320 1.00 98.80 274 GLN C CA 1
ATOM 10554 C C . GLN C 1 274 ? -27.761 -34.262 20.045 1.00 103.46 274 GLN C C 1
ATOM 10555 O O . GLN C 1 274 ? -27.117 -34.618 19.049 1.00 104.42 274 GLN C O 1
ATOM 10561 N N . ASN C 1 275 ? -28.475 -33.129 20.090 1.00 104.55 275 ASN C N 1
ATOM 10562 C CA . ASN C 1 275 ? -28.568 -32.212 18.939 1.00 105.95 275 ASN C CA 1
ATOM 10563 C C . ASN C 1 275 ? -27.519 -31.110 19.118 1.00 99.99 275 ASN C C 1
ATOM 10564 O O . ASN C 1 275 ? -27.682 -30.172 19.885 1.00 85.61 275 ASN C O 1
ATOM 10569 N N . LYS C 1 276 ? -26.421 -31.266 18.384 1.00 99.67 276 LYS C N 1
ATOM 10570 C CA . LYS C 1 276 ? -25.399 -30.277 18.272 1.00 109.92 276 LYS C CA 1
ATOM 10571 C C . LYS C 1 276 ? -25.886 -29.193 17.302 1.00 129.05 276 LYS C C 1
ATOM 10572 O O . LYS C 1 276 ? -25.272 -28.126 17.185 1.00 136.06 276 LYS C O 1
ATOM 10578 N N . TYR C 1 277 ? -26.984 -29.502 16.602 1.00 143.48 277 TYR C N 1
ATOM 10579 C CA . TYR C 1 277 ? -27.716 -28.569 15.749 1.00 142.46 277 TYR C CA 1
ATOM 10580 C C . TYR C 1 277 ? -27.952 -27.253 16.493 1.00 135.51 277 TYR C C 1
ATOM 10581 O O . TYR C 1 277 ? -27.726 -26.174 15.942 1.00 160.97 277 TYR C O 1
ATOM 10590 N N . LEU C 1 278 ? -28.330 -27.355 17.773 1.00 117.32 278 LEU C N 1
ATOM 10591 C CA . LEU C 1 278 ? -28.766 -26.218 18.584 1.00 111.46 278 LEU C CA 1
ATOM 10592 C C . LEU C 1 278 ? -27.572 -25.359 19.005 1.00 108.73 278 LEU C C 1
ATOM 10593 O O . LEU C 1 278 ? -26.522 -25.869 19.336 1.00 108.12 278 LEU C O 1
ATOM 10598 N N . MET C 1 279 ? -27.782 -24.038 19.004 1.00 117.61 279 MET C N 1
ATOM 10599 C CA . MET C 1 279 ? -26.846 -23.066 19.555 1.00 118.33 279 MET C CA 1
ATOM 10600 C C . MET C 1 279 ? -27.204 -22.797 21.028 1.00 114.43 279 MET C C 1
ATOM 10601 O O . MET C 1 279 ? -27.126 -21.657 21.514 1.00 103.54 279 MET C O 1
ATOM 10606 N N . LYS C 1 280 ? -27.554 -23.877 21.745 1.00 114.96 280 LYS C N 1
ATOM 10607 C CA . LYS C 1 280 ? -27.882 -23.851 23.175 1.00 108.35 280 LYS C CA 1
ATOM 10608 C C . LYS C 1 280 ? -26.691 -23.276 23.960 1.00 100.71 280 LYS C C 1
ATOM 10609 O O . LYS C 1 280 ? -25.534 -23.497 23.593 1.00 94.52 280 LYS C O 1
ATOM 10615 N N . GLU C 1 281 ? -26.981 -22.536 25.037 1.00 95.75 281 GLU C N 1
ATOM 10616 C CA . GLU C 1 281 ? -25.933 -21.925 25.856 1.00 89.11 281 GLU C CA 1
ATOM 10617 C C . GLU C 1 281 ? -25.050 -23.017 26.464 1.00 82.79 281 GLU C C 1
ATOM 10618 O O . GLU C 1 281 ? -25.533 -23.890 27.185 1.00 85.46 281 GLU C O 1
ATOM 10624 N N . PRO C 1 282 ? -23.720 -23.001 26.226 1.00 85.08 282 PRO C N 1
ATOM 10625 C CA . PRO C 1 282 ? -22.811 -23.932 26.892 1.00 79.51 282 PRO C CA 1
ATOM 10626 C C . PRO C 1 282 ? -22.579 -23.508 28.350 1.00 76.90 282 PRO C C 1
ATOM 10627 O O . PRO C 1 282 ? -22.702 -22.306 28.669 1.00 76.80 282 PRO C O 1
ATOM 10631 N N . VAL C 1 283 ? -22.271 -24.482 29.220 1.00 68.91 283 VAL C N 1
ATOM 10632 C CA . VAL C 1 283 ? -22.015 -24.191 30.629 1.00 68.92 283 VAL C CA 1
ATOM 10633 C C . VAL C 1 283 ? -20.614 -23.600 30.720 1.00 72.02 283 VAL C C 1
ATOM 10634 O O . VAL C 1 283 ? -19.739 -23.940 29.911 1.00 72.21 283 VAL C O 1
ATOM 10638 N N . LEU C 1 284 ? -20.419 -22.742 31.720 1.00 80.14 284 LEU C N 1
ATOM 10639 C CA . LEU C 1 284 ? -19.146 -22.091 31.954 1.00 83.98 284 LEU C CA 1
ATOM 10640 C C . LEU C 1 284 ? -18.622 -22.468 33.343 1.00 77.59 284 LEU C C 1
ATOM 10641 O O . LEU C 1 284 ? -19.016 -21.938 34.387 1.00 86.67 284 LEU C O 1
ATOM 10646 N N . ASN C 1 285 ? -17.706 -23.425 33.316 1.00 70.04 285 ASN C N 1
ATOM 10647 C CA . ASN C 1 285 ? -17.109 -23.950 34.480 1.00 65.16 285 ASN C CA 1
ATOM 10648 C C . ASN C 1 285 ? -15.677 -24.278 34.105 1.00 64.08 285 ASN C C 1
ATOM 10649 O O . ASN C 1 285 ? -15.464 -25.089 33.221 1.00 68.71 285 ASN C O 1
ATOM 10654 N N . ASP C 1 286 ? -14.724 -23.629 34.772 1.00 59.97 286 ASP C N 1
ATOM 10655 C CA . ASP C 1 286 ? -13.314 -23.919 34.539 1.00 62.96 286 ASP C CA 1
ATOM 10656 C C . ASP C 1 286 ? -12.876 -25.211 35.254 1.00 57.23 286 ASP C C 1
ATOM 10657 O O . ASP C 1 286 ? -11.751 -25.621 35.103 1.00 59.28 286 ASP C O 1
ATOM 10662 N N . ASP C 1 287 ? -13.762 -25.824 36.050 1.00 55.33 287 ASP C N 1
ATOM 10663 C CA . ASP C 1 287 ? -13.395 -26.820 37.049 1.00 56.20 287 ASP C CA 1
ATOM 10664 C C . ASP C 1 287 ? -13.938 -28.209 36.664 1.00 52.13 287 ASP C C 1
ATOM 10665 O O . ASP C 1 287 ? -13.358 -29.228 37.009 1.00 53.18 287 ASP C O 1
ATOM 10670 N N . LEU C 1 288 ? -15.030 -28.249 35.913 1.00 49.62 288 LEU C N 1
ATOM 10671 C CA . LEU C 1 288 ? -15.798 -29.476 35.732 1.00 50.88 288 LEU C CA 1
ATOM 10672 C C . LEU C 1 288 ? -14.967 -30.567 35.057 1.00 53.15 288 LEU C C 1
ATOM 10673 O O . LEU C 1 288 ? -14.892 -31.676 35.575 1.00 52.32 288 LEU C O 1
ATOM 10678 N N . PRO C 1 289 ? -14.318 -30.319 33.898 1.00 56.17 289 PRO C N 1
ATOM 10679 C CA . PRO C 1 289 ? -13.577 -31.381 33.216 1.00 55.21 289 PRO C CA 1
ATOM 10680 C C . PRO C 1 289 ? -12.535 -32.029 34.141 1.00 49.61 289 PRO C C 1
ATOM 10681 O O . PRO C 1 289 ? -12.496 -33.249 34.254 1.00 48.77 289 PRO C O 1
ATOM 10685 N N . SER C 1 290 ? -11.748 -31.201 34.839 1.00 51.44 290 SER C N 1
ATOM 10686 C CA . SER C 1 290 ? -10.744 -31.689 35.806 1.00 55.22 290 SER C CA 1
ATOM 10687 C C . SER C 1 290 ? -11.421 -32.554 36.871 1.00 56.91 290 SER C C 1
ATOM 10688 O O . SER C 1 290 ? -10.991 -33.669 37.189 1.00 59.11 290 SER C O 1
ATOM 10691 N N . ARG C 1 291 ? -12.513 -32.030 37.418 1.00 59.92 291 ARG C N 1
ATOM 10692 C CA . ARG C 1 291 ? -13.138 -32.681 38.533 1.00 59.07 291 ARG C CA 1
ATOM 10693 C C . ARG C 1 291 ? -13.708 -34.034 38.075 1.00 54.61 291 ARG C C 1
ATOM 10694 O O . ARG C 1 291 ? -13.897 -34.932 38.907 1.00 49.10 291 ARG C O 1
ATOM 10702 N N . LEU C 1 292 ? -13.928 -34.188 36.759 1.00 53.20 292 LEU C N 1
ATOM 10703 C CA . LEU C 1 292 ? -14.348 -35.465 36.160 1.00 54.02 292 LEU C CA 1
ATOM 10704 C C . LEU C 1 292 ? -13.158 -36.426 36.080 1.00 55.05 292 LEU C C 1
ATOM 10705 O O . LEU C 1 292 ? -13.309 -37.631 36.348 1.00 52.71 292 LEU C O 1
ATOM 10710 N N . LEU C 1 293 ? -11.984 -35.902 35.712 1.00 52.53 293 LEU C N 1
ATOM 10711 C CA . LEU C 1 293 ? -10.779 -36.724 35.648 1.00 54.87 293 LEU C CA 1
ATOM 10712 C C . LEU C 1 293 ? -10.450 -37.283 37.028 1.00 52.70 293 LEU C C 1
ATOM 10713 O O . LEU C 1 293 ? -10.206 -38.475 37.148 1.00 69.84 293 LEU C O 1
ATOM 10718 N N . TYR C 1 294 ? -10.474 -36.413 38.041 1.00 49.41 294 TYR C N 1
ATOM 10719 C CA . TYR C 1 294 ? -10.195 -36.772 39.433 1.00 48.22 294 TYR C CA 1
ATOM 10720 C C . TYR C 1 294 ? -11.221 -37.801 39.938 1.00 49.42 294 TYR C C 1
ATOM 10721 O O . TYR C 1 294 ? -11.048 -38.392 40.996 1.00 50.41 294 TYR C O 1
ATOM 10730 N N . GLY C 1 295 ? -12.327 -37.942 39.207 1.00 52.12 295 GLY C N 1
ATOM 10731 C CA . GLY C 1 295 ? -13.371 -38.891 39.511 1.00 60.08 295 GLY C CA 1
ATOM 10732 C C . GLY C 1 295 ? -14.284 -38.412 40.622 1.00 60.48 295 GLY C C 1
ATOM 10733 O O . GLY C 1 295 ? -15.046 -39.207 41.167 1.00 62.10 295 GLY C O 1
ATOM 10734 N N . ALA C 1 296 ? -14.224 -37.108 40.926 1.00 62.17 296 ALA C N 1
ATOM 10735 C CA . ALA C 1 296 ? -15.037 -36.493 41.973 1.00 65.62 296 ALA C CA 1
ATOM 10736 C C . ALA C 1 296 ? -16.501 -36.474 41.534 1.00 63.37 296 ALA C C 1
ATOM 10737 O O . ALA C 1 296 ? -17.416 -36.680 42.358 1.00 63.97 296 ALA C O 1
ATOM 10739 N N . ILE C 1 297 ? -16.691 -36.240 40.227 1.00 59.46 297 ILE C N 1
ATOM 10740 C CA . ILE C 1 297 ? -17.993 -36.217 39.595 1.00 58.40 297 ILE C CA 1
ATOM 10741 C C . ILE C 1 297 ? -18.053 -37.308 38.524 1.00 56.98 297 ILE C C 1
ATOM 10742 O O . ILE C 1 297 ? -17.095 -37.500 37.773 1.00 74.93 297 ILE C O 1
ATOM 10747 N N . LYS C 1 298 ? -19.181 -38.015 38.479 1.00 54.11 298 LYS C N 1
ATOM 10748 C CA . LYS C 1 298 ? -19.543 -38.949 37.391 1.00 60.87 298 LYS C CA 1
ATOM 10749 C C . LYS C 1 298 ? -20.755 -38.355 36.665 1.00 57.75 298 LYS C C 1
ATOM 10750 O O . LYS C 1 298 ? -21.764 -38.096 37.317 1.00 56.20 298 LYS C O 1
ATOM 10756 N N . VAL C 1 299 ? -20.664 -38.119 35.349 1.00 50.35 299 VAL C N 1
ATOM 10757 C CA . VAL C 1 299 ? -21.854 -37.652 34.632 1.00 51.39 299 VAL C CA 1
ATOM 10758 C C . VAL C 1 299 ? -22.713 -38.883 34.361 1.00 50.88 299 VAL C C 1
ATOM 10759 O O . VAL C 1 299 ? -22.205 -39.997 34.352 1.00 48.72 299 VAL C O 1
ATOM 10763 N N . LYS C 1 300 ? -24.011 -38.666 34.169 1.00 50.45 300 LYS C N 1
ATOM 10764 C CA . LYS C 1 300 ? -24.927 -39.761 34.057 1.00 53.75 300 LYS C CA 1
ATOM 10765 C C . LYS C 1 300 ? -26.103 -39.363 33.167 1.00 57.89 300 LYS C C 1
ATOM 10766 O O . LYS C 1 300 ? -26.360 -38.169 32.967 1.00 59.90 300 LYS C O 1
ATOM 10772 N N . SER C 1 301 ? -26.778 -40.378 32.604 1.00 55.52 301 SER C N 1
ATOM 10773 C CA . SER C 1 301 ? -27.938 -40.170 31.778 1.00 60.63 301 SER C CA 1
ATOM 10774 C C . SER C 1 301 ? -29.083 -39.659 32.661 1.00 60.98 301 SER C C 1
ATOM 10775 O O . SER C 1 301 ? -28.900 -39.478 33.855 1.00 53.37 301 SER C O 1
ATOM 10778 N N . ARG C 1 302 ? -30.258 -39.391 32.080 1.00 66.37 302 ARG C N 1
ATOM 10779 C CA . ARG C 1 302 ? -31.334 -38.853 32.891 1.00 74.02 302 ARG C CA 1
ATOM 10780 C C . ARG C 1 302 ? -31.745 -39.935 33.879 1.00 70.30 302 ARG C C 1
ATOM 10781 O O . ARG C 1 302 ? -31.683 -41.110 33.556 1.00 69.51 302 ARG C O 1
ATOM 10789 N N . VAL C 1 303 ? -32.138 -39.516 35.081 1.00 68.00 303 VAL C N 1
ATOM 10790 C CA . VAL C 1 303 ? -32.764 -40.424 36.000 1.00 65.57 303 VAL C CA 1
ATOM 10791 C C . VAL C 1 303 ? -34.046 -40.915 35.332 1.00 66.64 303 VAL C C 1
ATOM 10792 O O . VAL C 1 303 ? -34.735 -40.125 34.699 1.00 81.25 303 VAL C O 1
ATOM 10796 N N . LYS C 1 304 ? -34.340 -42.212 35.463 1.00 61.11 304 LYS C N 1
ATOM 10797 C CA . LYS C 1 304 ? -35.569 -42.760 34.956 1.00 65.34 304 LYS C CA 1
ATOM 10798 C C . LYS C 1 304 ? -36.558 -42.904 36.113 1.00 71.53 304 LYS C C 1
ATOM 10799 O O . LYS C 1 304 ? -37.734 -42.533 35.997 1.00 79.77 304 LYS C O 1
ATOM 10805 N N . GLU C 1 305 ? -36.070 -43.459 37.224 1.00 69.24 305 GLU C N 1
ATOM 10806 C CA . GLU C 1 305 ? -36.889 -43.757 38.366 1.00 72.08 305 GLU C CA 1
ATOM 10807 C C . GLU C 1 305 ? -36.025 -43.695 39.620 1.00 64.25 305 GLU C C 1
ATOM 10808 O O . GLU C 1 305 ? -34.825 -43.947 39.577 1.00 78.18 305 GLU C O 1
ATOM 10814 N N . LEU C 1 306 ? -36.673 -43.382 40.740 1.00 58.26 306 LEU C N 1
ATOM 10815 C CA . LEU C 1 306 ? -36.057 -43.433 42.042 1.00 56.80 306 LEU C CA 1
ATOM 10816 C C . LEU C 1 306 ? -36.657 -44.568 42.876 1.00 53.77 306 LEU C C 1
ATOM 10817 O O . LEU C 1 306 ? -37.799 -44.983 42.673 1.00 52.13 306 LEU C O 1
ATOM 10822 N N . THR C 1 307 ? -35.849 -45.033 43.828 1.00 54.69 307 THR C N 1
ATOM 10823 C CA . THR C 1 307 ? -36.238 -45.938 44.873 1.00 58.63 307 THR C CA 1
ATOM 10824 C C . THR C 1 307 ? -35.983 -45.224 46.201 1.00 64.00 307 THR C C 1
ATOM 10825 O O . THR C 1 307 ? -35.739 -44.011 46.220 1.00 56.56 307 THR C O 1
ATOM 10829 N N . GLU C 1 308 ? -36.004 -45.986 47.300 1.00 70.74 308 GLU C N 1
ATOM 10830 C CA . GLU C 1 308 ? -35.831 -45.414 48.627 1.00 78.24 308 GLU C CA 1
ATOM 10831 C C . GLU C 1 308 ? -34.370 -44.991 48.815 1.00 76.81 308 GLU C C 1
ATOM 10832 O O . GLU C 1 308 ? -34.105 -43.957 49.426 1.00 96.70 308 GLU C O 1
ATOM 10838 N N . THR C 1 309 ? -33.435 -45.793 48.293 1.00 81.72 309 THR C N 1
ATOM 10839 C CA . THR C 1 309 ? -32.008 -45.557 48.521 1.00 88.12 309 THR C CA 1
ATOM 10840 C C . THR C 1 309 ? -31.245 -45.294 47.220 1.00 79.88 309 THR C C 1
ATOM 10841 O O . THR C 1 309 ? -30.096 -44.857 47.291 1.00 86.00 309 THR C O 1
ATOM 10845 N N . SER C 1 310 ? -31.850 -45.592 46.065 1.00 71.15 310 SER C N 1
ATOM 10846 C CA . SER C 1 310 ? -31.095 -45.676 44.825 1.00 73.56 310 SER C CA 1
ATOM 10847 C C . SER C 1 310 ? -31.775 -44.893 43.700 1.00 67.02 310 SER C C 1
ATOM 10848 O O . SER C 1 310 ? -32.836 -44.318 43.893 1.00 73.63 310 SER C O 1
ATOM 10851 N N . ALA C 1 311 ? -31.128 -44.881 42.525 1.00 63.07 311 ALA C N 1
ATOM 10852 C CA . ALA C 1 311 ? -31.634 -44.260 41.313 1.00 58.30 311 ALA C CA 1
ATOM 10853 C C . ALA C 1 311 ? -31.401 -45.177 40.115 1.00 56.74 311 ALA C C 1
ATOM 10854 O O . ALA C 1 311 ? -30.278 -45.613 39.878 1.00 57.01 311 ALA C O 1
ATOM 10856 N N . ILE C 1 312 ? -32.459 -45.448 39.356 1.00 50.57 312 ILE C N 1
ATOM 10857 C CA . ILE C 1 312 ? -32.312 -46.119 38.082 1.00 53.74 312 ILE C CA 1
ATOM 10858 C C . ILE C 1 312 ? -32.068 -45.020 37.055 1.00 56.98 312 ILE C C 1
ATOM 10859 O O . ILE C 1 312 ? -32.390 -43.870 37.317 1.00 66.51 312 ILE C O 1
ATOM 10864 N N . PHE C 1 313 ? -31.468 -45.368 35.919 1.00 60.85 313 PHE C N 1
ATOM 10865 C CA . PHE C 1 313 ? -31.138 -44.368 34.922 1.00 64.76 313 PHE C CA 1
ATOM 10866 C C . PHE C 1 313 ? -31.622 -44.835 33.554 1.00 59.61 313 PHE C C 1
ATOM 10867 O O . PHE C 1 313 ? -31.815 -46.016 33.330 1.00 65.44 313 PHE C O 1
ATOM 10875 N N . GLU C 1 314 ? -31.726 -43.862 32.651 1.00 62.09 314 GLU C N 1
ATOM 10876 C CA . GLU C 1 314 ? -32.288 -44.000 31.318 1.00 69.31 314 GLU C CA 1
ATOM 10877 C C . GLU C 1 314 ? -31.426 -44.935 30.448 1.00 75.83 314 GLU C C 1
ATOM 10878 O O . GLU C 1 314 ? -31.892 -45.387 29.401 1.00 81.00 314 GLU C O 1
ATOM 10884 N N . ASP C 1 315 ? -30.185 -45.235 30.868 1.00 78.13 315 ASP C N 1
ATOM 10885 C CA . ASP C 1 315 ? -29.332 -46.168 30.124 1.00 79.39 315 ASP C CA 1
ATOM 10886 C C . ASP C 1 315 ? -29.171 -47.483 30.905 1.00 75.87 315 ASP C C 1
ATOM 10887 O O . ASP C 1 315 ? -28.213 -48.237 30.691 1.00 73.49 315 ASP C O 1
ATOM 10892 N N . GLY C 1 316 ? -30.104 -47.753 31.824 1.00 72.78 316 GLY C N 1
ATOM 10893 C CA . GLY C 1 316 ? -30.191 -49.049 32.491 1.00 66.72 316 GLY C CA 1
ATOM 10894 C C . GLY C 1 316 ? -29.278 -49.159 33.707 1.00 60.46 316 GLY C C 1
ATOM 10895 O O . GLY C 1 316 ? -29.406 -50.071 34.504 1.00 57.81 316 GLY C O 1
ATOM 10896 N N . THR C 1 317 ? -28.345 -48.223 33.870 1.00 54.27 317 THR C N 1
ATOM 10897 C CA . THR C 1 317 ? -27.449 -48.264 35.005 1.00 53.26 317 THR C CA 1
ATOM 10898 C C . THR C 1 317 ? -28.228 -47.883 36.266 1.00 53.35 317 THR C C 1
ATOM 10899 O O . THR C 1 317 ? -29.337 -47.338 36.203 1.00 56.28 317 THR C O 1
ATOM 10903 N N . VAL C 1 318 ? -27.609 -48.155 37.414 1.00 53.38 318 VAL C N 1
ATOM 10904 C CA . VAL C 1 318 ? -28.198 -47.875 38.697 1.00 55.78 318 VAL C CA 1
ATOM 10905 C C . VAL C 1 318 ? -27.122 -47.335 39.632 1.00 61.91 318 VAL C C 1
ATOM 10906 O O . VAL C 1 318 ? -25.983 -47.772 39.549 1.00 76.89 318 VAL C O 1
ATOM 10910 N N . GLU C 1 319 ? -27.510 -46.437 40.540 1.00 62.05 319 GLU C N 1
ATOM 10911 C CA . GLU C 1 319 ? -26.581 -45.902 41.523 1.00 67.43 319 GLU C CA 1
ATOM 10912 C C . GLU C 1 319 ? -27.162 -46.085 42.929 1.00 64.62 319 GLU C C 1
ATOM 10913 O O . GLU C 1 319 ? -28.127 -45.442 43.307 1.00 64.83 319 GLU C O 1
ATOM 10919 N N . GLU C 1 320 ? -26.534 -46.974 43.691 1.00 68.23 320 GLU C N 1
ATOM 10920 C CA . GLU C 1 320 ? -26.991 -47.386 44.983 1.00 72.14 320 GLU C CA 1
ATOM 10921 C C . GLU C 1 320 ? -26.644 -46.294 46.000 1.00 57.86 320 GLU C C 1
ATOM 10922 O O . GLU C 1 320 ? -25.774 -45.487 45.737 1.00 49.41 320 GLU C O 1
ATOM 10928 N N . ASP C 1 321 ? -27.366 -46.280 47.130 1.00 56.12 321 ASP C N 1
ATOM 10929 C CA . ASP C 1 321 ? -27.087 -45.467 48.334 1.00 65.08 321 ASP C CA 1
ATOM 10930 C C . ASP C 1 321 ? -26.713 -44.033 47.958 1.00 72.87 321 ASP C C 1
ATOM 10931 O O . ASP C 1 321 ? -25.539 -43.655 48.114 1.00 65.88 321 ASP C O 1
ATOM 10936 N N . ILE C 1 322 ? -27.727 -43.263 47.516 1.00 69.38 322 ILE C N 1
ATOM 10937 C CA . ILE C 1 322 ? -27.588 -41.841 47.165 1.00 69.03 322 ILE C CA 1
ATOM 10938 C C . ILE C 1 322 ? -28.300 -41.022 48.236 1.00 58.31 322 ILE C C 1
ATOM 10939 O O . ILE C 1 322 ? -29.502 -41.072 48.348 1.00 61.64 322 ILE C O 1
ATOM 10944 N N . ASP C 1 323 ? -27.522 -40.281 49.024 1.00 57.74 323 ASP C N 1
ATOM 10945 C CA . ASP C 1 323 ? -27.991 -39.665 50.251 1.00 61.78 323 ASP C CA 1
ATOM 10946 C C . ASP C 1 323 ? -28.747 -38.366 49.940 1.00 63.00 323 ASP C C 1
ATOM 10947 O O . ASP C 1 323 ? -29.609 -37.955 50.724 1.00 65.35 323 ASP C O 1
ATOM 10952 N N . VAL C 1 324 ? -28.410 -37.712 48.823 1.00 58.18 324 VAL C N 1
ATOM 10953 C CA . VAL C 1 324 ? -28.897 -36.361 48.568 1.00 61.25 324 VAL C CA 1
ATOM 10954 C C . VAL C 1 324 ? -29.101 -36.156 47.068 1.00 61.98 324 VAL C C 1
ATOM 10955 O O . VAL C 1 324 ? -28.184 -36.343 46.280 1.00 68.02 324 VAL C O 1
ATOM 10959 N N . ILE C 1 325 ? -30.332 -35.769 46.700 1.00 58.50 325 ILE C N 1
ATOM 10960 C CA . ILE C 1 325 ? -30.661 -35.311 45.360 1.00 56.59 325 ILE C CA 1
ATOM 10961 C C . ILE C 1 325 ? -30.690 -33.789 45.378 1.00 56.44 325 ILE C C 1
ATOM 10962 O O . ILE C 1 325 ? -31.148 -33.211 46.325 1.00 67.09 325 ILE C O 1
ATOM 10967 N N . VAL C 1 326 ? -30.173 -33.164 44.320 1.00 60.74 326 VAL C N 1
ATOM 10968 C CA . VAL C 1 326 ? -30.264 -31.728 44.160 1.00 58.60 326 VAL C CA 1
ATOM 10969 C C . VAL C 1 326 ? -30.818 -31.436 42.768 1.00 66.33 326 VAL C C 1
ATOM 10970 O O . VAL C 1 326 ? -30.177 -31.694 41.745 1.00 67.92 326 VAL C O 1
ATOM 10974 N N . PHE C 1 327 ? -32.037 -30.889 42.776 1.00 70.28 327 PHE C N 1
ATOM 10975 C CA . PHE C 1 327 ? -32.748 -30.477 41.604 1.00 64.09 327 PHE C CA 1
ATOM 10976 C C . PHE C 1 327 ? -32.275 -29.077 41.232 1.00 68.70 327 PHE C C 1
ATOM 10977 O O . PHE C 1 327 ? -32.704 -28.092 41.811 1.00 69.58 327 PHE C O 1
ATOM 10985 N N . ALA C 1 328 ? -31.319 -29.035 40.307 1.00 71.09 328 ALA C N 1
ATOM 10986 C CA . ALA C 1 328 ? -30.927 -27.828 39.617 1.00 71.11 328 ALA C CA 1
ATOM 10987 C C . ALA C 1 328 ? -31.717 -27.772 38.308 1.00 67.56 328 ALA C C 1
ATOM 10988 O O . ALA C 1 328 ? -31.174 -27.809 37.214 1.00 68.22 328 ALA C O 1
ATOM 10990 N N . THR C 1 329 ? -33.033 -27.698 38.457 1.00 67.29 329 THR C N 1
ATOM 10991 C CA . THR C 1 329 ? -33.948 -27.790 37.364 1.00 73.27 329 THR C CA 1
ATOM 10992 C C . THR C 1 329 ? -34.519 -26.397 37.072 1.00 73.41 329 THR C C 1
ATOM 10993 O O . THR C 1 329 ? -35.578 -26.273 36.478 1.00 87.15 329 THR C O 1
ATOM 10997 N N . GLY C 1 330 ? -33.807 -25.356 37.517 1.00 72.74 330 GLY C N 1
ATOM 10998 C CA . GLY C 1 330 ? -34.060 -23.986 37.104 1.00 69.60 330 GLY C CA 1
ATOM 10999 C C . GLY C 1 330 ? -35.288 -23.388 37.759 1.00 64.68 330 GLY C C 1
ATOM 11000 O O . GLY C 1 330 ? -35.871 -23.982 38.651 1.00 63.43 330 GLY C O 1
ATOM 11001 N N . TYR C 1 331 ? -35.674 -22.199 37.295 1.00 65.84 331 TYR C N 1
ATOM 11002 C CA . TYR C 1 331 ? -36.760 -21.432 37.879 1.00 62.82 331 TYR C CA 1
ATOM 11003 C C . TYR C 1 331 ? -37.825 -21.157 36.819 1.00 68.69 331 TYR C C 1
ATOM 11004 O O . TYR C 1 331 ? -37.589 -21.233 35.627 1.00 76.64 331 TYR C O 1
ATOM 11013 N N . THR C 1 332 ? -39.025 -20.861 37.300 1.00 78.57 332 THR C N 1
ATOM 11014 C CA . THR C 1 332 ? -40.052 -20.255 36.508 1.00 80.88 332 THR C CA 1
ATOM 11015 C C . THR C 1 332 ? -40.217 -18.826 37.029 1.00 84.89 332 THR C C 1
ATOM 11016 O O . THR C 1 332 ? -39.336 -18.320 37.769 1.00 82.37 332 THR C O 1
ATOM 11020 N N . PHE C 1 333 ? -41.306 -18.167 36.625 1.00 83.48 333 PHE C N 1
ATOM 11021 C CA . PHE C 1 333 ? -41.480 -16.759 36.969 1.00 90.09 333 PHE C CA 1
ATOM 11022 C C . PHE C 1 333 ? -42.948 -16.368 36.906 1.00 81.98 333 PHE C C 1
ATOM 11023 O O . PHE C 1 333 ? -43.683 -16.854 36.062 1.00 85.82 333 PHE C O 1
ATOM 11031 N N . SER C 1 334 ? -43.324 -15.475 37.824 1.00 75.54 334 SER C N 1
ATOM 11032 C CA . SER C 1 334 ? -44.628 -14.876 37.875 1.00 77.17 334 SER C CA 1
ATOM 11033 C C . SER C 1 334 ? -44.460 -13.402 38.224 1.00 73.67 334 SER C C 1
ATOM 11034 O O . SER C 1 334 ? -43.403 -13.005 38.696 1.00 60.92 334 SER C O 1
ATOM 11037 N N . PHE C 1 335 ? -45.521 -12.625 37.965 1.00 84.20 335 PHE C N 1
ATOM 11038 C CA . PHE C 1 335 ? -45.654 -11.266 38.437 1.00 88.11 335 PHE C CA 1
ATOM 11039 C C . PHE C 1 335 ? -46.894 -11.195 39.317 1.00 95.31 335 PHE C C 1
ATOM 11040 O O . PHE C 1 335 ? -47.993 -10.916 38.838 1.00 112.22 335 PHE C O 1
ATOM 11048 N N . PRO C 1 336 ? -46.737 -11.433 40.637 1.00 88.64 336 PRO C N 1
ATOM 11049 C CA . PRO C 1 336 ? -47.881 -11.619 41.520 1.00 87.42 336 PRO C CA 1
ATOM 11050 C C . PRO C 1 336 ? -48.595 -10.292 41.816 1.00 84.98 336 PRO C C 1
ATOM 11051 O O . PRO C 1 336 ? -49.587 -10.308 42.532 1.00 92.57 336 PRO C O 1
ATOM 11055 N N . PHE C 1 337 ? -48.093 -9.187 41.246 1.00 75.25 337 PHE C N 1
ATOM 11056 C CA . PHE C 1 337 ? -48.664 -7.869 41.426 1.00 84.53 337 PHE C CA 1
ATOM 11057 C C . PHE C 1 337 ? -49.205 -7.327 40.095 1.00 84.43 337 PHE C C 1
ATOM 11058 O O . PHE C 1 337 ? -49.301 -6.118 39.911 1.00 84.37 337 PHE C O 1
ATOM 11066 N N . LEU C 1 338 ? -49.619 -8.212 39.183 1.00 85.11 338 LEU C N 1
ATOM 11067 C CA . LEU C 1 338 ? -49.906 -7.775 37.826 1.00 86.34 338 LEU C CA 1
ATOM 11068 C C . LEU C 1 338 ? -51.153 -8.468 37.269 1.00 92.48 338 LEU C C 1
ATOM 11069 O O . LEU C 1 338 ? -51.296 -9.657 37.402 1.00 112.61 338 LEU C O 1
ATOM 11074 N N . GLU C 1 339 ? -52.038 -7.678 36.653 1.00 111.20 339 GLU C N 1
ATOM 11075 C CA . GLU C 1 339 ? -53.048 -8.140 35.680 1.00 128.18 339 GLU C CA 1
ATOM 11076 C C . GLU C 1 339 ? -52.484 -9.392 34.984 1.00 123.98 339 GLU C C 1
ATOM 11077 O O . GLU C 1 339 ? -51.433 -9.336 34.346 1.00 117.69 339 GLU C O 1
ATOM 11083 N N . ASP C 1 340 ? -53.160 -10.533 35.155 1.00 127.11 340 ASP C N 1
ATOM 11084 C CA . ASP C 1 340 ? -52.645 -11.838 34.683 1.00 132.83 340 ASP C CA 1
ATOM 11085 C C . ASP C 1 340 ? -52.605 -11.894 33.152 1.00 122.02 340 ASP C C 1
ATOM 11086 O O . ASP C 1 340 ? -51.960 -12.765 32.577 1.00 141.27 340 ASP C O 1
ATOM 11091 N N . SER C 1 341 ? -53.321 -10.972 32.502 1.00 109.86 341 SER C N 1
ATOM 11092 C CA . SER C 1 341 ? -53.408 -10.889 31.046 1.00 97.20 341 SER C CA 1
ATOM 11093 C C . SER C 1 341 ? -52.270 -10.029 30.493 1.00 98.33 341 SER C C 1
ATOM 11094 O O . SER C 1 341 ? -52.037 -10.022 29.274 1.00 104.76 341 SER C O 1
ATOM 11097 N N . LEU C 1 342 ? -51.569 -9.328 31.395 1.00 90.41 342 LEU C N 1
ATOM 11098 C CA . LEU C 1 342 ? -50.612 -8.282 31.053 1.00 93.75 342 LEU C CA 1
ATOM 11099 C C . LEU C 1 342 ? -49.351 -8.922 30.461 1.00 99.76 342 LEU C C 1
ATOM 11100 O O . LEU C 1 342 ? -48.951 -8.612 29.327 1.00 109.47 342 LEU C O 1
ATOM 11105 N N . VAL C 1 343 ? -48.758 -9.834 31.232 1.00 102.84 343 VAL C N 1
ATOM 11106 C CA . VAL C 1 343 ? -47.573 -10.563 30.826 1.00 97.54 343 VAL C CA 1
ATOM 11107 C C . VAL C 1 343 ? -47.995 -12.001 30.496 1.00 97.59 343 VAL C C 1
ATOM 11108 O O . VAL C 1 343 ? -47.801 -12.931 31.278 1.00 85.73 343 VAL C O 1
ATOM 11112 N N . LYS C 1 344 ? -48.596 -12.136 29.310 1.00 109.05 344 LYS C N 1
ATOM 11113 C CA . LYS C 1 344 ? -49.238 -13.350 28.836 1.00 118.59 344 LYS C CA 1
ATOM 11114 C C . LYS C 1 344 ? -48.142 -14.336 28.408 1.00 120.38 344 LYS C C 1
ATOM 11115 O O . LYS C 1 344 ? -47.275 -14.003 27.599 1.00 127.94 344 LYS C O 1
ATOM 11121 N N . VAL C 1 345 ? -48.184 -15.543 28.979 1.00 121.65 345 VAL C N 1
ATOM 11122 C CA . VAL C 1 345 ? -47.124 -16.537 28.825 1.00 111.01 345 VAL C CA 1
ATOM 11123 C C . VAL C 1 345 ? -47.787 -17.902 28.571 1.00 118.26 345 VAL C C 1
ATOM 11124 O O . VAL C 1 345 ? -48.277 -18.553 29.495 1.00 107.55 345 VAL C O 1
ATOM 11128 N N . GLU C 1 346 ? -47.795 -18.310 27.294 1.00 130.03 346 GLU C N 1
ATOM 11129 C CA . GLU C 1 346 ? -48.687 -19.347 26.755 1.00 132.24 346 GLU C CA 1
ATOM 11130 C C . GLU C 1 346 ? -48.000 -20.094 25.604 1.00 141.83 346 GLU C C 1
ATOM 11131 O O . GLU C 1 346 ? -47.362 -19.481 24.753 1.00 142.35 346 GLU C O 1
ATOM 11137 N N . ASN C 1 347 ? -48.172 -21.420 25.567 1.00 152.32 347 ASN C N 1
ATOM 11138 C CA . ASN C 1 347 ? -47.617 -22.274 24.508 1.00 146.10 347 ASN C CA 1
ATOM 11139 C C . ASN C 1 347 ? -46.127 -21.956 24.313 1.00 139.55 347 ASN C C 1
ATOM 11140 O O . ASN C 1 347 ? -45.701 -21.686 23.196 1.00 148.19 347 ASN C O 1
ATOM 11145 N N . ASN C 1 348 ? -45.346 -21.975 25.398 1.00 127.04 348 ASN C N 1
ATOM 11146 C CA . ASN C 1 348 ? -43.900 -21.778 25.317 1.00 132.35 348 ASN C CA 1
ATOM 11147 C C . ASN C 1 348 ? -43.604 -20.486 24.537 1.00 123.43 348 ASN C C 1
ATOM 11148 O O . ASN C 1 348 ? -42.871 -20.495 23.553 1.00 130.04 348 ASN C O 1
ATOM 11153 N N . MET C 1 349 ? -44.198 -19.377 24.980 1.00 110.51 349 MET C N 1
ATOM 11154 C CA . MET C 1 349 ? -44.035 -18.083 24.330 1.00 102.02 349 MET C CA 1
ATOM 11155 C C . MET C 1 349 ? -44.515 -16.975 25.264 1.00 95.92 349 MET C C 1
ATOM 11156 O O . MET C 1 349 ? -45.655 -16.984 25.717 1.00 90.63 349 MET C O 1
ATOM 11161 N N . VAL C 1 350 ? -43.616 -16.026 25.527 1.00 99.99 350 VAL C N 1
ATOM 11162 C CA . VAL C 1 350 ? -43.931 -14.791 26.206 1.00 104.29 350 VAL C CA 1
ATOM 11163 C C . VAL C 1 350 ? -44.344 -13.789 25.127 1.00 110.60 350 VAL C C 1
ATOM 11164 O O . VAL C 1 350 ? -43.573 -13.505 24.212 1.00 121.90 350 VAL C O 1
ATOM 11168 N N . SER C 1 351 ? -45.588 -13.309 25.221 1.00 108.60 351 SER C N 1
ATOM 11169 C CA . SER C 1 351 ? -46.089 -12.249 24.375 1.00 98.36 351 SER C CA 1
ATOM 11170 C C . SER C 1 351 ? -45.752 -10.908 25.036 1.00 88.44 351 SER C C 1
ATOM 11171 O O . SER C 1 351 ? -46.554 -10.329 25.771 1.00 92.04 351 SER C O 1
ATOM 11174 N N . LEU C 1 352 ? -44.512 -10.481 24.793 1.00 78.39 352 LEU C N 1
ATOM 11175 C CA . LEU C 1 352 ? -44.023 -9.140 25.061 1.00 80.86 352 LEU C CA 1
ATOM 11176 C C . LEU C 1 352 ? -43.179 -8.675 23.862 1.00 78.77 352 LEU C C 1
ATOM 11177 O O . LEU C 1 352 ? -42.281 -9.386 23.384 1.00 70.26 352 LEU C O 1
ATOM 11182 N N . TYR C 1 353 ? -43.489 -7.490 23.340 1.00 76.33 353 TYR C N 1
ATOM 11183 C CA . TYR C 1 353 ? -42.727 -6.963 22.239 1.00 79.90 353 TYR C CA 1
ATOM 11184 C C . TYR C 1 353 ? -41.276 -6.808 22.705 1.00 81.87 353 TYR C C 1
ATOM 11185 O O . TYR C 1 353 ? -40.968 -5.918 23.494 1.00 79.98 353 TYR C O 1
ATOM 11194 N N . LYS C 1 354 ? -40.407 -7.714 22.244 1.00 80.27 354 LYS C N 1
ATOM 11195 C CA . LYS C 1 354 ? -38.967 -7.680 22.555 1.00 82.51 354 LYS C CA 1
ATOM 11196 C C . LYS C 1 354 ? -38.733 -7.810 24.069 1.00 77.85 354 LYS C C 1
ATOM 11197 O O . LYS C 1 354 ? -37.943 -7.056 24.640 1.00 77.92 354 LYS C O 1
ATOM 11203 N N . TYR C 1 355 ? -39.446 -8.764 24.688 1.00 79.28 355 TYR C N 1
ATOM 11204 C CA . TYR C 1 355 ? -39.274 -9.212 26.079 1.00 77.59 355 TYR C CA 1
ATOM 11205 C C . TYR C 1 355 ? -39.452 -8.032 27.041 1.00 80.81 355 TYR C C 1
ATOM 11206 O O . TYR C 1 355 ? -38.753 -7.920 28.057 1.00 96.03 355 TYR C O 1
ATOM 11215 N N . MET C 1 356 ? -40.394 -7.152 26.705 1.00 85.18 356 MET C N 1
ATOM 11216 C CA . MET C 1 356 ? -40.385 -5.810 27.219 1.00 87.14 356 MET C CA 1
ATOM 11217 C C . MET C 1 356 ? -41.811 -5.256 27.382 1.00 88.71 356 MET C C 1
ATOM 11218 O O . MET C 1 356 ? -42.220 -4.970 28.511 1.00 87.14 356 MET C O 1
ATOM 11223 N N . PHE C 1 357 ? -42.544 -5.109 26.266 1.00 89.83 357 PHE C N 1
ATOM 11224 C CA . PHE C 1 357 ? -43.765 -4.279 26.198 1.00 87.05 357 PHE C CA 1
ATOM 11225 C C . PHE C 1 357 ? -45.010 -5.118 25.945 1.00 77.64 357 PHE C C 1
ATOM 11226 O O . PHE C 1 357 ? -45.117 -5.751 24.897 1.00 75.85 357 PHE C O 1
ATOM 11234 N N . PRO C 1 358 ? -46.005 -5.106 26.863 1.00 74.11 358 PRO C N 1
ATOM 11235 C CA . PRO C 1 358 ? -47.258 -5.826 26.646 1.00 77.24 358 PRO C CA 1
ATOM 11236 C C . PRO C 1 358 ? -47.992 -5.197 25.470 1.00 83.36 358 PRO C C 1
ATOM 11237 O O . PRO C 1 358 ? -48.351 -4.023 25.531 1.00 89.03 358 PRO C O 1
ATOM 11241 N N . PRO C 1 359 ? -48.201 -5.939 24.362 1.00 87.89 359 PRO C N 1
ATOM 11242 C CA . PRO C 1 359 ? -48.741 -5.348 23.133 1.00 96.73 359 PRO C CA 1
ATOM 11243 C C . PRO C 1 359 ? -50.221 -4.905 23.163 1.00 108.98 359 PRO C C 1
ATOM 11244 O O . PRO C 1 359 ? -50.629 -4.022 22.382 1.00 101.75 359 PRO C O 1
ATOM 11248 N N . HIS C 1 360 ? -51.012 -5.498 24.068 1.00 114.00 360 HIS C N 1
ATOM 11249 C CA . HIS C 1 360 ? -52.440 -5.228 24.162 1.00 105.57 360 HIS C CA 1
ATOM 11250 C C . HIS C 1 360 ? -52.680 -3.849 24.808 1.00 106.34 360 HIS C C 1
ATOM 11251 O O . HIS C 1 360 ? -53.805 -3.358 24.789 1.00 115.19 360 HIS C O 1
ATOM 11258 N N . LEU C 1 361 ? -51.632 -3.228 25.380 1.00 104.30 361 LEU C N 1
ATOM 11259 C CA . LEU C 1 361 ? -51.734 -1.888 25.955 1.00 101.58 361 LEU C CA 1
ATOM 11260 C C . LEU C 1 361 ? -51.904 -0.879 24.823 1.00 103.80 361 LEU C C 1
ATOM 11261 O O . LEU C 1 361 ? -51.354 -1.054 23.732 1.00 93.87 361 LEU C O 1
ATOM 11266 N N . GLU C 1 362 ? -52.665 0.172 25.130 1.00 111.71 362 GLU C N 1
ATOM 11267 C CA . GLU C 1 362 ? -53.116 1.162 24.169 1.00 116.22 362 GLU C CA 1
ATOM 11268 C C . GLU C 1 362 ? -52.260 2.422 24.326 1.00 99.93 362 GLU C C 1
ATOM 11269 O O . GLU C 1 362 ? -51.973 3.089 23.335 1.00 96.65 362 GLU C O 1
ATOM 11275 N N . LYS C 1 363 ? -51.865 2.727 25.568 1.00 92.19 363 LYS C N 1
ATOM 11276 C CA . LYS C 1 363 ? -50.788 3.670 25.842 1.00 109.64 363 LYS C CA 1
ATOM 11277 C C . LYS C 1 363 ? -49.580 2.835 26.284 1.00 106.81 363 LYS C C 1
ATOM 11278 O O . LYS C 1 363 ? -49.743 1.954 27.130 1.00 94.77 363 LYS C O 1
ATOM 11284 N N . PRO C 1 364 ? -48.364 3.032 25.697 1.00 102.39 364 PRO C N 1
ATOM 11285 C CA . PRO C 1 364 ? -47.173 2.231 26.017 1.00 107.04 364 PRO C CA 1
ATOM 11286 C C . PRO C 1 364 ? -46.351 2.734 27.216 1.00 97.38 364 PRO C C 1
ATOM 11287 O O . PRO C 1 364 ? -45.224 3.206 27.073 1.00 82.11 364 PRO C O 1
ATOM 11291 N N . THR C 1 365 ? -46.914 2.533 28.405 1.00 98.47 365 THR C N 1
ATOM 11292 C CA . THR C 1 365 ? -46.525 3.209 29.630 1.00 94.46 365 THR C CA 1
ATOM 11293 C C . THR C 1 365 ? -45.932 2.205 30.642 1.00 89.12 365 THR C C 1
ATOM 11294 O O . THR C 1 365 ? -45.538 2.584 31.746 1.00 88.26 365 THR C O 1
ATOM 11298 N N . LEU C 1 366 ? -45.830 0.924 30.266 1.00 82.30 366 LEU C N 1
ATOM 11299 C CA . LEU C 1 366 ? -45.227 -0.084 31.141 1.00 88.41 366 LEU C CA 1
ATOM 11300 C C . LEU C 1 366 ? -44.453 -1.123 30.316 1.00 96.46 366 LEU C C 1
ATOM 11301 O O . LEU C 1 366 ? -44.905 -1.575 29.244 1.00 86.05 366 LEU C O 1
ATOM 11306 N N . ALA C 1 367 ? -43.290 -1.515 30.859 1.00 102.74 367 ALA C N 1
ATOM 11307 C CA . ALA C 1 367 ? -42.399 -2.511 30.263 1.00 98.87 367 ALA C CA 1
ATOM 11308 C C . ALA C 1 367 ? -41.662 -3.300 31.353 1.00 91.03 367 ALA C C 1
ATOM 11309 O O . ALA C 1 367 ? -41.271 -2.749 32.389 1.00 94.69 367 ALA C O 1
ATOM 11311 N N . CYS C 1 368 ? -41.461 -4.596 31.087 1.00 85.98 368 CYS C N 1
ATOM 11312 C CA . CYS C 1 368 ? -40.575 -5.457 31.876 1.00 82.18 368 CYS C CA 1
ATOM 11313 C C . CYS C 1 368 ? -39.133 -5.323 31.391 1.00 84.75 368 CYS C C 1
ATOM 11314 O O . CYS C 1 368 ? -38.853 -5.486 30.191 1.00 87.95 368 CYS C O 1
ATOM 11317 N N . ILE C 1 369 ? -38.210 -5.061 32.320 1.00 91.00 369 ILE C N 1
ATOM 11318 C CA . ILE C 1 369 ? -36.792 -5.049 31.979 1.00 95.21 369 ILE C CA 1
ATOM 11319 C C . ILE C 1 369 ? -36.097 -6.209 32.698 1.00 90.13 369 ILE C C 1
ATOM 11320 O O . ILE C 1 369 ? -36.322 -6.456 33.883 1.00 84.70 369 ILE C O 1
ATOM 11325 N N . GLY C 1 370 ? -35.279 -6.935 31.935 1.00 92.80 370 GLY C N 1
ATOM 11326 C CA . GLY C 1 370 ? -34.421 -7.992 32.443 1.00 83.49 370 GLY C CA 1
ATOM 11327 C C . GLY C 1 370 ? -35.075 -9.355 32.374 1.00 77.14 370 GLY C C 1
ATOM 11328 O O . GLY C 1 370 ? -34.548 -10.304 32.938 1.00 84.35 370 GLY C O 1
ATOM 11329 N N . LEU C 1 371 ? -36.225 -9.445 31.694 1.00 73.79 371 LEU C N 1
ATOM 11330 C CA . LEU C 1 371 ? -36.921 -10.709 31.513 1.00 65.14 371 LEU C CA 1
ATOM 11331 C C . LEU C 1 371 ? -36.426 -11.307 30.201 1.00 64.62 371 LEU C C 1
ATOM 11332 O O . LEU C 1 371 ? -37.160 -11.409 29.212 1.00 58.06 371 LEU C O 1
ATOM 11337 N N . ILE C 1 372 ? -35.162 -11.722 30.230 1.00 70.38 372 ILE C N 1
ATOM 11338 C CA . ILE C 1 372 ? -34.443 -12.117 29.058 1.00 69.08 372 ILE C CA 1
ATOM 11339 C C . ILE C 1 372 ? -33.184 -12.872 29.493 1.00 74.52 372 ILE C C 1
ATOM 11340 O O . ILE C 1 372 ? -32.554 -12.531 30.496 1.00 75.11 372 ILE C O 1
ATOM 11345 N N . GLN C 1 373 ? -32.817 -13.906 28.734 1.00 78.76 373 GLN C N 1
ATOM 11346 C CA . GLN C 1 373 ? -31.585 -14.615 28.982 1.00 76.12 373 GLN C CA 1
ATOM 11347 C C . GLN C 1 373 ? -30.756 -14.602 27.707 1.00 71.85 373 GLN C C 1
ATOM 11348 O O . GLN C 1 373 ? -30.868 -15.482 26.860 1.00 81.70 373 GLN C O 1
ATOM 11354 N N . PRO C 1 374 ? -29.913 -13.566 27.538 1.00 67.66 374 PRO C N 1
ATOM 11355 C CA . PRO C 1 374 ? -29.052 -13.454 26.365 1.00 68.94 374 PRO C CA 1
ATOM 11356 C C . PRO C 1 374 ? -27.817 -14.346 26.505 1.00 65.50 374 PRO C C 1
ATOM 11357 O O . PRO C 1 374 ? -27.611 -14.951 27.549 1.00 66.49 374 PRO C O 1
ATOM 11361 N N . LEU C 1 375 ? -27.005 -14.390 25.452 1.00 61.29 375 LEU C N 1
ATOM 11362 C CA . LEU C 1 375 ? -25.855 -15.254 25.409 1.00 56.06 375 LEU C CA 1
ATOM 11363 C C . LEU C 1 375 ? -24.604 -14.477 25.801 1.00 58.54 375 LEU C C 1
ATOM 11364 O O . LEU C 1 375 ? -23.517 -15.010 25.799 1.00 64.69 375 LEU C O 1
ATOM 11369 N N . GLY C 1 376 ? -24.784 -13.204 26.140 1.00 69.93 376 GLY C N 1
ATOM 11370 C CA . GLY C 1 376 ? -23.735 -12.388 26.723 1.00 65.97 376 GLY C CA 1
ATOM 11371 C C . GLY C 1 376 ? -24.233 -11.792 28.019 1.00 63.50 376 GLY C C 1
ATOM 11372 O O . GLY C 1 376 ? -25.207 -12.251 28.584 1.00 63.77 376 GLY C O 1
ATOM 11373 N N . SER C 1 377 ? -23.552 -10.758 28.495 1.00 65.19 377 SER C N 1
ATOM 11374 C CA . SER C 1 377 ? -23.862 -10.211 29.779 1.00 61.64 377 SER C CA 1
ATOM 11375 C C . SER C 1 377 ? -25.234 -9.522 29.740 1.00 66.17 377 SER C C 1
ATOM 11376 O O . SER C 1 377 ? -25.607 -8.853 28.773 1.00 59.40 377 SER C O 1
ATOM 11379 N N . ILE C 1 378 ? -25.986 -9.689 30.825 1.00 72.71 378 ILE C N 1
ATOM 11380 C CA . ILE C 1 378 ? -27.278 -9.084 30.939 1.00 72.95 378 ILE C CA 1
ATOM 11381 C C . ILE C 1 378 ? -27.112 -7.584 31.214 1.00 71.10 378 ILE C C 1
ATOM 11382 O O . ILE C 1 378 ? -28.005 -6.813 30.908 1.00 85.78 378 ILE C O 1
ATOM 11387 N N . PHE C 1 379 ? -26.002 -7.173 31.824 1.00 63.47 379 PHE C N 1
ATOM 11388 C CA . PHE C 1 379 ? -25.918 -5.809 32.346 1.00 71.09 379 PHE C CA 1
ATOM 11389 C C . PHE C 1 379 ? -25.997 -4.788 31.204 1.00 69.55 379 PHE C C 1
ATOM 11390 O O . PHE C 1 379 ? -26.761 -3.834 31.311 1.00 71.17 379 PHE C O 1
ATOM 11398 N N . PRO C 1 380 ? -25.238 -4.914 30.088 1.00 64.85 380 PRO C N 1
ATOM 11399 C CA . PRO C 1 380 ? -25.421 -4.030 28.935 1.00 63.48 380 PRO C CA 1
ATOM 11400 C C . PRO C 1 380 ? -26.752 -4.167 28.172 1.00 69.16 380 PRO C C 1
ATOM 11401 O O . PRO C 1 380 ? -27.204 -3.190 27.547 1.00 64.14 380 PRO C O 1
ATOM 11405 N N . THR C 1 381 ? -27.369 -5.355 28.216 1.00 74.78 381 THR C N 1
ATOM 11406 C CA . THR C 1 381 ? -28.709 -5.572 27.614 1.00 70.48 381 THR C CA 1
ATOM 11407 C C . THR C 1 381 ? -29.767 -4.750 28.367 1.00 60.16 381 THR C C 1
ATOM 11408 O O . THR C 1 381 ? -30.508 -4.031 27.737 1.00 68.02 381 THR C O 1
ATOM 11412 N N . VAL C 1 382 ? -29.803 -4.820 29.705 1.00 54.60 382 VAL C N 1
ATOM 11413 C CA . VAL C 1 382 ? -30.850 -4.113 30.483 1.00 52.86 382 VAL C CA 1
ATOM 11414 C C . VAL C 1 382 ? -30.607 -2.603 30.469 1.00 52.13 382 VAL C C 1
ATOM 11415 O O . VAL C 1 382 ? -31.531 -1.841 30.674 1.00 49.22 382 VAL C O 1
ATOM 11419 N N . GLU C 1 383 ? -29.361 -2.186 30.264 1.00 57.57 383 GLU C N 1
ATOM 11420 C CA . GLU C 1 383 ? -29.039 -0.779 30.102 1.00 58.85 383 GLU C CA 1
ATOM 11421 C C . GLU C 1 383 ? -29.713 -0.268 28.828 1.00 61.39 383 GLU C C 1
ATOM 11422 O O . GLU C 1 383 ? -30.377 0.761 28.853 1.00 67.79 383 GLU C O 1
ATOM 11428 N N . LEU C 1 384 ? -29.569 -1.018 27.729 1.00 69.98 384 LEU C N 1
ATOM 11429 C CA . LEU C 1 384 ? -30.154 -0.623 26.441 1.00 70.96 384 LEU C CA 1
ATOM 11430 C C . LEU C 1 384 ? -31.672 -0.795 26.488 1.00 61.58 384 LEU C C 1
ATOM 11431 O O . LEU C 1 384 ? -32.404 0.034 25.950 1.00 61.63 384 LEU C O 1
ATOM 11436 N N . GLN C 1 385 ? -32.126 -1.856 27.158 1.00 59.68 385 GLN C N 1
ATOM 11437 C CA . GLN C 1 385 ? -33.552 -2.075 27.404 1.00 69.07 385 GLN C CA 1
ATOM 11438 C C . GLN C 1 385 ? -34.155 -0.796 28.010 1.00 71.20 385 GLN C C 1
ATOM 11439 O O . GLN C 1 385 ? -35.256 -0.421 27.651 1.00 81.24 385 GLN C O 1
ATOM 11445 N N . ALA C 1 386 ? -33.424 -0.138 28.919 1.00 73.57 386 ALA C N 1
ATOM 11446 C CA . ALA C 1 386 ? -33.912 1.040 29.649 1.00 77.34 386 ALA C CA 1
ATOM 11447 C C . ALA C 1 386 ? -33.743 2.318 28.817 1.00 73.78 386 ALA C C 1
ATOM 11448 O O . ALA C 1 386 ? -34.507 3.259 29.005 1.00 81.83 386 ALA C O 1
ATOM 11450 N N . ARG C 1 387 ? -32.751 2.347 27.919 1.00 73.55 387 ARG C N 1
ATOM 11451 C CA . ARG C 1 387 ? -32.535 3.506 27.024 1.00 75.25 387 ARG C CA 1
ATOM 11452 C C . ARG C 1 387 ? -33.716 3.624 26.032 1.00 80.80 387 ARG C C 1
ATOM 11453 O O . ARG C 1 387 ? -34.236 4.720 25.801 1.00 78.02 387 ARG C O 1
ATOM 11461 N N . TRP C 1 388 ? -34.122 2.482 25.458 1.00 78.48 388 TRP C N 1
ATOM 11462 C CA . TRP C 1 388 ? -35.311 2.313 24.606 1.00 71.78 388 TRP C CA 1
ATOM 11463 C C . TRP C 1 388 ? -36.575 2.766 25.336 1.00 76.85 388 TRP C C 1
ATOM 11464 O O . TRP C 1 388 ? -37.368 3.538 24.805 1.00 84.90 388 TRP C O 1
ATOM 11475 N N . VAL C 1 389 ? -36.740 2.261 26.562 1.00 80.73 389 VAL C N 1
ATOM 11476 C CA . VAL C 1 389 ? -38.014 2.296 27.287 1.00 73.29 389 VAL C CA 1
ATOM 11477 C C . VAL C 1 389 ? -38.252 3.709 27.824 1.00 75.53 389 VAL C C 1
ATOM 11478 O O . VAL C 1 389 ? -39.364 4.213 27.700 1.00 75.59 389 VAL C O 1
ATOM 11482 N N . THR C 1 390 ? -37.228 4.332 28.416 1.00 77.57 390 THR C N 1
ATOM 11483 C CA . THR C 1 390 ? -37.394 5.705 28.905 1.00 91.31 390 THR C CA 1
ATOM 11484 C C . THR C 1 390 ? -37.875 6.585 27.736 1.00 93.85 390 THR C C 1
ATOM 11485 O O . THR C 1 390 ? -38.789 7.407 27.900 1.00 79.46 390 THR C O 1
ATOM 11489 N N . ARG C 1 391 ? -37.279 6.367 26.551 1.00 88.70 391 ARG C N 1
ATOM 11490 C CA . ARG C 1 391 ? -37.534 7.197 25.381 1.00 79.46 391 ARG C CA 1
ATOM 11491 C C . ARG C 1 391 ? -38.927 6.896 24.802 1.00 84.47 391 ARG C C 1
ATOM 11492 O O . ARG C 1 391 ? -39.582 7.795 24.280 1.00 93.52 391 ARG C O 1
ATOM 11500 N N . VAL C 1 392 ? -39.385 5.645 24.891 1.00 81.19 392 VAL C N 1
ATOM 11501 C CA . VAL C 1 392 ? -40.756 5.312 24.519 1.00 81.24 392 VAL C CA 1
ATOM 11502 C C . VAL C 1 392 ? -41.723 6.128 25.378 1.00 87.86 392 VAL C C 1
ATOM 11503 O O . VAL C 1 392 ? -42.619 6.798 24.849 1.00 85.37 392 VAL C O 1
ATOM 11507 N N . PHE C 1 393 ? -41.525 6.041 26.699 1.00 96.61 393 PHE C N 1
ATOM 11508 C CA . PHE C 1 393 ? -42.354 6.699 27.710 1.00 99.39 393 PHE C CA 1
ATOM 11509 C C . PHE C 1 393 ? -42.522 8.191 27.396 1.00 96.80 393 PHE C C 1
ATOM 11510 O O . PHE C 1 393 ? -43.623 8.724 27.509 1.00 96.10 393 PHE C O 1
ATOM 11518 N N . LYS C 1 394 ? -41.414 8.853 27.044 1.00 94.33 394 LYS C N 1
ATOM 11519 C CA . LYS C 1 394 ? -41.400 10.281 26.747 1.00 89.55 394 LYS C CA 1
ATOM 11520 C C . LYS C 1 394 ? -42.032 10.576 25.377 1.00 88.45 394 LYS C C 1
ATOM 11521 O O . LYS C 1 394 ? -42.393 11.715 25.105 1.00 99.33 394 LYS C O 1
ATOM 11527 N N . GLY C 1 395 ? -42.134 9.562 24.512 1.00 82.44 395 GLY C N 1
ATOM 11528 C CA . GLY C 1 395 ? -42.709 9.725 23.198 1.00 78.85 395 GLY C CA 1
ATOM 11529 C C . GLY C 1 395 ? -41.648 9.955 22.139 1.00 77.75 395 GLY C C 1
ATOM 11530 O O . GLY C 1 395 ? -41.950 9.905 20.961 1.00 83.36 395 GLY C O 1
ATOM 11531 N N . LEU C 1 396 ? -40.395 10.174 22.551 1.00 75.54 396 LEU C N 1
ATOM 11532 C CA . LEU C 1 396 ? -39.279 10.282 21.601 1.00 71.93 396 LEU C CA 1
ATOM 11533 C C . LEU C 1 396 ? -39.227 9.041 20.696 1.00 77.27 396 LEU C C 1
ATOM 11534 O O . LEU C 1 396 ? -38.675 9.112 19.595 1.00 92.82 396 LEU C O 1
ATOM 11539 N N . CYS C 1 397 ? -39.759 7.912 21.186 1.00 72.92 397 CYS C N 1
ATOM 11540 C CA . CYS C 1 397 ? -39.770 6.638 20.478 1.00 80.12 397 CYS C CA 1
ATOM 11541 C C . CYS C 1 397 ? -41.198 6.086 20.468 1.00 85.42 397 CYS C C 1
ATOM 11542 O O . CYS C 1 397 ? -41.971 6.336 21.402 1.00 87.70 397 CYS C O 1
ATOM 11545 N N . THR C 1 398 ? -41.530 5.345 19.403 1.00 91.05 398 THR C N 1
ATOM 11546 C CA . THR C 1 398 ? -42.882 4.821 19.190 1.00 107.17 398 THR C CA 1
ATOM 11547 C C . THR C 1 398 ? -42.833 3.317 18.917 1.00 108.11 398 THR C C 1
ATOM 11548 O O . THR C 1 398 ? -41.989 2.840 18.146 1.00 117.69 398 THR C O 1
ATOM 11552 N N . LEU C 1 399 ? -43.778 2.598 19.533 1.00 106.58 399 LEU C N 1
ATOM 11553 C CA . LEU C 1 399 ? -44.043 1.210 19.197 1.00 108.08 399 LEU C CA 1
ATOM 11554 C C . LEU C 1 399 ? -44.786 1.179 17.870 1.00 100.65 399 LEU C C 1
ATOM 11555 O O . LEU C 1 399 ? -45.366 2.179 17.473 1.00 124.24 399 LEU C O 1
ATOM 11560 N N . PRO C 1 400 ? -44.776 0.051 17.132 1.00 91.61 400 PRO C N 1
ATOM 11561 C CA . PRO C 1 400 ? -45.690 -0.121 16.002 1.00 91.74 400 PRO C CA 1
ATOM 11562 C C . PRO C 1 400 ? -47.105 -0.504 16.481 1.00 90.12 400 PRO C C 1
ATOM 11563 O O . PRO C 1 400 ? -47.446 -0.324 17.656 1.00 72.59 400 PRO C O 1
ATOM 11567 N N . SER C 1 401 ? -47.939 -0.982 15.554 1.00 93.64 401 SER C N 1
ATOM 11568 C CA . SER C 1 401 ? -49.306 -1.370 15.848 1.00 102.47 401 SER C CA 1
ATOM 11569 C C . SER C 1 401 ? -49.306 -2.639 16.701 1.00 98.86 401 SER C C 1
ATOM 11570 O O . SER C 1 401 ? -48.321 -3.361 16.731 1.00 101.89 401 SER C O 1
ATOM 11573 N N . GLU C 1 402 ? -50.436 -2.916 17.355 1.00 97.95 402 GLU C N 1
ATOM 11574 C CA . GLU C 1 402 ? -50.616 -4.164 18.080 1.00 99.90 402 GLU C CA 1
ATOM 11575 C C . GLU C 1 402 ? -50.444 -5.346 17.118 1.00 93.72 402 GLU C C 1
ATOM 11576 O O . GLU C 1 402 ? -49.800 -6.314 17.460 1.00 92.88 402 GLU C O 1
ATOM 11582 N N . SER C 1 403 ? -51.032 -5.263 15.923 1.00 104.33 403 SER C N 1
ATOM 11583 C CA . SER C 1 403 ? -51.010 -6.384 14.967 1.00 112.02 403 SER C CA 1
ATOM 11584 C C . SER C 1 403 ? -49.591 -6.589 14.410 1.00 113.97 403 SER C C 1
ATOM 11585 O O . SER C 1 403 ? -49.221 -7.720 14.074 1.00 112.11 403 SER C O 1
ATOM 11588 N N . THR C 1 404 ? -48.804 -5.507 14.319 1.00 112.05 404 THR C N 1
ATOM 11589 C CA . THR C 1 404 ? -47.399 -5.590 13.896 1.00 115.35 404 THR C CA 1
ATOM 11590 C C . THR C 1 404 ? -46.553 -6.226 15.012 1.00 110.42 404 THR C C 1
ATOM 11591 O O . THR C 1 404 ? -45.666 -7.069 14.748 1.00 100.91 404 THR C O 1
ATOM 11595 N N . MET C 1 405 ? -46.836 -5.813 16.256 1.00 105.56 405 MET C N 1
ATOM 11596 C CA . MET C 1 405 ? -46.105 -6.254 17.446 1.00 104.28 405 MET C CA 1
ATOM 11597 C C . MET C 1 405 ? -46.375 -7.734 17.723 1.00 97.73 405 MET C C 1
ATOM 11598 O O . MET C 1 405 ? -45.497 -8.426 18.203 1.00 111.28 405 MET C O 1
ATOM 11603 N N . MET C 1 406 ? -47.575 -8.205 17.385 1.00 95.42 406 MET C N 1
ATOM 11604 C CA . MET C 1 406 ? -47.936 -9.608 17.524 1.00 95.18 406 MET C CA 1
ATOM 11605 C C . MET C 1 406 ? -47.281 -10.448 16.420 1.00 95.80 406 MET C C 1
ATOM 11606 O O . MET C 1 406 ? -47.044 -11.630 16.613 1.00 92.75 406 MET C O 1
ATOM 11611 N N . ALA C 1 407 ? -47.019 -9.838 15.261 1.00 102.41 407 ALA C N 1
ATOM 11612 C CA . ALA C 1 407 ? -46.413 -10.540 14.135 1.00 109.08 407 ALA C CA 1
ATOM 11613 C C . ALA C 1 407 ? -44.924 -10.783 14.414 1.00 113.37 407 ALA C C 1
ATOM 11614 O O . ALA C 1 407 ? -44.411 -11.888 14.154 1.00 110.01 407 ALA C O 1
ATOM 11616 N N . ASP C 1 408 ? -44.249 -9.746 14.932 1.00 119.17 408 ASP C N 1
ATOM 11617 C CA . ASP C 1 408 ? -42.870 -9.852 15.407 1.00 123.80 408 ASP C CA 1
ATOM 11618 C C . ASP C 1 408 ? -42.783 -10.988 16.437 1.00 112.61 408 ASP C C 1
ATOM 11619 O O . ASP C 1 408 ? -42.131 -12.003 16.197 1.00 115.27 408 ASP C O 1
ATOM 11624 N N . ILE C 1 409 ? -43.482 -10.811 17.563 1.00 99.95 409 ILE C N 1
ATOM 11625 C CA . ILE C 1 409 ? -43.406 -11.714 18.711 1.00 100.92 409 ILE C CA 1
ATOM 11626 C C . ILE C 1 409 ? -43.406 -13.172 18.235 1.00 103.97 409 ILE C C 1
ATOM 11627 O O . ILE C 1 409 ? -42.520 -13.943 18.624 1.00 112.78 409 ILE C O 1
ATOM 11632 N N . ILE C 1 410 ? -44.379 -13.540 17.394 1.00 104.92 410 ILE C N 1
ATOM 11633 C CA . ILE C 1 410 ? -44.462 -14.909 16.895 1.00 110.21 410 ILE C CA 1
ATOM 11634 C C . ILE C 1 410 ? -43.170 -15.218 16.119 1.00 105.95 410 ILE C C 1
ATOM 11635 O O . ILE C 1 410 ? -42.513 -16.225 16.389 1.00 97.29 410 ILE C O 1
ATOM 11640 N N . LYS C 1 411 ? -42.806 -14.339 15.177 1.00 99.32 411 LYS C N 1
ATOM 11641 C CA . LYS C 1 411 ? -41.740 -14.626 14.221 1.00 102.10 411 LYS C CA 1
ATOM 11642 C C . LYS C 1 411 ? -40.401 -14.761 14.963 1.00 108.92 411 LYS C C 1
ATOM 11643 O O . LYS C 1 411 ? -39.575 -15.622 14.620 1.00 132.73 411 LYS C O 1
ATOM 11649 N N . ARG C 1 412 ? -40.197 -13.912 15.977 1.00 104.67 412 ARG C N 1
ATOM 11650 C CA . ARG C 1 412 ? -39.023 -13.975 16.851 1.00 99.07 412 ARG C CA 1
ATOM 11651 C C . ARG C 1 412 ? -38.990 -15.356 17.510 1.00 91.27 412 ARG C C 1
ATOM 11652 O O . ARG C 1 412 ? -38.129 -16.180 17.200 1.00 91.57 412 ARG C O 1
ATOM 11660 N N . ASN C 1 413 ? -39.977 -15.596 18.376 1.00 91.15 413 ASN C N 1
ATOM 11661 C CA . ASN C 1 413 ? -40.064 -16.802 19.185 1.00 90.44 413 ASN C CA 1
ATOM 11662 C C . ASN C 1 413 ? -40.078 -18.057 18.296 1.00 86.61 413 ASN C C 1
ATOM 11663 O O . ASN C 1 413 ? -39.705 -19.134 18.755 1.00 89.56 413 ASN C O 1
ATOM 11668 N N . GLU C 1 414 ? -40.516 -17.932 17.037 1.00 89.84 414 GLU C N 1
ATOM 11669 C CA . GLU C 1 414 ? -40.502 -19.070 16.112 1.00 94.92 414 GLU C CA 1
ATOM 11670 C C . GLU C 1 414 ? -39.064 -19.389 15.702 1.00 87.74 414 GLU C C 1
ATOM 11671 O O . GLU C 1 414 ? -38.667 -20.550 15.731 1.00 84.10 414 GLU C O 1
ATOM 11677 N N . LYS C 1 415 ? -38.304 -18.360 15.316 1.00 82.37 415 LYS C N 1
ATOM 11678 C CA . LYS C 1 415 ? -36.888 -18.544 15.041 1.00 100.06 415 LYS C CA 1
ATOM 11679 C C . LYS C 1 415 ? -36.179 -19.077 16.298 1.00 101.52 415 LYS C C 1
ATOM 11680 O O . LYS C 1 415 ? -35.469 -20.076 16.247 1.00 94.39 415 LYS C O 1
ATOM 11686 N N . ARG C 1 416 ? -36.375 -18.382 17.421 1.00 103.36 416 ARG C N 1
ATOM 11687 C CA . ARG C 1 416 ? -35.835 -18.752 18.735 1.00 93.95 416 ARG C CA 1
ATOM 11688 C C . ARG C 1 416 ? -35.939 -20.270 18.937 1.00 99.04 416 ARG C C 1
ATOM 11689 O O . ARG C 1 416 ? -35.000 -20.899 19.397 1.00 111.67 416 ARG C O 1
ATOM 11697 N N . ILE C 1 417 ? -37.088 -20.854 18.590 1.00 100.73 417 ILE C N 1
ATOM 11698 C CA . ILE C 1 417 ? -37.341 -22.272 18.833 1.00 105.38 417 ILE C CA 1
ATOM 11699 C C . ILE C 1 417 ? -36.381 -23.124 17.994 1.00 102.19 417 ILE C C 1
ATOM 11700 O O . ILE C 1 417 ? -35.691 -23.981 18.537 1.00 99.97 417 ILE C O 1
ATOM 11705 N N . ASP C 1 418 ? -36.326 -22.864 16.683 1.00 106.17 418 ASP C N 1
ATOM 11706 C CA . ASP C 1 418 ? -35.497 -23.649 15.761 1.00 110.69 418 ASP C CA 1
ATOM 11707 C C . ASP C 1 418 ? -34.012 -23.318 15.977 1.00 113.47 418 ASP C C 1
ATOM 11708 O O . ASP C 1 418 ? -33.154 -23.793 15.239 1.00 120.32 418 ASP C O 1
ATOM 11713 N N . LEU C 1 419 ? -33.715 -22.485 16.978 1.00 116.98 419 LEU C N 1
ATOM 11714 C CA . LEU C 1 419 ? -32.359 -22.025 17.244 1.00 120.99 419 LEU C CA 1
ATOM 11715 C C . LEU C 1 419 ? -31.876 -22.515 18.619 1.00 118.60 419 LEU C C 1
ATOM 11716 O O . LEU C 1 419 ? -30.672 -22.541 18.861 1.00 129.36 419 LEU C O 1
ATOM 11721 N N . PHE C 1 420 ? -32.805 -22.864 19.520 1.00 103.23 420 PHE C N 1
ATOM 11722 C CA . PHE C 1 420 ? -32.443 -23.270 20.876 1.00 95.55 420 PHE C CA 1
ATOM 11723 C C . PHE C 1 420 ? -33.327 -24.424 21.385 1.00 104.24 420 PHE C C 1
ATOM 11724 O O . PHE C 1 420 ? -33.206 -24.820 22.559 1.00 122.57 420 PHE C O 1
ATOM 11732 N N . GLY C 1 421 ? -34.219 -24.953 20.538 1.00 101.52 421 GLY C N 1
ATOM 11733 C CA . GLY C 1 421 ? -35.129 -26.033 20.924 1.00 101.44 421 GLY C CA 1
ATOM 11734 C C . GLY C 1 421 ? -36.329 -25.545 21.720 1.00 107.22 421 GLY C C 1
ATOM 11735 O O . GLY C 1 421 ? -36.373 -24.393 22.175 1.00 113.33 421 GLY C O 1
ATOM 11736 N N . GLU C 1 422 ? -37.286 -26.463 21.923 1.00 108.57 422 GLU C N 1
ATOM 11737 C CA . GLU C 1 422 ? -38.625 -26.155 22.402 1.00 113.05 422 GLU C CA 1
ATOM 11738 C C . GLU C 1 422 ? -38.756 -26.280 23.926 1.00 112.86 422 GLU C C 1
ATOM 11739 O O . GLU C 1 422 ? -39.892 -26.280 24.429 1.00 105.95 422 GLU C O 1
ATOM 11745 N N . SER C 1 423 ? -37.642 -26.401 24.662 1.00 109.90 423 SER C N 1
ATOM 11746 C CA . SER C 1 423 ? -37.736 -26.553 26.118 1.00 111.32 423 SER C CA 1
ATOM 11747 C C . SER C 1 423 ? -38.130 -25.206 26.742 1.00 117.57 423 SER C C 1
ATOM 11748 O O . SER C 1 423 ? -37.716 -24.134 26.277 1.00 107.73 423 SER C O 1
ATOM 11751 N N . GLN C 1 424 ? -38.942 -25.280 27.804 1.00 128.96 424 GLN C N 1
ATOM 11752 C CA . GLN C 1 424 ? -39.423 -24.108 28.529 1.00 129.98 424 GLN C CA 1
ATOM 11753 C C . GLN C 1 424 ? -38.340 -23.665 29.523 1.00 128.86 424 GLN C C 1
ATOM 11754 O O . GLN C 1 424 ? -38.634 -23.090 30.569 1.00 146.59 424 GLN C O 1
ATOM 11760 N N . SER C 1 425 ? -37.081 -23.961 29.185 1.00 118.24 425 SER C N 1
ATOM 11761 C CA . SER C 1 425 ? -35.924 -23.432 29.858 1.00 115.02 425 SER C CA 1
ATOM 11762 C C . SER C 1 425 ? -35.157 -22.513 28.903 1.00 117.30 425 SER C C 1
ATOM 11763 O O . SER C 1 425 ? -34.061 -22.074 29.230 1.00 118.96 425 SER C O 1
ATOM 11766 N N . GLN C 1 426 ? -35.742 -22.239 27.732 1.00 116.18 426 GLN C N 1
ATOM 11767 C CA . GLN C 1 426 ? -35.117 -21.396 26.720 1.00 109.05 426 GLN C CA 1
ATOM 11768 C C . GLN C 1 426 ? -36.075 -20.298 26.242 1.00 110.58 426 GLN C C 1
ATOM 11769 O O . GLN C 1 426 ? -35.735 -19.558 25.323 1.00 111.04 426 GLN C O 1
ATOM 11775 N N . ILE C 1 427 ? -37.237 -20.164 26.894 1.00 105.46 427 ILE C N 1
ATOM 11776 C CA . ILE C 1 427 ? -38.237 -19.167 26.504 1.00 93.69 427 ILE C CA 1
ATOM 11777 C C . ILE C 1 427 ? -37.523 -17.846 26.172 1.00 97.03 427 ILE C C 1
ATOM 11778 O O . ILE C 1 427 ? -37.807 -17.229 25.137 1.00 96.97 427 ILE C O 1
ATOM 11783 N N . LEU C 1 428 ? -36.583 -17.443 27.044 1.00 87.92 428 LEU C N 1
ATOM 11784 C CA . LEU C 1 428 ? -35.982 -16.106 27.039 1.00 69.88 428 LEU C CA 1
ATOM 11785 C C . LEU C 1 428 ? -34.613 -16.099 26.364 1.00 72.48 428 LEU C C 1
ATOM 11786 O O . LEU C 1 428 ? -33.951 -15.066 26.372 1.00 71.28 428 LEU C O 1
ATOM 11791 N N . GLN C 1 429 ? -34.190 -17.229 25.793 1.00 76.13 429 GLN C N 1
ATOM 11792 C CA . GLN C 1 429 ? -32.872 -17.301 25.161 1.00 82.50 429 GLN C CA 1
ATOM 11793 C C . GLN C 1 429 ? -32.876 -16.388 23.929 1.00 76.02 429 GLN C C 1
ATOM 11794 O O . GLN C 1 429 ? -33.867 -16.301 23.223 1.00 82.74 429 GLN C O 1
ATOM 11800 N N . THR C 1 430 ? -31.756 -15.704 23.696 1.00 72.25 430 THR C N 1
ATOM 11801 C CA . THR C 1 430 ? -31.621 -14.785 22.588 1.00 73.98 430 THR C CA 1
ATOM 11802 C C . THR C 1 430 ? -30.143 -14.531 22.277 1.00 74.44 430 THR C C 1
ATOM 11803 O O . THR C 1 430 ? -29.338 -14.318 23.193 1.00 61.56 430 THR C O 1
ATOM 11807 N N . ASN C 1 431 ? -29.819 -14.487 20.981 1.00 74.03 431 ASN C N 1
ATOM 11808 C CA . ASN C 1 431 ? -28.487 -14.097 20.527 1.00 73.37 431 ASN C CA 1
ATOM 11809 C C . ASN C 1 431 ? -28.174 -12.710 21.092 1.00 66.04 431 ASN C C 1
ATOM 11810 O O . ASN C 1 431 ? -29.074 -11.901 21.314 1.00 65.40 431 ASN C O 1
ATOM 11815 N N . TYR C 1 432 ? -26.886 -12.466 21.358 1.00 69.86 432 TYR C N 1
ATOM 11816 C CA . TYR C 1 432 ? -26.457 -11.383 22.232 1.00 77.80 432 TYR C CA 1
ATOM 11817 C C . TYR C 1 432 ? -26.393 -10.064 21.457 1.00 89.83 432 TYR C C 1
ATOM 11818 O O . TYR C 1 432 ? -27.168 -9.137 21.738 1.00 92.90 432 TYR C O 1
ATOM 11827 N N . ILE C 1 433 ? -25.461 -9.995 20.498 1.00 93.79 433 ILE C N 1
ATOM 11828 C CA . ILE C 1 433 ? -25.152 -8.761 19.790 1.00 91.36 433 ILE C CA 1
ATOM 11829 C C . ILE C 1 433 ? -26.406 -8.328 19.019 1.00 86.72 433 ILE C C 1
ATOM 11830 O O . ILE C 1 433 ? -26.846 -7.185 19.100 1.00 87.53 433 ILE C O 1
ATOM 11835 N N . ASP C 1 434 ? -26.970 -9.275 18.260 1.00 78.64 434 ASP C N 1
ATOM 11836 C CA . ASP C 1 434 ? -28.116 -9.036 17.409 1.00 78.94 434 ASP C CA 1
ATOM 11837 C C . ASP C 1 434 ? -29.146 -8.200 18.183 1.00 80.31 434 ASP C C 1
ATOM 11838 O O . ASP C 1 434 ? -29.628 -7.184 17.680 1.00 78.93 434 ASP C O 1
ATOM 11843 N N . TYR C 1 435 ? -29.436 -8.619 19.423 1.00 76.62 435 TYR C N 1
ATOM 11844 C CA . TYR C 1 435 ? -30.439 -7.986 20.291 1.00 70.64 435 TYR C CA 1
ATOM 11845 C C . TYR C 1 435 ? -29.956 -6.600 20.743 1.00 72.71 435 TYR C C 1
ATOM 11846 O O . TYR C 1 435 ? -30.721 -5.643 20.722 1.00 82.16 435 TYR C O 1
ATOM 11855 N N . LEU C 1 436 ? -28.696 -6.491 21.172 1.00 75.37 436 LEU C N 1
ATOM 11856 C CA . LEU C 1 436 ? -28.112 -5.179 21.502 1.00 86.92 436 LEU C CA 1
ATOM 11857 C C . LEU C 1 436 ? -28.364 -4.217 20.333 1.00 90.22 436 LEU C C 1
ATOM 11858 O O . LEU C 1 436 ? -28.773 -3.071 20.535 1.00 94.37 436 LEU C O 1
ATOM 11863 N N . ASP C 1 437 ? -28.133 -4.718 19.114 1.00 88.72 437 ASP C N 1
ATOM 11864 C CA . ASP C 1 437 ? -28.315 -3.953 17.886 1.00 87.08 437 ASP C CA 1
ATOM 11865 C C . ASP C 1 437 ? -29.795 -3.546 17.767 1.00 85.63 437 ASP C C 1
ATOM 11866 O O . ASP C 1 437 ? -30.103 -2.366 17.642 1.00 99.33 437 ASP C O 1
ATOM 11871 N N . GLU C 1 438 ? -30.705 -4.515 17.867 1.00 77.98 438 GLU C N 1
ATOM 11872 C CA . GLU C 1 438 ? -32.141 -4.243 17.847 1.00 76.21 438 GLU C CA 1
ATOM 11873 C C . GLU C 1 438 ? -32.437 -3.013 18.705 1.00 72.31 438 GLU C C 1
ATOM 11874 O O . GLU C 1 438 ? -33.062 -2.065 18.229 1.00 89.61 438 GLU C O 1
ATOM 11880 N N . LEU C 1 439 ? -31.985 -3.041 19.962 1.00 67.90 439 LEU C N 1
ATOM 11881 C CA . LEU C 1 439 ? -32.349 -2.016 20.951 1.00 76.06 439 LEU C CA 1
ATOM 11882 C C . LEU C 1 439 ? -31.706 -0.671 20.585 1.00 80.39 439 LEU C C 1
ATOM 11883 O O . LEU C 1 439 ? -32.317 0.406 20.749 1.00 73.86 439 LEU C O 1
ATOM 11888 N N . ALA C 1 440 ? -30.466 -0.742 20.101 1.00 76.08 440 ALA C N 1
ATOM 11889 C CA . ALA C 1 440 ? -29.700 0.434 19.794 1.00 78.97 440 ALA C CA 1
ATOM 11890 C C . ALA C 1 440 ? -30.260 1.142 18.552 1.00 88.99 440 ALA C C 1
ATOM 11891 O O . ALA C 1 440 ? -30.171 2.371 18.467 1.00 82.40 440 ALA C O 1
ATOM 11893 N N . LEU C 1 441 ? -30.782 0.359 17.593 1.00 93.36 441 LEU C N 1
ATOM 11894 C CA . LEU C 1 441 ? -31.403 0.871 16.353 1.00 92.56 441 LEU C CA 1
ATOM 11895 C C . LEU C 1 441 ? -32.597 1.763 16.692 1.00 85.27 441 LEU C C 1
ATOM 11896 O O . LEU C 1 441 ? -32.664 2.929 16.272 1.00 72.32 441 LEU C O 1
ATOM 11901 N N . GLU C 1 442 ? -33.500 1.183 17.489 1.00 76.78 442 GLU C N 1
ATOM 11902 C CA . GLU C 1 442 ? -34.721 1.798 17.964 1.00 74.23 442 GLU C CA 1
ATOM 11903 C C . GLU C 1 442 ? -34.468 3.195 18.553 1.00 73.73 442 GLU C C 1
ATOM 11904 O O . GLU C 1 442 ? -35.369 4.023 18.547 1.00 96.23 442 GLU C O 1
ATOM 11910 N N . ILE C 1 443 ? -33.267 3.459 19.065 1.00 76.47 443 ILE C N 1
ATOM 11911 C CA . ILE C 1 443 ? -32.910 4.785 19.582 1.00 84.97 443 ILE C CA 1
ATOM 11912 C C . ILE C 1 443 ? -31.736 5.386 18.788 1.00 93.13 443 ILE C C 1
ATOM 11913 O O . ILE C 1 443 ? -31.188 6.428 19.200 1.00 72.23 443 ILE C O 1
ATOM 11918 N N . GLY C 1 444 ? -31.354 4.723 17.678 1.00 101.68 444 GLY C N 1
ATOM 11919 C CA . GLY C 1 444 ? -30.267 5.130 16.747 1.00 102.07 444 GLY C CA 1
ATOM 11920 C C . GLY C 1 444 ? -28.926 5.374 17.429 1.00 96.26 444 GLY C C 1
ATOM 11921 O O . GLY C 1 444 ? -28.308 6.433 17.245 1.00 101.43 444 GLY C O 1
ATOM 11922 N N . ALA C 1 445 ? -28.484 4.391 18.223 1.00 87.22 445 ALA C N 1
ATOM 11923 C CA . ALA C 1 445 ? -27.173 4.414 18.909 1.00 86.26 445 ALA C CA 1
ATOM 11924 C C . ALA C 1 445 ? -26.265 3.309 18.346 1.00 87.49 445 ALA C C 1
ATOM 11925 O O . ALA C 1 445 ? -25.057 3.302 18.609 1.00 75.48 445 ALA C O 1
ATOM 11927 N N . LYS C 1 446 ? -26.864 2.380 17.586 1.00 83.47 446 LYS C N 1
ATOM 11928 C CA . LYS C 1 446 ? -26.149 1.396 16.797 1.00 84.49 446 LYS C CA 1
ATOM 11929 C C . LYS C 1 446 ? -25.191 2.122 15.863 1.00 81.43 446 LYS C C 1
ATOM 11930 O O . LYS C 1 446 ? -25.643 2.798 14.950 1.00 94.24 446 LYS C O 1
ATOM 11936 N N . PRO C 1 447 ? -23.856 2.016 16.039 1.00 81.67 447 PRO C N 1
ATOM 11937 C CA . PRO C 1 447 ? -22.922 2.568 15.061 1.00 87.76 447 PRO C CA 1
ATOM 11938 C C . PRO C 1 447 ? -23.089 1.903 13.686 1.00 98.98 447 PRO C C 1
ATOM 11939 O O . PRO C 1 447 ? -23.300 0.695 13.609 1.00 96.58 447 PRO C O 1
ATOM 11943 N N . ASP C 1 448 ? -22.905 2.696 12.629 1.00 120.57 448 ASP C N 1
ATOM 11944 C CA . ASP C 1 448 ? -22.875 2.146 11.251 1.00 130.40 448 ASP C CA 1
ATOM 11945 C C . ASP C 1 448 ? -21.398 1.939 10.939 1.00 133.25 448 ASP C C 1
ATOM 11946 O O . ASP C 1 448 ? -20.768 2.891 10.460 1.00 127.06 448 ASP C O 1
ATOM 11951 N N . LEU C 1 449 ? -20.895 0.733 11.183 1.00 141.64 449 LEU C N 1
ATOM 11952 C CA . LEU C 1 449 ? -19.452 0.440 11.001 1.00 152.72 449 LEU C CA 1
ATOM 11953 C C . LEU C 1 449 ? -18.960 0.883 9.620 1.00 148.93 449 LEU C C 1
ATOM 11954 O O . LEU C 1 449 ? -17.967 1.632 9.590 1.00 140.38 449 LEU C O 1
ATOM 11959 N N . LEU C 1 450 ? -19.639 0.454 8.548 1.00 142.09 450 LEU C N 1
ATOM 11960 C CA . LEU C 1 450 ? -19.238 0.812 7.161 1.00 129.82 450 LEU C CA 1
ATOM 11961 C C . LEU C 1 450 ? -19.062 2.323 7.091 1.00 133.74 450 LEU C C 1
ATOM 11962 O O . LEU C 1 450 ? -18.040 2.787 6.569 1.00 141.87 450 LEU C O 1
ATOM 11967 N N . SER C 1 451 ? -19.998 3.047 7.689 1.00 135.37 451 SER C N 1
ATOM 11968 C CA . SER C 1 451 ? -19.906 4.522 7.608 1.00 139.35 451 SER C CA 1
ATOM 11969 C C . SER C 1 451 ? -18.631 4.927 8.334 1.00 129.67 451 SER C C 1
ATOM 11970 O O . SER C 1 451 ? -18.032 5.936 7.965 1.00 130.14 451 SER C O 1
ATOM 11973 N N . LEU C 1 452 ? -18.262 4.154 9.350 1.00 134.72 452 LEU C N 1
ATOM 11974 C CA . LEU C 1 452 ? -17.048 4.497 10.135 1.00 144.41 452 LEU C CA 1
ATOM 11975 C C . LEU C 1 452 ? -15.817 3.958 9.405 1.00 145.03 452 LEU C C 1
ATOM 11976 O O . LEU C 1 452 ? -14.770 3.776 10.038 1.00 146.38 452 LEU C O 1
ATOM 11981 N N . LEU C 1 453 ? -15.981 3.551 8.154 1.00 132.09 453 LEU C N 1
ATOM 11982 C CA . LEU C 1 453 ? -14.766 3.088 7.458 1.00 124.52 453 LEU C CA 1
ATOM 11983 C C . LEU C 1 453 ? -14.006 4.357 7.101 1.00 130.99 453 LEU C C 1
ATOM 11984 O O . LEU C 1 453 ? -12.975 4.623 7.737 1.00 135.42 453 LEU C O 1
ATOM 11989 N N . LEU C 1 454 ? -14.590 5.130 6.185 1.00 141.32 454 LEU C N 1
ATOM 11990 C CA . LEU C 1 454 ? -14.069 6.422 5.673 1.00 135.56 454 LEU C CA 1
ATOM 11991 C C . LEU C 1 454 ? -13.494 7.250 6.820 1.00 123.94 454 LEU C C 1
ATOM 11992 O O . LEU C 1 454 ? -12.334 7.666 6.709 1.00 127.24 454 LEU C O 1
ATOM 11997 N N . LYS C 1 455 ? -14.267 7.499 7.873 1.00 119.09 455 LYS C N 1
ATOM 11998 C CA . LYS C 1 455 ? -13.652 8.260 8.986 1.00 128.33 455 LYS C CA 1
ATOM 11999 C C . LYS C 1 455 ? -13.422 7.321 10.167 1.00 131.00 455 LYS C C 1
ATOM 12000 O O . LYS C 1 455 ? -14.389 6.706 10.593 1.00 133.51 455 LYS C O 1
ATOM 12006 N N . ASP C 1 456 ? -12.175 7.284 10.644 1.00 123.13 456 ASP C N 1
ATOM 12007 C CA . ASP C 1 456 ? -11.606 6.493 11.736 1.00 116.52 456 ASP C CA 1
ATOM 12008 C C . ASP C 1 456 ? -11.645 5.006 11.395 1.00 119.70 456 ASP C C 1
ATOM 12009 O O . ASP C 1 456 ? -12.348 4.236 12.043 1.00 141.03 456 ASP C O 1
ATOM 12014 N N . PRO C 1 457 ? -10.886 4.556 10.376 1.00 115.42 457 PRO C N 1
ATOM 12015 C CA . PRO C 1 457 ? -10.881 3.142 9.997 1.00 117.30 457 PRO C CA 1
ATOM 12016 C C . PRO C 1 457 ? -10.264 2.257 11.094 1.00 117.17 457 PRO C C 1
ATOM 12017 O O . PRO C 1 457 ? -10.549 1.063 11.139 1.00 89.30 457 PRO C O 1
ATOM 12021 N N . LYS C 1 458 ? -9.427 2.862 11.954 1.00 126.90 458 LYS C N 1
ATOM 12022 C CA . LYS C 1 458 ? -8.926 2.233 13.182 1.00 118.00 458 LYS C CA 1
ATOM 12023 C C . LYS C 1 458 ? -10.128 1.742 13.999 1.00 107.95 458 LYS C C 1
ATOM 12024 O O . LYS C 1 458 ? -10.241 0.546 14.276 1.00 125.65 458 LYS C O 1
ATOM 12026 N N . LEU C 1 459 ? -11.034 2.669 14.338 1.00 94.77 459 LEU C N 1
ATOM 12027 C CA . LEU C 1 459 ? -12.229 2.354 15.123 1.00 91.59 459 LEU C CA 1
ATOM 12028 C C . LEU C 1 459 ? -13.079 1.318 14.370 1.00 93.82 459 LEU C C 1
ATOM 12029 O O . LEU C 1 459 ? -13.427 0.260 14.908 1.00 79.84 459 LEU C O 1
ATOM 12034 N N . ALA C 1 460 ? -13.399 1.645 13.114 1.00 96.34 460 ALA C N 1
ATOM 12035 C CA . ALA C 1 460 ? -14.213 0.802 12.251 1.00 100.16 460 ALA C CA 1
ATOM 12036 C C . ALA C 1 460 ? -13.776 -0.659 12.363 1.00 104.97 460 ALA C C 1
ATOM 12037 O O . ALA C 1 460 ? -14.607 -1.538 12.488 1.00 103.26 460 ALA C O 1
ATOM 12039 N N . MET C 1 461 ? -12.462 -0.894 12.289 1.00 114.15 461 MET C N 1
ATOM 12040 C CA . MET C 1 461 ? -11.893 -2.242 12.375 1.00 117.55 461 MET C CA 1
ATOM 12041 C C . MET C 1 461 ? -12.129 -2.808 13.774 1.00 104.60 461 MET C C 1
ATOM 12042 O O . MET C 1 461 ? -12.707 -3.887 13.939 1.00 102.21 461 MET C O 1
ATOM 12047 N N . LYS C 1 462 ? -11.695 -2.032 14.765 1.00 91.84 462 LYS C N 1
ATOM 12048 C CA . LYS C 1 462 ? -11.689 -2.430 16.152 1.00 90.17 462 LYS C CA 1
ATOM 12049 C C . LYS C 1 462 ? -13.101 -2.844 16.583 1.00 93.95 462 LYS C C 1
ATOM 12050 O O . LYS C 1 462 ? -13.267 -3.798 17.352 1.00 94.32 462 LYS C O 1
ATOM 12056 N N . LEU C 1 463 ? -14.106 -2.126 16.066 1.00 97.24 463 LEU C N 1
ATOM 12057 C CA . LEU C 1 463 ? -15.510 -2.331 16.424 1.00 88.27 463 LEU C CA 1
ATOM 12058 C C . LEU C 1 463 ? -16.024 -3.635 15.811 1.00 79.81 463 LEU C C 1
ATOM 12059 O O . LEU C 1 463 ? -16.833 -4.352 16.419 1.00 75.31 463 LEU C O 1
ATOM 12064 N N . TYR C 1 464 ? -15.560 -3.919 14.593 1.00 76.53 464 TYR C N 1
ATOM 12065 C CA . TYR C 1 464 ? -16.068 -5.033 13.848 1.00 85.73 464 TYR C CA 1
ATOM 12066 C C . TYR C 1 464 ? -15.348 -6.309 14.259 1.00 97.02 464 TYR C C 1
ATOM 12067 O O . TYR C 1 464 ? -16.004 -7.283 14.645 1.00 108.62 464 TYR C O 1
ATOM 12076 N N . PHE C 1 465 ? -14.013 -6.279 14.156 1.00 103.77 465 PHE C N 1
ATOM 12077 C CA . PHE C 1 465 ? -13.173 -7.479 14.291 1.00 108.25 465 PHE C CA 1
ATOM 12078 C C . PHE C 1 465 ? -12.812 -7.734 15.760 1.00 97.30 465 PHE C C 1
ATOM 12079 O O . PHE C 1 465 ? -12.663 -8.890 16.169 1.00 87.26 465 PHE C O 1
ATOM 12087 N N . GLY C 1 466 ? -12.684 -6.651 16.535 1.00 86.13 466 GLY C N 1
ATOM 12088 C CA . GLY C 1 466 ? -12.378 -6.731 17.946 1.00 79.71 466 GLY C CA 1
ATOM 12089 C C . GLY C 1 466 ? -13.612 -7.056 18.788 1.00 81.56 466 GLY C C 1
ATOM 12090 O O . GLY C 1 466 ? -14.675 -7.419 18.284 1.00 81.88 466 GLY C O 1
ATOM 12091 N N . PRO C 1 467 ? -13.504 -6.910 20.122 1.00 80.67 467 PRO C N 1
ATOM 12092 C CA . PRO C 1 467 ? -14.556 -7.331 21.033 1.00 81.39 467 PRO C CA 1
ATOM 12093 C C . PRO C 1 467 ? -15.628 -6.248 21.103 1.00 83.05 467 PRO C C 1
ATOM 12094 O O . PRO C 1 467 ? -15.294 -5.068 21.224 1.00 93.83 467 PRO C O 1
ATOM 12098 N N . CYS C 1 468 ? -16.887 -6.678 21.035 1.00 84.21 468 CYS C N 1
ATOM 12099 C CA . CYS C 1 468 ? -18.033 -5.787 21.019 1.00 89.90 468 CYS C CA 1
ATOM 12100 C C . CYS C 1 468 ? -18.431 -5.355 22.441 1.00 80.30 468 CYS C C 1
ATOM 12101 O O . CYS C 1 468 ? -19.246 -5.995 23.079 1.00 68.91 468 CYS C O 1
ATOM 12104 N N . ASN C 1 469 ? -17.871 -4.241 22.917 1.00 80.76 469 ASN C N 1
ATOM 12105 C CA . ASN C 1 469 ? -18.102 -3.755 24.282 1.00 83.51 469 ASN C CA 1
ATOM 12106 C C . ASN C 1 469 ? -19.440 -3.005 24.358 1.00 86.68 469 ASN C C 1
ATOM 12107 O O . ASN C 1 469 ? -20.059 -2.656 23.340 1.00 83.91 469 ASN C O 1
ATOM 12112 N N . SER C 1 470 ? -19.868 -2.729 25.592 1.00 81.83 470 SER C N 1
ATOM 12113 C CA . SER C 1 470 ? -21.008 -1.870 25.843 1.00 71.09 470 SER C CA 1
ATOM 12114 C C . SER C 1 470 ? -20.699 -0.450 25.359 1.00 74.09 470 SER C C 1
ATOM 12115 O O . SER C 1 470 ? -21.571 0.268 24.901 1.00 83.01 470 SER C O 1
ATOM 12118 N N . TYR C 1 471 ? -19.429 -0.059 25.471 1.00 79.10 471 TYR C N 1
ATOM 12119 C CA . TYR C 1 471 ? -18.947 1.276 25.090 1.00 78.80 471 TYR C CA 1
ATOM 12120 C C . TYR C 1 471 ? -19.414 1.669 23.680 1.00 77.91 471 TYR C C 1
ATOM 12121 O O . TYR C 1 471 ? -19.813 2.795 23.464 1.00 73.23 471 TYR C O 1
ATOM 12130 N N . GLN C 1 472 ? -19.347 0.728 22.732 1.00 83.00 472 GLN C N 1
ATOM 12131 C CA . GLN C 1 472 ? -19.670 0.952 21.315 1.00 79.82 472 GLN C CA 1
ATOM 12132 C C . GLN C 1 472 ? -20.957 1.767 21.131 1.00 88.13 472 GLN C C 1
ATOM 12133 O O . GLN C 1 472 ? -21.082 2.550 20.186 1.00 108.83 472 GLN C O 1
ATOM 12139 N N . TYR C 1 473 ? -21.926 1.557 22.020 1.00 80.41 473 TYR C N 1
ATOM 12140 C CA . TYR C 1 473 ? -23.262 2.085 21.847 1.00 71.06 473 TYR C CA 1
ATOM 12141 C C . TYR C 1 473 ? -23.337 3.553 22.291 1.00 64.63 473 TYR C C 1
ATOM 12142 O O . TYR C 1 473 ? -24.265 4.227 21.942 1.00 67.77 473 TYR C O 1
ATOM 12151 N N . ARG C 1 474 ? -22.326 4.055 23.000 1.00 73.27 474 ARG C N 1
ATOM 12152 C CA . ARG C 1 474 ? -22.244 5.482 23.395 1.00 76.12 474 ARG C CA 1
ATOM 12153 C C . ARG C 1 474 ? -21.358 6.274 22.412 1.00 73.84 474 ARG C C 1
ATOM 12154 O O . ARG C 1 474 ? -20.780 7.319 22.781 1.00 61.82 474 ARG C O 1
ATOM 12162 N N . LEU C 1 475 ? -21.298 5.803 21.156 1.00 76.54 475 LEU C N 1
ATOM 12163 C CA . LEU C 1 475 ? -20.492 6.426 20.110 1.00 81.12 475 LEU C CA 1
ATOM 12164 C C . LEU C 1 475 ? -21.335 7.419 19.304 1.00 82.60 475 LEU C C 1
ATOM 12165 O O . LEU C 1 475 ? -20.873 8.492 18.953 1.00 79.39 475 LEU C O 1
ATOM 12170 N N . VAL C 1 476 ? -22.565 7.018 18.997 1.00 88.98 476 VAL C N 1
ATOM 12171 C CA . VAL C 1 476 ? -23.482 7.797 18.182 1.00 87.58 476 VAL C CA 1
ATOM 12172 C C . VAL C 1 476 ? -24.837 7.857 18.905 1.00 87.71 476 VAL C C 1
ATOM 12173 O O . VAL C 1 476 ? -25.024 7.268 19.996 1.00 87.80 476 VAL C O 1
ATOM 12177 N N . GLY C 1 477 ? -25.775 8.581 18.290 1.00 79.11 477 GLY C N 1
ATOM 12178 C CA . GLY C 1 477 ? -27.127 8.679 18.782 1.00 79.40 477 GLY C CA 1
ATOM 12179 C C . GLY C 1 477 ? -27.194 9.492 20.073 1.00 80.09 477 GLY C C 1
ATOM 12180 O O . GLY C 1 477 ? -26.259 10.217 20.404 1.00 78.28 477 GLY C O 1
ATOM 12181 N N . PRO C 1 478 ? -28.294 9.362 20.848 1.00 81.62 478 PRO C N 1
ATOM 12182 C CA . PRO C 1 478 ? -28.472 10.130 22.078 1.00 79.46 478 PRO C CA 1
ATOM 12183 C C . PRO C 1 478 ? -27.591 9.621 23.224 1.00 76.45 478 PRO C C 1
ATOM 12184 O O . PRO C 1 478 ? -27.019 8.539 23.131 1.00 92.42 478 PRO C O 1
ATOM 12188 N N . GLY C 1 479 ? -27.494 10.437 24.278 1.00 82.41 479 GLY C N 1
ATOM 12189 C CA . GLY C 1 479 ? -26.637 10.197 25.437 1.00 91.57 479 GLY C CA 1
ATOM 12190 C C . GLY C 1 479 ? -25.308 9.576 25.043 1.00 96.59 479 GLY C C 1
ATOM 12191 O O . GLY C 1 479 ? -25.177 8.354 24.987 1.00 117.21 479 GLY C O 1
ATOM 12192 N N . GLN C 1 480 ? -24.311 10.412 24.769 1.00 98.75 480 GLN C N 1
ATOM 12193 C CA . GLN C 1 480 ? -23.006 9.912 24.407 1.00 99.08 480 GLN C CA 1
ATOM 12194 C C . GLN C 1 480 ? -22.059 10.068 25.596 1.00 105.96 480 GLN C C 1
ATOM 12195 O O . GLN C 1 480 ? -22.376 10.742 26.582 1.00 113.36 480 GLN C O 1
ATOM 12201 N N . TRP C 1 481 ? -20.925 9.369 25.480 1.00 98.75 481 TRP C N 1
ATOM 12202 C CA . TRP C 1 481 ? -19.793 9.446 26.376 1.00 99.62 481 TRP C CA 1
ATOM 12203 C C . TRP C 1 481 ? -18.574 9.709 25.485 1.00 105.47 481 TRP C C 1
ATOM 12204 O O . TRP C 1 481 ? -18.437 9.101 24.425 1.00 104.28 481 TRP C O 1
ATOM 12215 N N . GLU C 1 482 ? -17.755 10.704 25.854 1.00 110.34 482 GLU C N 1
ATOM 12216 C CA . GLU C 1 482 ? -16.523 10.963 25.122 1.00 106.66 482 GLU C CA 1
ATOM 12217 C C . GLU C 1 482 ? -15.585 9.784 25.355 1.00 109.71 482 GLU C C 1
ATOM 12218 O O . GLU C 1 482 ? -15.071 9.199 24.400 1.00 118.37 482 GLU C O 1
ATOM 12224 N N . GLY C 1 483 ? -15.395 9.441 26.636 1.00 109.56 483 GLY C N 1
ATOM 12225 C CA . GLY C 1 483 ? -14.654 8.258 27.041 1.00 108.08 483 GLY C CA 1
ATOM 12226 C C . GLY C 1 483 ? -15.346 7.005 26.547 1.00 109.42 483 GLY C C 1
ATOM 12227 O O . GLY C 1 483 ? -15.910 6.235 27.327 1.00 116.13 483 GLY C O 1
ATOM 12228 N N . ALA C 1 484 ? -15.344 6.852 25.224 1.00 97.96 484 ALA C N 1
ATOM 12229 C CA . ALA C 1 484 ? -15.977 5.751 24.536 1.00 91.19 484 ALA C CA 1
ATOM 12230 C C . ALA C 1 484 ? -15.003 5.246 23.477 1.00 92.81 484 ALA C C 1
ATOM 12231 O O . ALA C 1 484 ? -14.640 4.074 23.457 1.00 98.40 484 ALA C O 1
ATOM 12233 N N . ARG C 1 485 ? -14.546 6.161 22.625 1.00 98.53 485 ARG C N 1
ATOM 12234 C CA . ARG C 1 485 ? -13.376 5.905 21.832 1.00 96.18 485 ARG C CA 1
ATOM 12235 C C . ARG C 1 485 ? -12.275 5.463 22.791 1.00 90.57 485 ARG C C 1
ATOM 12236 O O . ARG C 1 485 ? -11.645 4.429 22.578 1.00 81.42 485 ARG C O 1
ATOM 12244 N N . ASN C 1 486 ? -12.109 6.231 23.877 1.00 88.58 486 ASN C N 1
ATOM 12245 C CA . ASN C 1 486 ? -11.000 6.063 24.776 1.00 90.20 486 ASN C CA 1
ATOM 12246 C C . ASN C 1 486 ? -11.066 4.693 25.442 1.00 81.51 486 ASN C C 1
ATOM 12247 O O . ASN C 1 486 ? -10.093 3.937 25.406 1.00 82.99 486 ASN C O 1
ATOM 12252 N N . ALA C 1 487 ? -12.214 4.420 26.074 1.00 76.32 487 ALA C N 1
ATOM 12253 C CA . ALA C 1 487 ? -12.436 3.183 26.789 1.00 70.37 487 ALA C CA 1
ATOM 12254 C C . ALA C 1 487 ? -12.070 1.999 25.894 1.00 68.93 487 ALA C C 1
ATOM 12255 O O . ALA C 1 487 ? -11.301 1.145 26.294 1.00 79.96 487 ALA C O 1
ATOM 12257 N N . ILE C 1 488 ? -12.609 1.995 24.675 1.00 69.33 488 ILE C N 1
ATOM 12258 C CA . ILE C 1 488 ? -12.449 0.891 23.738 1.00 72.48 488 ILE C CA 1
ATOM 12259 C C . ILE C 1 488 ? -10.958 0.663 23.453 1.00 78.92 488 ILE C C 1
ATOM 12260 O O . ILE C 1 488 ? -10.491 -0.480 23.425 1.00 80.09 488 ILE C O 1
ATOM 12265 N N . PHE C 1 489 ? -10.225 1.757 23.227 1.00 86.24 489 PHE C N 1
ATOM 12266 C CA . PHE C 1 489 ? -8.833 1.680 22.784 1.00 92.35 489 PHE C CA 1
ATOM 12267 C C . PHE C 1 489 ? -7.939 1.157 23.920 1.00 93.36 489 PHE C C 1
ATOM 12268 O O . PHE C 1 489 ? -6.966 0.434 23.666 1.00 78.51 489 PHE C O 1
ATOM 12276 N N . THR C 1 490 ? -8.322 1.457 25.166 1.00 92.74 490 THR C N 1
ATOM 12277 C CA . THR C 1 490 ? -7.498 1.196 26.333 1.00 88.49 490 THR C CA 1
ATOM 12278 C C . THR C 1 490 ? -7.991 -0.010 27.144 1.00 81.73 490 THR C C 1
ATOM 12279 O O . THR C 1 490 ? -7.582 -0.178 28.283 1.00 78.43 490 THR C O 1
ATOM 12283 N N . GLN C 1 491 ? -8.874 -0.847 26.595 1.00 79.71 491 GLN C N 1
ATOM 12284 C CA . GLN C 1 491 ? -9.451 -1.900 27.421 1.00 80.33 491 GLN C CA 1
ATOM 12285 C C . GLN C 1 491 ? -8.350 -2.900 27.794 1.00 83.32 491 GLN C C 1
ATOM 12286 O O . GLN C 1 491 ? -8.264 -3.348 28.945 1.00 90.49 491 GLN C O 1
ATOM 12292 N N . LYS C 1 492 ? -7.470 -3.204 26.839 1.00 85.05 492 LYS C N 1
ATOM 12293 C CA . LYS C 1 492 ? -6.403 -4.173 27.062 1.00 87.24 492 LYS C CA 1
ATOM 12294 C C . LYS C 1 492 ? -5.670 -3.841 28.368 1.00 79.74 492 LYS C C 1
ATOM 12295 O O . LYS C 1 492 ? -5.342 -4.722 29.134 1.00 76.11 492 LYS C O 1
ATOM 12301 N N . GLN C 1 493 ? -5.436 -2.550 28.601 1.00 78.35 493 GLN C N 1
ATOM 12302 C CA . GLN C 1 493 ? -4.766 -2.071 29.803 1.00 83.01 493 GLN C CA 1
ATOM 12303 C C . GLN C 1 493 ? -5.552 -2.500 31.053 1.00 77.30 493 GLN C C 1
ATOM 12304 O O . GLN C 1 493 ? -4.985 -3.075 31.967 1.00 80.93 493 GLN C O 1
ATOM 12310 N N . ARG C 1 494 ? -6.856 -2.215 31.081 1.00 72.13 494 ARG C N 1
ATOM 12311 C CA . ARG C 1 494 ? -7.681 -2.438 32.277 1.00 71.30 494 ARG C CA 1
ATOM 12312 C C . ARG C 1 494 ? -7.891 -3.944 32.492 1.00 69.10 494 ARG C C 1
ATOM 12313 O O . ARG C 1 494 ? -8.199 -4.374 33.604 1.00 61.96 494 ARG C O 1
ATOM 12321 N N . ILE C 1 495 ? -7.726 -4.736 31.425 1.00 68.26 495 ILE C N 1
ATOM 12322 C CA . ILE C 1 495 ? -7.754 -6.195 31.507 1.00 68.31 495 ILE C CA 1
ATOM 12323 C C . ILE C 1 495 ? -6.477 -6.698 32.186 1.00 61.49 495 ILE C C 1
ATOM 12324 O O . ILE C 1 495 ? -6.548 -7.459 33.131 1.00 69.64 495 ILE C O 1
ATOM 12329 N N . LEU C 1 496 ? -5.321 -6.281 31.674 1.00 56.63 496 LEU C N 1
ATOM 12330 C CA . LEU C 1 496 ? -4.046 -6.805 32.138 1.00 63.21 496 LEU C CA 1
ATOM 12331 C C . LEU C 1 496 ? -3.718 -6.243 33.518 1.00 60.36 496 LEU C C 1
ATOM 12332 O O . LEU C 1 496 ? -2.906 -6.827 34.217 1.00 67.42 496 LEU C O 1
ATOM 12337 N N . LYS C 1 497 ? -4.333 -5.119 33.890 1.00 59.30 497 LYS C N 1
ATOM 12338 C CA . LYS C 1 497 ? -3.912 -4.376 35.078 1.00 69.18 497 LYS C CA 1
ATOM 12339 C C . LYS C 1 497 ? -4.003 -5.249 36.325 1.00 65.96 497 LYS C C 1
ATOM 12340 O O . LYS C 1 497 ? -3.071 -5.277 37.125 1.00 78.98 497 LYS C O 1
ATOM 12346 N N . PRO C 1 498 ? -5.111 -5.980 36.549 1.00 63.42 498 PRO C N 1
ATOM 12347 C CA . PRO C 1 498 ? -5.208 -6.875 37.705 1.00 65.96 498 PRO C CA 1
ATOM 12348 C C . PRO C 1 498 ? -4.495 -8.233 37.556 1.00 65.91 498 PRO C C 1
ATOM 12349 O O . PRO C 1 498 ? -4.437 -8.967 38.526 1.00 62.71 498 PRO C O 1
ATOM 12353 N N . LEU C 1 499 ? -3.970 -8.536 36.354 1.00 68.24 499 LEU C N 1
ATOM 12354 C CA . LEU C 1 499 ? -3.367 -9.831 35.993 1.00 69.78 499 LEU C CA 1
ATOM 12355 C C . LEU C 1 499 ? -1.840 -9.765 36.097 1.00 69.28 499 LEU C C 1
ATOM 12356 O O . LEU C 1 499 ? -1.248 -10.489 36.885 1.00 68.24 499 LEU C O 1
ATOM 12361 N N . LYS C 1 500 ? -1.247 -8.952 35.213 1.00 67.32 500 LYS C N 1
ATOM 12362 C CA . LYS C 1 500 ? 0.185 -8.837 35.054 1.00 62.91 500 LYS C CA 1
ATOM 12363 C C . LYS C 1 500 ? 0.724 -8.123 36.283 1.00 59.09 500 LYS C C 1
ATOM 12364 O O . LYS C 1 500 ? 0.848 -6.924 36.291 1.00 58.23 500 LYS C O 1
ATOM 12370 N N . THR C 1 501 ? 0.989 -8.920 37.313 1.00 63.18 501 THR C N 1
ATOM 12371 C CA . THR C 1 501 ? 1.157 -8.473 38.676 1.00 69.81 501 THR C CA 1
ATOM 12372 C C . THR C 1 501 ? 2.600 -8.771 39.127 1.00 76.22 501 THR C C 1
ATOM 12373 O O . THR C 1 501 ? 2.990 -8.508 40.273 1.00 68.81 501 THR C O 1
ATOM 12377 N N . ARG C 1 502 ? 3.385 -9.283 38.164 1.00 86.10 502 ARG C N 1
ATOM 12378 C CA . ARG C 1 502 ? 4.789 -9.617 38.275 1.00 80.52 502 ARG C CA 1
ATOM 12379 C C . ARG C 1 502 ? 5.392 -9.562 36.864 1.00 82.33 502 ARG C C 1
ATOM 12380 O O . ARG C 1 502 ? 4.821 -10.116 35.920 1.00 63.38 502 ARG C O 1
ATOM 12388 N N . ALA C 1 503 ? 6.538 -8.882 36.726 1.00 87.88 503 ALA C N 1
ATOM 12389 C CA . ALA C 1 503 ? 7.044 -8.477 35.438 1.00 102.68 503 ALA C CA 1
ATOM 12390 C C . ALA C 1 503 ? 8.537 -8.810 35.286 1.00 107.42 503 ALA C C 1
ATOM 12391 O O . ALA C 1 503 ? 9.298 -8.701 36.241 1.00 117.82 503 ALA C O 1
ATOM 12393 N N . LEU C 1 504 ? 8.931 -9.200 34.067 1.00 105.81 504 LEU C N 1
ATOM 12394 C CA . LEU C 1 504 ? 10.238 -9.773 33.812 1.00 99.36 504 LEU C CA 1
ATOM 12395 C C . LEU C 1 504 ? 11.272 -8.680 33.533 1.00 101.43 504 LEU C C 1
ATOM 12396 O O . LEU C 1 504 ? 12.334 -8.704 34.146 1.00 128.19 504 LEU C O 1
ATOM 12401 N N . LYS C 1 505 ? 10.974 -7.753 32.618 1.00 101.24 505 LYS C N 1
ATOM 12402 C CA . LYS C 1 505 ? 11.897 -6.624 32.255 1.00 116.59 505 LYS C CA 1
ATOM 12403 C C . LYS C 1 505 ? 13.038 -7.166 31.377 1.00 124.10 505 LYS C C 1
ATOM 12404 O O . LYS C 1 505 ? 14.020 -7.689 31.878 1.00 128.48 505 LYS C O 1
ATOM 12410 N N . ALA C 1 506 ? 12.864 -7.079 30.054 1.00 134.32 506 ALA C N 1
ATOM 12411 C CA . ALA C 1 506 ? 13.741 -7.763 29.072 1.00 130.07 506 ALA C CA 1
ATOM 12412 C C . ALA C 1 506 ? 13.393 -7.314 27.646 1.00 128.98 506 ALA C C 1
ATOM 12413 O O . ALA C 1 506 ? 12.694 -6.316 27.415 1.00 114.98 506 ALA C O 1
ATOM 12415 N N . LEU C 1 515 ? 7.221 -16.138 15.845 1.00 131.66 515 LEU C N 1
ATOM 12416 C CA . LEU C 1 515 ? 6.371 -15.732 14.718 1.00 131.63 515 LEU C CA 1
ATOM 12417 C C . LEU C 1 515 ? 6.594 -14.239 14.420 1.00 140.48 515 LEU C C 1
ATOM 12418 O O . LEU C 1 515 ? 5.704 -13.585 13.866 1.00 113.68 515 LEU C O 1
ATOM 12423 N N . LEU C 1 516 ? 7.794 -13.732 14.763 1.00 153.31 516 LEU C N 1
ATOM 12424 C CA . LEU C 1 516 ? 8.244 -12.366 14.459 1.00 159.43 516 LEU C CA 1
ATOM 12425 C C . LEU C 1 516 ? 8.709 -12.320 12.991 1.00 165.02 516 LEU C C 1
ATOM 12426 O O . LEU C 1 516 ? 8.172 -11.546 12.165 1.00 165.96 516 LEU C O 1
ATOM 12431 N N . LYS C 1 517 ? 9.688 -13.182 12.674 1.00 165.68 517 LYS C N 1
ATOM 12432 C CA . LYS C 1 517 ? 10.302 -13.301 11.348 1.00 171.09 517 LYS C CA 1
ATOM 12433 C C . LYS C 1 517 ? 9.498 -14.277 10.466 1.00 173.39 517 LYS C C 1
ATOM 12434 O O . LYS C 1 517 ? 9.544 -14.160 9.236 1.00 197.40 517 LYS C O 1
ATOM 12440 N N . ILE C 1 518 ? 8.783 -15.230 11.098 1.00 154.03 518 ILE C N 1
ATOM 12441 C CA . ILE C 1 518 ? 7.945 -16.225 10.405 1.00 139.90 518 ILE C CA 1
ATOM 12442 C C . ILE C 1 518 ? 6.735 -15.521 9.768 1.00 137.22 518 ILE C C 1
ATOM 12443 O O . ILE C 1 518 ? 6.204 -16.021 8.746 1.00 129.18 518 ILE C O 1
ATOM 12445 N N . LEU C 1 519 ? 6.318 -14.386 10.365 1.00 142.09 519 LEU C N 1
ATOM 12446 C CA . LEU C 1 519 ? 5.213 -13.560 9.862 1.00 142.51 519 LEU C CA 1
ATOM 12447 C C . LEU C 1 519 ? 5.695 -12.670 8.703 1.00 153.37 519 LEU C C 1
ATOM 12448 O O . LEU C 1 519 ? 5.040 -12.601 7.630 1.00 138.84 519 LEU C O 1
ATOM 12450 N N . GLY C 1 520 ? 6.841 -12.000 8.917 1.00 172.16 520 GLY C N 1
ATOM 12451 C CA . GLY C 1 520 ? 7.479 -11.177 7.879 1.00 175.60 520 GLY C CA 1
ATOM 12452 C C . GLY C 1 520 ? 7.790 -11.980 6.620 1.00 188.93 520 GLY C C 1
ATOM 12453 O O . GLY C 1 520 ? 7.613 -11.466 5.510 1.00 157.27 520 GLY C O 1
ATOM 12454 N N . LEU C 1 521 ? 8.240 -13.234 6.817 1.00 201.02 521 LEU C N 1
ATOM 12455 C CA . LEU C 1 521 ? 8.754 -14.129 5.752 1.00 172.54 521 LEU C CA 1
ATOM 12456 C C . LEU C 1 521 ? 7.617 -14.598 4.829 1.00 167.74 521 LEU C C 1
ATOM 12457 O O . LEU C 1 521 ? 7.676 -14.364 3.616 1.00 179.36 521 LEU C O 1
ATOM 12459 N N . LEU C 1 522 ? 6.602 -15.261 5.411 1.00 154.77 522 LEU C N 1
ATOM 12460 C CA . LEU C 1 522 ? 5.524 -15.917 4.642 1.00 147.55 522 LEU C CA 1
ATOM 12461 C C . LEU C 1 522 ? 4.663 -14.869 3.909 1.00 142.19 522 LEU C C 1
ATOM 12462 O O . LEU C 1 522 ? 4.050 -15.181 2.863 1.00 126.95 522 LEU C O 1
ATOM 12464 N N . ALA C 1 523 ? 4.626 -13.637 4.453 1.00 150.97 523 ALA C N 1
ATOM 12465 C CA . ALA C 1 523 ? 3.902 -12.500 3.860 1.00 149.38 523 ALA C CA 1
ATOM 12466 C C . ALA C 1 523 ? 4.692 -11.933 2.671 1.00 152.01 523 ALA C C 1
ATOM 12467 O O . ALA C 1 523 ? 4.105 -11.612 1.631 1.00 134.29 523 ALA C O 1
ATOM 12469 N N . VAL C 1 524 ? 6.016 -11.795 2.859 1.00 152.33 524 VAL C N 1
ATOM 12470 C CA . VAL C 1 524 ? 6.945 -11.360 1.815 1.00 148.43 524 VAL C CA 1
ATOM 12471 C C . VAL C 1 524 ? 7.048 -12.454 0.744 1.00 169.24 524 VAL C C 1
ATOM 12472 O O . VAL C 1 524 ? 7.145 -12.124 -0.435 1.00 211.14 524 VAL C O 1
ATOM 12474 N N . VAL C 1 525 ? 6.999 -13.735 1.156 1.00 166.80 525 VAL C N 1
ATOM 12475 C CA . VAL C 1 525 ? 7.155 -14.895 0.247 1.00 149.05 525 VAL C CA 1
ATOM 12476 C C . VAL C 1 525 ? 5.936 -15.012 -0.684 1.00 138.34 525 VAL C C 1
ATOM 12477 O O . VAL C 1 525 ? 6.034 -15.618 -1.765 1.00 123.21 525 VAL C O 1
ATOM 12479 N N . VAL C 1 526 ? 4.796 -14.446 -0.256 1.00 130.06 526 VAL C N 1
ATOM 12480 C CA . VAL C 1 526 ? 3.605 -14.344 -1.104 1.00 125.49 526 VAL C CA 1
ATOM 12481 C C . VAL C 1 526 ? 3.574 -12.972 -1.802 1.00 119.19 526 VAL C C 1
ATOM 12482 O O . VAL C 1 526 ? 2.863 -12.790 -2.788 1.00 116.58 526 VAL C O 1
ATOM 12486 N N . ALA C 1 527 ? 4.351 -12.011 -1.292 1.00 120.45 527 ALA C N 1
ATOM 12487 C CA . ALA C 1 527 ? 4.660 -10.783 -2.026 1.00 126.59 527 ALA C CA 1
ATOM 12488 C C . ALA C 1 527 ? 5.685 -11.064 -3.140 1.00 139.73 527 ALA C C 1
ATOM 12489 O O . ALA C 1 527 ? 5.890 -10.209 -3.996 1.00 139.48 527 ALA C O 1
ATOM 12491 N N . PHE C 1 528 ? 6.330 -12.246 -3.105 1.00 142.55 528 PHE C N 1
ATOM 12492 C CA . PHE C 1 528 ? 7.240 -12.745 -4.170 1.00 135.32 528 PHE C CA 1
ATOM 12493 C C . PHE C 1 528 ? 6.468 -13.623 -5.161 1.00 142.55 528 PHE C C 1
ATOM 12494 O O . PHE C 1 528 ? 6.691 -13.525 -6.378 1.00 149.67 528 PHE C O 1
ATOM 12496 N N . PHE C 1 529 ? 5.585 -14.490 -4.629 1.00 152.71 529 PHE C N 1
ATOM 12497 C CA . PHE C 1 529 ? 4.621 -15.252 -5.438 1.00 159.53 529 PHE C CA 1
ATOM 12498 C C . PHE C 1 529 ? 3.916 -14.307 -6.430 1.00 157.97 529 PHE C C 1
ATOM 12499 O O . PHE C 1 529 ? 4.003 -14.510 -7.647 1.00 131.73 529 PHE C O 1
ATOM 12501 N N . PHE C 1 530 ? 3.269 -13.255 -5.901 1.00 169.62 530 PHE C N 1
ATOM 12502 C CA . PHE C 1 530 ? 2.321 -12.414 -6.659 1.00 160.01 530 PHE C CA 1
ATOM 12503 C C . PHE C 1 530 ? 3.041 -11.452 -7.621 1.00 159.65 530 PHE C C 1
ATOM 12504 O O . PHE C 1 530 ? 2.423 -11.027 -8.600 1.00 150.28 530 PHE C O 1
ATOM 12506 N N . GLN C 1 531 ? 4.316 -11.115 -7.366 1.00 158.44 531 GLN C N 1
ATOM 12507 C CA . GLN C 1 531 ? 4.990 -10.046 -8.130 1.00 143.60 531 GLN C CA 1
ATOM 12508 C C . GLN C 1 531 ? 5.695 -10.608 -9.369 1.00 135.43 531 GLN C C 1
ATOM 12509 O O . GLN C 1 531 ? 5.569 -10.024 -10.435 1.00 130.58 531 GLN C O 1
ATOM 12511 N N . LEU C 1 532 ? 6.361 -11.763 -9.233 1.00 135.93 532 LEU C N 1
ATOM 12512 C CA . LEU C 1 532 ? 7.202 -12.360 -10.289 1.00 127.55 532 LEU C CA 1
ATOM 12513 C C . LEU C 1 532 ? 6.328 -12.981 -11.397 1.00 129.74 532 LEU C C 1
ATOM 12514 O O . LEU C 1 532 ? 6.464 -14.165 -11.701 1.00 109.35 532 LEU C O 1
ATOM 12519 N N . GLN C 1 533 ? 5.484 -12.153 -12.041 1.00 133.40 533 GLN C N 1
ATOM 12520 C CA . GLN C 1 533 ? 4.465 -12.597 -13.022 1.00 118.45 533 GLN C CA 1
ATOM 12521 C C . GLN C 1 533 ? 4.636 -11.854 -14.354 1.00 109.11 533 GLN C C 1
ATOM 12522 O O . GLN C 1 533 ? 4.555 -10.627 -14.407 1.00 100.93 533 GLN C O 1
ATOM 12524 N N . ALA D 1 2 ? 97.646 -55.917 22.446 1.00 96.10 2 ALA D N 1
ATOM 12525 C CA . ALA D 1 2 ? 96.710 -55.048 21.673 1.00 87.21 2 ALA D CA 1
ATOM 12526 C C . ALA D 1 2 ? 97.429 -53.775 21.198 1.00 87.04 2 ALA D C 1
ATOM 12527 O O . ALA D 1 2 ? 98.288 -53.228 21.872 1.00 88.56 2 ALA D O 1
ATOM 12529 N N . LYS D 1 3 ? 97.029 -53.296 20.025 1.00 91.65 3 LYS D N 1
ATOM 12530 C CA . LYS D 1 3 ? 97.580 -52.099 19.418 1.00 99.50 3 LYS D CA 1
ATOM 12531 C C . LYS D 1 3 ? 96.495 -51.448 18.551 1.00 100.71 3 LYS D C 1
ATOM 12532 O O . LYS D 1 3 ? 95.990 -50.366 18.871 1.00 94.25 3 LYS D O 1
ATOM 12538 N N . LYS D 1 4 ? 96.131 -52.142 17.468 1.00 98.46 4 LYS D N 1
ATOM 12539 C CA . LYS D 1 4 ? 95.103 -51.681 16.556 1.00 97.86 4 LYS D CA 1
ATOM 12540 C C . LYS D 1 4 ? 93.726 -51.916 17.201 1.00 99.41 4 LYS D C 1
ATOM 12541 O O . LYS D 1 4 ? 93.276 -53.067 17.347 1.00 93.86 4 LYS D O 1
ATOM 12547 N N . VAL D 1 5 ? 93.077 -50.802 17.583 1.00 105.17 5 VAL D N 1
ATOM 12548 C CA . VAL D 1 5 ? 91.791 -50.769 18.306 1.00 105.63 5 VAL D CA 1
ATOM 12549 C C . VAL D 1 5 ? 90.718 -50.112 17.428 1.00 103.86 5 VAL D C 1
ATOM 12550 O O . VAL D 1 5 ? 90.966 -49.104 16.763 1.00 119.41 5 VAL D O 1
ATOM 12554 N N . ALA D 1 6 ? 89.504 -50.665 17.481 1.00 99.16 6 ALA D N 1
ATOM 12555 C CA . ALA D 1 6 ? 88.356 -50.126 16.761 1.00 98.95 6 ALA D CA 1
ATOM 12556 C C . ALA D 1 6 ? 87.374 -49.492 17.758 1.00 97.43 6 ALA D C 1
ATOM 12557 O O . ALA D 1 6 ? 87.097 -50.066 18.809 1.00 96.72 6 ALA D O 1
ATOM 12559 N N . VAL D 1 7 ? 86.855 -48.308 17.419 1.00 95.82 7 VAL D N 1
ATOM 12560 C CA . VAL D 1 7 ? 85.816 -47.659 18.207 1.00 86.12 7 VAL D CA 1
ATOM 12561 C C . VAL D 1 7 ? 84.638 -47.351 17.281 1.00 74.98 7 VAL D C 1
ATOM 12562 O O . VAL D 1 7 ? 84.776 -46.622 16.293 1.00 68.89 7 VAL D O 1
ATOM 12566 N N . ILE D 1 8 ? 83.492 -47.955 17.605 1.00 78.15 8 ILE D N 1
ATOM 12567 C CA . ILE D 1 8 ? 82.272 -47.819 16.826 1.00 85.03 8 ILE D CA 1
ATOM 12568 C C . ILE D 1 8 ? 81.582 -46.511 17.227 1.00 83.54 8 ILE D C 1
ATOM 12569 O O . ILE D 1 8 ? 80.987 -46.433 18.304 1.00 85.31 8 ILE D O 1
ATOM 12574 N N . GLY D 1 9 ? 81.653 -45.497 16.361 1.00 82.40 9 GLY D N 1
ATOM 12575 C CA . GLY D 1 9 ? 80.882 -44.261 16.548 1.00 89.78 9 GLY D CA 1
ATOM 12576 C C . GLY D 1 9 ? 81.712 -43.153 17.170 1.00 92.02 9 GLY D C 1
ATOM 12577 O O . GLY D 1 9 ? 82.509 -43.394 18.074 1.00 98.83 9 GLY D O 1
ATOM 12578 N N . ALA D 1 10 ? 81.509 -41.931 16.669 1.00 97.10 10 ALA D N 1
ATOM 12579 C CA . ALA D 1 10 ? 82.179 -40.726 17.158 1.00 99.44 10 ALA D CA 1
ATOM 12580 C C . ALA D 1 10 ? 81.243 -39.976 18.116 1.00 89.54 10 ALA D C 1
ATOM 12581 O O . ALA D 1 10 ? 81.186 -38.728 18.100 1.00 59.26 10 ALA D O 1
ATOM 12583 N N . GLY D 1 11 ? 80.541 -40.757 18.951 1.00 84.31 11 GLY D N 1
ATOM 12584 C CA . GLY D 1 11 ? 79.750 -40.230 20.022 1.00 84.47 11 GLY D CA 1
ATOM 12585 C C . GLY D 1 11 ? 80.628 -39.479 21.005 1.00 77.98 11 GLY D C 1
ATOM 12586 O O . GLY D 1 11 ? 81.759 -39.110 20.691 1.00 68.53 11 GLY D O 1
ATOM 12587 N N . VAL D 1 12 ? 80.097 -39.253 22.205 1.00 77.66 12 VAL D N 1
ATOM 12588 C CA . VAL D 1 12 ? 80.900 -38.780 23.310 1.00 72.40 12 VAL D CA 1
ATOM 12589 C C . VAL D 1 12 ? 81.822 -39.916 23.723 1.00 68.02 12 VAL D C 1
ATOM 12590 O O . VAL D 1 12 ? 82.994 -39.719 24.014 1.00 64.49 12 VAL D O 1
ATOM 12594 N N . SER D 1 13 ? 81.224 -41.106 23.761 1.00 74.71 13 SER D N 1
ATOM 12595 C CA . SER D 1 13 ? 81.862 -42.323 24.177 1.00 76.65 13 SER D CA 1
ATOM 12596 C C . SER D 1 13 ? 83.004 -42.662 23.212 1.00 76.48 13 SER D C 1
ATOM 12597 O O . SER D 1 13 ? 84.113 -42.910 23.646 1.00 77.82 13 SER D O 1
ATOM 12600 N N . GLY D 1 14 ? 82.734 -42.619 21.904 1.00 79.84 14 GLY D N 1
ATOM 12601 C CA . GLY D 1 14 ? 83.799 -42.731 20.896 1.00 78.70 14 GLY D CA 1
ATOM 12602 C C . GLY D 1 14 ? 84.926 -41.731 21.127 1.00 73.84 14 GLY D C 1
ATOM 12603 O O . GLY D 1 14 ? 86.090 -42.087 21.226 1.00 72.13 14 GLY D O 1
ATOM 12604 N N . LEU D 1 15 ? 84.571 -40.455 21.231 1.00 73.42 15 LEU D N 1
ATOM 12605 C CA . LEU D 1 15 ? 85.551 -39.376 21.302 1.00 77.48 15 LEU D CA 1
ATOM 12606 C C . LEU D 1 15 ? 86.476 -39.515 22.517 1.00 68.12 15 LEU D C 1
ATOM 12607 O O . LEU D 1 15 ? 87.622 -39.100 22.448 1.00 58.48 15 LEU D O 1
ATOM 12612 N N . ILE D 1 16 ? 85.953 -40.027 23.634 1.00 65.64 16 ILE D N 1
ATOM 12613 C CA . ILE D 1 16 ? 86.736 -40.094 24.856 1.00 67.83 16 ILE D CA 1
ATOM 12614 C C . ILE D 1 16 ? 87.625 -41.343 24.800 1.00 71.64 16 ILE D C 1
ATOM 12615 O O . ILE D 1 16 ? 88.795 -41.291 25.162 1.00 78.87 16 ILE D O 1
ATOM 12620 N N . SER D 1 17 ? 87.069 -42.466 24.344 1.00 67.41 17 SER D N 1
ATOM 12621 C CA . SER D 1 17 ? 87.851 -43.674 24.206 1.00 65.12 17 SER D CA 1
ATOM 12622 C C . SER D 1 17 ? 88.983 -43.418 23.207 1.00 67.95 17 SER D C 1
ATOM 12623 O O . SER D 1 17 ? 90.156 -43.667 23.504 1.00 76.76 17 SER D O 1
ATOM 12626 N N . LEU D 1 18 ? 88.628 -42.861 22.045 1.00 67.89 18 LEU D N 1
ATOM 12627 C CA . LEU D 1 18 ? 89.603 -42.450 21.052 1.00 75.92 18 LEU D CA 1
ATOM 12628 C C . LEU D 1 18 ? 90.786 -41.798 21.768 1.00 69.76 18 LEU D C 1
ATOM 12629 O O . LEU D 1 18 ? 91.914 -42.179 21.561 1.00 72.22 18 LEU D O 1
ATOM 12634 N N . LYS D 1 19 ? 90.483 -40.843 22.648 1.00 68.13 19 LYS D N 1
ATOM 12635 C CA . LYS D 1 19 ? 91.486 -40.109 23.400 1.00 67.61 19 LYS D CA 1
ATOM 12636 C C . LYS D 1 19 ? 92.184 -41.014 24.424 1.00 65.38 19 LYS D C 1
ATOM 12637 O O . LYS D 1 19 ? 93.393 -41.000 24.518 1.00 63.79 19 LYS D O 1
ATOM 12643 N N . CYS D 1 20 ? 91.408 -41.769 25.205 1.00 62.21 20 CYS D N 1
ATOM 12644 C CA . CYS D 1 20 ? 91.945 -42.636 26.255 1.00 69.75 20 CYS D CA 1
ATOM 12645 C C . CYS D 1 20 ? 92.909 -43.680 25.671 1.00 78.27 20 CYS D C 1
ATOM 12646 O O . CYS D 1 20 ? 93.797 -44.168 26.380 1.00 69.81 20 CYS D O 1
ATOM 12649 N N . CYS D 1 21 ? 92.699 -44.041 24.399 1.00 76.29 21 CYS D N 1
ATOM 12650 C CA . CYS D 1 21 ? 93.623 -44.877 23.644 1.00 70.86 21 CYS D CA 1
ATOM 12651 C C . CYS D 1 21 ? 94.982 -44.193 23.503 1.00 68.77 21 CYS D C 1
ATOM 12652 O O . CYS D 1 21 ? 95.976 -44.665 24.041 1.00 74.18 21 CYS D O 1
ATOM 12655 N N . VAL D 1 22 ? 95.014 -43.067 22.789 1.00 64.52 22 VAL D N 1
ATOM 12656 C CA . VAL D 1 22 ? 96.283 -42.433 22.491 1.00 80.11 22 VAL D CA 1
ATOM 12657 C C . VAL D 1 22 ? 97.030 -42.171 23.807 1.00 86.03 22 VAL D C 1
ATOM 12658 O O . VAL D 1 22 ? 98.243 -42.067 23.804 1.00 97.96 22 VAL D O 1
ATOM 12662 N N . ASP D 1 23 ? 96.301 -42.101 24.926 1.00 87.82 23 ASP D N 1
ATOM 12663 C CA . ASP D 1 23 ? 96.901 -41.874 26.235 1.00 91.13 23 ASP D CA 1
ATOM 12664 C C . ASP D 1 23 ? 97.614 -43.136 26.725 1.00 90.21 23 ASP D C 1
ATOM 12665 O O . ASP D 1 23 ? 98.584 -43.031 27.463 1.00 86.76 23 ASP D O 1
ATOM 12670 N N . GLU D 1 24 ? 97.104 -44.312 26.345 1.00 85.75 24 GLU D N 1
ATOM 12671 C CA . GLU D 1 24 ? 97.744 -45.586 26.703 1.00 84.28 24 GLU D CA 1
ATOM 12672 C C . GLU D 1 24 ? 98.593 -46.076 25.516 1.00 87.49 24 GLU D C 1
ATOM 12673 O O . GLU D 1 24 ? 99.077 -47.204 25.511 1.00 74.29 24 GLU D O 1
ATOM 12679 N N . GLY D 1 25 ? 98.774 -45.203 24.511 1.00 86.64 25 GLY D N 1
ATOM 12680 C CA . GLY D 1 25 ? 99.639 -45.442 23.364 1.00 77.58 25 GLY D CA 1
ATOM 12681 C C . GLY D 1 25 ? 99.107 -46.505 22.411 1.00 78.16 25 GLY D C 1
ATOM 12682 O O . GLY D 1 25 ? 99.867 -47.038 21.624 1.00 79.98 25 GLY D O 1
ATOM 12683 N N . LEU D 1 26 ? 97.803 -46.800 22.446 1.00 76.94 26 LEU D N 1
ATOM 12684 C CA . LEU D 1 26 ? 97.190 -47.664 21.442 1.00 73.11 26 LEU D CA 1
ATOM 12685 C C . LEU D 1 26 ? 96.982 -46.820 20.178 1.00 80.03 26 LEU D C 1
ATOM 12686 O O . LEU D 1 26 ? 97.051 -45.587 20.229 1.00 85.25 26 LEU D O 1
ATOM 12691 N N . GLU D 1 27 ? 96.773 -47.486 19.041 1.00 83.45 27 GLU D N 1
ATOM 12692 C CA . GLU D 1 27 ? 96.556 -46.801 17.767 1.00 85.41 27 GLU D CA 1
ATOM 12693 C C . GLU D 1 27 ? 95.143 -47.166 17.332 1.00 79.51 27 GLU D C 1
ATOM 12694 O O . GLU D 1 27 ? 94.872 -48.298 16.947 1.00 62.22 27 GLU D O 1
ATOM 12700 N N . PRO D 1 28 ? 94.182 -46.226 17.487 1.00 88.61 28 PRO D N 1
ATOM 12701 C CA . PRO D 1 28 ? 92.769 -46.503 17.231 1.00 86.56 28 PRO D CA 1
ATOM 12702 C C . PRO D 1 28 ? 92.234 -46.046 15.863 1.00 82.18 28 PRO D C 1
ATOM 12703 O O . PRO D 1 28 ? 92.808 -45.173 15.215 1.00 72.91 28 PRO D O 1
ATOM 12707 N N . THR D 1 29 ? 91.120 -46.657 15.454 1.00 86.71 29 THR D N 1
ATOM 12708 C CA . THR D 1 29 ? 90.388 -46.281 14.256 1.00 90.76 29 THR D CA 1
ATOM 12709 C C . THR D 1 29 ? 88.905 -46.120 14.603 1.00 91.84 29 THR D C 1
ATOM 12710 O O . THR D 1 29 ? 88.282 -47.050 15.111 1.00 95.94 29 THR D O 1
ATOM 12714 N N . CYS D 1 30 ? 88.356 -44.935 14.326 1.00 91.46 30 CYS D N 1
ATOM 12715 C CA . CYS D 1 30 ? 86.978 -44.625 14.653 1.00 91.12 30 CYS D CA 1
ATOM 12716 C C . CYS D 1 30 ? 86.104 -44.697 13.400 1.00 84.37 30 CYS D C 1
ATOM 12717 O O . CYS D 1 30 ? 86.432 -44.117 12.365 1.00 89.11 30 CYS D O 1
ATOM 12720 N N . PHE D 1 31 ? 84.986 -45.411 13.520 1.00 77.83 31 PHE D N 1
ATOM 12721 C CA . PHE D 1 31 ? 84.018 -45.527 12.450 1.00 82.56 31 PHE D CA 1
ATOM 12722 C C . PHE D 1 31 ? 82.749 -44.759 12.840 1.00 83.26 31 PHE D C 1
ATOM 12723 O O . PHE D 1 31 ? 82.108 -45.098 13.833 1.00 90.42 31 PHE D O 1
ATOM 12731 N N . GLU D 1 32 ? 82.404 -43.743 12.040 1.00 77.20 32 GLU D N 1
ATOM 12732 C CA . GLU D 1 32 ? 81.244 -42.906 12.272 1.00 77.89 32 GLU D CA 1
ATOM 12733 C C . GLU D 1 32 ? 80.258 -43.079 11.106 1.00 74.07 32 GLU D C 1
ATOM 12734 O O . GLU D 1 32 ? 80.613 -42.791 9.974 1.00 69.37 32 GLU D O 1
ATOM 12740 N N . ARG D 1 33 ? 79.029 -43.531 11.404 1.00 79.13 33 ARG D N 1
ATOM 12741 C CA . ARG D 1 33 ? 77.935 -43.720 10.403 1.00 75.66 33 ARG D CA 1
ATOM 12742 C C . ARG D 1 33 ? 77.708 -42.399 9.658 1.00 78.87 33 ARG D C 1
ATOM 12743 O O . ARG D 1 33 ? 77.546 -42.403 8.443 1.00 86.37 33 ARG D O 1
ATOM 12745 N N . THR D 1 34 ? 77.741 -41.279 10.390 1.00 77.08 34 THR D N 1
ATOM 12746 C CA . THR D 1 34 ? 77.366 -39.955 9.872 1.00 83.43 34 THR D CA 1
ATOM 12747 C C . THR D 1 34 ? 78.613 -39.173 9.430 1.00 83.34 34 THR D C 1
ATOM 12748 O O . THR D 1 34 ? 79.689 -39.740 9.296 1.00 82.67 34 THR D O 1
ATOM 12752 N N . GLU D 1 35 ? 78.446 -37.860 9.240 1.00 79.30 35 GLU D N 1
ATOM 12753 C CA . GLU D 1 35 ? 79.413 -36.996 8.593 1.00 83.88 35 GLU D CA 1
ATOM 12754 C C . GLU D 1 35 ? 80.168 -36.178 9.644 1.00 84.10 35 GLU D C 1
ATOM 12755 O O . GLU D 1 35 ? 80.991 -35.342 9.285 1.00 84.76 35 GLU D O 1
ATOM 12761 N N . ASP D 1 36 ? 79.870 -36.397 10.931 1.00 82.42 36 ASP D N 1
ATOM 12762 C CA . ASP D 1 36 ? 80.413 -35.551 11.991 1.00 73.89 36 ASP D CA 1
ATOM 12763 C C . ASP D 1 36 ? 80.241 -36.213 13.365 1.00 71.66 36 ASP D C 1
ATOM 12764 O O . ASP D 1 36 ? 79.466 -37.196 13.560 1.00 76.66 36 ASP D O 1
ATOM 12769 N N . ILE D 1 37 ? 80.961 -35.620 14.324 1.00 65.96 37 ILE D N 1
ATOM 12770 C CA . ILE D 1 37 ? 81.046 -36.057 15.707 1.00 70.62 37 ILE D CA 1
ATOM 12771 C C . ILE D 1 37 ? 79.852 -35.538 16.509 1.00 71.89 37 ILE D C 1
ATOM 12772 O O . ILE D 1 37 ? 79.090 -34.700 16.045 1.00 69.01 37 ILE D O 1
ATOM 12777 N N . GLY D 1 38 ? 79.745 -36.050 17.737 1.00 75.42 38 GLY D N 1
ATOM 12778 C CA . GLY D 1 38 ? 78.775 -35.604 18.747 1.00 73.94 38 GLY D CA 1
ATOM 12779 C C . GLY D 1 38 ? 77.735 -36.670 19.015 1.00 68.73 38 GLY D C 1
ATOM 12780 O O . GLY D 1 38 ? 77.239 -36.835 20.158 1.00 60.60 38 GLY D O 1
ATOM 12781 N N . GLY D 1 39 ? 77.422 -37.428 17.958 1.00 69.24 39 GLY D N 1
ATOM 12782 C CA . GLY D 1 39 ? 76.275 -38.296 17.997 1.00 66.99 39 GLY D CA 1
ATOM 12783 C C . GLY D 1 39 ? 75.071 -37.490 18.439 1.00 69.33 39 GLY D C 1
ATOM 12784 O O . GLY D 1 39 ? 74.796 -36.444 17.832 1.00 70.52 39 GLY D O 1
ATOM 12785 N N . LEU D 1 40 ? 74.436 -37.908 19.544 1.00 67.77 40 LEU D N 1
ATOM 12786 C CA . LEU D 1 40 ? 73.092 -37.427 19.936 1.00 67.10 40 LEU D CA 1
ATOM 12787 C C . LEU D 1 40 ? 73.035 -35.890 19.951 1.00 67.20 40 LEU D C 1
ATOM 12788 O O . LEU D 1 40 ? 72.059 -35.307 19.468 1.00 62.42 40 LEU D O 1
ATOM 12793 N N . TRP D 1 41 ? 74.104 -35.276 20.476 1.00 63.43 41 TRP D N 1
ATOM 12794 C CA . TRP D 1 41 ? 74.187 -33.868 20.819 1.00 64.24 41 TRP D CA 1
ATOM 12795 C C . TRP D 1 41 ? 74.422 -32.962 19.607 1.00 72.78 41 TRP D C 1
ATOM 12796 O O . TRP D 1 41 ? 74.392 -31.737 19.755 1.00 83.38 41 TRP D O 1
ATOM 12807 N N . ARG D 1 42 ? 74.740 -33.537 18.444 1.00 77.09 42 ARG D N 1
ATOM 12808 C CA . ARG D 1 42 ? 74.738 -32.760 17.215 1.00 78.87 42 ARG D CA 1
ATOM 12809 C C . ARG D 1 42 ? 73.274 -32.646 16.780 1.00 80.77 42 ARG D C 1
ATOM 12810 O O . ARG D 1 42 ? 72.662 -33.637 16.419 1.00 85.84 42 ARG D O 1
ATOM 12818 N N . PHE D 1 43 ? 72.698 -31.447 16.885 1.00 78.66 43 PHE D N 1
ATOM 12819 C CA . PHE D 1 43 ? 71.341 -31.277 16.462 1.00 78.59 43 PHE D CA 1
ATOM 12820 C C . PHE D 1 43 ? 71.277 -31.267 14.933 1.00 80.59 43 PHE D C 1
ATOM 12821 O O . PHE D 1 43 ? 72.053 -30.603 14.278 1.00 78.01 43 PHE D O 1
ATOM 12829 N N . LYS D 1 44 ? 70.335 -32.026 14.381 1.00 95.99 44 LYS D N 1
ATOM 12830 C CA . LYS D 1 44 ? 70.010 -31.925 12.987 1.00 102.55 44 LYS D CA 1
ATOM 12831 C C . LYS D 1 44 ? 68.493 -31.876 12.870 1.00 102.14 44 LYS D C 1
ATOM 12832 O O . LYS D 1 44 ? 67.764 -32.366 13.738 1.00 97.63 44 LYS D O 1
ATOM 12838 N N . GLU D 1 45 ? 68.055 -31.303 11.754 1.00 107.46 45 GLU D N 1
ATOM 12839 C CA . GLU D 1 45 ? 66.725 -30.804 11.590 1.00 110.79 45 GLU D CA 1
ATOM 12840 C C . GLU D 1 45 ? 65.815 -32.013 11.334 1.00 94.02 45 GLU D C 1
ATOM 12841 O O . GLU D 1 45 ? 64.771 -32.137 11.952 1.00 84.55 45 GLU D O 1
ATOM 12847 N N . ASN D 1 46 ? 66.285 -32.925 10.474 1.00 80.85 46 ASN D N 1
ATOM 12848 C CA . ASN D 1 46 ? 65.627 -34.185 10.155 1.00 91.16 46 ASN D CA 1
ATOM 12849 C C . ASN D 1 46 ? 66.111 -35.278 11.120 1.00 85.79 46 ASN D C 1
ATOM 12850 O O . ASN D 1 46 ? 67.214 -35.179 11.664 1.00 80.55 46 ASN D O 1
ATOM 12855 N N . VAL D 1 47 ? 65.301 -36.341 11.294 1.00 80.01 47 VAL D N 1
ATOM 12856 C CA . VAL D 1 47 ? 65.719 -37.497 12.091 1.00 86.79 47 VAL D CA 1
ATOM 12857 C C . VAL D 1 47 ? 66.383 -38.500 11.144 1.00 95.16 47 VAL D C 1
ATOM 12858 O O . VAL D 1 47 ? 65.705 -39.264 10.467 1.00 99.00 47 VAL D O 1
ATOM 12862 N N . GLU D 1 48 ? 67.724 -38.511 11.127 1.00 99.10 48 GLU D N 1
ATOM 12863 C CA . GLU D 1 48 ? 68.480 -39.469 10.319 1.00 92.26 48 GLU D CA 1
ATOM 12864 C C . GLU D 1 48 ? 68.590 -40.780 11.105 1.00 88.21 48 GLU D C 1
ATOM 12865 O O . GLU D 1 48 ? 68.829 -40.776 12.322 1.00 83.52 48 GLU D O 1
ATOM 12871 N N . ASP D 1 49 ? 68.346 -41.901 10.407 1.00 94.86 49 ASP D N 1
ATOM 12872 C CA . ASP D 1 49 ? 68.287 -43.225 11.041 1.00 99.07 49 ASP D CA 1
ATOM 12873 C C . ASP D 1 49 ? 69.675 -43.620 11.542 1.00 101.36 49 ASP D C 1
ATOM 12874 O O . ASP D 1 49 ? 70.680 -43.116 11.064 1.00 99.18 49 ASP D O 1
ATOM 12879 N N . GLY D 1 50 ? 69.694 -44.511 12.536 1.00 100.66 50 GLY D N 1
ATOM 12880 C CA . GLY D 1 50 ? 70.931 -45.012 13.153 1.00 102.06 50 GLY D CA 1
ATOM 12881 C C . GLY D 1 50 ? 71.630 -43.986 14.041 1.00 102.65 50 GLY D C 1
ATOM 12882 O O . GLY D 1 50 ? 72.656 -44.311 14.661 1.00 106.35 50 GLY D O 1
ATOM 12883 N N . ARG D 1 51 ? 71.104 -42.751 14.104 1.00 93.47 51 ARG D N 1
ATOM 12884 C CA . ARG D 1 51 ? 71.581 -41.745 15.049 1.00 86.19 51 ARG D CA 1
ATOM 12885 C C . ARG D 1 51 ? 70.413 -41.257 15.904 1.00 76.21 51 ARG D C 1
ATOM 12886 O O . ARG D 1 51 ? 69.290 -41.165 15.430 1.00 75.92 51 ARG D O 1
ATOM 12894 N N . ALA D 1 52 ? 70.716 -40.949 17.163 1.00 70.63 52 ALA D N 1
ATOM 12895 C CA . ALA D 1 52 ? 69.745 -40.493 18.125 1.00 68.31 52 ALA D CA 1
ATOM 12896 C C . ALA D 1 52 ? 69.397 -39.036 17.812 1.00 72.71 52 ALA D C 1
ATOM 12897 O O . ALA D 1 52 ? 70.324 -38.200 17.608 1.00 76.16 52 ALA D O 1
ATOM 12899 N N . SER D 1 53 ? 68.090 -38.726 17.786 1.00 81.83 53 SER D N 1
ATOM 12900 C CA . SER D 1 53 ? 67.604 -37.341 17.544 1.00 82.96 53 SER D CA 1
ATOM 12901 C C . SER D 1 53 ? 67.404 -36.591 18.866 1.00 78.35 53 SER D C 1
ATOM 12902 O O . SER D 1 53 ? 67.032 -37.180 19.881 1.00 77.37 53 SER D O 1
ATOM 12905 N N . ILE D 1 54 ? 67.605 -35.273 18.822 1.00 74.61 54 ILE D N 1
ATOM 12906 C CA . ILE D 1 54 ? 67.137 -34.403 19.882 1.00 71.19 54 ILE D CA 1
ATOM 12907 C C . ILE D 1 54 ? 66.291 -33.283 19.277 1.00 65.75 54 ILE D C 1
ATOM 12908 O O . ILE D 1 54 ? 66.554 -32.824 18.157 1.00 63.03 54 ILE D O 1
ATOM 12913 N N . TYR D 1 55 ? 65.317 -32.832 20.075 1.00 57.78 55 TYR D N 1
ATOM 12914 C CA . TYR D 1 55 ? 64.629 -31.583 19.839 1.00 61.02 55 TYR D CA 1
ATOM 12915 C C . TYR D 1 55 ? 65.625 -30.428 19.953 1.00 57.77 55 TYR D C 1
ATOM 12916 O O . TYR D 1 55 ? 66.661 -30.579 20.547 1.00 58.03 55 TYR D O 1
ATOM 12925 N N . GLN D 1 56 ? 65.294 -29.269 19.376 1.00 60.93 56 GLN D N 1
ATOM 12926 C CA . GLN D 1 56 ? 66.313 -28.273 19.084 1.00 64.70 56 GLN D CA 1
ATOM 12927 C C . GLN D 1 56 ? 66.734 -27.534 20.362 1.00 65.96 56 GLN D C 1
ATOM 12928 O O . GLN D 1 56 ? 67.811 -26.946 20.408 1.00 77.18 56 GLN D O 1
ATOM 12934 N N . SER D 1 57 ? 65.911 -27.602 21.410 1.00 63.73 57 SER D N 1
ATOM 12935 C CA . SER D 1 57 ? 65.999 -26.688 22.537 1.00 68.78 57 SER D CA 1
ATOM 12936 C C . SER D 1 57 ? 66.591 -27.341 23.797 1.00 75.79 57 SER D C 1
ATOM 12937 O O . SER D 1 57 ? 66.514 -26.759 24.897 1.00 83.94 57 SER D O 1
ATOM 12940 N N . VAL D 1 58 ? 67.181 -28.533 23.658 1.00 78.26 58 VAL D N 1
ATOM 12941 C CA . VAL D 1 58 ? 67.622 -29.337 24.816 1.00 73.16 58 VAL D CA 1
ATOM 12942 C C . VAL D 1 58 ? 68.776 -28.635 25.538 1.00 63.79 58 VAL D C 1
ATOM 12943 O O . VAL D 1 58 ? 69.750 -28.232 24.908 1.00 57.77 58 VAL D O 1
ATOM 12947 N N . ILE D 1 59 ? 68.700 -28.640 26.862 1.00 60.35 59 ILE D N 1
ATOM 12948 C CA . ILE D 1 59 ? 69.785 -28.098 27.721 1.00 65.01 59 ILE D CA 1
ATOM 12949 C C . ILE D 1 59 ? 70.238 -29.245 28.624 1.00 71.50 59 ILE D C 1
ATOM 12950 O O . ILE D 1 59 ? 69.409 -30.087 28.951 1.00 71.53 59 ILE D O 1
ATOM 12955 N N . THR D 1 60 ? 71.499 -29.241 29.048 1.00 71.27 60 THR D N 1
ATOM 12956 C CA . THR D 1 60 ? 72.072 -30.325 29.882 1.00 60.63 60 THR D CA 1
ATOM 12957 C C . THR D 1 60 ? 71.441 -30.332 31.272 1.00 55.36 60 THR D C 1
ATOM 12958 O O . THR D 1 60 ? 71.032 -29.280 31.729 1.00 52.17 60 THR D O 1
ATOM 12962 N N . ASN D 1 61 ? 71.352 -31.462 31.968 1.00 56.51 61 ASN D N 1
ATOM 12963 C CA . ASN D 1 61 ? 70.778 -31.521 33.337 1.00 61.28 61 ASN D CA 1
ATOM 12964 C C . ASN D 1 61 ? 71.905 -31.559 34.366 1.00 63.73 61 ASN D C 1
ATOM 12965 O O . ASN D 1 61 ? 71.610 -31.715 35.559 1.00 63.03 61 ASN D O 1
ATOM 12970 N N . THR D 1 62 ? 73.148 -31.452 33.909 1.00 63.35 62 THR D N 1
ATOM 12971 C CA . THR D 1 62 ? 74.288 -31.441 34.851 1.00 59.91 62 THR D CA 1
ATOM 12972 C C . THR D 1 62 ? 75.194 -30.257 34.525 1.00 63.04 62 THR D C 1
ATOM 12973 O O . THR D 1 62 ? 75.332 -29.934 33.348 1.00 53.99 62 THR D O 1
ATOM 12977 N N . SER D 1 63 ? 75.895 -29.758 35.548 1.00 62.34 63 SER D N 1
ATOM 12978 C CA . SER D 1 63 ? 76.833 -28.641 35.589 1.00 54.43 63 SER D CA 1
ATOM 12979 C C . SER D 1 63 ? 78.034 -28.940 34.679 1.00 63.58 63 SER D C 1
ATOM 12980 O O . SER D 1 63 ? 78.350 -30.091 34.432 1.00 79.58 63 SER D O 1
ATOM 12983 N N . LYS D 1 64 ? 78.706 -27.886 34.198 1.00 68.07 64 LYS D N 1
ATOM 12984 C CA . LYS D 1 64 ? 79.932 -28.010 33.390 1.00 60.73 64 LYS D CA 1
ATOM 12985 C C . LYS D 1 64 ? 81.119 -28.491 34.232 1.00 67.04 64 LYS D C 1
ATOM 12986 O O . LYS D 1 64 ? 81.952 -29.228 33.737 1.00 63.33 64 LYS D O 1
ATOM 12992 N N . GLU D 1 65 ? 81.226 -28.022 35.480 1.00 80.69 65 GLU D N 1
ATOM 12993 C CA . GLU D 1 65 ? 82.351 -28.399 36.336 1.00 78.37 65 GLU D CA 1
ATOM 12994 C C . GLU D 1 65 ? 82.047 -29.741 37.015 1.00 79.49 65 GLU D C 1
ATOM 12995 O O . GLU D 1 65 ? 82.934 -30.347 37.619 1.00 109.52 65 GLU D O 1
ATOM 13001 N N . MET D 1 66 ? 80.819 -30.236 36.876 1.00 62.42 66 MET D N 1
ATOM 13002 C CA . MET D 1 66 ? 80.471 -31.529 37.403 1.00 60.82 66 MET D CA 1
ATOM 13003 C C . MET D 1 66 ? 80.392 -32.567 36.291 1.00 61.19 66 MET D C 1
ATOM 13004 O O . MET D 1 66 ? 80.013 -33.696 36.545 1.00 63.47 66 MET D O 1
ATOM 13009 N N . SER D 1 67 ? 80.699 -32.176 35.057 1.00 63.94 67 SER D N 1
ATOM 13010 C CA . SER D 1 67 ? 80.499 -33.093 33.966 1.00 67.09 67 SER D CA 1
ATOM 13011 C C . SER D 1 67 ? 81.527 -32.898 32.850 1.00 67.95 67 SER D C 1
ATOM 13012 O O . SER D 1 67 ? 81.318 -33.421 31.755 1.00 62.16 67 SER D O 1
ATOM 13015 N N . CYS D 1 68 ? 82.638 -32.198 33.127 1.00 72.27 68 CYS D N 1
ATOM 13016 C CA . CYS D 1 68 ? 83.730 -32.099 32.142 1.00 72.05 68 CYS D CA 1
ATOM 13017 C C . CYS D 1 68 ? 84.649 -33.304 32.323 1.00 78.75 68 CYS D C 1
ATOM 13018 O O . CYS D 1 68 ? 84.577 -33.997 33.338 1.00 90.94 68 CYS D O 1
ATOM 13021 N N . PHE D 1 69 ? 85.497 -33.550 31.324 1.00 80.55 69 PHE D N 1
ATOM 13022 C CA . PHE D 1 69 ? 86.501 -34.599 31.405 1.00 73.26 69 PHE D CA 1
ATOM 13023 C C . PHE D 1 69 ? 87.544 -34.198 32.456 1.00 74.47 69 PHE D C 1
ATOM 13024 O O . PHE D 1 69 ? 87.937 -33.025 32.538 1.00 56.20 69 PHE D O 1
ATOM 13032 N N . SER D 1 70 ? 88.005 -35.204 33.216 1.00 82.69 70 SER D N 1
ATOM 13033 C CA . SER D 1 70 ? 88.841 -35.085 34.441 1.00 77.22 70 SER D CA 1
ATOM 13034 C C . SER D 1 70 ? 90.076 -34.189 34.269 1.00 72.05 70 SER D C 1
ATOM 13035 O O . SER D 1 70 ? 90.665 -33.763 35.255 1.00 58.28 70 SER D O 1
ATOM 13038 N N . ASP D 1 71 ? 90.497 -33.963 33.021 1.00 79.31 71 ASP D N 1
ATOM 13039 C CA . ASP D 1 71 ? 91.700 -33.215 32.728 1.00 73.96 71 ASP D CA 1
ATOM 13040 C C . ASP D 1 71 ? 91.422 -32.151 31.662 1.00 77.73 71 ASP D C 1
ATOM 13041 O O . ASP D 1 71 ? 92.357 -31.711 30.985 1.00 74.99 71 ASP D O 1
ATOM 13046 N N . PHE D 1 72 ? 90.157 -31.731 31.508 1.00 76.94 72 PHE D N 1
ATOM 13047 C CA . PHE D 1 72 ? 89.823 -30.720 30.507 1.00 67.46 72 PHE D CA 1
ATOM 13048 C C . PHE D 1 72 ? 88.600 -29.925 30.945 1.00 68.87 72 PHE D C 1
ATOM 13049 O O . PHE D 1 72 ? 87.508 -30.069 30.401 1.00 67.34 72 PHE D O 1
ATOM 13057 N N . PRO D 1 73 ? 88.759 -29.014 31.927 1.00 73.77 73 PRO D N 1
ATOM 13058 C CA . PRO D 1 73 ? 87.669 -28.144 32.340 1.00 68.99 73 PRO D CA 1
ATOM 13059 C C . PRO D 1 73 ? 87.066 -27.481 31.104 1.00 66.73 73 PRO D C 1
ATOM 13060 O O . PRO D 1 73 ? 87.785 -27.219 30.117 1.00 71.60 73 PRO D O 1
ATOM 13064 N N . MET D 1 74 ? 85.766 -27.214 31.183 1.00 59.69 74 MET D N 1
ATOM 13065 C CA . MET D 1 74 ? 85.107 -26.420 30.201 1.00 55.48 74 MET D CA 1
ATOM 13066 C C . MET D 1 74 ? 85.636 -25.004 30.326 1.00 57.97 74 MET D C 1
ATOM 13067 O O . MET D 1 74 ? 85.892 -24.546 31.443 1.00 61.31 74 MET D O 1
ATOM 13072 N N . PRO D 1 75 ? 85.799 -24.275 29.197 1.00 62.87 75 PRO D N 1
ATOM 13073 C CA . PRO D 1 75 ? 86.289 -22.892 29.234 1.00 62.58 75 PRO D CA 1
ATOM 13074 C C . PRO D 1 75 ? 85.555 -22.104 30.331 1.00 69.34 75 PRO D C 1
ATOM 13075 O O . PRO D 1 75 ? 84.405 -22.408 30.640 1.00 76.56 75 PRO D O 1
ATOM 13079 N N . GLU D 1 76 ? 86.215 -21.123 30.947 1.00 75.11 76 GLU D N 1
ATOM 13080 C CA . GLU D 1 76 ? 85.613 -20.440 32.101 1.00 72.02 76 GLU D CA 1
ATOM 13081 C C . GLU D 1 76 ? 84.347 -19.695 31.655 1.00 70.42 76 GLU D C 1
ATOM 13082 O O . GLU D 1 76 ? 83.353 -19.659 32.381 1.00 58.99 76 GLU D O 1
ATOM 13088 N N . HIS D 1 77 ? 84.384 -19.168 30.424 1.00 74.65 77 HIS D N 1
ATOM 13089 C CA . HIS D 1 77 ? 83.334 -18.324 29.860 1.00 76.40 77 HIS D CA 1
ATOM 13090 C C . HIS D 1 77 ? 82.119 -19.148 29.399 1.00 75.15 77 HIS D C 1
ATOM 13091 O O . HIS D 1 77 ? 81.216 -18.596 28.788 1.00 75.21 77 HIS D O 1
ATOM 13098 N N . PHE D 1 78 ? 82.087 -20.456 29.673 1.00 66.63 78 PHE D N 1
ATOM 13099 C CA . PHE D 1 78 ? 80.928 -21.273 29.342 1.00 64.00 78 PHE D CA 1
ATOM 13100 C C . PHE D 1 78 ? 79.883 -21.158 30.447 1.00 62.33 78 PHE D C 1
ATOM 13101 O O . PHE D 1 78 ? 80.218 -21.038 31.621 1.00 57.63 78 PHE D O 1
ATOM 13109 N N . PRO D 1 79 ? 78.583 -21.254 30.105 1.00 62.70 79 PRO D N 1
ATOM 13110 C CA . PRO D 1 79 ? 77.523 -21.281 31.109 1.00 62.57 79 PRO D CA 1
ATOM 13111 C C . PRO D 1 79 ? 77.566 -22.626 31.847 1.00 54.79 79 PRO D C 1
ATOM 13112 O O . PRO D 1 79 ? 78.218 -23.518 31.395 1.00 52.18 79 PRO D O 1
ATOM 13116 N N . ASN D 1 80 ? 76.870 -22.729 32.976 1.00 53.09 80 ASN D N 1
ATOM 13117 C CA . ASN D 1 80 ? 77.032 -23.846 33.879 1.00 54.78 80 ASN D CA 1
ATOM 13118 C C . ASN D 1 80 ? 76.150 -25.002 33.394 1.00 61.70 80 ASN D C 1
ATOM 13119 O O . ASN D 1 80 ? 76.546 -26.171 33.499 1.00 65.08 80 ASN D O 1
ATOM 13124 N N . PHE D 1 81 ? 74.954 -24.680 32.876 1.00 57.45 81 PHE D N 1
ATOM 13125 C CA . PHE D 1 81 ? 74.195 -25.644 32.069 1.00 50.30 81 PHE D CA 1
ATOM 13126 C C . PHE D 1 81 ? 74.190 -25.160 30.620 1.00 51.32 81 PHE D C 1
ATOM 13127 O O . PHE D 1 81 ? 74.338 -23.955 30.356 1.00 51.65 81 PHE D O 1
ATOM 13135 N N . LEU D 1 82 ? 74.085 -26.117 29.693 1.00 53.38 82 LEU D N 1
ATOM 13136 C CA . LEU D 1 82 ? 74.551 -25.922 28.330 1.00 60.52 82 LEU D CA 1
ATOM 13137 C C . LEU D 1 82 ? 73.435 -26.240 27.341 1.00 66.42 82 LEU D C 1
ATOM 13138 O O . LEU D 1 82 ? 72.769 -27.267 27.460 1.00 57.46 82 LEU D O 1
ATOM 13143 N N . HIS D 1 83 ? 73.267 -25.362 26.348 1.00 69.20 83 HIS D N 1
ATOM 13144 C CA . HIS D 1 83 ? 72.516 -25.721 25.172 1.00 66.86 83 HIS D CA 1
ATOM 13145 C C . HIS D 1 83 ? 73.279 -26.828 24.434 1.00 64.70 83 HIS D C 1
ATOM 13146 O O . HIS D 1 83 ? 74.526 -26.878 24.485 1.00 58.26 83 HIS D O 1
ATOM 13153 N N . ASN D 1 84 ? 72.530 -27.700 23.753 1.00 55.76 84 ASN D N 1
ATOM 13154 C CA . ASN D 1 84 ? 73.123 -28.746 22.939 1.00 57.98 84 ASN D CA 1
ATOM 13155 C C . ASN D 1 84 ? 74.137 -28.130 21.963 1.00 58.79 84 ASN D C 1
ATOM 13156 O O . ASN D 1 84 ? 75.221 -28.658 21.806 1.00 71.08 84 ASN D O 1
ATOM 13161 N N . SER D 1 85 ? 73.773 -27.005 21.340 1.00 58.81 85 SER D N 1
ATOM 13162 C CA . SER D 1 85 ? 74.661 -26.204 20.491 1.00 59.14 85 SER D CA 1
ATOM 13163 C C . SER D 1 85 ? 76.045 -26.097 21.126 1.00 65.22 85 SER D C 1
ATOM 13164 O O . SER D 1 85 ? 77.062 -26.335 20.477 1.00 64.84 85 SER D O 1
ATOM 13166 N N . LYS D 1 86 ? 76.043 -25.703 22.403 1.00 74.04 86 LYS D N 1
ATOM 13167 C CA . LYS D 1 86 ? 77.219 -25.265 23.130 1.00 70.89 86 LYS D CA 1
ATOM 13168 C C . LYS D 1 86 ? 78.000 -26.468 23.661 1.00 66.92 86 LYS D C 1
ATOM 13169 O O . LYS D 1 86 ? 79.211 -26.391 23.822 1.00 64.62 86 LYS D O 1
ATOM 13175 N N . LEU D 1 87 ? 77.304 -27.560 23.978 1.00 62.63 87 LEU D N 1
ATOM 13176 C CA . LEU D 1 87 ? 78.016 -28.728 24.454 1.00 62.59 87 LEU D CA 1
ATOM 13177 C C . LEU D 1 87 ? 78.879 -29.282 23.316 1.00 63.44 87 LEU D C 1
ATOM 13178 O O . LEU D 1 87 ? 80.066 -29.495 23.481 1.00 73.56 87 LEU D O 1
ATOM 13183 N N . LEU D 1 88 ? 78.252 -29.507 22.160 1.00 64.36 88 LEU D N 1
ATOM 13184 C CA . LEU D 1 88 ? 78.946 -29.843 20.943 1.00 62.00 88 LEU D CA 1
ATOM 13185 C C . LEU D 1 88 ? 80.264 -29.078 20.917 1.00 62.47 88 LEU D C 1
ATOM 13186 O O . LEU D 1 88 ? 81.316 -29.672 20.800 1.00 80.78 88 LEU D O 1
ATOM 13191 N N . GLU D 1 89 ? 80.182 -27.755 21.047 1.00 61.25 89 GLU D N 1
ATOM 13192 C CA . GLU D 1 89 ? 81.359 -26.898 20.958 1.00 70.89 89 GLU D CA 1
ATOM 13193 C C . GLU D 1 89 ? 82.479 -27.480 21.840 1.00 63.89 89 GLU D C 1
ATOM 13194 O O . GLU D 1 89 ? 83.610 -27.600 21.397 1.00 59.43 89 GLU D O 1
ATOM 13200 N N . TYR D 1 90 ? 82.169 -27.833 23.090 1.00 59.05 90 TYR D N 1
ATOM 13201 C CA . TYR D 1 90 ? 83.160 -28.387 23.987 1.00 59.77 90 TYR D CA 1
ATOM 13202 C C . TYR D 1 90 ? 83.811 -29.600 23.322 1.00 56.98 90 TYR D C 1
ATOM 13203 O O . TYR D 1 90 ? 85.022 -29.685 23.204 1.00 65.36 90 TYR D O 1
ATOM 13212 N N . PHE D 1 91 ? 82.969 -30.514 22.858 1.00 54.52 91 PHE D N 1
ATOM 13213 C CA . PHE D 1 91 ? 83.404 -31.715 22.172 1.00 58.16 91 PHE D CA 1
ATOM 13214 C C . PHE D 1 91 ? 84.348 -31.376 21.008 1.00 59.69 91 PHE D C 1
ATOM 13215 O O . PHE D 1 91 ? 85.406 -31.966 20.887 1.00 58.04 91 PHE D O 1
ATOM 13223 N N . ARG D 1 92 ? 83.959 -30.421 20.166 1.00 65.66 92 ARG D N 1
ATOM 13224 C CA . ARG D 1 92 ? 84.781 -29.994 19.038 1.00 69.97 92 ARG D CA 1
ATOM 13225 C C . ARG D 1 92 ? 86.124 -29.447 19.541 1.00 64.23 92 ARG D C 1
ATOM 13226 O O . ARG D 1 92 ? 87.171 -29.760 18.984 1.00 57.68 92 ARG D O 1
ATOM 13234 N N . ILE D 1 93 ? 86.065 -28.635 20.600 1.00 62.78 93 ILE D N 1
ATOM 13235 C CA . ILE D 1 93 ? 87.231 -28.021 21.232 1.00 62.98 93 ILE D CA 1
ATOM 13236 C C . ILE D 1 93 ? 88.174 -29.124 21.725 1.00 59.04 93 ILE D C 1
ATOM 13237 O O . ILE D 1 93 ? 89.390 -28.998 21.666 1.00 63.25 93 ILE D O 1
ATOM 13242 N N . PHE D 1 94 ? 87.574 -30.191 22.241 1.00 58.33 94 PHE D N 1
ATOM 13243 C CA . PHE D 1 94 ? 88.262 -31.322 22.794 1.00 61.92 94 PHE D CA 1
ATOM 13244 C C . PHE D 1 94 ? 89.024 -32.085 21.698 1.00 72.02 94 PHE D C 1
ATOM 13245 O O . PHE D 1 94 ? 90.241 -32.295 21.796 1.00 72.34 94 PHE D O 1
ATOM 13253 N N . ALA D 1 95 ? 88.300 -32.473 20.646 1.00 76.50 95 ALA D N 1
ATOM 13254 C CA . ALA D 1 95 ? 88.838 -33.231 19.513 1.00 82.80 95 ALA D CA 1
ATOM 13255 C C . ALA D 1 95 ? 89.912 -32.446 18.741 1.00 86.05 95 ALA D C 1
ATOM 13256 O O . ALA D 1 95 ? 90.757 -33.051 18.052 1.00 89.91 95 ALA D O 1
ATOM 13258 N N . LYS D 1 96 ? 89.853 -31.108 18.814 1.00 90.39 96 LYS D N 1
ATOM 13259 C CA . LYS D 1 96 ? 90.889 -30.246 18.255 1.00 91.03 96 LYS D CA 1
ATOM 13260 C C . LYS D 1 96 ? 92.129 -30.339 19.147 1.00 83.24 96 LYS D C 1
ATOM 13261 O O . LYS D 1 96 ? 93.232 -30.533 18.647 1.00 105.52 96 LYS D O 1
ATOM 13267 N N . LYS D 1 97 ? 91.924 -30.224 20.464 1.00 76.16 97 LYS D N 1
ATOM 13268 C CA . LYS D 1 97 ? 93.019 -30.107 21.406 1.00 81.73 97 LYS D CA 1
ATOM 13269 C C . LYS D 1 97 ? 93.739 -31.447 21.606 1.00 80.38 97 LYS D C 1
ATOM 13270 O O . LYS D 1 97 ? 94.829 -31.457 22.126 1.00 77.23 97 LYS D O 1
ATOM 13276 N N . PHE D 1 98 ? 93.126 -32.567 21.214 1.00 82.62 98 PHE D N 1
ATOM 13277 C CA . PHE D 1 98 ? 93.760 -33.875 21.383 1.00 77.07 98 PHE D CA 1
ATOM 13278 C C . PHE D 1 98 ? 93.952 -34.569 20.029 1.00 77.75 98 PHE D C 1
ATOM 13279 O O . PHE D 1 98 ? 94.302 -35.757 19.982 1.00 70.39 98 PHE D O 1
ATOM 13287 N N . ASP D 1 99 ? 93.725 -33.818 18.942 1.00 85.21 99 ASP D N 1
ATOM 13288 C CA . ASP D 1 99 ? 94.000 -34.249 17.566 1.00 91.20 99 ASP D CA 1
ATOM 13289 C C . ASP D 1 99 ? 93.295 -35.579 17.257 1.00 91.64 99 ASP D C 1
ATOM 13290 O O . ASP D 1 99 ? 93.823 -36.418 16.524 1.00 90.67 99 ASP D O 1
ATOM 13295 N N . LEU D 1 100 ? 92.083 -35.760 17.789 1.00 88.21 100 LEU D N 1
ATOM 13296 C CA . LEU D 1 100 ? 91.418 -37.052 17.730 1.00 79.47 100 LEU D CA 1
ATOM 13297 C C . LEU D 1 100 ? 90.683 -37.208 16.394 1.00 85.84 100 LEU D C 1
ATOM 13298 O O . LEU D 1 100 ? 90.073 -38.256 16.138 1.00 79.16 100 LEU D O 1
ATOM 13303 N N . LEU D 1 101 ? 90.718 -36.164 15.558 1.00 83.79 101 LEU D N 1
ATOM 13304 C CA . LEU D 1 101 ? 89.862 -36.106 14.397 1.00 79.80 101 LEU D CA 1
ATOM 13305 C C . LEU D 1 101 ? 90.444 -36.984 13.284 1.00 79.46 101 LEU D C 1
ATOM 13306 O O . LEU D 1 101 ? 89.701 -37.568 12.483 1.00 71.87 101 LEU D O 1
ATOM 13311 N N . LYS D 1 102 ? 91.774 -37.112 13.281 1.00 83.42 102 LYS D N 1
ATOM 13312 C CA . LYS D 1 102 ? 92.483 -37.877 12.256 1.00 81.06 102 LYS D CA 1
ATOM 13313 C C . LYS D 1 102 ? 92.118 -39.370 12.321 1.00 80.78 102 LYS D C 1
ATOM 13314 O O . LYS D 1 102 ? 92.179 -40.028 11.297 1.00 80.14 102 LYS D O 1
ATOM 13320 N N . TYR D 1 103 ? 91.720 -39.888 13.495 1.00 79.83 103 TYR D N 1
ATOM 13321 C CA . TYR D 1 103 ? 91.398 -41.321 13.659 1.00 78.65 103 TYR D CA 1
ATOM 13322 C C . TYR D 1 103 ? 89.971 -41.622 13.192 1.00 84.32 103 TYR D C 1
ATOM 13323 O O . TYR D 1 103 ? 89.578 -42.790 13.151 1.00 87.27 103 TYR D O 1
ATOM 13332 N N . ILE D 1 104 ? 89.206 -40.581 12.839 1.00 86.76 104 ILE D N 1
ATOM 13333 C CA . ILE D 1 104 ? 87.790 -40.734 12.526 1.00 96.41 104 ILE D CA 1
ATOM 13334 C C . ILE D 1 104 ? 87.647 -40.949 11.019 1.00 99.09 104 ILE D C 1
ATOM 13335 O O . ILE D 1 104 ? 88.130 -40.143 10.228 1.00 115.50 104 ILE D O 1
ATOM 13340 N N . GLN D 1 105 ? 86.944 -42.019 10.649 1.00 104.53 105 GLN D N 1
ATOM 13341 C CA . GLN D 1 105 ? 86.450 -42.209 9.295 1.00 108.26 105 GLN D CA 1
ATOM 13342 C C . GLN D 1 105 ? 84.928 -42.018 9.275 1.00 106.38 105 GLN D C 1
ATOM 13343 O O . GLN D 1 105 ? 84.164 -42.872 9.749 1.00 94.17 105 GLN D O 1
ATOM 13349 N N . PHE D 1 106 ? 84.499 -40.894 8.696 1.00 97.17 106 PHE D N 1
ATOM 13350 C CA . PHE D 1 106 ? 83.099 -40.531 8.638 1.00 95.73 106 PHE D CA 1
ATOM 13351 C C . PHE D 1 106 ? 82.417 -41.262 7.478 1.00 94.94 106 PHE D C 1
ATOM 13352 O O . PHE D 1 106 ? 83.071 -41.776 6.583 1.00 104.50 106 PHE D O 1
ATOM 13360 N N . GLN D 1 107 ? 81.086 -41.330 7.549 1.00 92.94 107 GLN D N 1
ATOM 13361 C CA . GLN D 1 107 ? 80.230 -41.946 6.539 1.00 100.01 107 GLN D CA 1
ATOM 13362 C C . GLN D 1 107 ? 80.645 -43.404 6.278 1.00 103.88 107 GLN D C 1
ATOM 13363 O O . GLN D 1 107 ? 80.262 -43.996 5.260 1.00 96.23 107 GLN D O 1
ATOM 13369 N N . THR D 1 108 ? 81.397 -43.991 7.217 1.00 110.56 108 THR D N 1
ATOM 13370 C CA . THR D 1 108 ? 81.727 -45.413 7.200 1.00 109.45 108 THR D CA 1
ATOM 13371 C C . THR D 1 108 ? 80.986 -46.085 8.368 1.00 107.79 108 THR D C 1
ATOM 13372 O O . THR D 1 108 ? 81.303 -45.874 9.540 1.00 106.48 108 THR D O 1
ATOM 13376 N N . THR D 1 109 ? 79.987 -46.901 8.025 1.00 102.01 109 THR D N 1
ATOM 13377 C CA . THR D 1 109 ? 79.147 -47.590 9.009 1.00 94.59 109 THR D CA 1
ATOM 13378 C C . THR D 1 109 ? 79.634 -49.040 9.180 1.00 88.28 109 THR D C 1
ATOM 13379 O O . THR D 1 109 ? 79.974 -49.699 8.219 1.00 95.18 109 THR D O 1
ATOM 13383 N N . VAL D 1 110 ? 79.645 -49.515 10.427 1.00 75.73 110 VAL D N 1
ATOM 13384 C CA . VAL D 1 110 ? 80.146 -50.836 10.794 1.00 76.42 110 VAL D CA 1
ATOM 13385 C C . VAL D 1 110 ? 79.002 -51.852 10.720 1.00 81.73 110 VAL D C 1
ATOM 13386 O O . VAL D 1 110 ? 78.045 -51.797 11.511 1.00 74.19 110 VAL D O 1
ATOM 13390 N N . LEU D 1 111 ? 79.146 -52.808 9.798 1.00 94.13 111 LEU D N 1
ATOM 13391 C CA . LEU D 1 111 ? 78.079 -53.741 9.462 1.00 90.77 111 LEU D CA 1
ATOM 13392 C C . LEU D 1 111 ? 78.163 -54.979 10.352 1.00 82.93 111 LEU D C 1
ATOM 13393 O O . LEU D 1 111 ? 77.135 -55.475 10.787 1.00 79.44 111 LEU D O 1
ATOM 13398 N N . SER D 1 112 ? 79.380 -55.478 10.597 1.00 82.25 112 SER D N 1
ATOM 13399 C CA . SER D 1 112 ? 79.560 -56.676 11.420 1.00 79.25 112 SER D CA 1
ATOM 13400 C C . SER D 1 112 ? 80.902 -56.636 12.154 1.00 74.10 112 SER D C 1
ATOM 13401 O O . SER D 1 112 ? 81.902 -56.115 11.639 1.00 71.38 112 SER D O 1
ATOM 13404 N N . VAL D 1 113 ? 80.879 -57.182 13.372 1.00 74.16 113 VAL D N 1
ATOM 13405 C CA . VAL D 1 113 ? 82.052 -57.408 14.174 1.00 86.81 113 VAL D CA 1
ATOM 13406 C C . VAL D 1 113 ? 82.019 -58.879 14.563 1.00 86.69 113 VAL D C 1
ATOM 13407 O O . VAL D 1 113 ? 81.199 -59.286 15.402 1.00 89.55 113 VAL D O 1
ATOM 13411 N N . LYS D 1 114 ? 82.907 -59.648 13.923 1.00 93.61 114 LYS D N 1
ATOM 13412 C CA . LYS D 1 114 ? 83.016 -61.084 14.104 1.00 91.45 114 LYS D CA 1
ATOM 13413 C C . LYS D 1 114 ? 84.387 -61.421 14.699 1.00 91.40 114 LYS D C 1
ATOM 13414 O O . LYS D 1 114 ? 85.419 -60.774 14.400 1.00 79.29 114 LYS D O 1
ATOM 13420 N N . LYS D 1 115 ? 84.359 -62.456 15.539 1.00 91.99 115 LYS D N 1
ATOM 13421 C CA . LYS D 1 115 ? 85.527 -62.981 16.192 1.00 98.42 115 LYS D CA 1
ATOM 13422 C C . LYS D 1 115 ? 86.310 -63.813 15.174 1.00 102.06 115 LYS D C 1
ATOM 13423 O O . LYS D 1 115 ? 85.725 -64.706 14.575 1.00 108.50 115 LYS D O 1
ATOM 13429 N N . CYS D 1 116 ? 87.600 -63.512 14.961 1.00 105.83 116 CYS D N 1
ATOM 13430 C CA . CYS D 1 116 ? 88.532 -64.495 14.326 1.00 120.50 116 CYS D CA 1
ATOM 13431 C C . CYS D 1 116 ? 88.862 -65.555 15.377 1.00 130.23 116 CYS D C 1
ATOM 13432 O O . CYS D 1 116 ? 88.463 -65.393 16.522 1.00 142.27 116 CYS D O 1
ATOM 13435 N N . PRO D 1 117 ? 89.535 -66.679 15.046 1.00 133.72 117 PRO D N 1
ATOM 13436 C CA . PRO D 1 117 ? 89.907 -67.670 16.083 1.00 133.48 117 PRO D CA 1
ATOM 13437 C C . PRO D 1 117 ? 90.709 -67.146 17.308 1.00 134.02 117 PRO D C 1
ATOM 13438 O O . PRO D 1 117 ? 91.935 -67.377 17.403 1.00 113.11 117 PRO D O 1
ATOM 13442 N N . ASP D 1 118 ? 89.982 -66.477 18.235 1.00 130.93 118 ASP D N 1
ATOM 13443 C CA . ASP D 1 118 ? 90.459 -65.706 19.450 1.00 120.73 118 ASP D CA 1
ATOM 13444 C C . ASP D 1 118 ? 91.564 -66.513 20.159 1.00 99.25 118 ASP D C 1
ATOM 13445 O O . ASP D 1 118 ? 91.318 -67.565 20.801 1.00 87.87 118 ASP D O 1
ATOM 13450 N N . GLY D 1 123 ? 94.018 -62.805 19.665 1.00 78.04 123 GLY D N 1
ATOM 13451 C CA . GLY D 1 123 ? 92.782 -62.541 20.415 1.00 93.32 123 GLY D CA 1
ATOM 13452 C C . GLY D 1 123 ? 91.953 -61.400 19.825 1.00 103.42 123 GLY D C 1
ATOM 13453 O O . GLY D 1 123 ? 91.489 -60.522 20.539 1.00 119.21 123 GLY D O 1
ATOM 13454 N N . GLN D 1 124 ? 91.677 -61.479 18.518 1.00 106.36 124 GLN D N 1
ATOM 13455 C CA . GLN D 1 124 ? 91.304 -60.322 17.674 1.00 100.89 124 GLN D CA 1
ATOM 13456 C C . GLN D 1 124 ? 89.876 -60.446 17.133 1.00 92.50 124 GLN D C 1
ATOM 13457 O O . GLN D 1 124 ? 89.166 -61.419 17.451 1.00 82.34 124 GLN D O 1
ATOM 13463 N N . TRP D 1 125 ? 89.487 -59.452 16.306 1.00 96.73 125 TRP D N 1
ATOM 13464 C CA . TRP D 1 125 ? 88.125 -59.300 15.709 1.00 86.94 125 TRP D CA 1
ATOM 13465 C C . TRP D 1 125 ? 88.202 -58.810 14.253 1.00 80.99 125 TRP D C 1
ATOM 13466 O O . TRP D 1 125 ? 89.018 -57.916 13.913 1.00 61.41 125 TRP D O 1
ATOM 13477 N N . GLU D 1 126 ? 87.289 -59.341 13.428 1.00 81.44 126 GLU D N 1
ATOM 13478 C CA . GLU D 1 126 ? 87.137 -58.943 12.025 1.00 96.59 126 GLU D CA 1
ATOM 13479 C C . GLU D 1 126 ? 85.894 -58.054 11.862 1.00 101.69 126 GLU D C 1
ATOM 13480 O O . GLU D 1 126 ? 84.793 -58.412 12.315 1.00 86.26 126 GLU D O 1
ATOM 13486 N N . ILE D 1 127 ? 86.079 -56.918 11.170 1.00 95.46 127 ILE D N 1
ATOM 13487 C CA . ILE D 1 127 ? 85.107 -55.844 11.155 1.00 96.61 127 ILE D CA 1
ATOM 13488 C C . ILE D 1 127 ? 84.856 -55.386 9.713 1.00 89.87 127 ILE D C 1
ATOM 13489 O O . ILE D 1 127 ? 85.727 -54.808 9.061 1.00 82.66 127 ILE D O 1
ATOM 13494 N N . VAL D 1 128 ? 83.626 -55.606 9.249 1.00 88.61 128 VAL D N 1
ATOM 13495 C CA . VAL D 1 128 ? 83.191 -55.183 7.934 1.00 88.42 128 VAL D CA 1
ATOM 13496 C C . VAL D 1 128 ? 82.517 -53.816 8.068 1.00 92.92 128 VAL D C 1
ATOM 13497 O O . VAL D 1 128 ? 81.651 -53.627 8.925 1.00 95.20 128 VAL D O 1
ATOM 13501 N N . THR D 1 129 ? 82.883 -52.880 7.189 1.00 92.66 129 THR D N 1
ATOM 13502 C CA . THR D 1 129 ? 82.344 -51.524 7.234 1.00 96.03 129 THR D CA 1
ATOM 13503 C C . THR D 1 129 ? 82.091 -51.001 5.817 1.00 96.91 129 THR D C 1
ATOM 13504 O O . THR D 1 129 ? 83.033 -50.852 5.052 1.00 106.22 129 THR D O 1
ATOM 13508 N N . GLU D 1 130 ? 80.829 -50.707 5.479 1.00 101.34 130 GLU D N 1
ATOM 13509 C CA . GLU D 1 130 ? 80.502 -50.173 4.146 1.00 109.08 130 GLU D CA 1
ATOM 13510 C C . GLU D 1 130 ? 80.750 -48.657 4.140 1.00 110.35 130 GLU D C 1
ATOM 13511 O O . GLU D 1 130 ? 80.555 -47.983 5.139 1.00 97.91 130 GLU D O 1
ATOM 13517 N N . SER D 1 131 ? 81.232 -48.152 2.997 1.00 118.15 131 SER D N 1
ATOM 13518 C CA . SER D 1 131 ? 81.469 -46.735 2.774 1.00 114.93 131 SER D CA 1
ATOM 13519 C C . SER D 1 131 ? 80.537 -46.261 1.652 1.00 126.55 131 SER D C 1
ATOM 13520 O O . SER D 1 131 ? 79.333 -46.469 1.748 1.00 135.53 131 SER D O 1
ATOM 13523 N N . ASN D 1 132 ? 81.078 -45.632 0.602 1.00 130.05 132 ASN D N 1
ATOM 13524 C CA . ASN D 1 132 ? 80.284 -45.314 -0.579 1.00 131.02 132 ASN D CA 1
ATOM 13525 C C . ASN D 1 132 ? 80.045 -46.608 -1.361 1.00 139.28 132 ASN D C 1
ATOM 13526 O O . ASN D 1 132 ? 80.780 -46.905 -2.286 1.00 173.63 132 ASN D O 1
ATOM 13531 N N . GLY D 1 133 ? 79.039 -47.386 -0.949 1.00 146.57 133 GLY D N 1
ATOM 13532 C CA . GLY D 1 133 ? 78.551 -48.528 -1.725 1.00 144.54 133 GLY D CA 1
ATOM 13533 C C . GLY D 1 133 ? 79.330 -49.813 -1.481 1.00 141.72 133 GLY D C 1
ATOM 13534 O O . GLY D 1 133 ? 78.723 -50.851 -1.220 1.00 129.01 133 GLY D O 1
ATOM 13535 N N . LYS D 1 134 ? 80.667 -49.752 -1.588 1.00 141.48 134 LYS D N 1
ATOM 13536 C CA . LYS D 1 134 ? 81.527 -50.940 -1.481 1.00 140.47 134 LYS D CA 1
ATOM 13537 C C . LYS D 1 134 ? 82.197 -50.960 -0.101 1.00 127.31 134 LYS D C 1
ATOM 13538 O O . LYS D 1 134 ? 82.618 -49.919 0.416 1.00 104.37 134 LYS D O 1
ATOM 13544 N N . GLU D 1 135 ? 82.319 -52.184 0.438 1.00 125.27 135 GLU D N 1
ATOM 13545 C CA . GLU D 1 135 ? 82.491 -52.445 1.866 1.00 117.06 135 GLU D CA 1
ATOM 13546 C C . GLU D 1 135 ? 83.805 -53.185 2.141 1.00 117.86 135 GLU D C 1
ATOM 13547 O O . GLU D 1 135 ? 83.887 -54.394 1.935 1.00 118.61 135 GLU D O 1
ATOM 13553 N N . GLN D 1 136 ? 84.802 -52.452 2.663 1.00 122.24 136 GLN D N 1
ATOM 13554 C CA . GLN D 1 136 ? 86.091 -53.032 3.072 1.00 118.27 136 GLN D CA 1
ATOM 13555 C C . GLN D 1 136 ? 85.934 -53.790 4.404 1.00 121.66 136 GLN D C 1
ATOM 13556 O O . GLN D 1 136 ? 84.986 -53.591 5.153 1.00 121.55 136 GLN D O 1
ATOM 13562 N N . SER D 1 137 ? 86.869 -54.718 4.641 1.00 131.99 137 SER D N 1
ATOM 13563 C CA . SER D 1 137 ? 86.988 -55.491 5.864 1.00 134.02 137 SER D CA 1
ATOM 13564 C C . SER D 1 137 ? 88.363 -55.219 6.481 1.00 138.07 137 SER D C 1
ATOM 13565 O O . SER D 1 137 ? 89.258 -54.718 5.793 1.00 130.22 137 SER D O 1
ATOM 13568 N N . ALA D 1 138 ? 88.518 -55.545 7.770 1.00 134.50 138 ALA D N 1
ATOM 13569 C CA . ALA D 1 138 ? 89.799 -55.379 8.462 1.00 117.55 138 ALA D CA 1
ATOM 13570 C C . ALA D 1 138 ? 89.772 -56.110 9.813 1.00 106.79 138 ALA D C 1
ATOM 13571 O O . ALA D 1 138 ? 88.733 -56.656 10.230 1.00 99.04 138 ALA D O 1
ATOM 13573 N N . VAL D 1 139 ? 90.920 -56.079 10.500 1.00 98.41 139 VAL D N 1
ATOM 13574 C CA . VAL D 1 139 ? 91.162 -56.853 11.707 1.00 99.29 139 VAL D CA 1
ATOM 13575 C C . VAL D 1 139 ? 91.735 -55.937 12.791 1.00 94.46 139 VAL D C 1
ATOM 13576 O O . VAL D 1 139 ? 92.606 -55.088 12.523 1.00 88.50 139 VAL D O 1
ATOM 13580 N N . PHE D 1 140 ? 91.251 -56.138 14.018 1.00 87.45 140 PHE D N 1
ATOM 13581 C CA . PHE D 1 140 ? 91.647 -55.314 15.131 1.00 85.25 140 PHE D CA 1
ATOM 13582 C C . PHE D 1 140 ? 91.879 -56.213 16.340 1.00 76.22 140 PHE D C 1
ATOM 13583 O O . PHE D 1 140 ? 91.202 -57.245 16.498 1.00 65.29 140 PHE D O 1
ATOM 13591 N N . ASP D 1 141 ? 92.839 -55.781 17.165 1.00 73.87 141 ASP D N 1
ATOM 13592 C CA . ASP D 1 141 ? 93.252 -56.507 18.341 1.00 78.57 141 ASP D CA 1
ATOM 13593 C C . ASP D 1 141 ? 92.167 -56.391 19.418 1.00 75.25 141 ASP D C 1
ATOM 13594 O O . ASP D 1 141 ? 91.968 -57.340 20.184 1.00 71.52 141 ASP D O 1
ATOM 13599 N N . ALA D 1 142 ? 91.480 -55.236 19.454 1.00 75.89 142 ALA D N 1
ATOM 13600 C CA . ALA D 1 142 ? 90.373 -54.951 20.385 1.00 77.38 142 ALA D CA 1
ATOM 13601 C C . ALA D 1 142 ? 89.370 -53.976 19.760 1.00 81.65 142 ALA D C 1
ATOM 13602 O O . ALA D 1 142 ? 89.680 -53.266 18.797 1.00 82.52 142 ALA D O 1
ATOM 13604 N N . VAL D 1 143 ? 88.177 -53.912 20.361 1.00 83.90 143 VAL D N 1
ATOM 13605 C CA . VAL D 1 143 ? 87.114 -53.060 19.853 1.00 86.49 143 VAL D CA 1
ATOM 13606 C C . VAL D 1 143 ? 86.241 -52.557 21.014 1.00 83.65 143 VAL D C 1
ATOM 13607 O O . VAL D 1 143 ? 85.776 -53.346 21.860 1.00 69.61 143 VAL D O 1
ATOM 13611 N N . MET D 1 144 ? 86.011 -51.233 21.013 1.00 83.61 144 MET D N 1
ATOM 13612 C CA . MET D 1 144 ? 85.137 -50.521 21.969 1.00 79.34 144 MET D CA 1
ATOM 13613 C C . MET D 1 144 ? 83.867 -50.029 21.253 1.00 73.01 144 MET D C 1
ATOM 13614 O O . MET D 1 144 ? 83.924 -49.181 20.356 1.00 65.74 144 MET D O 1
ATOM 13619 N N . VAL D 1 145 ? 82.716 -50.530 21.704 1.00 67.42 145 VAL D N 1
ATOM 13620 C CA . VAL D 1 145 ? 81.417 -50.195 21.134 1.00 69.92 145 VAL D CA 1
ATOM 13621 C C . VAL D 1 145 ? 80.865 -48.909 21.780 1.00 71.80 145 VAL D C 1
ATOM 13622 O O . VAL D 1 145 ? 80.694 -48.834 23.007 1.00 76.09 145 VAL D O 1
ATOM 13626 N N . CYS D 1 146 ? 80.566 -47.912 20.935 1.00 72.56 146 CYS D N 1
ATOM 13627 C CA . CYS D 1 146 ? 80.102 -46.579 21.350 1.00 84.03 146 CYS D CA 1
ATOM 13628 C C . CYS D 1 146 ? 78.967 -46.066 20.452 1.00 82.12 146 CYS D C 1
ATOM 13629 O O . CYS D 1 146 ? 78.933 -44.884 20.117 1.00 83.12 146 CYS D O 1
ATOM 13632 N N . SER D 1 147 ? 78.036 -46.955 20.093 1.00 85.71 147 SER D N 1
ATOM 13633 C CA . SER D 1 147 ? 76.987 -46.662 19.102 1.00 83.54 147 SER D CA 1
ATOM 13634 C C . SER D 1 147 ? 75.684 -46.188 19.769 1.00 78.29 147 SER D C 1
ATOM 13635 O O . SER D 1 147 ? 74.661 -46.048 19.082 1.00 70.25 147 SER D O 1
ATOM 13638 N N . GLY D 1 148 ? 75.715 -45.967 21.092 1.00 76.51 148 GLY D N 1
ATOM 13639 C CA . GLY D 1 148 ? 74.602 -45.347 21.858 1.00 78.80 148 GLY D CA 1
ATOM 13640 C C . GLY D 1 148 ? 73.421 -46.284 22.068 1.00 70.56 148 GLY D C 1
ATOM 13641 O O . GLY D 1 148 ? 73.457 -47.407 21.634 1.00 79.73 148 GLY D O 1
ATOM 13642 N N . HIS D 1 149 ? 72.362 -45.805 22.734 1.00 69.26 149 HIS D N 1
ATOM 13643 C CA . HIS D 1 149 ? 71.207 -46.659 23.032 1.00 71.14 149 HIS D CA 1
ATOM 13644 C C . HIS D 1 149 ? 69.891 -45.877 23.141 1.00 75.08 149 HIS D C 1
ATOM 13645 O O . HIS D 1 149 ? 68.867 -46.463 23.534 1.00 75.80 149 HIS D O 1
ATOM 13652 N N . HIS D 1 150 ? 69.919 -44.593 22.754 1.00 82.82 150 HIS D N 1
ATOM 13653 C CA . HIS D 1 150 ? 68.744 -43.715 22.706 1.00 82.35 150 HIS D CA 1
ATOM 13654 C C . HIS D 1 150 ? 68.390 -43.454 21.233 1.00 79.92 150 HIS D C 1
ATOM 13655 O O . HIS D 1 150 ? 68.123 -42.332 20.797 1.00 76.08 150 HIS D O 1
ATOM 13662 N N . ILE D 1 151 ? 68.365 -44.537 20.461 1.00 87.35 151 ILE D N 1
ATOM 13663 C CA . ILE D 1 151 ? 68.206 -44.462 19.025 1.00 94.01 151 ILE D CA 1
ATOM 13664 C C . ILE D 1 151 ? 66.969 -45.273 18.588 1.00 95.17 151 ILE D C 1
ATOM 13665 O O . ILE D 1 151 ? 66.258 -44.879 17.657 1.00 90.20 151 ILE D O 1
ATOM 13670 N N . LEU D 1 152 ? 66.703 -46.392 19.269 1.00 92.43 152 LEU D N 1
ATOM 13671 C CA . LEU D 1 152 ? 65.691 -47.350 18.853 1.00 85.97 152 LEU D CA 1
ATOM 13672 C C . LEU D 1 152 ? 64.409 -47.149 19.660 1.00 78.24 152 LEU D C 1
ATOM 13673 O O . LEU D 1 152 ? 64.283 -47.674 20.759 1.00 76.93 152 LEU D O 1
ATOM 13678 N N . PRO D 1 153 ? 63.401 -46.401 19.158 1.00 81.71 153 PRO D N 1
ATOM 13679 C CA . PRO D 1 153 ? 62.256 -46.003 19.986 1.00 75.87 153 PRO D CA 1
ATOM 13680 C C . PRO D 1 153 ? 61.445 -47.201 20.489 1.00 75.27 153 PRO D C 1
ATOM 13681 O O . PRO D 1 153 ? 61.294 -48.182 19.768 1.00 79.19 153 PRO D O 1
ATOM 13685 N N . HIS D 1 154 ? 60.959 -47.092 21.726 1.00 76.31 154 HIS D N 1
ATOM 13686 C CA . HIS D 1 154 ? 60.003 -48.025 22.315 1.00 85.20 154 HIS D CA 1
ATOM 13687 C C . HIS D 1 154 ? 58.633 -47.336 22.387 1.00 97.84 154 HIS D C 1
ATOM 13688 O O . HIS D 1 154 ? 58.536 -46.253 22.977 1.00 108.76 154 HIS D O 1
ATOM 13695 N N . ILE D 1 155 ? 57.610 -47.954 21.773 1.00 106.57 155 ILE D N 1
ATOM 13696 C CA . ILE D 1 155 ? 56.207 -47.463 21.772 1.00 98.93 155 ILE D CA 1
ATOM 13697 C C . ILE D 1 155 ? 55.283 -48.630 22.083 1.00 97.85 155 ILE D C 1
ATOM 13698 O O . ILE D 1 155 ? 54.821 -49.295 21.161 1.00 91.66 155 ILE D O 1
ATOM 13703 N N . PRO D 1 156 ? 54.961 -48.897 23.369 1.00 104.10 156 PRO D N 1
ATOM 13704 C CA . PRO D 1 156 ? 54.168 -50.068 23.731 1.00 102.94 156 PRO D CA 1
ATOM 13705 C C . PRO D 1 156 ? 52.675 -49.826 23.453 1.00 93.20 156 PRO D C 1
ATOM 13706 O O . PRO D 1 156 ? 51.887 -49.667 24.378 1.00 83.80 156 PRO D O 1
ATOM 13710 N N . LEU D 1 157 ? 52.311 -49.845 22.166 1.00 87.69 157 LEU D N 1
ATOM 13711 C CA . LEU D 1 157 ? 50.958 -49.546 21.716 1.00 91.38 157 LEU D CA 1
ATOM 13712 C C . LEU D 1 157 ? 49.971 -50.574 22.296 1.00 102.53 157 LEU D C 1
ATOM 13713 O O . LEU D 1 157 ? 48.805 -50.241 22.563 1.00 95.91 157 LEU D O 1
ATOM 13718 N N . GLN D 1 158 ? 50.459 -51.811 22.498 1.00 106.65 158 GLN D N 1
ATOM 13719 C CA . GLN D 1 158 ? 49.671 -52.941 23.019 1.00 107.47 158 GLN D CA 1
ATOM 13720 C C . GLN D 1 158 ? 48.946 -52.529 24.312 1.00 101.72 158 GLN D C 1
ATOM 13721 O O . GLN D 1 158 ? 47.820 -52.962 24.569 1.00 92.73 158 GLN D O 1
ATOM 13727 N N . SER D 1 159 ? 49.619 -51.716 25.135 1.00 94.73 159 SER D N 1
ATOM 13728 C CA . SER D 1 159 ? 49.149 -51.369 26.464 1.00 95.60 159 SER D CA 1
ATOM 13729 C C . SER D 1 159 ? 48.249 -50.125 26.430 1.00 89.66 159 SER D C 1
ATOM 13730 O O . SER D 1 159 ? 47.660 -49.756 27.461 1.00 85.38 159 SER D O 1
ATOM 13733 N N . PHE D 1 160 ? 48.115 -49.502 25.248 1.00 89.44 160 PHE D N 1
ATOM 13734 C CA . PHE D 1 160 ? 47.197 -48.365 25.012 1.00 99.01 160 PHE D CA 1
ATOM 13735 C C . PHE D 1 160 ? 46.089 -48.781 24.041 1.00 93.47 160 PHE D C 1
ATOM 13736 O O . PHE D 1 160 ? 46.079 -48.384 22.876 1.00 94.05 160 PHE D O 1
ATOM 13744 N N . PRO D 1 161 ? 45.102 -49.586 24.500 1.00 88.98 161 PRO D N 1
ATOM 13745 C CA . PRO D 1 161 ? 44.043 -50.084 23.618 1.00 91.12 161 PRO D CA 1
ATOM 13746 C C . PRO D 1 161 ? 43.204 -48.962 22.989 1.00 85.87 161 PRO D C 1
ATOM 13747 O O . PRO D 1 161 ? 42.988 -47.923 23.606 1.00 77.50 161 PRO D O 1
ATOM 13751 N N . GLY D 1 162 ? 42.754 -49.202 21.759 1.00 80.83 162 GLY D N 1
ATOM 13752 C CA . GLY D 1 162 ? 41.936 -48.259 21.025 1.00 86.63 162 GLY D CA 1
ATOM 13753 C C . GLY D 1 162 ? 42.771 -47.291 20.209 1.00 81.98 162 GLY D C 1
ATOM 13754 O O . GLY D 1 162 ? 42.228 -46.522 19.430 1.00 78.89 162 GLY D O 1
ATOM 13755 N N . ILE D 1 163 ? 44.094 -47.345 20.393 1.00 87.21 163 ILE D N 1
ATOM 13756 C CA . ILE D 1 163 ? 45.055 -46.528 19.634 1.00 95.35 163 ILE D CA 1
ATOM 13757 C C . ILE D 1 163 ? 44.810 -46.684 18.119 1.00 94.99 163 ILE D C 1
ATOM 13758 O O . ILE D 1 163 ? 44.974 -45.728 17.344 1.00 79.71 163 ILE D O 1
ATOM 13763 N N . GLU D 1 164 ? 44.404 -47.894 17.712 1.00 105.40 164 GLU D N 1
ATOM 13764 C CA . GLU D 1 164 ? 44.028 -48.235 16.326 1.00 111.19 164 GLU D CA 1
ATOM 13765 C C . GLU D 1 164 ? 42.879 -47.332 15.848 1.00 114.86 164 GLU D C 1
ATOM 13766 O O . GLU D 1 164 ? 42.863 -46.896 14.692 1.00 103.83 164 GLU D O 1
ATOM 13772 N N . ARG D 1 165 ? 41.922 -47.082 16.752 1.00 116.56 165 ARG D N 1
ATOM 13773 C CA . ARG D 1 165 ? 40.726 -46.275 16.492 1.00 118.14 165 ARG D CA 1
ATOM 13774 C C . ARG D 1 165 ? 41.050 -44.770 16.496 1.00 111.29 165 ARG D C 1
ATOM 13775 O O . ARG D 1 165 ? 40.426 -44.012 15.760 1.00 122.65 165 ARG D O 1
ATOM 13783 N N . PHE D 1 166 ? 42.006 -44.339 17.335 1.00 105.58 166 PHE D N 1
ATOM 13784 C CA . PHE D 1 166 ? 42.336 -42.908 17.497 1.00 94.67 166 PHE D CA 1
ATOM 13785 C C . PHE D 1 166 ? 42.573 -42.273 16.123 1.00 89.20 166 PHE D C 1
ATOM 13786 O O . PHE D 1 166 ? 43.540 -42.592 15.444 1.00 80.80 166 PHE D O 1
ATOM 13794 N N . LYS D 1 167 ? 41.661 -41.381 15.725 1.00 91.29 167 LYS D N 1
ATOM 13795 C CA . LYS D 1 167 ? 41.879 -40.471 14.612 1.00 94.50 167 LYS D CA 1
ATOM 13796 C C . LYS D 1 167 ? 42.946 -39.472 15.088 1.00 91.48 167 LYS D C 1
ATOM 13797 O O . LYS D 1 167 ? 43.546 -39.677 16.127 1.00 103.70 167 LYS D O 1
ATOM 13803 N N . GLY D 1 168 ? 43.189 -38.390 14.351 1.00 89.80 168 GLY D N 1
ATOM 13804 C CA . GLY D 1 168 ? 44.255 -37.454 14.685 1.00 95.64 168 GLY D CA 1
ATOM 13805 C C . GLY D 1 168 ? 45.634 -38.098 14.736 1.00 90.00 168 GLY D C 1
ATOM 13806 O O . GLY D 1 168 ? 45.783 -39.269 14.429 1.00 93.01 168 GLY D O 1
ATOM 13807 N N . GLN D 1 169 ? 46.629 -37.310 15.169 1.00 96.46 169 GLN D N 1
ATOM 13808 C CA . GLN D 1 169 ? 48.066 -37.551 14.922 1.00 91.34 169 GLN D CA 1
ATOM 13809 C C . GLN D 1 169 ? 48.731 -38.118 16.183 1.00 86.42 169 GLN D C 1
ATOM 13810 O O . GLN D 1 169 ? 48.310 -37.800 17.290 1.00 91.89 169 GLN D O 1
ATOM 13816 N N . TYR D 1 170 ? 49.763 -38.955 16.002 1.00 82.04 170 TYR D N 1
ATOM 13817 C CA . TYR D 1 170 ? 50.616 -39.361 17.128 1.00 85.01 170 TYR D CA 1
ATOM 13818 C C . TYR D 1 170 ? 52.003 -39.795 16.656 1.00 84.72 170 TYR D C 1
ATOM 13819 O O . TYR D 1 170 ? 52.177 -40.183 15.508 1.00 93.89 170 TYR D O 1
ATOM 13828 N N . PHE D 1 171 ? 52.970 -39.720 17.579 1.00 84.20 171 PHE D N 1
ATOM 13829 C CA . PHE D 1 171 ? 54.361 -40.065 17.313 1.00 85.01 171 PHE D CA 1
ATOM 13830 C C . PHE D 1 171 ? 55.155 -40.181 18.619 1.00 85.86 171 PHE D C 1
ATOM 13831 O O . PHE D 1 171 ? 54.631 -39.977 19.705 1.00 82.06 171 PHE D O 1
ATOM 13839 N N . HIS D 1 172 ? 56.436 -40.538 18.471 1.00 77.61 172 HIS D N 1
ATOM 13840 C CA . HIS D 1 172 ? 57.318 -40.810 19.567 1.00 65.24 172 HIS D CA 1
ATOM 13841 C C . HIS D 1 172 ? 58.244 -39.612 19.748 1.00 57.43 172 HIS D C 1
ATOM 13842 O O . HIS D 1 172 ? 58.605 -38.964 18.767 1.00 53.81 172 HIS D O 1
ATOM 13849 N N . SER D 1 173 ? 58.621 -39.357 21.006 1.00 56.25 173 SER D N 1
ATOM 13850 C CA . SER D 1 173 ? 59.576 -38.314 21.385 1.00 59.98 173 SER D CA 1
ATOM 13851 C C . SER D 1 173 ? 60.663 -38.148 20.316 1.00 60.38 173 SER D C 1
ATOM 13852 O O . SER D 1 173 ? 60.955 -37.030 19.921 1.00 51.11 173 SER D O 1
ATOM 13855 N N . ARG D 1 174 ? 61.257 -39.265 19.871 1.00 67.49 174 ARG D N 1
ATOM 13856 C CA . ARG D 1 174 ? 62.315 -39.271 18.840 1.00 72.38 174 ARG D CA 1
ATOM 13857 C C . ARG D 1 174 ? 61.984 -38.264 17.728 1.00 67.24 174 ARG D C 1
ATOM 13858 O O . ARG D 1 174 ? 62.780 -37.398 17.383 1.00 65.24 174 ARG D O 1
ATOM 13866 N N . GLN D 1 175 ? 60.772 -38.381 17.198 1.00 68.01 175 GLN D N 1
ATOM 13867 C CA . GLN D 1 175 ? 60.367 -37.682 16.001 1.00 71.61 175 GLN D CA 1
ATOM 13868 C C . GLN D 1 175 ? 60.185 -36.175 16.249 1.00 73.96 175 GLN D C 1
ATOM 13869 O O . GLN D 1 175 ? 60.182 -35.390 15.283 1.00 72.85 175 GLN D O 1
ATOM 13875 N N . TYR D 1 176 ? 60.038 -35.766 17.518 1.00 67.80 176 TYR D N 1
ATOM 13876 C CA . TYR D 1 176 ? 59.883 -34.353 17.853 1.00 60.19 176 TYR D CA 1
ATOM 13877 C C . TYR D 1 176 ? 61.184 -33.591 17.601 1.00 52.26 176 TYR D C 1
ATOM 13878 O O . TYR D 1 176 ? 62.244 -34.128 17.734 1.00 67.02 176 TYR D O 1
ATOM 13887 N N . LYS D 1 177 ? 61.040 -32.319 17.246 1.00 61.62 177 LYS D N 1
ATOM 13888 C CA . LYS D 1 177 ? 62.120 -31.409 16.903 1.00 66.79 177 LYS D CA 1
ATOM 13889 C C . LYS D 1 177 ? 61.734 -29.971 17.271 1.00 68.97 177 LYS D C 1
ATOM 13890 O O . LYS D 1 177 ? 62.474 -29.294 17.981 1.00 77.40 177 LYS D O 1
ATOM 13896 N N . HIS D 1 178 ? 60.586 -29.506 16.761 1.00 73.26 178 HIS D N 1
ATOM 13897 C CA . HIS D 1 178 ? 60.116 -28.139 16.967 1.00 68.35 178 HIS D CA 1
ATOM 13898 C C . HIS D 1 178 ? 58.661 -28.125 17.401 1.00 68.49 178 HIS D C 1
ATOM 13899 O O . HIS D 1 178 ? 57.896 -29.012 17.026 1.00 80.00 178 HIS D O 1
ATOM 13906 N N . PRO D 1 179 ? 58.246 -27.102 18.179 1.00 72.74 179 PRO D N 1
ATOM 13907 C CA . PRO D 1 179 ? 56.858 -26.963 18.638 1.00 77.33 179 PRO D CA 1
ATOM 13908 C C . PRO D 1 179 ? 55.909 -26.323 17.613 1.00 77.96 179 PRO D C 1
ATOM 13909 O O . PRO D 1 179 ? 54.707 -26.600 17.621 1.00 80.89 179 PRO D O 1
ATOM 13913 N N . GLU D 1 180 ? 56.454 -25.450 16.762 1.00 79.31 180 GLU D N 1
ATOM 13914 C CA . GLU D 1 180 ? 55.667 -24.809 15.715 1.00 84.78 180 GLU D CA 1
ATOM 13915 C C . GLU D 1 180 ? 55.019 -25.899 14.850 1.00 85.01 180 GLU D C 1
ATOM 13916 O O . GLU D 1 180 ? 55.683 -26.848 14.446 1.00 87.66 180 GLU D O 1
ATOM 13922 N N . GLY D 1 181 ? 53.715 -25.741 14.595 1.00 81.80 181 GLY D N 1
ATOM 13923 C CA . GLY D 1 181 ? 52.870 -26.724 13.931 1.00 76.64 181 GLY D CA 1
ATOM 13924 C C . GLY D 1 181 ? 51.736 -27.187 14.836 1.00 76.04 181 GLY D C 1
ATOM 13925 O O . GLY D 1 181 ? 50.716 -27.705 14.367 1.00 69.08 181 GLY D O 1
ATOM 13926 N N . PHE D 1 182 ? 51.915 -27.001 16.147 1.00 76.81 182 PHE D N 1
ATOM 13927 C CA . PHE D 1 182 ? 51.020 -27.551 17.158 1.00 76.58 182 PHE D CA 1
ATOM 13928 C C . PHE D 1 182 ? 50.318 -26.418 17.911 1.00 73.88 182 PHE D C 1
ATOM 13929 O O . PHE D 1 182 ? 49.786 -26.627 19.009 1.00 64.24 182 PHE D O 1
ATOM 13937 N N . GLU D 1 183 ? 50.321 -25.229 17.300 1.00 74.98 183 GLU D N 1
ATOM 13938 C CA . GLU D 1 183 ? 49.676 -24.061 17.863 1.00 77.99 183 GLU D CA 1
ATOM 13939 C C . GLU D 1 183 ? 48.194 -24.390 18.117 1.00 78.00 183 GLU D C 1
ATOM 13940 O O . GLU D 1 183 ? 47.496 -24.940 17.260 1.00 72.98 183 GLU D O 1
ATOM 13946 N N . GLY D 1 184 ? 47.745 -24.070 19.334 1.00 69.85 184 GLY D N 1
ATOM 13947 C CA . GLY D 1 184 ? 46.383 -24.266 19.809 1.00 66.41 184 GLY D CA 1
ATOM 13948 C C . GLY D 1 184 ? 45.822 -25.651 19.528 1.00 67.08 184 GLY D C 1
ATOM 13949 O O . GLY D 1 184 ? 44.717 -25.755 19.039 1.00 77.69 184 GLY D O 1
ATOM 13950 N N . LYS D 1 185 ? 46.541 -26.727 19.863 1.00 64.35 185 LYS D N 1
ATOM 13951 C CA . LYS D 1 185 ? 45.943 -28.060 19.748 1.00 62.73 185 LYS D CA 1
ATOM 13952 C C . LYS D 1 185 ? 45.841 -28.688 21.134 1.00 62.36 185 LYS D C 1
ATOM 13953 O O . LYS D 1 185 ? 46.390 -28.178 22.092 1.00 71.54 185 LYS D O 1
ATOM 13959 N N . ARG D 1 186 ? 45.078 -29.777 21.212 1.00 63.84 186 ARG D N 1
ATOM 13960 C CA . ARG D 1 186 ? 44.836 -30.497 22.451 1.00 77.26 186 ARG D CA 1
ATOM 13961 C C . ARG D 1 186 ? 45.781 -31.710 22.492 1.00 87.16 186 ARG D C 1
ATOM 13962 O O . ARG D 1 186 ? 45.553 -32.689 21.774 1.00 101.92 186 ARG D O 1
ATOM 13970 N N . ILE D 1 187 ? 46.834 -31.649 23.321 1.00 80.42 187 ILE D N 1
ATOM 13971 C CA . ILE D 1 187 ? 47.997 -32.558 23.170 1.00 75.13 187 ILE D CA 1
ATOM 13972 C C . ILE D 1 187 ? 48.248 -33.394 24.433 1.00 65.25 187 ILE D C 1
ATOM 13973 O O . ILE D 1 187 ? 48.502 -32.882 25.515 1.00 61.44 187 ILE D O 1
ATOM 13978 N N . LEU D 1 188 ? 48.219 -34.709 24.240 1.00 59.99 188 LEU D N 1
ATOM 13979 C CA . LEU D 1 188 ? 48.441 -35.683 25.271 1.00 62.72 188 LEU D CA 1
ATOM 13980 C C . LEU D 1 188 ? 49.845 -36.259 25.066 1.00 64.07 188 LEU D C 1
ATOM 13981 O O . LEU D 1 188 ? 50.122 -36.835 24.025 1.00 56.66 188 LEU D O 1
ATOM 13986 N N . VAL D 1 189 ? 50.729 -36.089 26.051 1.00 63.63 189 VAL D N 1
ATOM 13987 C CA . VAL D 1 189 ? 52.017 -36.757 26.005 1.00 64.31 189 VAL D CA 1
ATOM 13988 C C . VAL D 1 189 ? 52.014 -37.852 27.076 1.00 69.61 189 VAL D C 1
ATOM 13989 O O . VAL D 1 189 ? 51.623 -37.621 28.234 1.00 65.38 189 VAL D O 1
ATOM 13993 N N . ILE D 1 190 ? 52.460 -39.041 26.661 1.00 64.26 190 ILE D N 1
ATOM 13994 C CA . ILE D 1 190 ? 52.487 -40.193 27.496 1.00 66.48 190 ILE D CA 1
ATOM 13995 C C . ILE D 1 190 ? 53.872 -40.284 28.141 1.00 68.87 190 ILE D C 1
ATOM 13996 O O . ILE D 1 190 ? 54.876 -40.279 27.452 1.00 54.50 190 ILE D O 1
ATOM 14001 N N . GLY D 1 191 ? 53.891 -40.362 29.478 1.00 70.33 191 GLY D N 1
ATOM 14002 C CA . GLY D 1 191 ? 55.107 -40.588 30.269 1.00 69.11 191 GLY D CA 1
ATOM 14003 C C . GLY D 1 191 ? 55.658 -39.313 30.863 1.00 64.04 191 GLY D C 1
ATOM 14004 O O . GLY D 1 191 ? 55.375 -38.242 30.357 1.00 63.71 191 GLY D O 1
ATOM 14005 N N . ILE D 1 192 ? 56.457 -39.453 31.933 1.00 66.24 192 ILE D N 1
ATOM 14006 C CA . ILE D 1 192 ? 57.130 -38.338 32.591 1.00 70.43 192 ILE D CA 1
ATOM 14007 C C . ILE D 1 192 ? 58.652 -38.512 32.446 1.00 79.83 192 ILE D C 1
ATOM 14008 O O . ILE D 1 192 ? 59.418 -38.430 33.431 1.00 61.87 192 ILE D O 1
ATOM 14013 N N . GLY D 1 193 ? 59.098 -38.725 31.197 1.00 88.53 193 GLY D N 1
ATOM 14014 C CA . GLY D 1 193 ? 60.494 -38.532 30.818 1.00 81.64 193 GLY D CA 1
ATOM 14015 C C . GLY D 1 193 ? 60.944 -37.122 31.173 1.00 80.92 193 GLY D C 1
ATOM 14016 O O . GLY D 1 193 ? 60.122 -36.205 31.331 1.00 79.41 193 GLY D O 1
ATOM 14017 N N . ASN D 1 194 ? 62.259 -36.963 31.344 1.00 85.36 194 ASN D N 1
ATOM 14018 C CA . ASN D 1 194 ? 62.873 -35.654 31.316 1.00 81.35 194 ASN D CA 1
ATOM 14019 C C . ASN D 1 194 ? 62.462 -34.980 30.005 1.00 91.86 194 ASN D C 1
ATOM 14020 O O . ASN D 1 194 ? 62.178 -33.767 29.982 1.00 100.37 194 ASN D O 1
ATOM 14025 N N . SER D 1 195 ? 62.406 -35.801 28.945 1.00 85.02 195 SER D N 1
ATOM 14026 C CA . SER D 1 195 ? 62.045 -35.391 27.612 1.00 79.55 195 SER D CA 1
ATOM 14027 C C . SER D 1 195 ? 60.569 -35.021 27.539 1.00 75.67 195 SER D C 1
ATOM 14028 O O . SER D 1 195 ? 60.235 -33.931 27.105 1.00 90.59 195 SER D O 1
ATOM 14031 N N . ALA D 1 196 ? 59.698 -35.928 27.977 1.00 69.73 196 ALA D N 1
ATOM 14032 C CA . ALA D 1 196 ? 58.266 -35.644 28.025 1.00 68.01 196 ALA D CA 1
ATOM 14033 C C . ALA D 1 196 ? 58.021 -34.253 28.605 1.00 70.17 196 ALA D C 1
ATOM 14034 O O . ALA D 1 196 ? 57.264 -33.466 28.048 1.00 64.84 196 ALA D O 1
ATOM 14036 N N . SER D 1 197 ? 58.679 -33.973 29.732 1.00 75.05 197 SER D N 1
ATOM 14037 C CA . SER D 1 197 ? 58.518 -32.723 30.445 1.00 64.70 197 SER D CA 1
ATOM 14038 C C . SER D 1 197 ? 58.985 -31.558 29.571 1.00 53.86 197 SER D C 1
ATOM 14039 O O . SER D 1 197 ? 58.255 -30.606 29.370 1.00 50.73 197 SER D O 1
ATOM 14042 N N . ASP D 1 198 ? 60.197 -31.656 29.035 1.00 60.92 198 ASP D N 1
ATOM 14043 C CA . ASP D 1 198 ? 60.738 -30.611 28.176 1.00 68.46 198 ASP D CA 1
ATOM 14044 C C . ASP D 1 198 ? 59.767 -30.394 27.014 1.00 63.54 198 ASP D C 1
ATOM 14045 O O . ASP D 1 198 ? 59.481 -29.251 26.672 1.00 81.61 198 ASP D O 1
ATOM 14050 N N . ILE D 1 199 ? 59.249 -31.489 26.442 1.00 51.99 199 ILE D N 1
ATOM 14051 C CA . ILE D 1 199 ? 58.357 -31.407 25.282 1.00 55.50 199 ILE D CA 1
ATOM 14052 C C . ILE D 1 199 ? 57.042 -30.753 25.718 1.00 53.62 199 ILE D C 1
ATOM 14053 O O . ILE D 1 199 ? 56.603 -29.783 25.120 1.00 60.16 199 ILE D O 1
ATOM 14058 N N . ALA D 1 200 ? 56.413 -31.339 26.741 1.00 50.73 200 ALA D N 1
ATOM 14059 C CA . ALA D 1 200 ? 55.157 -30.853 27.291 1.00 50.63 200 ALA D CA 1
ATOM 14060 C C . ALA D 1 200 ? 55.272 -29.342 27.478 1.00 51.84 200 ALA D C 1
ATOM 14061 O O . ALA D 1 200 ? 54.556 -28.587 26.848 1.00 53.89 200 ALA D O 1
ATOM 14063 N N . VAL D 1 201 ? 56.237 -28.935 28.300 1.00 48.00 201 VAL D N 1
ATOM 14064 C CA . VAL D 1 201 ? 56.441 -27.547 28.579 1.00 53.93 201 VAL D CA 1
ATOM 14065 C C . VAL D 1 201 ? 56.481 -26.759 27.260 1.00 60.53 201 VAL D C 1
ATOM 14066 O O . VAL D 1 201 ? 55.712 -25.809 27.084 1.00 73.19 201 VAL D O 1
ATOM 14070 N N . GLU D 1 202 ? 57.353 -27.161 26.333 1.00 58.01 202 GLU D N 1
ATOM 14071 C CA . GLU D 1 202 ? 57.579 -26.406 25.091 1.00 61.78 202 GLU D CA 1
ATOM 14072 C C . GLU D 1 202 ? 56.278 -26.268 24.288 1.00 62.83 202 GLU D C 1
ATOM 14073 O O . GLU D 1 202 ? 55.920 -25.173 23.886 1.00 68.33 202 GLU D O 1
ATOM 14079 N N . LEU D 1 203 ? 55.571 -27.377 24.074 1.00 62.99 203 LEU D N 1
ATOM 14080 C CA . LEU D 1 203 ? 54.305 -27.352 23.333 1.00 66.96 203 LEU D CA 1
ATOM 14081 C C . LEU D 1 203 ? 53.254 -26.521 24.078 1.00 66.92 203 LEU D C 1
ATOM 14082 O O . LEU D 1 203 ? 52.486 -25.783 23.447 1.00 69.81 203 LEU D O 1
ATOM 14087 N N . SER D 1 204 ? 53.248 -26.667 25.409 1.00 63.03 204 SER D N 1
ATOM 14088 C CA . SER D 1 204 ? 52.222 -26.145 26.320 1.00 62.66 204 SER D CA 1
ATOM 14089 C C . SER D 1 204 ? 52.008 -24.635 26.150 1.00 71.42 204 SER D C 1
ATOM 14090 O O . SER D 1 204 ? 50.900 -24.156 26.351 1.00 73.10 204 SER D O 1
ATOM 14093 N N . LYS D 1 205 ? 53.082 -23.895 25.853 1.00 64.92 205 LYS D N 1
ATOM 14094 C CA . LYS D 1 205 ? 53.025 -22.449 25.784 1.00 57.83 205 LYS D CA 1
ATOM 14095 C C . LYS D 1 205 ? 51.949 -21.990 24.792 1.00 59.44 205 LYS D C 1
ATOM 14096 O O . LYS D 1 205 ? 51.051 -21.231 25.165 1.00 60.36 205 LYS D O 1
ATOM 14102 N N . LYS D 1 206 ? 52.040 -22.444 23.538 1.00 60.41 206 LYS D N 1
ATOM 14103 C CA . LYS D 1 206 ? 51.179 -21.932 22.465 1.00 61.48 206 LYS D CA 1
ATOM 14104 C C . LYS D 1 206 ? 50.075 -22.953 22.115 1.00 73.14 206 LYS D C 1
ATOM 14105 O O . LYS D 1 206 ? 49.371 -22.793 21.116 1.00 69.00 206 LYS D O 1
ATOM 14111 N N . ALA D 1 207 ? 49.885 -23.976 22.954 1.00 77.68 207 ALA D N 1
ATOM 14112 C CA . ALA D 1 207 ? 48.879 -25.019 22.729 1.00 76.17 207 ALA D CA 1
ATOM 14113 C C . ALA D 1 207 ? 47.611 -24.733 23.545 1.00 73.03 207 ALA D C 1
ATOM 14114 O O . ALA D 1 207 ? 47.630 -24.070 24.578 1.00 66.00 207 ALA D O 1
ATOM 14116 N N . ALA D 1 208 ? 46.494 -25.257 23.040 1.00 73.20 208 ALA D N 1
ATOM 14117 C CA . ALA D 1 208 ? 45.219 -25.123 23.674 1.00 67.05 208 ALA D CA 1
ATOM 14118 C C . ALA D 1 208 ? 45.357 -25.681 25.092 1.00 70.68 208 ALA D C 1
ATOM 14119 O O . ALA D 1 208 ? 45.274 -24.941 26.085 1.00 75.83 208 ALA D O 1
ATOM 14121 N N . GLN D 1 209 ? 45.647 -26.985 25.155 1.00 64.96 209 GLN D N 1
ATOM 14122 C CA . GLN D 1 209 ? 45.944 -27.666 26.382 1.00 64.23 209 GLN D CA 1
ATOM 14123 C C . GLN D 1 209 ? 47.018 -28.717 26.115 1.00 69.56 209 GLN D C 1
ATOM 14124 O O . GLN D 1 209 ? 47.115 -29.250 25.012 1.00 86.90 209 GLN D O 1
ATOM 14130 N N . VAL D 1 210 ? 47.812 -29.000 27.151 1.00 61.86 210 VAL D N 1
ATOM 14131 C CA . VAL D 1 210 ? 48.665 -30.140 27.166 1.00 64.18 210 VAL D CA 1
ATOM 14132 C C . VAL D 1 210 ? 48.380 -30.928 28.442 1.00 65.99 210 VAL D C 1
ATOM 14133 O O . VAL D 1 210 ? 48.306 -30.362 29.531 1.00 57.07 210 VAL D O 1
ATOM 14137 N N . PHE D 1 211 ? 48.210 -32.240 28.261 1.00 65.88 211 PHE D N 1
ATOM 14138 C CA . PHE D 1 211 ? 48.108 -33.180 29.330 1.00 65.50 211 PHE D CA 1
ATOM 14139 C C . PHE D 1 211 ? 49.412 -33.969 29.351 1.00 65.91 211 PHE D C 1
ATOM 14140 O O . PHE D 1 211 ? 50.226 -33.827 28.456 1.00 77.36 211 PHE D O 1
ATOM 14148 N N . ILE D 1 212 ? 49.596 -34.799 30.373 1.00 61.73 212 ILE D N 1
ATOM 14149 C CA . ILE D 1 212 ? 50.799 -35.583 30.508 1.00 58.95 212 ILE D CA 1
ATOM 14150 C C . ILE D 1 212 ? 50.484 -36.745 31.453 1.00 58.45 212 ILE D C 1
ATOM 14151 O O . ILE D 1 212 ? 50.282 -36.545 32.658 1.00 58.19 212 ILE D O 1
ATOM 14156 N N . SER D 1 213 ? 50.374 -37.945 30.870 1.00 59.77 213 SER D N 1
ATOM 14157 C CA . SER D 1 213 ? 49.926 -39.137 31.586 1.00 67.60 213 SER D CA 1
ATOM 14158 C C . SER D 1 213 ? 51.091 -39.756 32.369 1.00 73.03 213 SER D C 1
ATOM 14159 O O . SER D 1 213 ? 52.212 -39.803 31.867 1.00 62.38 213 SER D O 1
ATOM 14162 N N . THR D 1 214 ? 50.795 -40.215 33.595 1.00 74.54 214 THR D N 1
ATOM 14163 C CA . THR D 1 214 ? 51.628 -41.163 34.338 1.00 79.33 214 THR D CA 1
ATOM 14164 C C . THR D 1 214 ? 50.801 -41.862 35.414 1.00 84.83 214 THR D C 1
ATOM 14165 O O . THR D 1 214 ? 49.978 -41.222 36.091 1.00 72.06 214 THR D O 1
ATOM 14169 N N . ARG D 1 215 ? 51.093 -43.156 35.598 1.00 85.66 215 ARG D N 1
ATOM 14170 C CA . ARG D 1 215 ? 50.655 -43.864 36.752 1.00 90.94 215 ARG D CA 1
ATOM 14171 C C . ARG D 1 215 ? 51.532 -43.442 37.925 1.00 93.29 215 ARG D C 1
ATOM 14172 O O . ARG D 1 215 ? 51.040 -43.084 39.000 1.00 91.35 215 ARG D O 1
ATOM 14180 N N . HIS D 1 216 ? 52.837 -43.499 37.672 1.00 90.54 216 HIS D N 1
ATOM 14181 C CA . HIS D 1 216 ? 53.828 -43.483 38.718 1.00 104.68 216 HIS D CA 1
ATOM 14182 C C . HIS D 1 216 ? 54.071 -42.027 39.134 1.00 97.80 216 HIS D C 1
ATOM 14183 O O . HIS D 1 216 ? 53.954 -41.676 40.309 1.00 99.42 216 HIS D O 1
ATOM 14190 N N . GLY D 1 217 ? 54.382 -41.188 38.144 1.00 88.49 217 GLY D N 1
ATOM 14191 C CA . GLY D 1 217 ? 54.533 -39.746 38.324 1.00 90.18 217 GLY D CA 1
ATOM 14192 C C . GLY D 1 217 ? 55.733 -39.398 39.188 1.00 85.29 217 GLY D C 1
ATOM 14193 O O . GLY D 1 217 ? 55.778 -39.751 40.353 1.00 89.06 217 GLY D O 1
ATOM 14194 N N . SER D 1 218 ? 56.684 -38.657 38.613 1.00 74.77 218 SER D N 1
ATOM 14195 C CA . SER D 1 218 ? 57.998 -38.480 39.200 1.00 78.27 218 SER D CA 1
ATOM 14196 C C . SER D 1 218 ? 58.015 -37.365 40.246 1.00 72.18 218 SER D C 1
ATOM 14197 O O . SER D 1 218 ? 57.072 -36.637 40.393 1.00 65.88 218 SER D O 1
ATOM 14200 N N . TRP D 1 219 ? 59.127 -37.288 40.977 1.00 80.24 219 TRP D N 1
ATOM 14201 C CA . TRP D 1 219 ? 59.557 -36.069 41.613 1.00 88.20 219 TRP D CA 1
ATOM 14202 C C . TRP D 1 219 ? 60.183 -35.167 40.542 1.00 87.96 219 TRP D C 1
ATOM 14203 O O . TRP D 1 219 ? 60.999 -35.615 39.737 1.00 74.66 219 TRP D O 1
ATOM 14214 N N . VAL D 1 220 ? 59.765 -33.902 40.535 1.00 91.06 220 VAL D N 1
ATOM 14215 C CA . VAL D 1 220 ? 60.314 -32.882 39.696 1.00 80.00 220 VAL D CA 1
ATOM 14216 C C . VAL D 1 220 ? 61.292 -32.042 40.509 1.00 71.63 220 VAL D C 1
ATOM 14217 O O . VAL D 1 220 ? 61.027 -31.706 41.653 1.00 64.13 220 VAL D O 1
ATOM 14221 N N . MET D 1 221 ? 62.373 -31.640 39.843 1.00 71.42 221 MET D N 1
ATOM 14222 C CA . MET D 1 221 ? 63.485 -30.990 40.478 1.00 70.26 221 MET D CA 1
ATOM 14223 C C . MET D 1 221 ? 64.129 -29.996 39.516 1.00 72.84 221 MET D C 1
ATOM 14224 O O . MET D 1 221 ? 64.307 -30.306 38.345 1.00 68.49 221 MET D O 1
ATOM 14229 N N . SER D 1 222 ? 64.512 -28.825 40.039 1.00 75.77 222 SER D N 1
ATOM 14230 C CA . SER D 1 222 ? 65.140 -27.793 39.231 1.00 64.02 222 SER D CA 1
ATOM 14231 C C . SER D 1 222 ? 66.649 -27.969 39.303 1.00 60.37 222 SER D C 1
ATOM 14232 O O . SER D 1 222 ? 67.166 -28.449 40.295 1.00 67.10 222 SER D O 1
ATOM 14235 N N . ARG D 1 223 ? 67.306 -27.514 38.232 1.00 55.06 223 ARG D N 1
ATOM 14236 C CA . ARG D 1 223 ? 68.780 -27.518 38.086 1.00 53.29 223 ARG D CA 1
ATOM 14237 C C . ARG D 1 223 ? 69.335 -26.527 39.095 1.00 46.28 223 ARG D C 1
ATOM 14238 O O . ARG D 1 223 ? 70.475 -26.656 39.466 1.00 48.42 223 ARG D O 1
ATOM 14246 N N . ILE D 1 224 ? 68.541 -25.531 39.451 1.00 49.28 224 ILE D N 1
ATOM 14247 C CA . ILE D 1 224 ? 68.916 -24.554 40.477 1.00 54.14 224 ILE D CA 1
ATOM 14248 C C . ILE D 1 224 ? 68.878 -25.249 41.838 1.00 60.41 224 ILE D C 1
ATOM 14249 O O . ILE D 1 224 ? 67.901 -25.912 42.152 1.00 68.99 224 ILE D O 1
ATOM 14254 N N . SER D 1 225 ? 69.911 -25.035 42.656 1.00 66.20 225 SER D N 1
ATOM 14255 C CA . SER D 1 225 ? 69.923 -25.558 44.001 1.00 69.06 225 SER D CA 1
ATOM 14256 C C . SER D 1 225 ? 70.353 -24.483 44.994 1.00 73.85 225 SER D C 1
ATOM 14257 O O . SER D 1 225 ? 70.394 -23.294 44.671 1.00 92.14 225 SER D O 1
ATOM 14260 N N . ASP D 1 226 ? 70.587 -24.933 46.224 1.00 71.37 226 ASP D N 1
ATOM 14261 C CA . ASP D 1 226 ? 71.148 -24.147 47.285 1.00 73.50 226 ASP D CA 1
ATOM 14262 C C . ASP D 1 226 ? 71.949 -22.984 46.690 1.00 72.35 226 ASP D C 1
ATOM 14263 O O . ASP D 1 226 ? 72.910 -23.205 45.932 1.00 70.34 226 ASP D O 1
ATOM 14268 N N . ASP D 1 227 ? 71.511 -21.754 47.005 1.00 70.29 227 ASP D N 1
ATOM 14269 C CA . ASP D 1 227 ? 72.261 -20.514 46.726 1.00 72.58 227 ASP D CA 1
ATOM 14270 C C . ASP D 1 227 ? 72.487 -20.358 45.216 1.00 69.84 227 ASP D C 1
ATOM 14271 O O . ASP D 1 227 ? 73.407 -19.626 44.780 1.00 66.26 227 ASP D O 1
ATOM 14276 N N . GLY D 1 228 ? 71.621 -21.027 44.437 1.00 67.88 228 GLY D N 1
ATOM 14277 C CA . GLY D 1 228 ? 71.585 -20.939 42.985 1.00 69.40 228 GLY D CA 1
ATOM 14278 C C . GLY D 1 228 ? 72.731 -21.675 42.324 1.00 69.81 228 GLY D C 1
ATOM 14279 O O . GLY D 1 228 ? 73.045 -21.418 41.163 1.00 77.82 228 GLY D O 1
ATOM 14280 N N . TYR D 1 229 ? 73.370 -22.580 43.070 1.00 67.18 229 TYR D N 1
ATOM 14281 C CA . TYR D 1 229 ? 74.413 -23.411 42.514 1.00 63.55 229 TYR D CA 1
ATOM 14282 C C . TYR D 1 229 ? 73.763 -24.625 41.860 1.00 62.41 229 TYR D C 1
ATOM 14283 O O . TYR D 1 229 ? 72.696 -25.073 42.288 1.00 48.55 229 TYR D O 1
ATOM 14292 N N . PRO D 1 230 ? 74.376 -25.150 40.773 1.00 56.04 230 PRO D N 1
ATOM 14293 C CA . PRO D 1 230 ? 73.853 -26.314 40.066 1.00 54.70 230 PRO D CA 1
ATOM 14294 C C . PRO D 1 230 ? 73.605 -27.487 41.015 1.00 61.53 230 PRO D C 1
ATOM 14295 O O . PRO D 1 230 ? 74.374 -27.705 41.919 1.00 65.87 230 PRO D O 1
ATOM 14299 N N . TRP D 1 231 ? 72.514 -28.212 40.775 1.00 65.09 231 TRP D N 1
ATOM 14300 C CA . TRP D 1 231 ? 72.037 -29.212 41.688 1.00 62.51 231 TRP D CA 1
ATOM 14301 C C . TRP D 1 231 ? 73.074 -30.328 41.852 1.00 64.03 231 TRP D C 1
ATOM 14302 O O . TRP D 1 231 ? 73.191 -30.920 42.924 1.00 70.59 231 TRP D O 1
ATOM 14313 N N . ASP D 1 232 ? 73.795 -30.645 40.774 1.00 57.23 232 ASP D N 1
ATOM 14314 C CA . ASP D 1 232 ? 74.610 -31.838 40.797 1.00 58.95 232 ASP D CA 1
ATOM 14315 C C . ASP D 1 232 ? 75.779 -31.623 41.770 1.00 60.37 232 ASP D C 1
ATOM 14316 O O . ASP D 1 232 ? 76.192 -32.543 42.466 1.00 57.86 232 ASP D O 1
ATOM 14321 N N . MET D 1 233 ? 76.282 -30.391 41.854 1.00 64.79 233 MET D N 1
ATOM 14322 C CA . MET D 1 233 ? 77.404 -30.115 42.725 1.00 57.54 233 MET D CA 1
ATOM 14323 C C . MET D 1 233 ? 76.925 -30.040 44.176 1.00 55.84 233 MET D C 1
ATOM 14324 O O . MET D 1 233 ? 77.732 -30.109 45.080 1.00 61.40 233 MET D O 1
ATOM 14329 N N . VAL D 1 234 ? 75.622 -29.878 44.407 1.00 54.30 234 VAL D N 1
ATOM 14330 C CA . VAL D 1 234 ? 75.145 -29.866 45.772 1.00 59.94 234 VAL D CA 1
ATOM 14331 C C . VAL D 1 234 ? 74.853 -31.304 46.194 1.00 63.42 234 VAL D C 1
ATOM 14332 O O . VAL D 1 234 ? 75.085 -31.661 47.336 1.00 68.69 234 VAL D O 1
ATOM 14336 N N . PHE D 1 235 ? 74.337 -32.106 45.263 1.00 67.75 235 PHE D N 1
ATOM 14337 C CA . PHE D 1 235 ? 73.808 -33.420 45.594 1.00 69.60 235 PHE D CA 1
ATOM 14338 C C . PHE D 1 235 ? 74.939 -34.457 45.506 1.00 66.48 235 PHE D C 1
ATOM 14339 O O . PHE D 1 235 ? 75.078 -35.292 46.385 1.00 66.30 235 PHE D O 1
ATOM 14347 N N . HIS D 1 236 ? 75.750 -34.401 44.445 1.00 65.80 236 HIS D N 1
ATOM 14348 C CA . HIS D 1 236 ? 76.836 -35.357 44.254 1.00 66.05 236 HIS D CA 1
ATOM 14349 C C . HIS D 1 236 ? 78.091 -34.891 44.999 1.00 73.31 236 HIS D C 1
ATOM 14350 O O . HIS D 1 236 ? 78.965 -34.216 44.438 1.00 71.71 236 HIS D O 1
ATOM 14357 N N . THR D 1 237 ? 78.155 -35.293 46.273 1.00 78.81 237 THR D N 1
ATOM 14358 C CA . THR D 1 237 ? 79.263 -35.023 47.166 1.00 87.78 237 THR D CA 1
ATOM 14359 C C . THR D 1 237 ? 79.506 -36.286 47.999 1.00 88.39 237 THR D C 1
ATOM 14360 O O . THR D 1 237 ? 78.566 -36.818 48.605 1.00 75.46 237 THR D O 1
ATOM 14364 N N . ARG D 1 238 ? 80.766 -36.749 48.004 1.00 90.38 238 ARG D N 1
ATOM 14365 C CA . ARG D 1 238 ? 81.182 -38.001 48.655 1.00 82.41 238 ARG D CA 1
ATOM 14366 C C . ARG D 1 238 ? 80.384 -38.186 49.954 1.00 80.72 238 ARG D C 1
ATOM 14367 O O . ARG D 1 238 ? 79.606 -39.132 50.078 1.00 80.12 238 ARG D O 1
ATOM 14375 N N . PHE D 1 239 ? 80.567 -37.244 50.890 1.00 80.62 239 PHE D N 1
ATOM 14376 C CA . PHE D 1 239 ? 79.979 -37.285 52.226 1.00 77.68 239 PHE D CA 1
ATOM 14377 C C . PHE D 1 239 ? 78.477 -37.586 52.139 1.00 79.74 239 PHE D C 1
ATOM 14378 O O . PHE D 1 239 ? 77.977 -38.453 52.842 1.00 88.32 239 PHE D O 1
ATOM 14386 N N . SER D 1 240 ? 77.762 -36.860 51.278 1.00 76.86 240 SER D N 1
ATOM 14387 C CA . SER D 1 240 ? 76.330 -37.026 51.152 1.00 79.41 240 SER D CA 1
ATOM 14388 C C . SER D 1 240 ? 76.000 -38.437 50.648 1.00 89.26 240 SER D C 1
ATOM 14389 O O . SER D 1 240 ? 75.102 -39.082 51.185 1.00 102.18 240 SER D O 1
ATOM 14392 N N . SER D 1 241 ? 76.725 -38.903 49.620 1.00 92.83 241 SER D N 1
ATOM 14393 C CA . SER D 1 241 ? 76.488 -40.226 49.001 1.00 91.50 241 SER D CA 1
ATOM 14394 C C . SER D 1 241 ? 76.524 -41.322 50.070 1.00 96.29 241 SER D C 1
ATOM 14395 O O . SER D 1 241 ? 75.705 -42.243 50.052 1.00 84.56 241 SER D O 1
ATOM 14398 N N . MET D 1 242 ? 77.489 -41.202 50.987 1.00 99.46 242 MET D N 1
ATOM 14399 C CA . MET D 1 242 ? 77.624 -42.080 52.143 1.00 101.85 242 MET D CA 1
ATOM 14400 C C . MET D 1 242 ? 76.317 -42.130 52.942 1.00 96.26 242 MET D C 1
ATOM 14401 O O . MET D 1 242 ? 75.800 -43.198 53.218 1.00 116.45 242 MET D O 1
ATOM 14406 N N . LEU D 1 243 ? 75.806 -40.960 53.321 1.00 84.18 243 LEU D N 1
ATOM 14407 C CA . LEU D 1 243 ? 74.586 -40.876 54.098 1.00 82.65 243 LEU D CA 1
ATOM 14408 C C . LEU D 1 243 ? 73.452 -41.582 53.347 1.00 94.79 243 LEU D C 1
ATOM 14409 O O . LEU D 1 243 ? 72.648 -42.281 53.952 1.00 113.74 243 LEU D O 1
ATOM 14414 N N . ARG D 1 244 ? 73.397 -41.400 52.027 1.00 88.44 244 ARG D N 1
ATOM 14415 C CA . ARG D 1 244 ? 72.350 -42.013 51.218 1.00 84.28 244 ARG D CA 1
ATOM 14416 C C . ARG D 1 244 ? 72.481 -43.537 51.270 1.00 73.04 244 ARG D C 1
ATOM 14417 O O . ARG D 1 244 ? 71.481 -44.247 51.324 1.00 75.61 244 ARG D O 1
ATOM 14425 N N . ASN D 1 245 ? 73.725 -44.014 51.274 1.00 79.06 245 ASN D N 1
ATOM 14426 C CA . ASN D 1 245 ? 74.039 -45.450 51.299 1.00 87.38 245 ASN D CA 1
ATOM 14427 C C . ASN D 1 245 ? 73.739 -46.062 52.676 1.00 85.46 245 ASN D C 1
ATOM 14428 O O . ASN D 1 245 ? 73.107 -47.108 52.741 1.00 93.33 245 ASN D O 1
ATOM 14433 N N . VAL D 1 246 ? 74.195 -45.412 53.757 1.00 86.27 246 VAL D N 1
ATOM 14434 C CA . VAL D 1 246 ? 74.215 -46.014 55.096 1.00 81.97 246 VAL D CA 1
ATOM 14435 C C . VAL D 1 246 ? 72.848 -45.866 55.768 1.00 86.11 246 VAL D C 1
ATOM 14436 O O . VAL D 1 246 ? 72.334 -46.834 56.324 1.00 107.49 246 VAL D O 1
ATOM 14440 N N . LEU D 1 247 ? 72.271 -44.663 55.725 1.00 87.39 247 LEU D N 1
ATOM 14441 C CA . LEU D 1 247 ? 71.093 -44.349 56.527 1.00 90.54 247 LEU D CA 1
ATOM 14442 C C . LEU D 1 247 ? 69.962 -45.284 56.120 1.00 84.34 247 LEU D C 1
ATOM 14443 O O . LEU D 1 247 ? 69.866 -45.693 54.962 1.00 81.95 247 LEU D O 1
ATOM 14448 N N . PRO D 1 248 ? 69.054 -45.633 57.057 1.00 90.34 248 PRO D N 1
ATOM 14449 C CA . PRO D 1 248 ? 67.932 -46.511 56.743 1.00 94.71 248 PRO D CA 1
ATOM 14450 C C . PRO D 1 248 ? 67.194 -45.913 55.543 1.00 103.08 248 PRO D C 1
ATOM 14451 O O . PRO D 1 248 ? 67.039 -44.702 55.463 1.00 113.55 248 PRO D O 1
ATOM 14455 N N . ARG D 1 249 ? 66.744 -46.768 54.630 1.00 109.29 249 ARG D N 1
ATOM 14456 C CA . ARG D 1 249 ? 66.219 -46.318 53.364 1.00 111.07 249 ARG D CA 1
ATOM 14457 C C . ARG D 1 249 ? 65.107 -45.291 53.615 1.00 115.56 249 ARG D C 1
ATOM 14458 O O . ARG D 1 249 ? 65.043 -44.275 52.926 1.00 148.47 249 ARG D O 1
ATOM 14466 N N . THR D 1 250 ? 64.252 -45.541 54.614 1.00 104.54 250 THR D N 1
ATOM 14467 C CA . THR D 1 250 ? 63.169 -44.607 54.912 1.00 104.13 250 THR D CA 1
ATOM 14468 C C . THR D 1 250 ? 63.762 -43.254 55.314 1.00 95.51 250 THR D C 1
ATOM 14469 O O . THR D 1 250 ? 63.459 -42.260 54.685 1.00 104.48 250 THR D O 1
ATOM 14473 N N . VAL D 1 251 ? 64.631 -43.231 56.327 1.00 86.67 251 VAL D N 1
ATOM 14474 C CA . VAL D 1 251 ? 65.290 -41.989 56.742 1.00 89.98 251 VAL D CA 1
ATOM 14475 C C . VAL D 1 251 ? 65.731 -41.193 55.507 1.00 91.69 251 VAL D C 1
ATOM 14476 O O . VAL D 1 251 ? 65.705 -39.970 55.522 1.00 101.66 251 VAL D O 1
ATOM 14480 N N . VAL D 1 252 ? 66.199 -41.895 54.471 1.00 89.57 252 VAL D N 1
ATOM 14481 C CA . VAL D 1 252 ? 66.669 -41.264 53.248 1.00 85.60 252 VAL D CA 1
ATOM 14482 C C . VAL D 1 252 ? 65.461 -40.767 52.441 1.00 85.55 252 VAL D C 1
ATOM 14483 O O . VAL D 1 252 ? 65.444 -39.630 52.017 1.00 80.89 252 VAL D O 1
ATOM 14487 N N . LYS D 1 253 ? 64.462 -41.633 52.241 1.00 91.27 253 LYS D N 1
ATOM 14488 C CA . LYS D 1 253 ? 63.209 -41.276 51.570 1.00 98.39 253 LYS D CA 1
ATOM 14489 C C . LYS D 1 253 ? 62.542 -40.101 52.304 1.00 104.54 253 LYS D C 1
ATOM 14490 O O . LYS D 1 253 ? 62.106 -39.158 51.656 1.00 104.91 253 LYS D O 1
ATOM 14496 N N . TRP D 1 254 ? 62.460 -40.176 53.641 1.00 108.94 254 TRP D N 1
ATOM 14497 C CA . TRP D 1 254 ? 61.912 -39.108 54.515 1.00 112.05 254 TRP D CA 1
ATOM 14498 C C . TRP D 1 254 ? 62.591 -37.779 54.203 1.00 109.17 254 TRP D C 1
ATOM 14499 O O . TRP D 1 254 ? 62.011 -36.739 54.444 1.00 107.55 254 TRP D O 1
ATOM 14510 N N . MET D 1 255 ? 63.853 -37.848 53.773 1.00 105.21 255 MET D N 1
ATOM 14511 C CA . MET D 1 255 ? 64.665 -36.680 53.506 1.00 102.53 255 MET D CA 1
ATOM 14512 C C . MET D 1 255 ? 64.448 -36.212 52.067 1.00 102.29 255 MET D C 1
ATOM 14513 O O . MET D 1 255 ? 64.257 -35.043 51.831 1.00 95.14 255 MET D O 1
ATOM 14518 N N . MET D 1 256 ? 64.476 -37.141 51.113 1.00 113.64 256 MET D N 1
ATOM 14519 C CA . MET D 1 256 ? 64.202 -36.783 49.722 1.00 108.92 256 MET D CA 1
ATOM 14520 C C . MET D 1 256 ? 62.837 -36.098 49.683 1.00 96.63 256 MET D C 1
ATOM 14521 O O . MET D 1 256 ? 62.725 -34.988 49.208 1.00 105.94 256 MET D O 1
ATOM 14526 N N . GLU D 1 257 ? 61.825 -36.742 50.264 1.00 94.24 257 GLU D N 1
ATOM 14527 C CA . GLU D 1 257 ? 60.466 -36.228 50.243 1.00 106.21 257 GLU D CA 1
ATOM 14528 C C . GLU D 1 257 ? 60.464 -34.741 50.646 1.00 107.08 257 GLU D C 1
ATOM 14529 O O . GLU D 1 257 ? 59.900 -33.900 49.940 1.00 110.38 257 GLU D O 1
ATOM 14535 N N . GLN D 1 258 ? 61.115 -34.414 51.769 1.00 93.13 258 GLN D N 1
ATOM 14536 C CA . GLN D 1 258 ? 61.113 -33.045 52.292 1.00 82.69 258 GLN D CA 1
ATOM 14537 C C . GLN D 1 258 ? 61.846 -32.137 51.301 1.00 78.69 258 GLN D C 1
ATOM 14538 O O . GLN D 1 258 ? 61.275 -31.228 50.759 1.00 86.48 258 GLN D O 1
ATOM 14544 N N . GLN D 1 259 ? 63.117 -32.429 51.058 1.00 90.31 259 GLN D N 1
ATOM 14545 C CA . GLN D 1 259 ? 63.941 -31.649 50.141 1.00 96.55 259 GLN D CA 1
ATOM 14546 C C . GLN D 1 259 ? 63.168 -31.408 48.834 1.00 97.25 259 GLN D C 1
ATOM 14547 O O . GLN D 1 259 ? 63.053 -30.279 48.419 1.00 106.27 259 GLN D O 1
ATOM 14553 N N . MET D 1 260 ? 62.595 -32.457 48.229 1.00 91.54 260 MET D N 1
ATOM 14554 C CA . MET D 1 260 ? 61.929 -32.373 46.901 1.00 83.74 260 MET D CA 1
ATOM 14555 C C . MET D 1 260 ? 60.747 -31.400 46.929 1.00 85.73 260 MET D C 1
ATOM 14556 O O . MET D 1 260 ? 60.556 -30.653 45.977 1.00 88.45 260 MET D O 1
ATOM 14561 N N . ASN D 1 261 ? 59.963 -31.445 48.015 1.00 79.02 261 ASN D N 1
ATOM 14562 C CA . ASN D 1 261 ? 58.733 -30.676 48.170 1.00 68.60 261 ASN D CA 1
ATOM 14563 C C . ASN D 1 261 ? 58.993 -29.212 48.562 1.00 69.85 261 ASN D C 1
ATOM 14564 O O . ASN D 1 261 ? 58.074 -28.414 48.474 1.00 75.42 261 ASN D O 1
ATOM 14569 N N . ARG D 1 262 ? 60.250 -28.879 48.865 1.00 74.25 262 ARG D N 1
ATOM 14570 C CA . ARG D 1 262 ? 60.670 -27.492 49.204 1.00 76.86 262 ARG D CA 1
ATOM 14571 C C . ARG D 1 262 ? 60.169 -26.552 48.106 1.00 73.65 262 ARG D C 1
ATOM 14572 O O . ARG D 1 262 ? 59.688 -25.470 48.426 1.00 83.80 262 ARG D O 1
ATOM 14580 N N . TRP D 1 263 ? 60.283 -26.991 46.857 1.00 68.35 263 TRP D N 1
ATOM 14581 C CA . TRP D 1 263 ? 59.863 -26.269 45.662 1.00 63.57 263 TRP D CA 1
ATOM 14582 C C . TRP D 1 263 ? 58.340 -26.130 45.622 1.00 65.90 263 TRP D C 1
ATOM 14583 O O . TRP D 1 263 ? 57.802 -25.041 45.421 1.00 75.45 263 TRP D O 1
ATOM 14594 N N . PHE D 1 264 ? 57.656 -27.259 45.761 1.00 60.34 264 PHE D N 1
ATOM 14595 C CA . PHE D 1 264 ? 56.230 -27.278 45.740 1.00 66.56 264 PHE D CA 1
ATOM 14596 C C . PHE D 1 264 ? 55.730 -28.622 46.280 1.00 71.80 264 PHE D C 1
ATOM 14597 O O . PHE D 1 264 ? 56.438 -29.614 46.243 1.00 75.19 264 PHE D O 1
ATOM 14605 N N . ASN D 1 265 ? 54.501 -28.627 46.799 1.00 81.18 265 ASN D N 1
ATOM 14606 C CA . ASN D 1 265 ? 53.893 -29.829 47.290 1.00 79.21 265 ASN D CA 1
ATOM 14607 C C . ASN D 1 265 ? 53.491 -30.679 46.077 1.00 80.59 265 ASN D C 1
ATOM 14608 O O . ASN D 1 265 ? 52.645 -30.275 45.284 1.00 82.35 265 ASN D O 1
ATOM 14613 N N . HIS D 1 266 ? 54.108 -31.856 45.946 1.00 73.94 266 HIS D N 1
ATOM 14614 C CA . HIS D 1 266 ? 53.908 -32.706 44.785 1.00 72.94 266 HIS D CA 1
ATOM 14615 C C . HIS D 1 266 ? 52.516 -33.353 44.808 1.00 74.64 266 HIS D C 1
ATOM 14616 O O . HIS D 1 266 ? 51.979 -33.704 43.758 1.00 65.07 266 HIS D O 1
ATOM 14623 N N . GLU D 1 267 ? 51.957 -33.538 46.010 1.00 81.17 267 GLU D N 1
ATOM 14624 C CA . GLU D 1 267 ? 50.594 -34.047 46.167 1.00 83.73 267 GLU D CA 1
ATOM 14625 C C . GLU D 1 267 ? 49.632 -33.084 45.460 1.00 74.95 267 GLU D C 1
ATOM 14626 O O . GLU D 1 267 ? 48.810 -33.502 44.651 1.00 76.24 267 GLU D O 1
ATOM 14632 N N . ASN D 1 268 ? 49.779 -31.791 45.758 1.00 70.71 268 ASN D N 1
ATOM 14633 C CA . ASN D 1 268 ? 48.872 -30.754 45.321 1.00 71.13 268 ASN D CA 1
ATOM 14634 C C . ASN D 1 268 ? 48.928 -30.594 43.803 1.00 70.32 268 ASN D C 1
ATOM 14635 O O . ASN D 1 268 ? 47.872 -30.434 43.163 1.00 56.60 268 ASN D O 1
ATOM 14640 N N . TYR D 1 269 ? 50.158 -30.604 43.260 1.00 67.52 269 TYR D N 1
ATOM 14641 C CA . TYR D 1 269 ? 50.404 -30.397 41.830 1.00 67.61 269 TYR D CA 1
ATOM 14642 C C . TYR D 1 269 ? 50.086 -31.686 41.064 1.00 67.17 269 TYR D C 1
ATOM 14643 O O . TYR D 1 269 ? 49.936 -31.663 39.833 1.00 65.51 269 TYR D O 1
ATOM 14652 N N . GLY D 1 270 ? 50.008 -32.798 41.803 1.00 65.57 270 GLY D N 1
ATOM 14653 C CA . GLY D 1 270 ? 49.381 -34.016 41.342 1.00 69.85 270 GLY D CA 1
ATOM 14654 C C . GLY D 1 270 ? 50.367 -35.045 40.810 1.00 72.56 270 GLY D C 1
ATOM 14655 O O . GLY D 1 270 ? 49.960 -36.014 40.166 1.00 63.84 270 GLY D O 1
ATOM 14656 N N . LEU D 1 271 ? 51.661 -34.886 41.094 1.00 82.04 271 LEU D N 1
ATOM 14657 C CA . LEU D 1 271 ? 52.612 -35.879 40.585 1.00 96.34 271 LEU D CA 1
ATOM 14658 C C . LEU D 1 271 ? 53.352 -36.568 41.740 1.00 98.87 271 LEU D C 1
ATOM 14659 O O . LEU D 1 271 ? 54.443 -37.110 41.560 1.00 83.82 271 LEU D O 1
ATOM 14664 N N . GLU D 1 272 ? 52.702 -36.611 42.906 1.00 105.04 272 GLU D N 1
ATOM 14665 C CA . GLU D 1 272 ? 53.160 -37.437 43.984 1.00 101.60 272 GLU D CA 1
ATOM 14666 C C . GLU D 1 272 ? 53.351 -38.849 43.436 1.00 110.38 272 GLU D C 1
ATOM 14667 O O . GLU D 1 272 ? 52.444 -39.372 42.792 1.00 113.31 272 GLU D O 1
ATOM 14673 N N . PRO D 1 273 ? 54.557 -39.446 43.603 1.00 107.74 273 PRO D N 1
ATOM 14674 C CA . PRO D 1 273 ? 54.814 -40.851 43.266 1.00 103.43 273 PRO D CA 1
ATOM 14675 C C . PRO D 1 273 ? 54.050 -41.906 44.083 1.00 95.51 273 PRO D C 1
ATOM 14676 O O . PRO D 1 273 ? 53.532 -41.596 45.157 1.00 88.83 273 PRO D O 1
ATOM 14680 N N . GLN D 1 274 ? 54.020 -43.140 43.557 1.00 95.48 274 GLN D N 1
ATOM 14681 C CA . GLN D 1 274 ? 53.522 -44.321 44.245 1.00 105.89 274 GLN D CA 1
ATOM 14682 C C . GLN D 1 274 ? 54.538 -44.755 45.318 1.00 114.17 274 GLN D C 1
ATOM 14683 O O . GLN D 1 274 ? 54.305 -44.581 46.517 1.00 121.41 274 GLN D O 1
ATOM 14689 N N . ASN D 1 275 ? 55.662 -45.336 44.873 1.00 109.35 275 ASN D N 1
ATOM 14690 C CA . ASN D 1 275 ? 56.704 -45.848 45.777 1.00 113.74 275 ASN D CA 1
ATOM 14691 C C . ASN D 1 275 ? 57.781 -44.770 45.906 1.00 113.17 275 ASN D C 1
ATOM 14692 O O . ASN D 1 275 ? 58.608 -44.559 45.011 1.00 110.00 275 ASN D O 1
ATOM 14697 N N . LYS D 1 276 ? 57.741 -44.068 47.034 1.00 116.19 276 LYS D N 1
ATOM 14698 C CA . LYS D 1 276 ? 58.779 -43.130 47.408 1.00 126.35 276 LYS D CA 1
ATOM 14699 C C . LYS D 1 276 ? 59.978 -43.923 47.937 1.00 134.57 276 LYS D C 1
ATOM 14700 O O . LYS D 1 276 ? 61.074 -43.380 48.095 1.00 149.42 276 LYS D O 1
ATOM 14706 N N . TYR D 1 277 ? 59.726 -45.214 48.202 1.00 144.78 277 TYR D N 1
ATOM 14707 C CA . TYR D 1 277 ? 60.721 -46.239 48.528 1.00 150.71 277 TYR D CA 1
ATOM 14708 C C . TYR D 1 277 ? 61.917 -46.107 47.568 1.00 149.18 277 TYR D C 1
ATOM 14709 O O . TYR D 1 277 ? 63.063 -46.099 48.002 1.00 158.41 277 TYR D O 1
ATOM 14718 N N . LEU D 1 278 ? 61.626 -45.973 46.272 1.00 127.29 278 LEU D N 1
ATOM 14719 C CA . LEU D 1 278 ? 62.624 -46.067 45.209 1.00 108.85 278 LEU D CA 1
ATOM 14720 C C . LEU D 1 278 ? 63.449 -44.778 45.146 1.00 112.20 278 LEU D C 1
ATOM 14721 O O . LEU D 1 278 ? 62.924 -43.682 45.310 1.00 111.94 278 LEU D O 1
ATOM 14726 N N . MET D 1 279 ? 64.746 -44.937 44.865 1.00 134.44 279 MET D N 1
ATOM 14727 C CA . MET D 1 279 ? 65.645 -43.829 44.531 1.00 146.94 279 MET D CA 1
ATOM 14728 C C . MET D 1 279 ? 65.654 -43.622 43.003 1.00 144.45 279 MET D C 1
ATOM 14729 O O . MET D 1 279 ? 66.687 -43.331 42.400 1.00 147.47 279 MET D O 1
ATOM 14734 N N . LYS D 1 280 ? 64.469 -43.728 42.393 1.00 136.52 280 LYS D N 1
ATOM 14735 C CA . LYS D 1 280 ? 64.240 -43.551 40.955 1.00 123.19 280 LYS D CA 1
ATOM 14736 C C . LYS D 1 280 ? 64.691 -42.138 40.554 1.00 109.86 280 LYS D C 1
ATOM 14737 O O . LYS D 1 280 ? 64.554 -41.190 41.340 1.00 100.81 280 LYS D O 1
ATOM 14743 N N . GLU D 1 281 ? 65.224 -42.003 39.335 1.00 97.86 281 GLU D N 1
ATOM 14744 C CA . GLU D 1 281 ? 65.715 -40.716 38.842 1.00 98.80 281 GLU D CA 1
ATOM 14745 C C . GLU D 1 281 ? 64.575 -39.692 38.799 1.00 98.98 281 GLU D C 1
ATOM 14746 O O . GLU D 1 281 ? 63.567 -39.889 38.117 1.00 94.11 281 GLU D O 1
ATOM 14752 N N . PRO D 1 282 ? 64.705 -38.538 39.495 1.00 88.60 282 PRO D N 1
ATOM 14753 C CA . PRO D 1 282 ? 63.726 -37.461 39.367 1.00 85.63 282 PRO D CA 1
ATOM 14754 C C . PRO D 1 282 ? 63.948 -36.705 38.043 1.00 84.79 282 PRO D C 1
ATOM 14755 O O . PRO D 1 282 ? 65.087 -36.688 37.521 1.00 70.51 282 PRO D O 1
ATOM 14759 N N . VAL D 1 283 ? 62.872 -36.101 37.511 1.00 75.69 283 VAL D N 1
ATOM 14760 C CA . VAL D 1 283 ? 62.965 -35.324 36.280 1.00 64.17 283 VAL D CA 1
ATOM 14761 C C . VAL D 1 283 ? 63.592 -33.983 36.647 1.00 60.59 283 VAL D C 1
ATOM 14762 O O . VAL D 1 283 ? 63.413 -33.477 37.770 1.00 52.24 283 VAL D O 1
ATOM 14766 N N . LEU D 1 284 ? 64.307 -33.413 35.675 1.00 63.59 284 LEU D N 1
ATOM 14767 C CA . LEU D 1 284 ? 64.953 -32.133 35.828 1.00 66.04 284 LEU D CA 1
ATOM 14768 C C . LEU D 1 284 ? 64.378 -31.137 34.809 1.00 64.47 284 LEU D C 1
ATOM 14769 O O . LEU D 1 284 ? 64.732 -31.103 33.625 1.00 59.86 284 LEU D O 1
ATOM 14774 N N . ASN D 1 285 ? 63.456 -30.326 35.317 1.00 67.48 285 ASN D N 1
ATOM 14775 C CA . ASN D 1 285 ? 62.783 -29.344 34.558 1.00 71.39 285 ASN D CA 1
ATOM 14776 C C . ASN D 1 285 ? 62.574 -28.142 35.472 1.00 66.78 285 ASN D C 1
ATOM 14777 O O . ASN D 1 285 ? 61.922 -28.281 36.480 1.00 64.67 285 ASN D O 1
ATOM 14782 N N . ASP D 1 286 ? 63.144 -26.993 35.103 1.00 55.26 286 ASP D N 1
ATOM 14783 C CA . ASP D 1 286 ? 62.963 -25.779 35.867 1.00 58.34 286 ASP D CA 1
ATOM 14784 C C . ASP D 1 286 ? 61.603 -25.129 35.573 1.00 54.66 286 ASP D C 1
ATOM 14785 O O . ASP D 1 286 ? 61.265 -24.148 36.196 1.00 65.18 286 ASP D O 1
ATOM 14790 N N . ASP D 1 287 ? 60.848 -25.654 34.603 1.00 52.55 287 ASP D N 1
ATOM 14791 C CA . ASP D 1 287 ? 59.721 -24.939 33.991 1.00 54.73 287 ASP D CA 1
ATOM 14792 C C . ASP D 1 287 ? 58.384 -25.618 34.349 1.00 60.10 287 ASP D C 1
ATOM 14793 O O . ASP D 1 287 ? 57.343 -24.968 34.391 1.00 59.41 287 ASP D O 1
ATOM 14798 N N . LEU D 1 288 ? 58.420 -26.927 34.644 1.00 54.99 288 LEU D N 1
ATOM 14799 C CA . LEU D 1 288 ? 57.215 -27.718 34.716 1.00 53.80 288 LEU D CA 1
ATOM 14800 C C . LEU D 1 288 ? 56.275 -27.219 35.802 1.00 52.45 288 LEU D C 1
ATOM 14801 O O . LEU D 1 288 ? 55.101 -26.986 35.526 1.00 58.22 288 LEU D O 1
ATOM 14806 N N . PRO D 1 289 ? 56.722 -27.048 37.066 1.00 51.24 289 PRO D N 1
ATOM 14807 C CA . PRO D 1 289 ? 55.810 -26.650 38.135 1.00 51.56 289 PRO D CA 1
ATOM 14808 C C . PRO D 1 289 ? 55.066 -25.361 37.762 1.00 54.17 289 PRO D C 1
ATOM 14809 O O . PRO D 1 289 ? 53.844 -25.321 37.872 1.00 58.10 289 PRO D O 1
ATOM 14813 N N . SER D 1 290 ? 55.803 -24.341 37.296 1.00 58.42 290 SER D N 1
ATOM 14814 C CA . SER D 1 290 ? 55.202 -23.059 36.864 1.00 55.76 290 SER D CA 1
ATOM 14815 C C . SER D 1 290 ? 54.153 -23.314 35.776 1.00 51.65 290 SER D C 1
ATOM 14816 O O . SER D 1 290 ? 53.017 -22.828 35.835 1.00 50.08 290 SER D O 1
ATOM 14819 N N . ARG D 1 291 ? 54.537 -24.106 34.782 1.00 48.90 291 ARG D N 1
ATOM 14820 C CA . ARG D 1 291 ? 53.685 -24.273 33.645 1.00 53.86 291 ARG D CA 1
ATOM 14821 C C . ARG D 1 291 ? 52.411 -25.021 34.067 1.00 62.32 291 ARG D C 1
ATOM 14822 O O . ARG D 1 291 ? 51.383 -24.913 33.401 1.00 73.14 291 ARG D O 1
ATOM 14830 N N . LEU D 1 292 ? 52.464 -25.724 35.206 1.00 69.32 292 LEU D N 1
ATOM 14831 C CA . LEU D 1 292 ? 51.275 -26.363 35.809 1.00 69.58 292 LEU D CA 1
ATOM 14832 C C . LEU D 1 292 ? 50.400 -25.311 36.499 1.00 64.03 292 LEU D C 1
ATOM 14833 O O . LEU D 1 292 ? 49.178 -25.367 36.397 1.00 69.71 292 LEU D O 1
ATOM 14838 N N . LEU D 1 293 ? 51.029 -24.360 37.197 1.00 60.76 293 LEU D N 1
ATOM 14839 C CA . LEU D 1 293 ? 50.280 -23.281 37.852 1.00 66.30 293 LEU D CA 1
ATOM 14840 C C . LEU D 1 293 ? 49.514 -22.460 36.811 1.00 67.25 293 LEU D C 1
ATOM 14841 O O . LEU D 1 293 ? 48.335 -22.210 36.999 1.00 61.16 293 LEU D O 1
ATOM 14846 N N . TYR D 1 294 ? 50.209 -22.087 35.724 1.00 66.98 294 TYR D N 1
ATOM 14847 C CA . TYR D 1 294 ? 49.645 -21.313 34.617 1.00 57.58 294 TYR D CA 1
ATOM 14848 C C . TYR D 1 294 ? 48.510 -22.086 33.949 1.00 53.56 294 TYR D C 1
ATOM 14849 O O . TYR D 1 294 ? 47.750 -21.524 33.168 1.00 59.33 294 TYR D O 1
ATOM 14858 N N . GLY D 1 295 ? 48.447 -23.389 34.215 1.00 52.09 295 GLY D N 1
ATOM 14859 C CA . GLY D 1 295 ? 47.399 -24.241 33.708 1.00 59.11 295 GLY D CA 1
ATOM 14860 C C . GLY D 1 295 ? 47.662 -24.671 32.278 1.00 66.45 295 GLY D C 1
ATOM 14861 O O . GLY D 1 295 ? 46.742 -25.193 31.625 1.00 71.12 295 GLY D O 1
ATOM 14862 N N . ALA D 1 296 ? 48.909 -24.478 31.804 1.00 59.33 296 ALA D N 1
ATOM 14863 C CA . ALA D 1 296 ? 49.308 -24.862 30.443 1.00 55.21 296 ALA D CA 1
ATOM 14864 C C . ALA D 1 296 ? 49.336 -26.382 30.324 1.00 65.46 296 ALA D C 1
ATOM 14865 O O . ALA D 1 296 ? 48.978 -26.925 29.277 1.00 78.08 296 ALA D O 1
ATOM 14867 N N . ILE D 1 297 ? 49.758 -27.033 31.418 1.00 68.96 297 ILE D N 1
ATOM 14868 C CA . ILE D 1 297 ? 49.834 -28.474 31.512 1.00 71.82 297 ILE D CA 1
ATOM 14869 C C . ILE D 1 297 ? 48.915 -28.963 32.639 1.00 71.10 297 ILE D C 1
ATOM 14870 O O . ILE D 1 297 ? 48.872 -28.367 33.710 1.00 68.27 297 ILE D O 1
ATOM 14875 N N . LYS D 1 298 ? 48.182 -30.046 32.361 1.00 73.30 298 LYS D N 1
ATOM 14876 C CA . LYS D 1 298 ? 47.418 -30.823 33.356 1.00 73.01 298 LYS D CA 1
ATOM 14877 C C . LYS D 1 298 ? 48.074 -32.205 33.449 1.00 78.53 298 LYS D C 1
ATOM 14878 O O . LYS D 1 298 ? 48.196 -32.886 32.432 1.00 73.07 298 LYS D O 1
ATOM 14884 N N . VAL D 1 299 ? 48.535 -32.618 34.637 1.00 78.32 299 VAL D N 1
ATOM 14885 C CA . VAL D 1 299 ? 49.063 -33.982 34.775 1.00 69.09 299 VAL D CA 1
ATOM 14886 C C . VAL D 1 299 ? 47.855 -34.893 34.911 1.00 76.39 299 VAL D C 1
ATOM 14887 O O . VAL D 1 299 ? 46.778 -34.449 35.313 1.00 77.76 299 VAL D O 1
ATOM 14891 N N . LYS D 1 300 ? 48.040 -36.159 34.549 1.00 83.85 300 LYS D N 1
ATOM 14892 C CA . LYS D 1 300 ? 46.928 -37.065 34.512 1.00 86.78 300 LYS D CA 1
ATOM 14893 C C . LYS D 1 300 ? 47.424 -38.480 34.806 1.00 82.90 300 LYS D C 1
ATOM 14894 O O . LYS D 1 300 ? 48.602 -38.780 34.657 1.00 68.23 300 LYS D O 1
ATOM 14900 N N . SER D 1 301 ? 46.490 -39.319 35.271 1.00 93.07 301 SER D N 1
ATOM 14901 C CA . SER D 1 301 ? 46.749 -40.715 35.537 1.00 98.18 301 SER D CA 1
ATOM 14902 C C . SER D 1 301 ? 47.038 -41.421 34.206 1.00 105.22 301 SER D C 1
ATOM 14903 O O . SER D 1 301 ? 47.034 -40.790 33.146 1.00 119.04 301 SER D O 1
ATOM 14906 N N . ARG D 1 302 ? 47.335 -42.723 34.252 1.00 105.92 302 ARG D N 1
ATOM 14907 C CA . ARG D 1 302 ? 47.677 -43.403 33.021 1.00 108.71 302 ARG D CA 1
ATOM 14908 C C . ARG D 1 302 ? 46.436 -43.429 32.140 1.00 96.96 302 ARG D C 1
ATOM 14909 O O . ARG D 1 302 ? 45.330 -43.505 32.637 1.00 90.23 302 ARG D O 1
ATOM 14917 N N . VAL D 1 303 ? 46.648 -43.340 30.831 1.00 99.49 303 VAL D N 1
ATOM 14918 C CA . VAL D 1 303 ? 45.590 -43.602 29.895 1.00 100.76 303 VAL D CA 1
ATOM 14919 C C . VAL D 1 303 ? 45.147 -45.050 30.109 1.00 101.77 303 VAL D C 1
ATOM 14920 O O . VAL D 1 303 ? 45.978 -45.910 30.325 1.00 112.62 303 VAL D O 1
ATOM 14924 N N . LYS D 1 304 ? 43.837 -45.296 30.069 1.00 103.88 304 LYS D N 1
ATOM 14925 C CA . LYS D 1 304 ? 43.296 -46.644 30.131 1.00 104.29 304 LYS D CA 1
ATOM 14926 C C . LYS D 1 304 ? 42.955 -47.114 28.714 1.00 90.33 304 LYS D C 1
ATOM 14927 O O . LYS D 1 304 ? 43.294 -48.222 28.328 1.00 84.14 304 LYS D O 1
ATOM 14933 N N . GLU D 1 305 ? 42.277 -46.254 27.957 1.00 93.73 305 GLU D N 1
ATOM 14934 C CA . GLU D 1 305 ? 41.816 -46.583 26.630 1.00 95.99 305 GLU D CA 1
ATOM 14935 C C . GLU D 1 305 ? 41.733 -45.301 25.796 1.00 91.81 305 GLU D C 1
ATOM 14936 O O . GLU D 1 305 ? 41.531 -44.208 26.326 1.00 78.29 305 GLU D O 1
ATOM 14942 N N . LEU D 1 306 ? 41.880 -45.468 24.481 1.00 89.35 306 LEU D N 1
ATOM 14943 C CA . LEU D 1 306 ? 41.676 -44.406 23.531 1.00 94.37 306 LEU D CA 1
ATOM 14944 C C . LEU D 1 306 ? 40.428 -44.680 22.693 1.00 97.61 306 LEU D C 1
ATOM 14945 O O . LEU D 1 306 ? 40.025 -45.817 22.493 1.00 103.39 306 LEU D O 1
ATOM 14950 N N . THR D 1 307 ? 39.843 -43.585 22.210 1.00 102.56 307 THR D N 1
ATOM 14951 C CA . THR D 1 307 ? 38.779 -43.572 21.230 1.00 90.58 307 THR D CA 1
ATOM 14952 C C . THR D 1 307 ? 39.302 -42.805 20.013 1.00 95.56 307 THR D C 1
ATOM 14953 O O . THR D 1 307 ? 40.502 -42.553 19.916 1.00 94.43 307 THR D O 1
ATOM 14957 N N . GLU D 1 308 ? 38.404 -42.409 19.114 1.00 101.00 308 GLU D N 1
ATOM 14958 C CA . GLU D 1 308 ? 38.810 -41.704 17.908 1.00 101.83 308 GLU D CA 1
ATOM 14959 C C . GLU D 1 308 ? 39.249 -40.278 18.259 1.00 100.58 308 GLU D C 1
ATOM 14960 O O . GLU D 1 308 ? 40.193 -39.772 17.673 1.00 102.33 308 GLU D O 1
ATOM 14966 N N . THR D 1 309 ? 38.550 -39.644 19.206 1.00 100.13 309 THR D N 1
ATOM 14967 C CA . THR D 1 309 ? 38.772 -38.235 19.515 1.00 101.23 309 THR D CA 1
ATOM 14968 C C . THR D 1 309 ? 39.205 -38.031 20.963 1.00 103.08 309 THR D C 1
ATOM 14969 O O . THR D 1 309 ? 39.650 -36.932 21.289 1.00 117.77 309 THR D O 1
ATOM 14973 N N . SER D 1 310 ? 39.051 -39.052 21.816 1.00 93.04 310 SER D N 1
ATOM 14974 C CA . SER D 1 310 ? 39.162 -38.836 23.252 1.00 97.68 310 SER D CA 1
ATOM 14975 C C . SER D 1 310 ? 40.091 -39.875 23.891 1.00 91.88 310 SER D C 1
ATOM 14976 O O . SER D 1 310 ? 40.613 -40.760 23.213 1.00 90.16 310 SER D O 1
ATOM 14979 N N . ALA D 1 311 ? 40.298 -39.715 25.204 1.00 82.75 311 ALA D N 1
ATOM 14980 C CA . ALA D 1 311 ? 41.085 -40.621 26.019 1.00 76.52 311 ALA D CA 1
ATOM 14981 C C . ALA D 1 311 ? 40.362 -40.870 27.338 1.00 75.48 311 ALA D C 1
ATOM 14982 O O . ALA D 1 311 ? 40.002 -39.933 28.037 1.00 69.17 311 ALA D O 1
ATOM 14984 N N . ILE D 1 312 ? 40.180 -42.148 27.665 1.00 84.91 312 ILE D N 1
ATOM 14985 C CA . ILE D 1 312 ? 39.713 -42.519 28.984 1.00 92.79 312 ILE D CA 1
ATOM 14986 C C . ILE D 1 312 ? 40.958 -42.635 29.854 1.00 81.04 312 ILE D C 1
ATOM 14987 O O . ILE D 1 312 ? 42.033 -42.808 29.328 1.00 80.40 312 ILE D O 1
ATOM 14992 N N . PHE D 1 313 ? 40.797 -42.515 31.172 1.00 79.62 313 PHE D N 1
ATOM 14993 C CA . PHE D 1 313 ? 41.934 -42.552 32.06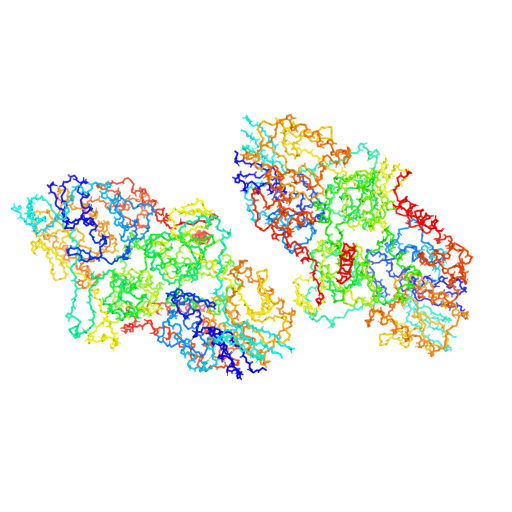6 1.00 88.85 313 PHE D CA 1
ATOM 14994 C C . PHE D 1 313 ? 41.658 -43.528 33.201 1.00 87.99 313 PHE D C 1
ATOM 14995 O O . PHE D 1 313 ? 40.526 -43.825 33.493 1.00 92.96 313 PHE D O 1
ATOM 15003 N N . GLU D 1 314 ? 42.745 -43.950 33.847 1.00 98.63 314 GLU D N 1
ATOM 15004 C CA . GLU D 1 314 ? 42.780 -44.984 34.877 1.00 103.06 314 GLU D CA 1
ATOM 15005 C C . GLU D 1 314 ? 41.998 -44.547 36.130 1.00 99.34 314 GLU D C 1
ATOM 15006 O O . GLU D 1 314 ? 41.689 -45.372 36.973 1.00 97.44 314 GLU D O 1
ATOM 15012 N N . ASP D 1 315 ? 41.675 -43.254 36.254 1.00 92.08 315 ASP D N 1
ATOM 15013 C CA . ASP D 1 315 ? 40.895 -42.747 37.380 1.00 87.64 315 ASP D CA 1
ATOM 15014 C C . ASP D 1 315 ? 39.495 -42.334 36.902 1.00 86.57 315 ASP D C 1
ATOM 15015 O O . ASP D 1 315 ? 38.810 -41.547 37.560 1.00 89.89 315 ASP D O 1
ATOM 15020 N N . GLY D 1 316 ? 39.070 -42.862 35.749 1.00 81.34 316 GLY D N 1
ATOM 15021 C CA . GLY D 1 316 ? 37.699 -42.735 35.271 1.00 81.60 316 GLY D CA 1
ATOM 15022 C C . GLY D 1 316 ? 37.442 -41.441 34.517 1.00 86.74 316 GLY D C 1
ATOM 15023 O O . GLY D 1 316 ? 36.424 -41.309 33.839 1.00 97.90 316 GLY D O 1
ATOM 15024 N N . THR D 1 317 ? 38.363 -40.481 34.606 1.00 91.83 317 THR D N 1
ATOM 15025 C CA . THR D 1 317 ? 38.193 -39.213 33.925 1.00 84.44 317 THR D CA 1
ATOM 15026 C C . THR D 1 317 ? 38.379 -39.434 32.423 1.00 78.71 317 THR D C 1
ATOM 15027 O O . THR D 1 317 ? 38.876 -40.475 31.978 1.00 71.56 317 THR D O 1
ATOM 15031 N N . VAL D 1 318 ? 37.974 -38.427 31.654 1.00 86.93 318 VAL D N 1
ATOM 15032 C CA . VAL D 1 318 ? 38.025 -38.475 30.219 1.00 91.98 318 VAL D CA 1
ATOM 15033 C C . VAL D 1 318 ? 38.455 -37.108 29.704 1.00 84.64 318 VAL D C 1
ATOM 15034 O O . VAL D 1 318 ? 38.076 -36.090 30.274 1.00 73.01 318 VAL D O 1
ATOM 15038 N N . GLU D 1 319 ? 39.198 -37.110 28.594 1.00 83.72 319 GLU D N 1
ATOM 15039 C CA . GLU D 1 319 ? 39.621 -35.877 27.967 1.00 90.41 319 GLU D CA 1
ATOM 15040 C C . GLU D 1 319 ? 39.194 -35.882 26.499 1.00 90.72 319 GLU D C 1
ATOM 15041 O O . GLU D 1 319 ? 39.713 -36.640 25.694 1.00 82.11 319 GLU D O 1
ATOM 15047 N N . GLU D 1 320 ? 38.221 -35.016 26.198 1.00 92.31 320 GLU D N 1
ATOM 15048 C CA . GLU D 1 320 ? 37.586 -34.948 24.913 1.00 99.57 320 GLU D CA 1
ATOM 15049 C C . GLU D 1 320 ? 38.541 -34.226 23.957 1.00 92.06 320 GLU D C 1
ATOM 15050 O O . GLU D 1 320 ? 39.423 -33.503 24.403 1.00 87.70 320 GLU D O 1
ATOM 15056 N N . ASP D 1 321 ? 38.368 -34.492 22.652 1.00 101.44 321 ASP D N 1
ATOM 15057 C CA . ASP D 1 321 ? 39.017 -33.784 21.526 1.00 103.25 321 ASP D CA 1
ATOM 15058 C C . ASP D 1 321 ? 40.502 -33.548 21.804 1.00 91.29 321 ASP D C 1
ATOM 15059 O O . ASP D 1 321 ? 40.904 -32.406 22.044 1.00 93.09 321 ASP D O 1
ATOM 15064 N N . ILE D 1 322 ? 41.288 -34.630 21.726 1.00 79.07 322 ILE D N 1
ATOM 15065 C CA . ILE D 1 322 ? 42.749 -34.614 21.874 1.00 81.37 322 ILE D CA 1
ATOM 15066 C C . ILE D 1 322 ? 43.372 -34.870 20.498 1.00 78.16 322 ILE D C 1
ATOM 15067 O O . ILE D 1 322 ? 43.271 -35.952 19.969 1.00 75.83 322 ILE D O 1
ATOM 15072 N N . ASP D 1 323 ? 44.009 -33.843 19.935 1.00 84.33 323 ASP D N 1
ATOM 15073 C CA . ASP D 1 323 ? 44.406 -33.821 18.539 1.00 86.91 323 ASP D CA 1
ATOM 15074 C C . ASP D 1 323 ? 45.701 -34.610 18.330 1.00 84.28 323 ASP D C 1
ATOM 15075 O O . ASP D 1 323 ? 45.961 -35.076 17.228 1.00 84.37 323 ASP D O 1
ATOM 15080 N N . VAL D 1 324 ? 46.532 -34.719 19.373 1.00 90.82 324 VAL D N 1
ATOM 15081 C CA . VAL D 1 324 ? 47.894 -35.234 19.217 1.00 82.47 324 VAL D CA 1
ATOM 15082 C C . VAL D 1 324 ? 48.305 -35.999 20.481 1.00 79.14 324 VAL D C 1
ATOM 15083 O O . VAL D 1 324 ? 48.288 -35.434 21.577 1.00 79.41 324 VAL D O 1
ATOM 15087 N N . ILE D 1 325 ? 48.714 -37.261 20.297 1.00 73.78 325 ILE D N 1
ATOM 15088 C CA . ILE D 1 325 ? 49.407 -38.035 21.322 1.00 74.08 325 ILE D CA 1
ATOM 15089 C C . ILE D 1 325 ? 50.911 -37.971 21.039 1.00 75.04 325 ILE D C 1
ATOM 15090 O O . ILE D 1 325 ? 51.330 -38.036 19.890 1.00 75.42 325 ILE D O 1
ATOM 15095 N N . VAL D 1 326 ? 51.714 -37.852 22.096 1.00 74.30 326 VAL D N 1
ATOM 15096 C CA . VAL D 1 326 ? 53.154 -38.001 21.973 1.00 76.80 326 VAL D CA 1
ATOM 15097 C C . VAL D 1 326 ? 53.630 -39.038 22.986 1.00 73.91 326 VAL D C 1
ATOM 15098 O O . VAL D 1 326 ? 53.554 -38.829 24.193 1.00 67.75 326 VAL D O 1
ATOM 15102 N N . PHE D 1 327 ? 54.114 -40.154 22.440 1.00 77.13 327 PHE D N 1
ATOM 15103 C CA . PHE D 1 327 ? 54.683 -41.242 23.186 1.00 69.95 327 PHE D CA 1
ATOM 15104 C C . PHE D 1 327 ? 56.141 -40.912 23.496 1.00 68.36 327 PHE D C 1
ATOM 15105 O O . PHE D 1 327 ? 57.012 -41.085 22.658 1.00 63.13 327 PHE D O 1
ATOM 15113 N N . ALA D 1 328 ? 56.359 -40.367 24.689 1.00 72.13 328 ALA D N 1
ATOM 15114 C CA . ALA D 1 328 ? 57.673 -40.226 25.265 1.00 83.37 328 ALA D CA 1
ATOM 15115 C C . ALA D 1 328 ? 57.926 -41.437 26.167 1.00 85.11 328 ALA D C 1
ATOM 15116 O O . ALA D 1 328 ? 58.077 -41.317 27.384 1.00 98.21 328 ALA D O 1
ATOM 15118 N N . THR D 1 329 ? 57.921 -42.610 25.543 1.00 76.38 329 THR D N 1
ATOM 15119 C CA . THR D 1 329 ? 57.925 -43.859 26.245 1.00 82.29 329 THR D CA 1
ATOM 15120 C C . THR D 1 329 ? 59.304 -44.502 26.110 1.00 83.97 329 THR D C 1
ATOM 15121 O O . THR D 1 329 ? 59.448 -45.710 26.253 1.00 97.14 329 THR D O 1
ATOM 15125 N N . GLY D 1 330 ? 60.307 -43.676 25.815 1.00 83.07 330 GLY D N 1
ATOM 15126 C CA . GLY D 1 330 ? 61.698 -44.073 25.921 1.00 88.64 330 GLY D CA 1
ATOM 15127 C C . GLY D 1 330 ? 62.134 -44.952 24.765 1.00 83.07 330 GLY D C 1
ATOM 15128 O O . GLY D 1 330 ? 61.386 -45.182 23.808 1.00 80.08 330 GLY D O 1
ATOM 15129 N N . TYR D 1 331 ? 63.372 -45.445 24.873 1.00 70.41 331 TYR D N 1
ATOM 15130 C CA . TYR D 1 331 ? 63.992 -46.217 23.822 1.00 71.20 331 TYR D CA 1
ATOM 15131 C C . TYR D 1 331 ? 64.377 -47.597 24.354 1.00 73.92 331 TYR D C 1
ATOM 15132 O O . TYR D 1 331 ? 64.471 -47.822 25.551 1.00 76.82 331 TYR D O 1
ATOM 15141 N N . THR D 1 332 ? 64.577 -48.525 23.422 1.00 74.28 332 THR D N 1
ATOM 15142 C CA . THR D 1 332 ? 65.277 -49.750 23.679 1.00 70.50 332 THR D CA 1
ATOM 15143 C C . THR D 1 332 ? 66.606 -49.670 22.926 1.00 74.58 332 THR D C 1
ATOM 15144 O O . THR D 1 332 ? 67.010 -48.564 22.519 1.00 65.60 332 THR D O 1
ATOM 15148 N N . PHE D 1 333 ? 67.287 -50.814 22.756 1.00 84.54 333 PHE D N 1
ATOM 15149 C CA . PHE D 1 333 ? 68.610 -50.825 22.134 1.00 84.94 333 PHE D CA 1
ATOM 15150 C C . PHE D 1 333 ? 68.949 -52.215 21.602 1.00 79.30 333 PHE D C 1
ATOM 15151 O O . PHE D 1 333 ? 68.576 -53.206 22.199 1.00 79.87 333 PHE D O 1
ATOM 15159 N N . SER D 1 334 ? 69.676 -52.242 20.483 1.00 84.29 334 SER D N 1
ATOM 15160 C CA . SER D 1 334 ? 70.210 -53.449 19.889 1.00 88.60 334 SER D CA 1
ATOM 15161 C C . SER D 1 334 ? 71.614 -53.147 19.370 1.00 92.20 334 SER D C 1
ATOM 15162 O O . SER D 1 334 ? 71.968 -51.978 19.225 1.00 94.91 334 SER D O 1
ATOM 15165 N N . PHE D 1 335 ? 72.391 -54.204 19.112 1.00 91.96 335 PHE D N 1
ATOM 15166 C CA . PHE D 1 335 ? 73.654 -54.111 18.396 1.00 88.04 335 PHE D CA 1
ATOM 15167 C C . PHE D 1 335 ? 73.547 -54.999 17.166 1.00 91.97 335 PHE D C 1
ATOM 15168 O O . PHE D 1 335 ? 73.909 -56.170 17.194 1.00 92.34 335 PHE D O 1
ATOM 15176 N N . PRO D 1 336 ? 73.068 -54.448 16.035 1.00 105.66 336 PRO D N 1
ATOM 15177 C CA . PRO D 1 336 ? 72.731 -55.267 14.877 1.00 115.29 336 PRO D CA 1
ATOM 15178 C C . PRO D 1 336 ? 73.985 -55.750 14.129 1.00 112.83 336 PRO D C 1
ATOM 15179 O O . PRO D 1 336 ? 73.852 -56.444 13.121 1.00 115.43 336 PRO D O 1
ATOM 15183 N N . PHE D 1 337 ? 75.174 -55.390 14.639 1.00 103.47 337 PHE D N 1
ATOM 15184 C CA . PHE D 1 337 ? 76.442 -55.788 14.049 1.00 94.10 337 PHE D CA 1
ATOM 15185 C C . PHE D 1 337 ? 77.202 -56.722 15.001 1.00 85.51 337 PHE D C 1
ATOM 15186 O O . PHE D 1 337 ? 78.412 -56.821 14.923 1.00 76.17 337 PHE D O 1
ATOM 15194 N N . LEU D 1 338 ? 76.484 -57.459 15.852 1.00 93.08 338 LEU D N 1
ATOM 15195 C CA . LEU D 1 338 ? 77.133 -58.197 16.919 1.00 99.62 338 LEU D CA 1
ATOM 15196 C C . LEU D 1 338 ? 76.504 -59.583 17.094 1.00 107.16 338 LEU D C 1
ATOM 15197 O O . LEU D 1 338 ? 75.280 -59.723 17.127 1.00 111.10 338 LEU D O 1
ATOM 15202 N N . GLU D 1 339 ? 77.378 -60.592 17.187 1.00 117.21 339 GLU D N 1
ATOM 15203 C CA . GLU D 1 339 ? 77.077 -61.916 17.753 1.00 126.44 339 GLU D CA 1
ATOM 15204 C C . GLU D 1 339 ? 75.948 -61.743 18.786 1.00 118.48 339 GLU D C 1
ATOM 15205 O O . GLU D 1 339 ? 76.087 -61.006 19.758 1.00 116.11 339 GLU D O 1
ATOM 15211 N N . ASP D 1 340 ? 74.803 -62.387 18.532 1.00 119.56 340 ASP D N 1
ATOM 15212 C CA . ASP D 1 340 ? 73.591 -62.226 19.345 1.00 118.78 340 ASP D CA 1
ATOM 15213 C C . ASP D 1 340 ? 73.786 -62.786 20.758 1.00 120.86 340 ASP D C 1
ATOM 15214 O O . ASP D 1 340 ? 72.986 -62.498 21.650 1.00 95.33 340 ASP D O 1
ATOM 15219 N N . SER D 1 341 ? 74.832 -63.595 20.951 1.00 128.18 341 SER D N 1
ATOM 15220 C CA . SER D 1 341 ? 75.153 -64.187 22.250 1.00 128.38 341 SER D CA 1
ATOM 15221 C C . SER D 1 341 ? 76.021 -63.230 23.081 1.00 126.32 341 SER D C 1
ATOM 15222 O O . SER D 1 341 ? 76.176 -63.427 24.293 1.00 121.46 341 SER D O 1
ATOM 15225 N N . LEU D 1 342 ? 76.572 -62.210 22.408 1.00 112.40 342 LEU D N 1
ATOM 15226 C CA . LEU D 1 342 ? 77.667 -61.398 22.929 1.00 99.82 342 LEU D CA 1
ATOM 15227 C C . LEU D 1 342 ? 77.140 -60.455 24.016 1.00 103.22 342 LEU D C 1
ATOM 15228 O O . LEU D 1 342 ? 77.625 -60.475 25.160 1.00 97.53 342 LEU D O 1
ATOM 15233 N N . VAL D 1 343 ? 76.130 -59.657 23.646 1.00 101.87 343 VAL D N 1
ATOM 15234 C CA . VAL D 1 343 ? 75.504 -58.706 24.535 1.00 94.05 343 VAL D CA 1
ATOM 15235 C C . VAL D 1 343 ? 74.132 -59.255 24.939 1.00 87.66 343 VAL D C 1
ATOM 15236 O O . VAL D 1 343 ? 73.092 -58.829 24.450 1.00 97.08 343 VAL D O 1
ATOM 15240 N N . LYS D 1 344 ? 74.182 -60.234 25.846 1.00 97.09 344 LYS D N 1
ATOM 15241 C CA . LYS D 1 344 ? 73.063 -61.049 26.245 1.00 113.85 344 LYS D CA 1
ATOM 15242 C C . LYS D 1 344 ? 72.189 -60.223 27.198 1.00 114.39 344 LYS D C 1
ATOM 15243 O O . LYS D 1 344 ? 72.662 -59.669 28.188 1.00 114.42 344 LYS D O 1
ATOM 15249 N N . VAL D 1 345 ? 70.899 -60.146 26.871 1.00 122.63 345 VAL D N 1
ATOM 15250 C CA . VAL D 1 345 ? 69.941 -59.265 27.525 1.00 118.71 345 VAL D CA 1
ATOM 15251 C C . VAL D 1 345 ? 68.661 -60.071 27.790 1.00 108.39 345 VAL D C 1
ATOM 15252 O O . VAL D 1 345 ? 67.858 -60.314 26.871 1.00 94.30 345 VAL D O 1
ATOM 15256 N N . GLU D 1 346 ? 68.503 -60.497 29.051 1.00 110.52 346 GLU D N 1
ATOM 15257 C CA . GLU D 1 346 ? 67.556 -61.555 29.443 1.00 123.40 346 GLU D CA 1
ATOM 15258 C C . GLU D 1 346 ? 67.004 -61.284 30.850 1.00 125.72 346 GLU D C 1
ATOM 15259 O O . GLU D 1 346 ? 67.760 -60.939 31.748 1.00 124.64 346 GLU D O 1
ATOM 15265 N N . ASN D 1 347 ? 65.690 -61.464 31.022 1.00 125.75 347 ASN D N 1
ATOM 15266 C CA . ASN D 1 347 ? 65.023 -61.308 32.307 1.00 129.00 347 ASN D CA 1
ATOM 15267 C C . ASN D 1 347 ? 65.453 -60.015 32.994 1.00 129.08 347 ASN D C 1
ATOM 15268 O O . ASN D 1 347 ? 65.934 -60.040 34.133 1.00 125.75 347 ASN D O 1
ATOM 15273 N N . ASN D 1 348 ? 65.276 -58.894 32.291 1.00 131.18 348 ASN D N 1
ATOM 15274 C CA . ASN D 1 348 ? 65.503 -57.577 32.886 1.00 132.89 348 ASN D CA 1
ATOM 15275 C C . ASN D 1 348 ? 66.927 -57.533 33.460 1.00 125.59 348 ASN D C 1
ATOM 15276 O O . ASN D 1 348 ? 67.116 -57.221 34.639 1.00 118.78 348 ASN D O 1
ATOM 15281 N N . MET D 1 349 ? 67.917 -57.883 32.628 1.00 110.44 349 MET D N 1
ATOM 15282 C CA . MET D 1 349 ? 69.307 -57.898 33.043 1.00 112.04 349 MET D CA 1
ATOM 15283 C C . MET D 1 349 ? 70.216 -57.994 31.814 1.00 111.14 349 MET D C 1
ATOM 15284 O O . MET D 1 349 ? 70.102 -58.931 31.002 1.00 110.60 349 MET D O 1
ATOM 15289 N N . VAL D 1 350 ? 71.132 -57.026 31.719 1.00 106.30 350 VAL D N 1
ATOM 15290 C CA . VAL D 1 350 ? 72.219 -57.049 30.764 1.00 105.03 350 VAL D CA 1
ATOM 15291 C C . VAL D 1 350 ? 73.381 -57.775 31.440 1.00 102.16 350 VAL D C 1
ATOM 15292 O O . VAL D 1 350 ? 73.843 -57.341 32.504 1.00 102.70 350 VAL D O 1
ATOM 15296 N N . SER D 1 351 ? 73.801 -58.901 30.851 1.00 101.62 351 SER D N 1
ATOM 15297 C CA . SER D 1 351 ? 74.957 -59.626 31.307 1.00 91.14 351 SER D CA 1
ATOM 15298 C C . SER D 1 351 ? 76.187 -59.060 30.585 1.00 83.32 351 SER D C 1
ATOM 15299 O O . SER D 1 351 ? 76.608 -59.529 29.502 1.00 71.38 351 SER D O 1
ATOM 15302 N N . LEU D 1 352 ? 76.695 -57.982 31.192 1.00 78.59 352 LEU D N 1
ATOM 15303 C CA . LEU D 1 352 ? 77.995 -57.407 30.929 1.00 75.56 352 LEU D CA 1
ATOM 15304 C C . LEU D 1 352 ? 78.665 -57.061 32.273 1.00 70.47 352 LEU D C 1
ATOM 15305 O O . LEU D 1 352 ? 78.067 -56.420 33.146 1.00 62.38 352 LEU D O 1
ATOM 15310 N N . TYR D 1 353 ? 79.903 -57.522 32.465 1.00 63.65 353 TYR D N 1
ATOM 15311 C CA . TYR D 1 353 ? 80.620 -57.184 33.670 1.00 65.25 353 TYR D CA 1
ATOM 15312 C C . TYR D 1 353 ? 80.741 -55.654 33.736 1.00 63.80 353 TYR D C 1
ATOM 15313 O O . TYR D 1 353 ? 81.506 -55.049 32.974 1.00 58.37 353 TYR D O 1
ATOM 15322 N N . LYS D 1 354 ? 79.949 -55.044 34.616 1.00 63.39 354 LYS D N 1
ATOM 15323 C CA . LYS D 1 354 ? 79.961 -53.594 34.835 1.00 72.46 354 LYS D CA 1
ATOM 15324 C C . LYS D 1 354 ? 79.625 -52.829 33.553 1.00 64.00 354 LYS D C 1
ATOM 15325 O O . LYS D 1 354 ? 80.313 -51.857 33.213 1.00 50.70 354 LYS D O 1
ATOM 15331 N N . TYR D 1 355 ? 78.562 -53.292 32.874 1.00 65.77 355 TYR D N 1
ATOM 15332 C CA . TYR D 1 355 ? 77.911 -52.634 31.740 1.00 72.21 355 TYR D CA 1
ATOM 15333 C C . TYR D 1 355 ? 78.925 -52.404 30.612 1.00 74.54 355 TYR D C 1
ATOM 15334 O O . TYR D 1 355 ? 78.895 -51.370 29.917 1.00 75.82 355 TYR D O 1
ATOM 15343 N N . MET D 1 356 ? 79.816 -53.382 30.436 1.00 70.89 356 MET D N 1
ATOM 15344 C CA . MET D 1 356 ? 81.060 -53.142 29.760 1.00 72.43 356 MET D CA 1
ATOM 15345 C C . MET D 1 356 ? 81.539 -54.388 29.005 1.00 71.84 356 MET D C 1
ATOM 15346 O O . MET D 1 356 ? 81.646 -54.344 27.784 1.00 72.01 356 MET D O 1
ATOM 15351 N N . PHE D 1 357 ? 81.827 -55.482 29.733 1.00 71.01 357 PHE D N 1
ATOM 15352 C CA . PHE D 1 357 ? 82.604 -56.621 29.210 1.00 66.98 357 PHE D CA 1
ATOM 15353 C C . PHE D 1 357 ? 81.761 -57.887 29.130 1.00 71.31 357 PHE D C 1
ATOM 15354 O O . PHE D 1 357 ? 81.311 -58.385 30.159 1.00 70.03 357 PHE D O 1
ATOM 15362 N N . PRO D 1 358 ? 81.581 -58.484 27.926 1.00 75.14 358 PRO D N 1
ATOM 15363 C CA . PRO D 1 358 ? 80.867 -59.757 27.798 1.00 75.73 358 PRO D CA 1
ATOM 15364 C C . PRO D 1 358 ? 81.662 -60.854 28.503 1.00 81.56 358 PRO D C 1
ATOM 15365 O O . PRO D 1 358 ? 82.795 -61.134 28.123 1.00 68.95 358 PRO D O 1
ATOM 15369 N N . PRO D 1 359 ? 81.114 -61.464 29.578 1.00 92.91 359 PRO D N 1
ATOM 15370 C CA . PRO D 1 359 ? 81.883 -62.394 30.415 1.00 96.90 359 PRO D CA 1
ATOM 15371 C C . PRO D 1 359 ? 82.272 -63.752 29.790 1.00 86.90 359 PRO D C 1
ATOM 15372 O O . PRO D 1 359 ? 83.261 -64.383 30.209 1.00 70.41 359 PRO D O 1
ATOM 15376 N N . HIS D 1 360 ? 81.516 -64.183 28.777 1.00 93.47 360 HIS D N 1
ATOM 15377 C CA . HIS D 1 360 ? 81.724 -65.474 28.131 1.00 96.64 360 HIS D CA 1
ATOM 15378 C C . HIS D 1 360 ? 82.966 -65.427 27.220 1.00 94.57 360 HIS D C 1
ATOM 15379 O O . HIS D 1 360 ? 83.412 -66.462 26.744 1.00 109.81 360 HIS D O 1
ATOM 15386 N N . LEU D 1 361 ? 83.521 -64.233 26.977 1.00 89.88 361 LEU D N 1
ATOM 15387 C CA . LEU D 1 361 ? 84.756 -64.086 26.192 1.00 80.71 361 LEU D CA 1
ATOM 15388 C C . LEU D 1 361 ? 85.929 -64.627 27.000 1.00 87.29 361 LEU D C 1
ATOM 15389 O O . LEU D 1 361 ? 85.944 -64.512 28.221 1.00 94.26 361 LEU D O 1
ATOM 15394 N N . GLU D 1 362 ? 86.896 -65.194 26.279 1.00 99.12 362 GLU D N 1
ATOM 15395 C CA . GLU D 1 362 ? 88.032 -65.918 26.851 1.00 107.62 362 GLU D CA 1
ATOM 15396 C C . GLU D 1 362 ? 89.267 -65.009 26.817 1.00 106.52 362 GLU D C 1
ATOM 15397 O O . GLU D 1 362 ? 90.089 -65.063 27.729 1.00 110.45 362 GLU D O 1
ATOM 15403 N N . LYS D 1 363 ? 89.384 -64.192 25.763 1.00 106.45 363 LYS D N 1
ATOM 15404 C CA . LYS D 1 363 ? 90.297 -63.067 25.727 1.00 113.87 363 LYS D CA 1
ATOM 15405 C C . LYS D 1 363 ? 89.452 -61.796 25.886 1.00 113.73 363 LYS D C 1
ATOM 15406 O O . LYS D 1 363 ? 88.424 -61.675 25.221 1.00 132.32 363 LYS D O 1
ATOM 15412 N N . PRO D 1 364 ? 89.817 -60.853 26.799 1.00 96.29 364 PRO D N 1
ATOM 15413 C CA . PRO D 1 364 ? 88.988 -59.678 27.108 1.00 88.70 364 PRO D CA 1
ATOM 15414 C C . PRO D 1 364 ? 89.247 -58.451 26.223 1.00 78.08 364 PRO D C 1
ATOM 15415 O O . PRO D 1 364 ? 89.751 -57.426 26.683 1.00 63.30 364 PRO D O 1
ATOM 15419 N N . THR D 1 365 ? 88.823 -58.558 24.968 1.00 80.87 365 THR D N 1
ATOM 15420 C CA . THR D 1 365 ? 89.307 -57.725 23.871 1.00 85.69 365 THR D CA 1
ATOM 15421 C C . THR D 1 365 ? 88.169 -56.838 23.314 1.00 84.00 365 THR D C 1
ATOM 15422 O O . THR D 1 365 ? 88.377 -56.067 22.378 1.00 75.16 365 THR D O 1
ATOM 15426 N N . LEU D 1 366 ? 86.971 -56.913 23.901 1.00 78.46 366 LEU D N 1
ATOM 15427 C CA . LEU D 1 366 ? 85.860 -56.059 23.481 1.00 86.73 366 LEU D CA 1
ATOM 15428 C C . LEU D 1 366 ? 85.007 -55.647 24.689 1.00 83.31 366 LEU D C 1
ATOM 15429 O O . LEU D 1 366 ? 84.700 -56.477 25.580 1.00 79.80 366 LEU D O 1
ATOM 15434 N N . ALA D 1 367 ? 84.603 -54.367 24.674 1.00 73.44 367 ALA D N 1
ATOM 15435 C CA . ALA D 1 367 ? 83.750 -53.785 25.702 1.00 81.84 367 ALA D CA 1
ATOM 15436 C C . ALA D 1 367 ? 82.826 -52.709 25.121 1.00 86.15 367 ALA D C 1
ATOM 15437 O O . ALA D 1 367 ? 83.229 -51.935 24.247 1.00 81.22 367 ALA D O 1
ATOM 15439 N N . CYS D 1 368 ? 81.593 -52.669 25.645 1.00 88.31 368 CYS D N 1
ATOM 15440 C CA . CYS D 1 368 ? 80.639 -51.583 25.430 1.00 80.72 368 CYS D CA 1
ATOM 15441 C C . CYS D 1 368 ? 80.929 -50.412 26.372 1.00 77.62 368 CYS D C 1
ATOM 15442 O O . CYS D 1 368 ? 80.979 -50.591 27.584 1.00 77.59 368 CYS D O 1
ATOM 15445 N N . ILE D 1 369 ? 81.051 -49.207 25.806 1.00 74.05 369 ILE D N 1
ATOM 15446 C CA . ILE D 1 369 ? 81.151 -48.018 26.617 1.00 74.35 369 ILE D CA 1
ATOM 15447 C C . ILE D 1 369 ? 79.904 -47.159 26.389 1.00 77.56 369 ILE D C 1
ATOM 15448 O O . ILE D 1 369 ? 79.458 -46.966 25.260 1.00 75.56 369 ILE D O 1
ATOM 15453 N N . GLY D 1 370 ? 79.335 -46.694 27.505 1.00 83.25 370 GLY D N 1
ATOM 15454 C CA . GLY D 1 370 ? 78.237 -45.754 27.516 1.00 83.16 370 GLY D CA 1
ATOM 15455 C C . GLY D 1 370 ? 76.878 -46.429 27.566 1.00 80.83 370 GLY D C 1
ATOM 15456 O O . GLY D 1 370 ? 75.840 -45.758 27.412 1.00 74.13 370 GLY D O 1
ATOM 15457 N N . LEU D 1 371 ? 76.872 -47.747 27.797 1.00 70.54 371 LEU D N 1
ATOM 15458 C CA . LEU D 1 371 ? 75.637 -48.496 27.924 1.00 66.34 371 LEU D CA 1
ATOM 15459 C C . LEU D 1 371 ? 75.286 -48.529 29.406 1.00 62.18 371 LEU D C 1
ATOM 15460 O O . LEU D 1 371 ? 75.308 -49.556 30.047 1.00 67.11 371 LEU D O 1
ATOM 15465 N N . ILE D 1 372 ? 74.928 -47.357 29.917 1.00 67.29 372 ILE D N 1
ATOM 15466 C CA . ILE D 1 372 ? 74.737 -47.138 31.324 1.00 70.98 372 ILE D CA 1
ATOM 15467 C C . ILE D 1 372 ? 73.944 -45.842 31.517 1.00 68.00 372 ILE D C 1
ATOM 15468 O O . ILE D 1 372 ? 74.119 -44.891 30.764 1.00 73.12 372 ILE D O 1
ATOM 15473 N N . GLN D 1 373 ? 73.068 -45.816 32.523 1.00 70.66 373 GLN D N 1
ATOM 15474 C CA . GLN D 1 373 ? 72.354 -44.595 32.862 1.00 83.29 373 GLN D CA 1
ATOM 15475 C C . GLN D 1 373 ? 72.599 -44.284 34.331 1.00 76.64 373 GLN D C 1
ATOM 15476 O O . GLN D 1 373 ? 71.856 -44.709 35.214 1.00 67.85 373 GLN D O 1
ATOM 15482 N N . PRO D 1 374 ? 73.684 -43.538 34.625 1.00 72.46 374 PRO D N 1
ATOM 15483 C CA . PRO D 1 374 ? 74.009 -43.159 35.998 1.00 76.07 374 PRO D CA 1
ATOM 15484 C C . PRO D 1 374 ? 73.148 -41.985 36.473 1.00 69.60 374 PRO D C 1
ATOM 15485 O O . PRO D 1 374 ? 72.391 -41.433 35.697 1.00 77.90 374 PRO D O 1
ATOM 15489 N N . LEU D 1 375 ? 73.299 -41.616 37.742 1.00 60.59 375 LEU D N 1
ATOM 15490 C CA . LEU D 1 375 ? 72.505 -40.565 38.334 1.00 60.71 375 LEU D CA 1
ATOM 15491 C C . LEU D 1 375 ? 73.281 -39.241 38.320 1.00 56.64 375 LEU D C 1
ATOM 15492 O O . LEU D 1 375 ? 72.821 -38.237 38.825 1.00 52.74 375 LEU D O 1
ATOM 15497 N N . GLY D 1 376 ? 74.470 -39.258 37.727 1.00 57.82 376 GLY D N 1
ATOM 15498 C CA . GLY D 1 376 ? 75.219 -38.048 37.441 1.00 59.62 376 GLY D CA 1
ATOM 15499 C C . GLY D 1 376 ? 75.579 -38.020 35.972 1.00 61.04 376 GLY D C 1
ATOM 15500 O O . GLY D 1 376 ? 74.994 -38.749 35.167 1.00 57.64 376 GLY D O 1
ATOM 15501 N N . SER D 1 377 ? 76.541 -37.173 35.615 1.00 59.43 377 SER D N 1
ATOM 15502 C CA . SER D 1 377 ? 76.854 -36.992 34.224 1.00 61.20 377 SER D CA 1
ATOM 15503 C C . SER D 1 377 ? 77.488 -38.265 33.640 1.00 61.54 377 SER D C 1
ATOM 15504 O O . SER D 1 377 ? 78.296 -38.941 34.289 1.00 50.21 377 SER D O 1
ATOM 15507 N N . ILE D 1 378 ? 77.129 -38.563 32.392 1.00 61.08 378 ILE D N 1
ATOM 15508 C CA . ILE D 1 378 ? 77.681 -39.705 31.715 1.00 64.29 378 ILE D CA 1
ATOM 15509 C C . ILE D 1 378 ? 79.120 -39.411 31.287 1.00 60.65 378 ILE D C 1
ATOM 15510 O O . ILE D 1 378 ? 79.896 -40.322 31.123 1.00 79.49 378 ILE D O 1
ATOM 15515 N N . PHE D 1 379 ? 79.470 -38.148 31.074 1.00 59.37 379 PHE D N 1
ATOM 15516 C CA . PHE D 1 379 ? 80.737 -37.836 30.403 1.00 65.48 379 PHE D CA 1
ATOM 15517 C C . PHE D 1 379 ? 81.930 -38.298 31.245 1.00 70.04 379 PHE D C 1
ATOM 15518 O O . PHE D 1 379 ? 82.816 -38.943 30.707 1.00 62.32 379 PHE D O 1
ATOM 15526 N N . PRO D 1 380 ? 82.017 -38.006 32.566 1.00 72.40 380 PRO D N 1
ATOM 15527 C CA . PRO D 1 380 ? 83.069 -38.585 33.410 1.00 65.32 380 PRO D CA 1
ATOM 15528 C C . PRO D 1 380 ? 82.997 -40.107 33.643 1.00 66.79 380 PRO D C 1
ATOM 15529 O O . PRO D 1 380 ? 84.026 -40.728 33.895 1.00 72.46 380 PRO D O 1
ATOM 15533 N N . THR D 1 381 ? 81.796 -40.697 33.559 1.00 57.90 381 THR D N 1
ATOM 15534 C CA . THR D 1 381 ? 81.623 -42.149 33.673 1.00 58.69 381 THR D CA 1
ATOM 15535 C C . THR D 1 381 ? 82.259 -42.842 32.461 1.00 58.96 381 THR D C 1
ATOM 15536 O O . THR D 1 381 ? 83.037 -43.749 32.647 1.00 65.07 381 THR D O 1
ATOM 15540 N N . VAL D 1 382 ? 81.971 -42.386 31.234 1.00 58.67 382 VAL D N 1
ATOM 15541 C CA . VAL D 1 382 ? 82.492 -43.063 30.023 1.00 60.89 382 VAL D CA 1
ATOM 15542 C C . VAL D 1 382 ? 83.990 -42.797 29.873 1.00 61.79 382 VAL D C 1
ATOM 15543 O O . VAL D 1 382 ? 84.669 -43.559 29.218 1.00 74.48 382 VAL D O 1
ATOM 15547 N N . GLU D 1 383 ? 84.485 -41.705 30.447 1.00 66.23 383 GLU D N 1
ATOM 15548 C CA . GLU D 1 383 ? 85.915 -41.428 30.480 1.00 70.19 383 GLU D CA 1
ATOM 15549 C C . GLU D 1 383 ? 86.592 -42.515 31.322 1.00 74.17 383 GLU D C 1
ATOM 15550 O O . GLU D 1 383 ? 87.584 -43.094 30.887 1.00 79.90 383 GLU D O 1
ATOM 15556 N N . LEU D 1 384 ? 86.032 -42.807 32.506 1.00 66.20 384 LEU D N 1
ATOM 15557 C CA . LEU D 1 384 ? 86.610 -43.810 33.405 1.00 60.82 384 LEU D CA 1
ATOM 15558 C C . LEU D 1 384 ? 86.380 -45.212 32.838 1.00 54.98 384 LEU D C 1
ATOM 15559 O O . LEU D 1 384 ? 87.244 -46.069 32.927 1.00 48.20 384 LEU D O 1
ATOM 15564 N N . GLN D 1 385 ? 85.209 -45.414 32.233 1.00 55.38 385 GLN D N 1
ATOM 15565 C CA . GLN D 1 385 ? 84.895 -46.654 31.522 1.00 59.04 385 GLN D CA 1
ATOM 15566 C C . GLN D 1 385 ? 86.027 -46.955 30.528 1.00 64.75 385 GLN D C 1
ATOM 15567 O O . GLN D 1 385 ? 86.418 -48.098 30.390 1.00 82.87 385 GLN D O 1
ATOM 15573 N N . ALA D 1 386 ? 86.552 -45.923 29.852 1.00 68.62 386 ALA D N 1
ATOM 15574 C CA . ALA D 1 386 ? 87.573 -46.070 28.806 1.00 70.47 386 ALA D CA 1
ATOM 15575 C C . ALA D 1 386 ? 88.972 -46.187 29.424 1.00 74.19 386 ALA D C 1
ATOM 15576 O O . ALA D 1 386 ? 89.839 -46.796 28.819 1.00 89.72 386 ALA D O 1
ATOM 15578 N N . ARG D 1 387 ? 89.188 -45.594 30.605 1.00 69.82 387 ARG D N 1
ATOM 15579 C CA . ARG D 1 387 ? 90.475 -45.698 31.316 1.00 69.36 387 ARG D CA 1
ATOM 15580 C C . ARG D 1 387 ? 90.707 -47.154 31.767 1.00 67.88 387 ARG D C 1
ATOM 15581 O O . ARG D 1 387 ? 91.790 -47.684 31.603 1.00 78.54 387 ARG D O 1
ATOM 15589 N N . TRP D 1 388 ? 89.676 -47.771 32.345 1.00 66.87 388 TRP D N 1
ATOM 15590 C CA . TRP D 1 388 ? 89.608 -49.201 32.708 1.00 77.60 388 TRP D CA 1
ATOM 15591 C C . TRP D 1 388 ? 89.891 -50.097 31.497 1.00 77.25 388 TRP D C 1
ATOM 15592 O O . TRP D 1 388 ? 90.713 -50.997 31.565 1.00 73.87 388 TRP D O 1
ATOM 15603 N N . VAL D 1 389 ? 89.187 -49.812 30.396 1.00 75.82 389 VAL D N 1
ATOM 15604 C CA . VAL D 1 389 ? 89.066 -50.715 29.260 1.00 73.01 389 VAL D CA 1
ATOM 15605 C C . VAL D 1 389 ? 90.360 -50.694 28.451 1.00 73.79 389 VAL D C 1
ATOM 15606 O O . VAL D 1 389 ? 90.838 -51.750 28.070 1.00 98.14 389 VAL D O 1
ATOM 15610 N N . THR D 1 390 ? 90.912 -49.509 28.183 1.00 69.11 390 THR D N 1
ATOM 15611 C CA . THR D 1 390 ? 92.167 -49.440 27.448 1.00 79.34 390 THR D CA 1
ATOM 15612 C C . THR D 1 390 ? 93.226 -50.271 28.196 1.00 87.00 390 THR D C 1
ATOM 15613 O O . THR D 1 390 ? 93.995 -51.027 27.575 1.00 72.87 390 THR D O 1
ATOM 15617 N N . ARG D 1 391 ? 93.222 -50.166 29.531 1.00 84.80 391 ARG D N 1
ATOM 15618 C CA . ARG D 1 391 ? 94.233 -50.803 30.377 1.00 78.17 391 ARG D CA 1
ATOM 15619 C C . ARG D 1 391 ? 93.995 -52.324 30.442 1.00 73.24 391 ARG D C 1
ATOM 15620 O O . ARG D 1 391 ? 94.943 -53.104 30.521 1.00 84.52 391 ARG D O 1
ATOM 15628 N N . VAL D 1 392 ? 92.735 -52.757 30.405 1.00 70.77 392 VAL D N 1
ATOM 15629 C CA . VAL D 1 392 ? 92.415 -54.179 30.284 1.00 68.02 392 VAL D CA 1
ATOM 15630 C C . VAL D 1 392 ? 93.037 -54.730 28.999 1.00 70.08 392 VAL D C 1
ATOM 15631 O O . VAL D 1 392 ? 93.744 -55.739 29.036 1.00 79.17 392 VAL D O 1
ATOM 15635 N N . PHE D 1 393 ? 92.744 -54.056 27.882 1.00 67.40 393 PHE D N 1
ATOM 15636 C CA . PHE D 1 393 ? 93.197 -54.421 26.539 1.00 69.04 393 PHE D CA 1
ATOM 15637 C C . PHE D 1 393 ? 94.708 -54.650 26.512 1.00 72.27 393 PHE D C 1
ATOM 15638 O O . PHE D 1 393 ? 95.179 -55.606 25.903 1.00 89.66 393 PHE D O 1
ATOM 15646 N N . LYS D 1 394 ? 95.457 -53.742 27.139 1.00 69.00 394 LYS D N 1
ATOM 15647 C CA . LYS D 1 394 ? 96.912 -53.810 27.175 1.00 73.26 394 LYS D CA 1
ATOM 15648 C C . LYS D 1 394 ? 97.410 -54.894 28.144 1.00 75.84 394 LYS D C 1
ATOM 15649 O O . LYS D 1 394 ? 98.568 -55.268 28.085 1.00 69.66 394 LYS D O 1
ATOM 15655 N N . GLY D 1 395 ? 96.546 -55.350 29.057 1.00 77.18 395 GLY D N 1
ATOM 15656 C CA . GLY D 1 395 ? 96.888 -56.386 30.007 1.00 63.55 395 GLY D CA 1
ATOM 15657 C C . GLY D 1 395 ? 97.314 -55.798 31.337 1.00 63.70 395 GLY D C 1
ATOM 15658 O O . GLY D 1 395 ? 97.438 -56.527 32.295 1.00 65.44 395 GLY D O 1
ATOM 15659 N N . LEU D 1 396 ? 97.532 -54.473 31.403 1.00 61.50 396 LEU D N 1
ATOM 15660 C CA . LEU D 1 396 ? 97.825 -53.806 32.668 1.00 63.58 396 LEU D CA 1
ATOM 15661 C C . LEU D 1 396 ? 96.756 -54.123 33.720 1.00 60.67 396 LEU D C 1
ATOM 15662 O O . LEU D 1 396 ? 97.034 -54.021 34.921 1.00 56.48 396 LEU D O 1
ATOM 15667 N N . CYS D 1 397 ? 95.544 -54.458 33.256 1.00 56.15 397 CYS D N 1
ATOM 15668 C CA . CYS D 1 397 ? 94.409 -54.750 34.112 1.00 62.41 397 CYS D CA 1
ATOM 15669 C C . CYS D 1 397 ? 93.819 -56.093 33.685 1.00 66.68 397 CYS D C 1
ATOM 15670 O O . CYS D 1 397 ? 93.863 -56.455 32.495 1.00 62.64 397 CYS D O 1
ATOM 15673 N N . THR D 1 398 ? 93.273 -56.811 34.672 1.00 74.99 398 THR D N 1
ATOM 15674 C CA . THR D 1 398 ? 92.724 -58.151 34.455 1.00 79.79 398 THR D CA 1
ATOM 15675 C C . THR D 1 398 ? 91.297 -58.226 35.005 1.00 79.22 398 THR D C 1
ATOM 15676 O O . THR D 1 398 ? 91.008 -57.740 36.121 1.00 67.92 398 THR D O 1
ATOM 15680 N N . LEU D 1 399 ? 90.444 -58.894 34.219 1.00 81.28 399 LEU D N 1
ATOM 15681 C CA . LEU D 1 399 ? 89.130 -59.299 34.646 1.00 82.07 399 LEU D CA 1
ATOM 15682 C C . LEU D 1 399 ? 89.284 -60.458 35.622 1.00 79.40 399 LEU D C 1
ATOM 15683 O O . LEU D 1 399 ? 90.312 -61.126 35.629 1.00 82.48 399 LEU D O 1
ATOM 15688 N N . PRO D 1 400 ? 88.290 -60.720 36.496 1.00 77.22 400 PRO D N 1
ATOM 15689 C CA . PRO D 1 400 ? 88.254 -61.965 37.259 1.00 84.57 400 PRO D CA 1
ATOM 15690 C C . PRO D 1 400 ? 87.758 -63.139 36.391 1.00 84.85 400 PRO D C 1
ATOM 15691 O O . PRO D 1 400 ? 87.735 -63.041 35.156 1.00 75.87 400 PRO D O 1
ATOM 15695 N N . SER D 1 401 ? 87.409 -64.257 37.037 1.00 90.80 401 SER D N 1
ATOM 15696 C CA . SER D 1 401 ? 86.941 -65.449 36.339 1.00 93.45 401 SER D CA 1
ATOM 15697 C C . SER D 1 401 ? 85.562 -65.176 35.736 1.00 96.29 401 SER D C 1
ATOM 15698 O O . SER D 1 401 ? 84.872 -64.248 36.158 1.00 87.51 401 SER D O 1
ATOM 15701 N N . GLU D 1 402 ? 85.161 -66.011 34.774 1.00 98.67 402 GLU D N 1
ATOM 15702 C CA . GLU D 1 402 ? 83.829 -65.927 34.209 1.00 99.10 402 GLU D CA 1
ATOM 15703 C C . GLU D 1 402 ? 82.791 -66.127 35.323 1.00 94.60 402 GLU D C 1
ATOM 15704 O O . GLU D 1 402 ? 81.810 -65.415 35.380 1.00 89.84 402 GLU D O 1
ATOM 15710 N N . SER D 1 403 ? 83.022 -67.108 36.202 1.00 110.40 403 SER D N 1
ATOM 15711 C CA . SER D 1 403 ? 82.057 -67.456 37.248 1.00 117.04 403 SER D CA 1
ATOM 15712 C C . SER D 1 403 ? 81.980 -66.341 38.304 1.00 111.49 403 SER D C 1
ATOM 15713 O O . SER D 1 403 ? 80.935 -66.147 38.916 1.00 102.28 403 SER D O 1
ATOM 15716 N N . THR D 1 404 ? 83.089 -65.621 38.520 1.00 101.88 404 THR D N 1
ATOM 15717 C CA . THR D 1 404 ? 83.122 -64.465 39.432 1.00 97.68 404 THR D CA 1
ATOM 15718 C C . THR D 1 404 ? 82.367 -63.282 38.804 1.00 92.74 404 THR D C 1
ATOM 15719 O O . THR D 1 404 ? 81.615 -62.571 39.492 1.00 87.90 404 THR D O 1
ATOM 15723 N N . MET D 1 405 ? 82.578 -63.086 37.495 1.00 85.68 405 MET D N 1
ATOM 15724 C CA . MET D 1 405 ? 81.992 -61.978 36.738 1.00 80.76 405 MET D CA 1
ATOM 15725 C C . MET D 1 405 ? 80.478 -62.158 36.615 1.00 77.20 405 MET D C 1
ATOM 15726 O O . MET D 1 405 ? 79.747 -61.187 36.605 1.00 91.31 405 MET D O 1
ATOM 15731 N N . MET D 1 406 ? 80.023 -63.408 36.557 1.00 78.78 406 MET D N 1
ATOM 15732 C CA . MET D 1 406 ? 78.607 -63.720 36.514 1.00 82.85 406 MET D CA 1
ATOM 15733 C C . MET D 1 406 ? 77.968 -63.542 37.902 1.00 77.68 406 MET D C 1
ATOM 15734 O O . MET D 1 406 ? 76.786 -63.297 38.010 1.00 74.10 406 MET D O 1
ATOM 15739 N N . ALA D 1 407 ? 78.754 -63.708 38.963 1.00 73.78 407 ALA D N 1
ATOM 15740 C CA . ALA D 1 407 ? 78.256 -63.579 40.327 1.00 80.45 407 ALA D CA 1
ATOM 15741 C C . ALA D 1 407 ? 78.044 -62.103 40.664 1.00 81.20 407 ALA D C 1
ATOM 15742 O O . ALA D 1 407 ? 77.038 -61.759 41.282 1.00 79.07 407 ALA D O 1
ATOM 15744 N N . ASP D 1 408 ? 79.008 -61.258 40.267 1.00 89.75 408 ASP D N 1
ATOM 15745 C CA . ASP D 1 408 ? 78.884 -59.800 40.353 1.00 97.06 408 ASP D CA 1
ATOM 15746 C C . ASP D 1 408 ? 77.598 -59.371 39.632 1.00 96.08 408 ASP D C 1
ATOM 15747 O O . ASP D 1 408 ? 76.662 -58.882 40.260 1.00 94.52 408 ASP D O 1
ATOM 15752 N N . ILE D 1 409 ? 77.558 -59.609 38.316 1.00 92.23 409 ILE D N 1
ATOM 15753 C CA . ILE D 1 409 ? 76.479 -59.148 37.442 1.00 84.75 409 ILE D CA 1
ATOM 15754 C C . ILE D 1 409 ? 75.125 -59.366 38.129 1.00 82.03 409 ILE D C 1
ATOM 15755 O O . ILE D 1 409 ? 74.334 -58.434 38.229 1.00 93.88 409 ILE D O 1
ATOM 15760 N N . ILE D 1 410 ? 74.869 -60.588 38.602 1.00 80.96 410 ILE D N 1
ATOM 15761 C CA . ILE D 1 410 ? 73.611 -60.901 39.272 1.00 90.14 410 ILE D CA 1
ATOM 15762 C C . ILE D 1 410 ? 73.481 -59.997 40.502 1.00 87.57 410 ILE D C 1
ATOM 15763 O O . ILE D 1 410 ? 72.462 -59.320 40.650 1.00 95.72 410 ILE D O 1
ATOM 15768 N N . LYS D 1 411 ? 74.518 -59.972 41.350 1.00 81.97 411 LYS D N 1
ATOM 15769 C CA . LYS D 1 411 ? 74.429 -59.332 42.668 1.00 92.41 411 LYS D CA 1
ATOM 15770 C C . LYS D 1 411 ? 74.194 -57.822 42.494 1.00 98.69 411 LYS D C 1
ATOM 15771 O O . LYS D 1 411 ? 73.422 -57.217 43.248 1.00 87.41 411 LYS D O 1
ATOM 15777 N N . ARG D 1 412 ? 74.875 -57.232 41.502 1.00 113.60 412 ARG D N 1
ATOM 15778 C CA . ARG D 1 412 ? 74.701 -55.826 41.137 1.00 110.16 412 ARG D CA 1
ATOM 15779 C C . ARG D 1 412 ? 73.231 -55.604 40.770 1.00 101.38 412 ARG D C 1
ATOM 15780 O O . ARG D 1 412 ? 72.491 -54.949 41.498 1.00 89.38 412 ARG D O 1
ATOM 15788 N N . ASN D 1 413 ? 72.825 -56.213 39.653 1.00 96.50 413 ASN D N 1
ATOM 15789 C CA . ASN D 1 413 ? 71.510 -56.038 39.067 1.00 97.97 413 ASN D CA 1
ATOM 15790 C C . ASN D 1 413 ? 70.415 -56.424 40.074 1.00 107.60 413 ASN D C 1
ATOM 15791 O O . ASN D 1 413 ? 69.290 -55.948 39.963 1.00 114.77 413 ASN D O 1
ATOM 15796 N N . GLU D 1 414 ? 70.731 -57.286 41.048 1.00 113.86 414 GLU D N 1
ATOM 15797 C CA . GLU D 1 414 ? 69.756 -57.652 42.088 1.00 114.26 414 GLU D CA 1
ATOM 15798 C C . GLU D 1 414 ? 69.549 -56.481 43.045 1.00 93.39 414 GLU D C 1
ATOM 15799 O O . GLU D 1 414 ? 68.417 -56.141 43.349 1.00 89.87 414 GLU D O 1
ATOM 15805 N N . LYS D 1 415 ? 70.643 -55.883 43.512 1.00 90.02 415 LYS D N 1
ATOM 15806 C CA . LYS D 1 415 ? 70.551 -54.674 44.316 1.00 107.83 415 LYS D CA 1
ATOM 15807 C C . LYS D 1 415 ? 69.841 -53.574 43.511 1.00 109.60 415 LYS D C 1
ATOM 15808 O O . LYS D 1 415 ? 68.878 -52.976 43.984 1.00 121.58 415 LYS D O 1
ATOM 15814 N N . ARG D 1 416 ? 70.339 -53.320 42.296 1.00 100.12 416 ARG D N 1
ATOM 15815 C CA . ARG D 1 416 ? 69.772 -52.350 41.350 1.00 86.39 416 ARG D CA 1
ATOM 15816 C C . ARG D 1 416 ? 68.242 -52.422 41.377 1.00 77.10 416 ARG D C 1
ATOM 15817 O O . ARG D 1 416 ? 67.589 -51.403 41.412 1.00 76.82 416 ARG D O 1
ATOM 15825 N N . ILE D 1 417 ? 67.684 -53.637 41.362 1.00 88.24 417 ILE D N 1
ATOM 15826 C CA . ILE D 1 417 ? 66.239 -53.832 41.268 1.00 93.45 417 ILE D CA 1
ATOM 15827 C C . ILE D 1 417 ? 65.563 -53.272 42.524 1.00 94.81 417 ILE D C 1
ATOM 15828 O O . ILE D 1 417 ? 64.653 -52.447 42.423 1.00 94.99 417 ILE D O 1
ATOM 15833 N N . ASP D 1 418 ? 66.025 -53.705 43.703 1.00 98.64 418 ASP D N 1
ATOM 15834 C CA . ASP D 1 418 ? 65.418 -53.307 44.977 1.00 100.75 418 ASP D CA 1
ATOM 15835 C C . ASP D 1 418 ? 65.763 -51.840 45.289 1.00 102.97 418 ASP D C 1
ATOM 15836 O O . ASP D 1 418 ? 65.439 -51.340 46.367 1.00 100.02 418 ASP D O 1
ATOM 15841 N N . LEU D 1 419 ? 66.438 -51.162 44.354 1.00 103.65 419 LEU D N 1
ATOM 15842 C CA . LEU D 1 419 ? 66.894 -49.791 44.541 1.00 104.00 419 LEU D CA 1
ATOM 15843 C C . LEU D 1 419 ? 66.213 -48.843 43.538 1.00 104.29 419 LEU D C 1
ATOM 15844 O O . LEU D 1 419 ? 66.187 -47.634 43.760 1.00 98.72 419 LEU D O 1
ATOM 15849 N N . PHE D 1 420 ? 65.694 -49.379 42.428 1.00 101.17 420 PHE D N 1
ATOM 15850 C CA . PHE D 1 420 ? 65.094 -48.550 41.381 1.00 108.92 420 PHE D CA 1
ATOM 15851 C C . PHE D 1 420 ? 63.842 -49.205 40.771 1.00 117.57 420 PHE D C 1
ATOM 15852 O O . PHE D 1 420 ? 63.255 -48.652 39.830 1.00 106.49 420 PHE D O 1
ATOM 15860 N N . GLY D 1 421 ? 63.425 -50.362 41.302 1.00 126.95 421 GLY D N 1
ATOM 15861 C CA . GLY D 1 421 ? 62.261 -51.090 40.789 1.00 140.19 421 GLY D CA 1
ATOM 15862 C C . GLY D 1 421 ? 62.583 -51.892 39.537 1.00 141.53 421 GLY D C 1
ATOM 15863 O O . GLY D 1 421 ? 63.643 -51.732 38.911 1.00 132.45 421 GLY D O 1
ATOM 15864 N N . GLU D 1 422 ? 61.627 -52.743 39.159 1.00 140.94 422 GLU D N 1
ATOM 15865 C CA . GLU D 1 422 ? 61.855 -53.868 38.235 1.00 133.97 422 GLU D CA 1
ATOM 15866 C C . GLU D 1 422 ? 61.441 -53.491 36.807 1.00 119.37 422 GLU D C 1
ATOM 15867 O O . GLU D 1 422 ? 61.324 -54.367 35.960 1.00 111.72 422 GLU D O 1
ATOM 15873 N N . SER D 1 423 ? 61.196 -52.206 36.530 1.00 110.47 423 SER D N 1
ATOM 15874 C CA . SER D 1 423 ? 60.809 -51.783 35.184 1.00 109.86 423 SER D CA 1
ATOM 15875 C C . SER D 1 423 ? 62.030 -51.865 34.258 1.00 115.17 423 SER D C 1
ATOM 15876 O O . SER D 1 423 ? 63.184 -51.591 34.672 1.00 114.40 423 SER D O 1
ATOM 15879 N N . GLN D 1 424 ? 61.771 -52.248 33.002 1.00 120.43 424 GLN D N 1
ATOM 15880 C CA . GLN D 1 424 ? 62.824 -52.380 31.984 1.00 126.42 424 GLN D CA 1
ATOM 15881 C C . GLN D 1 424 ? 63.105 -50.995 31.383 1.00 116.65 424 GLN D C 1
ATOM 15882 O O . GLN D 1 424 ? 63.487 -50.866 30.216 1.00 118.27 424 GLN D O 1
ATOM 15888 N N . SER D 1 425 ? 62.881 -49.958 32.193 1.00 110.02 425 SER D N 1
ATOM 15889 C CA . SER D 1 425 ? 63.308 -48.612 31.907 1.00 108.80 425 SER D CA 1
ATOM 15890 C C . SER D 1 425 ? 64.390 -48.199 32.907 1.00 102.76 425 SER D C 1
ATOM 15891 O O . SER D 1 425 ? 64.781 -47.040 32.929 1.00 109.36 425 SER D O 1
ATOM 15894 N N . GLN D 1 426 ? 64.849 -49.156 33.726 1.00 97.20 426 GLN D N 1
ATOM 15895 C CA . GLN D 1 426 ? 65.868 -48.901 34.736 1.00 94.29 426 GLN D CA 1
ATOM 15896 C C . GLN D 1 426 ? 67.016 -49.910 34.637 1.00 86.70 426 GLN D C 1
ATOM 15897 O O . GLN D 1 426 ? 67.907 -49.893 35.477 1.00 83.43 426 GLN D O 1
ATOM 15903 N N . ILE D 1 427 ? 67.014 -50.741 33.591 1.00 81.47 427 ILE D N 1
ATOM 15904 C CA . ILE D 1 427 ? 68.043 -51.773 33.409 1.00 82.07 427 ILE D CA 1
ATOM 15905 C C . ILE D 1 427 ? 69.414 -51.184 33.771 1.00 74.56 427 ILE D C 1
ATOM 15906 O O . ILE D 1 427 ? 70.186 -51.811 34.523 1.00 69.30 427 ILE D O 1
ATOM 15911 N N . LEU D 1 428 ? 69.696 -49.978 33.250 1.00 67.52 428 LEU D N 1
ATOM 15912 C CA . LEU D 1 428 ? 71.036 -49.398 33.269 1.00 69.65 428 LEU D CA 1
ATOM 15913 C C . LEU D 1 428 ? 71.203 -48.381 34.398 1.00 76.24 428 LEU D C 1
ATOM 15914 O O . LEU D 1 428 ? 72.266 -47.751 34.466 1.00 74.82 428 LEU D O 1
ATOM 15919 N N . GLN D 1 429 ? 70.183 -48.220 35.253 1.00 77.40 429 GLN D N 1
ATOM 15920 C CA . GLN D 1 429 ? 70.257 -47.233 36.329 1.00 85.68 429 GLN D CA 1
ATOM 15921 C C . GLN D 1 429 ? 71.361 -47.650 37.312 1.00 86.28 429 GLN D C 1
ATOM 15922 O O . GLN D 1 429 ? 71.532 -48.829 37.581 1.00 92.29 429 GLN D O 1
ATOM 15928 N N . THR D 1 430 ? 72.111 -46.671 37.824 1.00 85.50 430 THR D N 1
ATOM 15929 C CA . THR D 1 430 ? 73.218 -46.940 38.735 1.00 86.59 430 THR D CA 1
ATOM 15930 C C . THR D 1 430 ? 73.590 -45.687 39.526 1.00 86.93 430 THR D C 1
ATOM 15931 O O . THR D 1 430 ? 73.661 -44.599 38.955 1.00 95.12 430 THR D O 1
ATOM 15935 N N . ASN D 1 431 ? 73.863 -45.864 40.827 1.00 81.69 431 ASN D N 1
ATOM 15936 C CA . ASN D 1 431 ? 74.392 -44.784 41.652 1.00 85.27 431 ASN D CA 1
ATOM 15937 C C . ASN D 1 431 ? 75.676 -44.240 40.998 1.00 79.81 431 ASN D C 1
ATOM 15938 O O . ASN D 1 431 ? 76.393 -44.964 40.331 1.00 80.17 431 ASN D O 1
ATOM 15943 N N . TYR D 1 432 ? 75.921 -42.945 41.201 1.00 81.45 432 TYR D N 1
ATOM 15944 C CA . TYR D 1 432 ? 76.854 -42.167 40.401 1.00 78.01 432 TYR D CA 1
ATOM 15945 C C . TYR D 1 432 ? 78.285 -42.364 40.908 1.00 82.07 432 TYR D C 1
ATOM 15946 O O . TYR D 1 432 ? 79.130 -42.941 40.208 1.00 95.63 432 TYR D O 1
ATOM 15955 N N . ILE D 1 433 ? 78.548 -41.856 42.115 1.00 77.64 433 ILE D N 1
ATOM 15956 C CA . ILE D 1 433 ? 79.902 -41.795 42.666 1.00 68.48 433 ILE D CA 1
ATOM 15957 C C . ILE D 1 433 ? 80.414 -43.236 42.838 1.00 66.61 433 ILE D C 1
ATOM 15958 O O . ILE D 1 433 ? 81.493 -43.588 42.401 1.00 52.42 433 ILE D O 1
ATOM 15963 N N . ASP D 1 434 ? 79.593 -44.068 43.485 1.00 72.51 434 ASP D N 1
ATOM 15964 C CA . ASP D 1 434 ? 79.913 -45.448 43.788 1.00 68.44 434 ASP D CA 1
ATOM 15965 C C . ASP D 1 434 ? 80.562 -46.087 42.558 1.00 71.50 434 ASP D C 1
ATOM 15966 O O . ASP D 1 434 ? 81.632 -46.694 42.675 1.00 80.23 434 ASP D O 1
ATOM 15971 N N . TYR D 1 435 ? 79.928 -45.900 41.392 1.00 65.05 435 TYR D N 1
ATOM 15972 C CA . TYR D 1 435 ? 80.369 -46.481 40.119 1.00 67.28 435 TYR D CA 1
ATOM 15973 C C . TYR D 1 435 ? 81.693 -45.843 39.657 1.00 67.83 435 TYR D C 1
ATOM 15974 O O . TYR D 1 435 ? 82.615 -46.544 39.237 1.00 70.37 435 TYR D O 1
ATOM 15983 N N . LEU D 1 436 ? 81.784 -44.512 39.712 1.00 67.70 436 LEU D N 1
ATOM 15984 C CA . LEU D 1 436 ? 83.042 -43.818 39.398 1.00 66.90 436 LEU D CA 1
ATOM 15985 C C . LEU D 1 436 ? 84.168 -44.459 40.214 1.00 75.42 436 LEU D C 1
ATOM 15986 O O . LEU D 1 436 ? 85.254 -44.738 39.680 1.00 78.28 436 LEU D O 1
ATOM 15991 N N . ASP D 1 437 ? 83.879 -44.706 41.502 1.00 80.89 437 ASP D N 1
ATOM 15992 C CA . ASP D 1 437 ? 84.831 -45.296 42.437 1.00 74.50 437 ASP D CA 1
ATOM 15993 C C . ASP D 1 437 ? 85.209 -46.697 41.933 1.00 69.13 437 ASP D C 1
ATOM 15994 O O . ASP D 1 437 ? 86.384 -46.989 41.734 1.00 56.18 437 ASP D O 1
ATOM 15999 N N . GLU D 1 438 ? 84.199 -47.538 41.675 1.00 69.68 438 GLU D N 1
ATOM 16000 C CA . GLU D 1 438 ? 84.430 -48.862 41.132 1.00 73.11 438 GLU D CA 1
ATOM 16001 C C . GLU D 1 438 ? 85.493 -48.801 40.035 1.00 73.50 438 GLU D C 1
ATOM 16002 O O . GLU D 1 438 ? 86.477 -49.523 40.094 1.00 91.51 438 GLU D O 1
ATOM 16008 N N . LEU D 1 439 ? 85.277 -47.933 39.044 1.00 71.18 439 LEU D N 1
ATOM 16009 C CA . LEU D 1 439 ? 86.107 -47.902 37.837 1.00 72.64 439 LEU D CA 1
ATOM 16010 C C . LEU D 1 439 ? 87.507 -47.391 38.175 1.00 74.78 439 LEU D C 1
ATOM 16011 O O . LEU D 1 439 ? 88.518 -47.862 37.623 1.00 76.76 439 LEU D O 1
ATOM 16016 N N . ALA D 1 440 ? 87.559 -46.409 39.078 1.00 80.86 440 ALA D N 1
ATOM 16017 C CA . ALA D 1 440 ? 88.806 -45.764 39.445 1.00 76.23 440 ALA D CA 1
ATOM 16018 C C . ALA D 1 440 ? 89.691 -46.720 40.259 1.00 73.44 440 ALA D C 1
ATOM 16019 O O . ALA D 1 440 ? 90.907 -46.648 40.161 1.00 63.37 440 ALA D O 1
ATOM 16021 N N . LEU D 1 441 ? 89.062 -47.570 41.085 1.00 79.37 441 LEU D N 1
ATOM 16022 C CA . LEU D 1 441 ? 89.744 -48.576 41.921 1.00 72.05 441 LEU D CA 1
ATOM 16023 C C . LEU D 1 441 ? 90.514 -49.548 41.032 1.00 68.88 441 LEU D C 1
ATOM 16024 O O . LEU D 1 441 ? 91.726 -49.727 41.207 1.00 57.52 441 LEU D O 1
ATOM 16029 N N . GLU D 1 442 ? 89.775 -50.117 40.075 1.00 67.74 442 GLU D N 1
ATOM 16030 C CA . GLU D 1 442 ? 90.244 -51.070 39.094 1.00 75.91 442 GLU D CA 1
ATOM 16031 C C . GLU D 1 442 ? 91.541 -50.603 38.416 1.00 81.67 442 GLU D C 1
ATOM 16032 O O . GLU D 1 442 ? 92.323 -51.436 37.963 1.00 92.71 442 GLU D O 1
ATOM 16038 N N . ILE D 1 443 ? 91.772 -49.289 38.335 1.00 78.07 443 ILE D N 1
ATOM 16039 C CA . ILE D 1 443 ? 93.015 -48.750 37.772 1.00 78.08 443 ILE D CA 1
ATOM 16040 C C . ILE D 1 443 ? 93.786 -47.938 38.831 1.00 73.51 443 ILE D C 1
ATOM 16041 O O . ILE D 1 443 ? 94.778 -47.268 38.496 1.00 64.08 443 ILE D O 1
ATOM 16046 N N . GLY D 1 444 ? 93.325 -47.996 40.093 1.00 66.28 444 GLY D N 1
ATOM 16047 C CA . GLY D 1 444 ? 93.918 -47.308 41.268 1.00 69.69 444 GLY D CA 1
ATOM 16048 C C . GLY D 1 444 ? 94.092 -45.807 41.088 1.00 71.15 444 GLY D C 1
ATOM 16049 O O . GLY D 1 444 ? 95.180 -45.277 41.319 1.00 53.53 444 GLY D O 1
ATOM 16050 N N . ALA D 1 445 ? 93.012 -45.126 40.681 1.00 83.34 445 ALA D N 1
ATOM 16051 C CA . ALA D 1 445 ? 92.958 -43.660 40.544 1.00 86.56 445 ALA D CA 1
ATOM 16052 C C . ALA D 1 445 ? 91.992 -43.052 41.578 1.00 74.61 445 ALA D C 1
ATOM 16053 O O . ALA D 1 445 ? 91.973 -41.837 41.780 1.00 70.04 445 ALA D O 1
ATOM 16055 N N . LYS D 1 446 ? 91.185 -43.912 42.207 1.00 67.41 446 LYS D N 1
ATOM 16056 C CA . LYS D 1 446 ? 90.365 -43.546 43.342 1.00 77.92 446 LYS D CA 1
ATOM 16057 C C . LYS D 1 446 ? 91.266 -42.995 44.440 1.00 89.63 446 LYS D C 1
ATOM 16058 O O . LYS D 1 446 ? 92.059 -43.745 44.994 1.00 82.19 446 LYS D O 1
ATOM 16064 N N . PRO D 1 447 ? 91.183 -41.687 44.789 1.00 111.15 447 PRO D N 1
ATOM 16065 C CA . PRO D 1 447 ? 91.936 -41.150 45.921 1.00 108.67 447 PRO D CA 1
ATOM 16066 C C . PRO D 1 447 ? 91.552 -41.838 47.238 1.00 116.69 447 PRO D C 1
ATOM 16067 O O . PRO D 1 447 ? 90.363 -42.127 47.463 1.00 108.04 447 PRO D O 1
ATOM 16071 N N . ASP D 1 448 ? 92.562 -42.116 48.069 1.00 116.62 448 ASP D N 1
ATOM 16072 C CA . ASP D 1 448 ? 92.342 -42.510 49.451 1.00 112.87 448 ASP D CA 1
ATOM 16073 C C . ASP D 1 448 ? 92.389 -41.246 50.308 1.00 109.53 448 ASP D C 1
ATOM 16074 O O . ASP D 1 448 ? 93.443 -40.618 50.445 1.00 99.21 448 ASP D O 1
ATOM 16079 N N . LEU D 1 449 ? 91.233 -40.895 50.876 1.00 116.28 449 LEU D N 1
ATOM 16080 C CA . LEU D 1 449 ? 91.048 -39.620 51.550 1.00 113.49 449 LEU D CA 1
ATOM 16081 C C . LEU D 1 449 ? 91.622 -39.709 52.967 1.00 109.26 449 LEU D C 1
ATOM 16082 O O . LEU D 1 449 ? 92.295 -38.788 53.420 1.00 109.30 449 LEU D O 1
ATOM 16087 N N . LEU D 1 450 ? 91.394 -40.849 53.613 1.00 104.68 450 LEU D N 1
ATOM 16088 C CA . LEU D 1 450 ? 91.917 -41.063 54.982 1.00 97.31 450 LEU D CA 1
ATOM 16089 C C . LEU D 1 450 ? 93.431 -40.883 54.942 1.00 97.41 450 LEU D C 1
ATOM 16090 O O . LEU D 1 450 ? 94.017 -40.604 55.985 1.00 100.63 450 LEU D O 1
ATOM 16095 N N . SER D 1 451 ? 94.022 -41.286 53.822 1.00 99.03 451 SER D N 1
ATOM 16096 C CA . SER D 1 451 ? 95.487 -41.211 53.619 1.00 103.98 451 SER D CA 1
ATOM 16097 C C . SER D 1 451 ? 95.816 -39.805 53.145 1.00 102.15 451 SER D C 1
ATOM 16098 O O . SER D 1 451 ? 96.922 -39.335 53.401 1.00 104.93 451 SER D O 1
ATOM 16101 N N . LEU D 1 452 ? 94.840 -39.167 52.502 1.00 105.39 452 LEU D N 1
ATOM 16102 C CA . LEU D 1 452 ? 94.990 -37.791 51.980 1.00 109.71 452 LEU D CA 1
ATOM 16103 C C . LEU D 1 452 ? 94.335 -36.831 52.968 1.00 104.29 452 LEU D C 1
ATOM 16104 O O . LEU D 1 452 ? 93.843 -35.804 52.531 1.00 95.12 452 LEU D O 1
ATOM 16109 N N . LEU D 1 453 ? 94.246 -37.214 54.235 1.00 98.75 453 LEU D N 1
ATOM 16110 C CA . LEU D 1 453 ? 93.680 -36.322 55.263 1.00 94.64 453 LEU D CA 1
ATOM 16111 C C . LEU D 1 453 ? 94.888 -35.808 56.027 1.00 98.64 453 LEU D C 1
ATOM 16112 O O . LEU D 1 453 ? 94.977 -34.600 56.247 1.00 99.48 453 LEU D O 1
ATOM 16117 N N . LEU D 1 454 ? 95.810 -36.728 56.316 1.00 99.20 454 LEU D N 1
ATOM 16118 C CA . LEU D 1 454 ? 97.069 -36.459 57.056 1.00 93.83 454 LEU D CA 1
ATOM 16119 C C . LEU D 1 454 ? 97.904 -35.458 56.261 1.00 91.12 454 LEU D C 1
ATOM 16120 O O . LEU D 1 454 ? 98.558 -34.626 56.888 1.00 90.87 454 LEU D O 1
ATOM 16125 N N . LYS D 1 455 ? 97.924 -35.583 54.937 1.00 98.85 455 LYS D N 1
ATOM 16126 C CA . LYS D 1 455 ? 98.599 -34.554 54.113 1.00 106.30 455 LYS D CA 1
ATOM 16127 C C . LYS D 1 455 ? 97.505 -33.815 53.340 1.00 113.00 455 LYS D C 1
ATOM 16128 O O . LYS D 1 455 ? 96.498 -34.447 53.033 1.00 117.29 455 LYS D O 1
ATOM 16134 N N . ASP D 1 456 ? 97.708 -32.524 53.081 1.00 113.77 456 ASP D N 1
ATOM 16135 C CA . ASP D 1 456 ? 96.751 -31.648 52.367 1.00 103.03 456 ASP D CA 1
ATOM 16136 C C . ASP D 1 456 ? 95.358 -31.861 52.934 1.00 111.72 456 ASP D C 1
ATOM 16137 O O . ASP D 1 456 ? 94.472 -32.318 52.219 1.00 127.69 456 ASP D O 1
ATOM 16142 N N . PRO D 1 457 ? 95.103 -31.548 54.224 1.00 126.93 457 PRO D N 1
ATOM 16143 C CA . PRO D 1 457 ? 93.775 -31.744 54.805 1.00 117.61 457 PRO D CA 1
ATOM 16144 C C . PRO D 1 457 ? 92.742 -30.794 54.176 1.00 113.35 457 PRO D C 1
ATOM 16145 O O . PRO D 1 457 ? 91.553 -31.085 54.236 1.00 104.48 457 PRO D O 1
ATOM 16149 N N . LYS D 1 458 ? 93.216 -29.677 53.592 1.00 105.74 458 LYS D N 1
ATOM 16150 C CA . LYS D 1 458 ? 92.398 -28.788 52.757 1.00 93.67 458 LYS D CA 1
ATOM 16151 C C . LYS D 1 458 ? 91.746 -29.630 51.654 1.00 93.85 458 LYS D C 1
ATOM 16152 O O . LYS D 1 458 ? 90.523 -29.683 51.554 1.00 78.44 458 LYS D O 1
ATOM 16154 N N . LEU D 1 459 ? 92.576 -30.321 50.865 1.00 94.02 459 LEU D N 1
ATOM 16155 C CA . LEU D 1 459 ? 92.090 -31.159 49.755 1.00 90.52 459 LEU D CA 1
ATOM 16156 C C . LEU D 1 459 ? 91.187 -32.265 50.312 1.00 81.00 459 LEU D C 1
ATOM 16157 O O . LEU D 1 459 ? 90.054 -32.435 49.881 1.00 70.66 459 LEU D O 1
ATOM 16162 N N . ALA D 1 460 ? 91.711 -33.004 51.289 1.00 83.96 460 ALA D N 1
ATOM 16163 C CA . ALA D 1 460 ? 91.000 -34.107 51.934 1.00 86.21 460 ALA D CA 1
ATOM 16164 C C . ALA D 1 460 ? 89.560 -33.706 52.243 1.00 78.71 460 ALA D C 1
ATOM 16165 O O . ALA D 1 460 ? 88.658 -34.466 51.981 1.00 81.14 460 ALA D O 1
ATOM 16167 N N . MET D 1 461 ? 89.378 -32.513 52.821 1.00 80.05 461 MET D N 1
ATOM 16168 C CA . MET D 1 461 ? 88.050 -31.995 53.172 1.00 93.02 461 MET D CA 1
ATOM 16169 C C . MET D 1 461 ? 87.257 -31.732 51.894 1.00 81.61 461 MET D C 1
ATOM 16170 O O . MET D 1 461 ? 86.160 -32.250 51.715 1.00 71.25 461 MET D O 1
ATOM 16175 N N . LYS D 1 462 ? 87.867 -30.951 51.006 1.00 78.05 462 LYS D N 1
ATOM 16176 C CA . LYS D 1 462 ? 87.252 -30.468 49.793 1.00 80.70 462 LYS D CA 1
ATOM 16177 C C . LYS D 1 462 ? 86.728 -31.651 48.972 1.00 85.86 462 LYS D C 1
ATOM 16178 O O . LYS D 1 462 ? 85.647 -31.563 48.365 1.00 92.30 462 LYS D O 1
ATOM 16184 N N . LEU D 1 463 ? 87.489 -32.751 48.974 1.00 78.55 463 LEU D N 1
ATOM 16185 C CA . LEU D 1 463 ? 87.185 -33.935 48.179 1.00 73.55 463 LEU D CA 1
ATOM 16186 C C . LEU D 1 463 ? 86.001 -34.687 48.785 1.00 72.48 463 LEU D C 1
ATOM 16187 O O . LEU D 1 463 ? 85.170 -35.250 48.071 1.00 74.58 463 LEU D O 1
ATOM 16192 N N . TYR D 1 464 ? 85.940 -34.696 50.114 1.00 71.56 464 TYR D N 1
ATOM 16193 C CA . TYR D 1 464 ? 84.936 -35.457 50.799 1.00 81.68 464 TYR D CA 1
ATOM 16194 C C . TYR D 1 464 ? 83.633 -34.662 50.884 1.00 85.57 464 TYR D C 1
ATOM 16195 O O . TYR D 1 464 ? 82.583 -35.145 50.456 1.00 81.23 464 TYR D O 1
ATOM 16204 N N . PHE D 1 465 ? 83.724 -33.456 51.452 1.00 86.79 465 PHE D N 1
ATOM 16205 C CA . PHE D 1 465 ? 82.553 -32.662 51.838 1.00 86.38 465 PHE D CA 1
ATOM 16206 C C . PHE D 1 465 ? 82.081 -31.787 50.669 1.00 82.19 465 PHE D C 1
ATOM 16207 O O . PHE D 1 465 ? 80.885 -31.509 50.545 1.00 65.77 465 PHE D O 1
ATOM 16215 N N . GLY D 1 466 ? 83.017 -31.370 49.812 1.00 83.07 466 GLY D N 1
ATOM 16216 C CA . GLY D 1 466 ? 82.720 -30.552 48.653 1.00 85.25 466 GLY D CA 1
ATOM 16217 C C . GLY D 1 466 ? 82.179 -31.374 47.488 1.00 83.79 466 GLY D C 1
ATOM 16218 O O . GLY D 1 466 ? 81.860 -32.553 47.622 1.00 86.15 466 GLY D O 1
ATOM 16219 N N . PRO D 1 467 ? 82.101 -30.777 46.283 1.00 76.05 467 PRO D N 1
ATOM 16220 C CA . PRO D 1 467 ? 81.473 -31.420 45.139 1.00 65.18 467 PRO D CA 1
ATOM 16221 C C . PRO D 1 467 ? 82.487 -32.365 44.495 1.00 55.72 467 PRO D C 1
ATOM 16222 O O . PRO D 1 467 ? 83.625 -31.981 44.300 1.00 58.48 467 PRO D O 1
ATOM 16226 N N . CYS D 1 468 ? 82.039 -33.578 44.181 1.00 55.64 468 CYS D N 1
ATOM 16227 C CA . CYS D 1 468 ? 82.881 -34.629 43.647 1.00 58.99 468 CYS D CA 1
ATOM 16228 C C . CYS D 1 468 ? 83.055 -34.481 42.125 1.00 53.70 468 CYS D C 1
ATOM 16229 O O . CYS D 1 468 ? 82.284 -35.026 41.347 1.00 49.22 468 CYS D O 1
ATOM 16232 N N . ASN D 1 469 ? 84.100 -33.766 41.706 1.00 56.94 469 ASN D N 1
ATOM 16233 C CA . ASN D 1 469 ? 84.340 -33.474 40.293 1.00 67.34 469 ASN D CA 1
ATOM 16234 C C . ASN D 1 469 ? 85.023 -34.672 39.616 1.00 74.87 469 ASN D C 1
ATOM 16235 O O . ASN D 1 469 ? 85.511 -35.604 40.266 1.00 69.95 469 ASN D O 1
ATOM 16240 N N . SER D 1 470 ? 85.079 -34.617 38.284 1.00 75.42 470 SER D N 1
ATOM 16241 C CA . SER D 1 470 ? 85.855 -35.556 37.498 1.00 63.71 470 SER D CA 1
ATOM 16242 C C . SER D 1 470 ? 87.344 -35.399 37.827 1.00 63.36 470 SER D C 1
ATOM 16243 O O . SER D 1 470 ? 88.092 -36.359 37.806 1.00 52.17 470 SER D O 1
ATOM 16246 N N . TYR D 1 471 ? 87.748 -34.162 38.127 1.00 69.63 471 TYR D N 1
ATOM 16247 C CA . TYR D 1 471 ? 89.142 -33.818 38.439 1.00 73.50 471 TYR D CA 1
ATOM 16248 C C . TYR D 1 471 ? 89.753 -34.764 39.485 1.00 73.38 471 TYR D C 1
ATOM 16249 O O . TYR D 1 471 ? 90.893 -35.187 39.348 1.00 69.89 471 TYR D O 1
ATOM 16258 N N . GLN D 1 472 ? 88.983 -35.075 40.534 1.00 76.45 472 GLN D N 1
ATOM 16259 C CA . GLN D 1 472 ? 89.422 -35.901 41.664 1.00 70.63 472 GLN D CA 1
ATOM 16260 C C . GLN D 1 472 ? 90.229 -37.131 41.223 1.00 63.01 472 GLN D C 1
ATOM 16261 O O . GLN D 1 472 ? 91.144 -37.577 41.912 1.00 65.64 472 GLN D O 1
ATOM 16267 N N . TYR D 1 473 ? 89.845 -37.711 40.088 1.00 61.10 473 TYR D N 1
ATOM 16268 C CA . TYR D 1 473 ? 90.334 -39.003 39.673 1.00 64.26 473 TYR D CA 1
ATOM 16269 C C . TYR D 1 473 ? 91.707 -38.870 38.996 1.00 62.77 473 TYR D C 1
ATOM 16270 O O . TYR D 1 473 ? 92.403 -39.853 38.848 1.00 76.98 473 TYR D O 1
ATOM 16279 N N . ARG D 1 474 ? 92.126 -37.650 38.647 1.00 61.79 474 ARG D N 1
ATOM 16280 C CA . ARG D 1 474 ? 93.474 -37.394 38.086 1.00 65.74 474 ARG D CA 1
ATOM 16281 C C . ARG D 1 474 ? 94.453 -36.922 39.182 1.00 61.77 474 ARG D C 1
ATOM 16282 O O . ARG D 1 474 ? 95.455 -36.220 38.898 1.00 44.78 474 ARG D O 1
ATOM 16290 N N . LEU D 1 475 ? 94.183 -37.334 40.428 1.00 66.83 475 LEU D N 1
ATOM 16291 C CA . LEU D 1 475 ? 94.985 -36.949 41.585 1.00 73.95 475 LEU D CA 1
ATOM 16292 C C . LEU D 1 475 ? 96.050 -38.006 41.874 1.00 80.63 475 LEU D C 1
ATOM 16293 O O . LEU D 1 475 ? 97.186 -37.676 42.210 1.00 83.06 475 LEU D O 1
ATOM 16298 N N . VAL D 1 476 ? 95.649 -39.271 41.769 1.00 86.45 476 VAL D N 1
ATOM 16299 C CA . VAL D 1 476 ? 96.509 -40.404 42.067 1.00 81.52 476 VAL D CA 1
ATOM 16300 C C . VAL D 1 476 ? 96.409 -41.395 40.897 1.00 80.80 476 VAL D C 1
ATOM 16301 O O . VAL D 1 476 ? 95.658 -41.184 39.915 1.00 78.42 476 VAL D O 1
ATOM 16305 N N . GLY D 1 477 ? 97.173 -42.480 41.006 1.00 71.73 477 GLY D N 1
ATOM 16306 C CA . GLY D 1 477 ? 97.144 -43.543 40.043 1.00 71.38 477 GLY D CA 1
ATOM 16307 C C . GLY D 1 477 ? 97.792 -43.127 38.729 1.00 69.49 477 GLY D C 1
ATOM 16308 O O . GLY D 1 477 ? 98.501 -42.127 38.667 1.00 61.42 477 GLY D O 1
ATOM 16309 N N . PRO D 1 478 ? 97.533 -43.871 37.632 1.00 67.91 478 PRO D N 1
ATOM 16310 C CA . PRO D 1 478 ? 98.109 -43.552 36.326 1.00 73.19 478 PRO D CA 1
ATOM 16311 C C . PRO D 1 478 ? 97.457 -42.319 35.676 1.00 84.57 478 PRO D C 1
ATOM 16312 O O . PRO D 1 478 ? 96.404 -41.847 36.134 1.00 95.53 478 PRO D O 1
ATOM 16316 N N . GLY D 1 479 ? 98.104 -41.823 34.617 1.00 89.93 479 GLY D N 1
ATOM 16317 C CA . GLY D 1 479 ? 97.694 -40.624 33.888 1.00 93.02 479 GLY D CA 1
ATOM 16318 C C . GLY D 1 479 ? 97.167 -39.538 34.811 1.00 93.12 479 GLY D C 1
ATOM 16319 O O . GLY D 1 479 ? 95.971 -39.469 35.080 1.00 117.09 479 GLY D O 1
ATOM 16320 N N . GLN D 1 480 ? 98.072 -38.690 35.306 1.00 86.04 480 GLN D N 1
ATOM 16321 C CA . GLN D 1 480 ? 97.681 -37.629 36.194 1.00 93.43 480 GLN D CA 1
ATOM 16322 C C . GLN D 1 480 ? 97.701 -36.298 35.439 1.00 93.57 480 GLN D C 1
ATOM 16323 O O . GLN D 1 480 ? 98.196 -36.215 34.315 1.00 85.37 480 GLN D O 1
ATOM 16329 N N . TRP D 1 481 ? 97.082 -35.297 36.076 1.00 91.94 481 TRP D N 1
ATOM 16330 C CA . TRP D 1 481 ? 97.035 -33.914 35.638 1.00 96.66 481 TRP D CA 1
ATOM 16331 C C . TRP D 1 481 ? 97.467 -33.079 36.850 1.00 90.75 481 TRP D C 1
ATOM 16332 O O . TRP D 1 481 ? 97.023 -33.357 37.981 1.00 85.86 481 TRP D O 1
ATOM 16343 N N . GLU D 1 482 ? 98.382 -32.131 36.639 1.00 80.42 482 GLU D N 1
ATOM 16344 C CA . GLU D 1 482 ? 98.790 -31.226 37.707 1.00 89.80 482 GLU D CA 1
ATOM 16345 C C . GLU D 1 482 ? 97.594 -30.336 38.045 1.00 97.16 482 GLU D C 1
ATOM 16346 O O . GLU D 1 482 ? 97.194 -30.227 39.207 1.00 94.99 482 GLU D O 1
ATOM 16352 N N . GLY D 1 483 ? 97.037 -29.709 36.998 1.00 103.87 483 GLY D N 1
ATOM 16353 C CA . GLY D 1 483 ? 95.820 -28.921 37.089 1.00 96.77 483 GLY D CA 1
ATOM 16354 C C . GLY D 1 483 ? 94.659 -29.804 37.492 1.00 90.28 483 GLY D C 1
ATOM 16355 O O . GLY D 1 483 ? 93.759 -30.094 36.693 1.00 88.64 483 GLY D O 1
ATOM 16356 N N . ALA D 1 484 ? 94.732 -30.274 38.735 1.00 81.15 484 ALA D N 1
ATOM 16357 C CA . ALA D 1 484 ? 93.750 -31.145 39.324 1.00 75.38 484 ALA D CA 1
ATOM 16358 C C . ALA D 1 484 ? 93.470 -30.630 40.731 1.00 72.75 484 ALA D C 1
ATOM 16359 O O . ALA D 1 484 ? 92.340 -30.328 41.068 1.00 81.04 484 ALA D O 1
ATOM 16361 N N . ARG D 1 485 ? 94.528 -30.500 41.529 1.00 73.66 485 ARG D N 1
ATOM 16362 C CA . ARG D 1 485 ? 94.442 -29.719 42.730 1.00 84.15 485 ARG D CA 1
ATOM 16363 C C . ARG D 1 485 ? 93.890 -28.346 42.329 1.00 78.56 485 ARG D C 1
ATOM 16364 O O . ARG D 1 485 ? 92.940 -27.841 42.915 1.00 68.41 485 ARG D O 1
ATOM 16372 N N . ASN D 1 486 ? 94.481 -27.778 41.276 1.00 86.00 486 ASN D N 1
ATOM 16373 C CA . ASN D 1 486 ? 94.212 -26.416 40.886 1.00 77.85 486 ASN D CA 1
ATOM 16374 C C . ASN D 1 486 ? 92.760 -26.267 40.459 1.00 76.63 486 ASN D C 1
ATOM 16375 O O . ASN D 1 486 ? 92.053 -25.395 40.953 1.00 81.65 486 ASN D O 1
ATOM 16380 N N . ALA D 1 487 ? 92.354 -27.109 39.504 1.00 69.58 487 ALA D N 1
ATOM 16381 C CA . ALA D 1 487 ? 91.013 -27.094 38.961 1.00 63.99 487 ALA D CA 1
ATOM 16382 C C . ALA D 1 487 ? 90.002 -27.104 40.104 1.00 61.74 487 ALA D C 1
ATOM 16383 O O . ALA D 1 487 ? 89.114 -26.268 40.142 1.00 71.30 487 ALA D O 1
ATOM 16385 N N . ILE D 1 488 ? 90.178 -28.043 41.035 1.00 58.88 488 ILE D N 1
ATOM 16386 C CA . ILE D 1 488 ? 89.247 -28.256 42.130 1.00 66.67 488 ILE D CA 1
ATOM 16387 C C . ILE D 1 488 ? 89.107 -26.977 42.961 1.00 69.05 488 ILE D C 1
ATOM 16388 O O . ILE D 1 488 ? 87.992 -26.579 43.330 1.00 73.03 488 ILE D O 1
ATOM 16393 N N . PHE D 1 489 ? 90.243 -26.346 43.251 1.00 72.58 489 PHE D N 1
ATOM 16394 C CA . PHE D 1 489 ? 90.292 -25.205 44.161 1.00 83.12 489 PHE D CA 1
ATOM 16395 C C . PHE D 1 489 ? 89.632 -23.980 43.522 1.00 75.50 489 PHE D C 1
ATOM 16396 O O . PHE D 1 489 ? 89.005 -23.180 44.223 1.00 75.30 489 PHE D O 1
ATOM 16404 N N . THR D 1 490 ? 89.720 -23.887 42.194 1.00 72.14 490 THR D N 1
ATOM 16405 C CA . THR D 1 490 ? 89.291 -22.710 41.454 1.00 74.28 490 THR D CA 1
ATOM 16406 C C . THR D 1 490 ? 87.941 -22.908 40.740 1.00 68.22 490 THR D C 1
ATOM 16407 O O . THR D 1 490 ? 87.602 -22.125 39.884 1.00 66.10 490 THR D O 1
ATOM 16411 N N . GLN D 1 491 ? 87.176 -23.948 41.059 1.00 65.49 491 GLN D N 1
ATOM 16412 C CA . GLN D 1 491 ? 85.973 -24.210 40.256 1.00 64.95 491 GLN D CA 1
ATOM 16413 C C . GLN D 1 491 ? 84.956 -23.077 40.502 1.00 63.19 491 GLN D C 1
ATOM 16414 O O . GLN D 1 491 ? 84.328 -22.580 39.572 1.00 49.88 491 GLN D O 1
ATOM 16420 N N . LYS D 1 492 ? 84.852 -22.622 41.750 1.00 70.84 492 LYS D N 1
ATOM 16421 C CA . LYS D 1 492 ? 83.907 -21.562 42.104 1.00 72.86 492 LYS D CA 1
ATOM 16422 C C . LYS D 1 492 ? 84.053 -20.389 41.127 1.00 67.21 492 LYS D C 1
ATOM 16423 O O . LYS D 1 492 ? 83.067 -19.803 40.696 1.00 68.79 492 LYS D O 1
ATOM 16429 N N . GLN D 1 493 ? 85.299 -20.065 40.781 1.00 70.18 493 GLN D N 1
ATOM 16430 C CA . GLN D 1 493 ? 85.609 -18.997 39.844 1.00 78.40 493 GLN D CA 1
ATOM 16431 C C . GLN D 1 493 ? 84.946 -19.279 38.494 1.00 72.04 493 GLN D C 1
ATOM 16432 O O . GLN D 1 493 ? 84.252 -18.429 37.971 1.00 83.04 493 GLN D O 1
ATOM 16438 N N . ARG D 1 494 ? 85.161 -20.478 37.947 1.00 66.15 494 ARG D N 1
ATOM 16439 C CA . ARG D 1 494 ? 84.718 -20.819 36.589 1.00 68.27 494 ARG D CA 1
ATOM 16440 C C . ARG D 1 494 ? 83.189 -20.941 36.557 1.00 61.48 494 ARG D C 1
ATOM 16441 O O . ARG D 1 494 ? 82.587 -20.836 35.498 1.00 55.43 494 ARG D O 1
ATOM 16449 N N . ILE D 1 495 ? 82.581 -21.183 37.723 1.00 61.44 495 ILE D N 1
ATOM 16450 C CA . ILE D 1 495 ? 81.132 -21.213 37.871 1.00 60.82 495 ILE D CA 1
ATOM 16451 C C . ILE D 1 495 ? 80.577 -19.784 37.809 1.00 67.34 495 ILE D C 1
ATOM 16452 O O . ILE D 1 495 ? 79.657 -19.506 37.032 1.00 73.65 495 ILE D O 1
ATOM 16457 N N . LEU D 1 496 ? 81.113 -18.894 38.649 1.00 59.24 496 LEU D N 1
ATOM 16458 C CA . LEU D 1 496 ? 80.581 -17.539 38.761 1.00 54.22 496 LEU D CA 1
ATOM 16459 C C . LEU D 1 496 ? 80.943 -16.718 37.530 1.00 52.63 496 LEU D C 1
ATOM 16460 O O . LEU D 1 496 ? 80.302 -15.724 37.273 1.00 53.72 496 LEU D O 1
ATOM 16465 N N . LYS D 1 497 ? 81.978 -17.134 36.797 1.00 55.98 497 LYS D N 1
ATOM 16466 C CA . LYS D 1 497 ? 82.560 -16.304 35.750 1.00 64.10 497 LYS D CA 1
ATOM 16467 C C . LYS D 1 497 ? 81.515 -15.938 34.704 1.00 67.69 497 LYS D C 1
ATOM 16468 O O . LYS D 1 497 ? 81.415 -14.776 34.322 1.00 83.37 497 LYS D O 1
ATOM 16474 N N . PRO D 1 498 ? 80.713 -16.899 34.197 1.00 63.97 498 PRO D N 1
ATOM 16475 C CA . PRO D 1 498 ? 79.662 -16.577 33.231 1.00 62.21 498 PRO D CA 1
ATOM 16476 C C . PRO D 1 498 ? 78.372 -15.992 33.842 1.00 62.00 498 PRO D C 1
ATOM 16477 O O . PRO D 1 498 ? 77.500 -15.615 33.086 1.00 63.48 498 PRO D O 1
ATOM 16481 N N . LEU D 1 499 ? 78.263 -15.964 35.184 1.00 65.17 499 LEU D N 1
ATOM 16482 C CA . LEU D 1 499 ? 77.032 -15.570 35.917 1.00 61.10 499 LEU D CA 1
ATOM 16483 C C . LEU D 1 499 ? 77.140 -14.136 36.419 1.00 65.96 499 LEU D C 1
ATOM 16484 O O . LEU D 1 499 ? 76.355 -13.285 36.009 1.00 72.76 499 LEU D O 1
ATOM 16489 N N . LYS D 1 500 ? 78.072 -13.925 37.354 1.00 65.83 500 LYS D N 1
ATOM 16490 C CA . LYS D 1 500 ? 78.277 -12.663 38.031 1.00 64.78 500 LYS D CA 1
ATOM 16491 C C . LYS D 1 500 ? 78.885 -11.715 37.010 1.00 66.46 500 LYS D C 1
ATOM 16492 O O . LYS D 1 500 ? 80.100 -11.620 36.897 1.00 62.20 500 LYS D O 1
ATOM 16498 N N . THR D 1 501 ? 77.985 -11.068 36.264 1.00 64.66 501 THR D N 1
ATOM 16499 C CA . THR D 1 501 ? 78.282 -10.398 35.025 1.00 63.66 501 THR D CA 1
ATOM 16500 C C . THR D 1 501 ? 77.978 -8.898 35.196 1.00 57.70 501 THR D C 1
ATOM 16501 O O . THR D 1 501 ? 78.082 -8.077 34.263 1.00 50.87 501 THR D O 1
ATOM 16505 N N . ARG D 1 502 ? 77.547 -8.581 36.416 1.00 57.90 502 ARG D N 1
ATOM 16506 C CA . ARG D 1 502 ? 77.199 -7.228 36.911 1.00 62.69 502 ARG D CA 1
ATOM 16507 C C . ARG D 1 502 ? 77.611 -7.232 38.375 1.00 61.06 502 ARG D C 1
ATOM 16508 O O . ARG D 1 502 ? 77.221 -8.153 39.082 1.00 58.91 502 ARG D O 1
ATOM 16516 N N . ALA D 1 503 ? 78.297 -6.189 38.816 1.00 62.43 503 ALA D N 1
ATOM 16517 C CA . ALA D 1 503 ? 78.907 -6.195 40.121 1.00 73.19 503 ALA D CA 1
ATOM 16518 C C . ALA D 1 503 ? 78.772 -4.809 40.759 1.00 77.73 503 ALA D C 1
ATOM 16519 O O . ALA D 1 503 ? 78.921 -3.778 40.100 1.00 71.19 503 ALA D O 1
ATOM 16521 N N . LEU D 1 504 ? 78.558 -4.813 42.078 1.00 78.56 504 LEU D N 1
ATOM 16522 C CA . LEU D 1 504 ? 78.304 -3.606 42.842 1.00 76.50 504 LEU D CA 1
ATOM 16523 C C . LEU D 1 504 ? 79.633 -2.959 43.281 1.00 83.00 504 LEU D C 1
ATOM 16524 O O . LEU D 1 504 ? 79.841 -1.777 43.054 1.00 99.41 504 LEU D O 1
ATOM 16529 N N . LYS D 1 505 ? 80.518 -3.742 43.914 1.00 84.84 505 LYS D N 1
ATOM 16530 C CA . LYS D 1 505 ? 81.859 -3.329 44.351 1.00 105.97 505 LYS D CA 1
ATOM 16531 C C . LYS D 1 505 ? 81.755 -2.408 45.584 1.00 112.86 505 LYS D C 1
ATOM 16532 O O . LYS D 1 505 ? 81.454 -1.207 45.463 1.00 98.38 505 LYS D O 1
ATOM 16538 N N . ALA D 1 506 ? 82.065 -2.960 46.764 1.00 112.75 506 ALA D N 1
ATOM 16539 C CA . ALA D 1 506 ? 81.939 -2.231 48.029 1.00 108.35 506 ALA D CA 1
ATOM 16540 C C . ALA D 1 506 ? 82.677 -2.984 49.142 1.00 94.59 506 ALA D C 1
ATOM 16541 O O . ALA D 1 506 ? 82.467 -2.704 50.319 1.00 88.07 506 ALA D O 1
ATOM 16543 N N . LEU D 1 515 ? 74.197 -13.315 57.169 1.00 153.96 515 LEU D N 1
ATOM 16544 C CA . LEU D 1 515 ? 74.734 -14.164 58.242 1.00 162.96 515 LEU D CA 1
ATOM 16545 C C . LEU D 1 515 ? 76.265 -14.207 58.103 1.00 161.72 515 LEU D C 1
ATOM 16546 O O . LEU D 1 515 ? 76.912 -15.275 58.237 1.00 149.59 515 LEU D O 1
ATOM 16551 N N . LEU D 1 516 ? 76.845 -13.025 57.852 1.00 161.63 516 LEU D N 1
ATOM 16552 C CA . LEU D 1 516 ? 78.306 -12.821 57.808 1.00 168.62 516 LEU D CA 1
ATOM 16553 C C . LEU D 1 516 ? 78.839 -12.687 59.246 1.00 182.23 516 LEU D C 1
ATOM 16554 O O . LEU D 1 516 ? 79.701 -13.467 59.684 1.00 173.51 516 LEU D O 1
ATOM 16556 N N . LYS D 1 517 ? 78.294 -11.710 59.983 1.00 191.39 517 LYS D N 1
ATOM 16557 C CA . LYS D 1 517 ? 78.662 -11.427 61.382 1.00 181.75 517 LYS D CA 1
ATOM 16558 C C . LYS D 1 517 ? 77.787 -12.243 62.348 1.00 191.16 517 LYS D C 1
ATOM 16559 O O . LYS D 1 517 ? 78.185 -12.470 63.496 1.00 197.00 517 LYS D O 1
ATOM 16561 N N . ILE D 1 518 ? 76.592 -12.662 61.898 1.00 196.69 518 ILE D N 1
ATOM 16562 C CA . ILE D 1 518 ? 75.677 -13.525 62.689 1.00 184.72 518 ILE D CA 1
ATOM 16563 C C . ILE D 1 518 ? 76.291 -14.930 62.827 1.00 202.00 518 ILE D C 1
ATOM 16564 O O . ILE D 1 518 ? 76.003 -15.646 63.787 1.00 221.99 518 ILE D O 1
ATOM 16566 N N . LEU D 1 519 ? 77.142 -15.315 61.866 1.00 198.50 519 LEU D N 1
ATOM 16567 C CA . LEU D 1 519 ? 77.938 -16.556 61.914 1.00 173.65 519 LEU D CA 1
ATOM 16568 C C . LEU D 1 519 ? 79.181 -16.347 62.790 1.00 173.85 519 LEU D C 1
ATOM 16569 O O . LEU D 1 519 ? 79.505 -17.192 63.600 1.00 160.74 519 LEU D O 1
ATOM 16571 N N . GLY D 1 520 ? 79.880 -15.223 62.592 1.00 167.71 520 GLY D N 1
ATOM 16572 C CA . GLY D 1 520 ? 81.013 -14.805 63.428 1.00 169.89 520 GLY D CA 1
ATOM 16573 C C . GLY D 1 520 ? 80.658 -14.748 64.910 1.00 182.67 520 GLY D C 1
ATOM 16574 O O . GLY D 1 520 ? 81.454 -15.158 65.760 1.00 187.24 520 GLY D O 1
ATOM 16575 N N . LEU D 1 521 ? 79.442 -14.265 65.212 1.00 192.48 521 LEU D N 1
ATOM 16576 C CA . LEU D 1 521 ? 78.921 -14.058 66.582 1.00 183.22 521 LEU D CA 1
ATOM 16577 C C . LEU D 1 521 ? 78.629 -15.402 67.271 1.00 183.59 521 LEU D C 1
ATOM 16578 O O . LEU D 1 521 ? 79.171 -15.675 68.340 1.00 191.24 521 LEU D O 1
ATOM 16580 N N . LEU D 1 522 ? 77.764 -16.224 66.663 1.00 168.49 522 LEU D N 1
ATOM 16581 C CA . LEU D 1 522 ? 77.303 -17.502 67.244 1.00 156.46 522 LEU D CA 1
ATOM 16582 C C . LEU D 1 522 ? 78.466 -18.507 67.367 1.00 157.46 522 LEU D C 1
ATOM 16583 O O . LEU D 1 522 ? 78.412 -19.403 68.205 1.00 150.71 522 LEU D O 1
ATOM 16585 N N . ALA D 1 523 ? 79.503 -18.357 66.534 1.00 156.27 523 ALA D N 1
ATOM 16586 C CA . ALA D 1 523 ? 80.731 -19.179 66.584 1.00 150.86 523 ALA D CA 1
ATOM 16587 C C . ALA D 1 523 ? 81.634 -18.723 67.735 1.00 147.48 523 ALA D C 1
ATOM 16588 O O . ALA D 1 523 ? 82.209 -19.552 68.434 1.00 146.36 523 ALA D O 1
ATOM 16590 N N . VAL D 1 524 ? 81.766 -17.402 67.904 1.00 141.55 524 VAL D N 1
ATOM 16591 C CA . VAL D 1 524 ? 82.494 -16.792 69.022 1.00 141.63 524 VAL D CA 1
ATOM 16592 C C . VAL D 1 524 ? 81.717 -17.041 70.327 1.00 158.78 524 VAL D C 1
ATOM 16593 O O . VAL D 1 524 ? 82.331 -17.282 71.367 1.00 172.50 524 VAL D O 1
ATOM 16595 N N . VAL D 1 525 ? 80.375 -17.013 70.258 1.00 175.25 525 VAL D N 1
ATOM 16596 C CA . VAL D 1 525 ? 79.492 -17.182 71.434 1.00 178.31 525 VAL D CA 1
ATOM 16597 C C . VAL D 1 525 ? 79.549 -18.635 71.936 1.00 190.77 525 VAL D C 1
ATOM 16598 O O . VAL D 1 525 ? 79.216 -18.897 73.093 1.00 225.60 525 VAL D O 1
ATOM 16600 N N . VAL D 1 526 ? 79.954 -19.570 71.067 1.00 175.60 526 VAL D N 1
ATOM 16601 C CA . VAL D 1 526 ? 80.225 -20.964 71.456 1.00 153.93 526 VAL D CA 1
ATOM 16602 C C . VAL D 1 526 ? 81.724 -21.137 71.760 1.00 140.03 526 VAL D C 1
ATOM 16603 O O . VAL D 1 526 ? 82.121 -22.105 72.405 1.00 123.05 526 VAL D O 1
ATOM 16605 N N . ALA D 1 527 ? 82.555 -20.196 71.300 1.00 139.65 527 ALA D N 1
ATOM 16606 C CA . ALA D 1 527 ? 83.933 -20.062 71.775 1.00 141.06 527 ALA D CA 1
ATOM 16607 C C . ALA D 1 527 ? 83.956 -19.436 73.180 1.00 150.06 527 ALA D C 1
ATOM 16608 O O . ALA D 1 527 ? 84.998 -19.455 73.832 1.00 145.43 527 ALA D O 1
ATOM 16610 N N . PHE D 1 528 ? 82.817 -18.871 73.625 1.00 157.72 528 PHE D N 1
ATOM 16611 C CA . PHE D 1 528 ? 82.601 -18.374 75.009 1.00 152.15 528 PHE D CA 1
ATOM 16612 C C . PHE D 1 528 ? 81.964 -19.466 75.880 1.00 156.23 528 PHE D C 1
ATOM 16613 O O . PHE D 1 528 ? 82.354 -19.635 77.036 1.00 161.34 528 PHE D O 1
ATOM 16615 N N . PHE D 1 529 ? 80.969 -20.174 75.326 1.00 156.23 529 PHE D N 1
ATOM 16616 C CA . PHE D 1 529 ? 80.373 -21.373 75.944 1.00 147.27 529 PHE D CA 1
ATOM 16617 C C . PHE D 1 529 ? 81.488 -22.320 76.421 1.00 158.30 529 PHE D C 1
ATOM 16618 O O . PHE D 1 529 ? 81.580 -22.614 77.614 1.00 159.64 529 PHE D O 1
ATOM 16620 N N . PHE D 1 530 ? 82.352 -22.745 75.487 1.00 166.17 530 PHE D N 1
ATOM 16621 C CA . PHE D 1 530 ? 83.343 -23.831 75.704 1.00 164.88 530 PHE D CA 1
ATOM 16622 C C . PHE D 1 530 ? 84.505 -23.381 76.606 1.00 168.75 530 PHE D C 1
ATOM 16623 O O . PHE D 1 530 ? 85.092 -24.183 77.321 1.00 151.82 530 PHE D O 1
ATOM 16625 N N . GLN D 1 531 ? 84.830 -22.086 76.561 1.00 167.60 531 GLN D N 1
ATOM 16626 C CA . GLN D 1 531 ? 85.740 -21.442 77.507 1.00 152.82 531 GLN D CA 1
ATOM 16627 C C . GLN D 1 531 ? 84.921 -20.865 78.679 1.00 155.61 531 GLN D C 1
ATOM 16628 O O . GLN D 1 531 ? 85.096 -19.693 79.042 1.00 152.43 531 GLN D O 1
ATOM 16630 N N . LEU D 1 532 ? 83.999 -21.664 79.246 1.00 153.70 532 LEU D N 1
ATOM 16631 C CA . LEU D 1 532 ? 83.375 -21.397 80.569 1.00 138.73 532 LEU D CA 1
ATOM 16632 C C . LEU D 1 532 ? 83.177 -22.715 81.345 1.00 137.53 532 LEU D C 1
ATOM 16633 O O . LEU D 1 532 ? 82.057 -23.021 81.750 1.00 143.75 532 LEU D O 1
ATOM 16635 N N . GLN D 1 533 ? 84.258 -23.481 81.554 1.00 130.10 533 GLN D N 1
ATOM 16636 C CA . GLN D 1 533 ? 84.272 -24.630 82.488 1.00 117.44 533 GLN D CA 1
ATOM 16637 C C . GLN D 1 533 ? 85.727 -24.989 82.802 1.00 110.10 533 GLN D C 1
ATOM 16638 O O . GLN D 1 533 ? 86.453 -24.205 83.419 1.00 96.97 533 GLN D O 1
#

Nearest PDB structures (foldseek):
  6sem-assembly2_A  TM=1.002E+00  e=0.000E+00  synthetic construct
  6sf0-assembly2_C-2  TM=9.948E-01  e=0.000E+00  synthetic construct
  6sek-assembly1_B  TM=9.815E-01  e=1.932E-77  synthetic construct
  7al4-assembly1_A  TM=9.661E-01  e=1.190E-74  Felis catus
  7al4-assembly2_C  TM=9.469E-01  e=1.364E-73  Felis catus

Foldseek 3Di:
DAEEEEEAQALLSLLLLLLQVQVPHQYAYEHLADDHHFALPADQFQDALTFHDAQFDKDQAFQQFFPALFQGDFLQAAGIGGSVVVVVSSVVSCVVRVSVVRYDHSWHWQAWADDPPPKIKIWTDHVHRIDIDMGLFYEYDSDWQRADDDPCVQAAQVVQAAAEEEELRRHHALPPQAAAFEEEEDDALSSQVNLLRNLPRYVAYEYEEAFFFQEDELQDDVRHGPQQVCAFQQNVVCCVPPDLVVNLVVCQVRSCVVHNCVVLPRDGDPSSAPAQGHYDPRRSVSSVVNSYRYFYHFRYDHHAKTAHPVRDIGGGHNYYYYHPTTGGDDSRYDCLQQPQPQLFTLAQLQWFRLVNPQGRYIYAPSADENHHSSLVSSLSSNLNSCVSVVVFDDDHSVVSNVCRCVQQVVQCSHHNRDSVSSRYDYDVVSSQVSLVRQVLQDDLVVVCVPPVVVSCCCRGGGPGSNSSLPDGPNHHPCSVVCSVCVVSSNCVNPPPDDDDDDDDPPDDPCVVVVVCVVVVVVVVPPPPPD/DAEEEEEAQALLSLLLLLLQVQVPHQYAYEHLADDHHFALPADQAQDALTFHAAQFDKAQAFQQFFPALFQGDFLQAARIGGSVVVVVSSVVSCVVRVSVVRYDHSWHWQAWADDPDPKIKIWTDHVHDIDIDMGLFYEYDSAFQRADDDPCVQAAQPVQAAFEEEELRRHHALPPQAAAFEEEEDDALSSQVNLLRNLPRYVAYEYEDQFFFQEDELQDDVRHGPQQVCAFQQNVVCCVPPDLVVNLVVCQVRSCVVHNCVVLPRHGDPSSAPAQGRYDPRRSVSSVVVSYRYFYHFRYDHHAKTAHPVRDIGGGHNYYYYHVTTGGDDSRYDCLQQPQPQLFTLAQLQWFRLVNPQGRYIYAPSADESHHSSLVSSLSSNLNSCSSVVVFDDDHSVVSNVCRCVVQVVQCSHHNRDSVSSRYDYDVVSSQVSLVRQVLQDDLVVVCVPPVVVSCCCRVGGPHSNSSLPDGPNHHPCSVVCSVCVVSSNCVNPPPDDDPDCPVCVVPVVVVVVVVVVD/DAEEEEEAQALLSLLLLLLQVQVPHQYAYEHLADDHHFALPADQAQDALTFHDAQFDKDQAFQQFFPALFQGDFLQAAGIGGSVVVVVSSVVSCVVRVSVVRYDHSWHWQAWADDPDPKIKIWTDHVHDIDIDIGLFYEYDSDFQRADDDPCVQAAQPVAAAAAEEELRRHHALPPQAAAFEEEEDDALSSQVNLLRNLPRYVAYEYEEAFFFQEDELQDDVRHGPQQVCAFQQNVVCCVPPDLVVNLVVCQVRSCVVHNCVVLPRDGDPSSAPAQGHYDPRRSVSSVVNSYRYFYHFRYDHHQKTAHPVRDIGGGHNYYYYHVTTGGDDSRYDCLQQPQPQLFTLAQLQWFRLVNPQGRYIYAQSADENHHSSLVSSLSSNLNSCVSVVVFDDDHSVVSNVCRCVVQVVQCSHHNRDSVSSRYDYHVVSSQVSLVRQVLQDPLVVCCVPPVVVSCCCRVGGPGSNSSLPDGPNHHPCSVVCSVCVVSSNCVNPPPDDDPDVPVVVVCVVVVVVVVPPVD/DAEEEEEAQALLSLLLLLLQVVVPHQYAYEHLADDHHFALPADQAQDALTFHAAQFDKDQFFQQFFPALFQGDFLQAAGIGGSVVVVVSSVVSCVVRVSVVRYDHSWHWQAWADDPDPKIKIWIDHVHDIDIDMGLFYEYDSDFQRAADDPVVQAAQPVQAAAEEEELRRHHALPPQAAAFEEEEDDALSSQVNLLRNLPRYVAYEYEEQFFFQEDELQDDVRHGPQQVCAFQQNVVCCVPPDLVVNLVVCQVRSCVVHNCVVLPRDGDPSSAPAAGHYDPRRSVSSVVVSYRYFYHFRYDHHQKTAHPVRDIGGGHNYYYYHPTTGGDDSRYDCLQQDQPQLFTLAQLQWFRLVNPQGRYIYAPSADENHHSSLVSSLSSNLNSCVSVVVFDDDHSVVSNVCRCVVQVVQCSHHNRDSVSSRYDYDVVSSQVSLVRQVLQDDLVVVCVPPVVVSCCCRVGGPGSNSSLPDGPNHHPCSVVCSVCVVSSNCVNPPPDDDPDVPVCVVCVVVVVVVVVVPD

Radius of gyration: 48.47 Å; Cα contacts (8 Å, |Δi|>4): 4233; chains: 4; bounding box: 158×94×103 Å